Protein 7MMS (pdb70)

Radius of gyration: 39.46 Å; Cα contacts (8 Å, |Δi|>4): 3073; chains: 8; bounding box: 98×103×105 Å

CATH classification: 1.10.620.20

Secondary structure (DSSP, 8-state):
-GGGG-B-HHHHHHT-TTS-B----SSS-S-HHHHHHHHHHHHT---GGGS-GGGGHHHHHTS-HHHHHHHHHHHHHHHHHHHHIIIIIHHHHGGG-SSHHHHHHHHHHHHHHHHHHHHHHHHHHHH--HHHHHHHHHHHHH-HHHHHHHHHHHHHHHSS-HHHHHHHHHHIIIIITHHHHHHHHHHHTTTSSHHHHHHHHHHHHHHHHHHHHHHHHHHHHHTTS-HHHHHHHHHHHHHHHHHHHHHHHHHHHHHTTTTT-HHHHHHHHHHHHHHHHHHTT------TTTT---HHHHHHH-GGG---TT---/-GGGG-B-HHHHHHT-SSSPB----SSS-S-HHHHHHHHHHHHT---GGGS-GGGGHHHHHHS-HHHHHHHHHHHHHHHHHHHHIIIIIHHHTGGG-SSHHHHHHHHHHHHHHHHHHHHHHHHHHHH--HHHHHHHHHHHHH-HHHHHHHHHHHHHHHSS-HHHHHHHHHHIIIIITHHHHHHHHHHHTTTSSHHHHHHHHHHHHHHHHHHHHHHHHHHHHHTTS-HHHHHHHHHHHHHHHHHHHHHHHHHHHHHTTTTT-HHHHHHHHHHHHHHHHHHTT------HHHH---HHHHHHH-GGG---TT---/-TGGG-B-HHHHHHT--SS-B----SSS-S-HHHHHHHHHHHHT---GGGS-GGGGHHHHHHS-HHHHHHHHHHHHHHHHHHHHIIIIIHHHTGGG-SSHHHHHHHHHHHHHHHHHHHHHHHHHHHH--HHHHHHHHHHHHH-HHHHHHHHHHHHHHHSS-HHHHHHHHHHIIIIITHHHHHHHHHHHHTT--HHHHHHHHHHHHHHHHHHHHHHHHHHHHHTTS-HHHHHHHHHHHHHHHHHHHHHHHHHHHHHTTTTT-HHHHHHHHHHHHHHHHHHTT------TTTT---HHHHHHH-TT-----/-GGGG-B-HHHHHHT-TTS-B----SSS-S-HHHHHHHHHHHHT---GGGS-GGGGHHHHHHS-HHHHHHHHHHHHHHHHHHHHIIIIIHHHHGGG-SSHHHHHHHHHHHHHHHHHHHHHHHHHHHH--HHHHHHHHHHHHH-HHHHHHHHHHHHHHHSS-HHHHHHHHHHIIIIITHHHHHHHHHHHTTTSSHHHHHHHHHHHHHHHHHHHHHHHHHHHHHTTS-HHHHHHHHHHHHHHHHHHHHHHHHHHHHHTTTTT-HHHHHHHHHHHHHHHHHHTTPPP---TGGG---HHHHHHH-TTTT--HHHHHTSSSS--/--EEEE---TT-HHHHHHHTSSSEEEEPPSSTT------S-EEEEEE--S-S----TTSS-HHHHHHHHSHHHHTTEEEEEEEE-GGGGGGTTTHHHHHHHHHT--EEEEEETT--HHHHHHHHHHHHHHHH-/--EEEE---TT-HHHHHHHTSSSEEEEPPSSTT------S-EEEEEE----S-----TTSS-HHHHHHHHSHHHHTTEEEEEEEE-GGGGGGTTTHHHHHHHHHT--EEEEEETT--HHHHHHHHHHHHHHH-/-EEEE---TT-HHHHHHHTSSSEEEEPPSSTT------S-EEEEEE----S---TTS-HHHHHHHTSHHHHTTEEEEEEEE-GGGGGGTTTHHHHHHHHHT--EEEEEETT--HHHHHHHHHHHHHHT-/-EEEE---TT-HHHHHHHHSSSEEEEPPSSTT------S-EEEEEE--------HHHHHHHTSHHHHTTEEEEEEEE-GGGGGGTTTHHHHHTTTS---EEEEEETT--HHHHHHHHHHHS--

Structure (mmCIF, N/CA/C/O backbone):
data_7MMS
#
_entry.id   7MMS
#
_cell.length_a   77.354
_cell.length_b   104.787
_cell.length_c   137.412
_cell.angle_alpha   90.000
_cell.angle_beta   100.290
_cell.angle_gamma   90.000
#
_symmetry.space_group_name_H-M   'P 1 21 1'
#
loop_
_entity.id
_entity.type
_entity.pdbx_description
1 polymer 'Ribonucleoside-diphosphate reductase'
2 polymer 'Protein NrdI'
3 non-polymer 'COPPER (I) ION'
4 non-polymer GLYCEROL
5 non-polymer 'CALCIUM ION'
6 non-polymer 1-DEOXY-1-(7,8-DIMETHYL-2,4-DIOXO-3,4-DIHYDRO-2H-BENZO[G]PTERIDIN-1-ID-10(5H)-YL)-5-O-PHOSPHONATO-D-RIBITOL
7 water water
#
loop_
_atom_site.group_PDB
_atom_site.id
_atom_site.type_symbol
_atom_site.label_atom_id
_atom_site.label_alt_id
_atom_site.label_comp_id
_atom_site.label_asym_id
_atom_site.label_entity_id
_atom_site.label_seq_id
_atom_site.pdbx_PDB_ins_code
_atom_site.Cartn_x
_atom_site.Cartn_y
_atom_site.Cartn_z
_atom_site.occupancy
_atom_site.B_iso_or_equiv
_atom_site.auth_seq_id
_atom_site.auth_comp_id
_atom_site.auth_asym_id
_atom_site.auth_atom_id
_atom_site.pdbx_PDB_model_num
ATOM 1 N N . ASN A 1 9 ? 4.199 -6.808 13.753 1.00 30.36 4 ASN A N 1
ATOM 2 C CA . ASN A 1 9 ? 5.062 -5.600 13.544 1.00 30.06 4 ASN A CA 1
ATOM 3 C C . ASN A 1 9 ? 6.469 -5.903 14.079 1.00 27.81 4 ASN A C 1
ATOM 4 O O . ASN A 1 9 ? 6.587 -6.206 15.282 1.00 26.82 4 ASN A O 1
ATOM 9 N N . TYR A 1 10 ? 7.486 -5.820 13.213 1.00 25.59 5 TYR A N 1
ATOM 10 C CA . TYR A 1 10 ? 8.913 -6.106 13.526 1.00 24.41 5 TYR A CA 1
ATOM 11 C C . TYR A 1 10 ? 9.342 -5.329 14.782 1.00 23.60 5 TYR A C 1
ATOM 12 O O . TYR A 1 10 ? 10.105 -5.878 15.602 1.00 22.50 5 TYR A O 1
ATOM 21 N N . TYR A 1 11 ? 8.869 -4.084 14.919 1.00 23.04 6 TYR A N 1
ATOM 22 C CA . TYR A 1 11 ? 9.296 -3.111 15.960 1.00 23.16 6 TYR A CA 1
ATOM 23 C C . TYR A 1 11 ? 8.953 -3.648 17.355 1.00 23.37 6 TYR A C 1
ATOM 24 O O . TYR A 1 11 ? 9.785 -3.515 18.273 1.00 21.91 6 TYR A O 1
ATOM 33 N N . ASP A 1 12 ? 7.773 -4.258 17.502 1.00 23.88 7 ASP A N 1
ATOM 34 C CA . ASP A 1 12 ? 7.228 -4.702 18.812 1.00 24.83 7 ASP A CA 1
ATOM 35 C C . ASP A 1 12 ? 7.858 -6.035 19.237 1.00 23.99 7 ASP A C 1
ATOM 36 O O . ASP A 1 12 ? 7.660 -6.405 20.406 1.00 25.25 7 ASP A O 1
ATOM 41 N N . ARG A 1 13 ? 8.582 -6.723 18.344 1.00 23.06 8 ARG A N 1
ATOM 42 C CA . ARG A 1 13 ? 9.218 -8.041 18.628 1.00 22.43 8 ARG A CA 1
ATOM 43 C C . ARG A 1 13 ? 10.732 -7.950 18.395 1.00 21.36 8 ARG A C 1
ATOM 44 O O . ARG A 1 13 ? 11.363 -8.993 18.136 1.00 21.05 8 ARG A O 1
ATOM 52 N N . SER A 1 14 ? 11.297 -6.747 18.516 1.00 19.75 9 SER A N 1
ATOM 53 C CA . SER A 1 14 ? 12.754 -6.485 18.401 1.00 18.61 9 SER A CA 1
ATOM 54 C C . SER A 1 14 ? 13.141 -5.339 19.339 1.00 17.56 9 SER A C 1
ATOM 55 O O . SER A 1 14 ? 12.246 -4.607 19.786 1.00 17.10 9 SER A O 1
ATOM 58 N N . VAL A 1 15 ? 14.436 -5.202 19.616 1.00 16.83 10 VAL A N 1
ATOM 59 C CA . VAL A 1 15 ? 15.001 -4.143 20.501 1.00 16.07 10 VAL A CA 1
ATOM 60 C C . VAL A 1 15 ? 16.037 -3.351 19.695 1.00 15.28 10 VAL A C 1
ATOM 61 O O . VAL A 1 15 ? 16.599 -3.914 18.740 1.00 14.88 10 VAL A O 1
ATOM 65 N N . SER A 1 16 ? 16.280 -2.092 20.066 1.00 14.73 11 SER A N 1
ATOM 66 C CA . SER A 1 16 ? 17.415 -1.288 19.543 1.00 14.23 11 SER A CA 1
ATOM 67 C C . SER A 1 16 ? 18.713 -1.919 20.040 1.00 13.64 11 SER A C 1
ATOM 68 O O . SER A 1 16 ? 18.736 -2.524 21.110 1.00 13.58 11 SER A O 1
ATOM 71 N N . PRO A 1 17 ? 19.823 -1.830 19.275 1.00 13.00 12 PRO A N 1
ATOM 72 C CA . PRO A 1 17 ? 21.111 -2.357 19.727 1.00 12.90 12 PRO A CA 1
ATOM 73 C C . PRO A 1 17 ? 21.492 -1.993 21.171 1.00 13.03 12 PRO A C 1
ATOM 74 O O . PRO A 1 17 ? 21.997 -2.862 21.861 1.00 12.85 12 PRO A O 1
ATOM 78 N N . VAL A 1 18 ? 21.257 -0.747 21.599 1.00 13.00 13 VAL A N 1
ATOM 79 C CA . VAL A 1 18 ? 21.699 -0.249 22.938 1.00 13.21 13 VAL A CA 1
ATOM 80 C C . VAL A 1 18 ? 20.849 -0.921 24.026 1.00 13.82 13 VAL A C 1
ATOM 81 O O . VAL A 1 18 ? 21.396 -1.187 25.117 1.00 13.31 13 VAL A O 1
ATOM 85 N N . GLU A 1 19 ? 19.575 -1.207 23.734 1.00 14.75 14 GLU A N 1
ATOM 86 C CA . GLU A 1 19 ? 18.678 -1.997 24.620 1.00 15.72 14 GLU A CA 1
ATOM 87 C C . GLU A 1 19 ? 19.234 -3.423 24.718 1.00 15.31 14 GLU A C 1
ATOM 88 O O . GLU A 1 19 ? 19.371 -3.924 25.851 1.00 15.38 14 GLU A O 1
ATOM 94 N N . TYR A 1 20 ? 19.558 -4.037 23.576 1.00 15.21 15 TYR A N 1
ATOM 95 C CA . TYR A 1 20 ? 20.171 -5.388 23.486 1.00 15.15 15 TYR A CA 1
ATOM 96 C C . TYR A 1 20 ? 21.446 -5.428 24.339 1.00 15.08 15 TYR A C 1
ATOM 97 O O . TYR A 1 20 ? 21.560 -6.316 25.208 1.00 14.52 15 TYR A O 1
ATOM 106 N N . ALA A 1 21 ? 22.359 -4.477 24.108 1.00 14.90 16 ALA A N 1
ATOM 107 C CA . ALA A 1 21 ? 23.698 -4.401 24.739 1.00 15.05 16 ALA A CA 1
ATOM 108 C C . ALA A 1 21 ? 23.592 -4.449 26.269 1.00 15.05 16 ALA A C 1
ATOM 109 O O . ALA A 1 21 ? 24.332 -5.243 26.878 1.00 14.99 16 ALA A O 1
ATOM 111 N N . TYR A 1 22 ? 22.719 -3.635 26.870 1.00 14.99 17 TYR A N 1
ATOM 112 C CA . TYR A 1 22 ? 22.751 -3.322 28.324 1.00 15.21 17 TYR A CA 1
ATOM 113 C C . TYR A 1 22 ? 21.567 -3.929 29.088 1.00 15.59 17 TYR A C 1
ATOM 114 O O . TYR A 1 22 ? 21.718 -4.082 30.312 1.00 15.50 17 TYR A O 1
ATOM 123 N N . PHE A 1 23 ? 20.443 -4.253 28.440 1.00 15.91 18 PHE A N 1
ATOM 124 C CA . PHE A 1 23 ? 19.170 -4.531 29.161 1.00 16.25 18 PHE A CA 1
ATOM 125 C C . PHE A 1 23 ? 18.508 -5.854 28.746 1.00 16.40 18 PHE A C 1
ATOM 126 O O . PHE A 1 23 ? 17.918 -6.480 29.643 1.00 16.63 18 PHE A O 1
ATOM 134 N N . ASP A 1 24 ? 18.546 -6.262 27.474 1.00 16.49 19 ASP A N 1
ATOM 135 C CA . ASP A 1 24 ? 17.708 -7.394 26.987 1.00 16.93 19 ASP A CA 1
ATOM 136 C C . ASP A 1 24 ? 18.341 -8.062 25.760 1.00 17.46 19 ASP A C 1
ATOM 137 O O . ASP A 1 24 ? 18.090 -7.585 24.636 1.00 16.93 19 ASP A O 1
ATOM 142 N N . GLN A 1 25 ? 19.064 -9.172 25.969 1.00 18.02 20 GLN A N 1
ATOM 143 C CA . GLN A 1 25 ? 19.696 -9.980 24.888 1.00 19.05 20 GLN A CA 1
ATOM 144 C C . GLN A 1 25 ? 18.751 -11.100 24.422 1.00 19.14 20 GLN A C 1
ATOM 145 O O . GLN A 1 25 ? 19.218 -11.965 23.658 1.00 19.40 20 GLN A O 1
ATOM 151 N N . SER A 1 26 ? 17.477 -11.087 24.836 1.00 19.66 21 SER A N 1
ATOM 152 C CA . SER A 1 26 ? 16.493 -12.169 24.554 1.00 20.18 21 SER A CA 1
ATOM 153 C C . SER A 1 26 ? 15.797 -11.956 23.201 1.00 21.03 21 SER A C 1
ATOM 154 O O . SER A 1 26 ? 15.061 -12.870 22.779 1.00 21.79 21 SER A O 1
ATOM 157 N N . GLN A 1 27 ? 16.032 -10.816 22.536 1.00 21.06 22 GLN A N 1
ATOM 158 C CA . GLN A 1 27 ? 15.368 -10.438 21.258 1.00 20.90 22 GLN A CA 1
ATOM 159 C C . GLN A 1 27 ? 16.428 -10.034 20.226 1.00 20.56 22 GLN A C 1
ATOM 160 O O . GLN A 1 27 ? 17.538 -9.636 20.636 1.00 20.55 22 GLN A O 1
ATOM 166 N N . ASN A 1 28 ? 16.096 -10.137 18.936 1.00 19.62 23 ASN A N 1
ATOM 167 C CA . ASN A 1 28 ? 16.983 -9.709 17.821 1.00 18.95 23 ASN A CA 1
ATOM 168 C C . ASN A 1 28 ? 16.920 -8.180 17.714 1.00 18.00 23 ASN A C 1
ATOM 169 O O . ASN A 1 28 ? 15.954 -7.576 18.227 1.00 17.51 23 ASN A O 1
ATOM 174 N N . MET A 1 29 ? 17.931 -7.580 17.086 1.00 16.99 24 MET A N 1
ATOM 175 C CA . MET A 1 29 ? 18.097 -6.104 17.016 1.00 16.64 24 MET A CA 1
ATOM 176 C C . MET A 1 29 ? 17.420 -5.566 15.756 1.00 16.17 24 MET A C 1
ATOM 177 O O . MET A 1 29 ? 17.457 -6.255 14.722 1.00 16.66 24 MET A O 1
ATOM 182 N N . ARG A 1 30 ? 16.823 -4.377 15.863 1.00 15.98 25 ARG A N 1
ATOM 183 C CA . ARG A 1 30 ? 16.268 -3.613 14.718 1.00 15.53 25 ARG A CA 1
ATOM 184 C C . ARG A 1 30 ? 17.182 -2.419 14.439 1.00 15.00 25 ARG A C 1
ATOM 185 O O . ARG A 1 30 ? 17.649 -1.782 15.408 1.00 14.49 25 ARG A O 1
ATOM 193 N N . ALA A 1 31 ? 17.448 -2.165 13.157 1.00 14.47 26 ALA A N 1
ATOM 194 C CA . ALA A 1 31 ? 18.070 -0.923 12.646 1.00 14.36 26 ALA A CA 1
ATOM 195 C C . ALA A 1 31 ? 17.159 0.255 12.998 1.00 14.11 26 ALA A C 1
ATOM 196 O O . ALA A 1 31 ? 15.932 0.047 13.063 1.00 13.82 26 ALA A O 1
ATOM 198 N N . ILE A 1 32 ? 17.732 1.440 13.225 1.00 14.02 27 ILE A N 1
ATOM 199 C CA . ILE A 1 32 ? 16.953 2.699 13.411 1.00 13.91 27 ILE A CA 1
ATOM 200 C C . ILE A 1 32 ? 16.079 2.904 12.169 1.00 14.32 27 ILE A C 1
ATOM 201 O O . ILE A 1 32 ? 16.569 2.662 11.046 1.00 14.04 27 ILE A O 1
ATOM 206 N N . ASN A 1 33 ? 14.828 3.314 12.382 1.00 14.86 28 ASN A N 1
ATOM 207 C CA . ASN A 1 33 ? 13.849 3.639 11.312 1.00 15.44 28 ASN A CA 1
ATOM 208 C C . ASN A 1 33 ? 13.574 5.147 11.357 1.00 15.61 28 ASN A C 1
ATOM 209 O O . ASN A 1 33 ? 12.825 5.582 12.257 1.00 15.71 28 ASN A O 1
ATOM 214 N N . TRP A 1 34 ? 14.174 5.902 10.428 1.00 15.86 29 TRP A N 1
ATOM 215 C CA . TRP A 1 34 ? 13.979 7.367 10.244 1.00 16.27 29 TRP A CA 1
ATOM 216 C C . TRP A 1 34 ? 12.805 7.640 9.294 1.00 17.31 29 TRP A C 1
ATOM 217 O O . TRP A 1 34 ? 12.527 8.825 9.046 1.00 17.20 29 TRP A O 1
ATOM 228 N N . ASN A 1 35 ? 12.163 6.591 8.769 1.00 18.88 30 ASN A N 1
ATOM 229 C CA . ASN A 1 35 ? 11.054 6.683 7.779 1.00 20.34 30 ASN A CA 1
ATOM 230 C C . ASN A 1 35 ? 9.705 6.586 8.499 1.00 21.95 30 ASN A C 1
ATOM 231 O O . ASN A 1 35 ? 8.758 7.259 8.056 1.00 23.01 30 ASN A O 1
ATOM 236 N N . LYS A 1 36 ? 9.631 5.776 9.560 1.00 23.77 31 LYS A N 1
ATOM 237 C CA . LYS A 1 36 ? 8.453 5.650 10.459 1.00 25.61 31 LYS A CA 1
ATOM 238 C C . LYS A 1 36 ? 8.884 6.079 11.867 1.00 25.04 31 LYS A C 1
ATOM 239 O O . LYS A 1 36 ? 9.523 5.268 12.570 1.00 24.73 31 LYS A O 1
ATOM 245 N N . ILE A 1 37 ? 8.559 7.319 12.242 1.00 23.94 32 ILE A N 1
ATOM 246 C CA . ILE A 1 37 ? 9.097 8.026 13.442 1.00 23.88 32 ILE A CA 1
ATOM 247 C C . ILE A 1 37 ? 8.031 8.007 14.543 1.00 22.46 32 ILE A C 1
ATOM 248 O O . ILE A 1 37 ? 6.907 8.465 14.276 1.00 22.52 32 ILE A O 1
ATOM 253 N N . VAL A 1 38 ? 8.385 7.504 15.731 1.00 20.78 33 VAL A N 1
ATOM 254 C CA . VAL A 1 38 ? 7.471 7.377 16.907 1.00 20.03 33 VAL A CA 1
ATOM 255 C C . VAL A 1 38 ? 7.088 8.778 17.400 1.00 19.13 33 VAL A C 1
ATOM 256 O O . VAL A 1 38 ? 5.901 8.988 17.697 1.00 18.01 33 VAL A O 1
ATOM 260 N N . ASP A 1 39 ? 8.058 9.694 17.497 1.00 18.44 34 ASP A N 1
ATOM 261 C CA . ASP A 1 39 ? 7.862 11.046 18.082 1.00 18.41 34 ASP A CA 1
ATOM 262 C C . ASP A 1 39 ? 8.437 12.106 17.134 1.00 18.54 34 ASP A C 1
ATOM 263 O O . ASP A 1 39 ? 9.677 12.202 17.028 1.00 17.55 34 ASP A O 1
ATOM 268 N N . GLU A 1 40 ? 7.559 12.885 16.494 1.00 18.85 35 GLU A N 1
ATOM 269 C CA . GLU A 1 40 ? 7.936 13.976 15.553 1.00 19.55 35 GLU A CA 1
ATOM 270 C C . GLU A 1 40 ? 8.807 15.019 16.271 1.00 17.96 35 GLU A C 1
ATOM 271 O O . GLU A 1 40 ? 9.626 15.656 15.585 1.00 17.27 35 GLU A O 1
ATOM 277 N N . LYS A 1 41 ? 8.653 15.182 17.590 1.00 16.95 36 LYS A N 1
ATOM 278 C CA . LYS A 1 41 ? 9.469 16.127 18.402 1.00 16.39 36 LYS A CA 1
ATOM 279 C C . LYS A 1 41 ? 10.960 15.787 18.244 1.00 15.72 36 LYS A C 1
ATOM 280 O O . LYS A 1 41 ? 11.762 16.735 18.176 1.00 15.12 36 LYS A O 1
ATOM 286 N N . ASP A 1 42 ? 11.309 14.497 18.146 1.00 15.09 37 ASP A N 1
ATOM 287 C CA . ASP A 1 42 ? 12.699 14.011 17.917 1.00 14.93 37 ASP A CA 1
ATOM 288 C C . ASP A 1 42 ? 13.233 14.560 16.587 1.00 14.99 37 ASP A C 1
ATOM 289 O O . ASP A 1 42 ? 14.390 15.022 16.563 1.00 14.48 37 ASP A O 1
ATOM 294 N N . LEU A 1 43 ? 12.437 14.505 15.513 1.00 15.01 38 LEU A N 1
ATOM 295 C CA . LEU A 1 43 ? 12.854 15.007 14.175 1.00 15.59 38 LEU A CA 1
ATOM 296 C C . LEU A 1 43 ? 13.059 16.528 14.254 1.00 15.75 38 LEU A C 1
ATOM 297 O O . LEU A 1 43 ? 14.093 17.010 13.760 1.00 15.52 38 LEU A O 1
ATOM 302 N N . GLU A 1 44 ? 12.107 17.237 14.867 1.00 16.33 39 GLU A N 1
ATOM 303 C CA . GLU A 1 44 ? 12.165 18.690 15.200 1.00 17.12 39 GLU A CA 1
ATOM 304 C C . GLU A 1 44 ? 13.543 19.025 15.793 1.00 16.02 39 GLU A C 1
ATOM 305 O O . GLU A 1 44 ? 14.254 19.892 15.236 1.00 15.59 39 GLU A O 1
ATOM 311 N N . VAL A 1 45 ? 13.916 18.338 16.874 1.00 14.53 40 VAL A N 1
ATOM 312 C CA . VAL A 1 45 ? 15.145 18.635 17.669 1.00 13.85 40 VAL A CA 1
ATOM 313 C C . VAL A 1 45 ? 16.380 18.252 16.845 1.00 13.08 40 VAL A C 1
ATOM 314 O O . VAL A 1 45 ? 17.307 19.077 16.778 1.00 12.64 40 VAL A O 1
ATOM 318 N N . TRP A 1 46 ? 16.381 17.069 16.224 1.00 12.60 41 TRP A N 1
ATOM 319 C CA . TRP A 1 46 ? 17.500 16.576 15.377 1.00 12.38 41 TRP A CA 1
ATOM 320 C C . TRP A 1 46 ? 17.808 17.605 14.280 1.00 12.56 41 TRP A C 1
ATOM 321 O O . TRP A 1 46 ? 18.985 17.975 14.130 1.00 11.89 41 TRP A O 1
ATOM 332 N N . ASN A 1 47 ? 16.784 18.033 13.538 1.00 12.79 42 ASN A N 1
ATOM 333 C CA . ASN A 1 47 ? 16.936 18.983 12.403 1.00 13.39 42 ASN A CA 1
ATOM 334 C C . ASN A 1 47 ? 17.570 20.287 12.909 1.00 13.62 42 ASN A C 1
ATOM 335 O O . ASN A 1 47 ? 18.499 20.769 12.247 1.00 13.66 42 ASN A O 1
ATOM 340 N N . ARG A 1 48 ? 17.129 20.812 14.054 1.00 14.03 43 ARG A N 1
ATOM 341 C CA . ARG A 1 48 ? 17.603 22.124 14.570 1.00 14.76 43 ARG A CA 1
ATOM 342 C C . ARG A 1 48 ? 19.064 22.018 15.033 1.00 14.16 43 ARG A C 1
ATOM 343 O O . ARG A 1 48 ? 19.875 22.871 14.613 1.00 13.32 43 ARG A O 1
ATOM 351 N N . VAL A 1 49 ? 19.406 21.019 15.853 1.00 13.54 44 VAL A N 1
ATOM 352 C CA . VAL A 1 49 ? 20.774 20.926 16.451 1.00 13.35 44 VAL A CA 1
ATOM 353 C C . VAL A 1 49 ? 21.797 20.637 15.344 1.00 13.04 44 VAL A C 1
ATOM 354 O O . VAL A 1 49 ? 22.887 21.225 15.414 1.00 13.06 44 VAL A O 1
ATOM 358 N N . THR A 1 50 ? 21.456 19.813 14.345 1.00 12.91 45 THR A N 1
ATOM 359 C CA . THR A 1 50 ? 22.352 19.484 13.204 1.00 12.99 45 THR A CA 1
ATOM 360 C C . THR A 1 50 ? 22.474 20.701 12.273 1.00 13.26 45 THR A C 1
ATOM 361 O O . THR A 1 50 ? 23.599 20.979 11.823 1.00 12.87 45 THR A O 1
ATOM 365 N N . GLN A 1 51 ? 21.369 21.406 12.007 1.00 13.94 46 GLN A N 1
ATOM 366 C CA . GLN A 1 51 ? 21.365 22.649 11.184 1.00 14.73 46 GLN A CA 1
ATOM 367 C C . GLN A 1 51 ? 22.133 23.756 11.920 1.00 14.16 46 GLN A C 1
ATOM 368 O O . GLN A 1 51 ? 22.673 24.634 11.235 1.00 14.00 46 GLN A O 1
ATOM 374 N N . ASN A 1 52 ? 22.208 23.701 13.256 1.00 13.55 47 ASN A N 1
ATOM 375 C CA . ASN A 1 52 ? 22.877 24.733 14.094 1.00 13.46 47 ASN A CA 1
ATOM 376 C C . ASN A 1 52 ? 24.342 24.366 14.360 1.00 13.28 47 ASN A C 1
ATOM 377 O O . ASN A 1 52 ? 24.960 25.046 15.197 1.00 13.27 47 ASN A O 1
ATOM 382 N N . PHE A 1 53 ? 24.889 23.359 13.673 1.00 13.11 48 PHE A N 1
ATOM 383 C CA . PHE A 1 53 ? 26.313 22.956 13.801 1.00 13.03 48 PHE A CA 1
ATOM 384 C C . PHE A 1 53 ? 27.200 24.194 13.618 1.00 12.86 48 PHE A C 1
ATOM 385 O O . PHE A 1 53 ? 26.955 24.988 12.686 1.00 12.32 48 PHE A O 1
ATOM 393 N N . TRP A 1 54 ? 28.205 24.349 14.484 1.00 12.60 49 TRP A N 1
ATOM 394 C CA . TRP A 1 54 ? 29.196 25.457 14.423 1.00 12.73 49 TRP A CA 1
ATOM 395 C C . TRP A 1 54 ? 30.517 24.998 15.046 1.00 13.12 49 TRP A C 1
ATOM 396 O O . TRP A 1 54 ? 30.507 24.011 15.810 1.00 12.44 49 TRP A O 1
ATOM 407 N N . LEU A 1 55 ? 31.608 25.692 14.712 1.00 13.94 50 LEU A N 1
ATOM 408 C CA . LEU A 1 55 ? 32.952 25.490 15.306 1.00 14.71 50 LEU A CA 1
ATOM 409 C C . LEU A 1 55 ? 33.507 26.848 15.719 1.00 15.99 50 LEU A C 1
ATOM 410 O O . LEU A 1 55 ? 33.265 27.848 15.043 1.00 15.70 50 LEU A O 1
ATOM 415 N N . PRO A 1 56 ? 34.257 26.923 16.842 1.00 17.53 51 PRO A N 1
ATOM 416 C CA . PRO A 1 56 ? 34.744 28.200 17.364 1.00 19.20 51 PRO A CA 1
ATOM 417 C C . PRO A 1 56 ? 35.664 28.955 16.388 1.00 21.70 51 PRO A C 1
ATOM 418 O O . PRO A 1 56 ? 35.760 30.162 16.518 1.00 22.51 51 PRO A O 1
ATOM 422 N N . GLU A 1 57 ? 36.276 28.251 15.427 1.00 24.72 52 GLU A N 1
ATOM 423 C CA . GLU A 1 57 ? 37.113 28.846 14.344 1.00 27.86 52 GLU A CA 1
ATOM 424 C C . GLU A 1 57 ? 36.269 29.775 13.458 1.00 29.64 52 GLU A C 1
ATOM 425 O O . GLU A 1 57 ? 36.865 30.663 12.815 1.00 31.95 52 GLU A O 1
ATOM 431 N N . ASN A 1 58 ? 34.944 29.581 13.421 1.00 30.92 53 ASN A N 1
ATOM 432 C CA . ASN A 1 58 ? 33.980 30.404 12.636 1.00 31.66 53 ASN A CA 1
ATOM 433 C C . ASN A 1 58 ? 33.941 31.851 13.151 1.00 32.40 53 ASN A C 1
ATOM 434 O O . ASN A 1 58 ? 33.446 32.718 12.400 1.00 33.11 53 ASN A O 1
ATOM 439 N N . ILE A 1 59 ? 34.396 32.099 14.386 1.00 32.55 54 ILE A N 1
ATOM 440 C CA . ILE A 1 59 ? 34.280 33.417 15.079 1.00 32.70 54 ILE A CA 1
ATOM 441 C C . ILE A 1 59 ? 35.666 34.055 15.156 1.00 32.50 54 ILE A C 1
ATOM 442 O O . ILE A 1 59 ? 36.613 33.427 15.621 1.00 31.99 54 ILE A O 1
ATOM 447 N N . PRO A 1 60 ? 35.829 35.321 14.702 1.00 32.52 55 PRO A N 1
ATOM 448 C CA . PRO A 1 60 ? 37.120 36.006 14.768 1.00 32.31 55 PRO A CA 1
ATOM 449 C C . PRO A 1 60 ? 37.360 36.626 16.156 1.00 31.46 55 PRO A C 1
ATOM 450 O O . PRO A 1 60 ? 37.103 37.805 16.329 1.00 31.39 55 PRO A O 1
ATOM 454 N N . VAL A 1 61 ? 37.860 35.824 17.101 1.00 30.44 56 VAL A N 1
ATOM 455 C CA . VAL A 1 61 ? 38.082 36.226 18.524 1.00 30.18 56 VAL A CA 1
ATOM 456 C C . VAL A 1 61 ? 39.277 37.188 18.606 1.00 29.70 56 VAL A C 1
ATOM 457 O O . VAL A 1 61 ? 39.339 37.960 19.581 1.00 28.77 56 VAL A O 1
ATOM 461 N N . SER A 1 62 ? 40.178 37.162 17.618 1.00 29.87 57 SER A N 1
ATOM 462 C CA . SER A 1 62 ? 41.357 38.067 17.519 1.00 30.30 57 SER A CA 1
ATOM 463 C C . SER A 1 62 ? 40.918 39.536 17.597 1.00 30.32 57 SER A C 1
ATOM 464 O O . SER A 1 62 ? 41.722 40.360 18.066 1.00 30.57 57 SER A O 1
ATOM 467 N N . ASN A 1 63 ? 39.684 39.849 17.183 1.00 30.36 58 ASN A N 1
ATOM 468 C CA . ASN A 1 63 ? 39.121 41.227 17.210 1.00 30.98 58 ASN A CA 1
ATOM 469 C C . ASN A 1 63 ? 38.766 41.641 18.648 1.00 30.26 58 ASN A C 1
ATOM 470 O O . ASN A 1 63 ? 38.414 42.820 18.828 1.00 30.33 58 ASN A O 1
ATOM 475 N N . ASP A 1 64 ? 38.860 40.732 19.630 1.00 29.89 59 ASP A N 1
ATOM 476 C CA . ASP A 1 64 ? 38.641 41.034 21.075 1.00 29.75 59 ASP A CA 1
ATOM 477 C C . ASP A 1 64 ? 39.936 41.534 21.732 1.00 29.65 59 ASP A C 1
ATOM 478 O O . ASP A 1 64 ? 39.843 42.061 22.855 1.00 29.28 59 ASP A O 1
ATOM 483 N N . LEU A 1 65 ? 41.092 41.359 21.081 1.00 30.48 60 LEU A N 1
ATOM 484 C CA . LEU A 1 65 ? 42.429 41.680 21.658 1.00 30.69 60 LEU A CA 1
ATOM 485 C C . LEU A 1 65 ? 42.454 43.114 22.190 1.00 30.53 60 LEU A C 1
ATOM 486 O O . LEU A 1 65 ? 42.898 43.327 23.314 1.00 30.88 60 LEU A O 1
ATOM 491 N N . PRO A 1 66 ? 41.992 44.138 21.430 1.00 30.78 61 PRO A N 1
ATOM 492 C CA . PRO A 1 66 ? 41.978 45.517 21.929 1.00 30.98 61 PRO A CA 1
ATOM 493 C C . PRO A 1 66 ? 41.273 45.703 23.285 1.00 31.13 61 PRO A C 1
ATOM 494 O O . PRO A 1 66 ? 41.867 46.289 24.172 1.00 31.50 61 PRO A O 1
ATOM 498 N N . SER A 1 67 ? 40.040 45.204 23.425 1.00 30.78 62 SER A N 1
ATOM 499 C CA . SER A 1 67 ? 39.221 45.334 24.660 1.00 30.22 62 SER A CA 1
ATOM 500 C C . SER A 1 67 ? 39.806 44.459 25.778 1.00 29.81 62 SER A C 1
ATOM 501 O O . SER A 1 67 ? 39.720 44.871 26.948 1.00 29.96 62 SER A O 1
ATOM 504 N N . TRP A 1 68 ? 40.390 43.307 25.427 1.00 29.77 63 TRP A N 1
ATOM 505 C CA . TRP A 1 68 ? 41.060 42.371 26.371 1.00 29.88 63 TRP A CA 1
ATOM 506 C C . TRP A 1 68 ? 42.266 43.054 27.029 1.00 31.00 63 TRP A C 1
ATOM 507 O O . TRP A 1 68 ? 42.431 42.907 28.253 1.00 30.55 63 TRP A O 1
ATOM 518 N N . ASN A 1 69 ? 43.087 43.751 26.237 1.00 32.75 64 ASN A N 1
ATOM 519 C CA . ASN A 1 69 ? 44.363 44.373 26.688 1.00 33.93 64 ASN A CA 1
ATOM 520 C C . ASN A 1 69 ? 44.076 45.550 27.631 1.00 35.02 64 ASN A C 1
ATOM 521 O O . ASN A 1 69 ? 44.983 45.902 28.409 1.00 36.05 64 ASN A O 1
ATOM 526 N N . GLU A 1 70 ? 42.869 46.126 27.574 1.00 36.54 65 GLU A N 1
ATOM 527 C CA . GLU A 1 70 ? 42.423 47.235 28.462 1.00 37.77 65 GLU A CA 1
ATOM 528 C C . GLU A 1 70 ? 42.074 46.696 29.858 1.00 37.62 65 GLU A C 1
ATOM 529 O O . GLU A 1 70 ? 42.057 47.510 30.805 1.00 37.09 65 GLU A O 1
ATOM 535 N N . LEU A 1 71 ? 41.801 45.391 29.987 1.00 36.41 66 LEU A N 1
ATOM 536 C CA . LEU A 1 71 ? 41.498 44.732 31.289 1.00 35.34 66 LEU A CA 1
ATOM 537 C C . LEU A 1 71 ? 42.803 44.514 32.063 1.00 34.58 66 LEU A C 1
ATOM 538 O O . LEU A 1 71 ? 43.807 44.147 31.429 1.00 35.12 66 LEU A O 1
ATOM 543 N N . ASP A 1 72 ? 42.778 44.712 33.384 1.00 34.37 67 ASP A N 1
ATOM 544 C CA . ASP A 1 72 ? 43.945 44.482 34.281 1.00 34.15 67 ASP A CA 1
ATOM 545 C C . ASP A 1 72 ? 44.108 42.973 34.513 1.00 33.77 67 ASP A C 1
ATOM 546 O O . ASP A 1 72 ? 43.218 42.201 34.090 1.00 32.99 67 ASP A O 1
ATOM 551 N N . ASP A 1 73 ? 45.207 42.582 35.164 1.00 32.56 68 ASP A N 1
ATOM 552 C CA . ASP A 1 73 ? 45.601 41.168 35.414 1.00 32.83 68 ASP A CA 1
ATOM 553 C C . ASP A 1 73 ? 44.520 40.448 36.230 1.00 32.37 68 ASP A C 1
ATOM 554 O O . ASP A 1 73 ? 44.358 39.228 36.032 1.00 31.94 68 ASP A O 1
ATOM 559 N N . ASP A 1 74 ? 43.826 41.163 37.120 1.00 31.71 69 ASP A N 1
ATOM 560 C CA . ASP A 1 74 ? 42.775 40.592 38.006 1.00 31.70 69 ASP A CA 1
ATOM 561 C C . ASP A 1 74 ? 41.575 40.152 37.159 1.00 29.73 69 ASP A C 1
ATOM 562 O O . ASP A 1 74 ? 41.107 39.013 37.357 1.00 28.48 69 ASP A O 1
ATOM 567 N N . TRP A 1 75 ? 41.104 41.019 36.256 1.00 28.11 70 TRP A N 1
ATOM 568 C CA . TRP A 1 75 ? 39.923 40.770 35.384 1.00 27.58 70 TRP A CA 1
ATOM 569 C C . TRP A 1 75 ? 40.250 39.691 34.344 1.00 26.36 70 TRP A C 1
ATOM 570 O O . TRP A 1 75 ? 39.372 38.848 34.080 1.00 26.09 70 TRP A O 1
ATOM 581 N N . GLN A 1 76 ? 41.462 39.711 33.782 1.00 25.03 71 GLN A N 1
ATOM 582 C CA . GLN A 1 76 ? 41.948 38.680 32.824 1.00 24.16 71 GLN A CA 1
ATOM 583 C C . GLN A 1 76 ? 41.980 37.311 33.521 1.00 23.46 71 GLN A C 1
ATOM 584 O O . GLN A 1 76 ? 41.559 36.320 32.889 1.00 22.83 71 GLN A O 1
ATOM 590 N N . GLN A 1 77 ? 42.452 37.267 34.772 1.00 22.92 72 GLN A N 1
ATOM 591 C CA . GLN A 1 77 ? 42.521 36.038 35.610 1.00 22.57 72 GLN A CA 1
ATOM 592 C C . GLN A 1 77 ? 41.103 35.528 35.896 1.00 22.00 72 GLN A C 1
ATOM 593 O O . GLN A 1 77 ? 40.887 34.308 35.762 1.00 21.60 72 GLN A O 1
ATOM 599 N N . LEU A 1 78 ? 40.195 36.426 36.299 1.00 21.01 73 LEU A N 1
ATOM 600 C CA . LEU A 1 78 ? 38.766 36.113 36.577 1.00 21.10 73 LEU A CA 1
ATOM 601 C C . LEU A 1 78 ? 38.155 35.400 35.365 1.00 20.56 73 LEU A C 1
ATOM 602 O O . LEU A 1 78 ? 37.494 34.363 35.563 1.00 20.79 73 LEU A O 1
ATOM 607 N N . ILE A 1 79 ? 38.361 35.947 34.164 1.00 19.62 74 ILE A N 1
ATOM 608 C CA . ILE A 1 79 ? 37.778 35.423 32.892 1.00 19.15 74 ILE A CA 1
ATOM 609 C C . ILE A 1 79 ? 38.355 34.027 32.623 1.00 18.56 74 ILE A C 1
ATOM 610 O O . ILE A 1 79 ? 37.559 33.115 32.330 1.00 17.81 74 ILE A O 1
ATOM 615 N N . THR A 1 80 ? 39.679 33.868 32.725 1.00 18.19 75 THR A N 1
ATOM 616 C CA . THR A 1 80 ? 40.391 32.591 32.444 1.00 18.56 75 THR A CA 1
ATOM 617 C C . THR A 1 80 ? 39.903 31.516 33.425 1.00 18.20 75 THR A C 1
ATOM 618 O O . THR A 1 80 ? 39.638 30.382 32.973 1.00 17.78 75 THR A O 1
ATOM 622 N N . ARG A 1 81 ? 39.788 31.864 34.710 1.00 17.74 76 ARG A N 1
ATOM 623 C CA . ARG A 1 81 ? 39.304 30.954 35.782 1.00 18.00 76 ARG A CA 1
ATOM 624 C C . ARG A 1 81 ? 37.843 30.575 35.517 1.00 17.51 76 ARG A C 1
ATOM 625 O O . ARG A 1 81 ? 37.532 29.367 35.565 1.00 17.15 76 ARG A O 1
ATOM 633 N N . THR A 1 82 ? 36.984 31.567 35.262 1.00 16.81 77 THR A N 1
ATOM 634 C CA . THR A 1 82 ? 35.530 31.363 35.030 1.00 16.89 77 THR A CA 1
ATOM 635 C C . THR A 1 82 ? 35.353 30.374 33.874 1.00 16.62 77 THR A C 1
ATOM 636 O O . THR A 1 82 ? 34.620 29.388 34.054 1.00 16.38 77 THR A O 1
ATOM 640 N N . PHE A 1 83 ? 36.022 30.628 32.746 1.00 16.24 78 PHE A N 1
ATOM 641 C CA . PHE A 1 83 ? 35.880 29.848 31.489 1.00 16.16 78 PHE A CA 1
ATOM 642 C C . PHE A 1 83 ? 36.502 28.453 31.648 1.00 15.58 78 PHE A C 1
ATOM 643 O O . PHE A 1 83 ? 35.964 27.518 31.031 1.00 14.85 78 PHE A O 1
ATOM 651 N N . THR A 1 84 ? 37.580 28.302 32.427 1.00 15.12 79 THR A N 1
ATOM 652 C CA . THR A 1 84 ? 38.193 26.974 32.711 1.00 14.95 79 THR A CA 1
ATOM 653 C C . THR A 1 84 ? 37.221 26.168 33.585 1.00 14.63 79 THR A C 1
ATOM 654 O O . THR A 1 84 ? 37.098 24.947 33.361 1.00 14.31 79 THR A O 1
ATOM 658 N N . GLY A 1 85 ? 36.546 26.829 34.531 1.00 14.33 80 GLY A N 1
ATOM 659 C CA . GLY A 1 85 ? 35.464 26.235 35.339 1.00 14.09 80 GLY A CA 1
ATOM 660 C C . GLY A 1 85 ? 34.328 25.721 34.469 1.00 13.94 80 GLY A C 1
ATOM 661 O O . GLY A 1 85 ? 33.843 24.608 34.730 1.00 13.71 80 GLY A O 1
ATOM 662 N N . LEU A 1 86 ? 33.911 26.500 33.468 1.00 13.79 81 LEU A N 1
ATOM 663 C CA . LEU A 1 86 ? 32.824 26.114 32.525 1.00 13.69 81 LEU A CA 1
ATOM 664 C C . LEU A 1 86 ? 33.315 24.966 31.635 1.00 13.24 81 LEU A C 1
ATOM 665 O O . LEU A 1 86 ? 32.517 24.053 31.368 1.00 13.24 81 LEU A O 1
ATOM 670 N N . THR A 1 87 ? 34.584 25.003 31.214 1.00 12.77 82 THR A N 1
ATOM 671 C CA . THR A 1 87 ? 35.251 23.924 30.440 1.00 12.62 82 THR A CA 1
ATOM 672 C C . THR A 1 87 ? 35.119 22.601 31.206 1.00 12.59 82 THR A C 1
ATOM 673 O O . THR A 1 87 ? 34.781 21.588 30.567 1.00 12.96 82 THR A O 1
ATOM 677 N N . LEU A 1 88 ? 35.366 22.605 32.521 1.00 12.43 83 LEU A N 1
ATOM 678 C CA . LEU A 1 88 ? 35.241 21.386 33.365 1.00 12.46 83 LEU A CA 1
ATOM 679 C C . LEU A 1 88 ? 33.818 20.826 33.242 1.00 12.22 83 LEU A C 1
ATOM 680 O O . LEU A 1 88 ? 33.690 19.616 32.974 1.00 12.14 83 LEU A O 1
ATOM 685 N N . LEU A 1 89 ? 32.799 21.667 33.438 1.00 12.06 84 LEU A N 1
ATOM 686 C CA . LEU A 1 89 ? 31.374 21.239 33.448 1.00 12.17 84 LEU A CA 1
ATOM 687 C C . LEU A 1 89 ? 31.005 20.673 32.072 1.00 12.01 84 LEU A C 1
ATOM 688 O O . LEU A 1 89 ? 30.338 19.634 32.034 1.00 11.61 84 LEU A O 1
ATOM 693 N N . ASP A 1 90 ? 31.462 21.306 30.987 1.00 12.00 85 ASP A N 1
ATOM 694 C CA . ASP A 1 90 ? 31.244 20.806 29.601 1.00 12.06 85 ASP A CA 1
ATOM 695 C C . ASP A 1 90 ? 31.974 19.469 29.406 1.00 11.76 85 ASP A C 1
ATOM 696 O O . ASP A 1 90 ? 31.405 18.583 28.737 1.00 11.46 85 ASP A O 1
ATOM 701 N N . THR A 1 91 ? 33.181 19.312 29.958 1.00 11.50 86 THR A N 1
ATOM 702 C CA . THR A 1 91 ? 33.958 18.045 29.873 1.00 11.59 86 THR A CA 1
ATOM 703 C C . THR A 1 91 ? 33.163 16.930 30.567 1.00 11.54 86 THR A C 1
ATOM 704 O O . THR A 1 91 ? 33.076 15.824 29.998 1.00 11.37 86 THR A O 1
ATOM 708 N N . VAL A 1 92 ? 32.597 17.219 31.741 1.00 11.67 87 VAL A N 1
ATOM 709 C CA . VAL A 1 92 ? 31.736 16.269 32.509 1.00 11.92 87 VAL A CA 1
ATOM 710 C C . VAL A 1 92 ? 30.571 15.839 31.608 1.00 12.00 87 VAL A C 1
ATOM 711 O O . VAL A 1 92 ? 30.366 14.625 31.447 1.00 12.00 87 VAL A O 1
ATOM 715 N N . GLN A 1 93 ? 29.861 16.803 31.016 1.00 12.22 88 GLN A N 1
ATOM 716 C CA . GLN A 1 93 ? 28.587 16.564 30.286 1.00 12.46 88 GLN A CA 1
ATOM 717 C C . GLN A 1 93 ? 28.857 15.839 28.962 1.00 12.27 88 GLN A C 1
ATOM 718 O O . GLN A 1 93 ? 28.037 14.974 28.592 1.00 11.95 88 GLN A O 1
ATOM 724 N N . SER A 1 94 ? 29.952 16.176 28.273 1.00 12.20 89 SER A N 1
ATOM 725 C CA . SER A 1 94 ? 30.363 15.546 26.989 1.00 12.09 89 SER A CA 1
ATOM 726 C C . SER A 1 94 ? 30.805 14.094 27.218 1.00 12.14 89 SER A C 1
ATOM 727 O O . SER A 1 94 ? 30.334 13.211 26.474 1.00 12.25 89 SER A O 1
ATOM 730 N N . SER A 1 95 ? 31.673 13.856 28.206 1.00 12.01 90 SER A N 1
ATOM 731 C CA . SER A 1 95 ? 32.382 12.564 28.403 1.00 11.92 90 SER A CA 1
ATOM 732 C C . SER A 1 95 ? 31.547 11.574 29.229 1.00 11.87 90 SER A C 1
ATOM 733 O O . SER A 1 95 ? 31.824 10.366 29.108 1.00 11.93 90 SER A O 1
ATOM 736 N N . ILE A 1 96 ? 30.581 12.048 30.027 1.00 11.87 91 ILE A N 1
ATOM 737 C CA . ILE A 1 96 ? 29.781 11.201 30.968 1.00 11.87 91 ILE A CA 1
ATOM 738 C C . ILE A 1 96 ? 28.283 11.422 30.736 1.00 11.90 91 ILE A C 1
ATOM 739 O O . ILE A 1 96 ? 27.594 10.440 30.442 1.00 11.86 91 ILE A O 1
ATOM 744 N N . GLY A 1 97 ? 27.807 12.654 30.931 1.00 12.06 92 GLY A N 1
ATOM 745 C CA . GLY A 1 97 ? 26.383 12.980 31.143 1.00 12.08 92 GLY A CA 1
ATOM 746 C C . GLY A 1 97 ? 25.517 12.643 29.943 1.00 12.20 92 GLY A C 1
ATOM 747 O O . GLY A 1 97 ? 24.548 11.872 30.103 1.00 12.07 92 GLY A O 1
ATOM 748 N N . ASP A 1 98 ? 25.829 13.214 28.778 1.00 12.20 93 ASP A N 1
ATOM 749 C CA . ASP A 1 98 ? 24.994 13.064 27.559 1.00 12.47 93 ASP A CA 1
ATOM 750 C C . ASP A 1 98 ? 25.105 11.630 27.025 1.00 12.04 93 ASP A C 1
ATOM 751 O O . ASP A 1 98 ? 24.068 11.082 26.630 1.00 11.78 93 ASP A O 1
ATOM 756 N N . VAL A 1 99 ? 26.293 11.022 27.030 1.00 11.94 94 VAL A N 1
ATOM 757 C CA . VAL A 1 99 ? 26.468 9.638 26.494 1.00 12.03 94 VAL A CA 1
ATOM 758 C C . VAL A 1 99 ? 25.722 8.645 27.403 1.00 11.73 94 VAL A C 1
ATOM 759 O O . VAL A 1 99 ? 25.160 7.680 26.860 1.00 11.51 94 VAL A O 1
ATOM 763 N N . ALA A 1 100 ? 25.668 8.895 28.718 1.00 11.65 95 ALA A N 1
ATOM 764 C CA . ALA A 1 100 ? 24.923 8.062 29.696 1.00 11.66 95 ALA A CA 1
ATOM 765 C C . ALA A 1 100 ? 23.427 8.032 29.344 1.00 11.62 95 ALA A C 1
ATOM 766 O O . ALA A 1 100 ? 22.777 7.019 29.645 1.00 11.61 95 ALA A O 1
ATOM 768 N N . GLN A 1 101 ? 22.896 9.088 28.718 1.00 11.49 96 GLN A N 1
ATOM 769 C CA . GLN A 1 101 ? 21.446 9.207 28.393 1.00 11.63 96 GLN A CA 1
ATOM 770 C C . GLN A 1 101 ? 21.059 8.249 27.258 1.00 11.67 96 GLN A C 1
ATOM 771 O O . GLN A 1 101 ? 19.873 7.874 27.195 1.00 11.61 96 GLN A O 1
ATOM 777 N N . ILE A 1 102 ? 22.006 7.862 26.398 1.00 11.76 97 ILE A N 1
ATOM 778 C CA . ILE A 1 102 ? 21.716 7.120 25.132 1.00 12.01 97 ILE A CA 1
ATOM 779 C C . ILE A 1 102 ? 20.961 5.823 25.467 1.00 12.44 97 ILE A C 1
ATOM 780 O O . ILE A 1 102 ? 19.913 5.573 24.839 1.00 12.34 97 ILE A O 1
ATOM 785 N N . LYS A 1 103 ? 21.447 5.038 26.431 1.00 12.76 98 LYS A N 1
ATOM 786 C CA . LYS A 1 103 ? 20.894 3.688 26.729 1.00 13.42 98 LYS A CA 1
ATOM 787 C C . LYS A 1 103 ? 19.530 3.806 27.427 1.00 13.71 98 LYS A C 1
ATOM 788 O O . LYS A 1 103 ? 18.813 2.790 27.455 1.00 14.17 98 LYS A O 1
ATOM 794 N N . ASN A 1 104 ? 19.184 4.983 27.961 1.00 13.97 99 ASN A N 1
ATOM 795 C CA . ASN A 1 104 ? 17.921 5.231 28.712 1.00 14.48 99 ASN A CA 1
ATOM 796 C C . ASN A 1 104 ? 16.862 5.879 27.806 1.00 14.43 99 ASN A C 1
ATOM 797 O O . ASN A 1 104 ? 15.847 6.359 28.349 1.00 14.66 99 ASN A O 1
ATOM 802 N N . SER A 1 105 ? 17.067 5.865 26.484 1.00 14.42 100 SER A N 1
ATOM 803 C CA . SER A 1 105 ? 16.233 6.574 25.477 1.00 14.41 100 SER A CA 1
ATOM 804 C C . SER A 1 105 ? 14.859 5.906 25.336 1.00 14.87 100 SER A C 1
ATOM 805 O O . SER A 1 105 ? 14.790 4.656 25.396 1.00 15.04 100 SER A O 1
ATOM 808 N N . LEU A 1 106 ? 13.813 6.719 25.151 1.00 14.90 101 LEU A N 1
ATOM 809 C CA . LEU A 1 106 ? 12.419 6.269 24.879 1.00 15.08 101 LEU A CA 1
ATOM 810 C C . LEU A 1 106 ? 12.275 5.903 23.398 1.00 14.65 101 LEU A C 1
ATOM 811 O O . LEU A 1 106 ? 11.447 5.029 23.096 1.00 14.73 101 LEU A O 1
ATOM 816 N N . THR A 1 107 ? 13.035 6.556 22.510 1.00 13.97 102 THR A N 1
ATOM 817 C CA . THR A 1 107 ? 12.937 6.385 21.036 1.00 13.72 102 THR A CA 1
ATOM 818 C C . THR A 1 107 ? 14.318 6.135 20.430 1.00 13.41 102 THR A C 1
ATOM 819 O O . THR A 1 107 ? 15.330 6.443 21.090 1.00 13.41 102 THR A O 1
ATOM 823 N N . GLU A 1 108 ? 14.339 5.610 19.204 1.00 13.14 103 GLU A N 1
ATOM 824 C CA . GLU A 1 108 ? 15.576 5.337 18.426 1.00 12.96 103 GLU A CA 1
ATOM 825 C C . GLU A 1 108 ? 16.306 6.661 18.152 1.00 12.49 103 GLU A C 1
ATOM 826 O O . GLU A 1 108 ? 17.534 6.714 18.374 1.00 11.85 103 GLU A O 1
ATOM 832 N N . GLN A 1 109 ? 15.577 7.691 17.704 1.00 11.83 104 GLN A N 1
ATOM 833 C CA . GLN A 1 109 ? 16.156 8.996 17.275 1.00 11.52 104 GLN A CA 1
ATOM 834 C C . GLN A 1 109 ? 16.817 9.679 18.479 1.00 11.14 104 GLN A C 1
ATOM 835 O O . GLN A 1 109 ? 17.874 10.316 18.297 1.00 10.97 104 GLN A O 1
ATOM 841 N N . GLU A 1 110 ? 16.219 9.536 19.665 1.00 10.84 105 GLU A N 1
ATOM 842 C CA . GLU A 1 110 ? 16.728 10.098 20.944 1.00 10.64 105 GLU A CA 1
ATOM 843 C C . GLU A 1 110 ? 18.173 9.639 21.179 1.00 10.56 105 GLU A C 1
ATOM 844 O O . GLU A 1 110 ? 18.980 10.469 21.646 1.00 10.30 105 GLU A O 1
ATOM 850 N N . GLN A 1 111 ? 18.481 8.377 20.860 1.00 10.54 106 GLN A N 1
ATOM 851 C CA . GLN A 1 111 ? 19.840 7.780 21.000 1.00 10.64 106 GLN A CA 1
ATOM 852 C C . GLN A 1 111 ? 20.855 8.604 20.196 1.00 10.46 106 GLN A C 1
ATOM 853 O O . GLN A 1 111 ? 21.958 8.861 20.715 1.00 10.53 106 GLN A O 1
ATOM 859 N N . VAL A 1 112 ? 20.493 8.996 18.973 1.00 10.35 107 VAL A N 1
ATOM 860 C CA . VAL A 1 112 ? 21.397 9.711 18.022 1.00 10.22 107 VAL A CA 1
ATOM 861 C C . VAL A 1 112 ? 21.487 11.179 18.453 1.00 9.76 107 VAL A C 1
ATOM 862 O O . VAL A 1 112 ? 22.587 11.756 18.385 1.00 9.75 107 VAL A O 1
ATOM 866 N N . ILE A 1 113 ? 20.374 11.757 18.903 1.00 9.39 108 ILE A N 1
ATOM 867 C CA . ILE A 1 113 ? 20.315 13.167 19.386 1.00 9.19 108 ILE A CA 1
ATOM 868 C C . ILE A 1 113 ? 21.276 13.332 20.574 1.00 9.00 108 ILE A C 1
ATOM 869 O O . ILE A 1 113 ? 22.009 14.342 20.601 1.00 8.98 108 ILE A O 1
ATOM 874 N N . TYR A 1 114 ? 21.324 12.376 21.505 1.00 8.74 109 TYR A N 1
ATOM 875 C CA . TYR A 1 114 ? 22.224 12.477 22.685 1.00 8.61 109 TYR A CA 1
ATOM 876 C C . TYR A 1 114 ? 23.686 12.320 22.246 1.00 8.38 109 TYR A C 1
ATOM 877 O O . TYR A 1 114 ? 24.543 12.951 22.889 1.00 8.30 109 TYR A O 1
ATOM 886 N N . ALA A 1 115 ? 23.967 11.569 21.174 1.00 8.24 110 ALA A N 1
ATOM 887 C CA . ALA A 1 115 ? 25.324 11.480 20.579 1.00 8.25 110 ALA A CA 1
ATOM 888 C C . ALA A 1 115 ? 25.714 12.854 20.018 1.00 8.23 110 ALA A C 1
ATOM 889 O O . ALA A 1 115 ? 26.877 13.267 20.203 1.00 8.20 110 ALA A O 1
ATOM 891 N N . ASN A 1 116 ? 24.775 13.556 19.378 1.00 8.26 111 ASN A N 1
ATOM 892 C CA . ASN A 1 116 ? 24.996 14.944 18.888 1.00 8.17 111 ASN A CA 1
ATOM 893 C C . ASN A 1 116 ? 25.265 15.867 20.082 1.00 8.22 111 ASN A C 1
ATOM 894 O O . ASN A 1 116 ? 26.216 16.669 19.996 1.00 8.43 111 ASN A O 1
ATOM 899 N N . PHE A 1 117 ? 24.463 15.769 21.148 1.00 8.22 112 PHE A N 1
ATOM 900 C CA . PHE A 1 117 ? 24.602 16.599 22.376 1.00 8.25 112 PHE A CA 1
ATOM 901 C C . PHE A 1 117 ? 26.020 16.443 22.941 1.00 8.26 112 PHE A C 1
ATOM 902 O O . PHE A 1 117 ? 26.667 17.470 23.206 1.00 8.23 112 PHE A O 1
ATOM 910 N N . ALA A 1 118 ? 26.481 15.201 23.123 1.00 8.25 113 ALA A N 1
ATOM 911 C CA . ALA A 1 118 ? 27.814 14.872 23.680 1.00 8.34 113 ALA A CA 1
ATOM 912 C C . ALA A 1 118 ? 28.906 15.527 22.822 1.00 8.42 113 ALA A C 1
ATOM 913 O O . ALA A 1 118 ? 29.810 16.160 23.400 1.00 8.44 113 ALA A O 1
ATOM 915 N N . PHE A 1 119 ? 28.811 15.401 21.495 1.00 8.52 114 PHE A N 1
ATOM 916 C CA . PHE A 1 119 ? 29.754 16.025 20.532 1.00 8.61 114 PHE A CA 1
ATOM 917 C C . PHE A 1 119 ? 29.724 17.553 20.679 1.00 8.84 114 PHE A C 1
ATOM 918 O O . PHE A 1 119 ? 30.808 18.152 20.824 1.00 8.67 114 PHE A O 1
ATOM 926 N N . MET A 1 120 ? 28.539 18.173 20.647 1.00 8.94 115 MET A N 1
ATOM 927 C CA . MET A 1 120 ? 28.416 19.655 20.615 1.00 9.29 115 MET A CA 1
ATOM 928 C C . MET A 1 120 ? 28.843 20.264 21.960 1.00 9.39 115 MET A C 1
ATOM 929 O O . MET A 1 120 ? 29.422 21.362 21.931 1.00 9.32 115 MET A O 1
ATOM 934 N N . VAL A 1 121 ? 28.600 19.593 23.091 1.00 9.48 116 VAL A N 1
ATOM 935 C CA . VAL A 1 121 ? 29.093 20.077 24.418 1.00 9.61 116 VAL A CA 1
ATOM 936 C C . VAL A 1 121 ? 30.626 19.976 24.425 1.00 9.58 116 VAL A C 1
ATOM 937 O O . VAL A 1 121 ? 31.268 20.846 25.043 1.00 9.56 116 VAL A O 1
ATOM 941 N N . GLY A 1 122 ? 31.185 18.976 23.737 1.00 9.70 117 GLY A N 1
ATOM 942 C CA . GLY A 1 122 ? 32.628 18.870 23.440 1.00 9.82 117 GLY A CA 1
ATOM 943 C C . GLY A 1 122 ? 33.144 20.090 22.690 1.00 9.98 117 GLY A C 1
ATOM 944 O O . GLY A 1 122 ? 34.247 20.579 23.033 1.00 9.99 117 GLY A O 1
ATOM 945 N N . VAL A 1 123 ? 32.378 20.570 21.705 1.00 10.09 118 VAL A N 1
ATOM 946 C CA . VAL A 1 123 ? 32.691 21.798 20.913 1.00 10.23 118 VAL A CA 1
ATOM 947 C C . VAL A 1 123 ? 32.624 23.018 21.845 1.00 10.31 118 VAL A C 1
ATOM 948 O O . VAL A 1 123 ? 33.484 23.903 21.710 1.00 10.31 118 VAL A O 1
ATOM 952 N N . HIS A 1 124 ? 31.662 23.062 22.772 1.00 10.37 119 HIS A N 1
ATOM 953 C CA . HIS A 1 124 ? 31.542 24.153 23.779 1.00 10.70 119 HIS A CA 1
ATOM 954 C C . HIS A 1 124 ? 32.839 24.234 24.593 1.00 11.08 119 HIS A C 1
ATOM 955 O O . HIS A 1 124 ? 33.424 25.332 24.665 1.00 11.26 119 HIS A O 1
ATOM 962 N N . ALA A 1 125 ? 33.264 23.112 25.180 1.00 11.45 120 ALA A N 1
ATOM 963 C CA . ALA A 1 125 ? 34.504 23.003 25.985 1.00 11.70 120 ALA A CA 1
ATOM 964 C C . ALA A 1 125 ? 35.692 23.477 25.139 1.00 12.03 120 ALA A C 1
ATOM 965 O O . ALA A 1 125 ? 36.497 24.280 25.644 1.00 12.16 120 ALA A O 1
ATOM 967 N N . ARG A 1 126 ? 35.757 23.038 23.879 1.00 12.10 121 ARG A N 1
ATOM 968 C CA . ARG A 1 126 ? 36.859 23.359 22.933 1.00 12.44 121 ARG A CA 1
ATOM 969 C C . ARG A 1 126 ? 36.904 24.867 22.644 1.00 12.64 121 ARG A C 1
ATOM 970 O O . ARG A 1 126 ? 38.020 25.406 22.488 1.00 12.44 121 ARG A O 1
ATOM 978 N N A SER A 1 127 ? 35.739 25.522 22.585 0.53 12.80 122 SER A N 1
ATOM 979 N N B SER A 1 127 ? 35.736 25.515 22.574 0.47 12.85 122 SER A N 1
ATOM 980 C CA A SER A 1 127 ? 35.585 26.957 22.217 0.53 12.98 122 SER A CA 1
ATOM 981 C CA B SER A 1 127 ? 35.567 26.952 22.228 0.47 13.06 122 SER A CA 1
ATOM 982 C C A SER A 1 127 ? 36.331 27.853 23.215 0.53 13.30 122 SER A C 1
ATOM 983 C C B SER A 1 127 ? 36.338 27.842 23.213 0.47 13.34 122 SER A C 1
ATOM 984 O O A SER A 1 127 ? 36.884 28.881 22.777 0.53 13.03 122 SER A O 1
ATOM 985 O O B SER A 1 127 ? 36.910 28.855 22.763 0.47 13.09 122 SER A O 1
ATOM 990 N N . TYR A 1 128 ? 36.354 27.480 24.500 1.00 13.54 123 TYR A N 1
ATOM 991 C CA . TYR A 1 128 ? 37.086 28.226 25.560 1.00 14.04 123 TYR A CA 1
ATOM 992 C C . TYR A 1 128 ? 38.590 28.157 25.277 1.00 14.31 123 TYR A C 1
ATOM 993 O O . TYR A 1 128 ? 39.265 29.195 25.417 1.00 14.42 123 TYR A O 1
ATOM 1002 N N . GLY A 1 129 ? 39.078 26.982 24.865 1.00 14.62 124 GLY A N 1
ATOM 1003 C CA . GLY A 1 129 ? 40.459 26.764 24.394 1.00 15.08 124 GLY A CA 1
ATOM 1004 C C . GLY A 1 129 ? 40.825 27.711 23.261 1.00 15.76 124 GLY A C 1
ATOM 1005 O O . GLY A 1 129 ? 41.953 28.246 23.281 1.00 15.73 124 GLY A O 1
ATOM 1006 N N . THR A 1 130 ? 39.910 27.916 22.306 1.00 16.16 125 THR A N 1
ATOM 1007 C CA . THR A 1 130 ? 40.099 28.820 21.139 1.00 16.71 125 THR A CA 1
ATOM 1008 C C . THR A 1 130 ? 40.268 30.261 21.635 1.00 17.34 125 THR A C 1
ATOM 1009 O O . THR A 1 130 ? 41.157 30.959 21.110 1.00 17.81 125 THR A O 1
ATOM 1013 N N . ILE A 1 131 ? 39.454 30.683 22.606 1.00 17.80 126 ILE A N 1
ATOM 1014 C CA . ILE A 1 131 ? 39.517 32.048 23.212 1.00 18.38 126 ILE A CA 1
ATOM 1015 C C . ILE A 1 131 ? 40.878 32.213 23.904 1.00 19.13 126 ILE A C 1
ATOM 1016 O O . ILE A 1 131 ? 41.534 33.254 23.671 1.00 19.33 126 ILE A O 1
ATOM 1021 N N . PHE A 1 132 ? 41.282 31.225 24.711 1.00 19.65 127 PHE A N 1
ATOM 1022 C CA . PHE A 1 132 ? 42.534 31.231 25.516 1.00 20.15 127 PHE A CA 1
ATOM 1023 C C . PHE A 1 132 ? 43.752 31.310 24.590 1.00 20.69 127 PHE A C 1
ATOM 1024 O O . PHE A 1 132 ? 44.715 32.024 24.929 1.00 20.46 127 PHE A O 1
ATOM 1032 N N . SER A 1 133 ? 43.708 30.582 23.471 1.00 21.37 128 SER A N 1
ATOM 1033 C CA . SER A 1 133 ? 44.766 30.550 22.428 1.00 22.41 128 SER A CA 1
ATOM 1034 C C . SER A 1 133 ? 45.011 31.965 21.890 1.00 22.96 128 SER A C 1
ATOM 1035 O O . SER A 1 133 ? 46.179 32.306 21.642 1.00 23.12 128 SER A O 1
ATOM 1038 N N . THR A 1 134 ? 43.944 32.756 21.742 1.00 23.90 129 THR A N 1
ATOM 1039 C CA . THR A 1 134 ? 43.952 34.118 21.145 1.00 24.48 129 THR A CA 1
ATOM 1040 C C . THR A 1 134 ? 44.367 35.164 22.188 1.00 24.80 129 THR A C 1
ATOM 1041 O O . THR A 1 134 ? 45.172 36.049 21.831 1.00 24.88 129 THR A O 1
ATOM 1045 N N . LEU A 1 135 ? 43.838 35.082 23.415 1.00 24.24 130 LEU A N 1
ATOM 1046 C CA . LEU A 1 135 ? 43.876 36.202 24.399 1.00 24.63 130 LEU A CA 1
ATOM 1047 C C . LEU A 1 135 ? 44.902 35.953 25.515 1.00 24.84 130 LEU A C 1
ATOM 1048 O O . LEU A 1 135 ? 45.552 36.936 25.923 1.00 24.85 130 LEU A O 1
ATOM 1053 N N . CYS A 1 136 ? 45.029 34.718 26.013 1.00 24.79 131 CYS A N 1
ATOM 1054 C CA . CYS A 1 136 ? 45.725 34.396 27.292 1.00 24.97 131 CYS A CA 1
ATOM 1055 C C . CYS A 1 136 ? 47.177 33.977 27.044 1.00 25.12 131 CYS A C 1
ATOM 1056 O O . CYS A 1 136 ? 47.465 33.436 25.964 1.00 25.22 131 CYS A O 1
ATOM 1059 N N . THR A 1 137 ? 48.042 34.211 28.036 1.00 25.57 132 THR A N 1
ATOM 1060 C CA . THR A 1 137 ? 49.431 33.685 28.107 1.00 25.95 132 THR A CA 1
ATOM 1061 C C . THR A 1 137 ? 49.367 32.232 28.589 1.00 26.73 132 THR A C 1
ATOM 1062 O O . THR A 1 137 ? 48.337 31.861 29.191 1.00 26.50 132 THR A O 1
ATOM 1066 N N . SER A 1 138 ? 50.427 31.453 28.348 1.00 27.50 133 SER A N 1
ATOM 1067 C CA . SER A 1 138 ? 50.590 30.055 28.831 1.00 28.59 133 SER A CA 1
ATOM 1068 C C . SER A 1 138 ? 50.480 30.012 30.361 1.00 29.12 133 SER A C 1
ATOM 1069 O O . SER A 1 138 ? 49.941 29.016 30.893 1.00 28.80 133 SER A O 1
ATOM 1072 N N . GLU A 1 139 ? 50.974 31.057 31.035 1.00 28.91 134 GLU A N 1
ATOM 1073 C CA . GLU A 1 139 ? 50.960 31.204 32.516 1.00 28.72 134 GLU A CA 1
ATOM 1074 C C . GLU A 1 139 ? 49.511 31.369 32.994 1.00 26.86 134 GLU A C 1
ATOM 1075 O O . GLU A 1 139 ? 49.127 30.679 33.956 1.00 26.44 134 GLU A O 1
ATOM 1081 N N . GLN A 1 140 ? 48.741 32.252 32.350 1.00 25.02 135 GLN A N 1
ATOM 1082 C CA . GLN A 1 140 ? 47.311 32.502 32.680 1.00 24.72 135 GLN A CA 1
ATOM 1083 C C . GLN A 1 140 ? 46.520 31.196 32.513 1.00 24.15 135 GLN A C 1
ATOM 1084 O O . GLN A 1 140 ? 45.703 30.889 33.401 1.00 23.79 135 GLN A O 1
ATOM 1090 N N . ILE A 1 141 ? 46.771 30.453 31.431 1.00 24.01 136 ILE A N 1
ATOM 1091 C CA . ILE A 1 141 ? 46.078 29.170 31.104 1.00 24.09 136 ILE A CA 1
ATOM 1092 C C . ILE A 1 141 ? 46.402 28.136 32.190 1.00 24.27 136 ILE A C 1
ATOM 1093 O O . ILE A 1 141 ? 45.453 27.556 32.751 1.00 23.48 136 ILE A O 1
ATOM 1098 N N . GLU A 1 142 ? 47.689 27.929 32.485 1.00 24.99 137 GLU A N 1
ATOM 1099 C CA . GLU A 1 142 ? 48.172 26.923 33.473 1.00 26.23 137 GLU A CA 1
ATOM 1100 C C . GLU A 1 142 ? 47.626 27.258 34.870 1.00 25.58 137 GLU A C 1
ATOM 1101 O O . GLU A 1 142 ? 47.182 26.322 35.562 1.00 24.89 137 GLU A O 1
ATOM 1107 N N . GLU A 1 143 ? 47.657 28.540 35.258 1.00 25.02 138 GLU A N 1
ATOM 1108 C CA . GLU A 1 143 ? 47.182 29.039 36.579 1.00 25.11 138 GLU A CA 1
ATOM 1109 C C . GLU A 1 143 ? 45.696 28.696 36.748 1.00 23.48 138 GLU A C 1
ATOM 1110 O O . GLU A 1 143 ? 45.321 28.220 37.836 1.00 22.53 138 GLU A O 1
ATOM 1116 N N . ALA A 1 144 ? 44.884 28.938 35.714 1.00 21.90 139 ALA A N 1
ATOM 1117 C CA . ALA A 1 144 ? 43.423 28.684 35.711 1.00 21.27 139 ALA A CA 1
ATOM 1118 C C . ALA A 1 144 ? 43.155 27.188 35.926 1.00 20.71 139 ALA A C 1
ATOM 1119 O O . ALA A 1 144 ? 42.249 26.867 36.712 1.00 20.18 139 ALA A O 1
ATOM 1121 N N . HIS A 1 145 ? 43.931 26.313 35.278 1.00 20.36 140 HIS A N 1
ATOM 1122 C CA . HIS A 1 145 ? 43.816 24.835 35.410 1.00 20.81 140 HIS A CA 1
ATOM 1123 C C . HIS A 1 145 ? 44.135 24.412 36.850 1.00 21.50 140 HIS A C 1
ATOM 1124 O O . HIS A 1 145 ? 43.345 23.625 37.418 1.00 20.88 140 HIS A O 1
ATOM 1131 N N . GLU A 1 146 ? 45.244 24.912 37.410 1.00 22.47 141 GLU A N 1
ATOM 1132 C CA . GLU A 1 146 ? 45.654 24.687 38.825 1.00 23.33 141 GLU A CA 1
ATOM 1133 C C . GLU A 1 146 ? 44.512 25.104 39.758 1.00 22.32 141 GLU A C 1
ATOM 1134 O O . GLU A 1 146 ? 44.155 24.311 40.652 1.00 22.00 141 GLU A O 1
ATOM 1140 N N . TRP A 1 147 ? 43.972 26.309 39.550 1.00 21.61 142 TRP A N 1
ATOM 1141 C CA . TRP A 1 147 ? 42.897 26.923 40.373 1.00 21.21 142 TRP A CA 1
ATOM 1142 C C . TRP A 1 147 ? 41.645 26.036 40.359 1.00 20.62 142 TRP A C 1
ATOM 1143 O O . TRP A 1 147 ? 41.045 25.849 41.433 1.00 19.80 142 TRP A O 1
ATOM 1154 N N . VAL A 1 148 ? 41.265 25.514 39.190 1.00 19.64 143 VAL A N 1
ATOM 1155 C CA . VAL A 1 148 ? 40.052 24.660 39.018 1.00 19.49 143 VAL A CA 1
ATOM 1156 C C . VAL A 1 148 ? 40.246 23.352 39.796 1.00 19.21 143 VAL A C 1
ATOM 1157 O O . VAL A 1 148 ? 39.319 22.960 40.525 1.00 18.98 143 VAL A O 1
ATOM 1161 N N . VAL A 1 149 ? 41.404 22.708 39.641 1.00 19.26 144 VAL A N 1
ATOM 1162 C CA . VAL A 1 149 ? 41.738 21.414 40.311 1.00 20.08 144 VAL A CA 1
ATOM 1163 C C . VAL A 1 149 ? 41.663 21.595 41.836 1.00 20.55 144 VAL A C 1
ATOM 1164 O O . VAL A 1 149 ? 41.131 20.688 42.503 1.00 20.18 144 VAL A O 1
ATOM 1168 N N . ASP A 1 150 ? 42.144 22.728 42.361 1.00 22.06 145 ASP A N 1
ATOM 1169 C CA . ASP A 1 150 ? 42.352 22.957 43.819 1.00 22.86 145 ASP A CA 1
ATOM 1170 C C . ASP A 1 150 ? 41.145 23.649 44.468 1.00 23.32 145 ASP A C 1
ATOM 1171 O O . ASP A 1 150 ? 41.126 23.716 45.711 1.00 23.51 145 ASP A O 1
ATOM 1176 N N . ASN A 1 151 ? 40.177 24.138 43.686 1.00 23.57 146 ASN A N 1
ATOM 1177 C CA . ASN A 1 151 ? 38.978 24.848 44.210 1.00 23.93 146 ASN A CA 1
ATOM 1178 C C . ASN A 1 151 ? 37.908 23.815 44.591 1.00 23.71 146 ASN A C 1
ATOM 1179 O O . ASN A 1 151 ? 37.221 23.315 43.682 1.00 22.37 146 ASN A O 1
ATOM 1184 N N . GLU A 1 152 ? 37.755 23.526 45.890 1.00 23.31 147 GLU A N 1
ATOM 1185 C CA . GLU A 1 152 ? 36.841 22.463 46.395 1.00 23.79 147 GLU A CA 1
ATOM 1186 C C . GLU A 1 152 ? 35.381 22.863 46.136 1.00 21.75 147 GLU A C 1
ATOM 1187 O O . GLU A 1 152 ? 34.587 21.970 45.791 1.00 20.85 147 GLU A O 1
ATOM 1193 N N . ALA A 1 153 ? 35.041 24.149 46.282 1.00 20.57 148 ALA A N 1
ATOM 1194 C CA . ALA A 1 153 ? 33.681 24.690 46.036 1.00 19.98 148 ALA A CA 1
ATOM 1195 C C . ALA A 1 153 ? 33.285 24.477 44.566 1.00 19.07 148 ALA A C 1
ATOM 1196 O O . ALA A 1 153 ? 32.111 24.132 44.314 1.00 18.77 148 ALA A O 1
ATOM 1198 N N . LEU A 1 154 ? 34.223 24.677 43.634 1.00 18.20 149 LEU A N 1
ATOM 1199 C CA . LEU A 1 154 ? 34.023 24.422 42.179 1.00 17.75 149 LEU A CA 1
ATOM 1200 C C . LEU A 1 154 ? 33.767 22.924 41.978 1.00 17.26 149 LEU A C 1
ATOM 1201 O O . LEU A 1 154 ? 32.715 22.582 41.405 1.00 17.54 149 LEU A O 1
ATOM 1206 N N . GLN A 1 155 ? 34.680 22.083 42.478 1.00 16.91 150 GLN A N 1
ATOM 1207 C CA . GLN A 1 155 ? 34.692 20.601 42.312 1.00 16.78 150 GLN A CA 1
ATOM 1208 C C . GLN A 1 155 ? 33.403 19.979 42.862 1.00 16.60 150 GLN A C 1
ATOM 1209 O O . GLN A 1 155 ? 32.937 18.982 42.272 1.00 16.32 150 GLN A O 1
ATOM 1215 N N . ALA A 1 156 ? 32.866 20.525 43.959 1.00 16.57 151 ALA A N 1
ATOM 1216 C CA . ALA A 1 156 ? 31.690 19.987 44.686 1.00 16.29 151 ALA A CA 1
ATOM 1217 C C . ALA A 1 156 ? 30.504 19.817 43.728 1.00 16.23 151 ALA A C 1
ATOM 1218 O O . ALA A 1 156 ? 29.748 18.843 43.892 1.00 15.91 151 ALA A O 1
ATOM 1220 N N . ARG A 1 157 ? 30.349 20.736 42.771 1.00 16.22 152 ARG A N 1
ATOM 1221 C CA . ARG A 1 157 ? 29.167 20.828 41.871 1.00 16.44 152 ARG A CA 1
ATOM 1222 C C . ARG A 1 157 ? 29.115 19.617 40.938 1.00 16.23 152 ARG A C 1
ATOM 1223 O O . ARG A 1 157 ? 28.134 18.877 40.968 1.00 16.48 152 ARG A O 1
ATOM 1231 N N . PRO A 1 158 ? 30.136 19.355 40.088 1.00 16.37 153 PRO A N 1
ATOM 1232 C CA . PRO A 1 158 ? 30.135 18.147 39.261 1.00 16.52 153 PRO A CA 1
ATOM 1233 C C . PRO A 1 158 ? 30.174 16.855 40.094 1.00 16.74 153 PRO A C 1
ATOM 1234 O O . PRO A 1 158 ? 29.569 15.879 39.689 1.00 16.43 153 PRO A O 1
ATOM 1238 N N . LYS A 1 159 ? 30.854 16.875 41.244 1.00 17.15 154 LYS A N 1
ATOM 1239 C CA . LYS A 1 159 ? 30.936 15.704 42.163 1.00 17.31 154 LYS A CA 1
ATOM 1240 C C . LYS A 1 159 ? 29.525 15.321 42.638 1.00 16.87 154 LYS A C 1
ATOM 1241 O O . LYS A 1 159 ? 29.288 14.117 42.836 1.00 16.68 154 LYS A O 1
ATOM 1247 N N . ALA A 1 160 ? 28.610 16.290 42.756 1.00 16.75 155 ALA A N 1
ATOM 1248 C CA . ALA A 1 160 ? 27.208 16.083 43.197 1.00 16.94 155 ALA A CA 1
ATOM 1249 C C . ALA A 1 160 ? 26.355 15.439 42.090 1.00 16.94 155 ALA A C 1
ATOM 1250 O O . ALA A 1 160 ? 25.389 14.737 42.445 1.00 17.39 155 ALA A O 1
ATOM 1252 N N . LEU A 1 161 ? 26.674 15.661 40.806 1.00 16.73 156 LEU A N 1
ATOM 1253 C CA . LEU A 1 161 ? 25.836 15.216 39.652 1.00 16.30 156 LEU A CA 1
ATOM 1254 C C . LEU A 1 161 ? 26.325 13.876 39.084 1.00 15.70 156 LEU A C 1
ATOM 1255 O O . LEU A 1 161 ? 25.467 13.076 38.666 1.00 15.41 156 LEU A O 1
ATOM 1260 N N . ILE A 1 162 ? 27.642 13.657 39.023 1.00 15.27 157 ILE A N 1
ATOM 1261 C CA . ILE A 1 162 ? 28.265 12.491 38.321 1.00 15.22 157 ILE A CA 1
ATOM 1262 C C . ILE A 1 162 ? 27.668 11.178 38.839 1.00 15.50 157 ILE A C 1
ATOM 1263 O O . ILE A 1 162 ? 27.344 10.298 38.041 1.00 15.28 157 ILE A O 1
ATOM 1268 N N . PRO A 1 163 ? 27.486 10.986 40.168 1.00 15.54 158 PRO A N 1
ATOM 1269 C CA . PRO A 1 163 ? 26.902 9.745 40.689 1.00 15.76 158 PRO A CA 1
ATOM 1270 C C . PRO A 1 163 ? 25.553 9.347 40.064 1.00 15.71 158 PRO A C 1
ATOM 1271 O O . PRO A 1 163 ? 25.320 8.165 39.894 1.00 15.37 158 PRO A O 1
ATOM 1275 N N . PHE A 1 164 ? 24.708 10.323 39.714 1.00 15.91 159 PHE A N 1
ATOM 1276 C CA . PHE A 1 164 ? 23.390 10.078 39.069 1.00 16.03 159 PHE A CA 1
ATOM 1277 C C . PHE A 1 164 ? 23.607 9.490 37.668 1.00 15.93 159 PHE A C 1
ATOM 1278 O O . PHE A 1 164 ? 22.826 8.609 37.267 1.00 15.53 159 PHE A O 1
ATOM 1286 N N . TYR A 1 165 ? 24.652 9.930 36.961 1.00 15.74 160 TYR A N 1
ATOM 1287 C CA . TYR A 1 165 ? 24.992 9.450 35.596 1.00 16.02 160 TYR A CA 1
ATOM 1288 C C . TYR A 1 165 ? 25.468 7.993 35.646 1.00 16.14 160 TYR A C 1
ATOM 1289 O O . TYR A 1 165 ? 25.140 7.243 34.717 1.00 15.39 160 TYR A O 1
ATOM 1298 N N . THR A 1 166 ? 26.224 7.612 36.680 1.00 16.91 161 THR A N 1
ATOM 1299 C CA . THR A 1 166 ? 26.872 6.275 36.797 1.00 17.90 161 THR A CA 1
ATOM 1300 C C . THR A 1 166 ? 25.960 5.292 37.545 1.00 18.99 161 THR A C 1
ATOM 1301 O O . THR A 1 166 ? 26.213 4.084 37.425 1.00 19.38 161 THR A O 1
ATOM 1305 N N . ALA A 1 167 ? 24.945 5.782 38.266 1.00 19.95 162 ALA A N 1
ATOM 1306 C CA . ALA A 1 167 ? 23.946 4.961 38.996 1.00 20.74 162 ALA A CA 1
ATOM 1307 C C . ALA A 1 167 ? 22.903 4.431 38.004 1.00 21.42 162 ALA A C 1
ATOM 1308 O O . ALA A 1 167 ? 22.936 4.836 36.824 1.00 21.37 162 ALA A O 1
ATOM 1310 N N A ASP A 1 168 ? 22.001 3.563 38.472 0.46 21.81 163 ASP A N 1
ATOM 1311 N N B ASP A 1 168 ? 21.997 3.566 38.474 0.54 21.69 163 ASP A N 1
ATOM 1312 C CA A ASP A 1 168 ? 21.070 2.784 37.611 0.46 22.35 163 ASP A CA 1
ATOM 1313 C CA B ASP A 1 168 ? 21.070 2.779 37.614 0.54 22.18 163 ASP A CA 1
ATOM 1314 C C A ASP A 1 168 ? 19.633 3.310 37.740 0.46 22.26 163 ASP A C 1
ATOM 1315 C C B ASP A 1 168 ? 19.636 3.325 37.702 0.54 22.15 163 ASP A C 1
ATOM 1316 O O A ASP A 1 168 ? 18.711 2.543 37.408 0.46 22.52 163 ASP A O 1
ATOM 1317 O O B ASP A 1 168 ? 18.717 2.594 37.290 0.54 22.39 163 ASP A O 1
ATOM 1326 N N . ASP A 1 169 ? 19.444 4.561 38.184 1.00 22.07 164 ASP A N 1
ATOM 1327 C CA . ASP A 1 169 ? 18.112 5.236 38.189 1.00 21.91 164 ASP A CA 1
ATOM 1328 C C . ASP A 1 169 ? 18.053 6.209 37.012 1.00 21.06 164 ASP A C 1
ATOM 1329 O O . ASP A 1 169 ? 18.566 7.323 37.109 1.00 20.15 164 ASP A O 1
ATOM 1334 N N . PRO A 1 170 ? 17.414 5.834 35.878 1.00 20.62 165 PRO A N 1
ATOM 1335 C CA . PRO A 1 170 ? 17.453 6.657 34.667 1.00 20.29 165 PRO A CA 1
ATOM 1336 C C . PRO A 1 170 ? 16.785 8.033 34.825 1.00 19.78 165 PRO A C 1
ATOM 1337 O O . PRO A 1 170 ? 17.225 8.958 34.164 1.00 19.61 165 PRO A O 1
ATOM 1341 N N . LEU A 1 171 ? 15.767 8.153 35.687 1.00 19.13 166 LEU A N 1
ATOM 1342 C CA . LEU A 1 171 ? 15.040 9.433 35.907 1.00 18.98 166 LEU A CA 1
ATOM 1343 C C . LEU A 1 171 ? 15.964 10.439 36.598 1.00 18.07 166 LEU A C 1
ATOM 1344 O O . LEU A 1 171 ? 15.971 11.607 36.167 1.00 17.56 166 LEU A O 1
ATOM 1349 N N . LYS A 1 172 ? 16.710 10.001 37.616 1.00 17.13 167 LYS A N 1
ATOM 1350 C CA . LYS A 1 172 ? 17.674 10.855 38.364 1.00 16.77 167 LYS A CA 1
ATOM 1351 C C . LYS A 1 172 ? 18.814 11.263 37.422 1.00 15.85 167 LYS A C 1
ATOM 1352 O O . LYS A 1 172 ? 19.196 12.449 37.445 1.00 15.82 167 LYS A O 1
ATOM 1358 N N . SER A 1 173 ? 19.299 10.329 36.600 1.00 15.10 168 SER A N 1
ATOM 1359 C CA . SER A 1 173 ? 20.291 10.586 35.521 1.00 14.67 168 SER A CA 1
ATOM 1360 C C . SER A 1 173 ? 19.768 11.684 34.585 1.00 14.45 168 SER A C 1
ATOM 1361 O O . SER A 1 173 ? 20.544 12.599 34.253 1.00 14.24 168 SER A O 1
ATOM 1364 N N . LYS A 1 174 ? 18.493 11.597 34.199 1.00 14.36 169 LYS A N 1
ATOM 1365 C CA . LYS A 1 174 ? 17.827 12.542 33.265 1.00 14.53 169 LYS A CA 1
ATOM 1366 C C . LYS A 1 174 ? 17.752 13.934 33.904 1.00 14.70 169 LYS A C 1
ATOM 1367 O O . LYS A 1 174 ? 18.050 14.916 33.200 1.00 14.72 169 LYS A O 1
ATOM 1373 N N . ILE A 1 175 ? 17.369 14.019 35.182 1.00 14.80 170 ILE A N 1
ATOM 1374 C CA . ILE A 1 175 ? 17.260 15.309 35.927 1.00 14.96 170 ILE A CA 1
ATOM 1375 C C . ILE A 1 175 ? 18.641 15.977 35.948 1.00 15.17 170 ILE A C 1
ATOM 1376 O O . ILE A 1 175 ? 18.713 17.185 35.650 1.00 15.38 170 ILE A O 1
ATOM 1381 N N . ALA A 1 176 ? 19.692 15.220 36.274 1.00 15.41 171 ALA A N 1
ATOM 1382 C CA . ALA A 1 176 ? 21.099 15.689 36.279 1.00 15.83 171 ALA A CA 1
ATOM 1383 C C . ALA A 1 176 ? 21.475 16.214 34.885 1.00 16.24 171 ALA A C 1
ATOM 1384 O O . ALA A 1 176 ? 22.068 17.310 34.805 1.00 16.33 171 ALA A O 1
ATOM 1386 N N . ALA A 1 177 ? 21.115 15.477 33.828 1.00 16.75 172 ALA A N 1
ATOM 1387 C CA . ALA A 1 177 ? 21.425 15.814 32.417 1.00 17.25 172 ALA A CA 1
ATOM 1388 C C . ALA A 1 177 ? 20.724 17.119 32.019 1.00 17.68 172 ALA A C 1
ATOM 1389 O O . ALA A 1 177 ? 21.272 17.834 31.164 1.00 18.19 172 ALA A O 1
ATOM 1391 N N . ALA A 1 178 ? 19.549 17.399 32.591 1.00 17.59 173 ALA A N 1
ATOM 1392 C CA . ALA A 1 178 ? 18.767 18.637 32.359 1.00 17.43 173 ALA A CA 1
ATOM 1393 C C . ALA A 1 178 ? 19.352 19.794 33.180 1.00 17.38 173 ALA A C 1
ATOM 1394 O O . ALA A 1 178 ? 19.381 20.928 32.665 1.00 16.71 173 ALA A O 1
ATOM 1396 N N . LEU A 1 179 ? 19.787 19.520 34.413 1.00 17.58 174 LEU A N 1
ATOM 1397 C CA . LEU A 1 179 ? 20.262 20.550 35.375 1.00 18.06 174 LEU A CA 1
ATOM 1398 C C . LEU A 1 179 ? 21.564 21.187 34.869 1.00 17.87 174 LEU A C 1
ATOM 1399 O O . LEU A 1 179 ? 21.762 22.395 35.116 1.00 17.55 174 LEU A O 1
ATOM 1404 N N . MET A 1 180 ? 22.421 20.419 34.192 1.00 17.58 175 MET A N 1
ATOM 1405 C CA . MET A 1 180 ? 23.746 20.905 33.721 1.00 17.40 175 MET A CA 1
ATOM 1406 C C . MET A 1 180 ? 23.549 22.025 32.695 1.00 16.78 175 MET A C 1
ATOM 1407 O O . MET A 1 180 ? 23.954 23.153 32.960 1.00 16.46 175 MET A O 1
ATOM 1412 N N . PRO A 1 181 ? 22.925 21.786 31.512 1.00 16.23 176 PRO A N 1
ATOM 1413 C CA . PRO A 1 181 ? 22.645 22.865 30.558 1.00 16.16 176 PRO A CA 1
ATOM 1414 C C . PRO A 1 181 ? 21.572 23.871 31.010 1.00 16.15 176 PRO A C 1
ATOM 1415 O O . PRO A 1 181 ? 21.551 24.965 30.485 1.00 15.57 176 PRO A O 1
ATOM 1419 N N . GLY A 1 182 ? 20.710 23.479 31.956 1.00 16.40 177 GLY A N 1
ATOM 1420 C CA . GLY A 1 182 ? 19.556 24.278 32.412 1.00 16.44 177 GLY A CA 1
ATOM 1421 C C . GLY A 1 182 ? 19.910 25.318 33.465 1.00 16.87 177 GLY A C 1
ATOM 1422 O O . GLY A 1 182 ? 19.155 26.300 33.569 1.00 17.87 177 GLY A O 1
ATOM 1423 N N . PHE A 1 183 ? 20.996 25.134 34.227 1.00 17.18 178 PHE A N 1
ATOM 1424 C CA . PHE A 1 183 ? 21.267 25.920 35.463 1.00 17.35 178 PHE A CA 1
ATOM 1425 C C . PHE A 1 183 ? 22.762 26.175 35.697 1.00 17.50 178 PHE A C 1
ATOM 1426 O O . PHE A 1 183 ? 23.137 27.347 35.912 1.00 17.93 178 PHE A O 1
ATOM 1434 N N . LEU A 1 184 ? 23.586 25.124 35.710 1.00 17.40 179 LEU A N 1
ATOM 1435 C CA . LEU A 1 184 ? 24.849 25.097 36.496 1.00 17.60 179 LEU A CA 1
ATOM 1436 C C . LEU A 1 184 ? 25.914 26.046 35.921 1.00 17.75 179 LEU A C 1
ATOM 1437 O O . LEU A 1 184 ? 26.796 26.440 36.704 1.00 18.23 179 LEU A O 1
ATOM 1442 N N . LEU A 1 185 ? 25.832 26.430 34.639 1.00 17.24 180 LEU A N 1
ATOM 1443 C CA . LEU A 1 185 ? 26.870 27.252 33.953 1.00 17.13 180 LEU A CA 1
ATOM 1444 C C . LEU A 1 185 ? 26.472 28.736 33.890 1.00 16.96 180 LEU A C 1
ATOM 1445 O O . LEU A 1 185 ? 27.338 29.543 33.512 1.00 16.68 180 LEU A O 1
ATOM 1450 N N . TYR A 1 186 ? 25.234 29.100 34.239 1.00 16.90 181 TYR A N 1
ATOM 1451 C CA . TYR A 1 186 ? 24.686 30.461 33.980 1.00 16.98 181 TYR A CA 1
ATOM 1452 C C . TYR A 1 186 ? 25.350 31.495 34.904 1.00 17.18 181 TYR A C 1
ATOM 1453 O O . TYR A 1 186 ? 25.545 32.639 34.451 1.00 16.74 181 TYR A O 1
ATOM 1462 N N . GLY A 1 187 ? 25.717 31.105 36.130 1.00 17.25 182 GLY A N 1
ATOM 1463 C CA . GLY A 1 187 ? 26.521 31.938 37.049 1.00 17.65 182 GLY A CA 1
ATOM 1464 C C . GLY A 1 187 ? 27.816 32.401 36.399 1.00 17.69 182 GLY A C 1
ATOM 1465 O O . GLY A 1 187 ? 28.236 33.544 36.664 1.00 18.37 182 GLY A O 1
ATOM 1466 N N . GLY A 1 188 ? 28.424 31.538 35.577 1.00 17.51 183 GLY A N 1
ATOM 1467 C CA . GLY A 1 188 ? 29.643 31.824 34.795 1.00 17.34 183 GLY A CA 1
ATOM 1468 C C . GLY A 1 188 ? 29.339 32.612 33.531 1.00 17.20 183 GLY A C 1
ATOM 1469 O O . GLY A 1 188 ? 30.121 33.531 33.212 1.00 16.81 183 GLY A O 1
ATOM 1470 N N . PHE A 1 189 ? 28.249 32.273 32.830 1.00 16.78 184 PHE A N 1
ATOM 1471 C CA . PHE A 1 189 ? 27.817 32.948 31.574 1.00 16.84 184 PHE A CA 1
ATOM 1472 C C . PHE A 1 189 ? 27.458 34.414 31.847 1.00 17.00 184 PHE A C 1
ATOM 1473 O O . PHE A 1 189 ? 27.461 35.203 30.883 1.00 16.93 184 PHE A O 1
ATOM 1481 N N . TYR A 1 190 ? 27.152 34.769 33.100 1.00 17.43 185 TYR A N 1
ATOM 1482 C CA . TYR A 1 190 ? 26.874 36.170 33.511 1.00 17.75 185 TYR A CA 1
ATOM 1483 C C . TYR A 1 190 ? 28.051 37.075 33.116 1.00 17.47 185 TYR A C 1
ATOM 1484 O O . TYR A 1 190 ? 27.796 38.177 32.599 1.00 17.28 185 TYR A O 1
ATOM 1493 N N . LEU A 1 191 ? 29.288 36.615 33.342 1.00 17.23 186 LEU A N 1
ATOM 1494 C CA . LEU A 1 191 ? 30.533 37.421 33.191 1.00 17.61 186 LEU A CA 1
ATOM 1495 C C . LEU A 1 191 ? 30.684 37.950 31.761 1.00 18.39 186 LEU A C 1
ATOM 1496 O O . LEU A 1 191 ? 30.825 39.158 31.579 1.00 18.50 186 LEU A O 1
ATOM 1501 N N . PRO A 1 192 ? 30.705 37.102 30.702 1.00 18.84 187 PRO A N 1
ATOM 1502 C CA . PRO A 1 192 ? 30.848 37.604 29.334 1.00 19.19 187 PRO A CA 1
ATOM 1503 C C . PRO A 1 192 ? 29.776 38.630 28.930 1.00 19.71 187 PRO A C 1
ATOM 1504 O O . PRO A 1 192 ? 30.123 39.564 28.238 1.00 20.68 187 PRO A O 1
ATOM 1508 N N . PHE A 1 193 ? 28.526 38.457 29.372 1.00 20.31 188 PHE A N 1
ATOM 1509 C CA . PHE A 1 193 ? 27.398 39.379 29.064 1.00 21.03 188 PHE A CA 1
ATOM 1510 C C . PHE A 1 193 ? 27.580 40.698 29.829 1.00 21.20 188 PHE A C 1
ATOM 1511 O O . PHE A 1 193 ? 27.306 41.767 29.249 1.00 20.67 188 PHE A O 1
ATOM 1519 N N . TYR A 1 194 ? 28.030 40.627 31.084 1.00 21.64 189 TYR A N 1
ATOM 1520 C CA . TYR A 1 194 ? 28.411 41.809 31.901 1.00 22.24 189 TYR A CA 1
ATOM 1521 C C . TYR A 1 194 ? 29.461 42.632 31.137 1.00 22.68 189 TYR A C 1
ATOM 1522 O O . TYR A 1 194 ? 29.309 43.865 31.046 1.00 22.30 189 TYR A O 1
ATOM 1531 N N . LEU A 1 195 ? 30.481 41.964 30.590 1.00 23.33 190 LEU A N 1
ATOM 1532 C CA . LEU A 1 195 ? 31.622 42.609 29.881 1.00 24.27 190 LEU A CA 1
ATOM 1533 C C . LEU A 1 195 ? 31.164 43.179 28.531 1.00 25.03 190 LEU A C 1
ATOM 1534 O O . LEU A 1 195 ? 31.540 44.328 28.231 1.00 25.54 190 LEU A O 1
ATOM 1539 N N . SER A 1 196 ? 30.386 42.426 27.746 1.00 25.83 191 SER A N 1
ATOM 1540 C CA . SER A 1 196 ? 29.939 42.845 26.388 1.00 26.56 191 SER A CA 1
ATOM 1541 C C . SER A 1 196 ? 28.904 43.974 26.492 1.00 26.94 191 SER A C 1
ATOM 1542 O O . SER A 1 196 ? 28.747 44.710 25.500 1.00 27.08 191 SER A O 1
ATOM 1545 N N . ALA A 1 197 ? 28.242 44.123 27.646 1.00 27.09 192 ALA A N 1
ATOM 1546 C CA . ALA A 1 197 ? 27.361 45.270 27.971 1.00 27.98 192 ALA A CA 1
ATOM 1547 C C . ALA A 1 197 ? 28.196 46.554 28.104 1.00 28.73 192 ALA A C 1
ATOM 1548 O O . ALA A 1 197 ? 27.609 47.646 27.990 1.00 28.33 192 ALA A O 1
ATOM 1550 N N . ARG A 1 198 ? 29.506 46.419 28.349 1.00 29.02 193 ARG A N 1
ATOM 1551 C CA . ARG A 1 198 ? 30.483 47.538 28.463 1.00 29.34 193 ARG A CA 1
ATOM 1552 C C . ARG A 1 198 ? 31.392 47.573 27.227 1.00 28.68 193 ARG A C 1
ATOM 1553 O O . ARG A 1 198 ? 32.433 48.253 27.288 1.00 28.40 193 ARG A O 1
ATOM 1561 N N . GLY A 1 199 ? 31.010 46.866 26.157 1.00 28.66 194 GLY A N 1
ATOM 1562 C CA . GLY A 1 199 ? 31.725 46.825 24.867 1.00 28.95 194 GLY A CA 1
ATOM 1563 C C . GLY A 1 199 ? 33.027 46.043 24.935 1.00 29.47 194 GLY A C 1
ATOM 1564 O O . GLY A 1 199 ? 33.862 46.237 24.033 1.00 30.62 194 GLY A O 1
ATOM 1565 N N . LYS A 1 200 ? 33.196 45.179 25.944 1.00 29.45 195 LYS A N 1
ATOM 1566 C CA . LYS A 1 200 ? 34.432 44.374 26.158 1.00 29.09 195 LYS A CA 1
ATOM 1567 C C . LYS A 1 200 ? 34.188 42.928 25.705 1.00 28.37 195 LYS A C 1
ATOM 1568 O O . LYS A 1 200 ? 33.108 42.382 26.010 1.00 27.97 195 LYS A O 1
ATOM 1574 N N . LEU A 1 201 ? 35.163 42.346 24.999 1.00 27.70 196 LEU A N 1
ATOM 1575 C CA . LEU A 1 201 ? 35.144 40.960 24.454 1.00 27.35 196 LEU A CA 1
ATOM 1576 C C . LEU A 1 201 ? 33.829 40.691 23.721 1.00 26.96 196 LEU A C 1
ATOM 1577 O O . LEU A 1 201 ? 33.148 39.713 24.022 1.00 27.33 196 LEU A O 1
ATOM 1582 N N . PRO A 1 202 ? 33.431 41.526 22.729 1.00 26.10 197 PRO A N 1
ATOM 1583 C CA . PRO A 1 202 ? 32.179 41.313 21.995 1.00 25.45 197 PRO A CA 1
ATOM 1584 C C . PRO A 1 202 ? 32.122 40.003 21.190 1.00 24.58 197 PRO A C 1
ATOM 1585 O O . PRO A 1 202 ? 31.050 39.428 21.105 1.00 24.70 197 PRO A O 1
ATOM 1589 N N . ASN A 1 203 ? 33.252 39.567 20.624 1.00 23.24 198 ASN A N 1
ATOM 1590 C CA . ASN A 1 203 ? 33.354 38.340 19.785 1.00 22.56 198 ASN A CA 1
ATOM 1591 C C . ASN A 1 203 ? 33.254 37.092 20.671 1.00 21.47 198 ASN A C 1
ATOM 1592 O O . ASN A 1 203 ? 32.649 36.101 20.222 1.00 20.97 198 ASN A O 1
ATOM 1597 N N . THR A 1 204 ? 33.842 37.135 21.871 1.00 20.38 199 THR A N 1
ATOM 1598 C CA . THR A 1 204 ? 33.716 36.081 22.911 1.00 19.65 199 THR A CA 1
ATOM 1599 C C . THR A 1 204 ? 32.227 35.875 23.218 1.00 19.39 199 THR A C 1
ATOM 1600 O O . THR A 1 204 ? 31.808 34.709 23.324 1.00 18.84 199 THR A O 1
ATOM 1604 N N . SER A 1 205 ? 31.459 36.964 23.324 1.00 19.04 200 SER A N 1
ATOM 1605 C CA . SER A 1 205 ? 30.001 36.939 23.625 1.00 19.27 200 SER A CA 1
ATOM 1606 C C . SER A 1 205 ? 29.226 36.253 22.491 1.00 18.69 200 SER A C 1
ATOM 1607 O O . SER A 1 205 ? 28.177 35.648 22.791 1.00 18.33 200 SER A O 1
ATOM 1610 N N . ASP A 1 206 ? 29.712 36.335 21.247 1.00 18.12 201 ASP A N 1
ATOM 1611 C CA . ASP A 1 206 ? 29.104 35.632 20.083 1.00 17.85 201 ASP A CA 1
ATOM 1612 C C . ASP A 1 206 ? 29.266 34.117 20.266 1.00 16.72 201 ASP A C 1
ATOM 1613 O O . ASP A 1 206 ? 28.305 33.386 19.965 1.00 16.51 201 ASP A O 1
ATOM 1618 N N . ILE A 1 207 ? 30.426 33.661 20.747 1.00 15.63 202 ILE A N 1
ATOM 1619 C CA . ILE A 1 207 ? 30.676 32.218 21.042 1.00 15.11 202 ILE A CA 1
ATOM 1620 C C . ILE A 1 207 ? 29.706 31.771 22.144 1.00 14.59 202 ILE A C 1
ATOM 1621 O O . ILE A 1 207 ? 29.082 30.710 21.975 1.00 13.71 202 ILE A O 1
ATOM 1626 N N . ILE A 1 208 ? 29.565 32.561 23.213 1.00 14.30 203 ILE A N 1
ATOM 1627 C CA . ILE A 1 208 ? 28.648 32.247 24.351 1.00 14.35 203 ILE A CA 1
ATOM 1628 C C . ILE A 1 208 ? 27.217 32.110 23.813 1.00 14.51 203 ILE A C 1
ATOM 1629 O O . ILE A 1 208 ? 26.523 31.170 24.249 1.00 13.60 203 ILE A O 1
ATOM 1634 N N . ARG A 1 209 ? 26.792 32.994 22.899 1.00 14.67 204 ARG A N 1
ATOM 1635 C CA . ARG A 1 209 ? 25.409 32.986 22.342 1.00 15.32 204 ARG A CA 1
ATOM 1636 C C . ARG A 1 209 ? 25.192 31.711 21.511 1.00 14.63 204 ARG A C 1
ATOM 1637 O O . ARG A 1 209 ? 24.092 31.143 21.608 1.00 14.14 204 ARG A O 1
ATOM 1645 N N . LEU A 1 210 ? 26.195 31.262 20.748 1.00 14.11 205 LEU A N 1
ATOM 1646 C CA . LEU A 1 210 ? 26.132 29.986 19.982 1.00 14.16 205 LEU A CA 1
ATOM 1647 C C . LEU A 1 210 ? 26.038 28.807 20.958 1.00 13.87 205 LEU A C 1
ATOM 1648 O O . LEU A 1 210 ? 25.254 27.877 20.682 1.00 14.05 205 LEU A O 1
ATOM 1653 N N . ILE A 1 211 ? 26.797 28.849 22.054 1.00 13.51 206 ILE A N 1
ATOM 1654 C CA . ILE A 1 211 ? 26.756 27.810 23.127 1.00 13.43 206 ILE A CA 1
ATOM 1655 C C . ILE A 1 211 ? 25.337 27.760 23.710 1.00 13.38 206 ILE A C 1
ATOM 1656 O O . ILE A 1 211 ? 24.792 26.647 23.796 1.00 13.30 206 ILE A O 1
ATOM 1661 N N . LEU A 1 212 ? 24.752 28.908 24.072 1.00 13.62 207 LEU A N 1
ATOM 1662 C CA . LEU A 1 212 ? 23.403 28.972 24.707 1.00 13.85 207 LEU A CA 1
ATOM 1663 C C . LEU A 1 212 ? 22.334 28.457 23.731 1.00 13.64 207 LEU A C 1
ATOM 1664 O O . LEU A 1 212 ? 21.386 27.806 24.197 1.00 13.51 207 LEU A O 1
ATOM 1669 N N . ARG A 1 213 ? 22.474 28.738 22.432 1.00 13.44 208 ARG A N 1
ATOM 1670 C CA . ARG A 1 213 ? 21.524 28.273 21.385 1.00 13.21 208 ARG A CA 1
ATOM 1671 C C . ARG A 1 213 ? 21.460 26.735 21.398 1.00 12.95 208 ARG A C 1
ATOM 1672 O O . ARG A 1 213 ? 20.381 26.190 21.092 1.00 12.81 208 ARG A O 1
ATOM 1680 N N . ASP A 1 214 ? 22.558 26.059 21.759 1.00 12.52 209 ASP A N 1
ATOM 1681 C CA . ASP A 1 214 ? 22.603 24.581 21.925 1.00 12.39 209 ASP A CA 1
ATOM 1682 C C . ASP A 1 214 ? 22.033 24.187 23.293 1.00 12.40 209 ASP A C 1
ATOM 1683 O O . ASP A 1 214 ? 21.138 23.322 23.326 1.00 12.30 209 ASP A O 1
ATOM 1688 N N . LYS A 1 215 ? 22.523 24.796 24.378 1.00 12.37 210 LYS A N 1
ATOM 1689 C CA . LYS A 1 215 ? 22.191 24.379 25.770 1.00 12.55 210 LYS A CA 1
ATOM 1690 C C . LYS A 1 215 ? 20.688 24.548 26.040 1.00 12.44 210 LYS A C 1
ATOM 1691 O O . LYS A 1 215 ? 20.132 23.695 26.755 1.00 12.04 210 LYS A O 1
ATOM 1697 N N . VAL A 1 216 ? 20.044 25.575 25.476 1.00 12.23 211 VAL A N 1
ATOM 1698 C CA . VAL A 1 216 ? 18.573 25.794 25.630 1.00 12.34 211 VAL A CA 1
ATOM 1699 C C . VAL A 1 216 ? 17.824 24.564 25.091 1.00 12.24 211 VAL A C 1
ATOM 1700 O O . VAL A 1 216 ? 16.864 24.135 25.752 1.00 12.29 211 VAL A O 1
ATOM 1704 N N . ILE A 1 217 ? 18.249 24.012 23.951 1.00 12.19 212 ILE A N 1
ATOM 1705 C CA . ILE A 1 217 ? 17.602 22.818 23.325 1.00 12.38 212 ILE A CA 1
ATOM 1706 C C . ILE A 1 217 ? 17.932 21.573 24.158 1.00 12.33 212 ILE A C 1
ATOM 1707 O O . ILE A 1 217 ? 17.017 20.753 24.360 1.00 12.17 212 ILE A O 1
ATOM 1712 N N . HIS A 1 218 ? 19.174 21.444 24.633 1.00 12.13 213 HIS A N 1
ATOM 1713 C CA . HIS A 1 218 ? 19.617 20.307 25.486 1.00 12.32 213 HIS A CA 1
ATOM 1714 C C . HIS A 1 218 ? 18.727 20.228 26.731 1.00 12.56 213 HIS A C 1
ATOM 1715 O O . HIS A 1 218 ? 18.230 19.125 27.023 1.00 12.60 213 HIS A O 1
ATOM 1722 N N . ASN A 1 219 ? 18.530 21.353 27.427 1.00 13.30 214 ASN A N 1
ATOM 1723 C CA . ASN A 1 219 ? 17.696 21.431 28.658 1.00 14.07 214 ASN A CA 1
ATOM 1724 C C . ASN A 1 219 ? 16.244 21.084 28.308 1.00 13.71 214 ASN A C 1
ATOM 1725 O O . ASN A 1 219 ? 15.634 20.282 29.048 1.00 13.58 214 ASN A O 1
ATOM 1730 N N . PHE A 1 220 ? 15.704 21.685 27.243 1.00 13.24 215 PHE A N 1
ATOM 1731 C CA . PHE A 1 220 ? 14.320 21.435 26.768 1.00 13.26 215 PHE A CA 1
ATOM 1732 C C . PHE A 1 220 ? 14.112 19.931 26.553 1.00 12.94 215 PHE A C 1
ATOM 1733 O O . PHE A 1 220 ? 13.134 19.375 27.078 1.00 13.06 215 PHE A O 1
ATOM 1741 N N . TYR A 1 221 ? 15.005 19.303 25.787 1.00 12.65 216 TYR A N 1
ATOM 1742 C CA . TYR A 1 221 ? 14.875 17.905 25.305 1.00 12.28 216 TYR A CA 1
ATOM 1743 C C . TYR A 1 221 ? 14.912 16.937 26.493 1.00 12.22 216 TYR A C 1
ATOM 1744 O O . TYR A 1 221 ? 14.023 16.073 26.589 1.00 12.21 216 TYR A O 1
ATOM 1753 N N . SER A 1 222 ? 15.909 17.077 27.369 1.00 12.18 217 SER A N 1
ATOM 1754 C CA . SER A 1 222 ? 16.065 16.262 28.602 1.00 12.28 217 SER A CA 1
ATOM 1755 C C . SER A 1 222 ? 14.825 16.422 29.492 1.00 12.57 217 SER A C 1
ATOM 1756 O O . SER A 1 222 ? 14.332 15.399 30.003 1.00 12.49 217 SER A O 1
ATOM 1759 N N . GLY A 1 223 ? 14.332 17.654 29.646 1.00 12.7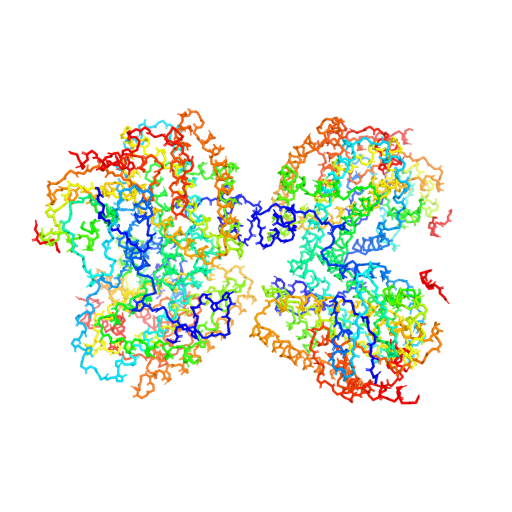2 218 GLY A N 1
ATOM 1760 C CA . GLY A 1 223 ? 13.119 17.966 30.428 1.00 12.95 218 GLY A CA 1
ATOM 1761 C C . GLY A 1 223 ? 11.864 17.372 29.804 1.00 13.01 218 GLY A C 1
ATOM 1762 O O . GLY A 1 223 ? 10.995 16.909 30.565 1.00 13.20 218 GLY A O 1
ATOM 1763 N N . TYR A 1 224 ? 11.767 17.388 28.471 1.00 13.05 219 TYR A N 1
ATOM 1764 C CA . TYR A 1 224 ? 10.643 16.815 27.681 1.00 13.21 219 TYR A CA 1
ATOM 1765 C C . TYR A 1 224 ? 10.585 15.293 27.890 1.00 13.53 219 TYR A C 1
ATOM 1766 O O . TYR A 1 224 ? 9.481 14.761 28.135 1.00 13.17 219 TYR A O 1
ATOM 1775 N N . LYS A 1 225 ? 11.735 14.616 27.800 1.00 13.54 220 LYS A N 1
ATOM 1776 C CA . LYS A 1 225 ? 11.847 13.137 27.939 1.00 13.93 220 LYS A CA 1
ATOM 1777 C C . LYS A 1 225 ? 11.617 12.737 29.400 1.00 14.27 220 LYS A C 1
ATOM 1778 O O . LYS A 1 225 ? 11.005 11.674 29.627 1.00 13.82 220 LYS A O 1
ATOM 1784 N N . TYR A 1 226 ? 12.084 13.553 30.351 1.00 14.69 221 TYR A N 1
ATOM 1785 C CA . TYR A 1 226 ? 11.827 13.365 31.802 1.00 15.26 221 TYR A CA 1
ATOM 1786 C C . TYR A 1 226 ? 10.315 13.295 32.046 1.00 15.56 221 TYR A C 1
ATOM 1787 O O . TYR A 1 226 ? 9.856 12.345 32.713 1.00 15.44 221 TYR A O 1
ATOM 1796 N N . GLN A 1 227 ? 9.570 14.263 31.502 1.00 15.71 222 GLN A N 1
ATOM 1797 C CA . GLN A 1 227 ? 8.109 14.431 31.726 1.00 16.13 222 GLN A CA 1
ATOM 1798 C C . GLN A 1 227 ? 7.344 13.231 31.152 1.00 16.54 222 GLN A C 1
ATOM 1799 O O . GLN A 1 227 ? 6.383 12.792 31.807 1.00 16.37 222 GLN A O 1
ATOM 1805 N N . LEU A 1 228 ? 7.746 12.728 29.980 1.00 17.17 223 LEU A N 1
ATOM 1806 C CA . LEU A 1 228 ? 7.086 11.577 29.306 1.00 18.00 223 LEU A CA 1
ATOM 1807 C C . LEU A 1 228 ? 7.202 10.327 30.188 1.00 18.78 223 LEU A C 1
ATOM 1808 O O . LEU A 1 228 ? 6.210 9.581 30.266 1.00 18.90 223 LEU A O 1
ATOM 1813 N N . LYS A 1 229 ? 8.355 10.113 30.833 1.00 19.09 224 LYS A N 1
ATOM 1814 C CA . LYS A 1 229 ? 8.597 8.932 31.705 1.00 20.25 224 LYS A CA 1
ATOM 1815 C C . LYS A 1 229 ? 7.805 9.065 33.014 1.00 21.15 224 LYS A C 1
ATOM 1816 O O . LYS A 1 229 ? 7.100 8.099 33.360 1.00 21.30 224 LYS A O 1
ATOM 1822 N N . VAL A 1 230 ? 7.903 10.203 33.712 1.00 21.78 225 VAL A N 1
ATOM 1823 C CA . VAL A 1 230 ? 7.286 10.386 35.064 1.00 23.40 225 VAL A CA 1
ATOM 1824 C C . VAL A 1 230 ? 5.756 10.357 34.945 1.00 24.13 225 VAL A C 1
ATOM 1825 O O . VAL A 1 230 ? 5.108 9.922 35.914 1.00 24.35 225 VAL A O 1
ATOM 1829 N N . ALA A 1 231 ? 5.202 10.782 33.804 1.00 25.37 226 ALA A N 1
ATOM 1830 C CA . ALA A 1 231 ? 3.745 10.804 33.524 1.00 26.55 226 ALA A CA 1
ATOM 1831 C C . ALA A 1 231 ? 3.147 9.394 33.644 1.00 27.60 226 ALA A C 1
ATOM 1832 O O . ALA A 1 231 ? 1.937 9.297 33.912 1.00 28.30 226 ALA A O 1
ATOM 1834 N N . LYS A 1 232 ? 3.958 8.350 33.441 1.00 28.83 227 LYS A N 1
ATOM 1835 C CA . LYS A 1 232 ? 3.531 6.923 33.453 1.00 30.23 227 LYS A CA 1
ATOM 1836 C C . LYS A 1 232 ? 3.564 6.358 34.878 1.00 30.60 227 LYS A C 1
ATOM 1837 O O . LYS A 1 232 ? 2.982 5.277 35.084 1.00 31.11 227 LYS A O 1
ATOM 1843 N N . LEU A 1 233 ? 4.232 7.041 35.815 1.00 30.45 228 LEU A N 1
ATOM 1844 C CA . LEU A 1 233 ? 4.369 6.595 37.228 1.00 30.42 228 LEU A CA 1
ATOM 1845 C C . LEU A 1 233 ? 3.090 6.940 38.000 1.00 30.02 228 LEU A C 1
ATOM 1846 O O . LEU A 1 233 ? 2.335 7.817 37.539 1.00 29.00 228 LEU A O 1
ATOM 1851 N N . SER A 1 234 ? 2.872 6.276 39.139 1.00 30.27 229 SER A N 1
ATOM 1852 C CA . SER A 1 234 ? 1.732 6.515 40.063 1.00 30.31 229 SER A CA 1
ATOM 1853 C C . SER A 1 234 ? 1.811 7.934 40.621 1.00 31.63 229 SER A C 1
ATOM 1854 O O . SER A 1 234 ? 2.897 8.507 40.705 1.00 30.94 229 SER A O 1
ATOM 1857 N N . PRO A 1 235 ? 0.669 8.549 41.013 1.00 32.48 230 PRO A N 1
ATOM 1858 C CA . PRO A 1 235 ? 0.681 9.862 41.662 1.00 32.60 230 PRO A CA 1
ATOM 1859 C C . PRO A 1 235 ? 1.664 9.958 42.840 1.00 32.96 230 PRO A C 1
ATOM 1860 O O . PRO A 1 235 ? 2.281 10.997 42.992 1.00 32.39 230 PRO A O 1
ATOM 1864 N N . GLU A 1 236 ? 1.790 8.883 43.628 1.00 33.21 231 GLU A N 1
ATOM 1865 C CA . GLU A 1 236 ? 2.721 8.791 44.787 1.00 33.57 231 GLU A CA 1
ATOM 1866 C C . GLU A 1 236 ? 4.168 8.936 44.297 1.00 31.87 231 GLU A C 1
ATOM 1867 O O . GLU A 1 236 ? 4.908 9.746 44.887 1.00 30.13 231 GLU A O 1
ATOM 1873 N N . LYS A 1 237 ? 4.551 8.180 43.263 1.00 31.20 232 LYS A N 1
ATOM 1874 C CA . LYS A 1 237 ? 5.941 8.146 42.724 1.00 30.96 232 LYS A CA 1
ATOM 1875 C C . LYS A 1 237 ? 6.260 9.468 42.009 1.00 29.35 232 LYS A C 1
ATOM 1876 O O . LYS A 1 237 ? 7.435 9.883 42.059 1.00 28.30 232 LYS A O 1
ATOM 1882 N N . GLN A 1 238 ? 5.261 10.109 41.392 1.00 28.18 233 GLN A N 1
ATOM 1883 C CA . GLN A 1 238 ? 5.397 11.442 40.738 1.00 27.97 233 GLN A CA 1
ATOM 1884 C C . GLN A 1 238 ? 5.726 12.499 41.800 1.00 27.53 233 GLN A C 1
ATOM 1885 O O . GLN A 1 238 ? 6.622 13.328 41.546 1.00 26.96 233 GLN A O 1
ATOM 1891 N N . ALA A 1 239 ? 5.035 12.463 42.945 1.00 27.26 234 ALA A N 1
ATOM 1892 C CA . ALA A 1 239 ? 5.269 13.353 44.108 1.00 27.40 234 ALA A CA 1
ATOM 1893 C C . ALA A 1 239 ? 6.670 13.095 44.679 1.00 27.34 234 ALA A C 1
ATOM 1894 O O . ALA A 1 239 ? 7.344 14.068 45.065 1.00 26.69 234 ALA A O 1
ATOM 1896 N N . GLU A 1 240 ? 7.083 11.823 44.715 1.00 27.99 235 GLU A N 1
ATOM 1897 C CA . GLU A 1 240 ? 8.430 11.363 45.153 1.00 28.93 235 GLU A CA 1
ATOM 1898 C C . GLU A 1 240 ? 9.505 12.011 44.271 1.00 27.78 235 GLU A C 1
ATOM 1899 O O . GLU A 1 240 ? 10.506 12.508 44.824 1.00 26.02 235 GLU A O 1
ATOM 1905 N N . MET A 1 241 ? 9.307 11.988 42.948 1.00 27.06 236 MET A N 1
ATOM 1906 C CA . MET A 1 241 ? 10.287 12.511 41.957 1.00 27.23 236 MET A CA 1
ATOM 1907 C C . MET A 1 241 ? 10.332 14.041 42.045 1.00 26.04 236 MET A C 1
ATOM 1908 O O . MET A 1 241 ? 11.446 14.591 42.020 1.00 25.15 236 MET A O 1
ATOM 1913 N N . LYS A 1 242 ? 9.173 14.696 42.161 1.00 25.08 237 LYS A N 1
ATOM 1914 C CA . LYS A 1 242 ? 9.073 16.171 42.333 1.00 25.08 237 LYS A CA 1
ATOM 1915 C C . LYS A 1 242 ? 9.873 16.580 43.573 1.00 25.41 237 LYS A C 1
ATOM 1916 O O . LYS A 1 242 ? 10.658 17.541 43.474 1.00 25.34 237 LYS A O 1
ATOM 1922 N N . GLN A 1 243 ? 9.681 15.865 44.688 1.00 25.33 238 GLN A N 1
ATOM 1923 C CA . GLN A 1 243 ? 10.405 16.082 45.968 1.00 25.68 238 GLN A CA 1
ATOM 1924 C C . GLN A 1 243 ? 11.915 16.011 45.705 1.00 24.11 238 GLN A C 1
ATOM 1925 O O . GLN A 1 243 ? 12.626 16.923 46.153 1.00 24.09 238 GLN A O 1
ATOM 1931 N N . PHE A 1 244 ? 12.374 14.984 44.983 1.00 22.44 239 PHE A N 1
ATOM 1932 C CA . PHE A 1 244 ? 13.808 14.754 44.663 1.00 21.22 239 PHE A CA 1
ATOM 1933 C C . PHE A 1 244 ? 14.367 15.930 43.848 1.00 20.37 239 PHE A C 1
ATOM 1934 O O . PHE A 1 244 ? 15.512 16.339 44.115 1.00 19.59 239 PHE A O 1
ATOM 1942 N N . VAL A 1 245 ? 13.596 16.441 42.881 1.00 19.90 240 VAL A N 1
ATOM 1943 C CA . VAL A 1 245 ? 14.020 17.546 41.967 1.00 19.93 240 VAL A CA 1
ATOM 1944 C C . VAL A 1 245 ? 14.294 18.805 42.800 1.00 19.90 240 VAL A C 1
ATOM 1945 O O . VAL A 1 245 ? 15.380 19.388 42.646 1.00 19.23 240 VAL A O 1
ATOM 1949 N N . PHE A 1 246 ? 13.352 19.202 43.659 1.00 20.50 241 PHE A N 1
ATOM 1950 C CA . PHE A 1 246 ? 13.464 20.417 44.511 1.00 20.62 241 PHE A CA 1
ATOM 1951 C C . PHE A 1 246 ? 14.599 20.247 45.529 1.00 20.88 241 PHE A C 1
ATOM 1952 O O . PHE A 1 246 ? 15.339 21.220 45.758 1.00 21.39 241 PHE A O 1
ATOM 1960 N N A ASP A 1 247 ? 14.737 19.051 46.111 0.49 21.01 242 ASP A N 1
ATOM 1961 N N B ASP A 1 247 ? 14.737 19.045 46.102 0.51 21.12 242 ASP A N 1
ATOM 1962 C CA A ASP A 1 247 ? 15.803 18.716 47.095 0.49 21.14 242 ASP A CA 1
ATOM 1963 C CA B ASP A 1 247 ? 15.795 18.687 47.089 0.51 21.31 242 ASP A CA 1
ATOM 1964 C C A ASP A 1 247 ? 17.176 18.828 46.416 0.49 21.13 242 ASP A C 1
ATOM 1965 C C B ASP A 1 247 ? 17.170 18.820 46.419 0.51 21.23 242 ASP A C 1
ATOM 1966 O O A ASP A 1 247 ? 18.082 19.432 47.023 0.49 20.89 242 ASP A O 1
ATOM 1967 O O B ASP A 1 247 ? 18.068 19.432 47.030 0.51 20.99 242 ASP A O 1
ATOM 1976 N N . LEU A 1 248 ? 17.321 18.275 45.206 1.00 21.08 243 LEU A N 1
ATOM 1977 C CA . LEU A 1 248 ? 18.595 18.323 44.433 1.00 21.20 243 LEU A CA 1
ATOM 1978 C C . LEU A 1 248 ? 18.883 19.768 44.007 1.00 20.77 243 LEU A C 1
ATOM 1979 O O . LEU A 1 248 ? 20.042 20.199 44.149 1.00 20.47 243 LEU A O 1
ATOM 1984 N N . LEU A 1 249 ? 17.875 20.488 43.506 1.00 20.39 244 LEU A N 1
ATOM 1985 C CA . LEU A 1 249 ? 18.039 21.895 43.049 1.00 20.37 244 LEU A CA 1
ATOM 1986 C C . LEU A 1 249 ? 18.451 22.769 44.241 1.00 20.61 244 LEU A C 1
ATOM 1987 O O . LEU A 1 249 ? 19.338 23.620 44.058 1.00 20.32 244 LEU A O 1
ATOM 1992 N N . ASP A 1 250 ? 17.854 22.545 45.419 1.00 21.27 245 ASP A N 1
ATOM 1993 C CA . ASP A 1 250 ? 18.228 23.234 46.686 1.00 21.33 245 ASP A CA 1
ATOM 1994 C C . ASP A 1 250 ? 19.723 23.022 46.947 1.00 20.37 245 ASP A C 1
ATOM 1995 O O . ASP A 1 250 ? 20.423 24.021 47.194 1.00 19.84 245 ASP A O 1
ATOM 2000 N N . LYS A 1 251 ? 20.187 21.769 46.887 1.00 19.59 246 LYS A N 1
ATOM 2001 C CA . LYS A 1 251 ? 21.608 21.395 47.121 1.00 19.24 246 LYS A CA 1
ATOM 2002 C C . LYS A 1 251 ? 22.499 22.118 46.102 1.00 18.60 246 LYS A C 1
ATOM 2003 O O . LYS A 1 251 ? 23.508 22.716 46.521 1.00 17.87 246 LYS A O 1
ATOM 2009 N N . MET A 1 252 ? 22.142 22.052 44.815 1.00 17.71 247 MET A N 1
ATOM 2010 C CA . MET A 1 252 ? 22.967 22.595 43.702 1.00 17.63 247 MET A CA 1
ATOM 2011 C C . MET A 1 252 ? 23.002 24.128 43.786 1.00 17.44 247 MET A C 1
ATOM 2012 O O . MET A 1 252 ? 24.094 24.695 43.585 1.00 17.77 247 MET A O 1
ATOM 2017 N N . ILE A 1 253 ? 21.875 24.775 44.104 1.00 17.34 248 ILE A N 1
ATOM 2018 C CA . ILE A 1 253 ? 21.808 26.256 44.303 1.00 17.58 248 ILE A CA 1
ATOM 2019 C C . ILE A 1 253 ? 22.766 26.647 45.436 1.00 17.63 248 ILE A C 1
ATOM 2020 O O . ILE A 1 253 ? 23.494 27.647 45.269 1.00 17.69 248 ILE A O 1
ATOM 2025 N N . GLY A 1 254 ? 22.772 25.878 46.533 1.00 17.34 249 GLY A N 1
ATOM 2026 C CA . GLY A 1 254 ? 23.677 26.083 47.681 1.00 17.14 249 GLY A CA 1
ATOM 2027 C C . GLY A 1 254 ? 25.137 25.985 47.272 1.00 17.04 249 GLY A C 1
ATOM 2028 O O . GLY A 1 254 ? 25.917 26.868 47.664 1.00 17.09 249 GLY A O 1
ATOM 2029 N N . LEU A 1 255 ? 25.499 24.950 46.507 1.00 16.99 250 LEU A N 1
ATOM 2030 C CA . LEU A 1 255 ? 26.894 24.714 46.042 1.00 16.95 250 LEU A CA 1
ATOM 2031 C C . LEU A 1 255 ? 27.309 25.819 45.059 1.00 17.16 250 LEU A C 1
ATOM 2032 O O . LEU A 1 255 ? 28.475 26.267 45.140 1.00 17.00 250 LEU A O 1
ATOM 2037 N N . GLU A 1 256 ? 26.399 26.238 44.172 1.00 17.59 251 GLU A N 1
ATOM 2038 C CA . GLU A 1 256 ? 26.648 27.282 43.137 1.00 18.19 251 GLU A CA 1
ATOM 2039 C C . GLU A 1 256 ? 26.898 28.635 43.817 1.00 18.46 251 GLU A C 1
ATOM 2040 O O . GLU A 1 256 ? 27.877 29.299 43.442 1.00 18.74 251 GLU A O 1
ATOM 2046 N N . LYS A 1 257 ? 26.058 29.022 44.784 1.00 19.05 252 LYS A N 1
ATOM 2047 C CA . LYS A 1 257 ? 26.188 30.301 45.540 1.00 19.55 252 LYS A CA 1
ATOM 2048 C C . LYS A 1 257 ? 27.561 30.354 46.221 1.00 19.06 252 LYS A C 1
ATOM 2049 O O . LYS A 1 257 ? 28.264 31.367 46.051 1.00 19.19 252 LYS A O 1
ATOM 2055 N N . THR A 1 258 ? 27.927 29.300 46.956 1.00 18.66 253 THR A N 1
ATOM 2056 C CA . THR A 1 258 ? 29.238 29.174 47.649 1.00 18.18 253 THR A CA 1
ATOM 2057 C C . THR A 1 258 ? 30.368 29.409 46.639 1.00 18.06 253 THR A C 1
ATOM 2058 O O . THR A 1 258 ? 31.273 30.213 46.944 1.00 17.66 253 THR A O 1
ATOM 2062 N N . TYR A 1 259 ? 30.311 28.739 45.482 1.00 17.27 254 TYR A N 1
ATOM 2063 C CA . TYR A 1 259 ? 31.345 28.822 44.419 1.00 17.02 254 TYR A CA 1
ATOM 2064 C C . TYR A 1 259 ? 31.412 30.251 43.868 1.00 16.80 254 TYR A C 1
ATOM 2065 O O . TYR A 1 259 ? 32.531 30.790 43.758 1.00 16.75 254 TYR A O 1
ATOM 2074 N N . LEU A 1 260 ? 30.262 30.843 43.529 1.00 16.85 255 LEU A N 1
ATOM 2075 C CA . LEU A 1 260 ? 30.189 32.166 42.849 1.00 17.16 255 LEU A CA 1
ATOM 2076 C C . LEU A 1 260 ? 30.715 33.270 43.778 1.00 17.91 255 LEU A C 1
ATOM 2077 O O . LEU A 1 260 ? 31.360 34.197 43.263 1.00 18.00 255 LEU A O 1
ATOM 2082 N N . HIS A 1 261 ? 30.465 33.177 45.088 1.00 18.57 256 HIS A N 1
ATOM 2083 C CA . HIS A 1 261 ? 30.981 34.148 46.092 1.00 19.30 256 HIS A CA 1
ATOM 2084 C C . HIS A 1 261 ? 32.513 34.065 46.156 1.00 20.28 256 HIS A C 1
ATOM 2085 O O . HIS A 1 261 ? 33.136 35.112 46.415 1.00 21.07 256 HIS A O 1
ATOM 2092 N N . GLN A 1 262 ? 33.097 32.886 45.908 1.00 20.81 257 GLN A N 1
ATOM 2093 C CA . GLN A 1 262 ? 34.573 32.690 45.839 1.00 21.64 257 GLN A CA 1
ATOM 2094 C C . GLN A 1 262 ? 35.101 33.175 44.481 1.00 21.84 257 GLN A C 1
ATOM 2095 O O . GLN A 1 262 ? 36.117 33.900 44.470 1.00 22.12 257 GLN A O 1
ATOM 2101 N N . LEU A 1 263 ? 34.452 32.784 43.380 1.00 21.60 258 LEU A N 1
ATOM 2102 C CA . LEU A 1 263 ? 34.872 33.148 41.998 1.00 21.46 258 LEU A CA 1
ATOM 2103 C C . LEU A 1 263 ? 34.938 34.675 41.858 1.00 21.25 258 LEU A C 1
ATOM 2104 O O . LEU A 1 263 ? 35.974 35.183 41.382 1.00 21.28 258 LEU A O 1
ATOM 2109 N N . TYR A 1 264 ? 33.875 35.376 42.260 1.00 21.19 259 TYR A N 1
ATOM 2110 C CA . TYR A 1 264 ? 33.684 36.832 42.022 1.00 21.24 259 TYR A CA 1
ATOM 2111 C C . TYR A 1 264 ? 34.148 37.655 43.232 1.00 21.72 259 TYR A C 1
ATOM 2112 O O . TYR A 1 264 ? 33.843 38.858 43.263 1.00 22.07 259 TYR A O 1
ATOM 2121 N N . ASP A 1 265 ? 34.877 37.046 44.175 1.00 22.70 260 ASP A N 1
ATOM 2122 C CA . ASP A 1 265 ? 35.367 37.719 45.410 1.00 23.44 260 ASP A CA 1
ATOM 2123 C C . ASP A 1 265 ? 36.223 38.930 45.014 1.00 23.91 260 ASP A C 1
ATOM 2124 O O . ASP A 1 265 ? 37.244 38.737 44.321 1.00 23.47 260 ASP A O 1
ATOM 2129 N N . GLY A 1 266 ? 35.808 40.128 45.439 1.00 24.34 261 GLY A N 1
ATOM 2130 C CA . GLY A 1 266 ? 36.529 41.398 45.218 1.00 24.67 261 GLY A CA 1
ATOM 2131 C C . GL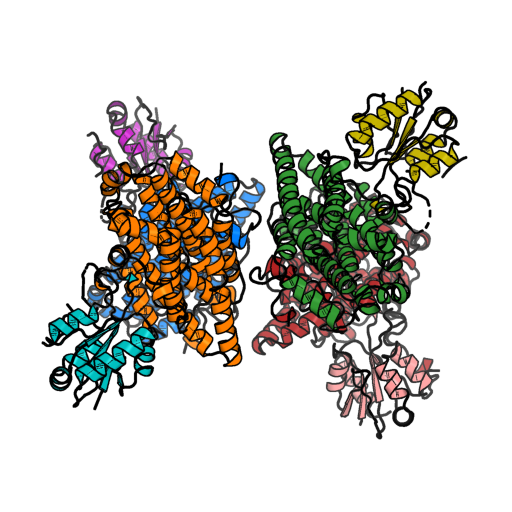Y A 1 266 ? 36.102 42.120 43.947 1.00 24.56 261 GLY A C 1
ATOM 2132 O O . GLY A 1 266 ? 36.621 43.227 43.720 1.00 24.98 261 GLY A O 1
ATOM 2133 N N . PHE A 1 267 ? 35.203 41.531 43.147 1.00 23.93 262 PHE A N 1
ATOM 2134 C CA . PHE A 1 267 ? 34.713 42.088 41.856 1.00 23.11 262 PHE A CA 1
ATOM 2135 C C . PHE A 1 267 ? 33.281 42.622 41.996 1.00 23.18 262 PHE A C 1
ATOM 2136 O O . PHE A 1 267 ? 32.875 43.438 41.154 1.00 22.87 262 PHE A O 1
ATOM 2144 N N . GLY A 1 268 ? 32.537 42.163 43.006 1.00 23.99 263 GLY A N 1
ATOM 2145 C CA . GLY A 1 268 ? 31.171 42.628 43.322 1.00 24.79 263 GLY A CA 1
ATOM 2146 C C . GLY A 1 268 ? 30.129 42.145 42.321 1.00 25.52 263 GLY A C 1
ATOM 2147 O O . GLY A 1 268 ? 29.084 42.817 42.207 1.00 25.94 263 GLY A O 1
ATOM 2148 N N . LEU A 1 269 ? 30.375 41.021 41.634 1.00 25.51 264 LEU A N 1
ATOM 2149 C CA . LEU A 1 269 ? 29.463 40.473 40.589 1.00 25.80 264 LEU A CA 1
ATOM 2150 C C . LEU A 1 269 ? 28.652 39.284 41.125 1.00 25.97 264 LEU A C 1
ATOM 2151 O O . LEU A 1 269 ? 27.742 38.845 40.399 1.00 26.61 264 LEU A O 1
ATOM 2156 N N . ALA A 1 270 ? 28.961 38.774 42.324 1.00 25.73 265 ALA A N 1
ATOM 2157 C CA . ALA A 1 270 ? 28.374 37.528 42.876 1.00 26.51 265 ALA A CA 1
ATOM 2158 C C . ALA A 1 270 ? 26.847 37.648 42.949 1.00 26.81 265 ALA A C 1
ATOM 2159 O O . ALA A 1 270 ? 26.158 36.697 42.534 1.00 26.50 265 ALA A O 1
ATOM 2161 N N . ASP A 1 271 ? 26.344 38.781 43.442 1.00 27.61 266 ASP A N 1
ATOM 2162 C CA . ASP A 1 271 ? 24.899 39.006 43.710 1.00 28.50 266 ASP A CA 1
ATOM 2163 C C . ASP A 1 271 ? 24.101 38.915 42.401 1.00 27.48 266 ASP A C 1
ATOM 2164 O O . ASP A 1 271 ? 23.114 38.151 42.372 1.00 26.64 266 ASP A O 1
ATOM 2169 N N . GLU A 1 272 ? 24.506 39.664 41.370 1.00 26.74 267 GLU A N 1
ATOM 2170 C CA . GLU A 1 272 ? 23.845 39.685 40.033 1.00 26.61 267 GLU A CA 1
ATOM 2171 C C . GLU A 1 272 ? 23.990 38.315 39.352 1.00 24.32 267 GLU A C 1
ATOM 2172 O O . GLU A 1 272 ? 23.009 37.862 38.729 1.00 23.56 267 GLU A O 1
ATOM 2178 N N . ALA A 1 273 ? 25.172 37.693 39.451 1.00 22.61 268 ALA A N 1
ATOM 2179 C CA . ALA A 1 273 ? 25.485 36.359 38.881 1.00 21.47 268 ALA A CA 1
ATOM 2180 C C . ALA A 1 273 ? 24.542 35.305 39.478 1.00 20.88 268 ALA A C 1
ATOM 2181 O O . ALA A 1 273 ? 24.076 34.438 38.719 1.00 19.78 268 ALA A O 1
ATOM 2183 N N . ILE A 1 274 ? 24.280 35.386 40.787 1.00 20.23 269 ILE A N 1
ATOM 2184 C CA . ILE A 1 274 ? 23.388 34.448 41.535 1.00 20.47 269 ILE A CA 1
ATOM 2185 C C . ILE A 1 274 ? 21.934 34.674 41.095 1.00 20.82 269 ILE A C 1
ATOM 2186 O O . ILE A 1 274 ? 21.204 33.676 40.940 1.00 19.89 269 ILE A O 1
ATOM 2191 N N . ARG A 1 275 ? 21.525 35.927 40.883 1.00 21.70 270 ARG A N 1
ATOM 2192 C CA . ARG A 1 275 ? 20.149 36.267 40.421 1.00 22.20 270 ARG A CA 1
ATOM 2193 C C . ARG A 1 275 ? 19.927 35.708 39.008 1.00 21.03 270 ARG A C 1
ATOM 2194 O O . ARG A 1 275 ? 18.844 35.139 38.765 1.00 20.42 270 ARG A O 1
ATOM 2202 N N . PHE A 1 276 ? 20.912 35.854 38.118 1.00 20.32 271 PHE A N 1
ATOM 2203 C CA . PHE A 1 276 ? 20.895 35.275 36.748 1.00 19.95 271 PHE A CA 1
ATOM 2204 C C . PHE A 1 276 ? 20.814 33.745 36.845 1.00 19.71 271 PHE A C 1
ATOM 2205 O O . PHE A 1 276 ? 20.077 33.121 36.055 1.00 19.30 271 PHE A O 1
ATOM 2213 N N . SER A 1 277 ? 21.564 33.163 37.784 1.00 19.57 272 SER A N 1
ATOM 2214 C CA . SER A 1 277 ? 21.567 31.709 38.090 1.00 19.43 272 SER A CA 1
ATOM 2215 C C . SER A 1 277 ? 20.147 31.257 38.460 1.00 18.98 272 SER A C 1
ATOM 2216 O O . SER A 1 277 ? 19.676 30.251 37.890 1.00 18.67 272 SER A O 1
ATOM 2219 N N . LEU A 1 278 ? 19.484 31.986 39.362 1.00 18.79 273 LEU A N 1
ATOM 2220 C CA . LEU A 1 278 ? 18.141 31.626 39.896 1.00 19.04 273 LEU A CA 1
ATOM 2221 C C . LEU A 1 278 ? 17.078 31.809 38.805 1.00 18.57 273 LEU A C 1
ATOM 2222 O O . LEU A 1 278 ? 16.121 31.013 38.789 1.00 19.11 273 LEU A O 1
ATOM 2227 N N . TYR A 1 279 ? 17.231 32.811 37.935 1.00 18.06 274 TYR A N 1
ATOM 2228 C CA . TYR A 1 279 ? 16.378 33.018 36.733 1.00 17.50 274 TYR A CA 1
ATOM 2229 C C . TYR A 1 279 ? 16.366 31.724 35.911 1.00 17.11 274 TYR A C 1
ATOM 2230 O O . TYR A 1 279 ? 15.286 31.255 35.507 1.00 16.53 274 TYR A O 1
ATOM 2239 N N . ASN A 1 280 ? 17.551 31.149 35.701 1.00 17.09 275 ASN A N 1
ATOM 2240 C CA . ASN A 1 280 ? 17.752 29.932 34.875 1.00 16.92 275 ASN A CA 1
ATOM 2241 C C . ASN A 1 280 ? 17.313 28.697 35.670 1.00 16.71 275 ASN A C 1
ATOM 2242 O O . ASN A 1 280 ? 16.774 27.770 35.039 1.00 16.66 275 ASN A O 1
ATOM 2247 N N . ALA A 1 281 ? 17.484 28.698 36.997 1.00 16.53 276 ALA A N 1
ATOM 2248 C CA . ALA A 1 281 ? 16.940 27.650 37.896 1.00 16.69 276 ALA A CA 1
ATOM 2249 C C . ALA A 1 281 ? 15.419 27.573 37.706 1.00 16.65 276 ALA A C 1
ATOM 2250 O O . ALA A 1 281 ? 14.887 26.449 37.653 1.00 16.43 276 ALA A O 1
ATOM 2252 N N . GLY A 1 282 ? 14.755 28.730 37.589 1.00 16.60 277 GLY A N 1
ATOM 2253 C CA . GLY A 1 282 ? 13.304 28.837 37.340 1.00 16.79 277 GLY A CA 1
ATOM 2254 C C . GLY A 1 282 ? 12.908 28.192 36.022 1.00 17.04 277 GLY A C 1
ATOM 2255 O O . GLY A 1 282 ? 11.884 27.485 35.989 1.00 17.03 277 GLY A O 1
ATOM 2256 N N . LYS A 1 283 ? 13.698 28.416 34.970 1.00 17.24 278 LYS A N 1
ATOM 2257 C CA . LYS A 1 283 ? 13.443 27.883 33.605 1.00 17.47 278 LYS A CA 1
ATOM 2258 C C . LYS A 1 283 ? 13.705 26.371 33.586 1.00 17.26 278 LYS A C 1
ATOM 2259 O O . LYS A 1 283 ? 12.956 25.657 32.892 1.00 17.01 278 LYS A O 1
ATOM 2265 N N . PHE A 1 284 ? 14.717 25.902 34.323 1.00 16.91 279 PHE A N 1
ATOM 2266 C CA . PHE A 1 284 ? 15.020 24.458 34.506 1.00 16.88 279 PHE A CA 1
ATOM 2267 C C . PHE A 1 284 ? 13.780 23.745 35.063 1.00 16.78 279 PHE A C 1
ATOM 2268 O O . PHE A 1 284 ? 13.389 22.701 34.506 1.00 16.58 279 PHE A O 1
ATOM 2276 N N . LEU A 1 285 ? 13.180 24.290 36.127 1.00 16.80 280 LEU A N 1
ATOM 2277 C CA . LEU A 1 285 ? 11.967 23.713 36.769 1.00 17.26 280 LEU A CA 1
ATOM 2278 C C . LEU A 1 285 ? 10.830 23.652 35.742 1.00 17.52 280 LEU A C 1
ATOM 2279 O O . LEU A 1 285 ? 10.174 22.598 35.655 1.00 17.48 280 LEU A O 1
ATOM 2284 N N . GLN A 1 286 ? 10.625 24.731 34.983 1.00 17.96 281 GLN A N 1
ATOM 2285 C CA . GLN A 1 286 ? 9.546 24.840 33.965 1.00 18.44 281 GLN A CA 1
ATOM 2286 C C . GLN A 1 286 ? 9.758 23.782 32.874 1.00 18.26 281 GLN A C 1
ATOM 2287 O O . GLN A 1 286 ? 8.758 23.171 32.464 1.00 17.67 281 GLN A O 1
ATOM 2293 N N . ASN A 1 287 ? 11.008 23.551 32.454 1.00 18.32 282 ASN A N 1
ATOM 2294 C CA . ASN A 1 287 ? 11.377 22.548 31.415 1.00 18.80 282 ASN A CA 1
ATOM 2295 C C . ASN A 1 287 ? 11.125 21.121 31.935 1.00 18.33 282 ASN A C 1
ATOM 2296 O O . ASN A 1 287 ? 11.084 20.199 31.102 1.00 17.57 282 ASN A O 1
ATOM 2301 N N . LEU A 1 288 ? 10.980 20.943 33.253 1.00 18.81 283 LEU A N 1
ATOM 2302 C CA . LEU A 1 288 ? 10.625 19.648 33.905 1.00 19.60 283 LEU A CA 1
ATOM 2303 C C . LEU A 1 288 ? 9.118 19.593 34.198 1.00 19.51 283 LEU A C 1
ATOM 2304 O O . LEU A 1 288 ? 8.656 18.546 34.701 1.00 19.32 283 LEU A O 1
ATOM 2309 N N . GLY A 1 289 ? 8.387 20.673 33.895 1.00 19.65 284 GLY A N 1
ATOM 2310 C CA . GLY A 1 289 ? 6.922 20.770 34.043 1.00 20.16 284 GLY A CA 1
ATOM 2311 C C . GLY A 1 289 ? 6.502 21.244 35.426 1.00 20.65 284 GLY A C 1
ATOM 2312 O O . GLY A 1 289 ? 5.309 21.109 35.743 1.00 20.66 284 GLY A O 1
ATOM 2313 N N . TYR A 1 290 ? 7.429 21.787 36.224 1.00 21.29 285 TYR A N 1
ATOM 2314 C CA . TYR A 1 290 ? 7.151 22.327 37.584 1.00 22.18 285 TYR A CA 1
ATOM 2315 C C . TYR A 1 290 ? 7.142 23.858 37.536 1.00 22.98 285 TYR A C 1
ATOM 2316 O O . TYR A 1 290 ? 7.951 24.451 36.802 1.00 23.11 285 TYR A O 1
ATOM 2325 N N . GLU A 1 291 ? 6.249 24.473 38.313 1.00 23.90 286 GLU A N 1
ATOM 2326 C CA . GLU A 1 291 ? 6.125 25.950 38.424 1.00 24.55 286 GLU A CA 1
ATOM 2327 C C . GLU A 1 291 ? 7.407 26.491 39.064 1.00 24.34 286 GLU A C 1
ATOM 2328 O O . GLU A 1 291 ? 7.949 25.818 39.966 1.00 24.26 286 GLU A O 1
ATOM 2334 N N . SER A 1 292 ? 7.889 27.642 38.593 1.00 23.92 287 SER A N 1
ATOM 2335 C CA . SER A 1 292 ? 9.015 28.384 39.214 1.00 24.04 287 SER A CA 1
ATOM 2336 C C . SER A 1 292 ? 8.499 29.091 40.462 1.00 24.36 287 SER A C 1
ATOM 2337 O O . SER A 1 292 ? 7.536 29.849 40.383 1.00 23.79 287 SER A O 1
ATOM 2340 N N . PRO A 1 293 ? 9.109 28.858 41.646 1.00 25.01 288 PRO A N 1
ATOM 2341 C CA . PRO A 1 293 ? 8.728 29.565 42.869 1.00 25.84 288 PRO A CA 1
ATOM 2342 C C . PRO A 1 293 ? 9.470 30.897 43.068 1.00 27.19 288 PRO A C 1
ATOM 2343 O O . PRO A 1 293 ? 9.190 31.575 44.036 1.00 27.39 288 PRO A O 1
ATOM 2347 N N . PHE A 1 294 ? 10.412 31.218 42.174 1.00 27.98 289 PHE A N 1
ATOM 2348 C CA . PHE A 1 294 ? 11.314 32.393 42.286 1.00 29.13 289 PHE A CA 1
ATOM 2349 C C . PHE A 1 294 ? 10.553 33.655 41.872 1.00 31.19 289 PHE A C 1
ATOM 2350 O O . PHE A 1 294 ? 9.812 33.622 40.871 1.00 30.44 289 PHE A O 1
ATOM 2358 N N . THR A 1 295 ? 10.741 34.733 42.637 1.00 35.01 290 THR A N 1
ATOM 2359 C CA . THR A 1 295 ? 10.115 36.062 42.412 1.00 38.01 290 THR A CA 1
ATOM 2360 C C . THR A 1 295 ? 10.870 36.769 41.280 1.00 40.28 290 THR A C 1
ATOM 2361 O O . THR A 1 295 ? 12.108 36.630 41.229 1.00 39.38 290 THR A O 1
ATOM 2365 N N . LYS A 1 296 ? 10.150 37.484 40.407 1.00 44.19 291 LYS A N 1
ATOM 2366 C CA . LYS A 1 296 ? 10.733 38.328 39.325 1.00 46.90 291 LYS A CA 1
ATOM 2367 C C . LYS A 1 296 ? 11.818 39.238 39.919 1.00 47.59 291 LYS A C 1
ATOM 2368 O O . LYS A 1 296 ? 12.758 39.587 39.181 1.00 49.29 291 LYS A O 1
ATOM 2374 N N . GLU A 1 297 ? 11.691 39.585 41.204 1.00 48.16 292 GLU A N 1
ATOM 2375 C CA . GLU A 1 297 ? 12.659 40.412 41.975 1.00 48.72 292 GLU A CA 1
ATOM 2376 C C . GLU A 1 297 ? 13.912 39.586 42.306 1.00 47.84 292 GLU A C 1
ATOM 2377 O O . GLU A 1 297 ? 15.026 40.124 42.135 1.00 49.24 292 GLU A O 1
ATOM 2383 N N . GLU A 1 298 ? 13.739 38.338 42.766 1.00 45.38 293 GLU A N 1
ATOM 2384 C CA . GLU A 1 298 ? 14.840 37.390 43.117 1.00 43.03 293 GLU A CA 1
ATOM 2385 C C . GLU A 1 298 ? 15.729 37.101 41.899 1.00 39.41 293 GLU A C 1
ATOM 2386 O O . GLU A 1 298 ? 16.899 36.726 42.107 1.00 39.15 293 GLU A O 1
ATOM 2392 N N . THR A 1 299 ? 15.179 37.219 40.686 1.00 36.24 294 THR A N 1
ATOM 2393 C CA . THR A 1 299 ? 15.791 36.745 39.415 1.00 34.68 294 THR A CA 1
ATOM 2394 C C . THR A 1 299 ? 16.151 37.926 38.500 1.00 34.72 294 THR A C 1
ATOM 2395 O O . THR A 1 299 ? 16.705 37.668 37.415 1.00 34.36 294 THR A O 1
ATOM 2399 N N . ARG A 1 300 ? 15.856 39.162 38.917 1.00 35.72 295 ARG A N 1
ATOM 2400 C CA . ARG A 1 300 ? 16.111 40.406 38.139 1.00 36.44 295 ARG A CA 1
ATOM 2401 C C . ARG A 1 300 ? 17.622 40.627 38.007 1.00 34.18 295 ARG A C 1
ATOM 2402 O O . ARG A 1 300 ? 18.317 40.557 39.036 1.00 34.65 295 ARG A O 1
ATOM 2410 N N . ILE A 1 301 ? 18.106 40.883 36.787 1.00 31.89 296 ILE A N 1
ATOM 2411 C CA . ILE A 1 301 ? 19.464 41.451 36.535 1.00 30.97 296 ILE A CA 1
ATOM 2412 C C . ILE A 1 301 ? 19.305 42.779 35.788 1.00 29.52 296 ILE A C 1
ATOM 2413 O O . ILE A 1 301 ? 18.198 43.054 35.285 1.00 28.18 296 ILE A O 1
ATOM 2418 N N . ALA A 1 302 ? 20.378 43.571 35.734 1.00 29.16 297 ALA A N 1
ATOM 2419 C CA . ALA A 1 302 ? 20.420 44.901 35.086 1.00 28.36 297 ALA A CA 1
ATOM 2420 C C . ALA A 1 302 ? 19.981 44.755 33.630 1.00 28.07 297 ALA A C 1
ATOM 2421 O O . ALA A 1 302 ? 20.417 43.829 32.947 1.00 27.84 297 ALA A O 1
ATOM 2423 N N . PRO A 1 303 ? 19.079 45.631 33.125 1.00 27.84 298 PRO A N 1
ATOM 2424 C CA . PRO A 1 303 ? 18.604 45.549 31.741 1.00 27.63 298 PRO A CA 1
ATOM 2425 C C . PRO A 1 303 ? 19.707 45.529 30.669 1.00 27.17 298 PRO A C 1
ATOM 2426 O O . PRO A 1 303 ? 19.537 44.830 29.687 1.00 26.59 298 PRO A O 1
ATOM 2430 N N . GLU A 1 304 ? 20.788 46.292 30.872 1.00 26.76 299 GLU A N 1
ATOM 2431 C CA . GLU A 1 304 ? 21.912 46.416 29.901 1.00 26.58 299 GLU A CA 1
ATOM 2432 C C . GLU A 1 304 ? 22.617 45.060 29.754 1.00 25.99 299 GLU A C 1
ATOM 2433 O O . GLU A 1 304 ? 23.093 44.766 28.640 1.00 25.35 299 GLU A O 1
ATOM 2439 N N . VAL A 1 305 ? 22.670 44.260 30.824 1.00 25.33 300 VAL A N 1
ATOM 2440 C CA . VAL A 1 305 ? 23.305 42.909 30.811 1.00 25.22 300 VAL A CA 1
ATOM 2441 C C . VAL A 1 305 ? 22.332 41.916 30.161 1.00 25.24 300 VAL A C 1
ATOM 2442 O O . VAL A 1 305 ? 22.791 41.109 29.336 1.00 24.53 300 VAL A O 1
ATOM 2446 N N . PHE A 1 306 ? 21.040 41.983 30.505 1.00 26.19 301 PHE A N 1
ATOM 2447 C CA . PHE A 1 306 ? 19.981 41.088 29.961 1.00 27.03 301 PHE A CA 1
ATOM 2448 C C . PHE A 1 306 ? 19.847 41.299 28.448 1.00 26.84 301 PHE A C 1
ATOM 2449 O O . PHE A 1 306 ? 19.584 40.318 27.730 1.00 26.43 301 PHE A O 1
ATOM 2457 N N . ALA A 1 307 ? 20.031 42.540 27.984 1.00 26.90 302 ALA A N 1
ATOM 2458 C CA . ALA A 1 307 ? 19.976 42.939 26.557 1.00 26.13 302 ALA A CA 1
ATOM 2459 C C . ALA A 1 307 ? 21.042 42.183 25.750 1.00 25.87 302 ALA A C 1
ATOM 2460 O O . ALA A 1 307 ? 20.804 41.937 24.553 1.00 25.04 302 ALA A O 1
ATOM 2462 N N . GLN A 1 308 ? 22.172 41.833 26.375 1.00 25.40 303 GLN A N 1
ATOM 2463 C CA . GLN A 1 308 ? 23.270 41.055 25.736 1.00 25.25 303 GLN A CA 1
ATOM 2464 C C . GLN A 1 308 ? 22.822 39.602 25.525 1.00 24.81 303 GLN A C 1
ATOM 2465 O O . GLN A 1 308 ? 23.283 38.994 24.548 1.00 24.87 303 GLN A O 1
ATOM 2471 N N . LEU A 1 309 ? 21.969 39.070 26.407 1.00 25.05 304 LEU A N 1
ATOM 2472 C CA . LEU A 1 309 ? 21.356 37.721 26.258 1.00 25.56 304 LEU A CA 1
ATOM 2473 C C . LEU A 1 309 ? 20.292 37.773 25.155 1.00 26.11 304 LEU A C 1
ATOM 2474 O O . LEU A 1 309 ? 20.390 36.959 24.221 1.00 27.07 304 LEU A O 1
ATOM 2479 N N . SER A 1 310 ? 19.323 38.691 25.262 1.00 26.02 305 SER A N 1
ATOM 2480 C CA . SER A 1 310 ? 18.239 38.898 24.264 1.00 26.84 305 SER A CA 1
ATOM 2481 C C . SER A 1 310 ? 17.823 40.372 24.200 1.00 27.67 305 SER A C 1
ATOM 2482 O O . SER A 1 310 ? 17.301 40.875 25.210 1.00 27.19 305 SER A O 1
ATOM 2485 N N . ALA A 1 311 ? 17.999 41.002 23.031 1.00 29.69 306 ALA A N 1
ATOM 2486 C CA . ALA A 1 311 ? 17.522 42.367 22.696 1.00 31.66 306 ALA A CA 1
ATOM 2487 C C . ALA A 1 311 ? 15.993 42.379 22.545 1.00 33.60 306 ALA A C 1
ATOM 2488 O O . ALA A 1 311 ? 15.405 43.473 22.649 1.00 33.67 306 ALA A O 1
ATOM 2490 N N . ARG A 1 312 ? 15.381 41.213 22.299 1.00 35.51 307 ARG A N 1
ATOM 2491 C CA . ARG A 1 312 ? 13.911 41.038 22.122 1.00 37.00 307 ARG A CA 1
ATOM 2492 C C . ARG A 1 312 ? 13.194 41.039 23.482 1.00 37.30 307 ARG A C 1
ATOM 2493 O O . ARG A 1 312 ? 11.952 41.142 23.483 1.00 36.21 307 ARG A O 1
ATOM 2501 N N . ALA A 1 313 ? 13.934 40.909 24.589 1.00 38.27 308 ALA A N 1
ATOM 2502 C CA . ALA A 1 313 ? 13.400 40.884 25.973 1.00 39.64 308 ALA A CA 1
ATOM 2503 C C . ALA A 1 313 ? 12.646 42.185 26.275 1.00 41.30 308 ALA A C 1
ATOM 2504 O O . ALA A 1 313 ? 11.636 42.123 27.001 1.00 39.81 308 ALA A O 1
ATOM 2506 N N . ASP A 1 314 ? 13.132 43.312 25.742 1.00 43.95 309 ASP A N 1
ATOM 2507 C CA . ASP A 1 314 ? 12.555 44.672 25.933 1.00 46.07 309 ASP A CA 1
ATOM 2508 C C . ASP A 1 314 ? 11.099 44.676 25.447 1.00 46.62 309 ASP A C 1
ATOM 2509 O O . ASP A 1 314 ? 10.898 44.442 24.239 1.00 46.40 309 ASP A O 1
ATOM 2514 N N . LEU A 1 336 ? 10.758 34.513 4.604 1.00 60.10 331 LEU A N 1
ATOM 2515 C CA . LEU A 1 336 ? 9.662 33.746 5.259 1.00 60.09 331 LEU A CA 1
ATOM 2516 C C . LEU A 1 336 ? 9.215 32.596 4.349 1.00 60.25 331 LEU A C 1
ATOM 2517 O O . LEU A 1 336 ? 9.451 32.679 3.127 1.00 60.49 331 LEU A O 1
ATOM 2522 N N . ASP A 1 337 ? 8.586 31.572 4.937 1.00 60.51 332 ASP A N 1
ATOM 2523 C CA . ASP A 1 337 ? 8.076 30.367 4.229 1.00 60.73 332 ASP A CA 1
ATOM 2524 C C . ASP A 1 337 ? 7.034 30.803 3.192 1.00 60.33 332 ASP A C 1
ATOM 2525 O O . ASP A 1 337 ? 6.259 31.734 3.487 1.00 58.45 332 ASP A O 1
ATOM 2530 N N . GLU A 1 338 ? 7.012 30.140 2.032 1.00 60.08 333 GLU A N 1
ATOM 2531 C CA . GLU A 1 338 ? 6.156 30.507 0.870 1.00 60.30 333 GLU A CA 1
ATOM 2532 C C . GLU A 1 338 ? 4.709 30.042 1.101 1.00 58.65 333 GLU A C 1
ATOM 2533 O O . GLU A 1 338 ? 3.865 30.321 0.223 1.00 58.93 333 GLU A O 1
ATOM 2539 N N . ASP A 1 339 ? 4.427 29.379 2.231 1.00 56.08 334 ASP A N 1
ATOM 2540 C CA . ASP A 1 339 ? 3.076 28.867 2.595 1.00 53.99 334 ASP A CA 1
ATOM 2541 C C . ASP A 1 339 ? 2.183 30.014 3.092 1.00 50.86 334 ASP A C 1
ATOM 2542 O O . ASP A 1 339 ? 0.959 29.799 3.153 1.00 50.10 334 ASP A O 1
ATOM 2547 N N . TRP A 1 340 ? 2.753 31.174 3.446 1.00 48.70 335 TRP A N 1
ATOM 2548 C CA . TRP A 1 340 ? 1.982 32.420 3.720 1.00 48.06 335 TRP A CA 1
ATOM 2549 C C . TRP A 1 340 ? 1.153 32.762 2.471 1.00 49.15 335 TRP A C 1
ATOM 2550 O O . TRP A 1 340 ? 1.763 32.904 1.392 1.00 49.63 335 TRP A O 1
ATOM 2561 N N . ASP A 1 341 ? -0.175 32.875 2.611 1.00 51.44 336 ASP A N 1
ATOM 2562 C CA . ASP A 1 341 ? -1.141 33.052 1.488 1.00 52.52 336 ASP A CA 1
ATOM 2563 C C . ASP A 1 341 ? -1.495 34.534 1.294 1.00 51.71 336 ASP A C 1
ATOM 2564 O O . ASP A 1 341 ? -2.221 34.833 0.324 1.00 52.10 336 ASP A O 1
ATOM 2569 N N . PHE A 1 342 ? -1.020 35.421 2.175 1.00 51.14 337 PHE A N 1
ATOM 2570 C CA . PHE A 1 342 ? -1.284 36.884 2.127 1.00 50.97 337 PHE A CA 1
ATOM 2571 C C . PHE A 1 342 ? -0.022 37.651 2.540 1.00 52.17 337 PHE A C 1
ATOM 2572 O O . PHE A 1 342 ? -0.053 38.872 2.695 1.00 53.99 337 PHE A O 1
ATOM 2581 N N . ASN B 1 9 ? 52.930 19.606 38.612 1.00 30.48 4 ASN B N 1
ATOM 2582 C CA . ASN B 1 9 ? 51.989 20.112 37.565 1.00 29.97 4 ASN B CA 1
ATOM 2583 C C . ASN B 1 9 ? 50.569 19.639 37.901 1.00 27.36 4 ASN B C 1
ATOM 2584 O O . ASN B 1 9 ? 50.421 18.470 38.308 1.00 26.74 4 ASN B O 1
ATOM 2589 N N . TYR B 1 10 ? 49.572 20.516 37.729 1.00 25.41 5 TYR B N 1
ATOM 2590 C CA . TYR B 1 10 ? 48.131 20.248 37.990 1.00 24.27 5 TYR B CA 1
ATOM 2591 C C . TYR B 1 10 ? 47.718 18.925 37.328 1.00 23.74 5 TYR B C 1
ATOM 2592 O O . TYR B 1 10 ? 46.968 18.155 37.953 1.00 23.38 5 TYR B O 1
ATOM 2601 N N . TYR B 1 11 ? 48.199 18.683 36.102 1.00 23.81 6 TYR B N 1
ATOM 2602 C CA . TYR B 1 11 ? 47.793 17.556 35.220 1.00 24.39 6 TYR B CA 1
ATOM 2603 C C . TYR B 1 11 ? 48.113 16.211 35.883 1.00 25.56 6 TYR B C 1
ATOM 2604 O O . TYR B 1 11 ? 47.306 15.269 35.747 1.00 26.10 6 TYR B O 1
ATOM 2613 N N . ASP B 1 12 ? 49.254 16.125 36.576 1.00 26.29 7 ASP B N 1
ATOM 2614 C CA . ASP B 1 12 ? 49.809 14.855 37.117 1.00 26.85 7 ASP B CA 1
ATOM 2615 C C . ASP B 1 12 ? 49.191 14.536 38.486 1.00 25.81 7 ASP B C 1
ATOM 2616 O O . ASP B 1 12 ? 49.398 13.404 38.957 1.00 27.10 7 ASP B O 1
ATOM 2621 N N . ARG B 1 13 ? 48.459 15.477 39.093 1.00 24.47 8 ARG B N 1
ATOM 2622 C CA . ARG B 1 13 ? 47.769 15.285 40.401 1.00 23.75 8 ARG B CA 1
ATOM 2623 C C . ARG B 1 13 ? 46.266 15.561 40.243 1.00 22.41 8 ARG B C 1
ATOM 2624 O O . ARG B 1 13 ? 45.627 15.975 41.229 1.00 21.81 8 ARG B O 1
ATOM 2632 N N . SER B 1 14 ? 45.719 15.312 39.050 1.00 20.62 9 SER B N 1
ATOM 2633 C CA . SER B 1 14 ? 44.265 15.381 38.748 1.00 19.47 9 SER B CA 1
ATOM 2634 C C . SER B 1 14 ? 43.923 14.345 37.673 1.00 18.66 9 SER B C 1
ATOM 2635 O O . SER B 1 14 ? 44.856 13.831 37.028 1.00 18.50 9 SER B O 1
ATOM 2638 N N . VAL B 1 15 ? 42.631 14.061 37.489 1.00 17.57 10 VAL B N 1
ATOM 2639 C CA . VAL B 1 15 ? 42.120 13.096 36.473 1.00 17.08 10 VAL B CA 1
ATOM 2640 C C . VAL B 1 15 ? 41.031 13.788 35.648 1.00 16.36 10 VAL B C 1
ATOM 2641 O O . VAL B 1 15 ? 40.396 14.730 36.163 1.00 15.84 10 VAL B O 1
ATOM 2645 N N . SER B 1 16 ? 40.816 13.331 34.414 1.00 15.93 11 SER B N 1
ATOM 2646 C CA . SER B 1 16 ? 39.657 13.739 33.581 1.00 15.73 11 SER B CA 1
ATOM 2647 C C . SER B 1 16 ? 38.381 13.306 34.300 1.00 15.29 11 SER B C 1
ATOM 2648 O O . SER B 1 16 ? 38.397 12.329 35.048 1.00 15.27 11 SER B O 1
ATOM 2651 N N . PRO B 1 17 ? 37.258 14.041 34.150 1.00 14.92 12 PRO B N 1
ATOM 2652 C CA . PRO B 1 17 ? 35.980 13.624 34.729 1.00 14.90 12 PRO B CA 1
ATOM 2653 C C . PRO B 1 17 ? 35.585 12.161 34.475 1.00 15.22 12 PRO B C 1
ATOM 2654 O O . PRO B 1 17 ? 35.080 11.538 35.388 1.00 14.91 12 PRO B O 1
ATOM 2658 N N . VAL B 1 18 ? 35.806 11.642 33.265 1.00 15.63 13 VAL B N 1
ATOM 2659 C CA . VAL B 1 18 ? 35.387 10.254 32.909 1.00 16.42 13 VAL B CA 1
ATOM 2660 C C . VAL B 1 18 ? 36.232 9.253 33.714 1.00 17.23 13 VAL B C 1
ATOM 2661 O O . VAL B 1 18 ? 35.695 8.187 34.067 1.00 17.09 13 VAL B O 1
ATOM 2665 N N . GLU B 1 19 ? 37.491 9.586 34.021 1.00 18.40 14 GLU B N 1
ATOM 2666 C CA . GLU B 1 19 ? 38.367 8.758 34.894 1.00 19.13 14 GLU B CA 1
ATOM 2667 C C . GLU B 1 19 ? 37.846 8.822 36.339 1.00 19.02 14 GLU B C 1
ATOM 2668 O O . GLU B 1 19 ? 37.807 7.763 36.999 1.00 18.28 14 GLU B O 1
ATOM 2674 N N . TYR B 1 20 ? 37.445 10.008 36.809 1.00 18.79 15 TYR B N 1
ATOM 2675 C CA . TYR B 1 20 ? 36.821 10.207 38.145 1.00 19.36 15 TYR B CA 1
ATOM 2676 C C . TYR B 1 20 ? 35.544 9.360 38.237 1.00 19.63 15 TYR B C 1
ATOM 2677 O O . TYR B 1 20 ? 35.366 8.650 39.248 1.00 20.11 15 TYR B O 1
ATOM 2686 N N . ALA B 1 21 ? 34.704 9.414 37.200 1.00 19.43 16 ALA B N 1
ATOM 2687 C CA . ALA B 1 21 ? 33.350 8.813 37.162 1.00 19.44 16 ALA B CA 1
ATOM 2688 C C . ALA B 1 21 ? 33.416 7.287 37.298 1.00 20.11 16 ALA B C 1
ATOM 2689 O O . ALA B 1 21 ? 32.567 6.734 38.025 1.00 19.78 16 ALA B O 1
ATOM 2691 N N . TYR B 1 22 ? 34.359 6.625 36.619 1.00 20.65 17 TYR B N 1
ATOM 2692 C CA . TYR B 1 22 ? 34.320 5.153 36.403 1.00 21.61 17 TYR B CA 1
ATOM 2693 C C . TYR B 1 22 ? 35.482 4.415 37.081 1.00 22.85 17 TYR B C 1
ATOM 2694 O O . TYR B 1 22 ? 35.353 3.184 37.222 1.00 23.01 17 TYR B O 1
ATOM 2703 N N . PHE B 1 23 ? 36.557 5.094 37.492 1.00 24.18 18 PHE B N 1
ATOM 2704 C CA . PHE B 1 23 ? 37.821 4.418 37.896 1.00 26.07 18 PHE B CA 1
ATOM 2705 C C . PHE B 1 23 ? 38.311 4.882 39.275 1.00 28.10 18 PHE B C 1
ATOM 2706 O O . PHE B 1 23 ? 38.624 3.996 40.089 1.00 27.95 18 PHE B O 1
ATOM 2714 N N . ASP B 1 24 ? 38.393 6.192 39.534 1.00 30.62 19 ASP B N 1
ATOM 2715 C CA . ASP B 1 24 ? 39.047 6.732 40.759 1.00 32.80 19 ASP B CA 1
ATOM 2716 C C . ASP B 1 24 ? 38.364 8.031 41.206 1.00 34.22 19 ASP B C 1
ATOM 2717 O O . ASP B 1 24 ? 38.697 9.093 40.650 1.00 34.42 19 ASP B O 1
ATOM 2722 N N . GLN B 1 25 ? 37.484 7.943 42.213 1.00 36.29 20 GLN B N 1
ATOM 2723 C CA . GLN B 1 25 ? 36.721 9.086 42.790 1.00 37.36 20 GLN B CA 1
ATOM 2724 C C . GLN B 1 25 ? 37.512 9.744 43.932 1.00 38.37 20 GLN B C 1
ATOM 2725 O O . GLN B 1 25 ? 36.885 10.496 44.706 1.00 38.84 20 GLN B O 1
ATOM 2731 N N . SER B 1 26 ? 38.829 9.507 44.026 1.00 39.08 21 SER B N 1
ATOM 2732 C CA . SER B 1 26 ? 39.694 9.954 45.154 1.00 39.34 21 SER B CA 1
ATOM 2733 C C . SER B 1 26 ? 40.363 11.299 44.834 1.00 38.37 21 SER B C 1
ATOM 2734 O O . SER B 1 26 ? 40.453 12.135 45.756 1.00 40.02 21 SER B O 1
ATOM 2737 N N . GLN B 1 27 ? 40.827 11.499 43.593 1.00 36.41 22 GLN B N 1
ATOM 2738 C CA . GLN B 1 27 ? 41.521 12.743 43.150 1.00 33.21 22 GLN B CA 1
ATOM 2739 C C . GLN B 1 27 ? 40.488 13.745 42.614 1.00 29.29 22 GLN B C 1
ATOM 2740 O O . GLN B 1 27 ? 39.323 13.349 42.419 1.00 30.46 22 GLN B O 1
ATOM 2746 N N . ASN B 1 28 ? 40.902 15.001 42.417 1.00 24.31 23 ASN B N 1
ATOM 2747 C CA . ASN B 1 28 ? 40.057 16.093 41.864 1.00 21.90 23 ASN B CA 1
ATOM 2748 C C . ASN B 1 28 ? 40.159 16.077 40.335 1.00 20.06 23 ASN B C 1
ATOM 2749 O O . ASN B 1 28 ? 41.099 15.456 39.801 1.00 20.01 23 ASN B O 1
ATOM 2754 N N . MET B 1 29 ? 39.216 16.741 39.668 1.00 18.14 24 MET B N 1
ATOM 2755 C CA . MET B 1 29 ? 39.024 16.666 38.197 1.00 17.13 24 MET B CA 1
ATOM 2756 C C . MET B 1 29 ? 39.660 17.883 37.522 1.00 16.17 24 MET B C 1
ATOM 2757 O O . MET B 1 29 ? 39.527 18.991 38.060 1.00 16.38 24 MET B O 1
ATOM 2762 N N . ARG B 1 30 ? 40.292 17.671 36.366 1.00 15.75 25 ARG B N 1
ATOM 2763 C CA . ARG B 1 30 ? 40.837 18.755 35.506 1.00 15.58 25 ARG B CA 1
ATOM 2764 C C . ARG B 1 30 ? 39.913 18.941 34.298 1.00 15.15 25 ARG B C 1
ATOM 2765 O O . ARG B 1 30 ? 39.446 17.926 33.737 1.00 15.05 25 ARG B O 1
ATOM 2773 N N . ALA B 1 31 ? 39.648 20.202 33.943 1.00 14.57 26 ALA B N 1
ATOM 2774 C CA . ALA B 1 31 ? 39.043 20.622 32.660 1.00 14.09 26 ALA B CA 1
ATOM 2775 C C . ALA B 1 31 ? 39.962 20.174 31.523 1.00 13.88 26 ALA B C 1
ATOM 2776 O O . ALA B 1 31 ? 41.195 20.171 31.726 1.00 13.82 26 ALA B O 1
ATOM 2778 N N . ILE B 1 32 ? 39.392 19.808 30.373 1.00 13.36 27 ILE B N 1
ATOM 2779 C CA . ILE B 1 32 ? 40.188 19.513 29.147 1.00 13.16 27 ILE B CA 1
ATOM 2780 C C . ILE B 1 32 ? 41.073 20.728 28.859 1.00 13.34 27 ILE B C 1
ATOM 2781 O O . ILE B 1 32 ? 40.594 21.870 29.007 1.00 13.40 27 ILE B O 1
ATOM 2786 N N . ASN B 1 33 ? 42.326 20.478 28.486 1.00 13.83 28 ASN B N 1
ATOM 2787 C CA . ASN B 1 33 ? 43.305 21.526 28.101 1.00 14.12 28 ASN B CA 1
ATOM 2788 C C . ASN B 1 33 ? 43.581 21.375 26.603 1.00 14.04 28 ASN B C 1
ATOM 2789 O O . ASN B 1 33 ? 44.311 20.436 26.226 1.00 13.96 28 ASN B O 1
ATOM 2794 N N . TRP B 1 34 ? 42.990 22.256 25.789 1.00 14.60 29 TRP B N 1
ATOM 2795 C CA . TRP B 1 34 ? 43.182 22.315 24.314 1.00 15.05 29 TRP B CA 1
ATOM 2796 C C . TRP B 1 34 ? 44.394 23.191 23.963 1.00 16.03 29 TRP B C 1
ATOM 2797 O O . TRP B 1 34 ? 44.723 23.282 22.765 1.00 15.59 29 TRP B O 1
ATOM 2808 N N . ASN B 1 35 ? 45.032 23.812 24.960 1.00 17.13 30 ASN B N 1
ATOM 2809 C CA . ASN B 1 35 ? 46.152 24.773 24.760 1.00 18.51 30 ASN B CA 1
ATOM 2810 C C . ASN B 1 35 ? 47.498 24.063 24.959 1.00 19.88 30 ASN B C 1
ATOM 2811 O O . ASN B 1 35 ? 48.496 24.538 24.390 1.00 21.14 30 ASN B O 1
ATOM 2816 N N . LYS B 1 36 ? 47.522 22.965 25.719 1.00 21.79 31 LYS B N 1
ATOM 2817 C CA . LYS B 1 36 ? 48.717 22.100 25.909 1.00 23.24 31 LYS B CA 1
ATOM 2818 C C . LYS B 1 36 ? 48.338 20.663 25.531 1.00 22.73 31 LYS B C 1
ATOM 2819 O O . LYS B 1 36 ? 47.915 19.905 26.420 1.00 23.28 31 LYS B O 1
ATOM 2825 N N . ILE B 1 37 ? 48.485 20.320 24.249 1.00 22.16 32 ILE B N 1
ATOM 2826 C CA . ILE B 1 37 ? 48.037 19.031 23.642 1.00 21.99 32 ILE B CA 1
ATOM 2827 C C . ILE B 1 37 ? 49.118 17.973 23.883 1.00 20.97 32 ILE B C 1
ATOM 2828 O O . ILE B 1 37 ? 50.278 18.214 23.491 1.00 20.90 32 ILE B O 1
ATOM 2833 N N . VAL B 1 38 ? 48.746 16.845 24.492 1.00 19.74 33 VAL B N 1
ATOM 2834 C CA . VAL B 1 38 ? 49.662 15.696 24.757 1.00 19.06 33 VAL B CA 1
ATOM 2835 C C . VAL B 1 38 ? 50.050 15.051 23.421 1.00 18.40 33 VAL B C 1
ATOM 2836 O O . VAL B 1 38 ? 51.245 14.746 23.250 1.00 17.38 33 VAL B O 1
ATOM 2840 N N . ASP B 1 39 ? 49.088 14.857 22.510 1.00 17.61 34 ASP B N 1
ATOM 2841 C CA . ASP B 1 39 ? 49.323 14.167 21.212 1.00 17.46 34 ASP B CA 1
ATOM 2842 C C . ASP B 1 39 ? 48.769 15.022 20.063 1.00 17.75 34 ASP B C 1
ATOM 2843 O O . ASP B 1 39 ? 47.533 15.125 19.942 1.00 16.73 34 ASP B O 1
ATOM 2848 N N . GLU B 1 40 ? 49.662 15.578 19.234 1.00 18.21 35 GLU B N 1
ATOM 2849 C CA . GLU B 1 40 ? 49.322 16.423 18.055 1.00 19.27 35 GLU B CA 1
ATOM 2850 C C . GLU B 1 40 ? 48.430 15.647 17.080 1.00 17.80 35 GLU B C 1
ATOM 2851 O O . GLU B 1 40 ? 47.637 16.300 16.381 1.00 17.36 35 GLU B O 1
ATOM 2857 N N . LYS B 1 41 ? 48.551 14.315 17.033 1.00 16.62 36 LYS B N 1
ATOM 2858 C CA . LYS B 1 41 ? 47.716 13.447 16.156 1.00 16.11 36 LYS B CA 1
ATOM 2859 C C . LYS B 1 41 ? 46.226 13.635 16.489 1.00 15.09 36 LYS B C 1
ATOM 2860 O O . LYS B 1 41 ? 45.402 13.537 15.562 1.00 14.67 36 LYS B O 1
ATOM 2866 N N . ASP B 1 42 ? 45.885 13.878 17.758 1.00 14.39 37 ASP B N 1
ATOM 2867 C CA . ASP B 1 42 ? 44.483 14.105 18.202 1.00 13.92 37 ASP B CA 1
ATOM 2868 C C . ASP B 1 42 ? 43.942 15.377 17.536 1.00 13.70 37 ASP B C 1
ATOM 2869 O O . ASP B 1 42 ? 42.799 15.349 17.045 1.00 13.20 37 ASP B O 1
ATOM 2874 N N . LEU B 1 43 ? 44.732 16.454 17.534 1.00 13.78 38 LEU B N 1
ATOM 2875 C CA . LEU B 1 43 ? 44.335 17.768 16.960 1.00 14.18 38 LEU B CA 1
ATOM 2876 C C . LEU B 1 43 ? 44.151 17.618 15.446 1.00 14.27 38 LEU B C 1
ATOM 2877 O O . LEU B 1 43 ? 43.156 18.151 14.927 1.00 14.15 38 LEU B O 1
ATOM 2882 N N . GLU B 1 44 ? 45.071 16.912 14.781 1.00 14.70 39 GLU B N 1
ATOM 2883 C CA . GLU B 1 44 ? 45.018 16.572 13.330 1.00 15.32 39 GLU B CA 1
ATOM 2884 C C . GLU B 1 44 ? 43.686 15.868 13.018 1.00 14.35 39 GLU B C 1
ATOM 2885 O O . GLU B 1 44 ? 43.006 16.277 12.053 1.00 13.94 39 GLU B O 1
ATOM 2891 N N . VAL B 1 45 ? 43.313 14.866 13.818 1.00 13.39 40 VAL B N 1
ATOM 2892 C CA . VAL B 1 45 ? 42.095 14.030 13.588 1.00 12.72 40 VAL B CA 1
ATOM 2893 C C . VAL B 1 45 ? 40.847 14.875 13.872 1.00 12.34 40 VAL B C 1
ATOM 2894 O O . VAL B 1 45 ? 39.934 14.870 13.026 1.00 12.38 40 VAL B O 1
ATOM 2898 N N . TRP B 1 46 ? 40.811 15.562 15.017 1.00 12.18 41 TRP B N 1
ATOM 2899 C CA . TRP B 1 46 ? 39.699 16.461 15.429 1.00 12.06 41 TRP B CA 1
ATOM 2900 C C . TRP B 1 46 ? 39.404 17.481 14.323 1.00 12.32 41 TRP B C 1
ATOM 2901 O O . TRP B 1 46 ? 38.220 17.661 13.974 1.00 11.83 41 TRP B O 1
ATOM 2912 N N . ASN B 1 47 ? 40.444 18.154 13.824 1.00 12.53 42 ASN B N 1
ATOM 2913 C CA . ASN B 1 47 ? 40.309 19.217 12.794 1.00 12.99 42 ASN B CA 1
ATOM 2914 C C . ASN B 1 47 ? 39.676 18.606 11.540 1.00 13.00 42 ASN B C 1
ATOM 2915 O O . ASN B 1 47 ? 38.742 19.215 11.017 1.00 12.84 42 ASN B O 1
ATOM 2920 N N . ARG B 1 48 ? 40.134 17.428 11.112 1.00 13.31 43 ARG B N 1
ATOM 2921 C CA . ARG B 1 48 ? 39.666 16.787 9.854 1.00 13.95 43 ARG B CA 1
ATOM 2922 C C . ARG B 1 48 ? 38.203 16.343 10.003 1.00 13.35 43 ARG B C 1
ATOM 2923 O O . ARG B 1 48 ? 37.398 16.693 9.124 1.00 13.00 43 ARG B O 1
ATOM 2931 N N . VAL B 1 49 ? 37.849 15.609 11.062 1.00 12.71 44 VAL B N 1
ATOM 2932 C CA . VAL B 1 49 ? 36.472 15.038 11.180 1.00 12.44 44 VAL B CA 1
ATOM 2933 C C . VAL B 1 49 ? 35.459 16.184 11.322 1.00 12.41 44 VAL B C 1
ATOM 2934 O O . VAL B 1 49 ? 34.393 16.089 10.689 1.00 12.62 44 VAL B O 1
ATOM 2938 N N . THR B 1 50 ? 35.784 17.244 12.070 1.00 12.24 45 THR B N 1
ATOM 2939 C CA . THR B 1 50 ? 34.874 18.402 12.290 1.00 12.34 45 THR B CA 1
ATOM 2940 C C . THR B 1 50 ? 34.760 19.222 10.999 1.00 12.62 45 THR B C 1
ATOM 2941 O O . THR B 1 50 ? 33.636 19.635 10.680 1.00 12.31 45 THR B O 1
ATOM 2945 N N . GLN B 1 51 ? 35.867 19.431 10.281 1.00 13.22 46 GLN B N 1
ATOM 2946 C CA . GLN B 1 51 ? 35.874 20.174 8.990 1.00 14.12 46 GLN B CA 1
ATOM 2947 C C . GLN B 1 51 ? 35.121 19.360 7.927 1.00 14.07 46 GLN B C 1
ATOM 2948 O O . GLN B 1 51 ? 34.575 19.982 7.001 1.00 14.17 46 GLN B O 1
ATOM 2954 N N . ASN B 1 52 ? 35.055 18.031 8.073 1.00 13.65 47 ASN B N 1
ATOM 2955 C CA . ASN B 1 52 ? 34.377 17.117 7.113 1.00 13.76 47 ASN B CA 1
ATOM 2956 C C . ASN B 1 52 ? 32.904 16.905 7.495 1.00 13.55 47 ASN B C 1
ATOM 2957 O O . ASN B 1 52 ? 32.266 16.044 6.871 1.00 13.75 47 ASN B O 1
ATOM 2962 N N . PHE B 1 53 ? 32.364 17.668 8.449 1.00 13.49 48 PHE B N 1
ATOM 2963 C CA . PHE B 1 53 ? 30.933 17.600 8.843 1.00 13.69 48 PHE B CA 1
ATOM 2964 C C . PHE B 1 53 ? 30.062 17.694 7.584 1.00 13.70 48 PHE B C 1
ATOM 2965 O O . PHE B 1 53 ? 30.314 18.572 6.732 1.00 13.16 48 PHE B O 1
ATOM 2973 N N . TRP B 1 54 ? 29.069 16.808 7.475 1.00 13.43 49 TRP B N 1
ATOM 2974 C CA . TRP B 1 54 ? 28.097 16.763 6.352 1.00 13.68 49 TRP B CA 1
ATOM 2975 C C . TRP B 1 54 ? 26.769 16.182 6.848 1.00 13.96 49 TRP B C 1
ATOM 2976 O O . TRP B 1 54 ? 26.775 15.493 7.883 1.00 13.37 49 TRP B O 1
ATOM 2987 N N . LEU B 1 55 ? 25.682 16.466 6.127 1.00 14.77 50 LEU B N 1
ATOM 2988 C CA . LEU B 1 55 ? 24.338 15.877 6.359 1.00 15.41 50 LEU B CA 1
ATOM 2989 C C . LEU B 1 55 ? 23.799 15.339 5.037 1.00 16.48 50 LEU B C 1
ATOM 2990 O O . LEU B 1 55 ? 24.059 15.913 3.980 1.00 15.58 50 LEU B O 1
ATOM 2995 N N . PRO B 1 56 ? 23.046 14.216 5.059 1.00 18.32 51 PRO B N 1
ATOM 2996 C CA . PRO B 1 56 ? 22.530 13.604 3.832 1.00 19.86 51 PRO B CA 1
ATOM 2997 C C . PRO B 1 56 ? 21.545 14.486 3.044 1.00 22.30 51 PRO B C 1
ATOM 2998 O O . PRO B 1 56 ? 21.424 14.271 1.854 1.00 22.78 51 PRO B O 1
ATOM 3002 N N . GLU B 1 57 ? 20.889 15.448 3.707 1.00 25.75 52 GLU B N 1
ATOM 3003 C CA . GLU B 1 57 ? 19.933 16.415 3.089 1.00 28.92 52 GLU B CA 1
ATOM 3004 C C . GLU B 1 57 ? 20.605 17.186 1.949 1.00 31.68 52 GLU B C 1
ATOM 3005 O O . GLU B 1 57 ? 19.887 17.602 1.022 1.00 34.09 52 GLU B O 1
ATOM 3011 N N . ASN B 1 58 ? 21.923 17.382 2.027 1.00 33.26 53 ASN B N 1
ATOM 3012 C CA . ASN B 1 58 ? 22.687 18.284 1.126 1.00 34.48 53 ASN B CA 1
ATOM 3013 C C . ASN B 1 58 ? 23.129 17.527 -0.135 1.00 34.52 53 ASN B C 1
ATOM 3014 O O . ASN B 1 58 ? 23.758 18.166 -1.002 1.00 35.41 53 ASN B O 1
ATOM 3019 N N . ILE B 1 59 ? 22.817 16.228 -0.242 1.00 34.19 54 ILE B N 1
ATOM 3020 C CA . ILE B 1 59 ? 23.037 15.415 -1.478 1.00 33.68 54 ILE B CA 1
ATOM 3021 C C . ILE B 1 59 ? 21.690 15.244 -2.179 1.00 33.52 54 ILE B C 1
ATOM 3022 O O . ILE B 1 59 ? 20.722 14.811 -1.558 1.00 32.72 54 ILE B O 1
ATOM 3027 N N . PRO B 1 60 ? 21.580 15.586 -3.485 1.00 33.64 55 PRO B N 1
ATOM 3028 C CA . PRO B 1 60 ? 20.314 15.472 -4.212 1.00 33.47 55 PRO B CA 1
ATOM 3029 C C . PRO B 1 60 ? 20.051 14.032 -4.685 1.00 33.17 55 PRO B C 1
ATOM 3030 O O . PRO B 1 60 ? 20.352 13.717 -5.828 1.00 33.59 55 PRO B O 1
ATOM 3034 N N . VAL B 1 61 ? 19.481 13.205 -3.804 1.00 31.67 56 VAL B N 1
ATOM 3035 C CA . VAL B 1 61 ? 19.230 11.750 -4.041 1.00 32.03 56 VAL B CA 1
ATOM 3036 C C . VAL B 1 61 ? 18.131 11.575 -5.103 1.00 31.21 56 VAL B C 1
ATOM 3037 O O . VAL B 1 61 ? 18.168 10.554 -5.810 1.00 30.47 56 VAL B O 1
ATOM 3041 N N . SER B 1 62 ? 17.204 12.533 -5.228 1.00 31.09 57 SER B N 1
ATOM 3042 C CA . SER B 1 62 ? 16.038 12.469 -6.153 1.00 31.62 57 SER B CA 1
ATOM 3043 C C . SER B 1 62 ? 16.494 12.306 -7.612 1.00 31.46 57 SER B C 1
ATOM 3044 O O . SER B 1 62 ? 15.695 11.787 -8.413 1.00 31.68 57 SER B O 1
ATOM 3047 N N . ASN B 1 63 ? 17.734 12.689 -7.941 1.00 31.24 58 ASN B N 1
ATOM 3048 C CA . ASN B 1 63 ? 18.329 12.525 -9.296 1.00 30.80 58 ASN B CA 1
ATOM 3049 C C . ASN B 1 63 ? 18.661 11.049 -9.570 1.00 30.08 58 ASN B C 1
ATOM 3050 O O . ASN B 1 63 ? 19.049 10.752 -10.713 1.00 29.31 58 ASN B O 1
ATOM 3055 N N . ASP B 1 64 ? 18.524 10.161 -8.576 1.00 29.69 59 ASP B N 1
ATOM 3056 C CA . ASP B 1 64 ? 18.718 8.692 -8.739 1.00 29.55 59 ASP B CA 1
ATOM 3057 C C . ASP B 1 64 ? 17.411 8.013 -9.176 1.00 29.16 59 ASP B C 1
ATOM 3058 O O . ASP B 1 64 ? 17.491 6.846 -9.610 1.00 29.22 59 ASP B O 1
ATOM 3063 N N . LEU B 1 65 ? 16.264 8.697 -9.071 1.00 29.22 60 LEU B N 1
ATOM 3064 C CA . LEU B 1 65 ? 14.917 8.114 -9.344 1.00 30.13 60 LEU B CA 1
ATOM 3065 C C . LEU B 1 65 ? 14.878 7.481 -10.736 1.00 30.56 60 LEU B C 1
ATOM 3066 O O . LEU B 1 65 ? 14.438 6.341 -10.866 1.00 30.65 60 LEU B O 1
ATOM 3071 N N . PRO B 1 66 ? 15.317 8.172 -11.818 1.00 31.27 61 PRO B N 1
ATOM 3072 C CA . PRO B 1 66 ? 15.344 7.567 -13.152 1.00 31.42 61 PRO B CA 1
ATOM 3073 C C . PRO B 1 66 ? 16.017 6.185 -13.204 1.00 32.36 61 PRO B C 1
ATOM 3074 O O . PRO B 1 66 ? 15.398 5.261 -13.702 1.00 33.11 61 PRO B O 1
ATOM 3078 N N . SER B 1 67 ? 17.246 6.067 -12.688 1.00 32.39 62 SER B N 1
ATOM 3079 C CA . SER B 1 67 ? 18.047 4.811 -12.699 1.00 32.62 62 SER B CA 1
ATOM 3080 C C . SER B 1 67 ? 17.444 3.788 -11.725 1.00 32.58 62 SER B C 1
ATOM 3081 O O . SER B 1 67 ? 17.498 2.578 -12.033 1.00 32.40 62 SER B O 1
ATOM 3084 N N . TRP B 1 68 ? 16.901 4.253 -10.594 1.00 32.12 63 TRP B N 1
ATOM 3085 C CA . TRP B 1 68 ? 16.222 3.410 -9.571 1.00 31.97 63 TRP B CA 1
ATOM 3086 C C . TRP B 1 68 ? 14.992 2.733 -10.193 1.00 33.33 63 TRP B C 1
ATOM 3087 O O . TRP B 1 68 ? 14.818 1.517 -9.984 1.00 32.35 63 TRP B O 1
ATOM 3098 N N . ASN B 1 69 ? 14.181 3.498 -10.929 1.00 35.63 64 ASN B N 1
ATOM 3099 C CA . ASN B 1 69 ? 12.918 3.033 -11.568 1.00 36.94 64 ASN B CA 1
ATOM 3100 C C . ASN B 1 69 ? 13.220 2.003 -12.669 1.00 38.47 64 ASN B C 1
ATOM 3101 O O . ASN B 1 69 ? 12.305 1.219 -12.995 1.00 39.63 64 ASN B O 1
ATOM 3106 N N . GLU B 1 70 ? 14.442 1.995 -13.215 1.00 39.74 65 GLU B N 1
ATOM 3107 C CA . GLU B 1 70 ? 14.887 1.015 -14.245 1.00 40.87 65 GLU B CA 1
ATOM 3108 C C . GLU B 1 70 ? 15.154 -0.353 -13.602 1.00 39.89 65 GLU B C 1
ATOM 3109 O O . GLU B 1 70 ? 14.999 -1.368 -14.311 1.00 39.03 65 GLU B O 1
ATOM 3115 N N . LEU B 1 71 ? 15.561 -0.384 -12.328 1.00 38.42 66 LEU B N 1
ATOM 3116 C CA . LEU B 1 71 ? 15.878 -1.637 -11.588 1.00 38.14 66 LEU B CA 1
ATOM 3117 C C . LEU B 1 71 ? 14.579 -2.404 -11.315 1.00 37.19 66 LEU B C 1
ATOM 3118 O O . LEU B 1 71 ? 13.566 -1.752 -11.001 1.00 35.79 66 LEU B O 1
ATOM 3123 N N . ASP B 1 72 ? 14.612 -3.736 -11.421 1.00 37.70 67 ASP B N 1
ATOM 3124 C CA . ASP B 1 72 ? 13.446 -4.612 -11.123 1.00 39.11 67 ASP B CA 1
ATOM 3125 C C . ASP B 1 72 ? 13.279 -4.696 -9.599 1.00 39.08 67 ASP B C 1
ATOM 3126 O O . ASP B 1 72 ? 14.173 -4.208 -8.872 1.00 39.43 67 ASP B O 1
ATOM 3131 N N . ASP B 1 73 ? 12.172 -5.287 -9.140 1.00 38.17 68 ASP B N 1
ATOM 3132 C CA . ASP B 1 73 ? 11.785 -5.370 -7.705 1.00 38.10 68 ASP B CA 1
ATOM 3133 C C . ASP B 1 73 ? 12.836 -6.172 -6.925 1.00 37.01 68 ASP B C 1
ATOM 3134 O O . ASP B 1 73 ? 13.079 -5.819 -5.759 1.00 36.79 68 ASP B O 1
ATOM 3139 N N . ASP B 1 74 ? 13.428 -7.200 -7.544 1.00 36.57 69 ASP B N 1
ATOM 3140 C CA . ASP B 1 74 ? 14.509 -8.039 -6.951 1.00 36.75 69 ASP B CA 1
ATOM 3141 C C . ASP B 1 74 ? 15.671 -7.146 -6.500 1.00 34.70 69 ASP B C 1
ATOM 3142 O O . ASP B 1 74 ? 16.099 -7.278 -5.336 1.00 32.93 69 ASP B O 1
ATOM 3147 N N . TRP B 1 75 ? 16.166 -6.288 -7.396 1.00 33.04 70 TRP B N 1
ATOM 3148 C CA . TRP B 1 75 ? 17.342 -5.408 -7.160 1.00 32.76 70 TRP B CA 1
ATOM 3149 C C . TRP B 1 75 ? 16.986 -4.308 -6.152 1.00 31.28 70 TRP B C 1
ATOM 3150 O O . TRP B 1 75 ? 17.809 -4.057 -5.253 1.00 30.77 70 TRP B O 1
ATOM 3161 N N . GLN B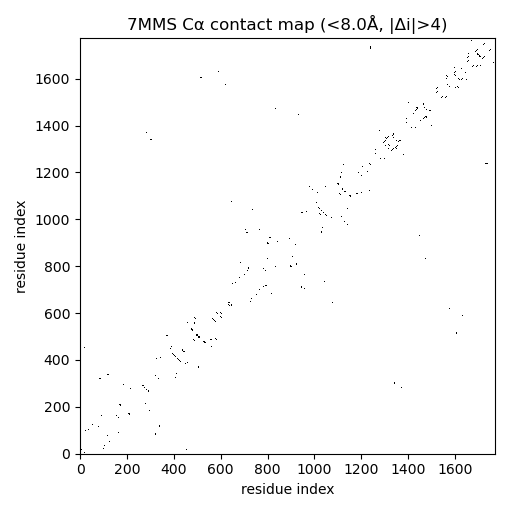 1 76 ? 15.808 -3.692 -6.285 1.00 29.84 71 GLN B N 1
ATOM 3162 C CA . GLN B 1 76 ? 15.308 -2.647 -5.350 1.00 29.26 71 GLN B CA 1
ATOM 3163 C C . GLN B 1 76 ? 15.227 -3.229 -3.934 1.00 28.66 71 GLN B C 1
ATOM 3164 O O . GLN B 1 76 ? 15.609 -2.518 -2.979 1.00 28.48 71 GLN B O 1
ATOM 3170 N N . GLN B 1 77 ? 14.758 -4.474 -3.810 1.00 27.33 72 GLN B N 1
ATOM 3171 C CA . GLN B 1 77 ? 14.655 -5.199 -2.515 1.00 26.22 72 GLN B CA 1
ATOM 3172 C C . GLN B 1 77 ? 16.061 -5.456 -1.958 1.00 24.98 72 GLN B C 1
ATOM 3173 O O . GLN B 1 77 ? 16.246 -5.266 -0.739 1.00 24.15 72 GLN B O 1
ATOM 3179 N N . LEU B 1 78 ? 17.005 -5.884 -2.805 1.00 23.82 73 LEU B N 1
ATOM 3180 C CA . LEU B 1 78 ? 18.404 -6.175 -2.387 1.00 23.35 73 LEU B CA 1
ATOM 3181 C C . LEU B 1 78 ? 19.023 -4.909 -1.784 1.00 22.55 73 LEU B C 1
ATOM 3182 O O . LEU B 1 78 ? 19.671 -5.022 -0.727 1.00 21.54 73 LEU B O 1
ATOM 3187 N N . ILE B 1 79 ? 18.831 -3.763 -2.447 1.00 21.95 74 ILE B N 1
ATOM 3188 C CA . ILE B 1 79 ? 19.407 -2.445 -2.042 1.00 21.40 74 ILE B CA 1
ATOM 3189 C C . ILE B 1 79 ? 18.827 -2.052 -0.679 1.00 20.93 74 ILE B C 1
ATOM 3190 O O . ILE B 1 79 ? 19.622 -1.752 0.232 1.00 20.58 74 ILE B O 1
ATOM 3195 N N . THR B 1 80 ? 17.498 -2.052 -0.549 1.00 20.64 75 THR B N 1
ATOM 3196 C CA . THR B 1 80 ? 16.783 -1.670 0.699 1.00 20.65 75 THR B CA 1
ATOM 3197 C C . THR B 1 80 ? 17.249 -2.584 1.839 1.00 20.58 75 THR B C 1
ATOM 3198 O O . THR B 1 80 ? 17.499 -2.062 2.944 1.00 20.51 75 THR B O 1
ATOM 3202 N N . ARG B 1 81 ? 17.374 -3.889 1.573 1.00 20.39 76 ARG B N 1
ATOM 3203 C CA . ARG B 1 81 ? 17.831 -4.909 2.559 1.00 20.59 76 ARG B CA 1
ATOM 3204 C C . ARG B 1 81 ? 19.287 -4.637 2.962 1.00 19.98 76 ARG B C 1
ATOM 3205 O O . ARG B 1 81 ? 19.551 -4.545 4.180 1.00 20.00 76 ARG B O 1
ATOM 3213 N N . THR B 1 82 ? 20.188 -4.533 1.980 1.00 19.35 77 THR B N 1
ATOM 3214 C CA . THR B 1 82 ? 21.643 -4.299 2.184 1.00 19.02 77 THR B CA 1
ATOM 3215 C C . THR B 1 82 ? 21.826 -3.053 3.059 1.00 18.38 77 THR B C 1
ATOM 3216 O O . THR B 1 82 ? 22.558 -3.148 4.062 1.00 18.29 77 THR B O 1
ATOM 3220 N N . PHE B 1 83 ? 21.158 -1.952 2.700 1.00 17.63 78 PHE B N 1
ATOM 3221 C CA . PHE B 1 83 ? 21.294 -0.614 3.336 1.00 17.43 78 PHE B CA 1
ATOM 3222 C C . PHE B 1 83 ? 20.679 -0.620 4.742 1.00 17.13 78 PHE B C 1
ATOM 3223 O O . PHE B 1 83 ? 21.220 0.082 5.621 1.00 16.87 78 PHE B O 1
ATOM 3231 N N . THR B 1 84 ? 19.592 -1.369 4.963 1.00 16.72 79 THR B N 1
ATOM 3232 C CA . THR B 1 84 ? 18.970 -1.524 6.305 1.00 16.50 79 THR B CA 1
ATOM 3233 C C . THR B 1 84 ? 19.928 -2.325 7.195 1.00 15.94 79 THR B C 1
ATOM 3234 O O . THR B 1 84 ? 20.056 -1.968 8.380 1.00 15.56 79 THR B O 1
ATOM 3238 N N . GLY B 1 85 ? 20.597 -3.336 6.633 1.00 15.35 80 GLY B N 1
ATOM 3239 C CA . GLY B 1 85 ? 21.669 -4.094 7.307 1.00 15.27 80 GLY B CA 1
ATOM 3240 C C . GLY B 1 85 ? 22.814 -3.191 7.741 1.00 15.19 80 GLY B C 1
ATOM 3241 O O . GLY B 1 85 ? 23.290 -3.345 8.882 1.00 14.71 80 GLY B O 1
ATOM 3242 N N . LEU B 1 86 ? 23.240 -2.268 6.871 1.00 15.02 81 LEU B N 1
ATOM 3243 C CA . LEU B 1 86 ? 24.334 -1.302 7.169 1.00 15.16 81 LEU B CA 1
ATOM 3244 C C . LEU B 1 86 ? 23.860 -0.314 8.241 1.00 14.78 81 LEU B C 1
ATOM 3245 O O . LEU B 1 86 ? 24.667 0.002 9.135 1.00 14.70 81 LEU B O 1
ATOM 3250 N N . THR B 1 87 ? 22.596 0.124 8.172 1.00 14.27 82 THR B N 1
ATOM 3251 C CA . THR B 1 87 ? 21.941 1.004 9.177 1.00 13.98 82 THR B CA 1
ATOM 3252 C C . THR B 1 87 ? 22.047 0.356 10.563 1.00 13.80 82 THR B C 1
ATOM 3253 O O . THR B 1 87 ? 22.361 1.088 11.525 1.00 13.61 82 THR B O 1
ATOM 3257 N N . LEU B 1 88 ? 21.789 -0.955 10.668 1.00 13.48 83 LEU B N 1
ATOM 3258 C CA . LEU B 1 88 ? 21.894 -1.702 11.950 1.00 13.40 83 LEU B CA 1
ATOM 3259 C C . LEU B 1 88 ? 23.321 -1.569 12.494 1.00 12.99 83 LEU B C 1
ATOM 3260 O O . LEU B 1 88 ? 23.461 -1.212 13.672 1.00 12.79 83 LEU B O 1
ATOM 3265 N N . LEU B 1 89 ? 24.334 -1.841 11.669 1.00 12.63 84 LEU B N 1
ATOM 3266 C CA . LEU B 1 89 ? 25.755 -1.824 12.110 1.00 12.63 84 LEU B CA 1
ATOM 3267 C C . LEU B 1 89 ? 26.148 -0.405 12.546 1.00 12.33 84 LEU B C 1
ATOM 3268 O O . LEU B 1 89 ? 26.895 -0.285 13.532 1.00 12.01 84 LEU B O 1
ATOM 3273 N N . ASP B 1 90 ? 25.650 0.630 11.861 1.00 12.32 85 ASP B N 1
ATOM 3274 C CA . ASP B 1 90 ? 25.938 2.048 12.213 1.00 12.31 85 ASP B CA 1
ATOM 3275 C C . ASP B 1 90 ? 25.231 2.388 13.533 1.00 11.93 85 ASP B C 1
ATOM 3276 O O . ASP B 1 90 ? 25.850 3.069 14.362 1.00 11.65 85 ASP B O 1
ATOM 3281 N N . THR B 1 91 ? 23.995 1.919 13.735 1.00 11.74 86 THR B N 1
ATOM 3282 C CA . THR B 1 91 ? 23.226 2.114 14.994 1.00 11.94 86 THR B CA 1
ATOM 3283 C C . THR B 1 91 ? 24.003 1.488 16.160 1.00 11.72 86 THR B C 1
ATOM 3284 O O . THR B 1 91 ? 24.101 2.141 17.215 1.00 11.83 86 THR B O 1
ATOM 3288 N N . VAL B 1 92 ? 24.550 0.284 15.968 1.00 11.72 87 VAL B N 1
ATOM 3289 C CA . VAL B 1 92 ? 25.404 -0.414 16.977 1.00 11.74 87 VAL B CA 1
ATOM 3290 C C . VAL B 1 92 ? 26.574 0.508 17.351 1.00 11.96 87 VAL B C 1
ATOM 3291 O O . VAL B 1 92 ? 26.784 0.753 18.558 1.00 11.82 87 VAL B O 1
ATOM 3295 N N . GLN B 1 93 ? 27.296 1.017 16.353 1.00 12.24 88 GLN B N 1
ATOM 3296 C CA . GLN B 1 93 ? 28.548 1.789 16.559 1.00 12.71 88 GLN B CA 1
ATOM 3297 C C . GLN B 1 93 ? 28.220 3.153 17.182 1.00 12.36 88 GLN B C 1
ATOM 3298 O O . GLN B 1 93 ? 28.945 3.554 18.111 1.00 12.71 88 GLN B O 1
ATOM 3304 N N . SER B 1 94 ? 27.162 3.827 16.718 1.00 11.91 89 SER B N 1
ATOM 3305 C CA . SER B 1 94 ? 26.733 5.165 17.212 1.00 11.84 89 SER B CA 1
ATOM 3306 C C . SER B 1 94 ? 26.263 5.087 18.672 1.00 11.71 89 SER B C 1
ATOM 3307 O O . SER B 1 94 ? 26.654 5.967 19.463 1.00 11.96 89 SER B O 1
ATOM 3310 N N . SER B 1 95 ? 25.455 4.082 19.021 1.00 11.59 90 SER B N 1
ATOM 3311 C CA . SER B 1 95 ? 24.732 4.003 20.318 1.00 11.57 90 SER B CA 1
ATOM 3312 C C . SER B 1 95 ? 25.542 3.248 21.382 1.00 11.68 90 SER B C 1
ATOM 3313 O O . SER B 1 95 ? 25.272 3.494 22.571 1.00 11.95 90 SER B O 1
ATOM 3316 N N . ILE B 1 96 ? 26.487 2.380 20.988 1.00 11.75 91 ILE B N 1
ATOM 3317 C CA . ILE B 1 96 ? 27.283 1.518 21.918 1.00 11.86 91 ILE B CA 1
ATOM 3318 C C . ILE B 1 96 ? 28.786 1.735 21.704 1.00 12.02 91 ILE B C 1
ATOM 3319 O O . ILE B 1 96 ? 29.461 2.124 22.667 1.00 11.83 91 ILE B O 1
ATOM 3324 N N . GLY B 1 97 ? 29.285 1.415 20.506 1.00 12.35 92 GLY B N 1
ATOM 3325 C CA . GLY B 1 97 ? 30.712 1.157 20.225 1.00 12.39 92 GLY B CA 1
ATOM 3326 C C . GLY B 1 97 ? 31.606 2.353 20.499 1.00 12.56 92 GLY B C 1
ATOM 3327 O O . GLY B 1 97 ? 32.563 2.207 21.283 1.00 12.56 92 GLY B O 1
ATOM 3328 N N . ASP B 1 98 ? 31.338 3.492 19.859 1.00 12.80 93 ASP B N 1
ATOM 3329 C CA . ASP B 1 98 ? 32.230 4.681 19.906 1.00 13.10 93 ASP B CA 1
ATOM 3330 C C . ASP B 1 98 ? 32.157 5.341 21.289 1.00 12.75 93 ASP B C 1
ATOM 3331 O O . ASP B 1 98 ? 33.223 5.733 21.798 1.00 12.28 93 ASP B O 1
ATOM 3336 N N . VAL B 1 99 ? 30.970 5.456 21.894 1.00 12.73 94 VAL B N 1
ATOM 3337 C CA . VAL B 1 99 ? 30.825 6.117 23.227 1.00 12.73 94 VAL B CA 1
ATOM 3338 C C . VAL B 1 99 ? 31.497 5.245 24.299 1.00 12.41 94 VAL B C 1
ATOM 3339 O O . VAL B 1 99 ? 32.021 5.827 25.265 1.00 12.31 94 VAL B O 1
ATOM 3343 N N . ALA B 1 100 ? 31.519 3.916 24.122 1.00 12.38 95 ALA B N 1
ATOM 3344 C CA . ALA B 1 100 ? 32.205 2.958 25.026 1.00 12.28 95 ALA B CA 1
ATOM 3345 C C . ALA B 1 100 ? 33.716 3.239 25.061 1.00 12.34 95 ALA B C 1
ATOM 3346 O O . ALA B 1 100 ? 34.346 2.911 26.079 1.00 12.37 95 ALA B O 1
ATOM 3348 N N . GLN B 1 101 ? 34.277 3.834 24.001 1.00 12.26 96 GLN B N 1
ATOM 3349 C CA . GLN B 1 101 ? 35.733 4.128 23.886 1.00 12.22 96 GLN B CA 1
ATOM 3350 C C . GLN B 1 101 ? 36.113 5.334 24.758 1.00 12.36 96 GLN B C 1
ATOM 3351 O O . GLN B 1 101 ? 37.299 5.434 25.125 1.00 12.19 96 GLN B O 1
ATOM 3357 N N . ILE B 1 102 ? 35.161 6.221 25.068 1.00 12.38 97 ILE B N 1
ATOM 3358 C CA . ILE B 1 102 ? 35.444 7.535 25.725 1.00 12.67 97 ILE B CA 1
ATOM 3359 C C . ILE B 1 102 ? 36.191 7.293 27.046 1.00 13.08 97 ILE B C 1
ATOM 3360 O O . ILE B 1 102 ? 37.272 7.897 27.229 1.00 13.00 97 ILE B O 1
ATOM 3365 N N . LYS B 1 103 ? 35.666 6.431 27.923 1.00 13.54 98 LYS B N 1
ATOM 3366 C CA . LYS B 1 103 ? 36.244 6.208 29.280 1.00 14.19 98 LYS B CA 1
ATOM 3367 C C . LYS B 1 103 ? 37.624 5.535 29.190 1.00 14.32 98 LYS B C 1
ATOM 3368 O O . LYS B 1 103 ? 38.375 5.642 30.173 1.00 14.81 98 LYS B O 1
ATOM 3374 N N . ASN B 1 104 ? 37.969 4.893 28.068 1.00 14.42 99 ASN B N 1
ATOM 3375 C CA . ASN B 1 104 ? 39.246 4.138 27.912 1.00 14.53 99 ASN B CA 1
ATOM 3376 C C . ASN B 1 104 ? 40.297 4.975 27.167 1.00 14.30 99 ASN B C 1
ATOM 3377 O O . ASN B 1 104 ? 41.303 4.388 26.730 1.00 14.31 99 ASN B O 1
ATOM 3382 N N . SER B 1 105 ? 40.096 6.291 27.049 1.00 14.11 100 SER B N 1
ATOM 3383 C CA . SER B 1 105 ? 40.946 7.209 26.244 1.00 13.95 100 SER B CA 1
ATOM 3384 C C . SER B 1 105 ? 42.333 7.366 26.880 1.00 13.95 100 SER B C 1
ATOM 3385 O O . SER B 1 105 ? 42.421 7.385 28.121 1.00 13.94 100 SER B O 1
ATOM 3388 N N . LEU B 1 106 ? 43.370 7.489 26.048 1.00 14.09 101 LEU B N 1
ATOM 3389 C CA . LEU B 1 106 ? 44.762 7.803 26.468 1.00 14.51 101 LEU B CA 1
ATOM 3390 C C . LEU B 1 106 ? 44.902 9.305 26.734 1.00 14.10 101 LEU B C 1
ATOM 3391 O O . LEU B 1 106 ? 45.730 9.666 27.585 1.00 14.35 101 LEU B O 1
ATOM 3396 N N . THR B 1 107 ? 44.148 10.146 26.018 1.00 13.61 102 THR B N 1
ATOM 3397 C CA . THR B 1 107 ? 44.235 11.629 26.107 1.00 13.27 102 THR B CA 1
ATOM 3398 C C . THR B 1 107 ? 42.844 12.237 26.285 1.00 13.04 102 THR B C 1
ATOM 3399 O O . THR B 1 107 ? 41.841 11.543 26.003 1.00 12.69 102 THR B O 1
ATOM 3403 N N . GLU B 1 108 ? 42.805 13.500 26.717 1.00 12.78 103 GLU B N 1
ATOM 3404 C CA . GLU B 1 108 ? 41.561 14.286 26.924 1.00 12.79 103 GLU B CA 1
ATOM 3405 C C . GLU B 1 108 ? 40.851 14.475 25.578 1.00 12.46 103 GLU B C 1
ATOM 3406 O O . GLU B 1 108 ? 39.623 14.277 25.533 1.00 12.26 103 GLU B O 1
ATOM 3412 N N . GLN B 1 109 ? 41.596 14.840 24.528 1.00 12.00 104 GLN B N 1
ATOM 3413 C CA . GLN B 1 109 ? 41.026 15.172 23.189 1.00 11.75 104 GLN B CA 1
ATOM 3414 C C . GLN B 1 109 ? 40.362 13.926 22.587 1.00 11.33 104 GLN B C 1
ATOM 3415 O O . GLN B 1 109 ? 39.313 14.074 21.934 1.00 11.19 104 GLN B O 1
ATOM 3421 N N . GLU B 1 110 ? 40.944 12.744 22.807 1.00 11.22 105 GLU B N 1
ATOM 3422 C CA . GLU B 1 110 ? 40.411 11.432 22.345 1.00 11.06 105 GLU B CA 1
ATOM 3423 C C . GLU B 1 110 ? 38.964 11.237 22.827 1.00 10.93 105 GLU B C 1
ATOM 3424 O O . GLU B 1 110 ? 38.163 10.664 22.062 1.00 10.58 105 GLU B O 1
ATOM 3430 N N . GLN B 1 111 ? 38.651 11.669 24.053 1.00 10.95 106 GLN B N 1
ATOM 3431 C CA . GLN B 1 111 ? 37.292 11.576 24.656 1.00 10.99 106 GLN B CA 1
ATOM 3432 C C . GLN B 1 111 ? 36.297 12.338 23.773 1.00 10.85 106 GLN B C 1
ATOM 3433 O O . GLN B 1 111 ? 35.178 11.835 23.553 1.00 11.05 106 GLN B O 1
ATOM 3439 N N . VAL B 1 112 ? 36.699 13.503 23.268 1.00 10.65 107 VAL B N 1
ATOM 3440 C CA . VAL B 1 112 ? 35.812 14.408 22.480 1.00 10.49 107 VAL B CA 1
ATOM 3441 C C . VAL B 1 112 ? 35.717 13.866 21.050 1.00 10.06 107 VAL B C 1
ATOM 3442 O O . VAL B 1 112 ? 34.633 13.969 20.447 1.00 10.27 107 VAL B O 1
ATOM 3446 N N . ILE B 1 113 ? 36.809 13.312 20.524 1.00 9.66 108 ILE B N 1
ATOM 3447 C CA . ILE B 1 113 ? 36.859 12.751 19.141 1.00 9.26 108 ILE B CA 1
ATOM 3448 C C . ILE B 1 113 ? 35.888 11.564 19.049 1.00 8.91 108 ILE B C 1
ATOM 3449 O O . ILE B 1 113 ? 35.179 11.463 18.036 1.00 8.71 108 ILE B O 1
ATOM 3454 N N . TYR B 1 114 ? 35.823 10.710 20.073 1.00 8.62 109 TYR B N 1
ATOM 3455 C CA . TYR B 1 114 ? 34.921 9.527 20.071 1.00 8.48 109 TYR B CA 1
ATOM 3456 C C . TYR B 1 114 ? 33.457 9.980 20.186 1.00 8.36 109 TYR B C 1
ATOM 3457 O O . TYR B 1 114 ? 32.593 9.275 19.646 1.00 8.25 109 TYR B O 1
ATOM 3466 N N . ALA B 1 115 ? 33.185 11.124 20.820 1.00 8.35 110 ALA B N 1
ATOM 3467 C CA . ALA B 1 115 ? 31.839 11.746 20.862 1.00 8.36 110 ALA B CA 1
ATOM 3468 C C . ALA B 1 115 ? 31.450 12.198 19.448 1.00 8.39 110 ALA B C 1
ATOM 3469 O O . ALA B 1 115 ? 30.287 11.973 19.038 1.00 8.42 110 ALA B O 1
ATOM 3471 N N . ASN B 1 116 ? 32.395 12.798 18.720 1.00 8.38 111 ASN B N 1
ATOM 3472 C CA . ASN B 1 116 ? 32.217 13.158 17.289 1.00 8.32 111 ASN B CA 1
ATOM 3473 C C . ASN B 1 116 ? 31.936 11.888 16.478 1.00 8.32 111 ASN B C 1
ATOM 3474 O O . ASN B 1 116 ? 30.984 11.904 15.680 1.00 8.25 111 ASN B O 1
ATOM 3479 N N . PHE B 1 117 ? 32.749 10.840 16.647 1.00 8.38 112 PHE B N 1
ATOM 3480 C CA . PHE B 1 117 ? 32.606 9.561 15.900 1.00 8.52 112 PHE B CA 1
ATOM 3481 C C . PHE B 1 117 ? 31.184 9.024 16.096 1.00 8.57 112 PHE B C 1
ATOM 3482 O O . PHE B 1 117 ? 30.544 8.653 15.101 1.00 8.75 112 PHE B O 1
ATOM 3490 N N . ALA B 1 118 ? 30.716 8.974 17.344 1.00 8.70 113 ALA B N 1
ATOM 3491 C CA . ALA B 1 118 ? 29.388 8.438 17.721 1.00 8.81 113 ALA B CA 1
ATOM 3492 C C . ALA B 1 118 ? 28.305 9.218 16.969 1.00 8.90 113 ALA B C 1
ATOM 3493 O O . ALA B 1 118 ? 27.431 8.585 16.350 1.00 8.95 113 ALA B O 1
ATOM 3495 N N . PHE B 1 119 ? 28.373 10.550 17.021 1.00 8.99 114 PHE B N 1
ATOM 3496 C CA . PHE B 1 119 ? 27.426 11.456 16.327 1.00 9.17 114 PHE B CA 1
ATOM 3497 C C . PHE B 1 119 ? 27.480 11.194 14.815 1.00 9.23 114 PHE B C 1
ATOM 3498 O O . PHE B 1 119 ? 26.408 11.016 14.207 1.00 9.29 114 PHE B O 1
ATOM 3506 N N . MET B 1 120 ? 28.675 11.171 14.219 1.00 9.34 115 MET B N 1
ATOM 3507 C CA . MET B 1 120 ? 28.820 11.093 12.739 1.00 9.51 115 MET B CA 1
ATOM 3508 C C . MET B 1 120 ? 28.401 9.706 12.230 1.00 9.77 115 MET B C 1
ATOM 3509 O O . MET B 1 120 ? 27.825 9.655 11.128 1.00 9.70 115 MET B O 1
ATOM 3514 N N . VAL B 1 121 ? 28.627 8.624 12.987 1.00 9.87 116 VAL B N 1
ATOM 3515 C CA . VAL B 1 121 ? 28.137 7.273 12.580 1.00 10.03 116 VAL B CA 1
ATOM 3516 C C . VAL B 1 121 ? 26.605 7.273 12.677 1.00 10.04 116 VAL B C 1
ATOM 3517 O O . VAL B 1 121 ? 25.969 6.579 11.868 1.00 10.12 116 VAL B O 1
ATOM 3521 N N . GLY B 1 122 ? 26.041 8.044 13.610 1.00 10.16 117 GLY B N 1
ATOM 3522 C CA . GLY B 1 122 ? 24.598 8.343 13.677 1.00 10.19 117 GLY B CA 1
ATOM 3523 C C . GLY B 1 122 ? 24.100 9.003 12.399 1.00 10.42 117 GLY B C 1
ATOM 3524 O O . GLY B 1 122 ? 23.001 8.637 11.926 1.00 10.43 117 GLY B O 1
ATOM 3525 N N . VAL B 1 123 ? 24.873 9.948 11.858 1.00 10.47 118 VAL B N 1
ATOM 3526 C CA . VAL B 1 123 ? 24.582 10.630 10.562 1.00 10.49 118 VAL B CA 1
ATOM 3527 C C . VAL B 1 123 ? 24.639 9.593 9.432 1.00 10.53 118 VAL B C 1
ATOM 3528 O O . VAL B 1 123 ? 23.773 9.663 8.541 1.00 10.52 118 VAL B O 1
ATOM 3532 N N . HIS B 1 124 ? 25.598 8.660 9.468 1.00 10.77 119 HIS B N 1
ATOM 3533 C CA . HIS B 1 124 ? 25.732 7.570 8.461 1.00 11.01 119 HIS B CA 1
ATOM 3534 C C . HIS B 1 124 ? 24.430 6.760 8.408 1.00 11.36 119 HIS B C 1
ATOM 3535 O O . HIS B 1 124 ? 23.893 6.576 7.297 1.00 11.66 119 HIS B O 1
ATOM 3542 N N . ALA B 1 125 ? 23.934 6.312 9.565 1.00 11.81 120 ALA B N 1
ATOM 3543 C CA . ALA B 1 125 ? 22.686 5.522 9.696 1.00 12.17 120 ALA B CA 1
ATOM 3544 C C . ALA B 1 125 ? 21.497 6.342 9.178 1.00 12.50 120 ALA B C 1
ATOM 3545 O O . ALA B 1 125 ? 20.656 5.774 8.461 1.00 12.83 120 ALA B O 1
ATOM 3547 N N . ARG B 1 126 ? 21.445 7.631 9.515 1.00 12.91 121 ARG B N 1
ATOM 3548 C CA . ARG B 1 126 ? 20.345 8.557 9.130 1.00 13.55 121 ARG B CA 1
ATOM 3549 C C . ARG B 1 126 ? 20.292 8.688 7.601 1.00 14.00 121 ARG B C 1
ATOM 3550 O O . ARG B 1 126 ? 19.171 8.798 7.060 1.00 14.03 121 ARG B O 1
ATOM 3558 N N . SER B 1 127 ? 21.454 8.678 6.941 1.00 14.63 122 SER B N 1
ATOM 3559 C CA . SER B 1 127 ? 21.613 8.902 5.478 1.00 15.66 122 SER B CA 1
ATOM 3560 C C . SER B 1 127 ? 20.867 7.823 4.678 1.00 16.02 122 SER B C 1
ATOM 3561 O O . SER B 1 127 ? 20.296 8.167 3.631 1.00 15.72 122 SER B O 1
ATOM 3564 N N . TYR B 1 128 ? 20.855 6.571 5.147 1.00 16.48 123 TYR B N 1
ATOM 3565 C CA . TYR B 1 128 ? 20.114 5.459 4.491 1.00 17.08 123 TYR B CA 1
ATOM 3566 C C . TYR B 1 128 ? 18.618 5.793 4.495 1.00 17.45 123 TYR B C 1
ATOM 3567 O O . TYR B 1 128 ? 17.962 5.591 3.452 1.00 17.44 123 TYR B O 1
ATOM 3576 N N . GLY B 1 129 ? 18.119 6.318 5.619 1.00 17.91 124 GLY B N 1
ATOM 3577 C CA . GLY B 1 129 ? 16.748 6.841 5.770 1.00 18.40 124 GLY B CA 1
ATOM 3578 C C . GLY B 1 129 ? 16.415 7.880 4.711 1.00 18.85 124 GLY B C 1
ATOM 3579 O O . GLY B 1 129 ? 15.302 7.818 4.153 1.00 19.07 124 GLY B O 1
ATOM 3580 N N . THR B 1 130 ? 17.336 8.808 4.437 1.00 19.16 125 THR B N 1
ATOM 3581 C CA . THR B 1 130 ? 17.163 9.875 3.415 1.00 19.64 125 THR B CA 1
ATOM 3582 C C . THR B 1 130 ? 17.028 9.227 2.032 1.00 19.99 125 THR B C 1
ATOM 3583 O O . THR B 1 130 ? 16.153 9.666 1.265 1.00 20.35 125 THR B O 1
ATOM 3587 N N . ILE B 1 131 ? 17.854 8.218 1.735 1.00 20.18 126 ILE B N 1
ATOM 3588 C CA . ILE B 1 131 ? 17.827 7.473 0.440 1.00 20.20 126 ILE B CA 1
ATOM 3589 C C . ILE B 1 131 ? 16.468 6.771 0.304 1.00 20.52 126 ILE B C 1
ATOM 3590 O O . ILE B 1 131 ? 15.830 6.936 -0.751 1.00 20.69 126 ILE B O 1
ATOM 3595 N N . PHE B 1 132 ? 16.040 6.034 1.334 1.00 20.68 127 PHE B N 1
ATOM 3596 C CA . PHE B 1 132 ? 14.765 5.266 1.350 1.00 21.38 127 PHE B CA 1
ATOM 3597 C C . PHE B 1 132 ? 13.576 6.219 1.180 1.00 22.13 127 PHE B C 1
ATOM 3598 O O . PHE B 1 132 ? 12.647 5.877 0.426 1.00 21.97 127 PHE B O 1
ATOM 3606 N N . SER B 1 133 ? 13.613 7.367 1.866 1.00 22.84 128 SER B N 1
ATOM 3607 C CA . SER B 1 133 ? 12.563 8.422 1.850 1.00 23.75 128 SER B CA 1
ATOM 3608 C C . SER B 1 133 ? 12.319 8.915 0.418 1.00 24.36 128 SER B C 1
ATOM 3609 O O . SER B 1 133 ? 11.163 9.252 0.099 1.00 24.71 128 SER B O 1
ATOM 3612 N N . THR B 1 134 ? 13.369 8.954 -0.406 1.00 24.77 129 THR B N 1
ATOM 3613 C CA . THR B 1 134 ? 13.338 9.452 -1.806 1.00 25.69 129 THR B CA 1
ATOM 3614 C C . THR B 1 134 ? 12.894 8.335 -2.761 1.00 25.83 129 THR B C 1
ATOM 3615 O O . THR B 1 134 ? 12.060 8.625 -3.636 1.00 25.95 129 THR B O 1
ATOM 3619 N N . LEU B 1 135 ? 13.434 7.121 -2.608 1.00 25.73 130 LEU B N 1
ATOM 3620 C CA . LEU B 1 135 ? 13.404 6.064 -3.659 1.00 26.11 130 LEU B CA 1
ATOM 3621 C C . LEU B 1 135 ? 12.388 4.958 -3.339 1.00 26.61 130 LEU B C 1
ATOM 3622 O O . LEU B 1 135 ? 11.795 4.434 -4.301 1.00 26.68 130 LEU B O 1
ATOM 3627 N N . CYS B 1 136 ? 12.214 4.590 -2.065 1.00 26.67 131 CYS B N 1
ATOM 3628 C CA . CYS B 1 136 ? 11.508 3.350 -1.632 1.00 26.65 131 CYS B CA 1
ATOM 3629 C C . CYS B 1 136 ? 10.053 3.640 -1.243 1.00 26.48 131 CYS B C 1
ATOM 3630 O O . CYS B 1 136 ? 9.754 4.782 -0.852 1.00 26.53 131 CYS B O 1
ATOM 3633 N N . THR B 1 137 ? 9.197 2.619 -1.341 1.00 26.69 132 THR B N 1
ATOM 3634 C CA . THR B 1 137 ? 7.802 2.611 -0.824 1.00 26.74 132 THR B CA 1
ATOM 3635 C C . THR B 1 137 ? 7.832 2.255 0.667 1.00 27.35 132 THR B C 1
ATOM 3636 O O . THR B 1 137 ? 8.820 1.628 1.103 1.00 26.43 132 THR B O 1
ATOM 3640 N N . SER B 1 138 ? 6.785 2.624 1.409 1.00 27.86 133 SER B N 1
ATOM 3641 C CA . SER B 1 138 ? 6.586 2.257 2.836 1.00 29.27 133 SER B CA 1
ATOM 3642 C C . SER B 1 138 ? 6.682 0.734 2.991 1.00 29.88 133 SER B C 1
ATOM 3643 O O . SER B 1 138 ? 7.212 0.275 4.027 1.00 29.42 133 SER B O 1
ATOM 3646 N N . GLU B 1 139 ? 6.203 -0.005 1.980 1.00 29.94 134 GLU B N 1
ATOM 3647 C CA . GLU B 1 139 ? 6.196 -1.492 1.923 1.00 29.90 134 GLU B CA 1
ATOM 3648 C C . GLU B 1 139 ? 7.638 -2.008 1.888 1.00 27.93 134 GLU B C 1
ATOM 3649 O O . GLU B 1 139 ? 7.977 -2.866 2.723 1.00 27.42 134 GLU B O 1
ATOM 3655 N N . GLN B 1 140 ? 8.444 -1.513 0.944 1.00 26.76 135 GLN B N 1
ATOM 3656 C CA . GLN B 1 140 ? 9.862 -1.925 0.753 1.00 26.15 135 GLN B CA 1
ATOM 3657 C C . GLN B 1 140 ? 10.653 -1.649 2.038 1.00 25.20 135 GLN B C 1
ATOM 3658 O O . GLN B 1 140 ? 11.464 -2.511 2.422 1.00 25.44 135 GLN B O 1
ATOM 3664 N N . ILE B 1 141 ? 10.403 -0.502 2.678 1.00 24.64 136 ILE B N 1
ATOM 3665 C CA . ILE B 1 141 ? 11.092 -0.051 3.925 1.00 24.29 136 ILE B CA 1
ATOM 3666 C C . ILE B 1 141 ? 10.767 -1.032 5.060 1.00 24.32 136 ILE B C 1
ATOM 3667 O O . ILE B 1 141 ? 11.719 -1.526 5.690 1.00 23.34 136 ILE B O 1
ATOM 3672 N N . GLU B 1 142 ? 9.483 -1.315 5.304 1.00 24.72 137 GLU B N 1
ATOM 3673 C CA . GLU B 1 142 ? 9.036 -2.178 6.432 1.00 25.61 137 GLU B CA 1
ATOM 3674 C C . GLU B 1 142 ? 9.524 -3.617 6.221 1.00 25.09 137 GLU B C 1
ATOM 3675 O O . GLU B 1 142 ? 9.956 -4.237 7.213 1.00 24.54 137 GLU B O 1
ATOM 3681 N N . GLU B 1 143 ? 9.450 -4.130 4.988 1.00 24.93 138 GLU B N 1
ATOM 3682 C CA . GLU B 1 143 ? 9.909 -5.500 4.625 1.00 24.92 138 GLU B CA 1
ATOM 3683 C C . GLU B 1 143 ? 11.396 -5.650 4.974 1.00 23.20 138 GLU B C 1
ATOM 3684 O O . GLU B 1 143 ? 11.761 -6.691 5.552 1.00 22.35 138 GLU B O 1
ATOM 3690 N N . ALA B 1 144 ? 12.219 -4.657 4.622 1.00 22.12 139 ALA B N 1
ATOM 3691 C CA . ALA B 1 144 ? 13.683 -4.653 4.861 1.00 21.40 139 ALA B CA 1
ATOM 3692 C C . ALA B 1 144 ? 13.951 -4.723 6.368 1.00 20.70 139 ALA B C 1
ATOM 3693 O O . ALA B 1 144 ? 14.829 -5.507 6.773 1.00 20.09 139 ALA B O 1
ATOM 3695 N N . HIS B 1 145 ? 13.195 -3.963 7.167 1.00 20.32 140 HIS B N 1
ATOM 3696 C CA . HIS B 1 145 ? 13.284 -3.958 8.653 1.00 20.69 140 HIS B CA 1
ATOM 3697 C C . HIS B 1 145 ? 12.942 -5.351 9.198 1.00 21.49 140 HIS B C 1
ATOM 3698 O O . HIS B 1 145 ? 13.749 -5.880 9.984 1.00 21.23 140 HIS B O 1
ATOM 3705 N N . GLU B 1 146 ? 11.802 -5.919 8.786 1.00 22.69 141 GLU B N 1
ATOM 3706 C CA . GLU B 1 146 ? 11.387 -7.309 9.127 1.00 23.84 141 GLU B CA 1
ATOM 3707 C C . GLU B 1 146 ? 12.520 -8.277 8.769 1.00 22.80 141 GLU B C 1
ATOM 3708 O O . GLU B 1 146 ? 12.891 -9.103 9.623 1.00 22.96 141 GLU B O 1
ATOM 3714 N N . TRP B 1 147 ? 13.053 -8.160 7.552 1.00 22.79 142 TRP B N 1
ATOM 3715 C CA . TRP B 1 147 ? 14.115 -9.044 7.003 1.00 22.75 142 TRP B CA 1
ATOM 3716 C C . TRP B 1 147 ? 15.368 -8.989 7.892 1.00 22.03 142 TRP B C 1
ATOM 3717 O O . TRP B 1 147 ? 15.950 -10.058 8.147 1.00 21.50 142 TRP B O 1
ATOM 3728 N N . VAL B 1 148 ? 15.759 -7.800 8.362 1.00 21.13 143 VAL B N 1
ATOM 3729 C CA . VAL B 1 148 ? 16.984 -7.601 9.196 1.00 20.45 143 VAL B CA 1
ATOM 3730 C C . VAL B 1 148 ? 16.786 -8.285 10.555 1.00 20.11 143 VAL B C 1
ATOM 3731 O O . VAL B 1 148 ? 17.727 -8.961 11.007 1.00 20.22 143 VAL B O 1
ATOM 3735 N N . VAL B 1 149 ? 15.616 -8.111 11.176 1.00 20.12 144 VAL B N 1
ATOM 3736 C CA . VAL B 1 149 ? 15.281 -8.663 12.525 1.00 21.07 144 VAL B CA 1
ATOM 3737 C C . VAL B 1 149 ? 15.302 -10.199 12.481 1.00 21.44 144 VAL B C 1
ATOM 3738 O O . VAL B 1 149 ? 15.747 -10.800 13.477 1.00 21.54 144 VAL B O 1
ATOM 3742 N N . ASP B 1 150 ? 14.854 -10.810 11.377 1.00 22.04 145 ASP B N 1
ATOM 3743 C CA . ASP B 1 150 ? 14.665 -12.283 11.260 1.00 22.69 145 ASP B CA 1
ATOM 3744 C C . ASP B 1 150 ? 15.868 -12.950 10.576 1.00 23.16 145 ASP B C 1
ATOM 3745 O O . ASP B 1 150 ? 15.844 -14.187 10.455 1.00 22.86 145 ASP B O 1
ATOM 3750 N N . ASN B 1 151 ? 16.881 -12.183 10.154 1.00 23.26 146 ASN B N 1
ATOM 3751 C CA . ASN B 1 151 ? 18.082 -12.709 9.447 1.00 23.53 146 ASN B CA 1
ATOM 3752 C C . ASN B 1 151 ? 19.171 -13.025 10.481 1.00 23.91 146 ASN B C 1
ATOM 3753 O O . ASN B 1 151 ? 19.899 -12.093 10.869 1.00 23.70 146 ASN B O 1
ATOM 3758 N N . GLU B 1 152 ? 19.288 -14.298 10.883 1.00 23.67 147 GLU B N 1
ATOM 3759 C CA . GLU B 1 152 ? 20.197 -14.762 11.967 1.00 24.11 147 GLU B CA 1
ATOM 3760 C C . GLU B 1 152 ? 21.658 -14.542 11.553 1.00 22.53 147 GLU B C 1
ATOM 3761 O O . GLU B 1 152 ? 22.449 -14.129 12.419 1.00 22.54 147 GLU B O 1
ATOM 3767 N N . ALA B 1 153 ? 22.001 -14.819 10.290 1.00 21.61 148 ALA B N 1
ATOM 3768 C CA . ALA B 1 153 ? 23.362 -14.647 9.724 1.00 21.11 148 ALA B CA 1
ATOM 3769 C C . ALA B 1 153 ? 23.786 -13.177 9.845 1.00 20.58 148 ALA B C 1
ATOM 3770 O O . ALA B 1 153 ? 24.935 -12.923 10.266 1.00 20.08 148 ALA B O 1
ATOM 3772 N N . LEU B 1 154 ? 22.888 -12.250 9.496 1.00 19.97 149 LEU B N 1
ATOM 3773 C CA . LEU B 1 154 ? 23.097 -10.784 9.658 1.00 19.58 149 LEU B CA 1
ATOM 3774 C C . LEU B 1 154 ? 23.330 -10.479 11.143 1.00 18.82 149 LEU B C 1
ATOM 3775 O O . LEU B 1 154 ? 24.385 -9.902 11.468 1.00 18.58 149 LEU B O 1
ATOM 3780 N N . GLN B 1 155 ? 22.389 -10.883 12.002 1.00 18.51 150 GLN B N 1
ATOM 3781 C CA . GLN B 1 155 ? 22.368 -10.584 13.461 1.00 18.23 150 GLN B CA 1
ATOM 3782 C C . GLN B 1 155 ? 23.645 -11.103 14.137 1.00 17.94 150 GLN B C 1
ATOM 3783 O O . GLN B 1 155 ? 24.114 -10.437 15.076 1.00 17.95 150 GLN B O 1
ATOM 3789 N N . ALA B 1 156 ? 24.180 -12.245 13.691 1.00 17.71 151 ALA B N 1
ATOM 3790 C CA . ALA B 1 156 ? 25.356 -12.918 14.297 1.00 17.78 151 ALA B CA 1
ATOM 3791 C C . ALA B 1 156 ? 26.552 -11.956 14.366 1.00 17.41 151 ALA B C 1
ATOM 3792 O O . ALA B 1 156 ? 27.349 -12.057 15.324 1.00 17.46 151 ALA B O 1
ATOM 3794 N N . ARG B 1 157 ? 26.680 -11.057 13.388 1.00 17.44 152 ARG B N 1
ATOM 3795 C CA . ARG B 1 157 ? 27.861 -10.164 13.231 1.00 17.45 152 ARG B CA 1
ATOM 3796 C C . ARG B 1 157 ? 27.899 -9.130 14.357 1.00 17.20 152 ARG B C 1
ATOM 3797 O O . ARG B 1 157 ? 28.857 -9.119 15.129 1.00 17.27 152 ARG B O 1
ATOM 3805 N N . PRO B 1 158 ? 26.891 -8.238 14.521 1.00 16.68 153 PRO B N 1
ATOM 3806 C CA . PRO B 1 158 ? 26.885 -7.317 15.657 1.00 16.63 153 PRO B CA 1
ATOM 3807 C C . PRO B 1 158 ? 26.828 -8.052 17.008 1.00 16.61 153 PRO B C 1
ATOM 3808 O O . PRO B 1 158 ? 27.388 -7.549 17.961 1.00 16.47 153 PRO B O 1
ATOM 3812 N N . LYS B 1 159 ? 26.178 -9.220 17.061 1.00 16.62 154 LYS B N 1
ATOM 3813 C CA . LYS B 1 159 ? 26.047 -10.034 18.304 1.00 16.91 154 LYS B CA 1
ATOM 3814 C C . LYS B 1 159 ? 27.432 -10.515 18.759 1.00 16.47 154 LYS B C 1
ATOM 3815 O O . LYS B 1 159 ? 27.614 -10.681 19.973 1.00 17.43 154 LYS B O 1
ATOM 3821 N N . ALA B 1 160 ? 28.377 -10.700 17.832 1.00 16.20 155 ALA B N 1
ATOM 3822 C CA . ALA B 1 160 ? 29.765 -11.133 18.127 1.00 15.80 155 ALA B CA 1
ATOM 3823 C C . ALA B 1 160 ? 30.584 -9.963 18.695 1.00 15.56 155 ALA B C 1
ATOM 3824 O O . ALA B 1 160 ? 31.442 -10.226 19.556 1.00 15.30 155 ALA B O 1
ATOM 3826 N N . LEU B 1 161 ? 30.324 -8.725 18.250 1.00 15.06 156 LEU B N 1
ATOM 3827 C CA . LEU B 1 161 ? 31.157 -7.529 18.570 1.00 14.87 156 LEU B CA 1
ATOM 3828 C C . LEU B 1 161 ? 30.668 -6.835 19.847 1.00 13.98 156 LEU B C 1
ATOM 3829 O O . LEU B 1 161 ? 31.522 -6.345 20.607 1.00 13.16 156 LEU B O 1
ATOM 3834 N N . ILE B 1 162 ? 29.352 -6.766 20.069 1.00 13.24 157 ILE B N 1
ATOM 3835 C CA . ILE B 1 162 ? 28.757 -5.950 21.170 1.00 12.98 157 ILE B CA 1
ATOM 3836 C C . ILE B 1 162 ? 29.346 -6.370 22.519 1.00 12.77 157 ILE B C 1
ATOM 3837 O O . ILE B 1 162 ? 29.662 -5.506 23.332 1.00 11.96 157 ILE B O 1
ATOM 3842 N N . PRO B 1 163 ? 29.515 -7.683 22.812 1.00 12.71 158 PRO B N 1
ATOM 3843 C CA . PRO B 1 163 ? 30.091 -8.119 24.089 1.00 12.80 158 PRO B CA 1
ATOM 3844 C C . PRO B 1 163 ? 31.458 -7.506 24.435 1.00 12.94 158 PRO B C 1
ATOM 3845 O O . PRO B 1 163 ? 31.721 -7.310 25.606 1.00 12.75 158 PRO B O 1
ATOM 3849 N N . PHE B 1 164 ? 32.290 -7.206 23.431 1.00 13.16 159 PHE B N 1
ATOM 3850 C CA . PHE B 1 164 ? 33.622 -6.572 23.621 1.00 13.27 159 PHE B CA 1
ATOM 3851 C C . PHE B 1 164 ? 33.440 -5.133 24.124 1.00 13.54 159 PHE B C 1
ATOM 3852 O O . PHE B 1 164 ? 34.277 -4.668 24.917 1.00 14.09 159 PHE B O 1
ATOM 3860 N N . TYR B 1 165 ? 32.366 -4.458 23.701 1.00 13.68 160 TYR B N 1
ATOM 3861 C CA . TYR B 1 165 ? 32.037 -3.069 24.116 1.00 13.91 160 TYR B CA 1
ATOM 3862 C C . TYR B 1 165 ? 31.567 -3.040 25.574 1.00 14.13 160 TYR B C 1
ATOM 3863 O O . TYR B 1 165 ? 31.933 -2.094 26.284 1.00 13.99 160 TYR B O 1
ATOM 3872 N N . THR B 1 166 ? 30.773 -4.026 26.004 1.00 14.43 161 THR B N 1
ATOM 3873 C CA . THR B 1 166 ? 30.122 -4.029 27.343 1.00 14.91 161 THR B CA 1
ATOM 3874 C C . THR B 1 166 ? 31.020 -4.712 28.385 1.00 15.48 161 THR B C 1
ATOM 3875 O O . THR B 1 166 ? 30.749 -4.514 29.575 1.00 15.75 161 THR B O 1
ATOM 3879 N N . ALA B 1 167 ? 32.053 -5.456 27.972 1.00 16.35 162 ALA B N 1
ATOM 3880 C CA . ALA B 1 167 ? 33.032 -6.107 28.881 1.00 17.10 162 ALA B CA 1
ATOM 3881 C C . ALA B 1 167 ? 34.083 -5.083 29.333 1.00 17.99 162 ALA B C 1
ATOM 3882 O O . ALA B 1 167 ? 34.055 -3.937 28.834 1.00 18.01 162 ALA B O 1
ATOM 3884 N N . ASP B 1 168 ? 34.979 -5.484 30.244 1.00 19.00 163 ASP B N 1
ATOM 3885 C CA . ASP B 1 168 ? 35.917 -4.577 30.961 1.00 20.36 163 ASP B CA 1
ATOM 3886 C C . ASP B 1 168 ? 37.351 -4.734 30.433 1.00 20.13 163 ASP B C 1
ATOM 3887 O O . ASP B 1 168 ? 38.283 -4.284 31.132 1.00 20.63 163 ASP B O 1
ATOM 3892 N N . ASP B 1 169 ? 37.536 -5.324 29.249 1.00 19.20 164 ASP B N 1
ATOM 3893 C CA . ASP B 1 169 ? 38.859 -5.395 28.572 1.00 18.70 164 ASP B CA 1
ATOM 3894 C C . ASP B 1 169 ? 38.939 -4.267 27.542 1.00 18.33 164 ASP B C 1
ATOM 3895 O O . ASP B 1 169 ? 38.393 -4.389 26.446 1.00 17.62 164 ASP B O 1
ATOM 3900 N N . PRO B 1 170 ? 39.615 -3.137 27.860 1.00 18.11 165 PRO B N 1
ATOM 3901 C CA . PRO B 1 170 ? 39.639 -1.974 26.970 1.00 18.10 165 PRO B CA 1
ATOM 3902 C C . PRO B 1 170 ? 40.327 -2.213 25.615 1.00 17.96 165 PRO B C 1
ATOM 3903 O O . PRO B 1 170 ? 39.905 -1.602 24.653 1.00 17.97 165 PRO B O 1
ATOM 3907 N N . LEU B 1 171 ? 41.355 -3.069 25.560 1.00 17.36 166 LEU B N 1
ATOM 3908 C CA . LEU B 1 171 ? 42.082 -3.389 24.301 1.00 17.38 166 LEU B CA 1
ATOM 3909 C C . LEU B 1 171 ? 41.151 -4.129 23.335 1.00 16.60 166 LEU B C 1
ATOM 3910 O O . LEU B 1 171 ? 41.163 -3.790 22.139 1.00 16.17 166 LEU B O 1
ATOM 3915 N N . LYS B 1 172 ? 40.383 -5.100 23.835 1.00 15.64 167 LYS B N 1
ATOM 3916 C CA . LYS B 1 172 ? 39.444 -5.910 23.015 1.00 15.21 167 LYS B CA 1
ATOM 3917 C C . LYS B 1 172 ? 38.297 -5.021 22.513 1.00 14.43 167 LYS B C 1
ATOM 3918 O O . LYS B 1 172 ? 37.887 -5.197 21.356 1.00 13.95 167 LYS B O 1
ATOM 3924 N N . SER B 1 173 ? 37.810 -4.101 23.349 1.00 14.26 168 SER B N 1
ATOM 3925 C CA . SER B 1 173 ? 36.776 -3.095 22.986 1.00 14.24 168 SER B CA 1
ATOM 3926 C C . SER B 1 173 ? 37.300 -2.223 21.838 1.00 14.25 168 SER B C 1
ATOM 3927 O O . SER B 1 173 ? 36.539 -1.970 20.886 1.00 13.82 168 SER B O 1
ATOM 3930 N N . LYS B 1 174 ? 38.568 -1.809 21.926 1.00 14.46 169 LYS B N 1
ATOM 3931 C CA . LYS B 1 174 ? 39.245 -0.944 20.923 1.00 14.77 169 LYS B CA 1
ATOM 3932 C C . LYS B 1 174 ? 39.376 -1.699 19.596 1.00 14.72 169 LYS B C 1
ATOM 3933 O O . LYS B 1 174 ? 39.106 -1.084 18.540 1.00 14.65 169 LYS B O 1
ATOM 3939 N N . ILE B 1 175 ? 39.774 -2.976 19.645 1.00 14.35 170 ILE B N 1
ATOM 3940 C CA . ILE B 1 175 ? 39.901 -3.862 18.450 1.00 14.36 170 ILE B CA 1
ATOM 3941 C C . ILE B 1 175 ? 38.538 -3.938 17.758 1.00 14.20 170 ILE B C 1
ATOM 3942 O O . ILE B 1 175 ? 38.497 -3.768 16.525 1.00 14.01 170 ILE B O 1
ATOM 3947 N N . ALA B 1 176 ? 37.472 -4.194 18.524 1.00 14.10 171 ALA B N 1
ATOM 3948 C CA . ALA B 1 176 ? 36.074 -4.221 18.032 1.00 14.19 171 ALA B CA 1
ATOM 3949 C C . ALA B 1 176 ? 35.725 -2.873 17.387 1.00 14.18 171 ALA B C 1
ATOM 3950 O O . ALA B 1 176 ? 35.139 -2.882 16.289 1.00 14.49 171 ALA B O 1
ATOM 3952 N N . ALA B 1 177 ? 36.093 -1.759 18.029 1.00 14.25 172 ALA B N 1
ATOM 3953 C CA . ALA B 1 177 ? 35.785 -0.382 17.569 1.00 14.38 172 ALA B CA 1
ATOM 3954 C C . ALA B 1 177 ? 36.460 -0.107 16.218 1.00 14.78 172 ALA B C 1
ATOM 3955 O O . ALA B 1 177 ? 35.887 0.667 15.432 1.00 15.02 172 ALA B O 1
ATOM 3957 N N . ALA B 1 178 ? 37.634 -0.699 15.972 1.00 14.89 173 ALA B N 1
ATOM 3958 C CA . ALA B 1 178 ? 38.401 -0.576 14.709 1.00 15.38 173 ALA B CA 1
ATOM 3959 C C . ALA B 1 178 ? 37.815 -1.508 13.641 1.00 15.78 173 ALA B C 1
ATOM 3960 O O . ALA B 1 178 ? 37.793 -1.109 12.462 1.00 16.12 173 ALA B O 1
ATOM 3962 N N . LEU B 1 179 ? 37.354 -2.698 14.035 1.00 16.24 174 LEU B N 1
ATOM 3963 C CA . LEU B 1 179 ? 36.861 -3.752 13.106 1.00 16.98 174 LEU B CA 1
ATOM 3964 C C . LEU B 1 179 ? 35.569 -3.295 12.414 1.00 17.12 174 LEU B C 1
ATOM 3965 O O . LEU B 1 179 ? 35.405 -3.614 11.224 1.00 17.10 174 LEU B O 1
ATOM 3970 N N . MET B 1 180 ? 34.687 -2.580 13.121 1.00 17.22 175 MET B N 1
ATOM 3971 C CA . MET B 1 180 ? 33.369 -2.147 12.583 1.00 17.43 175 MET B CA 1
ATOM 3972 C C . MET B 1 180 ? 33.577 -1.218 11.382 1.00 17.17 175 MET B C 1
ATOM 3973 O O . MET B 1 180 ? 33.144 -1.553 10.284 1.00 17.30 175 MET B O 1
ATOM 3978 N N . PRO B 1 181 ? 34.238 -0.040 11.515 1.00 16.77 176 PRO B N 1
ATOM 3979 C CA . PRO B 1 181 ? 34.499 0.820 10.356 1.00 16.84 176 PRO B CA 1
ATOM 3980 C C . PRO B 1 181 ? 35.550 0.269 9.379 1.00 17.14 176 PRO B C 1
ATOM 3981 O O . PRO B 1 181 ? 35.553 0.686 8.235 1.00 17.37 176 PRO B O 1
ATOM 3985 N N . GLY B 1 182 ? 36.417 -0.633 9.849 1.00 17.40 177 GLY B N 1
ATOM 3986 C CA . GLY B 1 182 ? 37.572 -1.151 9.089 1.00 17.76 177 GLY B CA 1
ATOM 3987 C C . GLY B 1 182 ? 37.221 -2.309 8.164 1.00 18.06 177 GLY B C 1
ATOM 3988 O O . GLY B 1 182 ? 37.966 -2.512 7.186 1.00 18.53 177 GLY B O 1
ATOM 3989 N N . PHE B 1 183 ? 36.144 -3.055 8.437 1.00 18.14 178 PHE B N 1
ATOM 3990 C CA . PHE B 1 183 ? 35.876 -4.356 7.765 1.00 18.25 178 PHE B CA 1
ATOM 3991 C C . PHE B 1 183 ? 34.384 -4.600 7.497 1.00 18.24 178 PHE B C 1
ATOM 3992 O O . PHE B 1 183 ? 34.046 -4.945 6.347 1.00 17.49 178 PHE B O 1
ATOM 4000 N N . LEU B 1 184 ? 33.529 -4.467 8.516 1.00 18.31 179 LEU B N 1
ATOM 4001 C CA . LEU B 1 184 ? 32.244 -5.216 8.604 1.00 18.61 179 LEU B CA 1
ATOM 4002 C C . LEU B 1 184 ? 31.184 -4.693 7.619 1.00 18.69 179 LEU B C 1
ATOM 4003 O O . LEU B 1 184 ? 30.237 -5.460 7.350 1.00 18.56 179 LEU B O 1
ATOM 4008 N N . LEU B 1 185 ? 31.319 -3.475 7.076 1.00 18.47 180 LEU B N 1
ATOM 4009 C CA . LEU B 1 185 ? 30.281 -2.865 6.193 1.00 18.39 180 LEU B CA 1
ATOM 4010 C C . LEU B 1 185 ? 30.675 -2.953 4.710 1.00 18.27 180 LEU B C 1
ATOM 4011 O O . LEU B 1 185 ? 29.815 -2.641 3.868 1.00 18.32 180 LEU B O 1
ATOM 4016 N N . TYR B 1 186 ? 31.902 -3.373 4.387 1.00 18.36 181 TYR B N 1
ATOM 4017 C CA . TYR B 1 186 ? 32.473 -3.268 3.016 1.00 18.59 181 TYR B CA 1
ATOM 4018 C C . TYR B 1 186 ? 31.786 -4.260 2.069 1.00 18.96 181 TYR B C 1
ATOM 4019 O O . TYR B 1 186 ? 31.584 -3.899 0.891 1.00 18.72 181 TYR B O 1
ATOM 4028 N N . GLY B 1 187 ? 31.399 -5.439 2.566 1.00 19.38 182 GLY B N 1
ATOM 4029 C CA . GLY B 1 187 ? 30.569 -6.404 1.817 1.00 19.66 182 GLY B CA 1
ATOM 4030 C C . GLY B 1 187 ? 29.300 -5.756 1.287 1.00 19.81 182 GLY B C 1
ATOM 4031 O O . GLY B 1 187 ? 28.885 -6.099 0.162 1.00 19.84 182 GLY B O 1
ATOM 4032 N N . GLY B 1 188 ? 28.706 -4.845 2.067 1.00 19.76 183 GLY B N 1
ATOM 4033 C CA . GLY B 1 188 ? 27.489 -4.094 1.701 1.00 20.04 183 GLY B CA 1
ATOM 4034 C C . GLY B 1 188 ? 27.797 -2.904 0.807 1.00 20.16 183 GLY B C 1
ATOM 4035 O O . GLY B 1 188 ? 26.990 -2.630 -0.106 1.00 20.20 183 GLY B O 1
ATOM 4036 N N . PHE B 1 189 ? 28.914 -2.211 1.057 1.00 19.89 184 PHE B N 1
ATOM 4037 C CA . PHE B 1 189 ? 29.366 -1.029 0.274 1.00 19.96 184 PHE B CA 1
ATOM 4038 C C . PHE B 1 189 ? 29.718 -1.445 -1.160 1.00 20.39 184 PHE B C 1
ATOM 4039 O O . PHE B 1 189 ? 29.688 -0.572 -2.042 1.00 20.55 184 PHE B O 1
ATOM 4047 N N . TYR B 1 190 ? 30.043 -2.723 -1.392 1.00 20.99 185 TYR B N 1
ATOM 4048 C CA . TYR B 1 190 ? 30.323 -3.269 -2.746 1.00 21.61 185 TYR B CA 1
ATOM 4049 C C . TYR B 1 190 ? 29.143 -2.971 -3.681 1.00 21.09 185 TYR B C 1
ATOM 4050 O O . TYR B 1 190 ? 29.383 -2.600 -4.847 1.00 20.81 185 TYR B O 1
ATOM 4059 N N . LEU B 1 191 ? 27.912 -3.133 -3.185 1.00 21.08 186 LEU B N 1
ATOM 4060 C CA . LEU B 1 191 ? 26.668 -3.064 -4.002 1.00 20.97 186 LEU B CA 1
ATOM 4061 C C . LEU B 1 191 ? 26.543 -1.697 -4.678 1.00 21.16 186 LEU B C 1
ATOM 4062 O O . LEU B 1 191 ? 26.474 -1.639 -5.903 1.00 21.08 186 LEU B O 1
ATOM 4067 N N . PRO B 1 192 ? 26.494 -0.556 -3.944 1.00 21.31 187 PRO B N 1
ATOM 4068 C CA . PRO B 1 192 ? 26.353 0.753 -4.586 1.00 21.62 187 PRO B CA 1
ATOM 4069 C C . PRO B 1 192 ? 27.451 1.058 -5.620 1.00 21.97 187 PRO B C 1
ATOM 4070 O O . PRO B 1 192 ? 27.130 1.661 -6.622 1.00 22.49 187 PRO B O 1
ATOM 4074 N N . PHE B 1 193 ? 28.695 0.632 -5.374 1.00 22.53 188 PHE B N 1
ATOM 4075 C CA . PHE B 1 193 ? 29.847 0.859 -6.288 1.00 23.16 188 PHE B CA 1
ATOM 4076 C C . PHE B 1 193 ? 29.716 -0.045 -7.521 1.00 24.03 188 PHE B C 1
ATOM 4077 O O . PHE B 1 193 ? 30.098 0.394 -8.620 1.00 24.03 188 PHE B O 1
ATOM 4085 N N . TYR B 1 194 ? 29.189 -1.261 -7.352 1.00 25.39 189 TYR B N 1
ATOM 4086 C CA . TYR B 1 194 ? 28.838 -2.177 -8.471 1.00 26.22 189 TYR B CA 1
ATOM 4087 C C . TYR B 1 194 ? 27.818 -1.478 -9.380 1.00 26.26 189 TYR B C 1
ATOM 4088 O O . TYR B 1 194 ? 28.011 -1.483 -10.613 1.00 26.12 189 TYR B O 1
ATOM 4097 N N . LEU B 1 195 ? 26.784 -0.876 -8.782 1.00 25.71 190 LEU B N 1
ATOM 4098 C CA . LEU B 1 195 ? 25.659 -0.218 -9.504 1.00 26.57 190 LEU B CA 1
ATOM 4099 C C . LEU B 1 195 ? 26.133 1.081 -10.172 1.00 27.19 190 LEU B C 1
ATOM 4100 O O . LEU B 1 195 ? 25.811 1.273 -11.364 1.00 27.16 190 LEU B O 1
ATOM 4105 N N . SER B 1 196 ? 26.859 1.945 -9.450 1.00 26.98 191 SER B N 1
ATOM 4106 C CA . SER B 1 196 ? 27.339 3.257 -9.967 1.00 27.35 191 SER B CA 1
ATOM 4107 C C . SER B 1 196 ? 28.356 3.045 -11.099 1.00 27.41 191 SER B C 1
ATOM 4108 O O . SER B 1 196 ? 28.432 3.922 -11.977 1.00 27.55 191 SER B O 1
ATOM 4111 N N . ALA B 1 197 ? 29.076 1.916 -11.105 1.00 28.26 192 ALA B N 1
ATOM 4112 C CA . ALA B 1 197 ? 29.997 1.506 -12.195 1.00 29.47 192 ALA B CA 1
ATOM 4113 C C . ALA B 1 197 ? 29.209 1.278 -13.494 1.00 30.19 192 ALA B C 1
ATOM 4114 O O . ALA B 1 197 ? 29.835 1.323 -14.569 1.00 30.72 192 ALA B O 1
ATOM 4116 N N . ARG B 1 198 ? 27.895 1.037 -13.393 1.00 31.29 193 ARG B N 1
ATOM 4117 C CA . ARG B 1 198 ? 26.954 0.902 -14.541 1.00 32.34 193 ARG B CA 1
ATOM 4118 C C . ARG B 1 198 ? 26.043 2.136 -14.621 1.00 31.75 193 ARG B C 1
ATOM 4119 O O . ARG B 1 198 ? 24.966 2.028 -15.235 1.00 32.97 193 ARG B O 1
ATOM 4127 N N . GLY B 1 199 ? 26.465 3.261 -14.031 1.00 31.08 194 GLY B N 1
ATOM 4128 C CA . GLY B 1 199 ? 25.747 4.552 -14.055 1.00 30.44 194 GLY B CA 1
ATOM 4129 C C . GLY B 1 199 ? 24.409 4.510 -13.331 1.00 30.12 194 GLY B C 1
ATOM 4130 O O . GLY B 1 199 ? 23.565 5.376 -13.622 1.00 29.26 194 GLY B O 1
ATOM 4131 N N . LYS B 1 200 ? 24.216 3.561 -12.408 1.00 30.21 195 LYS B N 1
ATOM 4132 C CA . LYS B 1 200 ? 22.961 3.404 -11.621 1.00 30.12 195 LYS B CA 1
ATOM 4133 C C . LYS B 1 200 ? 23.176 3.952 -10.205 1.00 29.65 195 LYS B C 1
ATOM 4134 O O . LYS B 1 200 ? 24.205 3.608 -9.591 1.00 29.73 195 LYS B O 1
ATOM 4140 N N . LEU B 1 201 ? 22.238 4.769 -9.713 1.00 28.97 196 LEU B N 1
ATOM 4141 C CA . LEU B 1 201 ? 22.242 5.355 -8.342 1.00 28.84 196 LEU B CA 1
ATOM 4142 C C . LEU B 1 201 ? 23.549 6.112 -8.093 1.00 27.87 196 LEU B C 1
ATOM 4143 O O . LEU B 1 201 ? 24.233 5.860 -7.102 1.00 26.94 196 LEU B O 1
ATOM 4148 N N . PRO B 1 202 ? 23.940 7.074 -8.964 1.00 27.35 197 PRO B N 1
ATOM 4149 C CA . PRO B 1 202 ? 25.201 7.802 -8.791 1.00 26.52 197 PRO B CA 1
ATOM 4150 C C . PRO B 1 202 ? 25.240 8.703 -7.545 1.00 25.73 197 PRO B C 1
ATOM 4151 O O . PRO B 1 202 ? 26.292 8.812 -6.940 1.00 25.24 197 PRO B O 1
ATOM 4155 N N . ASN B 1 203 ? 24.110 9.319 -7.185 1.00 24.85 198 ASN B N 1
ATOM 4156 C CA . ASN B 1 203 ? 24.013 10.270 -6.044 1.00 24.67 198 ASN B CA 1
ATOM 4157 C C . ASN B 1 203 ? 24.092 9.486 -4.727 1.00 24.02 198 ASN B C 1
ATOM 4158 O O . ASN B 1 203 ? 24.766 9.963 -3.796 1.00 23.66 198 ASN B O 1
ATOM 4163 N N . THR B 1 204 ? 23.444 8.319 -4.665 1.00 23.35 199 THR B N 1
ATOM 4164 C CA . THR B 1 204 ? 23.549 7.344 -3.546 1.00 22.74 199 THR B CA 1
ATOM 4165 C C . THR B 1 204 ? 25.026 7.004 -3.303 1.00 22.29 199 THR B C 1
ATOM 4166 O O . THR B 1 204 ? 25.419 6.915 -2.125 1.00 21.95 199 THR B O 1
ATOM 4170 N N . SER B 1 205 ? 25.808 6.822 -4.372 1.00 21.40 200 SER B N 1
ATOM 4171 C CA . SER B 1 205 ? 27.263 6.517 -4.310 1.00 21.31 200 SER B CA 1
ATOM 4172 C C . SER B 1 205 ? 28.050 7.706 -3.736 1.00 20.38 200 SER B C 1
ATOM 4173 O O . SER B 1 205 ? 29.093 7.454 -3.107 1.00 20.05 200 SER B O 1
ATOM 4176 N N . ASP B 1 206 ? 27.582 8.944 -3.939 1.00 19.68 201 ASP B N 1
ATOM 4177 C CA . ASP B 1 206 ? 28.202 10.162 -3.346 1.00 19.53 201 ASP B CA 1
ATOM 4178 C C . ASP B 1 206 ? 28.038 10.130 -1.820 1.00 18.87 201 ASP B C 1
ATOM 4179 O O . ASP B 1 206 ? 28.974 10.563 -1.121 1.00 18.41 201 ASP B O 1
ATOM 4184 N N . ILE B 1 207 ? 26.900 9.639 -1.321 1.00 18.14 202 ILE B N 1
ATOM 4185 C CA . ILE B 1 207 ? 26.646 9.496 0.145 1.00 17.62 202 ILE B CA 1
ATOM 4186 C C . ILE B 1 207 ? 27.603 8.438 0.703 1.00 17.12 202 ILE B C 1
ATOM 4187 O O . ILE B 1 207 ? 28.189 8.690 1.770 1.00 16.68 202 ILE B O 1
ATOM 4192 N N . ILE B 1 208 ? 27.766 7.311 0.004 1.00 16.60 203 ILE B N 1
ATOM 4193 C CA . ILE B 1 208 ? 28.672 6.205 0.440 1.00 16.41 203 ILE B CA 1
ATOM 4194 C C . ILE B 1 208 ? 30.104 6.755 0.554 1.00 16.35 203 ILE B C 1
ATOM 4195 O O . ILE B 1 208 ? 30.796 6.389 1.522 1.00 15.93 203 ILE B O 1
ATOM 4200 N N . ARG B 1 209 ? 30.532 7.605 -0.386 1.00 16.30 204 ARG B N 1
ATOM 4201 C CA . ARG B 1 209 ? 31.904 8.184 -0.405 1.00 16.50 204 ARG B CA 1
ATOM 4202 C C . ARG B 1 209 ? 32.100 9.094 0.816 1.00 15.40 204 ARG B C 1
ATOM 4203 O O . ARG B 1 209 ? 33.200 9.057 1.397 1.00 15.23 204 ARG B O 1
ATOM 4211 N N . LEU B 1 210 ? 31.081 9.865 1.200 1.00 14.86 205 LEU B N 1
ATOM 4212 C CA . LEU B 1 210 ? 31.142 10.771 2.382 1.00 14.69 205 LEU B CA 1
ATOM 4213 C C . LEU B 1 210 ? 31.216 9.930 3.662 1.00 14.23 205 LEU B C 1
ATOM 4214 O O . LEU B 1 210 ? 31.966 10.317 4.581 1.00 13.99 205 LEU B O 1
ATOM 4219 N N . ILE B 1 211 ? 30.496 8.805 3.699 1.00 13.65 206 ILE B N 1
ATOM 4220 C CA . ILE B 1 211 ? 30.529 7.824 4.824 1.00 13.25 206 ILE B CA 1
ATOM 4221 C C . ILE B 1 211 ? 31.940 7.230 4.923 1.00 13.28 206 ILE B C 1
ATOM 4222 O O . ILE B 1 211 ? 32.489 7.218 6.039 1.00 13.20 206 ILE B O 1
ATOM 4227 N N . LEU B 1 212 ? 32.510 6.775 3.804 1.00 13.44 207 LEU B N 1
ATOM 4228 C CA . LEU B 1 212 ? 33.853 6.130 3.772 1.00 13.68 207 LEU B CA 1
ATOM 4229 C C . LEU B 1 212 ? 34.937 7.140 4.171 1.00 13.14 207 LEU B C 1
ATOM 4230 O O . LEU B 1 212 ? 35.913 6.715 4.804 1.00 13.00 207 LEU B O 1
ATOM 4235 N N . ARG B 1 213 ? 34.771 8.417 3.811 1.00 12.86 208 ARG B N 1
ATOM 4236 C CA . ARG B 1 213 ? 35.717 9.511 4.165 1.00 12.72 208 ARG B CA 1
ATOM 4237 C C . ARG B 1 213 ? 35.804 9.645 5.692 1.00 12.47 208 ARG B C 1
ATOM 4238 O O . ARG B 1 213 ? 36.886 10.001 6.187 1.00 12.26 208 ARG B O 1
ATOM 4246 N N . ASP B 1 214 ? 34.706 9.374 6.404 1.00 12.38 209 ASP B N 1
ATOM 4247 C CA . ASP B 1 214 ? 34.658 9.361 7.890 1.00 12.52 209 ASP B CA 1
ATOM 4248 C C . ASP B 1 214 ? 35.225 8.037 8.413 1.00 12.65 209 ASP B C 1
ATOM 4249 O O . ASP B 1 214 ? 36.129 8.089 9.274 1.00 12.76 209 ASP B O 1
ATOM 4254 N N . LYS B 1 215 ? 34.715 6.903 7.917 1.00 12.72 210 LYS B N 1
ATOM 4255 C CA . LYS B 1 215 ? 35.023 5.549 8.460 1.00 12.83 210 LYS B CA 1
ATOM 4256 C C . LYS B 1 215 ? 36.528 5.273 8.350 1.00 12.61 210 LYS B C 1
ATOM 4257 O O . LYS B 1 215 ? 37.084 4.688 9.297 1.00 12.31 210 LYS B O 1
ATOM 4263 N N . VAL B 1 216 ? 37.176 5.707 7.266 1.00 12.49 211 VAL B N 1
ATOM 4264 C CA . VAL B 1 216 ? 38.647 5.520 7.077 1.00 12.43 211 VAL B CA 1
ATOM 4265 C C . VAL B 1 216 ? 39.393 6.168 8.256 1.00 12.25 211 VAL B C 1
ATOM 4266 O O . VAL B 1 216 ? 40.367 5.565 8.736 1.00 12.28 211 VAL B O 1
ATOM 4270 N N . ILE B 1 217 ? 38.950 7.337 8.725 1.00 12.27 212 ILE B N 1
ATOM 4271 C CA . ILE B 1 217 ? 39.601 8.062 9.858 1.00 12.60 212 ILE B CA 1
ATOM 4272 C C . ILE B 1 217 ? 39.258 7.350 11.174 1.00 12.49 212 ILE B C 1
ATOM 4273 O O . ILE B 1 217 ? 40.165 7.222 12.017 1.00 12.30 212 ILE B O 1
ATOM 4278 N N . HIS B 1 218 ? 38.015 6.883 11.334 1.00 12.44 213 HIS B N 1
ATOM 4279 C CA . HIS B 1 218 ? 37.559 6.113 12.525 1.00 12.70 213 HIS B CA 1
ATOM 4280 C C . HIS B 1 218 ? 38.476 4.902 12.718 1.00 13.08 213 HIS B C 1
ATOM 4281 O O . HIS B 1 218 ? 38.994 4.737 13.834 1.00 12.80 213 HIS B O 1
ATOM 4288 N N . ASN B 1 219 ? 38.677 4.117 11.655 1.00 13.95 214 ASN B N 1
ATOM 4289 C CA . ASN B 1 219 ? 39.515 2.888 11.649 1.00 14.72 214 ASN B CA 1
ATOM 4290 C C . ASN B 1 219 ? 40.967 3.269 11.965 1.00 14.20 214 ASN B C 1
ATOM 4291 O O . ASN B 1 219 ? 41.561 2.623 12.853 1.00 13.79 214 ASN B O 1
ATOM 4296 N N . PHE B 1 220 ? 41.519 4.272 11.274 1.00 13.39 215 PHE B N 1
ATOM 4297 C CA . PHE B 1 220 ? 42.907 4.752 11.508 1.00 13.29 215 PHE B CA 1
ATOM 4298 C C . PHE B 1 220 ? 43.104 5.061 12.997 1.00 12.85 215 PHE B C 1
ATOM 4299 O O . PHE B 1 220 ? 44.089 4.584 13.590 1.00 12.67 215 PHE B O 1
ATOM 4307 N N . TYR B 1 221 ? 42.188 5.847 13.573 1.00 12.30 216 TYR B N 1
ATOM 4308 C CA . TYR B 1 221 ? 42.313 6.451 14.923 1.00 11.97 216 TYR B CA 1
ATOM 4309 C C . TYR B 1 221 ? 42.261 5.350 15.990 1.00 11.93 216 TYR B C 1
ATOM 4310 O O . TYR B 1 221 ? 43.156 5.309 16.847 1.00 11.60 216 TYR B O 1
ATOM 4319 N N . SER B 1 222 ? 41.249 4.480 15.935 1.00 12.11 217 SER B N 1
ATOM 4320 C CA . SER B 1 222 ? 41.101 3.325 16.862 1.00 12.18 217 SER B CA 1
ATOM 4321 C C . SER B 1 222 ? 42.313 2.389 16.728 1.00 12.09 217 SER B C 1
ATOM 4322 O O . SER B 1 222 ? 42.798 1.902 17.764 1.00 11.96 217 SER B O 1
ATOM 4325 N N . GLY B 1 223 ? 42.802 2.167 15.504 1.00 11.96 218 GLY B N 1
ATOM 4326 C CA . GLY B 1 223 ? 44.010 1.359 15.240 1.00 11.85 218 GLY B CA 1
ATOM 4327 C C . GLY B 1 223 ? 45.257 2.005 15.821 1.00 11.91 218 GLY B C 1
ATOM 4328 O O . GLY B 1 223 ? 46.100 1.273 16.380 1.00 11.78 218 GLY B O 1
ATOM 4329 N N . TYR B 1 224 ? 45.363 3.333 15.707 1.00 12.02 219 TYR B N 1
ATOM 4330 C CA . TYR B 1 224 ? 46.481 4.159 16.234 1.00 12.23 219 TYR B CA 1
ATOM 4331 C C . TYR B 1 224 ? 46.530 4.045 17.764 1.00 12.59 219 TYR B C 1
ATOM 4332 O O . TYR B 1 224 ? 47.620 3.775 18.310 1.00 12.45 219 TYR B O 1
ATOM 4341 N N . LYS B 1 225 ? 45.386 4.224 18.431 1.00 12.68 220 LYS B N 1
ATOM 4342 C CA . LYS B 1 225 ? 45.278 4.182 19.915 1.00 13.06 220 LYS B CA 1
ATOM 4343 C C . LYS B 1 225 ? 45.517 2.751 20.419 1.00 13.49 220 LYS B C 1
ATOM 4344 O O . LYS B 1 225 ? 46.143 2.617 21.487 1.00 13.76 220 LYS B O 1
ATOM 4350 N N . TYR B 1 226 ? 45.063 1.729 19.683 1.00 14.02 221 TYR B N 1
ATOM 4351 C CA . TYR B 1 226 ? 45.342 0.299 19.983 1.00 14.54 221 TYR B CA 1
ATOM 4352 C C . TYR B 1 226 ? 46.862 0.089 20.059 1.00 14.96 221 TYR B C 1
ATOM 4353 O O . TYR B 1 226 ? 47.353 -0.458 21.066 1.00 14.63 221 TYR B O 1
ATOM 4362 N N . GLN B 1 227 ? 47.588 0.537 19.031 1.00 15.13 222 GLN B N 1
ATOM 4363 C CA . GLN B 1 227 ? 49.054 0.330 18.893 1.00 15.54 222 GLN B CA 1
ATOM 4364 C C . GLN B 1 227 ? 49.803 1.018 20.039 1.00 15.92 222 GLN B C 1
ATOM 4365 O O . GLN B 1 227 ? 50.772 0.415 20.536 1.00 16.04 222 GLN B O 1
ATOM 4371 N N . LEU B 1 228 ? 49.384 2.224 20.441 1.00 16.24 223 LEU B N 1
ATOM 4372 C CA . LEU B 1 228 ? 50.024 2.977 21.552 1.00 17.11 223 LEU B CA 1
ATOM 4373 C C . LEU B 1 228 ? 49.917 2.167 22.853 1.00 18.50 223 LEU B C 1
ATOM 4374 O O . LEU B 1 228 ? 50.925 2.118 23.581 1.00 18.25 223 LEU B O 1
ATOM 4379 N N . LYS B 1 229 ? 48.764 1.541 23.119 1.00 20.05 224 LYS B N 1
ATOM 4380 C CA . LYS B 1 229 ? 48.508 0.777 24.374 1.00 21.80 224 LYS B CA 1
ATOM 4381 C C . LYS B 1 229 ? 49.287 -0.546 24.363 1.00 22.76 224 LYS B C 1
ATOM 4382 O O . LYS B 1 229 ? 49.968 -0.823 25.370 1.00 23.29 224 LYS B O 1
ATOM 4388 N N . VAL B 1 230 ? 49.205 -1.331 23.283 1.00 23.80 225 VAL B N 1
ATOM 4389 C CA . VAL B 1 230 ? 49.840 -2.685 23.206 1.00 25.10 225 VAL B CA 1
ATOM 4390 C C . VAL B 1 230 ? 51.367 -2.547 23.258 1.00 25.99 225 VAL B C 1
ATOM 4391 O O . VAL B 1 230 ? 52.008 -3.469 23.796 1.00 26.50 225 VAL B O 1
ATOM 4395 N N . ALA B 1 231 ? 51.922 -1.444 22.743 1.00 26.72 226 ALA B N 1
ATOM 4396 C CA . ALA B 1 231 ? 53.380 -1.166 22.712 1.00 28.08 226 ALA B CA 1
ATOM 4397 C C . ALA B 1 231 ? 53.959 -1.150 24.135 1.00 29.52 226 ALA B C 1
ATOM 4398 O O . ALA B 1 231 ? 55.162 -1.442 24.277 1.00 29.86 226 ALA B O 1
ATOM 4400 N N . LYS B 1 232 ? 53.143 -0.819 25.143 1.00 31.36 227 LYS B N 1
ATOM 4401 C CA . LYS B 1 232 ? 53.565 -0.680 26.565 1.00 32.68 227 LYS B CA 1
ATOM 4402 C C . LYS B 1 232 ? 53.499 -2.031 27.293 1.00 32.72 227 LYS B C 1
ATOM 4403 O O . LYS B 1 232 ? 53.974 -2.090 28.443 1.00 33.33 227 LYS B O 1
ATOM 4409 N N . LEU B 1 233 ? 52.935 -3.069 26.664 1.00 32.69 228 LEU B N 1
ATOM 4410 C CA . LEU B 1 233 ? 52.750 -4.416 27.271 1.00 32.28 228 LEU B CA 1
ATOM 4411 C C . LEU B 1 233 ? 53.988 -5.282 27.013 1.00 32.16 228 LEU B C 1
ATOM 4412 O O . LEU B 1 233 ? 54.801 -4.921 26.137 1.00 31.57 228 LEU B O 1
ATOM 4417 N N . SER B 1 234 ? 54.104 -6.391 27.751 1.00 31.76 229 SER B N 1
ATOM 4418 C CA . SER B 1 234 ? 55.208 -7.381 27.648 1.00 31.94 229 SER B CA 1
ATOM 4419 C C . SER B 1 234 ? 55.163 -8.054 26.279 1.00 32.36 229 SER B C 1
ATOM 4420 O O . SER B 1 234 ? 54.094 -8.162 25.681 1.00 32.73 229 SER B O 1
ATOM 4423 N N . PRO B 1 235 ? 56.316 -8.520 25.744 1.00 32.70 230 PRO B N 1
ATOM 4424 C CA . PRO B 1 235 ? 56.342 -9.273 24.487 1.00 32.88 230 PRO B CA 1
ATOM 4425 C C . PRO B 1 235 ? 55.356 -10.452 24.440 1.00 33.26 230 PRO B C 1
ATOM 4426 O O . PRO B 1 235 ? 54.807 -10.706 23.380 1.00 32.90 230 PRO B O 1
ATOM 4430 N N . GLU B 1 236 ? 55.165 -11.139 25.572 1.00 33.67 231 GLU B N 1
ATOM 4431 C CA . GLU B 1 236 ? 54.226 -12.285 25.720 1.00 34.34 231 GLU B CA 1
ATOM 4432 C C . GLU B 1 236 ? 52.789 -11.805 25.477 1.00 32.92 231 GLU B C 1
ATOM 4433 O O . GLU B 1 236 ? 52.077 -12.456 24.688 1.00 31.82 231 GLU B O 1
ATOM 4439 N N . LYS B 1 237 ? 52.382 -10.714 26.132 1.00 31.99 232 LYS B N 1
ATOM 4440 C CA . LYS B 1 237 ? 51.007 -10.148 26.036 1.00 31.56 232 LYS B CA 1
ATOM 4441 C C . LYS B 1 237 ? 50.801 -9.525 24.649 1.00 29.34 232 LYS B C 1
ATOM 4442 O O . LYS B 1 237 ? 49.672 -9.609 24.138 1.00 28.64 232 LYS B O 1
ATOM 4448 N N . GLN B 1 238 ? 51.846 -8.937 24.055 1.00 27.65 233 GLN B N 1
ATOM 4449 C CA . GLN B 1 238 ? 51.794 -8.383 22.673 1.00 26.59 233 GLN B CA 1
ATOM 4450 C C . GLN B 1 238 ? 51.504 -9.524 21.691 1.00 25.73 233 GLN B C 1
ATOM 4451 O O . GLN B 1 238 ? 50.613 -9.347 20.837 1.00 24.82 233 GLN B O 1
ATOM 4457 N N . ALA B 1 239 ? 52.205 -10.655 21.829 1.00 24.97 234 ALA B N 1
ATOM 4458 C CA . ALA B 1 239 ? 52.002 -11.882 21.019 1.00 25.42 234 ALA B CA 1
ATOM 4459 C C . ALA B 1 239 ? 50.582 -12.421 21.239 1.00 25.11 234 ALA B C 1
ATOM 4460 O O . ALA B 1 239 ? 49.961 -12.870 20.258 1.00 24.41 234 ALA B O 1
ATOM 4462 N N . GLU B 1 240 ? 50.093 -12.379 22.481 1.00 25.91 235 GLU B N 1
ATOM 4463 C CA . GLU B 1 240 ? 48.731 -12.839 22.869 1.00 26.77 235 GLU B CA 1
ATOM 4464 C C . GLU B 1 240 ? 47.681 -11.976 22.154 1.00 25.36 235 GLU B C 1
ATOM 4465 O O . GLU B 1 240 ? 46.733 -12.547 21.582 1.00 24.39 235 GLU B O 1
ATOM 4471 N N . MET B 1 241 ? 47.848 -10.651 22.179 1.00 24.80 236 MET B N 1
ATOM 4472 C CA . MET B 1 241 ? 46.876 -9.692 21.588 1.00 24.72 236 MET B CA 1
ATOM 4473 C C . MET B 1 241 ? 46.881 -9.830 20.059 1.00 23.89 236 MET B C 1
ATOM 4474 O O . MET B 1 241 ? 45.784 -9.802 19.470 1.00 23.34 236 MET B O 1
ATOM 4479 N N . LYS B 1 242 ? 48.056 -10.005 19.445 1.00 23.17 237 LYS B N 1
ATOM 4480 C CA . LYS B 1 242 ? 48.187 -10.250 17.982 1.00 23.19 237 LYS B CA 1
ATOM 4481 C C . LYS B 1 242 ? 47.356 -11.485 17.609 1.00 22.56 237 LYS B C 1
ATOM 4482 O O . LYS B 1 242 ? 46.592 -11.405 16.633 1.00 21.60 237 LYS B O 1
ATOM 4488 N N . GLN B 1 243 ? 47.494 -12.579 18.368 1.00 22.35 238 GLN B N 1
ATOM 4489 C CA . GLN B 1 243 ? 46.783 -13.859 18.108 1.00 22.43 238 GLN B CA 1
ATOM 4490 C C . GLN B 1 243 ? 45.270 -13.637 18.229 1.00 21.31 238 GLN B C 1
ATOM 4491 O O . GLN B 1 243 ? 44.530 -14.143 17.361 1.00 21.00 238 GLN B O 1
ATOM 4497 N N . PHE B 1 244 ? 44.830 -12.908 19.258 1.00 20.74 239 PHE B N 1
ATOM 4498 C CA . PHE B 1 244 ? 43.400 -12.575 19.494 1.00 20.75 239 PHE B CA 1
ATOM 4499 C C . PHE B 1 244 ? 42.830 -11.828 18.278 1.00 20.40 239 PHE B C 1
ATOM 4500 O O . PHE B 1 244 ? 41.716 -12.170 17.835 1.00 20.32 239 PHE B O 1
ATOM 4508 N N . VAL B 1 245 ? 43.559 -10.831 17.766 1.00 20.42 240 VAL B N 1
ATOM 4509 C CA . VAL B 1 245 ? 43.123 -9.973 16.620 1.00 20.00 240 VAL B CA 1
ATOM 4510 C C . VAL B 1 245 ? 42.889 -10.863 15.394 1.00 19.90 240 VAL B C 1
ATOM 4511 O O . VAL B 1 245 ? 41.824 -10.731 14.761 1.00 19.32 240 VAL B O 1
ATOM 4515 N N . PHE B 1 246 ? 43.852 -11.730 15.072 1.00 20.35 241 PHE B N 1
ATOM 4516 C CA . PHE B 1 246 ? 43.792 -12.650 13.905 1.00 20.92 241 PHE B CA 1
ATOM 4517 C C . PHE B 1 246 ? 42.647 -13.652 14.101 1.00 21.03 241 PHE B C 1
ATOM 4518 O O . PHE B 1 246 ? 41.937 -13.927 13.119 1.00 20.90 241 PHE B O 1
ATOM 4526 N N . ASP B 1 247 ? 42.457 -14.154 15.326 1.00 21.51 242 ASP B N 1
ATOM 4527 C CA . ASP B 1 247 ? 41.383 -15.127 15.665 1.00 22.04 242 ASP B CA 1
ATOM 4528 C C . ASP B 1 247 ? 40.016 -14.444 15.543 1.00 21.15 242 ASP B C 1
ATOM 4529 O O . ASP B 1 247 ? 39.127 -15.033 14.901 1.00 21.15 242 ASP B O 1
ATOM 4534 N N . LEU B 1 248 ? 39.854 -13.249 16.120 1.00 20.49 243 LEU B N 1
ATOM 4535 C CA . LEU B 1 248 ? 38.582 -12.479 16.038 1.00 19.99 243 LEU B CA 1
ATOM 4536 C C . LEU B 1 248 ? 38.272 -12.169 14.569 1.00 19.64 243 LEU B C 1
ATOM 4537 O O . LEU B 1 248 ? 37.116 -12.374 14.162 1.00 19.44 243 LEU B O 1
ATOM 4542 N N . LEU B 1 249 ? 39.264 -11.714 13.796 1.00 19.51 244 LEU B N 1
ATOM 4543 C CA . LEU B 1 249 ? 39.085 -11.379 12.356 1.00 19.57 244 LEU B CA 1
ATOM 4544 C C . LEU B 1 249 ? 38.656 -12.633 11.580 1.00 19.66 244 LEU B C 1
ATOM 4545 O O . LEU B 1 249 ? 37.730 -12.533 10.762 1.00 19.38 244 LEU B O 1
ATOM 4550 N N A ASP B 1 250 ? 39.311 -13.773 11.823 0.52 20.18 245 ASP B N 1
ATOM 4551 N N B ASP B 1 250 ? 39.325 -13.763 11.833 0.48 20.22 245 ASP B N 1
ATOM 4552 C CA A ASP B 1 250 ? 38.982 -15.069 11.166 0.52 20.47 245 ASP B CA 1
ATOM 4553 C CA B ASP B 1 250 ? 39.019 -15.090 11.232 0.48 20.55 245 ASP B CA 1
ATOM 4554 C C A ASP B 1 250 ? 37.515 -15.419 11.452 0.52 20.43 245 ASP B C 1
ATOM 4555 C C B ASP B 1 250 ? 37.536 -15.414 11.460 0.48 20.49 245 ASP B C 1
ATOM 4556 O O A ASP B 1 250 ? 36.813 -15.811 10.502 0.52 20.58 245 ASP B O 1
ATOM 4557 O O B ASP B 1 250 ? 36.853 -15.777 10.486 0.48 20.62 245 ASP B O 1
ATOM 4566 N N . LYS B 1 251 ? 37.068 -15.267 12.704 1.00 20.65 246 LYS B N 1
ATOM 4567 C CA . LYS B 1 251 ? 35.662 -15.537 13.112 1.00 21.04 246 LYS B CA 1
ATOM 4568 C C . LYS B 1 251 ? 34.716 -14.586 12.367 1.00 20.82 246 LYS B C 1
ATOM 4569 O O . LYS B 1 251 ? 33.708 -15.071 11.823 1.00 20.32 246 LYS B O 1
ATOM 4575 N N . MET B 1 252 ? 35.032 -13.286 12.344 1.00 20.53 247 MET B N 1
ATOM 4576 C CA . MET B 1 252 ? 34.174 -12.237 11.729 1.00 20.43 247 MET B CA 1
ATOM 4577 C C . MET B 1 252 ? 34.133 -12.426 10.206 1.00 19.91 247 MET B C 1
ATOM 4578 O O . MET B 1 252 ? 33.056 -12.192 9.625 1.00 19.60 247 MET B O 1
ATOM 4583 N N . ILE B 1 253 ? 35.243 -12.845 9.582 1.00 19.48 248 ILE B N 1
ATOM 4584 C CA . ILE B 1 253 ? 35.295 -13.185 8.125 1.00 19.23 248 ILE B CA 1
ATOM 4585 C C . ILE B 1 253 ? 34.334 -14.356 7.866 1.00 19.74 248 ILE B C 1
ATOM 4586 O O . ILE B 1 253 ? 33.597 -14.299 6.860 1.00 19.33 248 ILE B O 1
ATOM 4591 N N . GLY B 1 254 ? 34.341 -15.365 8.745 1.00 20.30 249 GLY B N 1
ATOM 4592 C CA . GLY B 1 254 ? 33.427 -16.524 8.692 1.00 20.46 249 GLY B CA 1
ATOM 4593 C C . GLY B 1 254 ? 31.972 -16.092 8.704 1.00 20.35 249 GLY B C 1
ATOM 4594 O O . GLY B 1 254 ? 31.222 -16.529 7.813 1.00 20.52 249 GLY B O 1
ATOM 4595 N N . LEU B 1 255 ? 31.595 -15.236 9.660 1.00 20.54 250 LEU B N 1
ATOM 4596 C CA . LEU B 1 255 ? 30.204 -14.735 9.844 1.00 20.88 250 LEU B CA 1
ATOM 4597 C C . LEU B 1 255 ? 29.809 -13.849 8.655 1.00 21.19 250 LEU B C 1
ATOM 4598 O O . LEU B 1 255 ? 28.670 -13.992 8.171 1.00 21.51 250 LEU B O 1
ATOM 4603 N N . GLU B 1 256 ? 30.711 -12.973 8.201 1.00 21.59 251 GLU B N 1
ATOM 4604 C CA . GLU B 1 256 ? 30.468 -12.038 7.068 1.00 21.64 251 GLU B CA 1
ATOM 4605 C C . GLU B 1 256 ? 30.231 -12.848 5.788 1.00 21.66 251 GLU B C 1
ATOM 4606 O O . GLU B 1 256 ? 29.278 -12.520 5.066 1.00 21.66 251 GLU B O 1
ATOM 4612 N N . LYS B 1 257 ? 31.061 -13.863 5.524 1.00 22.24 252 LYS B N 1
ATOM 4613 C CA . LYS B 1 257 ? 30.962 -14.733 4.316 1.00 22.95 252 LYS B CA 1
ATOM 4614 C C . LYS B 1 257 ? 29.576 -15.388 4.262 1.00 22.44 252 LYS B C 1
ATOM 4615 O O . LYS B 1 257 ? 28.931 -15.311 3.199 1.00 22.36 252 LYS B O 1
ATOM 4621 N N . THR B 1 258 ? 29.137 -15.992 5.370 1.00 22.51 253 THR B N 1
ATOM 4622 C CA . THR B 1 258 ? 27.815 -16.663 5.507 1.00 22.62 253 THR B CA 1
ATOM 4623 C C . THR B 1 258 ? 26.699 -15.662 5.177 1.00 22.37 253 THR B C 1
ATOM 4624 O O . THR B 1 258 ? 25.797 -16.029 4.405 1.00 23.05 253 THR B O 1
ATOM 4628 N N . TYR B 1 259 ? 26.773 -14.438 5.713 1.00 21.38 254 TYR B N 1
ATOM 4629 C CA . TYR B 1 259 ? 25.767 -13.363 5.498 1.00 21.19 254 TYR B CA 1
ATOM 4630 C C . TYR B 1 259 ? 25.731 -12.952 4.020 1.00 20.89 254 TYR B C 1
ATOM 4631 O O . TYR B 1 259 ? 24.624 -12.886 3.453 1.00 20.96 254 TYR B O 1
ATOM 4640 N N . LEU B 1 260 ? 26.893 -12.662 3.426 1.00 20.93 255 LEU B N 1
ATOM 4641 C CA . LEU B 1 260 ? 27.002 -12.117 2.045 1.00 21.72 255 LEU B CA 1
ATOM 4642 C C . LEU B 1 260 ? 26.499 -13.151 1.027 1.00 22.31 255 LEU B C 1
ATOM 4643 O O . LEU B 1 260 ? 25.871 -12.733 0.035 1.00 22.15 255 LEU B O 1
ATOM 4648 N N . HIS B 1 261 ? 26.748 -14.443 1.262 1.00 23.17 256 HIS B N 1
ATOM 4649 C CA . HIS B 1 261 ? 26.259 -15.557 0.401 1.00 24.41 256 HIS B CA 1
ATOM 4650 C C . HIS B 1 261 ? 24.723 -15.584 0.401 1.00 24.86 256 HIS B C 1
ATOM 4651 O O . HIS B 1 261 ? 24.148 -15.789 -0.682 1.00 26.41 256 HIS B O 1
ATOM 4658 N N . GLN B 1 262 ? 24.085 -15.357 1.554 1.00 26.02 257 GLN B N 1
ATOM 4659 C CA . GLN B 1 262 ? 22.601 -15.301 1.687 1.00 26.35 257 GLN B CA 1
ATOM 4660 C C . GLN B 1 262 ? 22.075 -13.997 1.079 1.00 26.37 257 GLN B C 1
ATOM 4661 O O . GLN B 1 262 ? 21.085 -14.062 0.325 1.00 26.63 257 GLN B O 1
ATOM 4667 N N . LEU B 1 263 ? 22.714 -12.864 1.395 1.00 25.81 258 LEU B N 1
ATOM 4668 C CA . LEU B 1 263 ? 22.310 -11.510 0.923 1.00 25.42 258 LEU B CA 1
ATOM 4669 C C . LEU B 1 263 ? 22.284 -11.469 -0.611 1.00 25.39 258 LEU B C 1
ATOM 4670 O O . LEU B 1 263 ? 21.276 -10.987 -1.163 1.00 25.12 258 LEU B O 1
ATOM 4675 N N . TYR B 1 264 ? 23.348 -11.946 -1.267 1.00 25.30 259 TYR B N 1
ATOM 4676 C CA . TYR B 1 264 ? 23.577 -11.802 -2.731 1.00 25.81 259 TYR B CA 1
ATOM 4677 C C . TYR B 1 264 ? 23.146 -13.066 -3.495 1.00 26.73 259 TYR B C 1
ATOM 4678 O O . TYR B 1 264 ? 23.397 -13.130 -4.717 1.00 27.02 259 TYR B O 1
ATOM 4687 N N . ASP B 1 265 ? 22.501 -14.025 -2.823 1.00 28.06 260 ASP B N 1
ATOM 4688 C CA . ASP B 1 265 ? 21.996 -15.281 -3.446 1.00 28.84 260 ASP B CA 1
ATOM 4689 C C . ASP B 1 265 ? 21.049 -14.929 -4.601 1.00 29.01 260 ASP B C 1
ATOM 4690 O O . ASP B 1 265 ? 20.016 -14.278 -4.337 1.00 28.86 260 ASP B O 1
ATOM 4695 N N . GLY B 1 266 ? 21.402 -15.333 -5.827 1.00 29.82 261 GLY B N 1
ATOM 4696 C CA . GLY B 1 266 ? 20.594 -15.135 -7.047 1.00 29.80 261 GLY B CA 1
ATOM 4697 C C . GLY B 1 266 ? 21.022 -13.913 -7.844 1.00 30.70 261 GLY B C 1
ATOM 4698 O O . GLY B 1 266 ? 20.408 -13.662 -8.900 1.00 31.17 261 GLY B O 1
ATOM 4699 N N . PHE B 1 267 ? 22.023 -13.167 -7.359 1.00 30.40 262 PHE B N 1
ATOM 4700 C CA . PHE B 1 267 ? 22.571 -11.945 -8.008 1.00 29.70 262 PHE B CA 1
ATOM 4701 C C . PHE B 1 267 ? 24.024 -12.172 -8.445 1.00 29.66 262 PHE B C 1
ATOM 4702 O O . PHE B 1 267 ? 24.512 -11.375 -9.264 1.00 30.26 262 PHE B O 1
ATOM 4710 N N . GLY B 1 268 ? 24.692 -13.195 -7.898 1.00 29.90 263 GLY B N 1
ATOM 4711 C CA . GLY B 1 268 ? 26.066 -13.600 -8.260 1.00 30.61 263 GLY B CA 1
ATOM 4712 C C . GLY B 1 268 ? 27.112 -12.546 -7.922 1.00 31.11 263 GLY B C 1
ATOM 4713 O O . GLY B 1 268 ? 28.115 -12.471 -8.657 1.00 31.65 263 GLY B O 1
ATOM 4714 N N . LEU B 1 269 ? 26.909 -11.768 -6.852 1.00 31.13 264 LEU B N 1
ATOM 4715 C CA . LEU B 1 269 ? 27.837 -10.686 -6.414 1.00 30.75 264 LEU B CA 1
ATOM 4716 C C . LEU B 1 269 ? 28.691 -11.149 -5.225 1.00 30.34 264 LEU B C 1
ATOM 4717 O O . LEU B 1 269 ? 29.685 -10.458 -4.927 1.00 29.92 264 LEU B O 1
ATOM 4722 N N . ALA B 1 270 ? 28.325 -12.262 -4.579 1.00 30.31 265 ALA B N 1
ATOM 4723 C CA . ALA B 1 270 ? 28.918 -12.753 -3.311 1.00 31.00 265 ALA B CA 1
ATOM 4724 C C . ALA B 1 270 ? 30.444 -12.872 -3.436 1.00 31.61 265 ALA B C 1
ATOM 4725 O O . ALA B 1 270 ? 31.145 -12.390 -2.524 1.00 30.56 265 ALA B O 1
ATOM 4727 N N . ASP B 1 271 ? 30.934 -13.481 -4.521 1.00 32.36 266 ASP B N 1
ATOM 4728 C CA . ASP B 1 271 ? 32.377 -13.777 -4.738 1.00 33.22 266 ASP B CA 1
ATOM 4729 C C . ASP B 1 271 ? 33.175 -12.466 -4.795 1.00 32.31 266 ASP B C 1
ATOM 4730 O O . ASP B 1 271 ? 34.214 -12.382 -4.111 1.00 32.22 266 ASP B O 1
ATOM 4735 N N . GLU B 1 272 ? 32.706 -11.485 -5.572 1.00 31.19 267 GLU B N 1
ATOM 4736 C CA . GLU B 1 272 ? 33.361 -10.156 -5.726 1.00 30.75 267 GLU B CA 1
ATOM 4737 C C . GLU B 1 272 ? 33.243 -9.359 -4.417 1.00 28.91 267 GLU B C 1
ATOM 4738 O O . GLU B 1 272 ? 34.241 -8.719 -4.028 1.00 27.99 267 GLU B O 1
ATOM 4744 N N . ALA B 1 273 ? 32.070 -9.390 -3.774 1.00 27.10 268 ALA B N 1
ATOM 4745 C CA . ALA B 1 273 ? 31.772 -8.695 -2.497 1.00 26.43 268 ALA B CA 1
ATOM 4746 C C . ALA B 1 273 ? 32.715 -9.196 -1.396 1.00 25.62 268 ALA B C 1
ATOM 4747 O O . ALA B 1 273 ? 33.234 -8.356 -0.636 1.00 25.03 268 ALA B O 1
ATOM 4749 N N . ILE B 1 274 ? 32.931 -10.513 -1.321 1.00 24.95 269 ILE B N 1
ATOM 4750 C CA . ILE B 1 274 ? 33.804 -11.169 -0.302 1.00 24.97 269 ILE B CA 1
ATOM 4751 C C . ILE B 1 274 ? 35.262 -10.756 -0.547 1.00 24.85 269 ILE B C 1
ATOM 4752 O O . ILE B 1 274 ? 35.968 -10.491 0.442 1.00 23.74 269 ILE B O 1
ATOM 4757 N N . ARG B 1 275 ? 35.698 -10.696 -1.810 1.00 25.19 270 ARG B N 1
ATOM 4758 C CA . ARG B 1 275 ? 37.072 -10.255 -2.180 1.00 25.78 270 ARG B CA 1
ATOM 4759 C C . ARG B 1 275 ? 37.280 -8.801 -1.731 1.00 24.69 270 ARG B C 1
ATOM 4760 O O . ARG B 1 275 ? 38.365 -8.507 -1.192 1.00 24.90 270 ARG B O 1
ATOM 4768 N N . PHE B 1 276 ? 36.282 -7.934 -1.935 1.00 23.52 271 PHE B N 1
ATOM 4769 C CA . PHE B 1 276 ? 36.300 -6.504 -1.523 1.00 23.02 271 PHE B CA 1
ATOM 4770 C C . PHE B 1 276 ? 36.360 -6.418 0.007 1.00 22.44 271 PHE B C 1
ATOM 4771 O O . PHE B 1 276 ? 37.082 -5.551 0.535 1.00 22.10 271 PHE B O 1
ATOM 4779 N N . SER B 1 277 ? 35.624 -7.300 0.691 1.00 22.01 272 SER B N 1
ATOM 4780 C CA . SER B 1 277 ? 35.622 -7.450 2.170 1.00 21.73 272 SER B CA 1
ATOM 4781 C C . SER B 1 277 ? 37.034 -7.811 2.656 1.00 21.07 272 SER B C 1
ATOM 4782 O O . SER B 1 277 ? 37.518 -7.165 3.610 1.00 20.62 272 SER B O 1
ATOM 4785 N N . LEU B 1 278 ? 37.682 -8.779 2.001 1.00 20.66 273 LEU B N 1
ATOM 4786 C CA . LEU B 1 278 ? 39.031 -9.283 2.382 1.00 20.43 273 LEU B CA 1
ATOM 4787 C C . LEU B 1 278 ? 40.096 -8.217 2.091 1.00 19.65 273 LEU B C 1
ATOM 4788 O O . LEU B 1 278 ? 41.058 -8.126 2.876 1.00 19.24 273 LEU B O 1
ATOM 4793 N N . TYR B 1 279 ? 39.941 -7.440 1.014 1.00 18.82 274 TYR B N 1
ATOM 4794 C CA . TYR B 1 279 ? 40.823 -6.282 0.707 1.00 18.46 274 TYR B CA 1
ATOM 4795 C C . TYR B 1 279 ? 40.841 -5.352 1.928 1.00 17.87 274 TYR B C 1
ATOM 4796 O O . TYR B 1 279 ? 41.930 -4.948 2.376 1.00 17.23 274 TYR B O 1
ATOM 4805 N N . ASN B 1 280 ? 39.661 -5.069 2.481 1.00 17.58 275 ASN B N 1
ATOM 4806 C CA . ASN B 1 280 ? 39.479 -4.146 3.633 1.00 17.61 275 ASN B CA 1
ATOM 4807 C C . ASN B 1 280 ? 39.931 -4.828 4.931 1.00 17.49 275 ASN B C 1
ATOM 4808 O O . ASN B 1 280 ? 40.468 -4.115 5.801 1.00 17.42 275 ASN B O 1
ATOM 4813 N N . ALA B 1 281 ? 39.755 -6.149 5.057 1.00 17.19 276 ALA B N 1
ATOM 4814 C CA . ALA B 1 281 ? 40.276 -6.943 6.197 1.00 17.17 276 ALA B CA 1
ATOM 4815 C C . ALA B 1 281 ? 41.795 -6.745 6.301 1.00 16.96 276 ALA B C 1
ATOM 4816 O O . ALA B 1 281 ? 42.297 -6.577 7.428 1.00 16.60 276 ALA B O 1
ATOM 4818 N N . GLY B 1 282 ? 42.494 -6.746 5.162 1.00 17.07 277 GLY B N 1
ATOM 4819 C CA . GLY B 1 282 ? 43.947 -6.498 5.083 1.00 16.99 277 GLY B CA 1
ATOM 4820 C C . GLY B 1 282 ? 44.297 -5.102 5.571 1.00 16.91 277 GLY B C 1
ATOM 4821 O O . GLY B 1 282 ? 45.289 -4.967 6.307 1.00 16.70 277 GLY B O 1
ATOM 4822 N N . LYS B 1 283 ? 43.502 -4.101 5.181 1.00 16.92 278 LYS B N 1
ATOM 4823 C CA . LYS B 1 283 ? 43.686 -2.680 5.583 1.00 17.12 278 LYS B CA 1
ATOM 4824 C C . LYS B 1 283 ? 43.418 -2.544 7.085 1.00 16.73 278 LYS B C 1
ATOM 4825 O O . LYS B 1 283 ? 44.181 -1.819 7.749 1.00 16.63 278 LYS B O 1
ATOM 4831 N N . PHE B 1 284 ? 42.387 -3.220 7.602 1.00 16.43 279 PHE B N 1
ATOM 4832 C CA . PHE B 1 284 ? 42.090 -3.289 9.058 1.00 16.34 279 PHE B CA 1
ATOM 4833 C C . PHE B 1 284 ? 43.350 -3.733 9.817 1.00 16.45 279 PHE B C 1
ATOM 4834 O O . PHE B 1 284 ? 43.736 -3.047 10.777 1.00 16.79 279 PHE B O 1
ATOM 4842 N N . LEU B 1 285 ? 43.972 -4.840 9.397 1.00 16.58 280 LEU B N 1
ATOM 4843 C CA . LEU B 1 285 ? 45.183 -5.411 10.052 1.00 16.83 280 LEU B CA 1
ATOM 4844 C C . LEU B 1 285 ? 46.322 -4.384 10.023 1.00 16.90 280 LEU B C 1
ATOM 4845 O O . LEU B 1 285 ? 46.972 -4.197 11.070 1.00 16.75 280 LEU B O 1
ATOM 4850 N N . GLN B 1 286 ? 46.538 -3.732 8.876 1.00 16.96 281 GLN B N 1
ATOM 4851 C CA . GLN B 1 286 ? 47.604 -2.711 8.688 1.00 17.20 281 GLN B CA 1
ATOM 4852 C C . GLN B 1 286 ? 47.368 -1.528 9.638 1.00 17.10 281 GLN B C 1
ATOM 4853 O O . GLN B 1 286 ? 48.366 -1.009 10.174 1.00 16.74 281 GLN B O 1
ATOM 4859 N N . ASN B 1 287 ? 46.105 -1.142 9.864 1.00 17.29 282 ASN B N 1
ATOM 4860 C CA . ASN B 1 287 ? 45.714 -0.028 10.772 1.00 17.61 282 ASN B CA 1
ATOM 4861 C C . ASN B 1 287 ? 46.047 -0.379 12.232 1.00 17.37 282 ASN B C 1
ATOM 4862 O O . ASN B 1 287 ? 46.189 0.563 13.032 1.00 16.88 282 ASN B O 1
ATOM 4867 N N . LEU B 1 288 ? 46.158 -1.671 12.568 1.00 17.57 283 LEU B N 1
ATOM 4868 C CA . LEU B 1 288 ? 46.558 -2.165 13.918 1.00 18.10 283 LEU B CA 1
ATOM 4869 C C . LEU B 1 288 ? 48.057 -2.505 13.929 1.00 18.21 283 LEU B C 1
ATOM 4870 O O . LEU B 1 288 ? 48.557 -2.938 14.988 1.00 17.81 283 LEU B O 1
ATOM 4875 N N . GLY B 1 289 ? 48.745 -2.306 12.800 1.00 18.28 284 GLY B N 1
ATOM 4876 C CA . GLY B 1 289 ? 50.207 -2.455 12.672 1.00 18.85 284 GLY B CA 1
ATOM 4877 C C . GLY B 1 289 ? 50.624 -3.874 12.325 1.00 19.34 284 GLY B C 1
ATOM 4878 O O . GLY B 1 289 ? 51.810 -4.188 12.513 1.00 19.24 284 GLY B O 1
ATOM 4879 N N . TYR B 1 290 ? 49.697 -4.702 11.834 1.00 20.16 285 TYR B N 1
ATOM 4880 C CA . TYR B 1 290 ? 49.953 -6.115 11.448 1.00 21.19 285 TYR B CA 1
ATOM 4881 C C . TYR B 1 290 ? 49.945 -6.243 9.923 1.00 22.67 285 TYR B C 1
ATOM 4882 O O . TYR B 1 290 ? 49.197 -5.507 9.241 1.00 22.12 285 TYR B O 1
ATOM 4891 N N . GLU B 1 291 ? 50.755 -7.171 9.411 1.00 24.54 286 GLU B N 1
ATOM 4892 C CA . GLU B 1 291 ? 50.842 -7.494 7.965 1.00 26.09 286 GLU B CA 1
ATOM 4893 C C . GLU B 1 291 ? 49.559 -8.218 7.548 1.00 26.53 286 GLU B C 1
ATOM 4894 O O . GLU B 1 291 ? 49.056 -9.042 8.337 1.00 26.31 286 GLU B O 1
ATOM 4900 N N . SER B 1 292 ? 49.039 -7.885 6.366 1.00 27.81 287 SER B N 1
ATOM 4901 C CA . SER B 1 292 ? 47.915 -8.594 5.705 1.00 29.13 287 SER B CA 1
ATOM 4902 C C . SER B 1 292 ? 48.423 -9.941 5.203 1.00 30.88 287 SER B C 1
ATOM 4903 O O . SER B 1 292 ? 49.425 -9.990 4.494 1.00 31.80 287 SER B O 1
ATOM 4906 N N . PRO B 1 293 ? 47.775 -11.071 5.571 1.00 32.88 288 PRO B N 1
ATOM 4907 C CA . PRO B 1 293 ? 48.140 -12.382 5.035 1.00 34.58 288 PRO B CA 1
ATOM 4908 C C . PRO B 1 293 ? 47.470 -12.694 3.687 1.00 36.20 288 PRO B C 1
ATOM 4909 O O . PRO B 1 293 ? 47.780 -13.722 3.112 1.00 37.84 288 PRO B O 1
ATOM 4913 N N . PHE B 1 294 ? 46.576 -11.815 3.223 1.00 37.19 289 PHE B N 1
ATOM 4914 C CA . PHE B 1 294 ? 45.736 -12.017 2.013 1.00 38.31 289 PHE B CA 1
ATOM 4915 C C . PHE B 1 294 ? 46.549 -11.664 0.763 1.00 39.92 289 PHE B C 1
ATOM 4916 O O . PHE B 1 294 ? 47.241 -10.630 0.768 1.00 40.47 289 PHE B O 1
ATOM 4924 N N . THR B 1 295 ? 46.465 -12.511 -0.268 1.00 42.62 290 THR B N 1
ATOM 4925 C CA . THR B 1 295 ? 47.170 -12.356 -1.570 1.00 44.55 290 THR B CA 1
ATOM 4926 C C . THR B 1 295 ? 46.427 -11.337 -2.442 1.00 46.11 290 THR B C 1
ATOM 4927 O O . THR B 1 295 ? 45.238 -11.075 -2.163 1.00 44.08 290 THR B O 1
ATOM 4931 N N . LYS B 1 296 ? 47.111 -10.796 -3.456 1.00 49.29 291 LYS B N 1
ATOM 4932 C CA . LYS B 1 296 ? 46.541 -9.879 -4.484 1.00 52.10 291 LYS B CA 1
ATOM 4933 C C . LYS B 1 296 ? 45.320 -10.532 -5.145 1.00 53.80 291 LYS B C 1
ATOM 4934 O O . LYS B 1 296 ? 44.341 -9.808 -5.413 1.00 55.64 291 LYS B O 1
ATOM 4940 N N . GLU B 1 297 ? 45.391 -11.844 -5.398 1.00 54.27 292 GLU B N 1
ATOM 4941 C CA . GLU B 1 297 ? 44.351 -12.639 -6.109 1.00 54.46 292 GLU B CA 1
ATOM 4942 C C . GLU B 1 297 ? 43.084 -12.711 -5.244 1.00 52.74 292 GLU B C 1
ATOM 4943 O O . GLU B 1 297 ? 41.986 -12.479 -5.789 1.00 52.86 292 GLU B O 1
ATOM 4949 N N . GLU B 1 298 ? 43.245 -13.013 -3.950 1.00 50.26 293 GLU B N 1
ATOM 4950 C CA . GLU B 1 298 ? 42.150 -13.134 -2.946 1.00 48.13 293 GLU B CA 1
ATOM 4951 C C . GLU B 1 298 ? 41.351 -11.829 -2.831 1.00 45.38 293 GLU B C 1
ATOM 4952 O O . GLU B 1 298 ? 40.166 -11.909 -2.458 1.00 43.68 293 GLU B O 1
ATOM 4958 N N . THR B 1 299 ? 41.983 -10.678 -3.090 1.00 42.21 294 THR B N 1
ATOM 4959 C CA . THR B 1 299 ? 41.455 -9.327 -2.753 1.00 40.93 294 THR B CA 1
ATOM 4960 C C . THR B 1 299 ? 41.180 -8.490 -4.011 1.00 40.27 294 THR B C 1
ATOM 4961 O O . THR B 1 299 ? 40.605 -7.397 -3.854 1.00 39.36 294 THR B O 1
ATOM 4965 N N . ARG B 1 300 ? 41.559 -8.961 -5.205 1.00 40.31 295 ARG B N 1
ATOM 4966 C CA . ARG B 1 300 ? 41.334 -8.229 -6.484 1.00 40.25 295 ARG B CA 1
ATOM 4967 C C . ARG B 1 300 ? 39.831 -8.189 -6.780 1.00 38.30 295 ARG B C 1
ATOM 4968 O O . ARG B 1 300 ? 39.180 -9.236 -6.639 1.00 39.08 295 ARG B O 1
ATOM 4976 N N . ILE B 1 301 ? 39.307 -7.022 -7.166 1.00 36.72 296 ILE B N 1
ATOM 4977 C CA . ILE B 1 301 ? 37.928 -6.869 -7.720 1.00 36.30 296 ILE B CA 1
ATOM 4978 C C . ILE B 1 301 ? 38.019 -6.167 -9.079 1.00 35.11 296 ILE B C 1
ATOM 4979 O O . ILE B 1 301 ? 39.111 -5.665 -9.416 1.00 34.07 296 ILE B O 1
ATOM 4984 N N . ALA B 1 302 ? 36.904 -6.139 -9.814 1.00 34.18 297 ALA B N 1
ATOM 4985 C CA . ALA B 1 302 ? 36.775 -5.540 -11.163 1.00 33.87 297 ALA B CA 1
ATOM 4986 C C . ALA B 1 302 ? 37.219 -4.077 -11.118 1.00 33.24 297 ALA B C 1
ATOM 4987 O O . ALA B 1 302 ? 36.697 -3.301 -10.321 1.00 32.92 297 ALA B O 1
ATOM 4989 N N . PRO B 1 303 ? 38.206 -3.662 -11.950 1.00 33.05 298 PRO B N 1
ATOM 4990 C CA . PRO B 1 303 ? 38.695 -2.279 -11.952 1.00 32.67 298 PRO B CA 1
ATOM 4991 C C . PRO B 1 303 ? 37.613 -1.191 -12.049 1.00 32.10 298 PRO B C 1
ATOM 4992 O O . PRO B 1 303 ? 37.784 -0.162 -11.423 1.00 31.52 298 PRO B O 1
ATOM 4996 N N . GLU B 1 304 ? 36.543 -1.428 -12.816 1.00 31.94 299 GLU B N 1
ATOM 4997 C CA . GLU B 1 304 ? 35.439 -0.445 -13.011 1.00 32.02 299 GLU B CA 1
ATOM 4998 C C . GLU B 1 304 ? 34.714 -0.216 -11.675 1.00 30.97 299 GLU B C 1
ATOM 4999 O O . GLU B 1 304 ? 34.240 0.917 -11.452 1.00 30.22 299 GLU B O 1
ATOM 5005 N N . VAL B 1 305 ? 34.654 -1.237 -10.811 1.00 29.81 300 VAL B N 1
ATOM 5006 C CA . VAL B 1 305 ? 33.994 -1.158 -9.473 1.00 29.60 300 VAL B CA 1
ATOM 5007 C C . VAL B 1 305 ? 34.936 -0.425 -8.510 1.00 28.91 300 VAL B C 1
ATOM 5008 O O . VAL B 1 305 ? 34.464 0.491 -7.818 1.00 27.99 300 VAL B O 1
ATOM 5012 N N . PHE B 1 306 ? 36.216 -0.811 -8.481 1.00 28.49 301 PHE B N 1
ATOM 5013 C CA . PHE B 1 306 ? 37.268 -0.188 -7.633 1.00 29.14 301 PHE B CA 1
ATOM 5014 C C . PHE B 1 306 ? 37.399 1.302 -7.979 1.00 28.76 301 PHE B C 1
ATOM 5015 O O . PHE B 1 306 ? 37.633 2.112 -7.061 1.00 28.51 301 PHE B O 1
ATOM 5023 N N . ALA B 1 307 ? 37.238 1.651 -9.262 1.00 28.07 302 ALA B N 1
ATOM 5024 C CA . ALA B 1 307 ? 37.317 3.033 -9.795 1.00 27.43 302 ALA B CA 1
ATOM 5025 C C . ALA B 1 307 ? 36.272 3.932 -9.119 1.00 27.09 302 ALA B C 1
ATOM 5026 O O . ALA B 1 307 ? 36.538 5.146 -8.986 1.00 26.64 302 ALA B O 1
ATOM 5028 N N . GLN B 1 308 ? 35.131 3.364 -8.711 1.00 26.67 303 GLN B N 1
ATOM 5029 C CA . GLN B 1 308 ? 34.039 4.086 -8.003 1.00 26.74 303 GLN B CA 1
ATOM 5030 C C . GLN B 1 308 ? 34.477 4.437 -6.573 1.00 26.38 303 GLN B C 1
ATOM 5031 O O . GLN B 1 308 ? 34.024 5.482 -6.068 1.00 26.65 303 GLN B O 1
ATOM 5037 N N . LEU B 1 309 ? 35.311 3.602 -5.944 1.00 26.35 304 LEU B N 1
ATOM 5038 C CA . LEU B 1 309 ? 35.929 3.899 -4.622 1.00 26.59 304 LEU B CA 1
ATOM 5039 C C . LEU B 1 309 ? 36.948 5.032 -4.804 1.00 27.18 304 LEU B C 1
ATOM 5040 O O . LEU B 1 309 ? 36.782 6.081 -4.152 1.00 27.18 304 LEU B O 1
ATOM 5045 N N . SER B 1 310 ? 37.943 4.831 -5.676 1.00 27.87 305 SER B N 1
ATOM 5046 C CA . SER B 1 310 ? 38.997 5.823 -6.017 1.00 28.34 305 SER B CA 1
ATOM 5047 C C . SER B 1 310 ? 39.385 5.713 -7.496 1.00 29.38 305 SER B C 1
ATOM 5048 O O . SER B 1 310 ? 39.885 4.645 -7.896 1.00 29.59 305 SER B O 1
ATOM 5051 N N . ALA B 1 311 ? 39.198 6.799 -8.254 1.00 31.05 306 ALA B N 1
ATOM 5052 C CA . ALA B 1 311 ? 39.626 6.948 -9.666 1.00 32.17 306 ALA B CA 1
ATOM 5053 C C . ALA B 1 311 ? 41.154 7.097 -9.747 1.00 33.44 306 ALA B C 1
ATOM 5054 O O . ALA B 1 311 ? 41.706 6.834 -10.832 1.00 33.61 306 ALA B O 1
ATOM 5056 N N . ARG B 1 312 ? 41.809 7.488 -8.643 1.00 33.95 307 ARG B N 1
ATOM 5057 C CA . ARG B 1 312 ? 43.284 7.694 -8.556 1.00 34.77 307 ARG B CA 1
ATOM 5058 C C . ARG B 1 312 ? 44.010 6.356 -8.346 1.00 35.16 307 ARG B C 1
ATOM 5059 O O . ARG B 1 312 ? 45.256 6.370 -8.332 1.00 34.53 307 ARG B O 1
ATOM 5067 N N . ALA B 1 313 ? 43.270 5.253 -8.180 1.00 36.94 308 ALA B N 1
ATOM 5068 C CA . ALA B 1 313 ? 43.810 3.896 -7.921 1.00 38.91 308 ALA B CA 1
ATOM 5069 C C . ALA B 1 313 ? 44.130 3.177 -9.239 1.00 41.19 308 ALA B C 1
ATOM 5070 O O . ALA B 1 313 ? 44.710 2.078 -9.174 1.00 42.80 308 ALA B O 1
ATOM 5072 N N . ASP B 1 314 ? 43.762 3.765 -10.384 1.00 43.05 309 ASP B N 1
ATOM 5073 C CA . ASP B 1 314 ? 44.041 3.224 -11.743 1.00 45.13 309 ASP B CA 1
ATOM 5074 C C . ASP B 1 314 ? 45.557 3.237 -11.982 1.00 45.85 309 ASP B C 1
ATOM 5075 O O . ASP B 1 314 ? 46.177 2.174 -11.766 1.00 45.88 309 ASP B O 1
ATOM 5080 N N . LEU B 1 336 ? 46.400 25.072 -3.899 1.00 55.01 331 LEU B N 1
ATOM 5081 C CA . LEU B 1 336 ? 47.599 24.523 -3.204 1.00 55.19 331 LEU B CA 1
ATOM 5082 C C . LEU B 1 336 ? 47.954 25.408 -2.004 1.00 55.62 331 LEU B C 1
ATOM 5083 O O . LEU B 1 336 ? 47.324 26.472 -1.843 1.00 57.37 331 LEU B O 1
ATOM 5088 N N . ASP B 1 337 ? 48.931 24.972 -1.202 1.00 55.96 332 ASP B N 1
ATOM 5089 C CA . ASP B 1 337 ? 49.417 25.670 0.019 1.00 55.81 332 ASP B CA 1
ATOM 5090 C C . ASP B 1 337 ? 50.123 26.970 -0.391 1.00 54.59 332 ASP B C 1
ATOM 5091 O O . ASP B 1 337 ? 50.703 27.014 -1.494 1.00 54.93 332 ASP B O 1
ATOM 5096 N N . GLU B 1 338 ? 50.080 27.983 0.478 1.00 53.33 333 GLU B N 1
ATOM 5097 C CA . GLU B 1 338 ? 50.763 29.292 0.287 1.00 52.04 333 GLU B CA 1
ATOM 5098 C C . GLU B 1 338 ? 52.249 29.165 0.655 1.00 47.82 333 GLU B C 1
ATOM 5099 O O . GLU B 1 338 ? 53.002 30.105 0.345 1.00 47.61 333 GLU B O 1
ATOM 5105 N N . ASP B 1 339 ? 52.656 28.047 1.271 1.00 43.90 334 ASP B N 1
ATOM 5106 C CA . ASP B 1 339 ? 54.005 27.848 1.870 1.00 40.62 334 ASP B CA 1
ATOM 5107 C C . ASP B 1 339 ? 54.996 27.290 0.837 1.00 36.45 334 ASP B C 1
ATOM 5108 O O . ASP B 1 339 ? 56.192 27.245 1.166 1.00 34.83 334 ASP B O 1
ATOM 5113 N N . TRP B 1 340 ? 54.542 26.878 -0.353 1.00 33.61 335 TRP B N 1
ATOM 5114 C CA . TRP B 1 340 ? 55.437 26.568 -1.505 1.00 32.77 335 TRP B CA 1
ATOM 5115 C C . TRP B 1 340 ? 56.231 27.837 -1.849 1.00 33.25 335 TRP B C 1
ATOM 5116 O O . TRP B 1 340 ? 55.601 28.894 -1.930 1.00 33.57 335 TRP B O 1
ATOM 5127 N N . ASP B 1 341 ? 57.556 27.744 -2.020 1.00 34.04 336 ASP B N 1
ATOM 5128 C CA . ASP B 1 341 ? 58.446 28.908 -2.301 1.00 35.27 336 ASP B CA 1
ATOM 5129 C C . ASP B 1 341 ? 58.877 28.901 -3.773 1.00 34.68 336 ASP B C 1
ATOM 5130 O O . ASP B 1 341 ? 59.759 29.703 -4.125 1.00 35.46 336 ASP B O 1
ATOM 5135 N N . PHE B 1 342 ? 58.280 28.036 -4.598 1.00 34.56 337 PHE B N 1
ATOM 5136 C CA . PHE B 1 342 ? 58.631 27.849 -6.030 1.00 34.44 337 PHE B CA 1
ATOM 5137 C C . PHE B 1 342 ? 57.411 27.304 -6.782 1.00 35.23 337 PHE B C 1
ATOM 5138 O O . PHE B 1 342 ? 56.374 27.022 -6.179 1.00 35.91 337 PHE B O 1
ATOM 5147 N N . ASN C 1 9 ? -2.560 -6.233 58.916 1.00 33.09 4 ASN C N 1
ATOM 5148 C CA . ASN C 1 9 ? -2.567 -4.795 58.515 1.00 32.07 4 ASN C CA 1
ATOM 5149 C C . ASN C 1 9 ? -1.126 -4.271 58.402 1.00 29.88 4 ASN C C 1
ATOM 5150 O O . ASN C 1 9 ? -0.856 -3.523 57.441 1.00 29.71 4 ASN C O 1
ATOM 5155 N N . TYR C 1 10 ? -0.238 -4.635 59.337 1.00 27.37 5 TYR C N 1
ATOM 5156 C CA . TYR C 1 10 ? 1.220 -4.335 59.262 1.00 25.98 5 TYR C CA 1
ATOM 5157 C C . TYR C 1 10 ? 1.743 -4.767 57.886 1.00 25.63 5 TYR C C 1
ATOM 5158 O O . TYR C 1 10 ? 2.534 -4.024 57.273 1.00 24.87 5 TYR C O 1
ATOM 5167 N N . TYR C 1 11 ? 1.295 -5.940 57.422 1.00 26.02 6 TYR C N 1
ATOM 5168 C CA . TYR C 1 11 ? 1.709 -6.589 56.150 1.00 26.93 6 TYR C CA 1
ATOM 5169 C C . TYR C 1 11 ? 1.409 -5.661 54.966 1.00 27.14 6 TYR C C 1
ATOM 5170 O O . TYR C 1 11 ? 2.267 -5.536 54.075 1.00 25.97 6 TYR C O 1
ATOM 5179 N N . ASP C 1 12 ? 0.237 -5.015 54.979 1.00 28.30 7 ASP C N 1
ATOM 5180 C CA . ASP C 1 12 ? -0.321 -4.252 53.828 1.00 28.98 7 ASP C CA 1
ATOM 5181 C C . ASP C 1 12 ? 0.267 -2.834 53.767 1.00 28.37 7 ASP C C 1
ATOM 5182 O O . ASP C 1 12 ? 0.029 -2.164 52.745 1.00 29.23 7 ASP C O 1
ATOM 5187 N N . ARG C 1 13 ? 1.011 -2.393 54.790 1.00 26.55 8 ARG C N 1
ATOM 5188 C CA . ARG C 1 13 ? 1.657 -1.049 54.819 1.00 25.59 8 ARG C CA 1
ATOM 5189 C C . ARG C 1 13 ? 3.173 -1.200 55.004 1.00 23.73 8 ARG C C 1
ATOM 5190 O O . ARG C 1 13 ? 3.812 -0.245 55.483 1.00 23.31 8 ARG C O 1
ATOM 5198 N N . SER C 1 14 ? 3.731 -2.346 54.603 1.00 22.05 9 SER C N 1
ATOM 5199 C CA . SER C 1 14 ? 5.187 -2.645 54.645 1.00 20.96 9 SER C CA 1
ATOM 5200 C C . SER C 1 14 ? 5.561 -3.548 53.465 1.00 19.61 9 SER C C 1
ATOM 5201 O O . SER C 1 14 ? 4.649 -4.104 52.820 1.00 19.24 9 SER C O 1
ATOM 5204 N N . VAL C 1 15 ? 6.860 -3.695 53.206 1.00 18.69 10 VAL C N 1
ATOM 5205 C CA . VAL C 1 15 ? 7.403 -4.501 52.075 1.00 18.45 10 VAL C CA 1
ATOM 5206 C C . VAL C 1 15 ? 8.471 -5.455 52.618 1.00 17.70 10 VAL C C 1
ATOM 5207 O O . VAL C 1 15 ? 9.082 -5.134 53.652 1.00 16.82 10 VAL C O 1
ATOM 5211 N N . SER C 1 16 ? 8.688 -6.581 51.937 1.00 17.41 11 SER C N 1
ATOM 5212 C CA . SER C 1 16 ? 9.828 -7.494 52.210 1.00 17.28 11 SER C CA 1
ATOM 5213 C C . SER C 1 16 ? 11.115 -6.743 51.884 1.00 17.19 11 SER C C 1
ATOM 5214 O O . SER C 1 16 ? 11.114 -5.867 51.014 1.00 17.34 11 SER C O 1
ATOM 5217 N N . PRO C 1 17 ? 12.230 -7.013 52.601 1.00 16.59 12 PRO C N 1
ATOM 5218 C CA . PRO C 1 17 ? 13.515 -6.386 52.297 1.00 16.70 12 PRO C CA 1
ATOM 5219 C C . PRO C 1 17 ? 13.893 -6.374 50.807 1.00 16.95 12 PRO C C 1
ATOM 5220 O O . PRO C 1 17 ? 14.399 -5.365 50.348 1.00 16.83 12 PRO C O 1
ATOM 5224 N N . VAL C 1 18 ? 13.667 -7.478 50.091 1.00 17.13 13 VAL C N 1
ATOM 5225 C CA . VAL C 1 18 ? 14.103 -7.614 48.669 1.00 17.57 13 VAL C CA 1
ATOM 5226 C C . VAL C 1 18 ? 13.292 -6.631 47.810 1.00 18.10 13 VAL C C 1
ATOM 5227 O O . VAL C 1 18 ? 13.874 -6.064 46.873 1.00 17.63 13 VAL C O 1
ATOM 5231 N N . GLU C 1 19 ? 12.020 -6.393 48.149 1.00 19.41 14 GLU C N 1
ATOM 5232 C CA . GLU C 1 19 ? 11.162 -5.377 47.476 1.00 20.64 14 GLU C CA 1
ATOM 5233 C C . GLU C 1 19 ? 11.700 -3.971 47.784 1.00 20.56 14 GLU C C 1
ATOM 5234 O O . GLU C 1 19 ? 11.755 -3.141 46.848 1.00 20.29 14 GLU C O 1
ATOM 5240 N N . TYR C 1 20 ? 12.095 -3.710 49.035 1.00 20.28 15 TYR C N 1
ATOM 5241 C CA . TYR C 1 20 ? 12.684 -2.415 49.468 1.00 20.52 15 TYR C CA 1
ATOM 5242 C C . TYR C 1 20 ? 13.984 -2.168 48.693 1.00 20.48 15 TYR C C 1
ATOM 5243 O O . TYR C 1 20 ? 14.189 -1.036 48.209 1.00 20.94 15 TYR C O 1
ATOM 5252 N N . ALA C 1 21 ? 14.827 -3.196 48.573 1.00 19.50 16 ALA C N 1
ATOM 5253 C CA . ALA C 1 21 ? 16.176 -3.108 47.968 1.00 19.45 16 ALA C CA 1
ATOM 5254 C C . ALA C 1 21 ? 16.076 -2.744 46.482 1.00 19.62 16 ALA C C 1
ATOM 5255 O O . ALA C 1 21 ? 16.863 -1.898 46.046 1.00 19.11 16 ALA C O 1
ATOM 5257 N N . TYR C 1 22 ? 15.155 -3.358 45.733 1.00 20.23 17 TYR C N 1
ATOM 5258 C CA . TYR C 1 22 ? 15.184 -3.364 44.245 1.00 21.26 17 TYR C CA 1
ATOM 5259 C C . TYR C 1 22 ? 14.044 -2.546 43.623 1.00 22.41 17 TYR C C 1
ATOM 5260 O O . TYR C 1 22 ? 14.218 -2.142 42.461 1.00 22.69 17 TYR C O 1
ATOM 5269 N N . PHE C 1 23 ? 12.938 -2.297 44.330 1.00 24.07 18 PHE C N 1
ATOM 5270 C CA . PHE C 1 23 ? 11.693 -1.766 43.712 1.00 26.19 18 PHE C CA 1
ATOM 5271 C C . PHE C 1 23 ? 11.211 -0.478 44.392 1.00 27.93 18 PHE C C 1
ATOM 5272 O O . PHE C 1 23 ? 10.919 0.477 43.648 1.00 28.38 18 PHE C O 1
ATOM 5280 N N . ASP C 1 24 ? 11.112 -0.440 45.725 1.00 29.48 19 ASP C N 1
ATOM 5281 C CA . ASP C 1 24 ? 10.424 0.663 46.452 1.00 31.17 19 ASP C CA 1
ATOM 5282 C C . ASP C 1 24 ? 11.075 0.894 47.822 1.00 32.48 19 ASP C C 1
ATOM 5283 O O . ASP C 1 24 ? 10.789 0.115 48.749 1.00 31.55 19 ASP C O 1
ATOM 5288 N N . GLN C 1 25 ? 11.882 1.956 47.941 1.00 35.39 20 GLN C N 1
ATOM 5289 C CA . GLN C 1 25 ? 12.568 2.375 49.195 1.00 36.50 20 GLN C CA 1
ATOM 5290 C C . GLN C 1 25 ? 11.689 3.360 49.982 1.00 37.80 20 GLN C C 1
ATOM 5291 O O . GLN C 1 25 ? 12.203 3.942 50.956 1.00 39.28 20 GLN C O 1
ATOM 5297 N N . SER C 1 26 ? 10.413 3.520 49.606 1.00 37.98 21 SER C N 1
ATOM 5298 C CA . SER C 1 26 ? 9.489 4.545 50.165 1.00 38.69 21 SER C CA 1
ATOM 5299 C C . SER C 1 26 ? 8.543 3.929 51.205 1.00 38.38 21 SER C C 1
ATOM 5300 O O . SER C 1 26 ? 7.460 4.505 51.425 1.00 40.28 21 SER C O 1
ATOM 5303 N N . GLN C 1 27 ? 8.924 2.805 51.820 1.00 36.96 22 GLN C N 1
ATOM 5304 C CA . GLN C 1 27 ? 8.133 2.151 52.898 1.00 34.80 22 GLN C CA 1
ATOM 5305 C C . GLN C 1 27 ? 9.082 1.359 53.806 1.00 31.40 22 GLN C C 1
ATOM 5306 O O . GLN C 1 27 ? 10.247 1.152 53.412 1.00 30.63 22 GLN C O 1
ATOM 5312 N N . ASN C 1 28 ? 8.610 0.969 54.992 1.00 28.05 23 ASN C N 1
ATOM 5313 C CA . ASN C 1 28 ? 9.413 0.221 55.995 1.00 25.84 23 ASN C CA 1
ATOM 5314 C C . ASN C 1 28 ? 9.325 -1.277 55.688 1.00 23.33 23 ASN C C 1
ATOM 5315 O O . ASN C 1 28 ? 8.354 -1.696 55.028 1.00 22.65 23 ASN C O 1
ATOM 5320 N N . MET C 1 29 ? 10.319 -2.040 56.147 1.00 21.26 24 MET C N 1
ATOM 5321 C CA . MET C 1 29 ? 10.468 -3.489 55.851 1.00 19.91 24 MET C CA 1
ATOM 5322 C C . MET C 1 29 ? 9.823 -4.322 56.962 1.00 18.93 24 MET C C 1
ATOM 5323 O O . MET C 1 29 ? 9.910 -3.923 58.144 1.00 18.69 24 MET C O 1
ATOM 5328 N N . ARG C 1 30 ? 9.204 -5.440 56.579 1.00 18.00 25 ARG C N 1
ATOM 5329 C CA . ARG C 1 30 ? 8.650 -6.456 57.510 1.00 17.50 25 ARG C CA 1
ATOM 5330 C C . ARG C 1 30 ? 9.568 -7.683 57.495 1.00 16.91 25 ARG C C 1
ATOM 5331 O O . ARG C 1 30 ? 10.069 -8.047 56.411 1.00 16.14 25 ARG C O 1
ATOM 5339 N N . ALA C 1 31 ? 9.804 -8.261 58.674 1.00 16.40 26 ALA C N 1
ATOM 5340 C CA . ALA C 1 31 ? 10.416 -9.594 58.860 1.00 15.70 26 ALA C CA 1
ATOM 5341 C C . ALA C 1 31 ? 9.502 -10.634 58.208 1.00 15.28 26 ALA C C 1
ATOM 5342 O O . ALA C 1 31 ? 8.271 -10.418 58.200 1.00 15.03 26 ALA C O 1
ATOM 5344 N N . ILE C 1 32 ? 10.076 -11.710 57.668 1.00 14.83 27 ILE C N 1
ATOM 5345 C CA . ILE C 1 32 ? 9.287 -12.873 57.169 1.00 14.65 27 ILE C CA 1
ATOM 5346 C C . ILE C 1 32 ? 8.398 -13.361 58.317 1.00 14.71 27 ILE C C 1
ATOM 5347 O O . ILE C 1 32 ? 8.885 -13.401 59.463 1.00 14.82 27 ILE C O 1
ATOM 5352 N N . ASN C 1 33 ? 7.140 -13.686 58.010 1.00 14.89 28 ASN C N 1
ATOM 5353 C CA . ASN C 1 33 ? 6.147 -14.236 58.968 1.00 15.13 28 ASN C CA 1
ATOM 5354 C C . ASN C 1 33 ? 5.851 -15.686 58.570 1.00 15.08 28 ASN C C 1
ATOM 5355 O O . ASN C 1 33 ? 5.107 -15.897 57.587 1.00 14.92 28 ASN C O 1
ATOM 5360 N N . TRP C 1 34 ? 6.442 -16.641 59.298 1.00 15.20 29 TRP C N 1
ATOM 5361 C CA . TRP C 1 34 ? 6.249 -18.105 59.108 1.00 15.53 29 TRP C CA 1
ATOM 5362 C C . TRP C 1 34 ? 5.039 -18.589 59.916 1.00 16.61 29 TRP C C 1
ATOM 5363 O O . TRP C 1 34 ? 4.665 -19.764 59.766 1.00 16.96 29 TRP C O 1
ATOM 5374 N N . ASN C 1 35 ? 4.458 -17.721 60.746 1.00 18.42 30 ASN C N 1
ATOM 5375 C CA . ASN C 1 35 ? 3.326 -18.063 61.651 1.00 19.74 30 ASN C CA 1
ATOM 5376 C C . ASN C 1 35 ? 1.998 -17.791 60.932 1.00 21.43 30 ASN C C 1
ATOM 5377 O O . ASN C 1 35 ? 1.041 -18.559 61.157 1.00 21.99 30 ASN C O 1
ATOM 5382 N N . LYS C 1 36 ? 1.953 -16.758 60.083 1.00 23.18 31 LYS C N 1
ATOM 5383 C CA . LYS C 1 36 ? 0.789 -16.405 59.228 1.00 25.05 31 LYS C CA 1
ATOM 5384 C C . LYS C 1 36 ? 1.197 -16.561 57.756 1.00 25.01 31 LYS C C 1
ATOM 5385 O O . LYS C 1 36 ? 1.753 -15.603 57.194 1.00 25.61 31 LYS C O 1
ATOM 5391 N N . ILE C 1 37 ? 0.925 -17.732 57.173 1.00 25.02 32 ILE C N 1
ATOM 5392 C CA . ILE C 1 37 ? 1.379 -18.157 55.812 1.00 25.21 32 ILE C CA 1
ATOM 5393 C C . ILE C 1 37 ? 0.318 -17.743 54.785 1.00 24.45 32 ILE C C 1
ATOM 5394 O O . ILE C 1 37 ? -0.852 -18.130 54.963 1.00 24.61 32 ILE C O 1
ATOM 5399 N N . VAL C 1 38 ? 0.716 -16.998 53.747 1.00 23.53 33 VAL C N 1
ATOM 5400 C CA . VAL C 1 38 ? -0.182 -16.556 52.638 1.00 22.69 33 VAL C CA 1
ATOM 5401 C C . VAL C 1 38 ? -0.590 -17.782 51.814 1.00 22.01 33 VAL C C 1
ATOM 5402 O O . VAL C 1 38 ? -1.790 -17.904 51.505 1.00 21.37 33 VAL C O 1
ATOM 5406 N N . ASP C 1 39 ? 0.370 -18.648 51.466 1.00 21.14 34 ASP C N 1
ATOM 5407 C CA . ASP C 1 39 ? 0.151 -19.805 50.557 1.00 21.01 34 ASP C CA 1
ATOM 5408 C C . ASP C 1 39 ? 0.711 -21.084 51.193 1.00 20.98 34 ASP C C 1
ATOM 5409 O O . ASP C 1 39 ? 1.950 -21.241 51.223 1.00 19.77 34 ASP C O 1
ATOM 5414 N N . GLU C 1 40 ? -0.178 -21.982 51.635 1.00 20.85 35 GLU C N 1
ATOM 5415 C CA . GLU C 1 40 ? 0.172 -23.265 52.306 1.00 21.13 35 GLU C CA 1
ATOM 5416 C C . GLU C 1 40 ? 1.063 -24.113 51.387 1.00 19.76 35 GLU C C 1
ATOM 5417 O O . GLU C 1 40 ? 1.862 -24.901 51.918 1.00 18.94 35 GLU C O 1
ATOM 5423 N N . LYS C 1 41 ? 0.929 -23.963 50.064 1.00 18.51 36 LYS C N 1
ATOM 5424 C CA . LYS C 1 41 ? 1.752 -24.695 49.063 1.00 17.81 36 LYS C CA 1
ATOM 5425 C C . LYS C 1 41 ? 3.239 -24.396 49.305 1.00 16.85 36 LYS C C 1
ATOM 5426 O O . LYS C 1 41 ? 4.054 -25.321 49.125 1.00 16.32 36 LYS C O 1
ATOM 5432 N N . ASP C 1 42 ? 3.578 -23.165 49.707 1.00 16.00 37 ASP C N 1
ATOM 5433 C CA . ASP C 1 42 ? 4.975 -22.754 50.027 1.00 15.76 37 ASP C CA 1
ATOM 5434 C C . ASP C 1 42 ? 5.501 -23.615 51.182 1.00 15.91 37 ASP C C 1
ATOM 5435 O O . ASP C 1 42 ? 6.634 -24.123 51.076 1.00 15.34 37 ASP C O 1
ATOM 5440 N N . LEU C 1 43 ? 4.713 -23.769 52.249 1.00 15.92 38 LEU C N 1
ATOM 5441 C CA . LEU C 1 43 ? 5.119 -24.558 53.441 1.00 16.34 38 LEU C CA 1
ATOM 5442 C C . LEU C 1 43 ? 5.349 -26.013 53.017 1.00 16.50 38 LEU C C 1
ATOM 5443 O O . LEU C 1 43 ? 6.371 -26.584 53.426 1.00 16.35 38 LEU C O 1
ATOM 5448 N N . GLU C 1 44 ? 4.443 -26.569 52.207 1.00 16.83 39 GLU C N 1
ATOM 5449 C CA . GLU C 1 44 ? 4.513 -27.960 51.687 1.00 17.47 39 GLU C CA 1
ATOM 5450 C C . GLU C 1 44 ? 5.830 -28.152 50.920 1.00 16.41 39 GLU C C 1
ATOM 5451 O O . GLU C 1 44 ? 6.531 -29.148 51.184 1.00 15.32 39 GLU C O 1
ATOM 5457 N N . VAL C 1 45 ? 6.164 -27.227 50.015 1.00 15.00 40 VAL C N 1
ATOM 5458 C CA . VAL C 1 45 ? 7.383 -27.329 49.158 1.00 14.55 40 VAL C CA 1
ATOM 5459 C C . VAL C 1 45 ? 8.622 -27.151 50.044 1.00 14.23 40 VAL C C 1
ATOM 5460 O O . VAL C 1 45 ? 9.533 -27.990 49.940 1.00 14.25 40 VAL C O 1
ATOM 5464 N N . TRP C 1 46 ? 8.646 -26.119 50.895 1.00 14.02 41 TRP C N 1
ATOM 5465 C CA . TRP C 1 46 ? 9.764 -25.843 51.837 1.00 14.13 41 TRP C CA 1
ATOM 5466 C C . TRP C 1 46 ? 10.063 -27.097 52.667 1.00 14.30 41 TRP C C 1
ATOM 5467 O O . TRP C 1 46 ? 11.246 -27.478 52.768 1.00 13.35 41 TRP C O 1
ATOM 5478 N N . ASN C 1 47 ? 9.026 -27.707 53.242 1.00 14.73 42 ASN C N 1
ATOM 5479 C CA . ASN C 1 47 ? 9.158 -28.911 54.105 1.00 15.20 42 ASN C CA 1
ATOM 5480 C C . ASN C 1 47 ? 9.791 -30.049 53.299 1.00 15.11 42 ASN C C 1
ATOM 5481 O O . ASN C 1 47 ? 10.734 -30.667 53.815 1.00 15.23 42 ASN C O 1
ATOM 5486 N N . ARG C 1 48 ? 9.323 -30.299 52.074 1.00 15.33 43 ARG C N 1
ATOM 5487 C CA . ARG C 1 48 ? 9.792 -31.455 51.267 1.00 15.65 43 ARG C CA 1
ATOM 5488 C C . ARG C 1 48 ? 11.256 -31.248 50.849 1.00 15.10 43 ARG C C 1
ATOM 5489 O O . ARG C 1 48 ? 12.049 -32.183 51.053 1.00 14.59 43 ARG C O 1
ATOM 5497 N N . VAL C 1 49 ? 11.617 -30.078 50.307 1.00 14.04 44 VAL C N 1
ATOM 5498 C CA . VAL C 1 49 ? 12.990 -29.837 49.766 1.00 13.57 44 VAL C CA 1
ATOM 5499 C C . VAL C 1 49 ? 14.014 -29.871 50.910 1.00 13.39 44 VAL C C 1
ATOM 5500 O O . VAL C 1 49 ? 15.102 -30.428 50.687 1.00 13.24 44 VAL C O 1
ATOM 5504 N N . THR C 1 50 ? 13.688 -29.322 52.086 1.00 13.42 45 THR C N 1
ATOM 5505 C CA . THR C 1 50 ? 14.594 -29.304 53.268 1.00 13.55 45 THR C CA 1
ATOM 5506 C C . THR C 1 50 ? 14.705 -30.721 53.851 1.00 14.12 45 THR C C 1
ATOM 5507 O O . THR C 1 50 ? 15.831 -31.114 54.225 1.00 14.15 45 THR C O 1
ATOM 5511 N N . GLN C 1 51 ? 13.596 -31.466 53.908 1.00 14.70 46 GLN C N 1
ATOM 5512 C CA . GLN C 1 51 ? 13.572 -32.872 54.401 1.00 15.28 46 GLN C CA 1
ATOM 5513 C C . GLN C 1 51 ? 14.305 -33.776 53.402 1.00 15.17 46 GLN C C 1
ATOM 5514 O O . GLN C 1 51 ? 14.828 -34.808 53.840 1.00 15.23 46 GLN C O 1
ATOM 5520 N N . ASN C 1 52 ? 14.370 -33.391 52.121 1.00 14.59 47 ASN C N 1
ATOM 5521 C CA . ASN C 1 52 ? 15.040 -34.180 51.051 1.00 14.53 47 ASN C CA 1
ATOM 5522 C C . ASN C 1 52 ? 16.515 -33.779 50.901 1.00 14.25 47 ASN C C 1
ATOM 5523 O O . ASN C 1 52 ? 17.142 -34.252 49.931 1.00 14.42 47 ASN C O 1
ATOM 5528 N N . PHE C 1 53 ? 17.065 -32.972 51.813 1.00 13.98 48 PHE C N 1
ATOM 5529 C CA . PHE C 1 53 ? 18.498 -32.575 51.802 1.00 14.14 48 PHE C CA 1
ATOM 5530 C C . PHE C 1 53 ? 19.366 -33.836 51.706 1.00 14.24 48 PHE C C 1
ATOM 5531 O O . PHE C 1 53 ? 19.114 -34.806 52.448 1.00 13.55 48 PHE C O 1
ATOM 5539 N N . TRP C 1 54 ? 20.348 -33.820 50.803 1.00 13.96 49 TRP C N 1
ATOM 5540 C CA . TRP C 1 54 ? 21.316 -34.927 50.586 1.00 14.11 49 TRP C CA 1
ATOM 5541 C C . TRP C 1 54 ? 22.649 -34.337 50.125 1.00 14.75 49 TRP C C 1
ATOM 5542 O O . TRP C 1 54 ? 22.647 -33.193 49.632 1.00 14.29 49 TRP C O 1
ATOM 5553 N N . LEU C 1 55 ? 23.735 -35.096 50.281 1.00 15.59 50 LEU C N 1
ATOM 5554 C CA . LEU C 1 55 ? 25.075 -34.758 49.735 1.00 16.43 50 LEU C CA 1
ATOM 5555 C C . LEU C 1 55 ? 25.599 -35.960 48.961 1.00 17.77 50 LEU C C 1
ATOM 5556 O O . LEU C 1 55 ? 25.324 -37.102 49.332 1.00 17.43 50 LEU C O 1
ATOM 5561 N N . PRO C 1 56 ? 26.360 -35.741 47.864 1.00 19.16 51 PRO C N 1
ATOM 5562 C CA . PRO C 1 56 ? 26.833 -36.842 47.025 1.00 20.40 51 PRO C CA 1
ATOM 5563 C C . PRO C 1 56 ? 27.719 -37.858 47.769 1.00 22.18 51 PRO C C 1
ATOM 5564 O O . PRO C 1 56 ? 27.780 -38.986 47.332 1.00 22.75 51 PRO C O 1
ATOM 5568 N N . GLU C 1 57 ? 28.336 -37.458 48.885 1.00 24.83 52 GLU C N 1
ATOM 5569 C CA . GLU C 1 57 ? 29.158 -38.347 49.754 1.00 26.70 52 GLU C CA 1
ATOM 5570 C C . GLU C 1 57 ? 28.271 -39.407 50.430 1.00 27.86 52 GLU C C 1
ATOM 5571 O O . GLU C 1 57 ? 28.835 -40.358 51.001 1.00 29.29 52 GLU C O 1
ATOM 5577 N N . ASN C 1 58 ? 26.942 -39.262 50.366 1.00 28.30 53 ASN C N 1
ATOM 5578 C CA . ASN C 1 58 ? 25.956 -40.247 50.890 1.00 28.27 53 ASN C CA 1
ATOM 5579 C C . ASN C 1 58 ? 25.977 -41.524 50.037 1.00 28.51 53 ASN C C 1
ATOM 5580 O O . ASN C 1 58 ? 25.641 -42.590 50.585 1.00 28.75 53 ASN C O 1
ATOM 5585 N N . ILE C 1 59 ? 26.336 -41.422 48.750 1.00 28.34 54 ILE C N 1
ATOM 5586 C CA . ILE C 1 59 ? 26.264 -42.541 47.761 1.00 28.08 54 ILE C CA 1
ATOM 5587 C C . ILE C 1 59 ? 27.651 -43.164 47.604 1.00 27.71 54 ILE C C 1
ATOM 5588 O O . ILE C 1 59 ? 28.629 -42.453 47.385 1.00 27.41 54 ILE C O 1
ATOM 5593 N N . PRO C 1 60 ? 27.774 -44.510 47.703 1.00 27.60 55 PRO C N 1
ATOM 5594 C CA . PRO C 1 60 ? 29.056 -45.191 47.503 1.00 26.89 55 PRO C CA 1
ATOM 5595 C C . PRO C 1 60 ? 29.393 -45.384 46.015 1.00 26.24 55 PRO C C 1
ATOM 5596 O O . PRO C 1 60 ? 29.254 -46.488 45.511 1.00 26.05 55 PRO C O 1
ATOM 5600 N N . VAL C 1 61 ? 29.859 -44.317 45.358 1.00 25.55 56 VAL C N 1
ATOM 5601 C CA . VAL C 1 61 ? 30.156 -44.284 43.893 1.00 25.23 56 VAL C CA 1
ATOM 5602 C C . VAL C 1 61 ? 31.321 -45.236 43.573 1.00 24.50 56 VAL C C 1
ATOM 5603 O O . VAL C 1 61 ? 31.396 -45.692 42.414 1.00 23.44 56 VAL C O 1
ATOM 5607 N N . SER C 1 62 ? 32.189 -45.540 44.546 1.00 24.05 57 SER C N 1
ATOM 5608 C CA . SER C 1 62 ? 33.361 -46.447 44.378 1.00 23.99 57 SER C CA 1
ATOM 5609 C C . SER C 1 62 ? 32.906 -47.840 43.917 1.00 23.81 57 SER C C 1
ATOM 5610 O O . SER C 1 62 ? 33.676 -48.499 43.198 1.00 24.07 57 SER C O 1
ATOM 5613 N N . ASN C 1 63 ? 31.684 -48.255 44.268 1.00 23.91 58 ASN C N 1
ATOM 5614 C CA . ASN C 1 63 ? 31.088 -49.554 43.853 1.00 23.80 58 ASN C CA 1
ATOM 5615 C C . ASN C 1 63 ? 30.822 -49.579 42.339 1.00 23.46 58 ASN C C 1
ATOM 5616 O O . ASN C 1 63 ? 30.576 -50.681 41.822 1.00 23.87 58 ASN C O 1
ATOM 5621 N N . ASP C 1 64 ? 30.862 -48.429 41.651 1.00 22.81 59 ASP C N 1
ATOM 5622 C CA . ASP C 1 64 ? 30.669 -48.332 40.176 1.00 22.61 59 ASP C CA 1
ATOM 5623 C C . ASP C 1 64 ? 31.974 -48.647 39.429 1.00 22.09 59 ASP C C 1
ATOM 5624 O O . ASP C 1 64 ? 31.899 -48.835 38.201 1.00 21.50 59 ASP C O 1
ATOM 5629 N N . LEU C 1 65 ? 33.118 -48.692 40.121 1.00 22.49 60 LEU C N 1
ATOM 5630 C CA . LEU C 1 65 ? 34.464 -48.851 39.496 1.00 23.22 60 LEU C CA 1
ATOM 5631 C C . LEU C 1 65 ? 34.505 -50.089 38.599 1.00 23.00 60 LEU C C 1
ATOM 5632 O O . LEU C 1 65 ? 34.926 -49.987 37.450 1.00 22.96 60 LEU C O 1
ATOM 5637 N N . PRO C 1 66 ? 34.079 -51.289 39.062 1.00 22.84 61 PRO C N 1
ATOM 5638 C CA . PRO C 1 66 ? 34.077 -52.474 38.201 1.00 22.79 61 PRO C CA 1
ATOM 5639 C C . PRO C 1 66 ? 33.369 -52.253 36.853 1.00 22.53 61 PRO C C 1
ATOM 5640 O O . PRO C 1 66 ? 33.975 -52.543 35.840 1.00 22.34 61 PRO C O 1
ATOM 5644 N N . SER C 1 67 ? 32.137 -51.725 36.855 1.00 22.59 62 SER C N 1
ATOM 5645 C CA . SER C 1 67 ? 31.328 -51.502 35.624 1.00 22.49 62 SER C CA 1
ATOM 5646 C C . SER C 1 67 ? 31.935 -50.363 34.790 1.00 22.17 62 SER C C 1
ATOM 5647 O O . SER C 1 67 ? 31.921 -50.470 33.546 1.00 22.03 62 SER C O 1
ATOM 5650 N N . TRP C 1 68 ? 32.457 -49.318 35.440 1.00 21.65 63 TRP C N 1
ATOM 5651 C CA . TRP C 1 68 ? 33.181 -48.201 34.770 1.00 21.21 63 TRP C CA 1
ATOM 5652 C C . TRP C 1 68 ? 34.377 -48.760 33.985 1.00 21.82 63 TRP C C 1
ATOM 5653 O O . TRP C 1 68 ? 34.521 -48.418 32.799 1.00 20.70 63 TRP C O 1
ATOM 5664 N N . ASN C 1 69 ? 35.185 -49.614 34.623 1.00 23.24 64 ASN C N 1
ATOM 5665 C CA . ASN C 1 69 ? 36.424 -50.199 34.038 1.00 24.46 64 ASN C CA 1
ATOM 5666 C C . ASN C 1 69 ? 36.075 -51.139 32.872 1.00 25.55 64 ASN C C 1
ATOM 5667 O O . ASN C 1 69 ? 36.974 -51.383 32.042 1.00 25.90 64 ASN C O 1
ATOM 5672 N N . GLU C 1 70 ? 34.831 -51.630 32.792 1.00 26.66 65 GLU C N 1
ATOM 5673 C CA . GLU C 1 70 ? 34.338 -52.487 31.674 1.00 28.20 65 GLU C CA 1
ATOM 5674 C C . GLU C 1 70 ? 34.053 -51.645 30.423 1.00 28.35 65 GLU C C 1
ATOM 5675 O O . GLU C 1 70 ? 34.068 -52.224 29.323 1.00 28.46 65 GLU C O 1
ATOM 5681 N N . LEU C 1 71 ? 33.774 -50.345 30.576 1.00 28.21 66 LEU C N 1
ATOM 5682 C CA . LEU C 1 71 ? 33.500 -49.418 29.442 1.00 28.18 66 LEU C CA 1
ATOM 5683 C C . LEU C 1 71 ? 34.818 -49.063 28.746 1.00 28.53 66 LEU C C 1
ATOM 5684 O O . LEU C 1 71 ? 35.814 -48.846 29.459 1.00 27.94 66 LEU C O 1
ATOM 5689 N N . ASP C 1 72 ? 34.816 -48.987 27.410 1.00 29.37 67 ASP C N 1
ATOM 5690 C CA . ASP C 1 72 ? 35.994 -48.555 26.607 1.00 30.33 67 ASP C CA 1
ATOM 5691 C C . ASP C 1 72 ? 36.162 -47.037 26.765 1.00 30.12 67 ASP C C 1
ATOM 5692 O O . ASP C 1 72 ? 35.266 -46.399 27.360 1.00 30.61 67 ASP C O 1
ATOM 5697 N N . ASP C 1 73 ? 37.264 -46.490 26.245 1.00 29.47 68 ASP C N 1
ATOM 5698 C CA . ASP C 1 73 ? 37.653 -45.059 26.385 1.00 29.46 68 ASP C CA 1
ATOM 5699 C C . ASP C 1 73 ? 36.577 -44.153 25.772 1.00 28.29 68 ASP C C 1
ATOM 5700 O O . ASP C 1 73 ? 36.349 -43.066 26.335 1.00 27.37 68 ASP C O 1
ATOM 5705 N N . ASP C 1 74 ? 35.952 -44.577 24.667 1.00 27.36 69 ASP C N 1
ATOM 5706 C CA . ASP C 1 74 ? 34.945 -43.775 23.917 1.00 27.02 69 ASP C CA 1
ATOM 5707 C C . ASP C 1 74 ? 33.727 -43.524 24.814 1.00 25.48 69 ASP C C 1
ATOM 5708 O O . ASP C 1 74 ? 33.285 -42.359 24.893 1.00 24.21 69 ASP C O 1
ATOM 5713 N N . TRP C 1 75 ? 33.217 -44.574 25.465 1.00 24.46 70 TRP C N 1
ATOM 5714 C CA . TRP C 1 75 ? 32.024 -44.508 26.353 1.00 24.00 70 TRP C CA 1
ATOM 5715 C C . TRP C 1 75 ? 32.363 -43.711 27.618 1.00 22.87 70 TRP C C 1
ATOM 5716 O O . TRP C 1 75 ? 31.509 -42.922 28.052 1.00 21.99 70 TRP C O 1
ATOM 5727 N N . GLN C 1 76 ? 33.566 -43.900 28.172 1.00 21.86 71 GLN C N 1
ATOM 5728 C CA . GLN C 1 76 ? 34.051 -43.174 29.378 1.00 21.25 71 GLN C CA 1
ATOM 5729 C C . GLN C 1 76 ? 34.121 -41.671 29.078 1.00 20.90 71 GLN C C 1
ATOM 5730 O O . GLN C 1 76 ? 33.692 -40.876 29.941 1.00 20.88 71 GLN C O 1
ATOM 5736 N N . GLN C 1 77 ? 34.634 -41.302 27.900 1.00 20.37 72 GLN C N 1
ATOM 5737 C CA . GLN C 1 77 ? 34.730 -39.891 27.438 1.00 20.28 72 GLN C CA 1
ATOM 5738 C C . GLN C 1 77 ? 33.321 -39.306 27.277 1.00 19.54 72 GLN C C 1
ATOM 5739 O O . GLN C 1 77 ? 33.118 -38.152 27.700 1.00 19.57 72 GLN C O 1
ATOM 5745 N N . LEU C 1 78 ? 32.396 -40.066 26.681 1.00 18.87 73 LEU C N 1
ATOM 5746 C CA . LEU C 1 78 ? 30.987 -39.642 26.452 1.00 18.60 73 LEU C CA 1
ATOM 5747 C C . LEU C 1 78 ? 30.336 -39.286 27.794 1.00 18.14 73 LEU C C 1
ATOM 5748 O O . LEU C 1 78 ? 29.637 -38.257 27.857 1.00 17.86 73 LEU C O 1
ATOM 5753 N N . ILE C 1 79 ? 30.549 -40.116 28.818 1.00 17.74 74 ILE C N 1
ATOM 5754 C CA . ILE C 1 79 ? 29.940 -39.941 30.169 1.00 17.34 74 ILE C CA 1
ATOM 5755 C C . ILE C 1 79 ? 30.521 -38.675 30.808 1.00 17.18 74 ILE C C 1
ATOM 5756 O O . ILE C 1 79 ? 29.726 -37.858 31.311 1.00 16.87 74 ILE C O 1
ATOM 5761 N N . THR C 1 80 ? 31.848 -38.520 30.786 1.00 16.82 75 THR C N 1
ATOM 5762 C CA . THR C 1 80 ? 32.552 -37.352 31.377 1.00 16.97 75 THR C CA 1
ATOM 5763 C C . THR C 1 80 ? 32.073 -36.073 30.678 1.00 16.72 75 THR C C 1
ATOM 5764 O O . THR C 1 80 ? 31.798 -35.093 31.389 1.00 16.52 75 THR C O 1
ATOM 5768 N N . ARG C 1 81 ? 31.972 -36.089 29.344 1.00 16.35 76 ARG C N 1
ATOM 5769 C CA . ARG C 1 81 ? 31.525 -34.926 28.532 1.00 16.33 76 ARG C CA 1
ATOM 5770 C C . ARG C 1 81 ? 30.065 -34.596 28.863 1.00 15.54 76 ARG C C 1
ATOM 5771 O O . ARG C 1 81 ? 29.791 -33.430 29.198 1.00 14.89 76 ARG C O 1
ATOM 5779 N N . THR C 1 82 ? 29.169 -35.583 28.778 1.00 15.10 77 THR C N 1
ATOM 5780 C CA . THR C 1 82 ? 27.719 -35.418 29.070 1.00 14.86 77 THR C CA 1
ATOM 5781 C C . THR C 1 82 ? 27.558 -34.781 30.458 1.00 14.31 77 THR C C 1
ATOM 5782 O O . THR C 1 82 ? 26.820 -33.790 30.558 1.00 13.76 77 THR C O 1
ATOM 5786 N N . PHE C 1 83 ? 28.250 -35.311 31.472 1.00 13.89 78 PHE C N 1
ATOM 5787 C CA . PHE C 1 83 ? 28.106 -34.917 32.900 1.00 13.83 78 PHE C CA 1
ATOM 5788 C C . PHE C 1 83 ? 28.730 -33.536 33.148 1.00 13.35 78 PHE C C 1
ATOM 5789 O O . PHE C 1 83 ? 28.186 -32.792 33.983 1.00 13.13 78 PHE C O 1
ATOM 5797 N N . THR C 1 84 ? 29.825 -33.190 32.463 1.00 12.84 79 THR C N 1
ATOM 5798 C CA . THR C 1 84 ? 30.429 -31.833 32.547 1.00 12.57 79 THR C CA 1
ATOM 5799 C C . THR C 1 84 ? 29.457 -30.831 31.907 1.00 12.07 79 THR C C 1
ATOM 5800 O O . THR C 1 84 ? 29.325 -29.722 32.443 1.00 11.77 79 THR C O 1
ATOM 5804 N N . GLY C 1 85 ? 28.785 -31.224 30.822 1.00 11.99 80 GLY C N 1
ATOM 5805 C CA . GLY C 1 85 ? 27.711 -30.437 30.183 1.00 11.97 80 GLY C CA 1
ATOM 5806 C C . GLY C 1 85 ? 26.560 -30.179 31.142 1.00 11.99 80 GLY C C 1
ATOM 5807 O O . GLY C 1 85 ? 26.055 -29.039 31.172 1.00 12.10 80 GLY C O 1
ATOM 5808 N N . LEU C 1 86 ? 26.160 -31.194 31.912 1.00 11.77 81 LEU C N 1
ATOM 5809 C CA . LEU C 1 86 ? 25.085 -31.073 32.932 1.00 11.59 81 LEU C CA 1
ATOM 5810 C C . LEU C 1 86 ? 25.588 -30.187 34.080 1.00 11.36 81 LEU C C 1
ATOM 5811 O O . LEU C 1 86 ? 24.798 -29.353 34.559 1.00 11.29 81 LEU C O 1
ATOM 5816 N N . THR C 1 87 ? 26.862 -30.325 34.469 1.00 10.80 82 THR C N 1
ATOM 5817 C CA . THR C 1 87 ? 27.520 -29.483 35.505 1.00 10.66 82 THR C CA 1
ATOM 5818 C C . THR C 1 87 ? 27.382 -28.003 35.119 1.00 10.52 82 THR C C 1
ATOM 5819 O O . THR C 1 87 ? 27.013 -27.204 36.000 1.00 10.20 82 THR C O 1
ATOM 5823 N N . LEU C 1 88 ? 27.634 -27.657 33.850 1.00 10.38 83 LEU C N 1
ATOM 5824 C CA . LEU C 1 88 ? 27.532 -26.260 33.349 1.00 10.62 83 LEU C CA 1
ATOM 5825 C C . LEU C 1 88 ? 26.119 -25.726 33.601 1.00 10.60 83 LEU C C 1
ATOM 5826 O O . LEU C 1 88 ? 26.005 -24.629 34.159 1.00 10.60 83 LEU C O 1
ATOM 5831 N N . LEU C 1 89 ? 25.090 -26.480 33.207 1.00 10.89 84 LEU C N 1
ATOM 5832 C CA . LEU C 1 89 ? 23.665 -26.060 33.311 1.00 11.08 84 LEU C CA 1
ATOM 5833 C C . LEU C 1 89 ? 23.275 -25.882 34.784 1.00 11.03 84 LEU C C 1
ATOM 5834 O O . LEU C 1 89 ? 22.566 -24.906 35.094 1.00 10.95 84 LEU C O 1
ATOM 5839 N N . ASP C 1 90 ? 23.731 -26.776 35.668 1.00 10.99 85 ASP C N 1
ATOM 5840 C CA . ASP C 1 90 ? 23.508 -26.653 37.133 1.00 11.07 85 ASP C CA 1
ATOM 5841 C C . ASP C 1 90 ? 24.229 -25.405 37.658 1.00 10.81 85 ASP C C 1
ATOM 5842 O O . ASP C 1 90 ? 23.629 -24.691 38.479 1.00 10.79 85 ASP C O 1
ATOM 5847 N N . THR C 1 91 ? 25.448 -25.124 37.193 1.00 10.54 86 THR C N 1
ATOM 5848 C CA . THR C 1 91 ? 26.218 -23.922 37.611 1.00 10.47 86 THR C CA 1
ATOM 5849 C C . THR C 1 91 ? 25.443 -22.662 37.201 1.00 10.39 86 THR C C 1
ATOM 5850 O O . THR C 1 91 ? 25.380 -21.727 38.017 1.00 10.58 86 THR C O 1
ATOM 5854 N N . VAL C 1 92 ? 24.875 -22.642 35.991 1.00 10.35 87 VAL C N 1
ATOM 5855 C CA . VAL C 1 92 ? 24.036 -21.520 35.472 1.00 10.48 87 VAL C CA 1
ATOM 5856 C C . VAL C 1 92 ? 22.860 -21.307 36.433 1.00 10.64 87 VAL C C 1
ATOM 5857 O O . VAL C 1 92 ? 22.640 -20.164 36.865 1.00 10.61 87 VAL C O 1
ATOM 5861 N N . GLN C 1 93 ? 22.139 -22.378 36.766 1.00 10.97 88 GLN C N 1
ATOM 5862 C CA . GLN C 1 93 ? 20.884 -22.297 37.558 1.00 11.27 88 GLN C CA 1
ATOM 5863 C C . GLN C 1 93 ? 21.203 -21.914 39.008 1.00 10.96 88 GLN C C 1
ATOM 5864 O O . GLN C 1 93 ? 20.449 -21.106 39.571 1.00 11.11 88 GLN C O 1
ATOM 5870 N N . SER C 1 94 ? 22.278 -22.460 39.585 1.00 10.80 89 SER C N 1
ATOM 5871 C CA . SER C 1 94 ? 22.689 -22.219 40.996 1.00 10.60 89 SER C CA 1
ATOM 5872 C C . SER C 1 94 ? 23.167 -20.772 41.188 1.00 10.63 89 SER C C 1
ATOM 5873 O O . SER C 1 94 ? 22.796 -20.151 42.207 1.00 10.77 89 SER C O 1
ATOM 5876 N N . SER C 1 95 ? 23.950 -20.244 40.245 1.00 10.44 90 SER C N 1
ATOM 5877 C CA . SER C 1 95 ? 24.684 -18.961 40.397 1.00 10.41 90 SER C CA 1
ATOM 5878 C C . SER C 1 95 ? 23.889 -17.778 39.822 1.00 10.40 90 SER C C 1
ATOM 5879 O O . SER C 1 95 ? 24.192 -16.645 40.233 1.00 10.33 90 SER C O 1
ATOM 5882 N N . ILE C 1 96 ? 22.940 -18.019 38.906 1.00 10.54 91 ILE C N 1
ATOM 5883 C CA . ILE C 1 96 ? 22.151 -16.949 38.218 1.00 10.74 91 ILE C CA 1
ATOM 5884 C C . ILE C 1 96 ? 20.644 -17.191 38.382 1.00 11.09 91 ILE C C 1
ATOM 5885 O O . ILE C 1 96 ? 19.961 -16.288 38.894 1.00 11.44 91 ILE C O 1
ATOM 5890 N N . GLY C 1 97 ? 20.147 -18.329 37.888 1.00 11.13 92 GLY C N 1
ATOM 5891 C CA . GLY C 1 97 ? 18.721 -18.556 37.577 1.00 11.30 92 GLY C CA 1
ATOM 5892 C C . GLY C 1 97 ? 17.829 -18.508 38.804 1.00 11.40 92 GLY C C 1
ATOM 5893 O O . GLY C 1 97 ? 16.870 -17.718 38.807 1.00 11.25 92 GLY C O 1
ATOM 5894 N N . ASP C 1 98 ? 18.110 -19.338 39.812 1.00 11.85 93 ASP C N 1
ATOM 5895 C CA . ASP C 1 98 ? 17.228 -19.492 41.001 1.00 12.03 93 ASP C CA 1
ATOM 5896 C C . ASP C 1 98 ? 17.301 -18.232 41.873 1.00 11.66 93 ASP C C 1
ATOM 5897 O O . ASP C 1 98 ? 16.246 -17.807 42.360 1.00 11.23 93 ASP C O 1
ATOM 5902 N N . VAL C 1 99 ? 18.484 -17.649 42.070 1.00 11.80 94 VAL C N 1
ATOM 5903 C CA . VAL C 1 99 ? 18.636 -16.448 42.948 1.00 12.10 94 VAL C CA 1
ATOM 5904 C C . VAL C 1 99 ? 17.966 -15.234 42.285 1.00 11.74 94 VAL C C 1
ATOM 5905 O O . VAL C 1 99 ? 17.464 -14.383 43.027 1.00 11.71 94 VAL C O 1
ATOM 5909 N N . ALA C 1 100 ? 17.922 -15.172 40.949 1.00 11.70 95 ALA C N 1
ATOM 5910 C CA . ALA C 1 100 ? 17.238 -14.096 40.188 1.00 11.76 95 ALA C CA 1
ATOM 5911 C C . ALA C 1 100 ? 15.724 -14.148 40.442 1.00 11.76 95 ALA C C 1
ATOM 5912 O O . ALA C 1 100 ? 15.075 -13.098 40.303 1.00 11.94 95 ALA C O 1
ATOM 5914 N N . GLN C 1 101 ? 15.181 -15.315 40.816 1.00 11.78 96 GLN C N 1
ATOM 5915 C CA . GLN C 1 101 ? 13.729 -15.503 41.088 1.00 11.86 96 GLN C CA 1
ATOM 5916 C C . GLN C 1 101 ? 13.335 -14.834 42.414 1.00 12.27 96 GLN C C 1
ATOM 5917 O O . GLN C 1 101 ? 12.146 -14.488 42.562 1.00 12.34 96 GLN C O 1
ATOM 5923 N N . ILE C 1 102 ? 14.280 -14.663 43.343 1.00 12.78 97 ILE C N 1
ATOM 5924 C CA . ILE C 1 102 ? 13.989 -14.253 44.752 1.00 13.33 97 ILE C CA 1
ATOM 5925 C C . ILE C 1 102 ? 13.233 -12.915 44.744 1.00 13.89 97 ILE C C 1
ATOM 5926 O O . ILE C 1 102 ? 12.160 -12.848 45.366 1.00 13.66 97 ILE C O 1
ATOM 5931 N N . LYS C 1 103 ? 13.746 -11.907 44.031 1.00 14.30 98 LYS C N 1
ATOM 5932 C CA . LYS C 1 103 ? 13.209 -10.519 44.062 1.00 14.86 98 LYS C CA 1
ATOM 5933 C C . LYS C 1 103 ? 11.831 -10.440 43.383 1.00 14.79 98 LYS C C 1
ATOM 5934 O O . LYS C 1 103 ? 11.138 -9.439 43.621 1.00 15.22 98 LYS C O 1
ATOM 5940 N N . ASN C 1 104 ? 11.429 -11.447 42.600 1.00 14.64 99 ASN C N 1
ATOM 5941 C CA . ASN C 1 104 ? 10.145 -11.454 41.844 1.00 14.72 99 ASN C CA 1
ATOM 5942 C C . ASN C 1 104 ? 9.112 -12.358 42.531 1.00 14.45 99 ASN C C 1
ATOM 5943 O O . ASN C 1 104 ? 8.068 -12.638 41.909 1.00 14.14 99 ASN C O 1
ATOM 5948 N N . SER C 1 105 ? 9.370 -12.768 43.775 1.00 14.15 100 SER C N 1
ATOM 5949 C CA . SER C 1 105 ? 8.521 -13.708 44.551 1.00 14.05 100 SER C CA 1
ATOM 5950 C C . SER C 1 105 ? 7.144 -13.088 44.821 1.00 14.34 100 SER C C 1
ATOM 5951 O O . SER C 1 105 ? 7.085 -11.873 45.086 1.00 14.37 100 SER C O 1
ATOM 5954 N N . LEU C 1 106 ? 6.085 -13.901 44.759 1.00 14.54 101 LEU C N 1
ATOM 5955 C CA . LEU C 1 106 ? 4.702 -13.519 45.155 1.00 15.10 101 LEU C CA 1
ATOM 5956 C C . LEU C 1 106 ? 4.569 -13.515 46.685 1.00 15.19 101 LEU C C 1
ATOM 5957 O O . LEU C 1 106 ? 3.753 -12.725 47.193 1.00 15.24 101 LEU C O 1
ATOM 5962 N N . THR C 1 107 ? 5.321 -14.367 47.395 1.00 14.88 102 THR C N 1
ATOM 5963 C CA . THR C 1 107 ? 5.224 -14.530 48.872 1.00 14.55 102 THR C CA 1
ATOM 5964 C C . THR C 1 107 ? 6.611 -14.444 49.518 1.00 14.27 102 THR C C 1
ATOM 5965 O O . THR C 1 107 ? 7.619 -14.582 48.805 1.00 14.14 102 THR C O 1
ATOM 5969 N N . GLU C 1 108 ? 6.646 -14.237 50.835 1.00 14.14 103 GLU C N 1
ATOM 5970 C CA . GLU C 1 108 ? 7.893 -14.167 51.641 1.00 14.06 103 GLU C CA 1
ATOM 5971 C C . GLU C 1 108 ? 8.611 -15.524 51.607 1.00 13.75 103 GLU C C 1
ATOM 5972 O O . GLU C 1 108 ? 9.848 -15.531 51.436 1.00 13.25 103 GLU C O 1
ATOM 5978 N N . GLN C 1 109 ? 7.866 -16.625 51.764 1.00 13.25 104 GLN C N 1
ATOM 5979 C CA . GLN C 1 109 ? 8.435 -17.998 51.877 1.00 13.25 104 GLN C CA 1
ATOM 5980 C C . GLN C 1 109 ? 9.081 -18.390 50.541 1.00 13.10 104 GLN C C 1
ATOM 5981 O O . GLN C 1 109 ? 10.107 -19.085 50.562 1.00 12.91 104 GLN C O 1
ATOM 5987 N N . GLU C 1 110 ? 8.502 -17.942 49.424 1.00 12.89 105 GLU C N 1
ATOM 5988 C CA . GLU C 1 110 ? 9.024 -18.185 48.052 1.00 12.67 105 GLU C CA 1
ATOM 5989 C C . GLU C 1 110 ? 10.467 -17.672 47.941 1.00 12.49 105 GLU C C 1
ATOM 5990 O O . GLU C 1 110 ? 11.269 -18.322 47.245 1.00 12.03 105 GLU C O 1
ATOM 5996 N N . GLN C 1 111 ? 10.790 -16.558 48.606 1.00 12.54 106 GLN C N 1
ATOM 5997 C CA . GLN C 1 111 ? 12.150 -15.950 48.595 1.00 12.57 106 GLN C CA 1
ATOM 5998 C C . GLN C 1 111 ? 13.149 -16.949 49.190 1.00 12.36 106 GLN C C 1
ATOM 5999 O O . GLN C 1 111 ? 14.249 -17.112 48.622 1.00 12.46 106 GLN C O 1
ATOM 6005 N N . VAL C 1 112 ? 12.762 -17.618 50.277 1.00 12.10 107 VAL C N 1
ATOM 6006 C CA . VAL C 1 112 ? 13.642 -18.560 51.032 1.00 11.86 107 VAL C CA 1
ATOM 6007 C C . VAL C 1 112 ? 13.728 -19.872 50.245 1.00 11.43 107 VAL C C 1
ATOM 6008 O O . VAL C 1 112 ? 14.821 -20.477 50.208 1.00 11.26 107 VAL C O 1
ATOM 6012 N N . ILE C 1 113 ? 12.615 -20.298 49.641 1.00 10.95 108 ILE C N 1
ATOM 6013 C CA . ILE C 1 113 ? 12.546 -21.558 48.845 1.00 10.65 108 ILE C CA 1
ATOM 6014 C C . ILE C 1 113 ? 13.511 -21.455 47.654 1.00 10.36 108 ILE C C 1
ATOM 6015 O O . ILE C 1 113 ? 14.202 -22.447 47.382 1.00 10.07 108 ILE C O 1
ATOM 6020 N N . TYR C 1 114 ? 13.595 -20.304 46.977 1.00 10.12 109 TYR C N 1
ATOM 6021 C CA . TYR C 1 114 ? 14.504 -20.141 45.807 1.00 9.86 109 TYR C CA 1
ATOM 6022 C C . TYR C 1 114 ? 15.967 -20.120 46.277 1.00 9.80 109 TYR C C 1
ATOM 6023 O O . TYR C 1 114 ? 16.830 -20.590 45.510 1.00 9.83 109 TYR C O 1
ATOM 6032 N N . ALA C 1 115 ? 16.251 -19.654 47.499 1.00 9.82 110 ALA C N 1
ATOM 6033 C CA . ALA C 1 115 ? 17.605 -19.730 48.101 1.00 9.84 110 ALA C CA 1
ATOM 6034 C C . ALA C 1 115 ? 17.978 -21.207 48.297 1.00 9.80 110 ALA C C 1
ATOM 6035 O O . ALA C 1 115 ? 19.116 -21.587 47.933 1.00 9.55 110 ALA C O 1
ATOM 6037 N N . ASN C 1 116 ? 17.045 -22.020 48.809 1.00 9.83 111 ASN C N 1
ATOM 6038 C CA . ASN C 1 116 ? 17.208 -23.497 48.912 1.00 9.78 111 ASN C CA 1
ATOM 6039 C C . ASN C 1 116 ? 17.522 -24.077 47.528 1.00 9.79 111 ASN C C 1
ATOM 6040 O O . ASN C 1 116 ? 18.510 -24.827 47.420 1.00 9.75 111 ASN C O 1
ATOM 6045 N N . PHE C 1 117 ? 16.702 -23.764 46.518 1.00 9.68 112 PHE C N 1
ATOM 6046 C CA . PHE C 1 117 ? 16.845 -24.294 45.134 1.00 9.56 112 PHE C CA 1
ATOM 6047 C C . PHE C 1 117 ? 18.269 -24.008 44.637 1.00 9.40 112 PHE C C 1
ATOM 6048 O O . PHE C 1 117 ? 18.933 -24.945 44.161 1.00 9.17 112 PHE C O 1
ATOM 6056 N N . ALA C 1 118 ? 18.721 -22.754 44.753 1.00 9.31 113 ALA C N 1
ATOM 6057 C CA . ALA C 1 118 ? 20.062 -22.303 44.310 1.00 9.35 113 ALA C CA 1
ATOM 6058 C C . ALA C 1 118 ? 21.124 -23.186 44.966 1.00 9.45 113 ALA C C 1
ATOM 6059 O O . ALA C 1 118 ? 21.992 -23.714 44.247 1.00 9.43 113 ALA C O 1
ATOM 6061 N N . PHE C 1 119 ? 21.046 -23.357 46.287 1.00 9.53 114 PHE C N 1
ATOM 6062 C CA . PHE C 1 119 ? 22.002 -24.192 47.057 1.00 9.68 114 PHE C CA 1
ATOM 6063 C C . PHE C 1 119 ? 21.960 -25.634 46.533 1.00 9.74 114 PHE C C 1
ATOM 6064 O O . PHE C 1 119 ? 23.031 -26.191 46.245 1.00 9.73 114 PHE C O 1
ATOM 6072 N N . MET C 1 120 ? 20.765 -26.220 46.411 1.00 9.92 115 MET C N 1
ATOM 6073 C CA . MET C 1 120 ? 20.611 -27.664 46.089 1.00 10.12 115 MET C CA 1
ATOM 6074 C C . MET C 1 120 ? 21.038 -27.936 44.637 1.00 10.14 115 MET C C 1
ATOM 6075 O O . MET C 1 120 ? 21.643 -28.995 44.403 1.00 10.18 115 MET C O 1
ATOM 6080 N N . VAL C 1 121 ? 20.793 -27.019 43.698 1.00 10.21 116 VAL C N 1
ATOM 6081 C CA . VAL C 1 121 ? 21.286 -27.181 42.295 1.00 10.47 116 VAL C CA 1
ATOM 6082 C C . VAL C 1 121 ? 22.820 -27.081 42.308 1.00 10.43 116 VAL C C 1
ATOM 6083 O O . VAL C 1 121 ? 23.457 -27.744 41.469 1.00 10.42 116 VAL C O 1
ATOM 6087 N N . GLY C 1 122 ? 23.390 -26.309 43.239 1.00 10.51 117 GLY C N 1
ATOM 6088 C CA . GLY C 1 122 ? 24.839 -26.298 43.521 1.00 10.62 117 GLY C CA 1
ATOM 6089 C C . GLY C 1 122 ? 25.334 -27.673 43.946 1.00 10.65 117 GLY C C 1
ATOM 6090 O O . GLY C 1 122 ? 26.432 -28.074 43.514 1.00 10.58 117 GLY C O 1
ATOM 6091 N N . VAL C 1 123 ? 24.547 -28.375 44.765 1.00 10.70 118 VAL C N 1
ATOM 6092 C CA . VAL C 1 123 ? 24.843 -29.759 45.244 1.00 10.70 118 VAL C CA 1
ATOM 6093 C C . VAL C 1 123 ? 24.798 -30.710 44.039 1.00 10.73 118 VAL C C 1
ATOM 6094 O O . VAL C 1 123 ? 25.674 -31.582 43.955 1.00 10.71 118 VAL C O 1
ATOM 6098 N N . HIS C 1 124 ? 23.838 -30.531 43.126 1.00 10.70 119 HIS C N 1
ATOM 6099 C CA . HIS C 1 124 ? 23.718 -31.339 41.881 1.00 10.85 119 HIS C CA 1
ATOM 6100 C C . HIS C 1 124 ? 25.025 -31.224 41.086 1.00 11.23 119 HIS C C 1
ATOM 6101 O O . HIS C 1 124 ? 25.596 -32.272 40.727 1.00 11.32 119 HIS C O 1
ATOM 6108 N N . ALA C 1 125 ? 25.488 -29.993 40.843 1.00 11.66 120 ALA C N 1
ATOM 6109 C CA . ALA C 1 125 ? 26.731 -29.694 40.090 1.00 11.96 120 ALA C CA 1
ATOM 6110 C C . ALA C 1 125 ? 27.916 -30.373 40.786 1.00 12.28 120 ALA C C 1
ATOM 6111 O O . ALA C 1 125 ? 28.710 -31.037 40.094 1.00 12.59 120 ALA C O 1
ATOM 6113 N N . ARG C 1 126 ? 27.990 -30.250 42.114 1.00 12.52 121 ARG C N 1
ATOM 6114 C CA . ARG C 1 126 ? 29.074 -30.817 42.960 1.00 12.87 121 ARG C CA 1
ATOM 6115 C C . ARG C 1 126 ? 29.098 -32.351 42.864 1.00 12.86 121 ARG C C 1
ATOM 6116 O O . ARG C 1 126 ? 30.196 -32.924 42.941 1.00 12.79 121 ARG C O 1
ATOM 6124 N N A SER C 1 127 ? 27.929 -32.983 42.698 0.46 12.93 122 SER C N 1
ATOM 6125 N N B SER C 1 127 ? 27.927 -32.982 42.713 0.54 12.94 122 SER C N 1
ATOM 6126 C CA A SER C 1 127 ? 27.748 -34.460 42.671 0.46 13.07 122 SER C CA 1
ATOM 6127 C CA B SER C 1 127 ? 27.748 -34.459 42.662 0.54 13.11 122 SER C CA 1
ATOM 6128 C C A SER C 1 127 ? 28.488 -35.080 41.477 0.46 13.38 122 SER C C 1
ATOM 6129 C C B SER C 1 127 ? 28.531 -35.058 41.488 0.54 13.40 122 SER C C 1
ATOM 6130 O O A SER C 1 127 ? 29.009 -36.200 41.635 0.46 13.44 122 SER C O 1
ATOM 6131 O O B SER C 1 127 ? 29.127 -36.136 41.674 0.54 13.44 122 SER C O 1
ATOM 6136 N N . TYR C 1 128 ? 28.529 -34.393 40.329 1.00 13.60 123 TYR C N 1
ATOM 6137 C CA . TYR C 1 128 ? 29.278 -34.843 39.122 1.00 14.22 123 TYR C CA 1
ATOM 6138 C C . TYR C 1 128 ? 30.778 -34.890 39.444 1.00 14.22 123 TYR C C 1
ATOM 6139 O O . TYR C 1 128 ? 31.437 -35.878 39.070 1.00 13.96 123 TYR C O 1
ATOM 6148 N N . GLY C 1 129 ? 31.288 -33.870 40.141 1.00 14.55 124 GLY C N 1
ATOM 6149 C CA . GLY C 1 129 ? 32.679 -33.817 40.632 1.00 14.88 124 GLY C CA 1
ATOM 6150 C C . GLY C 1 129 ? 33.010 -35.007 41.520 1.00 15.18 124 GLY C C 1
ATOM 6151 O O . GLY C 1 129 ? 34.115 -35.562 41.373 1.00 15.13 124 GLY C O 1
ATOM 6152 N N . THR C 1 130 ? 32.097 -35.386 42.420 1.00 15.64 125 THR C N 1
ATOM 6153 C CA . THR C 1 130 ? 32.232 -36.581 43.301 1.00 16.28 125 THR C CA 1
ATOM 6154 C C . THR C 1 130 ? 32.354 -37.839 42.429 1.00 16.37 125 THR C C 1
ATOM 6155 O O . THR C 1 130 ? 33.210 -38.688 42.733 1.00 16.33 125 THR C O 1
ATOM 6159 N N . ILE C 1 131 ? 31.543 -37.946 41.375 1.00 16.61 126 ILE C N 1
ATOM 6160 C CA . ILE C 1 131 ? 31.578 -39.103 40.432 1.00 16.92 126 ILE C CA 1
ATOM 6161 C C . ILE C 1 131 ? 32.938 -39.107 39.721 1.00 17.48 126 ILE C C 1
ATOM 6162 O O . ILE C 1 131 ? 33.587 -40.174 39.703 1.00 17.27 126 ILE C O 1
ATOM 6167 N N . PHE C 1 132 ? 33.370 -37.960 39.189 1.00 17.95 127 PHE C N 1
ATOM 6168 C CA . PHE C 1 132 ? 34.641 -37.823 38.426 1.00 18.87 127 PHE C CA 1
ATOM 6169 C C . PHE C 1 132 ? 35.830 -38.164 39.331 1.00 18.91 127 PHE C C 1
ATOM 6170 O O . PHE C 1 132 ? 36.759 -38.857 38.872 1.00 18.31 127 PHE C O 1
ATOM 6178 N N . SER C 1 133 ? 35.800 -37.679 40.575 1.00 19.60 128 SER C N 1
ATOM 6179 C CA . SER C 1 133 ? 36.853 -37.891 41.604 1.00 20.58 128 SER C CA 1
ATOM 6180 C C . SER C 1 133 ? 37.106 -39.393 41.794 1.00 20.87 128 SER C C 1
ATOM 6181 O O . SER C 1 133 ? 38.275 -39.783 41.944 1.00 20.47 128 SER C O 1
ATOM 6184 N N . THR C 1 134 ? 36.044 -40.203 41.754 1.00 21.12 129 THR C N 1
ATOM 6185 C CA . THR C 1 134 ? 36.072 -41.667 42.007 1.00 21.72 129 THR C CA 1
ATOM 6186 C C . THR C 1 134 ? 36.464 -42.432 40.735 1.00 21.64 129 THR C C 1
ATOM 6187 O O . THR C 1 134 ? 37.258 -43.380 40.856 1.00 22.09 129 THR C O 1
ATOM 6191 N N . LEU C 1 135 ? 35.923 -42.051 39.572 1.00 21.20 130 LEU C N 1
ATOM 6192 C CA . LEU C 1 135 ? 35.969 -42.869 38.328 1.00 21.37 130 LEU C CA 1
ATOM 6193 C C . LEU C 1 135 ? 37.038 -42.363 37.351 1.00 21.47 130 LEU C C 1
ATOM 6194 O O . LEU C 1 135 ? 37.749 -43.216 36.786 1.00 21.52 130 LEU C O 1
ATOM 6199 N N . CYS C 1 136 ? 37.116 -41.046 37.125 1.00 21.19 131 CYS C N 1
ATOM 6200 C CA . CYS C 1 136 ? 37.818 -40.433 35.963 1.00 21.58 131 CYS C CA 1
ATOM 6201 C C . CYS C 1 136 ? 39.292 -40.161 36.280 1.00 21.60 131 CYS C C 1
ATOM 6202 O O . CYS C 1 136 ? 39.625 -39.963 37.460 1.00 21.19 131 CYS C O 1
ATOM 6205 N N . THR C 1 137 ? 40.130 -40.135 35.241 1.00 21.88 132 THR C N 1
ATOM 6206 C CA . THR C 1 137 ? 41.536 -39.656 35.302 1.00 22.57 132 THR C CA 1
ATOM 6207 C C . THR C 1 137 ? 41.530 -38.126 35.252 1.00 23.04 132 THR C C 1
ATOM 6208 O O . THR C 1 137 ? 40.521 -37.548 34.797 1.00 22.20 132 THR C O 1
ATOM 6212 N N . SER C 1 138 ? 42.622 -37.505 35.694 1.00 23.42 133 SER C N 1
ATOM 6213 C CA . SER C 1 138 ? 42.857 -36.043 35.597 1.00 24.37 133 SER C CA 1
ATOM 6214 C C . SER C 1 138 ? 42.707 -35.591 34.140 1.00 24.30 133 SER C C 1
ATOM 6215 O O . SER C 1 138 ? 42.088 -34.539 33.922 1.00 24.42 133 SER C O 1
ATOM 6218 N N . GLU C 1 139 ? 43.228 -36.376 33.190 1.00 24.86 134 GLU C N 1
ATOM 6219 C CA . GLU C 1 139 ? 43.199 -36.076 31.731 1.00 25.55 134 GLU C CA 1
ATOM 6220 C C . GLU C 1 139 ? 41.750 -36.087 31.225 1.00 24.01 134 GLU C C 1
ATOM 6221 O O . GLU C 1 139 ? 41.379 -35.157 30.486 1.00 23.36 134 GLU C O 1
ATOM 6227 N N . GLN C 1 140 ? 40.969 -37.105 31.598 1.00 22.45 135 GLN C N 1
ATOM 6228 C CA . GLN C 1 140 ? 39.540 -37.244 31.208 1.00 21.78 135 GLN C CA 1
ATOM 6229 C C . GLN C 1 140 ? 38.750 -36.029 31.715 1.00 20.81 135 GLN C C 1
ATOM 6230 O O . GLN C 1 140 ? 37.923 -35.499 30.947 1.00 20.58 135 GLN C O 1
ATOM 6236 N N . ILE C 1 141 ? 39.002 -35.608 32.958 1.00 20.09 136 ILE C N 1
ATOM 6237 C CA . ILE C 1 141 ? 38.313 -34.453 33.607 1.00 20.13 136 ILE C CA 1
ATOM 6238 C C . ILE C 1 141 ? 38.644 -33.173 32.826 1.00 20.32 136 ILE C C 1
ATOM 6239 O O . ILE C 1 141 ? 37.695 -32.462 32.448 1.00 19.18 136 ILE C O 1
ATOM 6244 N N . GLU C 1 142 ? 39.929 -32.908 32.566 1.00 21.30 137 GLU C N 1
ATOM 6245 C CA . GLU C 1 142 ? 40.393 -31.651 31.917 1.00 22.45 137 GLU C CA 1
ATOM 6246 C C . GLU C 1 142 ? 39.893 -31.595 30.465 1.00 21.80 137 GLU C C 1
ATOM 6247 O O . GLU C 1 142 ? 39.430 -30.516 30.053 1.00 21.23 137 GLU C O 1
ATOM 6253 N N . GLU C 1 143 ? 39.977 -32.710 29.729 1.00 21.73 138 GLU C N 1
ATOM 6254 C CA . GLU C 1 143 ? 39.503 -32.830 28.320 1.00 21.53 138 GLU C CA 1
ATOM 6255 C C . GLU C 1 143 ? 38.009 -32.480 28.239 1.00 19.99 138 GLU C C 1
ATOM 6256 O O . GLU C 1 143 ? 37.613 -31.786 27.277 1.00 18.60 138 GLU C O 1
ATOM 6262 N N . ALA C 1 144 ? 37.208 -32.965 29.192 1.00 18.58 139 ALA C N 1
ATOM 6263 C CA . ALA C 1 144 ? 35.744 -32.734 29.243 1.00 18.12 139 ALA C CA 1
ATOM 6264 C C . ALA C 1 144 ? 35.468 -31.232 29.398 1.00 17.36 139 ALA C C 1
ATOM 6265 O O . ALA C 1 144 ? 34.592 -30.723 28.681 1.00 17.26 139 ALA C O 1
ATOM 6267 N N . HIS C 1 145 ? 36.209 -30.547 30.276 1.00 16.91 140 HIS C N 1
ATOM 6268 C CA . HIS C 1 145 ? 36.082 -29.083 30.528 1.00 16.98 140 HIS C CA 1
ATOM 6269 C C . HIS C 1 145 ? 36.453 -28.298 29.263 1.00 17.50 140 HIS C C 1
ATOM 6270 O O . HIS C 1 145 ? 35.692 -27.379 28.900 1.00 16.57 140 HIS C O 1
ATOM 6277 N N . GLU C 1 146 ? 37.579 -28.644 28.626 1.00 18.30 141 GLU C N 1
ATOM 6278 C CA . GLU C 1 146 ? 38.014 -28.070 27.322 1.00 19.19 141 GLU C CA 1
ATOM 6279 C C . GLU C 1 146 ? 36.889 -28.241 26.297 1.00 18.33 141 GLU C C 1
ATOM 6280 O O . GLU C 1 146 ? 36.531 -27.251 25.633 1.00 17.79 141 GLU C O 1
ATOM 6286 N N . TRP C 1 147 ? 36.356 -29.460 26.190 1.00 17.91 142 TRP C N 1
ATOM 6287 C CA . TRP C 1 147 ? 35.298 -29.843 25.219 1.00 17.84 142 TRP C CA 1
ATOM 6288 C C . TRP C 1 147 ? 34.037 -28.995 25.439 1.00 17.05 142 TRP C C 1
ATOM 6289 O O . TRP C 1 147 ? 33.456 -28.551 24.435 1.00 16.67 142 TRP C O 1
ATOM 6300 N N . VAL C 1 148 ? 33.630 -28.767 26.693 1.00 16.26 143 VAL C N 1
ATOM 6301 C CA . VAL C 1 148 ? 32.409 -27.972 27.032 1.00 16.09 143 VAL C CA 1
ATOM 6302 C C . VAL C 1 148 ? 32.615 -26.512 26.602 1.00 15.89 143 VAL C C 1
ATOM 6303 O O . VAL C 1 148 ? 31.691 -25.952 25.983 1.00 15.58 143 VAL C O 1
ATOM 6307 N N . VAL C 1 149 ? 33.774 -25.926 26.920 1.00 15.83 144 VAL C N 1
ATOM 6308 C CA . VAL C 1 149 ? 34.124 -24.509 26.596 1.00 16.39 144 VAL C CA 1
ATOM 6309 C C . VAL C 1 149 ? 34.068 -24.296 25.075 1.00 16.71 144 VAL C C 1
ATOM 6310 O O . VAL C 1 149 ? 33.610 -23.217 24.658 1.00 16.64 144 VAL C O 1
ATOM 6314 N N . ASP C 1 150 ? 34.486 -25.287 24.279 1.00 17.57 145 ASP C N 1
ATOM 6315 C CA . ASP C 1 150 ? 34.692 -25.145 22.810 1.00 18.08 145 ASP C CA 1
ATOM 6316 C C . ASP C 1 150 ? 33.493 -25.692 22.022 1.00 17.87 145 ASP C C 1
ATOM 6317 O O . ASP C 1 150 ? 33.527 -25.596 20.787 1.00 17.62 145 ASP C O 1
ATOM 6322 N N . ASN C 1 151 ? 32.462 -26.216 22.693 1.00 17.77 146 ASN C N 1
ATOM 6323 C CA . ASN C 1 151 ? 31.261 -26.801 22.040 1.00 17.94 146 ASN C CA 1
ATOM 6324 C C . ASN C 1 151 ? 30.193 -25.709 21.883 1.00 17.91 146 ASN C C 1
ATOM 6325 O O . ASN C 1 151 ? 29.448 -25.461 22.848 1.00 17.07 146 ASN C O 1
ATOM 6330 N N . GLU C 1 152 ? 30.111 -25.092 20.701 1.00 17.99 147 GLU C N 1
ATOM 6331 C CA . GLU C 1 152 ? 29.180 -23.965 20.418 1.00 18.50 147 GLU C CA 1
ATOM 6332 C C . GLU C 1 152 ? 27.727 -24.443 20.552 1.00 17.60 147 GLU C C 1
ATOM 6333 O O . GLU C 1 152 ? 26.907 -23.668 21.075 1.00 17.76 147 GLU C O 1
ATOM 6339 N N . ALA C 1 153 ? 27.421 -25.669 20.113 1.00 16.67 148 ALA C N 1
ATOM 6340 C CA . ALA C 1 153 ? 26.068 -26.275 20.185 1.00 16.04 148 ALA C CA 1
ATOM 6341 C C . ALA C 1 153 ? 25.642 -26.410 21.654 1.00 15.42 148 ALA C C 1
ATOM 6342 O O . ALA C 1 153 ? 24.480 -26.086 21.969 1.00 15.09 148 ALA C O 1
ATOM 6344 N N . LEU C 1 154 ? 26.558 -26.854 22.519 1.00 14.88 149 LEU C N 1
ATOM 6345 C CA . LEU C 1 154 ? 26.332 -26.969 23.986 1.00 14.37 149 LEU C CA 1
ATOM 6346 C C . LEU C 1 154 ? 26.067 -25.573 24.560 1.00 14.05 149 LEU C C 1
ATOM 6347 O O . LEU C 1 154 ? 25.022 -25.395 25.212 1.00 13.63 149 LEU C O 1
ATOM 6352 N N . GLN C 1 155 ? 26.979 -24.630 24.301 1.00 13.97 150 GLN C N 1
ATOM 6353 C CA . GLN C 1 155 ? 26.984 -23.248 24.861 1.00 13.98 150 GLN C CA 1
ATOM 6354 C C . GLN C 1 155 ? 25.696 -22.511 24.471 1.00 14.08 150 GLN C C 1
ATOM 6355 O O . GLN C 1 155 ? 25.212 -21.703 25.284 1.00 13.86 150 GLN C O 1
ATOM 6361 N N . ALA C 1 156 ? 25.177 -22.765 23.266 1.00 14.10 151 ALA C N 1
ATOM 6362 C CA . ALA C 1 156 ? 24.007 -22.066 22.682 1.00 14.42 151 ALA C CA 1
ATOM 6363 C C . ALA C 1 156 ? 22.811 -22.135 23.642 1.00 14.18 151 ALA C C 1
ATOM 6364 O O . ALA C 1 156 ? 22.057 -21.151 23.718 1.00 13.86 151 ALA C O 1
ATOM 6366 N N . ARG C 1 157 ? 22.644 -23.259 24.341 1.00 14.36 152 ARG C N 1
ATOM 6367 C CA . ARG C 1 157 ? 21.465 -23.537 25.201 1.00 14.43 152 ARG C CA 1
ATOM 6368 C C . ARG C 1 157 ? 21.460 -22.597 26.407 1.00 14.44 152 ARG C C 1
ATOM 6369 O O . ARG C 1 157 ? 20.523 -21.817 26.555 1.00 14.14 152 ARG C O 1
ATOM 6377 N N . PRO C 1 158 ? 22.473 -22.623 27.309 1.00 14.40 153 PRO C N 1
ATOM 6378 C CA . PRO C 1 158 ? 22.528 -21.664 28.415 1.00 14.62 153 PRO C CA 1
ATOM 6379 C C . PRO C 1 158 ? 22.570 -20.195 27.956 1.00 14.79 153 PRO C C 1
ATOM 6380 O O . PRO C 1 158 ? 21.963 -19.371 28.608 1.00 14.90 153 PRO C O 1
ATOM 6384 N N . LYS C 1 159 ? 23.257 -19.899 26.847 1.00 15.13 154 LYS C N 1
ATOM 6385 C CA . LYS C 1 159 ? 23.346 -18.527 26.271 1.00 15.37 154 LYS C CA 1
ATOM 6386 C C . LYS C 1 159 ? 21.949 -18.020 25.882 1.00 14.82 154 LYS C C 1
ATOM 6387 O O . LYS C 1 159 ? 21.751 -16.796 25.908 1.00 14.72 154 LYS C O 1
ATOM 6393 N N . ALA C 1 160 ? 21.024 -18.919 25.532 1.00 14.58 155 ALA C N 1
ATOM 6394 C CA . ALA C 1 160 ? 19.633 -18.584 25.139 1.00 14.58 155 ALA C CA 1
ATOM 6395 C C . ALA C 1 160 ? 18.767 -18.301 26.377 1.00 14.36 155 ALA C C 1
ATOM 6396 O O . ALA C 1 160 ? 17.847 -17.468 26.258 1.00 14.85 155 ALA C O 1
ATOM 6398 N N . LEU C 1 161 ? 19.035 -18.955 27.513 1.00 14.08 156 LEU C N 1
ATOM 6399 C CA . LEU C 1 161 ? 18.203 -18.842 28.748 1.00 13.73 156 LEU C CA 1
ATOM 6400 C C . LEU C 1 161 ? 18.672 -17.673 29.625 1.00 12.77 156 LEU C C 1
ATOM 6401 O O . LEU C 1 161 ? 17.797 -16.965 30.151 1.00 12.06 156 LEU C O 1
ATOM 6406 N N . ILE C 1 162 ? 19.987 -17.475 29.773 1.00 12.10 157 ILE C N 1
ATOM 6407 C CA . ILE C 1 162 ? 20.594 -16.491 30.725 1.00 11.93 157 ILE C CA 1
ATOM 6408 C C . ILE C 1 162 ? 20.016 -15.089 30.511 1.00 11.91 157 ILE C C 1
ATOM 6409 O O . ILE C 1 162 ? 19.743 -14.392 31.489 1.00 11.48 157 ILE C O 1
ATOM 6414 N N . PRO C 1 163 ? 19.835 -14.609 29.256 1.00 11.87 158 PRO C N 1
ATOM 6415 C CA . PRO C 1 163 ? 19.241 -13.290 29.009 1.00 12.04 158 PRO C CA 1
ATOM 6416 C C . PRO C 1 163 ? 17.908 -13.024 29.730 1.00 12.12 158 PRO C C 1
ATOM 6417 O O . PRO C 1 163 ? 17.688 -11.900 30.138 1.00 12.10 158 PRO C O 1
ATOM 6421 N N . PHE C 1 164 ? 17.062 -14.048 29.885 1.00 12.24 159 PHE C N 1
ATOM 6422 C CA . PHE C 1 164 ? 15.757 -13.949 30.593 1.00 12.33 159 PHE C CA 1
ATOM 6423 C C . PHE C 1 164 ? 16.002 -13.673 32.083 1.00 12.40 159 PHE C C 1
ATOM 6424 O O . PHE C 1 164 ? 15.224 -12.913 32.695 1.00 12.31 159 PHE C O 1
ATOM 6432 N N . TYR C 1 165 ? 17.070 -14.241 32.648 1.00 12.42 160 TYR C N 1
ATOM 6433 C CA . TYR C 1 165 ? 17.434 -14.072 34.079 1.00 12.68 160 TYR C CA 1
ATOM 6434 C C . TYR C 1 165 ? 17.922 -12.640 34.340 1.00 12.93 160 TYR C C 1
ATOM 6435 O O . TYR C 1 165 ? 17.600 -12.104 35.410 1.00 12.60 160 TYR C O 1
ATOM 6444 N N . THR C 1 166 ? 18.675 -12.043 33.410 1.00 13.61 161 THR C N 1
ATOM 6445 C CA . THR C 1 166 ? 19.345 -10.725 33.606 1.00 14.31 161 THR C CA 1
ATOM 6446 C C . THR C 1 166 ? 18.451 -9.579 33.106 1.00 15.21 161 THR C C 1
ATOM 6447 O O . THR C 1 166 ? 18.698 -8.440 33.527 1.00 15.83 161 THR C O 1
ATOM 6451 N N . ALA C 1 167 ? 17.449 -9.855 32.264 1.00 15.91 162 ALA C N 1
ATOM 6452 C CA . ALA C 1 167 ? 16.454 -8.856 31.796 1.00 16.66 162 ALA C CA 1
ATOM 6453 C C . ALA C 1 167 ? 15.451 -8.580 32.924 1.00 17.52 162 ALA C C 1
ATOM 6454 O O . ALA C 1 167 ? 15.520 -9.262 33.970 1.00 17.81 162 ALA C O 1
ATOM 6456 N N A ASP C 1 168 ? 14.552 -7.607 32.730 0.49 18.05 163 ASP C N 1
ATOM 6457 N N B ASP C 1 168 ? 14.534 -7.629 32.708 0.51 18.06 163 ASP C N 1
ATOM 6458 C CA A ASP C 1 168 ? 13.620 -7.122 33.786 0.49 18.58 163 ASP C CA 1
ATOM 6459 C CA B ASP C 1 168 ? 13.619 -7.094 33.754 0.51 18.63 163 ASP C CA 1
ATOM 6460 C C A ASP C 1 168 ? 12.174 -7.511 33.449 0.49 18.59 163 ASP C C 1
ATOM 6461 C C B ASP C 1 168 ? 12.173 -7.537 33.490 0.51 18.59 163 ASP C C 1
ATOM 6462 O O A ASP C 1 168 ? 11.263 -6.763 33.851 0.49 19.27 163 ASP C O 1
ATOM 6463 O O B ASP C 1 168 ? 11.258 -6.866 34.003 0.51 19.16 163 ASP C O 1
ATOM 6472 N N . ASP C 1 169 ? 11.970 -8.638 32.758 1.00 18.31 164 ASP C N 1
ATOM 6473 C CA . ASP C 1 169 ? 10.626 -9.241 32.541 1.00 18.08 164 ASP C CA 1
ATOM 6474 C C . ASP C 1 169 ? 10.505 -10.447 33.472 1.00 17.65 164 ASP C C 1
ATOM 6475 O O . ASP C 1 169 ? 11.004 -11.524 33.156 1.00 17.09 164 ASP C O 1
ATOM 6480 N N . PRO C 1 170 ? 9.854 -10.302 34.651 1.00 17.70 165 PRO C N 1
ATOM 6481 C CA . PRO C 1 170 ? 9.852 -11.362 35.662 1.00 17.52 165 PRO C CA 1
ATOM 6482 C C . PRO C 1 170 ? 9.150 -12.657 35.219 1.00 17.32 165 PRO C C 1
ATOM 6483 O O . PRO C 1 170 ? 9.552 -13.707 35.681 1.00 17.22 165 PRO C O 1
ATOM 6487 N N . LEU C 1 171 ? 8.145 -12.571 34.338 1.00 17.08 166 LEU C N 1
ATOM 6488 C CA . LEU C 1 171 ? 7.388 -13.760 33.855 1.00 16.78 166 LEU C CA 1
ATOM 6489 C C . LEU C 1 171 ? 8.273 -14.601 32.931 1.00 15.73 166 LEU C C 1
ATOM 6490 O O . LEU C 1 171 ? 8.232 -15.836 33.058 1.00 15.39 166 LEU C O 1
ATOM 6495 N N . LYS C 1 172 ? 9.020 -13.960 32.026 1.00 14.83 167 LYS C N 1
ATOM 6496 C CA . LYS C 1 172 ? 9.941 -14.644 31.081 1.00 14.28 167 LYS C CA 1
ATOM 6497 C C . LYS C 1 172 ? 11.082 -15.287 31.881 1.00 13.57 167 LYS C C 1
ATOM 6498 O O . LYS C 1 172 ? 11.467 -16.416 31.544 1.00 12.89 167 LYS C O 1
ATOM 6504 N N . SER C 1 173 ? 11.589 -14.595 32.905 1.00 13.08 168 SER C N 1
ATOM 6505 C CA . SER C 1 173 ? 12.611 -15.117 33.851 1.00 12.96 168 SER C CA 1
ATOM 6506 C C . SER C 1 173 ? 12.085 -16.397 34.514 1.00 12.83 168 SER C C 1
ATOM 6507 O O . SER C 1 173 ? 12.857 -17.368 34.620 1.00 12.61 168 SER C O 1
ATOM 6510 N N . LYS C 1 174 ? 10.812 -16.390 34.930 1.00 13.00 169 LYS C N 1
ATOM 6511 C CA . LYS C 1 174 ? 10.136 -17.525 35.614 1.00 12.95 169 LYS C CA 1
ATOM 6512 C C . LYS C 1 174 ? 10.011 -18.712 34.650 1.00 12.74 169 LYS C C 1
ATOM 6513 O O . LYS C 1 174 ? 10.292 -19.852 35.084 1.00 12.20 169 LYS C O 1
ATOM 6519 N N . ILE C 1 175 ? 9.599 -18.462 33.400 1.00 12.43 170 ILE C N 1
ATOM 6520 C CA . ILE C 1 175 ? 9.482 -19.516 32.347 1.00 12.33 170 ILE C CA 1
ATOM 6521 C C . ILE C 1 175 ? 10.859 -20.165 32.167 1.00 12.39 170 ILE C C 1
ATOM 6522 O O . ILE C 1 175 ? 10.925 -21.412 32.151 1.00 12.04 170 ILE C O 1
ATOM 6527 N N . ALA C 1 176 ? 11.916 -19.354 32.045 1.00 12.43 171 ALA C N 1
ATOM 6528 C CA . ALA C 1 176 ? 13.314 -19.828 31.906 1.00 12.74 171 ALA C CA 1
ATOM 6529 C C . ALA C 1 176 ? 13.678 -20.707 33.109 1.00 12.98 171 ALA C C 1
ATOM 6530 O O . ALA C 1 176 ? 14.217 -21.807 32.890 1.00 13.29 171 ALA C O 1
ATOM 6532 N N . ALA C 1 177 ? 13.357 -20.252 34.325 1.00 13.21 172 ALA C N 1
ATOM 6533 C CA . ALA C 1 177 ? 13.641 -20.950 35.602 1.00 13.42 172 ALA C CA 1
ATOM 6534 C C . ALA C 1 177 ? 12.919 -22.304 35.648 1.00 13.69 172 ALA C C 1
ATOM 6535 O O . ALA C 1 177 ? 13.449 -23.215 36.306 1.00 13.93 172 ALA C O 1
ATOM 6537 N N . ALA C 1 178 ? 11.757 -22.432 34.995 1.00 13.70 173 ALA C N 1
ATOM 6538 C CA . ALA C 1 178 ? 10.984 -23.694 34.896 1.00 14.02 173 ALA C CA 1
ATOM 6539 C C . ALA C 1 178 ? 11.586 -24.591 33.807 1.00 14.53 173 ALA C C 1
ATOM 6540 O O . ALA C 1 178 ? 11.638 -25.817 34.016 1.00 14.69 173 ALA C O 1
ATOM 6542 N N . LEU C 1 179 ? 12.044 -24.006 32.697 1.00 14.90 174 LEU C N 1
ATOM 6543 C CA . LEU C 1 179 ? 12.541 -24.761 31.514 1.00 15.30 174 LEU C CA 1
ATOM 6544 C C . LEU C 1 179 ? 13.842 -25.501 31.869 1.00 15.30 174 LEU C C 1
ATOM 6545 O O . LEU C 1 179 ? 14.011 -26.637 31.395 1.00 15.41 174 LEU C O 1
ATOM 6550 N N . MET C 1 180 ? 14.718 -24.912 32.691 1.00 15.34 175 MET C N 1
ATOM 6551 C CA . MET C 1 180 ? 16.038 -25.515 33.021 1.00 15.53 175 MET C CA 1
ATOM 6552 C C . MET C 1 180 ? 15.839 -26.872 33.704 1.00 15.25 175 MET C C 1
ATOM 6553 O O . MET C 1 180 ? 16.276 -27.884 33.164 1.00 14.90 175 MET C O 1
ATOM 6558 N N . PRO C 1 181 ? 15.177 -26.965 34.886 1.00 15.02 176 PRO C N 1
ATOM 6559 C CA . PRO C 1 181 ? 14.926 -28.261 35.522 1.00 15.03 176 PRO C CA 1
ATOM 6560 C C . PRO C 1 181 ? 13.863 -29.121 34.818 1.00 15.22 176 PRO C C 1
ATOM 6561 O O . PRO C 1 181 ? 13.842 -30.314 35.050 1.00 15.25 176 PRO C O 1
ATOM 6565 N N . GLY C 1 182 ? 13.020 -28.507 33.982 1.00 15.15 177 GLY C N 1
ATOM 6566 C CA . GLY C 1 182 ? 11.868 -29.164 33.335 1.00 15.42 177 GLY C CA 1
ATOM 6567 C C . GLY C 1 182 ? 12.213 -29.832 32.013 1.00 15.53 177 GLY C C 1
ATOM 6568 O O . GLY C 1 182 ? 11.455 -30.741 31.621 1.00 16.09 177 GLY C O 1
ATOM 6569 N N . PHE C 1 183 ? 13.296 -29.422 31.339 1.00 15.70 178 PHE C N 1
ATOM 6570 C CA . PHE C 1 183 ? 13.583 -29.823 29.933 1.00 15.72 178 PHE C CA 1
ATOM 6571 C C . PHE C 1 183 ? 15.078 -30.053 29.652 1.00 15.83 178 PHE C C 1
ATOM 6572 O O . PHE C 1 183 ? 15.410 -31.142 29.134 1.00 15.60 178 PHE C O 1
ATOM 6580 N N . LEU C 1 184 ? 15.938 -29.068 29.932 1.00 16.11 179 LEU C N 1
ATOM 6581 C CA . LEU C 1 184 ? 17.262 -28.904 29.258 1.00 16.30 179 LEU C CA 1
ATOM 6582 C C . LEU C 1 184 ? 18.255 -30.025 29.606 1.00 16.03 179 LEU C C 1
ATOM 6583 O O . LEU C 1 184 ? 19.184 -30.222 28.802 1.00 15.94 179 LEU C O 1
ATOM 6588 N N . LEU C 1 185 ? 18.116 -30.712 30.746 1.00 15.76 180 LEU C N 1
ATOM 6589 C CA . LEU C 1 185 ? 19.140 -31.690 31.218 1.00 15.79 180 LEU C CA 1
ATOM 6590 C C . LEU C 1 185 ? 18.752 -33.127 30.845 1.00 15.64 180 LEU C C 1
ATOM 6591 O O . LEU C 1 185 ? 19.634 -34.002 30.922 1.00 15.19 180 LEU C O 1
ATOM 6596 N N . TYR C 1 186 ? 17.505 -33.366 30.431 1.00 15.60 181 TYR C N 1
ATOM 6597 C CA . TYR C 1 186 ? 16.937 -34.732 30.276 1.00 15.92 181 TYR C CA 1
ATOM 6598 C C . TYR C 1 186 ? 17.631 -35.483 29.133 1.00 15.73 181 TYR C C 1
ATOM 6599 O O . TYR C 1 186 ? 17.848 -36.706 29.282 1.00 15.86 181 TYR C O 1
ATOM 6608 N N . GLY C 1 187 ? 17.999 -34.785 28.055 1.00 15.67 182 GLY C N 1
ATOM 6609 C CA . GLY C 1 187 ? 18.799 -35.356 26.952 1.00 15.76 182 GLY C CA 1
ATOM 6610 C C . GLY C 1 187 ? 20.054 -36.037 27.476 1.00 15.61 182 GLY C C 1
ATOM 6611 O O . GLY C 1 187 ? 20.421 -37.103 26.941 1.00 15.53 182 GLY C O 1
ATOM 6612 N N . GLY C 1 188 ? 20.679 -35.440 28.495 1.00 15.52 183 GLY C N 1
ATOM 6613 C CA . GLY C 1 188 ? 21.886 -35.954 29.171 1.00 15.70 183 GLY C CA 1
ATOM 6614 C C . GLY C 1 188 ? 21.559 -37.043 30.180 1.00 15.79 183 GLY C C 1
ATOM 6615 O O . GLY C 1 188 ? 22.339 -38.002 30.276 1.00 15.65 183 GLY C O 1
ATOM 6616 N N . PHE C 1 189 ? 20.455 -36.904 30.920 1.00 16.10 184 PHE C N 1
ATOM 6617 C CA . PHE C 1 189 ? 20.024 -37.880 31.955 1.00 16.30 184 PHE C CA 1
ATOM 6618 C C . PHE C 1 189 ? 19.675 -39.221 31.305 1.00 16.67 184 PHE C C 1
ATOM 6619 O O . PHE C 1 189 ? 19.751 -40.243 32.009 1.00 16.61 184 PHE C O 1
ATOM 6627 N N . TYR C 1 190 ? 19.296 -39.217 30.022 1.00 17.03 185 TYR C N 1
ATOM 6628 C CA . TYR C 1 190 ? 19.032 -40.448 29.234 1.00 17.65 185 TYR C CA 1
ATOM 6629 C C . TYR C 1 190 ? 20.215 -41.418 29.361 1.00 17.44 185 TYR C C 1
ATOM 6630 O O . TYR C 1 190 ? 19.972 -42.623 29.546 1.00 17.05 185 TYR C O 1
ATOM 6639 N N . LEU C 1 191 ? 21.448 -40.905 29.261 1.00 17.19 186 LEU C N 1
ATOM 6640 C CA . LEU C 1 191 ? 22.687 -41.724 29.178 1.00 17.29 186 LEU C CA 1
ATOM 6641 C C . LEU C 1 191 ? 22.844 -42.602 30.421 1.00 17.46 186 LEU C C 1
ATOM 6642 O O . LEU C 1 191 ? 22.921 -43.821 30.284 1.00 17.28 186 LEU C O 1
ATOM 6647 N N . PRO C 1 192 ? 22.921 -42.058 31.661 1.00 17.46 187 PRO C N 1
ATOM 6648 C CA . PRO C 1 192 ? 23.062 -42.908 32.844 1.00 17.92 187 PRO C CA 1
ATOM 6649 C C . PRO C 1 192 ? 21.935 -43.946 32.987 1.00 18.48 187 PRO C C 1
ATOM 6650 O O . PRO C 1 192 ? 22.231 -45.046 33.409 1.00 18.91 187 PRO C O 1
ATOM 6654 N N . PHE C 1 193 ? 20.694 -43.598 32.630 1.00 19.02 188 PHE C N 1
ATOM 6655 C CA . PHE C 1 193 ? 19.527 -44.517 32.709 1.00 19.91 188 PHE C CA 1
ATOM 6656 C C . PHE C 1 193 ? 19.665 -45.622 31.652 1.00 20.34 188 PHE C C 1
ATOM 6657 O O . PHE C 1 193 ? 19.306 -46.778 31.951 1.00 20.34 188 PHE C O 1
ATOM 6665 N N . TYR C 1 194 ? 20.176 -45.286 30.464 1.00 20.82 189 TYR C N 1
ATOM 6666 C CA . TYR C 1 194 ? 20.500 -46.258 29.387 1.00 21.38 189 TYR C CA 1
ATOM 6667 C C . TYR C 1 194 ? 21.547 -47.249 29.911 1.00 21.33 189 TYR C C 1
ATOM 6668 O O . TYR C 1 194 ? 21.353 -48.466 29.749 1.00 21.48 189 TYR C O 1
ATOM 6677 N N . LEU C 1 195 ? 22.609 -46.736 30.539 1.00 21.40 190 LEU C N 1
ATOM 6678 C CA . LEU C 1 195 ? 23.743 -47.541 31.070 1.00 21.79 190 LEU C CA 1
ATOM 6679 C C . LEU C 1 195 ? 23.267 -48.454 32.209 1.00 22.42 190 LEU C C 1
ATOM 6680 O O . LEU C 1 195 ? 23.621 -49.648 32.181 1.00 21.62 190 LEU C O 1
ATOM 6685 N N . SER C 1 196 ? 22.491 -47.930 33.166 1.00 23.21 191 SER C N 1
ATOM 6686 C CA . SER C 1 196 ? 22.036 -48.676 34.371 1.00 23.95 191 SER C CA 1
ATOM 6687 C C . SER C 1 196 ? 21.007 -49.746 33.980 1.00 24.40 191 SER C C 1
ATOM 6688 O O . SER C 1 196 ? 20.944 -50.775 34.682 1.00 24.61 191 SER C O 1
ATOM 6691 N N . ALA C 1 197 ? 20.252 -49.531 32.896 1.00 24.25 192 ALA C N 1
ATOM 6692 C CA . ALA C 1 197 ? 19.321 -50.528 32.312 1.00 24.93 192 ALA C CA 1
ATOM 6693 C C . ALA C 1 197 ? 20.115 -51.750 31.824 1.00 25.57 192 ALA C C 1
ATOM 6694 O O . ALA C 1 197 ? 19.536 -52.852 31.788 1.00 25.29 192 ALA C O 1
ATOM 6696 N N . ARG C 1 198 ? 21.391 -51.556 31.469 1.00 26.51 193 ARG C N 1
ATOM 6697 C CA . ARG C 1 198 ? 22.323 -52.624 31.011 1.00 27.54 193 ARG C CA 1
ATOM 6698 C C . ARG C 1 198 ? 23.283 -53.011 32.146 1.00 27.21 193 ARG C C 1
ATOM 6699 O O . ARG C 1 198 ? 24.316 -53.631 31.846 1.00 27.44 193 ARG C O 1
ATOM 6707 N N . GLY C 1 199 ? 22.945 -52.664 33.393 1.00 26.78 194 GLY C N 1
ATOM 6708 C CA . GLY C 1 199 ? 23.657 -53.090 34.615 1.00 27.14 194 GLY C CA 1
ATOM 6709 C C . GLY C 1 199 ? 24.933 -52.304 34.890 1.00 27.04 194 GLY C C 1
ATOM 6710 O O . GLY C 1 199 ? 25.708 -52.753 35.755 1.00 26.88 194 GLY C O 1
ATOM 6711 N N . LYS C 1 200 ? 25.145 -51.167 34.216 1.00 27.02 195 LYS C N 1
ATOM 6712 C CA . LYS C 1 200 ? 26.400 -50.370 34.305 1.00 26.81 195 LYS C CA 1
ATOM 6713 C C . LYS C 1 200 ? 26.160 -49.083 35.108 1.00 25.84 195 LYS C C 1
ATOM 6714 O O . LYS C 1 200 ? 25.106 -48.444 34.912 1.00 24.81 195 LYS C O 1
ATOM 6720 N N . LEU C 1 201 ? 27.113 -48.741 35.985 1.00 24.48 196 LEU C N 1
ATOM 6721 C CA . LEU C 1 201 ? 27.122 -47.530 36.853 1.00 23.95 196 LEU C CA 1
ATOM 6722 C C . LEU C 1 201 ? 25.801 -47.401 37.612 1.00 23.52 196 LEU C C 1
ATOM 6723 O O . LEU C 1 201 ? 25.126 -46.379 37.511 1.00 23.11 196 LEU C O 1
ATOM 6728 N N . PRO C 1 202 ? 25.395 -48.413 38.413 1.00 23.55 197 PRO C N 1
ATOM 6729 C CA . PRO C 1 202 ? 24.138 -48.337 39.163 1.00 23.08 197 PRO C CA 1
ATOM 6730 C C . PRO C 1 202 ? 24.127 -47.236 40.237 1.00 22.41 197 PRO C C 1
ATOM 6731 O O . PRO C 1 202 ? 23.099 -46.609 40.418 1.00 21.78 197 PRO C O 1
ATOM 6735 N N . ASN C 1 203 ? 25.258 -47.025 40.918 1.00 21.42 198 ASN C N 1
ATOM 6736 C CA . ASN C 1 203 ? 25.381 -46.056 42.040 1.00 21.01 198 ASN C CA 1
ATOM 6737 C C . ASN C 1 203 ? 25.319 -44.627 41.490 1.00 20.63 198 ASN C C 1
ATOM 6738 O O . ASN C 1 203 ? 24.788 -43.751 42.198 1.00 21.10 198 ASN C O 1
ATOM 6743 N N . THR C 1 204 ? 25.836 -44.405 40.278 1.00 19.88 199 THR C N 1
ATOM 6744 C CA . THR C 1 204 ? 25.764 -43.103 39.562 1.00 19.70 199 THR C CA 1
ATOM 6745 C C . THR C 1 204 ? 24.290 -42.761 39.313 1.00 19.50 199 THR C C 1
ATOM 6746 O O . THR C 1 204 ? 23.911 -41.603 39.555 1.00 19.03 199 THR C O 1
ATOM 6750 N N . SER C 1 205 ? 23.492 -43.738 38.868 1.00 19.13 200 SER C N 1
ATOM 6751 C CA . SER C 1 205 ? 22.038 -43.572 38.592 1.00 19.55 200 SER C CA 1
ATOM 6752 C C . SER C 1 205 ? 21.276 -43.217 39.876 1.00 18.67 200 SER C C 1
ATOM 6753 O O . SER C 1 205 ? 20.239 -42.539 39.764 1.00 18.31 200 SER C O 1
ATOM 6756 N N . ASP C 1 206 ? 21.761 -43.654 41.044 1.00 18.46 201 ASP C N 1
ATOM 6757 C CA . ASP C 1 206 ? 21.170 -43.306 42.366 1.00 18.18 201 ASP C CA 1
ATOM 6758 C C . ASP C 1 206 ? 21.357 -41.804 42.619 1.00 17.12 201 ASP C C 1
ATOM 6759 O O . ASP C 1 206 ? 20.416 -41.170 43.142 1.00 16.47 201 ASP C O 1
ATOM 6764 N N . ILE C 1 207 ? 22.521 -41.250 42.267 1.00 16.13 202 ILE C N 1
ATOM 6765 C CA . ILE C 1 207 ? 22.779 -39.782 42.366 1.00 15.64 202 ILE C CA 1
ATOM 6766 C C . ILE C 1 207 ? 21.817 -39.066 41.410 1.00 15.14 202 ILE C C 1
ATOM 6767 O O . ILE C 1 207 ? 21.192 -38.082 41.840 1.00 14.47 202 ILE C O 1
ATOM 6772 N N . ILE C 1 208 ? 21.674 -39.566 40.179 1.00 14.76 203 ILE C N 1
ATOM 6773 C CA . ILE C 1 208 ? 20.780 -38.958 39.147 1.00 15.22 203 ILE C CA 1
ATOM 6774 C C . ILE C 1 208 ? 19.351 -38.925 39.702 1.00 15.29 203 ILE C C 1
ATOM 6775 O O . ILE C 1 208 ? 18.674 -37.900 39.514 1.00 15.27 203 ILE C O 1
ATOM 6780 N N . ARG C 1 209 ? 18.924 -39.986 40.394 1.00 15.67 204 ARG C N 1
ATOM 6781 C CA . ARG C 1 209 ? 17.540 -40.102 40.931 1.00 15.89 204 ARG C CA 1
ATOM 6782 C C . ARG C 1 209 ? 17.352 -39.102 42.081 1.00 14.99 204 ARG C C 1
ATOM 6783 O O . ARG C 1 209 ? 16.256 -38.516 42.156 1.00 14.21 204 ARG C O 1
ATOM 6791 N N . LEU C 1 210 ? 18.375 -38.876 42.914 1.00 14.09 205 LEU C N 1
ATOM 6792 C CA . LEU C 1 210 ? 18.338 -37.845 43.993 1.00 13.81 205 LEU C CA 1
ATOM 6793 C C . LEU C 1 210 ? 18.248 -36.443 43.376 1.00 13.52 205 LEU C C 1
ATOM 6794 O O . LEU C 1 210 ? 17.517 -35.592 43.937 1.00 13.29 205 LEU C O 1
ATOM 6799 N N . ILE C 1 211 ? 18.974 -36.202 42.282 1.00 13.24 206 ILE C N 1
ATOM 6800 C CA . ILE C 1 211 ? 18.935 -34.911 41.531 1.00 13.11 206 ILE C CA 1
ATOM 6801 C C . ILE C 1 211 ? 17.512 -34.705 40.993 1.00 13.40 206 ILE C C 1
ATOM 6802 O O . ILE C 1 211 ? 16.949 -33.616 41.220 1.00 13.14 206 ILE C O 1
ATOM 6807 N N . LEU C 1 212 ? 16.950 -35.719 40.327 1.00 13.85 207 LEU C N 1
ATOM 6808 C CA . LEU C 1 212 ? 15.609 -35.645 39.687 1.00 14.32 207 LEU C CA 1
ATOM 6809 C C . LEU C 1 212 ? 14.520 -35.438 40.745 1.00 14.25 207 LEU C C 1
ATOM 6810 O O . LEU C 1 212 ? 13.513 -34.794 40.412 1.00 14.54 207 LEU C O 1
ATOM 6815 N N . ARG C 1 213 ? 14.711 -35.959 41.960 1.00 14.20 208 ARG C N 1
ATOM 6816 C CA . ARG C 1 213 ? 13.749 -35.805 43.084 1.00 14.21 208 ARG C CA 1
ATOM 6817 C C . ARG C 1 213 ? 13.668 -34.323 43.480 1.00 13.98 208 ARG C C 1
ATOM 6818 O O . ARG C 1 213 ? 12.591 -33.896 43.938 1.00 13.63 208 ARG C O 1
ATOM 6826 N N . ASP C 1 214 ? 14.757 -33.569 43.303 1.00 13.73 209 ASP C N 1
ATOM 6827 C CA . ASP C 1 214 ? 14.803 -32.098 43.533 1.00 13.90 209 ASP C CA 1
ATOM 6828 C C . ASP C 1 214 ? 14.237 -31.363 42.311 1.00 13.75 209 ASP C C 1
ATOM 6829 O O . ASP C 1 214 ? 13.330 -30.527 42.501 1.00 13.89 209 ASP C O 1
ATOM 6834 N N . LYS C 1 215 ? 14.731 -31.675 41.110 1.00 13.69 210 LYS C N 1
ATOM 6835 C CA . LYS C 1 215 ? 14.403 -30.933 39.860 1.00 13.90 210 LYS C CA 1
ATOM 6836 C C . LYS C 1 215 ? 12.894 -31.002 39.584 1.00 13.81 210 LYS C C 1
ATOM 6837 O O . LYS C 1 215 ? 12.342 -29.980 39.140 1.00 13.82 210 LYS C O 1
ATOM 6843 N N . VAL C 1 216 ? 12.239 -32.134 39.862 1.00 13.36 211 VAL C N 1
ATOM 6844 C CA . VAL C 1 216 ? 10.766 -32.287 39.655 1.00 13.25 211 VAL C CA 1
ATOM 6845 C C . VAL C 1 216 ? 10.026 -31.228 40.483 1.00 13.18 211 VAL C C 1
ATOM 6846 O O . VAL C 1 216 ? 9.066 -30.643 39.950 1.00 13.22 211 VAL C O 1
ATOM 6850 N N . ILE C 1 217 ? 10.452 -30.983 41.726 1.00 13.33 212 ILE C N 1
ATOM 6851 C CA . ILE C 1 217 ? 9.809 -29.981 42.628 1.00 13.58 212 ILE C CA 1
ATOM 6852 C C . ILE C 1 217 ? 10.160 -28.568 42.140 1.00 13.23 212 ILE C C 1
ATOM 6853 O O . ILE C 1 217 ? 9.260 -27.708 42.165 1.00 12.78 212 ILE C O 1
ATOM 6858 N N . HIS C 1 218 ? 11.400 -28.335 41.693 1.00 13.01 213 HIS C N 1
ATOM 6859 C CA . HIS C 1 218 ? 11.833 -27.032 41.115 1.00 13.22 213 HIS C CA 1
ATOM 6860 C C . HIS C 1 218 ? 10.916 -26.658 39.944 1.00 13.22 213 HIS C C 1
ATOM 6861 O O . HIS C 1 218 ? 10.407 -25.523 39.943 1.00 12.90 213 HIS C O 1
ATOM 6868 N N . ASN C 1 219 ? 10.695 -27.585 39.005 1.00 13.57 214 ASN C N 1
ATOM 6869 C CA . ASN C 1 219 ? 9.851 -27.363 37.798 1.00 14.13 214 ASN C CA 1
ATOM 6870 C C . ASN C 1 219 ? 8.405 -27.108 38.240 1.00 13.82 214 ASN C C 1
ATOM 6871 O O . ASN C 1 219 ? 7.780 -26.172 37.702 1.00 13.24 214 ASN C O 1
ATOM 6876 N N . PHE C 1 220 ? 7.895 -27.918 39.172 1.00 13.35 215 PHE C N 1
ATOM 6877 C CA . PHE C 1 220 ? 6.520 -27.777 39.716 1.00 13.25 215 PHE C CA 1
ATOM 6878 C C . PHE C 1 220 ? 6.334 -26.362 40.267 1.00 12.77 215 PHE C C 1
ATOM 6879 O O . PHE C 1 220 ? 5.337 -25.702 39.910 1.00 12.79 215 PHE C O 1
ATOM 6887 N N . TYR C 1 221 ? 7.265 -25.926 41.120 1.00 12.13 216 TYR C N 1
ATOM 6888 C CA . TYR C 1 221 ? 7.150 -24.686 41.929 1.00 12.00 216 TYR C CA 1
ATOM 6889 C C . TYR C 1 221 ? 7.188 -23.459 41.010 1.00 12.04 216 TYR C C 1
ATOM 6890 O O . TYR C 1 221 ? 6.317 -22.579 41.142 1.00 11.62 216 TYR C O 1
ATOM 6899 N N . SER C 1 222 ? 8.154 -23.401 40.092 1.00 12.19 217 SER C N 1
ATOM 6900 C CA . SER C 1 222 ? 8.291 -22.280 39.124 1.00 12.46 217 SER C CA 1
ATOM 6901 C C . SER C 1 222 ? 7.060 -22.234 38.208 1.00 12.56 217 SER C C 1
ATOM 6902 O O . SER C 1 222 ? 6.545 -21.121 37.968 1.00 12.80 217 SER C O 1
ATOM 6905 N N . GLY C 1 223 ? 6.583 -23.398 37.758 1.00 12.50 218 GLY C N 1
ATOM 6906 C CA . GLY C 1 223 ? 5.357 -23.529 36.945 1.00 12.54 218 GLY C CA 1
ATOM 6907 C C . GLY C 1 223 ? 4.125 -23.051 37.698 1.00 12.52 218 GLY C C 1
ATOM 6908 O O . GLY C 1 223 ? 3.274 -22.381 37.085 1.00 12.02 218 GLY C O 1
ATOM 6909 N N . TYR C 1 224 ? 4.030 -23.395 38.984 1.00 12.77 219 TYR C N 1
ATOM 6910 C CA . TYR C 1 224 ? 2.924 -23.013 39.901 1.00 13.09 219 TYR C CA 1
ATOM 6911 C C . TYR C 1 224 ? 2.879 -21.486 40.047 1.00 13.26 219 TYR C C 1
ATOM 6912 O O . TYR C 1 224 ? 1.785 -20.904 39.923 1.00 13.01 219 TYR C O 1
ATOM 6921 N N . LYS C 1 225 ? 4.032 -20.861 40.300 1.00 13.48 220 LYS C N 1
ATOM 6922 C CA . LYS C 1 225 ? 4.154 -19.393 40.514 1.00 13.95 220 LYS C CA 1
ATOM 6923 C C . LYS C 1 225 ? 3.886 -18.655 39.197 1.00 14.45 220 LYS C C 1
ATOM 6924 O O . LYS C 1 225 ? 3.208 -17.607 39.239 1.00 14.16 220 LYS C O 1
ATOM 6930 N N . TYR C 1 226 ? 4.382 -19.185 38.074 1.00 14.88 221 TYR C N 1
ATOM 6931 C CA . TYR C 1 226 ? 4.073 -18.678 36.712 1.00 15.62 221 TYR C CA 1
ATOM 6932 C C . TYR C 1 226 ? 2.550 -18.593 36.542 1.00 15.97 221 TYR C C 1
ATOM 6933 O O . TYR C 1 226 ? 2.045 -17.504 36.206 1.00 15.83 221 TYR C O 1
ATOM 6942 N N . GLN C 1 227 ? 1.843 -19.700 36.791 1.00 16.40 222 GLN C N 1
ATOM 6943 C CA . GLN C 1 227 ? 0.372 -19.812 36.575 1.00 16.91 222 GLN C CA 1
ATOM 6944 C C . GLN C 1 227 ? -0.374 -18.782 37.433 1.00 17.42 222 GLN C C 1
ATOM 6945 O O . GLN C 1 227 ? -1.315 -18.165 36.901 1.00 17.47 222 GLN C O 1
ATOM 6951 N N . LEU C 1 228 ? 0.029 -18.589 38.693 1.00 18.10 223 LEU C N 1
ATOM 6952 C CA . LEU C 1 228 ? -0.630 -17.630 39.623 1.00 19.05 223 LEU C CA 1
ATOM 6953 C C . LEU C 1 228 ? -0.538 -16.208 39.054 1.00 20.23 223 LEU C C 1
ATOM 6954 O O . LEU C 1 228 ? -1.549 -15.486 39.133 1.00 20.57 223 LEU C O 1
ATOM 6959 N N . LYS C 1 229 ? 0.612 -15.827 38.485 1.00 21.41 224 LYS C N 1
ATOM 6960 C CA . LYS C 1 229 ? 0.853 -14.458 37.951 1.00 22.93 224 LYS C CA 1
ATOM 6961 C C . LYS C 1 229 ? 0.093 -14.251 36.630 1.00 23.51 224 LYS C C 1
ATOM 6962 O O . LYS C 1 229 ? -0.572 -13.207 36.510 1.00 23.53 224 LYS C O 1
ATOM 6968 N N . VAL C 1 230 ? 0.175 -15.187 35.676 1.00 24.66 225 VAL C N 1
ATOM 6969 C CA . VAL C 1 230 ? -0.444 -15.020 34.322 1.00 25.71 225 VAL C CA 1
ATOM 6970 C C . VAL C 1 230 ? -1.974 -15.001 34.447 1.00 26.54 225 VAL C C 1
ATOM 6971 O O . VAL C 1 230 ? -2.614 -14.366 33.591 1.00 26.10 225 VAL C O 1
ATOM 6975 N N . ALA C 1 231 ? -2.531 -15.662 35.468 1.00 27.15 226 ALA C N 1
ATOM 6976 C CA . ALA C 1 231 ? -3.987 -15.734 35.744 1.00 28.16 226 ALA C CA 1
ATOM 6977 C C . ALA C 1 231 ? -4.557 -14.334 36.012 1.00 29.24 226 ALA C C 1
ATOM 6978 O O . ALA C 1 231 ? -5.770 -14.152 35.801 1.00 29.60 226 ALA C O 1
ATOM 6980 N N . LYS C 1 232 ? -3.722 -13.393 36.470 1.00 30.38 227 LYS C N 1
ATOM 6981 C CA . LYS C 1 232 ? -4.123 -12.001 36.825 1.00 31.75 227 LYS C CA 1
ATOM 6982 C C . LYS C 1 232 ? -4.141 -11.104 35.578 1.00 31.64 227 LYS C C 1
ATOM 6983 O O . LYS C 1 232 ? -4.760 -10.026 35.652 1.00 32.52 227 LYS C O 1
ATOM 6989 N N . LEU C 1 233 ? -3.485 -11.515 34.486 1.00 31.33 228 LEU C N 1
ATOM 6990 C CA . LEU C 1 233 ? -3.340 -10.704 33.245 1.00 30.99 228 LEU C CA 1
ATOM 6991 C C . LEU C 1 233 ? -4.593 -10.848 32.372 1.00 31.04 228 LEU C C 1
ATOM 6992 O O . LEU C 1 233 ? -5.338 -11.833 32.550 1.00 30.50 228 LEU C O 1
ATOM 6997 N N . SER C 1 234 ? -4.789 -9.901 31.448 1.00 31.02 229 SER C N 1
ATOM 6998 C CA . SER C 1 234 ? -5.918 -9.852 30.482 1.00 30.98 229 SER C CA 1
ATOM 6999 C C . SER C 1 234 ? -5.900 -11.098 29.601 1.00 31.29 229 SER C C 1
ATOM 7000 O O . SER C 1 234 ? -4.849 -11.706 29.415 1.00 30.55 229 SER C O 1
ATOM 7003 N N . PRO C 1 235 ? -7.057 -11.519 29.036 1.00 32.35 230 PRO C N 1
ATOM 7004 C CA . PRO C 1 235 ? -7.099 -12.661 28.119 1.00 32.88 230 PRO C CA 1
ATOM 7005 C C . PRO C 1 235 ? -6.134 -12.538 26.927 1.00 33.48 230 PRO C C 1
ATOM 7006 O O . PRO C 1 235 ? -5.617 -13.557 26.501 1.00 33.52 230 PRO C O 1
ATOM 7010 N N . GLU C 1 236 ? -5.916 -11.317 26.423 1.00 34.47 231 GLU C N 1
ATOM 7011 C CA . GLU C 1 236 ? -4.985 -11.032 25.295 1.00 35.20 231 GLU C CA 1
ATOM 7012 C C . GLU C 1 236 ? -3.545 -11.305 25.745 1.00 33.48 231 GLU C C 1
ATOM 7013 O O . GLU C 1 236 ? -2.829 -12.009 25.013 1.00 32.79 231 GLU C O 1
ATOM 7019 N N . LYS C 1 237 ? -3.141 -10.764 26.899 1.00 32.34 232 LYS C N 1
ATOM 7020 C CA . LYS C 1 237 ? -1.756 -10.891 27.431 1.00 31.86 232 LYS C CA 1
ATOM 7021 C C . LYS C 1 237 ? -1.491 -12.347 27.840 1.00 29.93 232 LYS C C 1
ATOM 7022 O O . LYS C 1 237 ? -0.331 -12.775 27.733 1.00 29.70 232 LYS C O 1
ATOM 7028 N N . GLN C 1 238 ? -2.522 -13.081 28.271 1.00 28.14 233 GLN C N 1
ATOM 7029 C CA . GLN C 1 238 ? -2.427 -14.533 28.591 1.00 27.10 233 GLN C CA 1
ATOM 7030 C C . GLN C 1 238 ? -2.103 -15.314 27.310 1.00 26.33 233 GLN C C 1
ATOM 7031 O O . GLN C 1 238 ? -1.216 -16.187 27.362 1.00 25.05 233 GLN C O 1
ATOM 7037 N N . ALA C 1 239 ? -2.786 -15.002 26.203 1.00 25.96 234 ALA C N 1
ATOM 7038 C CA . ALA C 1 239 ? -2.569 -15.620 24.872 1.00 25.42 234 ALA C CA 1
ATOM 7039 C C . ALA C 1 239 ? -1.144 -15.329 24.379 1.00 25.29 234 ALA C C 1
ATOM 7040 O O . ALA C 1 239 ? -0.503 -16.247 23.825 1.00 24.84 234 ALA C O 1
ATOM 7042 N N A GLU C 1 240 ? -0.667 -14.093 24.567 0.50 25.01 235 GLU C N 1
ATOM 7043 N N B GLU C 1 240 ? -0.669 -14.095 24.575 0.50 25.14 235 GLU C N 1
ATOM 7044 C CA A GLU C 1 240 ? 0.699 -13.654 24.166 0.50 25.19 235 GLU C CA 1
ATOM 7045 C CA B GLU C 1 240 ? 0.690 -13.641 24.174 0.50 25.41 235 GLU C CA 1
ATOM 7046 C C A GLU C 1 240 ? 1.749 -14.434 24.969 0.50 24.94 235 GLU C C 1
ATOM 7047 C C B GLU C 1 240 ? 1.752 -14.412 24.973 0.50 25.07 235 GLU C C 1
ATOM 7048 O O A GLU C 1 240 ? 2.766 -14.827 24.372 0.50 24.55 235 GLU C O 1
ATOM 7049 O O B GLU C 1 240 ? 2.780 -14.777 24.377 0.50 24.67 235 GLU C O 1
ATOM 7060 N N . MET C 1 241 ? 1.512 -14.650 26.268 1.00 24.85 236 MET C N 1
ATOM 7061 C CA . MET C 1 241 ? 2.455 -15.389 27.153 1.00 24.78 236 MET C CA 1
ATOM 7062 C C . MET C 1 241 ? 2.481 -16.871 26.758 1.00 23.93 236 MET C C 1
ATOM 7063 O O . MET C 1 241 ? 3.591 -17.435 26.686 1.00 22.90 236 MET C O 1
ATOM 7068 N N . LYS C 1 242 ? 1.315 -17.476 26.509 1.00 23.45 237 LYS C N 1
ATOM 7069 C CA . LYS C 1 242 ? 1.210 -18.878 26.022 1.00 23.45 237 LYS C CA 1
ATOM 7070 C C . LYS C 1 242 ? 2.038 -19.025 24.737 1.00 22.93 237 LYS C C 1
ATOM 7071 O O . LYS C 1 242 ? 2.854 -19.970 24.660 1.00 21.96 237 LYS C O 1
ATOM 7077 N N . GLN C 1 243 ? 1.853 -18.119 23.771 1.00 22.26 238 GLN C N 1
ATOM 7078 C CA . GLN C 1 243 ? 2.560 -18.176 22.464 1.00 22.49 238 GLN C CA 1
ATOM 7079 C C . GLN C 1 243 ? 4.070 -18.061 22.704 1.00 20.88 238 GLN C C 1
ATOM 7080 O O . GLN C 1 243 ? 4.823 -18.799 22.048 1.00 20.71 238 GLN C O 1
ATOM 7086 N N . PHE C 1 244 ? 4.492 -17.183 23.616 1.00 19.82 239 PHE C N 1
ATOM 7087 C CA . PHE C 1 244 ? 5.921 -16.987 23.974 1.00 19.31 239 PHE C CA 1
ATOM 7088 C C . PHE C 1 244 ? 6.501 -18.301 24.517 1.00 18.60 239 PHE C C 1
ATOM 7089 O O . PHE C 1 244 ? 7.610 -18.679 24.096 1.00 18.03 239 PHE C O 1
ATOM 7097 N N . VAL C 1 245 ? 5.782 -18.969 25.426 1.00 17.94 240 VAL C N 1
ATOM 7098 C CA . VAL C 1 245 ? 6.210 -20.261 26.044 1.00 17.72 240 VAL C CA 1
ATOM 7099 C C . VAL C 1 245 ? 6.466 -21.275 24.921 1.00 17.68 240 VAL C C 1
ATOM 7100 O O . VAL C 1 245 ? 7.566 -21.859 24.888 1.00 17.42 240 VAL C O 1
ATOM 7104 N N . PHE C 1 246 ? 5.491 -21.466 24.030 1.00 17.63 241 PHE C N 1
ATOM 7105 C CA . PHE C 1 246 ? 5.558 -22.448 22.915 1.00 18.24 241 PHE C CA 1
ATOM 7106 C C . PHE C 1 246 ? 6.693 -22.065 21.957 1.00 18.02 241 PHE C C 1
ATOM 7107 O O . PHE C 1 246 ? 7.431 -22.974 21.538 1.00 17.95 241 PHE C O 1
ATOM 7115 N N . ASP C 1 247 ? 6.851 -20.773 21.654 1.00 18.18 242 ASP C N 1
ATOM 7116 C CA . ASP C 1 247 ? 7.925 -20.255 20.761 1.00 18.39 242 ASP C CA 1
ATOM 7117 C C . ASP C 1 247 ? 9.292 -20.531 21.397 1.00 17.75 242 ASP C C 1
ATOM 7118 O O . ASP C 1 247 ? 10.183 -21.022 20.676 1.00 17.39 242 ASP C O 1
ATOM 7123 N N . LEU C 1 248 ? 9.455 -20.238 22.692 1.00 17.16 243 LEU C N 1
ATOM 7124 C CA . LEU C 1 248 ? 10.744 -20.436 23.410 1.00 17.29 243 LEU C CA 1
ATOM 7125 C C . LEU C 1 248 ? 11.069 -21.932 23.474 1.00 17.24 243 LEU C C 1
ATOM 7126 O O . LEU C 1 248 ? 12.234 -22.288 23.216 1.00 17.12 243 LEU C O 1
ATOM 7131 N N . LEU C 1 249 ? 10.083 -22.776 23.799 1.00 17.51 244 LEU C N 1
ATOM 7132 C CA . LEU C 1 249 ? 10.276 -24.248 23.890 1.00 17.73 244 LEU C CA 1
ATOM 7133 C C . LEU C 1 249 ? 10.723 -24.782 22.523 1.00 18.48 244 LEU C C 1
ATOM 7134 O O . LEU C 1 249 ? 11.680 -25.577 22.493 1.00 17.99 244 LEU C O 1
ATOM 7139 N N . ASP C 1 250 ? 10.067 -24.350 21.438 1.00 19.41 245 ASP C N 1
ATOM 7140 C CA . ASP C 1 250 ? 10.425 -24.730 20.042 1.00 19.86 245 ASP C CA 1
ATOM 7141 C C . ASP C 1 250 ? 11.897 -24.387 19.782 1.00 18.85 245 ASP C C 1
ATOM 7142 O O . ASP C 1 250 ? 12.619 -25.266 19.266 1.00 18.70 245 ASP C O 1
ATOM 7147 N N . LYS C 1 251 ? 12.326 -23.172 20.141 1.00 17.94 246 LYS C N 1
ATOM 7148 C CA . LYS C 1 251 ? 13.726 -22.693 19.967 1.00 17.74 246 LYS C CA 1
ATOM 7149 C C . LYS C 1 251 ? 14.680 -23.597 20.759 1.00 17.13 246 LYS C C 1
ATOM 7150 O O . LYS C 1 251 ? 15.695 -24.039 20.180 1.00 16.51 246 LYS C O 1
ATOM 7156 N N . MET C 1 252 ? 14.363 -23.869 22.029 1.00 16.86 247 MET C N 1
ATOM 7157 C CA . MET C 1 252 ? 15.225 -24.668 22.942 1.00 16.72 247 MET C CA 1
ATOM 7158 C C . MET C 1 252 ? 15.283 -26.123 22.460 1.00 16.72 247 MET C C 1
ATOM 7159 O O . MET C 1 252 ? 16.368 -26.727 22.572 1.00 16.65 247 MET C O 1
ATOM 7164 N N . ILE C 1 253 ? 14.181 -26.658 21.919 1.00 16.71 248 ILE C N 1
ATOM 7165 C CA . ILE C 1 253 ? 14.130 -28.043 21.353 1.00 16.88 248 ILE C CA 1
ATOM 7166 C C . ILE C 1 253 ? 15.105 -28.129 20.171 1.00 16.56 248 ILE C C 1
ATOM 7167 O O . ILE C 1 253 ? 15.871 -29.110 20.118 1.00 16.74 248 ILE C O 1
ATOM 7172 N N . GLY C 1 254 ? 15.077 -27.141 19.270 1.00 16.48 249 GLY C N 1
ATOM 7173 C CA . GLY C 1 254 ? 16.003 -27.031 18.125 1.00 16.23 249 GLY C CA 1
ATOM 7174 C C . GLY C 1 254 ? 17.457 -27.042 18.571 1.00 15.93 249 GLY C C 1
ATOM 7175 O O . GLY C 1 254 ? 18.252 -27.802 17.983 1.00 15.59 249 GLY C O 1
ATOM 7176 N N . LEU C 1 255 ? 17.798 -26.242 19.585 1.00 15.81 250 LEU C N 1
ATOM 7177 C CA . LEU C 1 255 ? 19.182 -26.141 20.123 1.00 15.93 250 LEU C CA 1
ATOM 7178 C C . LEU C 1 255 ? 19.579 -27.471 20.773 1.00 15.91 250 LEU C C 1
ATOM 7179 O O . LEU C 1 255 ? 20.740 -27.878 20.604 1.00 15.87 250 LEU C O 1
ATOM 7184 N N . GLU C 1 256 ? 18.645 -28.123 21.470 1.00 16.20 251 GLU C N 1
ATOM 7185 C CA . GLU C 1 256 ? 18.888 -29.400 22.193 1.00 16.67 251 GLU C CA 1
ATOM 7186 C C . GLU C 1 256 ? 19.118 -30.522 21.171 1.00 16.77 251 GLU C C 1
ATOM 7187 O O . GLU C 1 256 ? 20.067 -31.298 21.371 1.00 16.75 251 GLU C O 1
ATOM 7193 N N . LYS C 1 257 ? 18.304 -30.594 20.112 1.00 17.23 252 LYS C N 1
ATOM 7194 C CA . LYS C 1 257 ? 18.463 -31.587 19.012 1.00 17.56 252 LYS C CA 1
ATOM 7195 C C . LYS C 1 257 ? 19.880 -31.480 18.432 1.00 16.88 252 LYS C C 1
ATOM 7196 O O . LYS C 1 257 ? 20.548 -32.522 18.320 1.00 16.68 252 LYS C O 1
ATOM 7202 N N . THR C 1 258 ? 20.316 -30.265 18.083 1.00 16.48 253 THR C N 1
ATOM 7203 C CA . THR C 1 258 ? 21.662 -29.991 17.511 1.00 16.20 253 THR C CA 1
ATOM 7204 C C . THR C 1 258 ? 22.720 -30.538 18.476 1.00 15.95 253 THR C C 1
ATOM 7205 O O . THR C 1 258 ? 23.594 -31.308 18.028 1.00 15.57 253 THR C O 1
ATOM 7209 N N . TYR C 1 259 ? 22.621 -30.191 19.760 1.00 15.57 254 TYR C N 1
ATOM 7210 C CA . TYR C 1 259 ? 23.606 -30.596 20.796 1.00 15.51 254 TYR C CA 1
ATOM 7211 C C . TYR C 1 259 ? 23.624 -32.123 20.949 1.00 15.53 254 TYR C C 1
ATOM 7212 O O . TYR C 1 259 ? 24.724 -32.712 20.918 1.00 15.49 254 TYR C O 1
ATOM 7221 N N . LEU C 1 260 ? 22.454 -32.740 21.130 1.00 15.81 255 LEU C N 1
ATOM 7222 C CA . LEU C 1 260 ? 22.322 -34.197 21.400 1.00 16.48 255 LEU C CA 1
ATOM 7223 C C . LEU C 1 260 ? 22.796 -34.996 20.178 1.00 17.42 255 LEU C C 1
ATOM 7224 O O . LEU C 1 260 ? 23.440 -36.042 20.384 1.00 16.71 255 LEU C O 1
ATOM 7229 N N . HIS C 1 261 ? 22.510 -34.523 18.959 1.00 18.81 256 HIS C N 1
ATOM 7230 C CA . HIS C 1 261 ? 22.981 -35.176 17.707 1.00 20.19 256 HIS C CA 1
ATOM 7231 C C . HIS C 1 261 ? 24.512 -35.239 17.721 1.00 20.46 256 HIS C C 1
ATOM 7232 O O . HIS C 1 261 ? 25.058 -36.308 17.395 1.00 21.03 256 HIS C O 1
ATOM 7239 N N . GLN C 1 262 ? 25.171 -34.136 18.091 1.00 20.95 257 GLN C N 1
ATOM 7240 C CA . GLN C 1 262 ? 26.652 -34.025 18.162 1.00 21.40 257 GLN C CA 1
ATOM 7241 C C . GLN C 1 262 ? 27.176 -34.864 19.335 1.00 20.89 257 GLN C C 1
ATOM 7242 O O . GLN C 1 262 ? 28.148 -35.619 19.135 1.00 20.10 257 GLN C O 1
ATOM 7248 N N . LEU C 1 263 ? 26.572 -34.724 20.518 1.00 20.07 258 LEU C N 1
ATOM 7249 C CA . LEU C 1 263 ? 27.037 -35.398 21.760 1.00 19.62 258 LEU C CA 1
ATOM 7250 C C . LEU C 1 263 ? 27.089 -36.916 21.543 1.00 19.37 258 LEU C C 1
ATOM 7251 O O . LEU C 1 263 ? 28.096 -37.526 21.939 1.00 18.61 258 LEU C O 1
ATOM 7256 N N . TYR C 1 264 ? 26.041 -37.490 20.945 1.00 19.48 259 TYR C N 1
ATOM 7257 C CA . TYR C 1 264 ? 25.826 -38.957 20.832 1.00 20.38 259 TYR C CA 1
ATOM 7258 C C . TYR C 1 264 ? 26.252 -39.474 19.448 1.00 21.73 259 TYR C C 1
ATOM 7259 O O . TYR C 1 264 ? 25.920 -40.633 19.123 1.00 21.83 259 TYR C O 1
ATOM 7268 N N . ASP C 1 265 ? 26.975 -38.661 18.668 1.00 23.53 260 ASP C N 1
ATOM 7269 C CA . ASP C 1 265 ? 27.446 -39.012 17.299 1.00 25.13 260 ASP C CA 1
ATOM 7270 C C . ASP C 1 265 ? 28.396 -40.213 17.391 1.00 25.08 260 ASP C C 1
ATOM 7271 O O . ASP C 1 265 ? 29.457 -40.072 18.027 1.00 24.96 260 ASP C O 1
ATOM 7276 N N . GLY C 1 266 ? 28.015 -41.342 16.782 1.00 26.01 261 GLY C N 1
ATOM 7277 C CA . GLY C 1 266 ? 28.804 -42.592 16.756 1.00 26.12 261 GLY C CA 1
ATOM 7278 C C . GLY C 1 266 ? 28.314 -43.615 17.770 1.00 25.86 261 GLY C C 1
ATOM 7279 O O . GLY C 1 266 ? 28.841 -44.742 17.759 1.00 27.08 261 GLY C O 1
ATOM 7280 N N . PHE C 1 267 ? 27.357 -43.242 18.628 1.00 24.68 262 PHE C N 1
ATOM 7281 C CA . PHE C 1 267 ? 26.781 -44.109 19.691 1.00 23.85 262 PHE C CA 1
ATOM 7282 C C . PHE C 1 267 ? 25.350 -44.528 19.327 1.00 24.37 262 PHE C C 1
ATOM 7283 O O . PHE C 1 267 ? 24.861 -45.512 19.916 1.00 24.83 262 PHE C O 1
ATOM 7291 N N . GLY C 1 268 ? 24.708 -43.802 18.404 1.00 24.73 263 GLY C N 1
ATOM 7292 C CA . GLY C 1 268 ? 23.359 -44.098 17.884 1.00 25.54 263 GLY C CA 1
ATOM 7293 C C . GLY C 1 268 ? 22.259 -43.852 18.907 1.00 25.87 263 GLY C C 1
ATOM 7294 O O . GLY C 1 268 ? 21.164 -44.419 18.718 1.00 26.91 263 GLY C O 1
ATOM 7295 N N . LEU C 1 269 ? 22.512 -43.026 19.932 1.00 25.59 264 LEU C N 1
ATOM 7296 C CA . LEU C 1 269 ? 21.567 -42.767 21.058 1.00 25.01 264 LEU C CA 1
ATOM 7297 C C . LEU C 1 269 ? 20.788 -41.459 20.850 1.00 24.29 264 LEU C C 1
ATOM 7298 O O . LEU C 1 269 ? 19.848 -41.223 21.633 1.00 23.65 264 LEU C O 1
ATOM 7303 N N . ALA C 1 270 ? 21.146 -40.646 19.850 1.00 23.98 265 ALA C N 1
ATOM 7304 C CA . ALA C 1 270 ? 20.617 -39.273 19.653 1.00 23.77 265 ALA C CA 1
ATOM 7305 C C . ALA C 1 270 ? 19.086 -39.297 19.542 1.00 23.99 265 ALA C C 1
ATOM 7306 O O . ALA C 1 270 ? 18.436 -38.499 20.247 1.00 22.54 265 ALA C O 1
ATOM 7308 N N . ASP C 1 271 ? 18.527 -40.178 18.705 1.00 24.34 266 ASP C N 1
ATOM 7309 C CA . ASP C 1 271 ? 17.064 -40.212 18.422 1.00 25.17 266 ASP C CA 1
ATOM 7310 C C . ASP C 1 271 ? 16.299 -40.631 19.688 1.00 24.11 266 ASP C C 1
ATOM 7311 O O . ASP C 1 271 ? 15.233 -40.041 19.932 1.00 23.92 266 ASP C O 1
ATOM 7316 N N . GLU C 1 272 ? 16.822 -41.582 20.471 1.00 22.98 267 GLU C N 1
ATOM 7317 C CA . GLU C 1 272 ? 16.188 -42.045 21.738 1.00 23.03 267 GLU C CA 1
ATOM 7318 C C . GLU C 1 272 ? 16.261 -40.929 22.790 1.00 21.84 267 GLU C C 1
ATOM 7319 O O . GLU C 1 272 ? 15.243 -40.687 23.463 1.00 21.48 267 GLU C O 1
ATOM 7325 N N . ALA C 1 273 ? 17.426 -40.286 22.931 1.00 20.70 268 ALA C N 1
ATOM 7326 C CA . ALA C 1 273 ? 17.672 -39.178 23.886 1.00 20.14 268 ALA C CA 1
ATOM 7327 C C . ALA C 1 273 ? 16.746 -37.997 23.564 1.00 19.60 268 ALA C C 1
ATOM 7328 O O . ALA C 1 273 ? 16.224 -37.382 24.518 1.00 19.51 268 ALA C O 1
ATOM 7330 N N . ILE C 1 274 ? 16.537 -37.705 22.275 1.00 19.06 269 ILE C N 1
ATOM 7331 C CA . ILE C 1 274 ? 15.652 -36.598 21.799 1.00 18.87 269 ILE C CA 1
ATOM 7332 C C . ILE C 1 274 ? 14.200 -36.921 22.175 1.00 18.90 269 ILE C C 1
ATOM 7333 O O . ILE C 1 274 ? 13.501 -36.002 22.636 1.00 17.77 269 ILE C O 1
ATOM 7338 N N . ARG C 1 275 ? 13.758 -38.170 21.995 1.00 19.32 270 ARG C N 1
ATOM 7339 C CA . ARG C 1 275 ? 12.370 -38.593 22.332 1.00 20.25 270 ARG C CA 1
ATOM 7340 C C . ARG C 1 275 ? 12.148 -38.438 23.845 1.00 19.38 270 ARG C C 1
ATOM 7341 O O . ARG C 1 275 ? 11.069 -37.949 24.232 1.00 18.92 270 ARG C O 1
ATOM 7349 N N . PHE C 1 276 ? 13.140 -38.807 24.662 1.00 18.66 271 PHE C N 1
ATOM 7350 C CA . PHE C 1 276 ? 13.119 -38.667 26.143 1.00 18.41 271 PHE C CA 1
ATOM 7351 C C . PHE C 1 276 ? 13.070 -37.180 26.528 1.00 18.15 271 PHE C C 1
ATOM 7352 O O . PHE C 1 276 ? 12.399 -36.829 27.518 1.00 17.81 271 PHE C O 1
ATOM 7360 N N A SER C 1 277 ? 13.771 -36.338 25.762 0.53 18.07 272 SER C N 1
ATOM 7361 N N B SER C 1 277 ? 13.760 -36.323 25.768 0.47 18.03 272 SER C N 1
ATOM 7362 C CA A SER C 1 277 ? 13.764 -34.856 25.884 0.53 18.01 272 SER C CA 1
ATOM 7363 C CA B SER C 1 277 ? 13.737 -34.845 25.938 0.47 17.95 272 SER C CA 1
ATOM 7364 C C A SER C 1 277 ? 12.339 -34.325 25.666 0.53 17.96 272 SER C C 1
ATOM 7365 C C B SER C 1 277 ? 12.321 -34.315 25.673 0.47 17.92 272 SER C C 1
ATOM 7366 O O A SER C 1 277 ? 11.874 -33.518 26.497 0.53 17.88 272 SER C O 1
ATOM 7367 O O B SER C 1 277 ? 11.844 -33.489 26.478 0.47 17.84 272 SER C O 1
ATOM 7372 N N . LEU C 1 278 ? 11.669 -34.785 24.603 1.00 17.71 273 LEU C N 1
ATOM 7373 C CA . LEU C 1 278 ? 10.308 -34.322 24.210 1.00 18.00 273 LEU C CA 1
ATOM 7374 C C . LEU C 1 278 ? 9.257 -34.798 25.222 1.00 17.54 273 LEU C C 1
ATOM 7375 O O . LEU C 1 278 ? 8.306 -34.039 25.464 1.00 17.54 273 LEU C O 1
ATOM 7380 N N . TYR C 1 279 ? 9.420 -35.992 25.803 1.00 17.63 274 TYR C N 1
ATOM 7381 C CA . TYR C 1 279 ? 8.556 -36.503 26.903 1.00 17.53 274 TYR C CA 1
ATOM 7382 C C . TYR C 1 279 ? 8.565 -35.483 28.050 1.00 17.12 274 TYR C C 1
ATOM 7383 O O . TYR C 1 279 ? 7.497 -35.201 28.629 1.00 16.68 274 TYR C O 1
ATOM 7392 N N . ASN C 1 280 ? 9.743 -34.928 28.345 1.00 16.66 275 ASN C N 1
ATOM 7393 C CA . ASN C 1 280 ? 9.966 -33.964 29.456 1.00 16.48 275 ASN C CA 1
ATOM 7394 C C . ASN C 1 280 ? 9.516 -32.559 29.037 1.00 16.01 275 ASN C C 1
ATOM 7395 O O . ASN C 1 280 ? 9.038 -31.827 29.918 1.00 16.37 275 ASN C O 1
ATOM 7400 N N . ALA C 1 281 ? 9.638 -32.204 27.754 1.00 16.03 276 ALA C N 1
ATOM 7401 C CA . ALA C 1 281 ? 9.096 -30.948 27.176 1.00 16.03 276 ALA C CA 1
ATOM 7402 C C . ALA C 1 281 ? 7.579 -30.899 27.410 1.00 16.28 276 ALA C C 1
ATOM 7403 O O . ALA C 1 281 ? 7.066 -29.826 27.803 1.00 15.83 276 ALA C O 1
ATOM 7405 N N . GLY C 1 282 ? 6.897 -32.029 27.189 1.00 16.60 277 GLY C N 1
ATOM 7406 C CA . GLY C 1 282 ? 5.453 -32.201 27.434 1.00 16.80 277 GLY C CA 1
ATOM 7407 C C . GLY C 1 282 ? 5.096 -31.974 28.894 1.00 17.07 277 GLY C C 1
ATOM 7408 O O . GLY C 1 282 ? 4.086 -31.295 29.156 1.00 17.85 277 GLY C O 1
ATOM 7409 N N . LYS C 1 283 ? 5.898 -32.511 29.818 1.00 16.99 278 LYS C N 1
ATOM 7410 C CA . LYS C 1 283 ? 5.694 -32.349 31.282 1.00 16.95 278 LYS C CA 1
ATOM 7411 C C . LYS C 1 283 ? 5.968 -30.892 31.679 1.00 16.65 278 LYS C C 1
ATOM 7412 O O . LYS C 1 283 ? 5.204 -30.359 32.509 1.00 16.39 278 LYS C O 1
ATOM 7418 N N . PHE C 1 284 ? 7.009 -30.270 31.112 1.00 16.43 279 PHE C N 1
ATOM 7419 C CA . PHE C 1 284 ? 7.322 -28.829 31.308 1.00 16.52 279 PHE C CA 1
ATOM 7420 C C . PHE C 1 284 ? 6.075 -27.987 30.996 1.00 16.45 279 PHE C C 1
ATOM 7421 O O . PHE C 1 284 ? 5.706 -27.140 31.825 1.00 16.45 279 PHE C O 1
ATOM 7429 N N . LEU C 1 285 ? 5.443 -28.220 29.841 1.00 16.53 280 LEU C N 1
ATOM 7430 C CA . LEU C 1 285 ? 4.222 -27.487 29.400 1.00 16.78 280 LEU C CA 1
ATOM 7431 C C . LEU C 1 285 ? 3.089 -27.692 30.416 1.00 16.78 280 LEU C C 1
ATOM 7432 O O . LEU C 1 285 ? 2.423 -26.695 30.766 1.00 16.95 280 LEU C O 1
ATOM 7437 N N . GLN C 1 286 ? 2.879 -28.932 30.867 1.00 16.78 281 GLN C N 1
ATOM 7438 C CA . GLN C 1 286 ? 1.808 -29.294 31.835 1.00 16.93 281 GLN C CA 1
ATOM 7439 C C . GLN C 1 286 ? 2.054 -28.576 33.168 1.00 16.64 281 GLN C C 1
ATOM 7440 O O . GLN C 1 286 ? 1.062 -28.182 33.806 1.00 16.20 281 GLN C O 1
ATOM 7446 N N . ASN C 1 287 ? 3.322 -28.379 33.550 1.00 16.39 282 ASN C N 1
ATOM 7447 C CA . ASN C 1 287 ? 3.709 -27.702 34.818 1.00 16.58 282 ASN C CA 1
ATOM 7448 C C . ASN C 1 287 ? 3.370 -26.207 34.739 1.00 16.39 282 ASN C C 1
ATOM 7449 O O . ASN C 1 287 ? 3.241 -25.594 35.808 1.00 16.32 282 ASN C O 1
ATOM 7454 N N . LEU C 1 288 ? 3.234 -25.644 33.531 1.00 16.54 283 LEU C N 1
ATOM 7455 C CA . LEU C 1 288 ? 2.820 -24.228 33.316 1.00 16.86 283 LEU C CA 1
ATOM 7456 C C . LEU C 1 288 ? 1.331 -24.163 32.940 1.00 17.08 283 LEU C C 1
ATOM 7457 O O . LEU C 1 288 ? 0.843 -23.047 32.669 1.00 16.85 283 LEU C O 1
ATOM 7462 N N . GLY C 1 289 ? 0.641 -25.309 32.933 1.00 17.73 284 GLY C N 1
ATOM 7463 C CA . GLY C 1 289 ? -0.826 -25.403 32.784 1.00 18.78 284 GLY C CA 1
ATOM 7464 C C . GLY C 1 289 ? -1.261 -25.522 31.334 1.00 19.50 284 GLY C C 1
ATOM 7465 O O . GLY C 1 289 ? -2.461 -25.311 31.066 1.00 19.87 284 GLY C O 1
ATOM 7466 N N . TYR C 1 290 ? -0.337 -25.859 30.429 1.00 20.19 285 TYR C N 1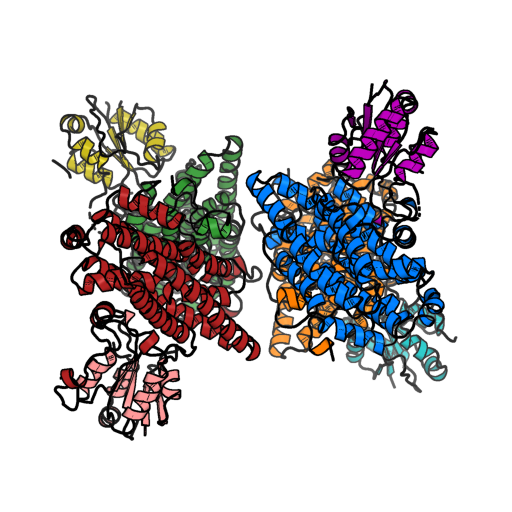
ATOM 7467 C CA . TYR C 1 290 ? -0.593 -26.002 28.971 1.00 20.88 285 TYR C CA 1
ATOM 7468 C C . TYR C 1 290 ? -0.581 -27.485 28.589 1.00 22.25 285 TYR C C 1
ATOM 7469 O O . TYR C 1 290 ? 0.169 -28.271 29.202 1.00 21.75 285 TYR C O 1
ATOM 7478 N N . GLU C 1 291 ? -1.386 -27.844 27.586 1.00 23.89 286 GLU C N 1
ATOM 7479 C CA . GLU C 1 291 ? -1.502 -29.230 27.067 1.00 25.41 286 GLU C CA 1
ATOM 7480 C C . GLU C 1 291 ? -0.240 -29.556 26.259 1.00 25.68 286 GLU C C 1
ATOM 7481 O O . GLU C 1 291 ? 0.240 -28.675 25.519 1.00 25.05 286 GLU C O 1
ATOM 7487 N N . SER C 1 292 ? 0.283 -30.775 26.405 1.00 26.44 287 SER C N 1
ATOM 7488 C CA . SER C 1 292 ? 1.398 -31.312 25.584 1.00 27.27 287 SER C CA 1
ATOM 7489 C C . SER C 1 292 ? 0.889 -31.566 24.168 1.00 28.25 287 SER C C 1
ATOM 7490 O O . SER C 1 292 ? -0.094 -32.280 23.987 1.00 27.96 287 SER C O 1
ATOM 7493 N N . PRO C 1 293 ? 1.518 -30.975 23.126 1.00 29.66 288 PRO C N 1
ATOM 7494 C CA . PRO C 1 293 ? 1.157 -31.271 21.740 1.00 30.68 288 PRO C CA 1
ATOM 7495 C C . PRO C 1 293 ? 1.843 -32.526 21.178 1.00 31.71 288 PRO C C 1
ATOM 7496 O O . PRO C 1 293 ? 1.498 -32.927 20.084 1.00 32.37 288 PRO C O 1
ATOM 7500 N N . PHE C 1 294 ? 2.790 -33.105 21.926 1.00 32.38 289 PHE C N 1
ATOM 7501 C CA . PHE C 1 294 ? 3.666 -34.217 21.471 1.00 33.48 289 PHE C CA 1
ATOM 7502 C C . PHE C 1 294 ? 2.892 -35.538 21.555 1.00 35.23 289 PHE C C 1
ATOM 7503 O O . PHE C 1 294 ? 2.125 -35.728 22.515 1.00 35.80 289 PHE C O 1
ATOM 7511 N N . THR C 1 295 ? 3.097 -36.417 20.568 1.00 38.22 290 THR C N 1
ATOM 7512 C CA . THR C 1 295 ? 2.422 -37.737 20.429 1.00 40.06 290 THR C CA 1
ATOM 7513 C C . THR C 1 295 ? 3.161 -38.797 21.254 1.00 41.24 290 THR C C 1
ATOM 7514 O O . THR C 1 295 ? 4.314 -38.534 21.660 1.00 40.46 290 THR C O 1
ATOM 7518 N N . LYS C 1 296 ? 2.509 -39.943 21.486 1.00 43.15 291 LYS C N 1
ATOM 7519 C CA . LYS C 1 296 ? 3.098 -41.168 22.099 1.00 44.91 291 LYS C CA 1
ATOM 7520 C C . LYS C 1 296 ? 4.375 -41.557 21.344 1.00 44.70 291 LYS C C 1
ATOM 7521 O O . LYS C 1 296 ? 5.389 -41.848 22.007 1.00 43.68 291 LYS C O 1
ATOM 7527 N N . GLU C 1 297 ? 4.308 -41.555 20.008 1.00 45.05 292 GLU C N 1
ATOM 7528 C CA . GLU C 1 297 ? 5.388 -42.003 19.085 1.00 45.65 292 GLU C CA 1
ATOM 7529 C C . GLU C 1 297 ? 6.603 -41.073 19.222 1.00 44.17 292 GLU C C 1
ATOM 7530 O O . GLU C 1 297 ? 7.739 -41.591 19.254 1.00 43.25 292 GLU C O 1
ATOM 7536 N N . GLU C 1 298 ? 6.366 -39.758 19.298 1.00 42.18 293 GLU C N 1
ATOM 7537 C CA . GLU C 1 298 ? 7.412 -38.703 19.429 1.00 40.52 293 GLU C CA 1
ATOM 7538 C C . GLU C 1 298 ? 8.149 -38.830 20.769 1.00 37.69 293 GLU C C 1
ATOM 7539 O O . GLU C 1 298 ? 9.333 -38.449 20.818 1.00 37.40 293 GLU C O 1
ATOM 7545 N N . THR C 1 299 ? 7.466 -39.308 21.815 1.00 34.96 294 THR C N 1
ATOM 7546 C CA . THR C 1 299 ? 7.946 -39.293 23.224 1.00 34.03 294 THR C CA 1
ATOM 7547 C C . THR C 1 299 ? 8.268 -40.716 23.702 1.00 33.55 294 THR C C 1
ATOM 7548 O O . THR C 1 299 ? 8.567 -40.871 24.899 1.00 32.83 294 THR C O 1
ATOM 7552 N N . ARG C 1 300 ? 8.246 -41.698 22.794 1.00 33.87 295 ARG C N 1
ATOM 7553 C CA . ARG C 1 300 ? 8.421 -43.147 23.087 1.00 34.63 295 ARG C CA 1
ATOM 7554 C C . ARG C 1 300 ? 9.814 -43.400 23.679 1.00 32.85 295 ARG C C 1
ATOM 7555 O O . ARG C 1 300 ? 10.808 -42.982 23.055 1.00 31.96 295 ARG C O 1
ATOM 7563 N N . ILE C 1 301 ? 9.872 -44.053 24.844 1.00 31.08 296 ILE C N 1
ATOM 7564 C CA . ILE C 1 301 ? 11.134 -44.505 25.504 1.00 30.60 296 ILE C CA 1
ATOM 7565 C C . ILE C 1 301 ? 11.070 -46.029 25.660 1.00 29.51 296 ILE C C 1
ATOM 7566 O O . ILE C 1 301 ? 9.981 -46.547 25.980 1.00 28.37 296 ILE C O 1
ATOM 7571 N N . ALA C 1 302 ? 12.196 -46.714 25.434 1.00 28.39 297 ALA C N 1
ATOM 7572 C CA . ALA C 1 302 ? 12.376 -48.161 25.697 1.00 27.99 297 ALA C CA 1
ATOM 7573 C C . ALA C 1 302 ? 11.963 -48.457 27.139 1.00 27.06 297 ALA C C 1
ATOM 7574 O O . ALA C 1 302 ? 12.402 -47.765 28.055 1.00 26.85 297 ALA C O 1
ATOM 7576 N N . PRO C 1 303 ? 11.084 -49.459 27.387 1.00 26.68 298 PRO C N 1
ATOM 7577 C CA . PRO C 1 303 ? 10.631 -49.778 28.745 1.00 26.21 298 PRO C CA 1
ATOM 7578 C C . PRO C 1 303 ? 11.744 -49.960 29.793 1.00 25.83 298 PRO C C 1
ATOM 7579 O O . PRO C 1 303 ? 11.561 -49.522 30.918 1.00 25.14 298 PRO C O 1
ATOM 7583 N N . GLU C 1 304 ? 12.856 -50.598 29.417 1.00 25.98 299 GLU C N 1
ATOM 7584 C CA . GLU C 1 304 ? 13.999 -50.878 30.335 1.00 26.66 299 GLU C CA 1
ATOM 7585 C C . GLU C 1 304 ? 14.645 -49.555 30.770 1.00 25.48 299 GLU C C 1
ATOM 7586 O O . GLU C 1 304 ? 15.052 -49.468 31.940 1.00 25.27 299 GLU C O 1
ATOM 7592 N N . VAL C 1 305 ? 14.729 -48.565 29.876 1.00 25.04 300 VAL C N 1
ATOM 7593 C CA . VAL C 1 305 ? 15.301 -47.222 30.196 1.00 25.03 300 VAL C CA 1
ATOM 7594 C C . VAL C 1 305 ? 14.314 -46.485 31.111 1.00 25.08 300 VAL C C 1
ATOM 7595 O O . VAL C 1 305 ? 14.758 -45.931 32.135 1.00 24.83 300 VAL C O 1
ATOM 7599 N N . PHE C 1 306 ? 13.024 -46.501 30.763 1.00 25.14 301 PHE C N 1
ATOM 7600 C CA . PHE C 1 306 ? 11.942 -45.813 31.516 1.00 25.37 301 PHE C CA 1
ATOM 7601 C C . PHE C 1 306 ? 11.820 -46.414 32.924 1.00 25.09 301 PHE C C 1
ATOM 7602 O O . PHE C 1 306 ? 11.494 -45.660 33.861 1.00 24.11 301 PHE C O 1
ATOM 7610 N N . ALA C 1 307 ? 12.087 -47.719 33.067 1.00 24.59 302 ALA C N 1
ATOM 7611 C CA . ALA C 1 307 ? 12.043 -48.464 34.350 1.00 24.52 302 ALA C CA 1
ATOM 7612 C C . ALA C 1 307 ? 13.112 -47.931 35.313 1.00 24.13 302 ALA C C 1
ATOM 7613 O O . ALA C 1 307 ? 12.896 -48.023 36.534 1.00 23.39 302 ALA C O 1
ATOM 7615 N N . GLN C 1 308 ? 14.220 -47.398 34.787 1.00 24.29 303 GLN C N 1
ATOM 7616 C CA . GLN C 1 308 ? 15.321 -46.802 35.592 1.00 24.30 303 GLN C CA 1
ATOM 7617 C C . GLN C 1 308 ? 14.870 -45.450 36.158 1.00 23.88 303 GLN C C 1
ATOM 7618 O O . GLN C 1 308 ? 15.286 -45.123 37.286 1.00 23.61 303 GLN C O 1
ATOM 7624 N N . LEU C 1 309 ? 14.048 -44.703 35.411 1.00 24.12 304 LEU C N 1
ATOM 7625 C CA . LEU C 1 309 ? 13.399 -43.448 35.885 1.00 24.75 304 LEU C CA 1
ATOM 7626 C C . LEU C 1 309 ? 12.375 -43.791 36.975 1.00 25.45 304 LEU C C 1
ATOM 7627 O O . LEU C 1 309 ? 12.432 -43.158 38.048 1.00 25.15 304 LEU C O 1
ATOM 7632 N N . SER C 1 310 ? 11.481 -44.754 36.707 1.00 25.88 305 SER C N 1
ATOM 7633 C CA . SER C 1 310 ? 10.442 -45.241 37.658 1.00 26.62 305 SER C CA 1
ATOM 7634 C C . SER C 1 310 ? 10.047 -46.689 37.340 1.00 27.38 305 SER C C 1
ATOM 7635 O O . SER C 1 310 ? 9.539 -46.931 36.229 1.00 27.40 305 SER C O 1
ATOM 7638 N N . ALA C 1 311 ? 10.232 -47.595 38.306 1.00 29.10 306 ALA C N 1
ATOM 7639 C CA . ALA C 1 311 ? 9.828 -49.022 38.242 1.00 31.02 306 ALA C CA 1
ATOM 7640 C C . ALA C 1 311 ? 8.298 -49.151 38.314 1.00 32.23 306 ALA C C 1
ATOM 7641 O O . ALA C 1 311 ? 7.783 -50.202 37.899 1.00 31.63 306 ALA C O 1
ATOM 7643 N N . ARG C 1 312 ? 7.608 -48.124 38.824 1.00 34.65 307 ARG C N 1
ATOM 7644 C CA . ARG C 1 312 ? 6.129 -48.087 39.005 1.00 37.24 307 ARG C CA 1
ATOM 7645 C C . ARG C 1 312 ? 5.418 -47.808 37.674 1.00 37.14 307 ARG C C 1
ATOM 7646 O O . ARG C 1 312 ? 4.199 -48.056 37.605 1.00 37.63 307 ARG C O 1
ATOM 7654 N N . ALA C 1 313 ? 6.136 -47.288 36.672 1.00 37.62 308 ALA C N 1
ATOM 7655 C CA . ALA C 1 313 ? 5.581 -46.807 35.383 1.00 38.82 308 ALA C CA 1
ATOM 7656 C C . ALA C 1 313 ? 4.782 -47.922 34.696 1.00 39.62 308 ALA C C 1
ATOM 7657 O O . ALA C 1 313 ? 5.390 -48.975 34.421 1.00 41.28 308 ALA C O 1
ATOM 7659 N N . ASP C 1 339 ? -3.020 -42.311 61.203 1.00 61.95 334 ASP C N 1
ATOM 7660 C CA . ASP C 1 339 ? -4.294 -41.579 60.954 1.00 61.45 334 ASP C CA 1
ATOM 7661 C C . ASP C 1 339 ? -5.316 -42.489 60.257 1.00 60.08 334 ASP C C 1
ATOM 7662 O O . ASP C 1 339 ? -6.515 -42.150 60.303 1.00 58.47 334 ASP C O 1
ATOM 7667 N N . TRP C 1 340 ? -4.874 -43.581 59.622 1.00 59.43 335 TRP C N 1
ATOM 7668 C CA . TRP C 1 340 ? -5.764 -44.663 59.115 1.00 59.54 335 TRP C CA 1
ATOM 7669 C C . TRP C 1 340 ? -6.515 -45.283 60.302 1.00 59.89 335 TRP C C 1
ATOM 7670 O O . TRP C 1 340 ? -5.867 -45.533 61.340 1.00 59.22 335 TRP C O 1
ATOM 7681 N N . ASP C 1 341 ? -7.827 -45.507 60.153 1.00 61.09 336 ASP C N 1
ATOM 7682 C CA . ASP C 1 341 ? -8.726 -46.056 61.207 1.00 61.96 336 ASP C CA 1
ATOM 7683 C C . ASP C 1 341 ? -9.212 -47.457 60.809 1.00 62.01 336 ASP C C 1
ATOM 7684 O O . ASP C 1 341 ? -10.149 -47.959 61.461 1.00 62.94 336 ASP C O 1
ATOM 7689 N N . PHE C 1 342 ? -8.599 -48.065 59.788 1.00 61.53 337 PHE C N 1
ATOM 7690 C CA . PHE C 1 342 ? -8.925 -49.431 59.296 1.00 61.33 337 PHE C CA 1
ATOM 7691 C C . PHE C 1 342 ? -7.685 -50.044 58.631 1.00 61.97 337 PHE C C 1
ATOM 7692 O O . PHE C 1 342 ? -7.777 -50.982 57.837 1.00 62.38 337 PHE C O 1
ATOM 7701 N N . ASN D 1 9 ? 45.218 -23.404 28.546 1.00 26.13 4 ASN D N 1
ATOM 7702 C CA . ASN D 1 9 ? 44.359 -24.074 29.569 1.00 25.51 4 ASN D CA 1
ATOM 7703 C C . ASN D 1 9 ? 42.942 -23.490 29.494 1.00 23.35 4 ASN D C 1
ATOM 7704 O O . ASN D 1 9 ? 42.820 -22.251 29.443 1.00 22.36 4 ASN D O 1
ATOM 7709 N N . TYR D 1 10 ? 41.917 -24.351 29.505 1.00 21.16 5 TYR D N 1
ATOM 7710 C CA . TYR D 1 10 ? 40.489 -23.980 29.298 1.00 20.10 5 TYR D CA 1
ATOM 7711 C C . TYR D 1 10 ? 40.096 -22.852 30.264 1.00 19.42 5 TYR D C 1
ATOM 7712 O O . TYR D 1 10 ? 39.387 -21.918 29.841 1.00 19.29 5 TYR D O 1
ATOM 7721 N N . TYR D 1 11 ? 40.542 -22.941 31.520 1.00 19.15 6 TYR D N 1
ATOM 7722 C CA . TYR D 1 11 ? 40.122 -22.062 32.645 1.00 19.54 6 TYR D CA 1
ATOM 7723 C C . TYR D 1 11 ? 40.441 -20.598 32.319 1.00 19.81 6 TYR D C 1
ATOM 7724 O O . TYR D 1 11 ? 39.594 -19.722 32.574 1.00 19.43 6 TYR D O 1
ATOM 7733 N N . ASP D 1 12 ? 41.623 -20.347 31.751 1.00 20.51 7 ASP D N 1
ATOM 7734 C CA . ASP D 1 12 ? 42.153 -18.981 31.500 1.00 21.03 7 ASP D CA 1
ATOM 7735 C C . ASP D 1 12 ? 41.525 -18.379 30.233 1.00 20.20 7 ASP D C 1
ATOM 7736 O O . ASP D 1 12 ? 41.703 -17.162 30.030 1.00 20.82 7 ASP D O 1
ATOM 7741 N N . ARG D 1 13 ? 40.809 -19.170 29.423 1.00 19.03 8 ARG D N 1
ATOM 7742 C CA . ARG D 1 13 ? 40.175 -18.696 28.158 1.00 18.40 8 ARG D CA 1
ATOM 7743 C C . ARG D 1 13 ? 38.653 -18.915 28.209 1.00 17.15 8 ARG D C 1
ATOM 7744 O O . ARG D 1 13 ? 38.022 -19.047 27.139 1.00 17.14 8 ARG D O 1
ATOM 7752 N N . SER D 1 14 ? 38.073 -18.904 29.409 1.00 15.59 9 SER D N 1
ATOM 7753 C CA . SER D 1 14 ? 36.613 -19.047 29.639 1.00 14.64 9 SER D CA 1
ATOM 7754 C C . SER D 1 14 ? 36.233 -18.314 30.926 1.00 13.99 9 SER D C 1
ATOM 7755 O O . SER D 1 14 ? 37.142 -17.948 31.692 1.00 13.66 9 SER D O 1
ATOM 7758 N N . VAL D 1 15 ? 34.933 -18.111 31.143 1.00 13.44 10 VAL D N 1
ATOM 7759 C CA . VAL D 1 15 ? 34.379 -17.435 32.351 1.00 12.89 10 VAL D CA 1
ATOM 7760 C C . VAL D 1 15 ? 33.330 -18.353 32.984 1.00 12.66 10 VAL D C 1
ATOM 7761 O O . VAL D 1 15 ? 32.729 -19.161 32.256 1.00 12.08 10 VAL D O 1
ATOM 7765 N N . SER D 1 16 ? 33.120 -18.221 34.295 1.00 12.48 11 SER D N 1
ATOM 7766 C CA . SER D 1 16 ? 31.983 -18.848 35.016 1.00 12.29 11 SER D CA 1
ATOM 7767 C C . SER D 1 16 ? 30.685 -18.262 34.467 1.00 11.96 11 SER D C 1
ATOM 7768 O O . SER D 1 16 ? 30.662 -17.113 34.022 1.00 11.69 11 SER D O 1
ATOM 7771 N N . PRO D 1 17 ? 29.577 -19.035 34.431 1.00 11.59 12 PRO D N 1
ATOM 7772 C CA . PRO D 1 17 ? 28.283 -18.500 34.008 1.00 11.82 12 PRO D CA 1
ATOM 7773 C C . PRO D 1 17 ? 27.925 -17.129 34.605 1.00 11.92 12 PRO D C 1
ATOM 7774 O O . PRO D 1 17 ? 27.502 -16.271 33.855 1.00 11.68 12 PRO D O 1
ATOM 7778 N N . VAL D 1 18 ? 28.096 -16.944 35.916 1.00 12.19 13 VAL D N 1
ATOM 7779 C CA . VAL D 1 18 ? 27.689 -15.682 36.602 1.00 12.53 13 VAL D CA 1
ATOM 7780 C C . VAL D 1 18 ? 28.556 -14.522 36.085 1.00 12.93 13 VAL D C 1
ATOM 7781 O O . VAL D 1 18 ? 28.020 -13.401 35.959 1.00 12.61 13 VAL D O 1
ATOM 7785 N N . GLU D 1 19 ? 29.827 -14.773 35.762 1.00 13.92 14 GLU D N 1
ATOM 7786 C CA . GLU D 1 19 ? 30.718 -13.752 35.144 1.00 14.77 14 GLU D CA 1
ATOM 7787 C C . GLU D 1 19 ? 30.188 -13.424 33.741 1.00 14.03 14 GLU D C 1
ATOM 7788 O O . GLU D 1 19 ? 30.125 -12.233 33.408 1.00 13.55 14 GLU D O 1
ATOM 7794 N N . TYR D 1 20 ? 29.806 -14.442 32.965 1.00 13.61 15 TYR D N 1
ATOM 7795 C CA . TYR D 1 20 ? 29.190 -14.290 31.621 1.00 13.45 15 TYR D CA 1
ATOM 7796 C C . TYR D 1 20 ? 27.916 -13.438 31.733 1.00 13.58 15 TYR D C 1
ATOM 7797 O O . TYR D 1 20 ? 27.752 -12.477 30.950 1.00 13.14 15 TYR D O 1
ATOM 7806 N N . ALA D 1 21 ? 27.044 -13.777 32.688 1.00 13.45 16 ALA D N 1
ATOM 7807 C CA . ALA D 1 21 ? 25.700 -13.178 32.863 1.00 13.71 16 ALA D CA 1
ATOM 7808 C C . ALA D 1 21 ? 25.807 -11.667 33.103 1.00 13.81 16 ALA D C 1
ATOM 7809 O O . ALA D 1 21 ? 24.996 -10.925 32.514 1.00 13.52 16 ALA D O 1
ATOM 7811 N N . TYR D 1 22 ? 26.746 -11.229 33.945 1.00 14.02 17 TYR D N 1
ATOM 7812 C CA . TYR D 1 22 ? 26.752 -9.851 34.506 1.00 14.69 17 TYR D CA 1
ATOM 7813 C C . TYR D 1 22 ? 27.943 -9.017 34.017 1.00 14.77 17 TYR D C 1
ATOM 7814 O O . TYR D 1 22 ? 27.814 -7.789 34.101 1.00 14.80 17 TYR D O 1
ATOM 7823 N N . PHE D 1 23 ? 29.039 -9.614 33.534 1.00 14.90 18 PHE D N 1
ATOM 7824 C CA . PHE D 1 23 ? 30.322 -8.880 33.345 1.00 15.47 18 PHE D CA 1
ATOM 7825 C C . PHE D 1 23 ? 30.945 -9.090 31.956 1.00 15.34 18 PHE D C 1
ATOM 7826 O O . PHE D 1 23 ? 31.533 -8.113 31.459 1.00 15.03 18 PHE D O 1
ATOM 7834 N N . ASP D 1 24 ? 30.880 -10.289 31.365 1.00 15.11 19 ASP D N 1
ATOM 7835 C CA . ASP D 1 24 ? 31.695 -10.612 30.160 1.00 15.22 19 ASP D CA 1
ATOM 7836 C C . ASP D 1 24 ? 31.020 -11.695 29.313 1.00 15.41 19 ASP D C 1
ATOM 7837 O O . ASP D 1 24 ? 31.243 -12.889 29.591 1.00 14.51 19 ASP D O 1
ATOM 7842 N N . GLN D 1 25 ? 30.287 -11.280 28.272 1.00 15.80 20 GLN D N 1
ATOM 7843 C CA . GLN D 1 25 ? 29.625 -12.181 27.290 1.00 16.28 20 GLN D CA 1
ATOM 7844 C C . GLN D 1 25 ? 30.572 -12.490 26.121 1.00 15.93 20 GLN D C 1
ATOM 7845 O O . GLN D 1 25 ? 30.139 -13.203 25.202 1.00 15.28 20 GLN D O 1
ATOM 7851 N N . SER D 1 26 ? 31.815 -11.996 26.154 1.00 15.86 21 SER D N 1
ATOM 7852 C CA . SER D 1 26 ? 32.785 -12.105 25.029 1.00 15.85 21 SER D CA 1
ATOM 7853 C C . SER D 1 26 ? 33.512 -13.456 25.060 1.00 15.67 21 SER D C 1
ATOM 7854 O O . SER D 1 26 ? 34.194 -13.776 24.073 1.00 15.68 21 SER D O 1
ATOM 7857 N N . GLN D 1 27 ? 33.363 -14.229 26.141 1.00 15.32 22 GLN D N 1
ATOM 7858 C CA . GLN D 1 27 ? 34.031 -15.545 26.319 1.00 15.03 22 GLN D CA 1
ATOM 7859 C C . GLN D 1 27 ? 32.966 -16.628 26.508 1.00 14.47 22 GLN D C 1
ATOM 7860 O O . GLN D 1 27 ? 31.827 -16.286 26.873 1.00 14.29 22 GLN D O 1
ATOM 7866 N N . ASN D 1 28 ? 33.324 -17.885 26.245 1.00 13.89 23 ASN D N 1
ATOM 7867 C CA . ASN D 1 28 ? 32.435 -19.050 26.488 1.00 13.64 23 ASN D CA 1
ATOM 7868 C C . ASN D 1 28 ? 32.487 -19.401 27.979 1.00 12.91 23 ASN D C 1
ATOM 7869 O O . ASN D 1 28 ? 33.411 -18.936 28.672 1.00 12.47 23 ASN D O 1
ATOM 7874 N N . MET D 1 29 ? 31.508 -20.178 28.443 1.00 12.45 24 MET D N 1
ATOM 7875 C CA . MET D 1 29 ? 31.321 -20.526 29.875 1.00 12.30 24 MET D CA 1
ATOM 7876 C C . MET D 1 29 ? 31.974 -21.874 30.189 1.00 12.18 24 MET D C 1
ATOM 7877 O O . MET D 1 29 ? 31.910 -22.789 29.341 1.00 12.37 24 MET D O 1
ATOM 7882 N N . ARG D 1 30 ? 32.571 -21.977 31.378 1.00 12.30 25 ARG D N 1
ATOM 7883 C CA . ARG D 1 30 ? 33.142 -23.235 31.925 1.00 12.36 25 ARG D CA 1
ATOM 7884 C C . ARG D 1 30 ? 32.235 -23.734 33.054 1.00 12.32 25 ARG D C 1
ATOM 7885 O O . ARG D 1 30 ? 31.764 -22.901 33.852 1.00 12.24 25 ARG D O 1
ATOM 7893 N N . ALA D 1 31 ? 31.980 -25.044 33.084 1.00 12.31 26 ALA D N 1
ATOM 7894 C CA . ALA D 1 31 ? 31.346 -25.752 34.218 1.00 12.44 26 ALA D CA 1
ATOM 7895 C C . ALA D 1 31 ? 32.254 -25.602 35.440 1.00 12.49 26 ALA D C 1
ATOM 7896 O O . ALA D 1 31 ? 33.487 -25.546 35.254 1.00 12.60 26 ALA D O 1
ATOM 7898 N N . ILE D 1 32 ? 31.676 -25.519 36.640 1.00 12.52 27 ILE D N 1
ATOM 7899 C CA . ILE D 1 32 ? 32.459 -25.562 37.909 1.00 12.49 27 ILE D CA 1
ATOM 7900 C C . ILE D 1 32 ? 33.331 -26.823 37.880 1.00 12.59 27 ILE D C 1
ATOM 7901 O O . ILE D 1 32 ? 32.834 -27.892 37.452 1.00 12.47 27 ILE D O 1
ATOM 7906 N N . ASN D 1 33 ? 34.590 -26.682 38.297 1.00 12.80 28 ASN D N 1
ATOM 7907 C CA . ASN D 1 33 ? 35.569 -27.791 38.433 1.00 13.19 28 ASN D CA 1
ATOM 7908 C C . ASN D 1 33 ? 35.818 -28.028 39.928 1.00 13.43 28 ASN D C 1
ATOM 7909 O O . ASN D 1 33 ? 36.565 -27.236 40.537 1.00 13.42 28 ASN D O 1
ATOM 7914 N N . TRP D 1 34 ? 35.196 -29.069 40.492 1.00 13.84 29 TRP D N 1
ATOM 7915 C CA . TRP D 1 34 ? 35.383 -29.506 41.903 1.00 14.31 29 TRP D CA 1
ATOM 7916 C C . TRP D 1 34 ? 36.577 -30.465 42.025 1.00 15.00 29 TRP D C 1
ATOM 7917 O O . TRP D 1 34 ? 36.870 -30.873 43.155 1.00 15.31 29 TRP D O 1
ATOM 7928 N N . ASN D 1 35 ? 37.239 -30.815 40.919 1.00 16.25 30 ASN D N 1
ATOM 7929 C CA . ASN D 1 35 ? 38.344 -31.813 40.895 1.00 17.55 30 ASN D CA 1
ATOM 7930 C C . ASN D 1 35 ? 39.701 -31.100 40.968 1.00 19.52 30 ASN D C 1
ATOM 7931 O O . ASN D 1 35 ? 40.595 -31.621 41.660 1.00 20.45 30 ASN D O 1
ATOM 7936 N N . LYS D 1 36 ? 39.846 -29.962 40.283 1.00 21.20 31 LYS D N 1
ATOM 7937 C CA . LYS D 1 36 ? 41.036 -29.071 40.371 1.00 22.67 31 LYS D CA 1
ATOM 7938 C C . LYS D 1 36 ? 40.596 -27.748 41.004 1.00 22.60 31 LYS D C 1
ATOM 7939 O O . LYS D 1 36 ? 40.021 -26.901 40.291 1.00 22.43 31 LYS D O 1
ATOM 7945 N N . ILE D 1 37 ? 40.855 -27.603 42.303 1.00 22.49 32 ILE D N 1
ATOM 7946 C CA . ILE D 1 37 ? 40.304 -26.525 43.175 1.00 23.16 32 ILE D CA 1
ATOM 7947 C C . ILE D 1 37 ? 41.386 -25.450 43.353 1.00 22.44 32 ILE D C 1
ATOM 7948 O O . ILE D 1 37 ? 42.524 -25.811 43.712 1.00 22.01 32 ILE D O 1
ATOM 7953 N N . VAL D 1 38 ? 41.038 -24.188 43.078 1.00 21.44 33 VAL D N 1
ATOM 7954 C CA . VAL D 1 38 ? 41.962 -23.014 43.132 1.00 20.89 33 VAL D CA 1
ATOM 7955 C C . VAL D 1 38 ? 42.350 -22.739 44.590 1.00 20.42 33 VAL D C 1
ATOM 7956 O O . VAL D 1 38 ? 43.534 -22.449 44.834 1.00 20.04 33 VAL D O 1
ATOM 7960 N N . ASP D 1 39 ? 41.392 -22.823 45.519 1.00 19.64 34 ASP D N 1
ATOM 7961 C CA . ASP D 1 39 ? 41.600 -22.475 46.950 1.00 19.48 34 ASP D CA 1
ATOM 7962 C C . ASP D 1 39 ? 41.017 -23.582 47.837 1.00 19.79 34 ASP D C 1
ATOM 7963 O O . ASP D 1 39 ? 39.775 -23.682 47.922 1.00 19.00 34 ASP D O 1
ATOM 7968 N N . GLU D 1 40 ? 41.884 -24.359 48.497 1.00 20.34 35 GLU D N 1
ATOM 7969 C CA . GLU D 1 40 ? 41.487 -25.481 49.395 1.00 21.21 35 GLU D CA 1
ATOM 7970 C C . GLU D 1 40 ? 40.641 -24.954 50.564 1.00 19.70 35 GLU D C 1
ATOM 7971 O O . GLU D 1 40 ? 39.855 -25.745 51.104 1.00 19.60 35 GLU D O 1
ATOM 7977 N N . LYS D 1 41 ? 40.780 -23.677 50.934 1.00 18.11 36 LYS D N 1
ATOM 7978 C CA . LYS D 1 41 ? 39.966 -23.043 52.007 1.00 17.66 36 LYS D CA 1
ATOM 7979 C C . LYS D 1 41 ? 38.474 -23.092 51.633 1.00 16.65 36 LYS D C 1
ATOM 7980 O O . LYS D 1 41 ? 37.650 -23.256 52.551 1.00 16.07 36 LYS D O 1
ATOM 7986 N N . ASP D 1 42 ? 38.140 -22.964 50.343 1.00 15.73 37 ASP D N 1
ATOM 7987 C CA . ASP D 1 42 ? 36.751 -23.089 49.822 1.00 15.36 37 ASP D CA 1
ATOM 7988 C C . ASP D 1 42 ? 36.214 -24.490 50.141 1.00 15.16 37 ASP D C 1
ATOM 7989 O O . ASP D 1 42 ? 35.084 -24.583 50.646 1.00 14.77 37 ASP D O 1
ATOM 7994 N N . LEU D 1 43 ? 36.986 -25.540 49.845 1.00 15.21 38 LEU D N 1
ATOM 7995 C CA . LEU D 1 43 ? 36.573 -26.948 50.091 1.00 15.56 38 LEU D CA 1
ATOM 7996 C C . LEU D 1 43 ? 36.321 -27.146 51.593 1.00 15.38 38 LEU D C 1
ATOM 7997 O O . LEU D 1 43 ? 35.295 -27.757 51.949 1.00 14.94 38 LEU D O 1
ATOM 8002 N N A GLU D 1 44 ? 37.237 -26.641 52.426 0.52 15.38 39 GLU D N 1
ATOM 8003 N N B GLU D 1 44 ? 37.221 -26.632 52.437 0.48 15.36 39 GLU D N 1
ATOM 8004 C CA A GLU D 1 44 ? 37.175 -26.676 53.914 0.52 15.52 39 GLU D CA 1
ATOM 8005 C CA B GLU D 1 44 ? 37.136 -26.722 53.921 0.48 15.47 39 GLU D CA 1
ATOM 8006 C C A GLU D 1 44 ? 35.849 -26.063 54.386 0.52 15.06 39 GLU D C 1
ATOM 8007 C C B GLU D 1 44 ? 35.837 -26.061 54.404 0.48 15.03 39 GLU D C 1
ATOM 8008 O O A GLU D 1 44 ? 35.142 -26.718 55.180 0.52 14.90 39 GLU D O 1
ATOM 8009 O O B GLU D 1 44 ? 35.137 -26.678 55.233 0.48 14.87 39 GLU D O 1
ATOM 8020 N N . VAL D 1 45 ? 35.526 -24.859 53.904 1.00 14.54 40 VAL D N 1
ATOM 8021 C CA . VAL D 1 45 ? 34.305 -24.092 54.302 1.00 13.92 40 VAL D CA 1
ATOM 8022 C C . VAL D 1 45 ? 33.054 -24.815 53.781 1.00 13.40 40 VAL D C 1
ATOM 8023 O O . VAL D 1 45 ? 32.111 -24.988 54.582 1.00 12.98 40 VAL D O 1
ATOM 8027 N N . TRP D 1 46 ? 33.047 -25.231 52.509 1.00 13.00 41 TRP D N 1
ATOM 8028 C CA . TRP D 1 46 ? 31.938 -26.003 51.882 1.00 13.07 41 TRP D CA 1
ATOM 8029 C C . TRP D 1 46 ? 31.617 -27.241 52.729 1.00 13.48 41 TRP D C 1
ATOM 8030 O O . TRP D 1 46 ? 30.432 -27.457 53.045 1.00 13.00 41 TRP D O 1
ATOM 8041 N N . ASN D 1 47 ? 32.640 -28.034 53.052 1.00 14.08 42 ASN D N 1
ATOM 8042 C CA . ASN D 1 47 ? 32.494 -29.300 53.818 1.00 14.87 42 ASN D CA 1
ATOM 8043 C C . ASN D 1 47 ? 31.870 -28.990 55.183 1.00 15.30 42 ASN D C 1
ATOM 8044 O O . ASN D 1 47 ? 30.944 -29.716 55.576 1.00 15.48 42 ASN D O 1
ATOM 8049 N N . ARG D 1 48 ? 32.323 -27.933 55.860 1.00 15.93 43 ARG D N 1
ATOM 8050 C CA . ARG D 1 48 ? 31.865 -27.600 57.236 1.00 16.76 43 ARG D CA 1
ATOM 8051 C C . ARG D 1 48 ? 30.397 -27.145 57.213 1.00 16.11 43 ARG D C 1
ATOM 8052 O O . ARG D 1 48 ? 29.617 -27.672 58.027 1.00 15.52 43 ARG D O 1
ATOM 8060 N N . VAL D 1 49 ? 30.018 -26.218 56.327 1.00 14.96 44 VAL D N 1
ATOM 8061 C CA . VAL D 1 49 ? 28.643 -25.628 56.335 1.00 14.53 44 VAL D CA 1
ATOM 8062 C C . VAL D 1 49 ? 27.622 -26.694 55.910 1.00 14.52 44 VAL D C 1
ATOM 8063 O O . VAL D 1 49 ? 26.531 -26.720 56.504 1.00 14.55 44 VAL D O 1
ATOM 8067 N N . THR D 1 50 ? 27.958 -27.559 54.948 1.00 14.63 45 THR D N 1
ATOM 8068 C CA . THR D 1 50 ? 27.053 -28.633 54.453 1.00 14.78 45 THR D CA 1
ATOM 8069 C C . THR D 1 50 ? 26.928 -29.734 55.518 1.00 15.35 45 THR D C 1
ATOM 8070 O O . THR D 1 50 ? 25.798 -30.222 55.719 1.00 15.27 45 THR D O 1
ATOM 8074 N N . GLN D 1 51 ? 28.025 -30.097 56.193 1.00 15.95 46 GLN D N 1
ATOM 8075 C CA . GLN D 1 51 ? 28.009 -31.097 57.300 1.00 16.45 46 GLN D CA 1
ATOM 8076 C C . GLN D 1 51 ? 27.244 -30.535 58.507 1.00 16.01 46 GLN D C 1
ATOM 8077 O O . GLN D 1 51 ? 26.701 -31.349 59.274 1.00 15.20 46 GLN D O 1
ATOM 8083 N N . ASN D 1 52 ? 27.188 -29.206 58.664 1.00 15.77 47 ASN D N 1
ATOM 8084 C CA . ASN D 1 52 ? 26.493 -28.524 59.792 1.00 15.93 47 ASN D CA 1
ATOM 8085 C C . ASN D 1 52 ? 25.033 -28.211 59.434 1.00 15.76 47 ASN D C 1
ATOM 8086 O O . ASN D 1 52 ? 24.396 -27.476 60.216 1.00 15.91 47 ASN D O 1
ATOM 8091 N N . PHE D 1 53 ? 24.510 -28.746 58.324 1.00 15.58 48 PHE D N 1
ATOM 8092 C CA . PHE D 1 53 ? 23.087 -28.593 57.923 1.00 15.52 48 PHE D CA 1
ATOM 8093 C C . PHE D 1 53 ? 22.197 -28.967 59.114 1.00 15.49 48 PHE D C 1
ATOM 8094 O O . PHE D 1 53 ? 22.418 -30.030 59.710 1.00 15.29 48 PHE D O 1
ATOM 8102 N N . TRP D 1 54 ? 21.227 -28.113 59.445 1.00 15.07 49 TRP D N 1
ATOM 8103 C CA . TRP D 1 54 ? 20.252 -28.341 60.544 1.00 15.09 49 TRP D CA 1
ATOM 8104 C C . TRP D 1 54 ? 18.929 -27.654 60.200 1.00 15.29 49 TRP D C 1
ATOM 8105 O O . TRP D 1 54 ? 18.935 -26.743 59.349 1.00 14.68 49 TRP D O 1
ATOM 8116 N N . LEU D 1 55 ? 17.842 -28.102 60.830 1.00 15.87 50 LEU D N 1
ATOM 8117 C CA . LEU D 1 55 ? 16.495 -27.486 60.730 1.00 16.68 50 LEU D CA 1
ATOM 8118 C C . LEU D 1 55 ? 15.936 -27.311 62.138 1.00 17.96 50 LEU D C 1
ATOM 8119 O O . LEU D 1 55 ? 16.152 -28.161 62.997 1.00 17.30 50 LEU D O 1
ATOM 8124 N N . PRO D 1 56 ? 15.220 -26.199 62.417 1.00 19.74 51 PRO D N 1
ATOM 8125 C CA . PRO D 1 56 ? 14.783 -25.878 63.779 1.00 21.23 51 PRO D CA 1
ATOM 8126 C C . PRO D 1 56 ? 13.874 -26.934 64.433 1.00 23.88 51 PRO D C 1
ATOM 8127 O O . PRO D 1 56 ? 13.857 -26.993 65.650 1.00 24.34 51 PRO D O 1
ATOM 8131 N N . GLU D 1 57 ? 13.176 -27.752 63.635 1.00 26.95 52 GLU D N 1
ATOM 8132 C CA . GLU D 1 57 ? 12.301 -28.849 64.144 1.00 29.58 52 GLU D CA 1
ATOM 8133 C C . GLU D 1 57 ? 13.164 -30.004 64.681 1.00 31.34 52 GLU D C 1
ATOM 8134 O O . GLU D 1 57 ? 12.585 -30.911 65.310 1.00 32.02 52 GLU D O 1
ATOM 8140 N N . ASN D 1 58 ? 14.489 -29.962 64.478 1.00 31.64 53 ASN D N 1
ATOM 8141 C CA . ASN D 1 58 ? 15.472 -30.875 65.130 1.00 32.30 53 ASN D CA 1
ATOM 8142 C C . ASN D 1 58 ? 15.523 -30.615 66.644 1.00 32.10 53 ASN D C 1
ATOM 8143 O O . ASN D 1 58 ? 16.020 -31.503 67.362 1.00 33.03 53 ASN D O 1
ATOM 8148 N N . ILE D 1 59 ? 15.076 -29.440 67.107 1.00 31.07 54 ILE D N 1
ATOM 8149 C CA . ILE D 1 59 ? 15.150 -29.011 68.538 1.00 30.61 54 ILE D CA 1
ATOM 8150 C C . ILE D 1 59 ? 13.743 -29.037 69.133 1.00 30.55 54 ILE D C 1
ATOM 8151 O O . ILE D 1 59 ? 12.808 -28.501 68.544 1.00 28.81 54 ILE D O 1
ATOM 8156 N N . PRO D 1 60 ? 13.551 -29.665 70.319 1.00 31.33 55 PRO D N 1
ATOM 8157 C CA . PRO D 1 60 ? 12.245 -29.697 70.978 1.00 31.08 55 PRO D CA 1
ATOM 8158 C C . PRO D 1 60 ? 12.010 -28.449 71.844 1.00 30.75 55 PRO D C 1
ATOM 8159 O O . PRO D 1 60 ? 12.210 -28.519 73.048 1.00 31.31 55 PRO D O 1
ATOM 8163 N N . VAL D 1 61 ? 11.575 -27.345 71.226 1.00 29.91 56 VAL D N 1
ATOM 8164 C CA . VAL D 1 61 ? 11.394 -26.031 71.918 1.00 29.53 56 VAL D CA 1
ATOM 8165 C C . VAL D 1 61 ? 10.142 -26.100 72.808 1.00 28.72 56 VAL D C 1
ATOM 8166 O O . VAL D 1 61 ? 9.989 -25.211 73.667 1.00 27.49 56 VAL D O 1
ATOM 8170 N N . SER D 1 62 ? 9.287 -27.115 72.629 1.00 28.91 57 SER D N 1
ATOM 8171 C CA . SER D 1 62 ? 8.117 -27.397 73.508 1.00 29.52 57 SER D CA 1
ATOM 8172 C C . SER D 1 62 ? 8.563 -27.511 74.975 1.00 29.44 57 SER D C 1
ATOM 8173 O O . SER D 1 62 ? 7.773 -27.124 75.857 1.00 29.71 57 SER D O 1
ATOM 8176 N N . ASN D 1 63 ? 9.791 -27.982 75.227 1.00 28.52 58 ASN D N 1
ATOM 8177 C CA . ASN D 1 63 ? 10.367 -28.145 76.591 1.00 27.74 58 ASN D CA 1
ATOM 8178 C C . ASN D 1 63 ? 10.689 -26.780 77.215 1.00 26.81 58 ASN D C 1
ATOM 8179 O O . ASN D 1 63 ? 11.013 -26.762 78.418 1.00 26.94 58 ASN D O 1
ATOM 8184 N N . ASP D 1 64 ? 10.598 -25.682 76.453 1.00 26.00 59 ASP D N 1
ATOM 8185 C CA . ASP D 1 64 ? 10.806 -24.298 76.964 1.00 25.40 59 ASP D CA 1
ATOM 8186 C C . ASP D 1 64 ? 9.514 -23.735 77.573 1.00 25.39 59 ASP D C 1
ATOM 8187 O O . ASP D 1 64 ? 9.604 -22.693 78.250 1.00 24.89 59 ASP D O 1
ATOM 8192 N N . LEU D 1 65 ? 8.363 -24.375 77.339 1.00 25.87 60 LEU D N 1
ATOM 8193 C CA . LEU D 1 65 ? 7.030 -23.843 77.739 1.00 26.40 60 LEU D CA 1
ATOM 8194 C C . LEU D 1 65 ? 6.994 -23.551 79.240 1.00 26.32 60 LEU D C 1
ATOM 8195 O O . LEU D 1 65 ? 6.580 -22.461 79.632 1.00 26.18 60 LEU D O 1
ATOM 8200 N N . PRO D 1 66 ? 7.412 -24.486 80.129 1.00 26.72 61 PRO D N 1
ATOM 8201 C CA . PRO D 1 66 ? 7.426 -24.222 81.570 1.00 26.81 61 PRO D CA 1
ATOM 8202 C C . PRO D 1 66 ? 8.163 -22.931 81.961 1.00 27.02 61 PRO D C 1
ATOM 8203 O O . PRO D 1 66 ? 7.581 -22.124 82.665 1.00 26.91 61 PRO D O 1
ATOM 8207 N N . SER D 1 67 ? 9.403 -22.750 81.495 1.00 27.07 62 SER D N 1
ATOM 8208 C CA . SER D 1 67 ? 10.238 -21.555 81.796 1.00 27.33 62 SER D CA 1
ATOM 8209 C C . SER D 1 67 ? 9.631 -20.314 81.130 1.00 27.55 62 SER D C 1
ATOM 8210 O O . SER D 1 67 ? 9.720 -19.226 81.728 1.00 27.95 62 SER D O 1
ATOM 8213 N N . TRP D 1 68 ? 9.031 -20.475 79.945 1.00 27.99 63 TRP D N 1
ATOM 8214 C CA . TRP D 1 68 ? 8.362 -19.385 79.182 1.00 28.15 63 TRP D CA 1
ATOM 8215 C C . TRP D 1 68 ? 7.131 -18.884 79.952 1.00 28.90 63 TRP D C 1
ATOM 8216 O O . TRP D 1 68 ? 6.956 -17.658 80.050 1.00 28.83 63 TRP D O 1
ATOM 8227 N N . ASN D 1 69 ? 6.313 -19.802 80.475 1.00 31.04 64 ASN D N 1
ATOM 8228 C CA . ASN D 1 69 ? 5.042 -19.486 81.185 1.00 32.94 64 ASN D CA 1
ATOM 8229 C C . ASN D 1 69 ? 5.337 -18.788 82.520 1.00 34.80 64 ASN D C 1
ATOM 8230 O O . ASN D 1 69 ? 4.426 -18.107 83.029 1.00 35.43 64 ASN D O 1
ATOM 8235 N N . GLU D 1 70 ? 6.556 -18.935 83.056 1.00 36.86 65 GLU D N 1
ATOM 8236 C CA . GLU D 1 70 ? 7.004 -18.286 84.320 1.00 38.22 65 GLU D CA 1
ATOM 8237 C C . GLU D 1 70 ? 7.382 -16.818 84.063 1.00 37.71 65 GLU D C 1
ATOM 8238 O O . GLU D 1 70 ? 7.345 -16.034 85.031 1.00 38.18 65 GLU D O 1
ATOM 8244 N N . LEU D 1 71 ? 7.737 -16.456 82.824 1.00 35.70 66 LEU D N 1
ATOM 8245 C CA . LEU D 1 71 ? 8.063 -15.055 82.432 1.00 35.05 66 LEU D CA 1
ATOM 8246 C C . LEU D 1 71 ? 6.771 -14.232 82.371 1.00 34.31 66 LEU D C 1
ATOM 8247 O O . LEU D 1 71 ? 5.730 -14.803 82.003 1.00 34.32 66 LEU D O 1
ATOM 8252 N N . ASP D 1 72 ? 6.844 -12.941 82.712 1.00 35.12 67 ASP D N 1
ATOM 8253 C CA . ASP D 1 72 ? 5.684 -12.006 82.694 1.00 36.55 67 ASP D CA 1
ATOM 8254 C C . ASP D 1 72 ? 5.499 -11.472 81.265 1.00 37.18 67 ASP D C 1
ATOM 8255 O O . ASP D 1 72 ? 6.391 -11.707 80.421 1.00 36.46 67 ASP D O 1
ATOM 8260 N N . ASP D 1 73 ? 4.381 -10.781 81.014 1.00 37.30 68 ASP D N 1
ATOM 8261 C CA . ASP D 1 73 ? 3.956 -10.309 79.666 1.00 37.52 68 ASP D CA 1
ATOM 8262 C C . ASP D 1 73 ? 5.049 -9.435 79.040 1.00 36.07 68 ASP D C 1
ATOM 8263 O O . ASP D 1 73 ? 5.304 -9.600 77.831 1.00 35.01 68 ASP D O 1
ATOM 8268 N N . ASP D 1 74 ? 5.659 -8.543 79.830 1.00 34.87 69 ASP D N 1
ATOM 8269 C CA . ASP D 1 74 ? 6.694 -7.576 79.372 1.00 34.78 69 ASP D CA 1
ATOM 8270 C C . ASP D 1 74 ? 7.931 -8.327 78.861 1.00 32.81 69 ASP D C 1
ATOM 8271 O O . ASP D 1 74 ? 8.460 -7.928 77.804 1.00 32.84 69 ASP D O 1
ATOM 8276 N N . TRP D 1 75 ? 8.381 -9.358 79.582 1.00 30.82 70 TRP D N 1
ATOM 8277 C CA . TRP D 1 75 ? 9.556 -10.192 79.203 1.00 29.79 70 TRP D CA 1
ATOM 8278 C C . TRP D 1 75 ? 9.228 -11.006 77.942 1.00 28.80 70 TRP D C 1
ATOM 8279 O O . TRP D 1 75 ? 10.100 -11.090 77.057 1.00 27.60 70 TRP D O 1
ATOM 8290 N N . GLN D 1 76 ? 8.016 -11.567 77.859 1.00 26.97 71 GLN D N 1
ATOM 8291 C CA . GLN D 1 76 ? 7.532 -12.337 76.680 1.00 26.47 71 GLN D CA 1
ATOM 8292 C C . GLN D 1 76 ? 7.485 -11.418 75.452 1.00 25.78 71 GLN D C 1
ATOM 8293 O O . GLN D 1 76 ? 7.904 -11.866 74.367 1.00 24.91 71 GLN D O 1
ATOM 8299 N N . GLN D 1 77 ? 7.005 -10.183 75.625 1.00 25.49 72 GLN D N 1
ATOM 8300 C CA . GLN D 1 77 ? 6.927 -9.154 74.552 1.00 25.18 72 GLN D CA 1
ATOM 8301 C C . GLN D 1 77 ? 8.342 -8.782 74.091 1.00 24.64 72 GLN D C 1
ATOM 8302 O O . GLN D 1 77 ? 8.575 -8.762 72.860 1.00 24.07 72 GLN D O 1
ATOM 8308 N N . LEU D 1 78 ? 9.245 -8.496 75.034 1.00 23.57 73 LEU D N 1
ATOM 8309 C CA . LEU D 1 78 ? 10.667 -8.169 74.743 1.00 23.38 73 LEU D CA 1
ATOM 8310 C C . LEU D 1 78 ? 11.266 -9.258 73.843 1.00 23.05 73 LEU D C 1
ATOM 8311 O O . LEU D 1 78 ? 11.882 -8.897 72.825 1.00 23.29 73 LEU D O 1
ATOM 8316 N N . ILE D 1 79 ? 11.093 -10.533 74.212 1.00 22.48 74 ILE D N 1
ATOM 8317 C CA . ILE D 1 79 ? 11.683 -11.709 73.502 1.00 22.78 74 ILE D CA 1
ATOM 8318 C C . ILE D 1 79 ? 11.119 -11.773 72.076 1.00 22.41 74 ILE D C 1
ATOM 8319 O O . ILE D 1 79 ? 11.925 -11.893 71.129 1.00 21.72 74 ILE D O 1
ATOM 8324 N N . THR D 1 80 ? 9.791 -11.704 71.928 1.00 22.09 75 THR D N 1
ATOM 8325 C CA . THR D 1 80 ? 9.086 -11.793 70.620 1.00 22.09 75 THR D CA 1
ATOM 8326 C C . THR D 1 80 ? 9.559 -10.650 69.712 1.00 22.11 75 THR D C 1
ATOM 8327 O O . THR D 1 80 ? 9.863 -10.924 68.535 1.00 21.06 75 THR D O 1
ATOM 8331 N N . ARG D 1 81 ? 9.637 -9.426 70.245 1.00 22.34 76 ARG D N 1
ATOM 8332 C CA . ARG D 1 81 ? 10.103 -8.218 69.510 1.00 22.69 76 ARG D CA 1
ATOM 8333 C C . ARG D 1 81 ? 11.566 -8.400 69.093 1.00 22.41 76 ARG D C 1
ATOM 8334 O O . ARG D 1 81 ? 11.867 -8.236 67.892 1.00 22.13 76 ARG D O 1
ATOM 8342 N N . THR D 1 82 ? 12.442 -8.718 70.049 1.00 21.29 77 THR D N 1
ATOM 8343 C CA . THR D 1 82 ? 13.894 -8.934 69.812 1.00 20.73 77 THR D CA 1
ATOM 8344 C C . THR D 1 82 ? 14.066 -9.911 68.643 1.00 19.87 77 THR D C 1
ATOM 8345 O O . THR D 1 82 ? 14.750 -9.546 67.673 1.00 19.64 77 THR D O 1
ATOM 8349 N N . PHE D 1 83 ? 13.438 -11.087 68.727 1.00 19.48 78 PHE D N 1
ATOM 8350 C CA . PHE D 1 83 ? 13.595 -12.202 67.755 1.00 18.95 78 PHE D CA 1
ATOM 8351 C C . PHE D 1 83 ? 13.001 -11.816 66.391 1.00 18.71 78 PHE D C 1
ATOM 8352 O O . PHE D 1 83 ? 13.566 -12.248 65.372 1.00 18.46 78 PHE D O 1
ATOM 8360 N N . THR D 1 84 ? 11.907 -11.047 66.356 1.00 18.05 79 THR D N 1
ATOM 8361 C CA . THR D 1 84 ? 11.296 -10.560 65.086 1.00 17.91 79 THR D CA 1
ATOM 8362 C C . THR D 1 84 ? 12.251 -9.556 64.431 1.00 17.49 79 THR D C 1
ATOM 8363 O O . THR D 1 84 ? 12.345 -9.562 63.184 1.00 17.09 79 THR D O 1
ATOM 8367 N N . GLY D 1 85 ? 12.935 -8.741 65.240 1.00 17.08 80 GLY D N 1
ATOM 8368 C CA . GLY D 1 85 ? 14.013 -7.839 64.794 1.00 17.08 80 GLY D CA 1
ATOM 8369 C C . GLY D 1 85 ? 15.165 -8.615 64.172 1.00 17.08 80 GLY D C 1
ATOM 8370 O O . GLY D 1 85 ? 15.670 -8.182 63.114 1.00 16.88 80 GLY D O 1
ATOM 8371 N N . LEU D 1 86 ? 15.565 -9.728 64.794 1.00 16.65 81 LEU D N 1
ATOM 8372 C CA . LEU D 1 86 ? 16.627 -10.631 64.268 1.00 16.49 81 LEU D CA 1
ATOM 8373 C C . LEU D 1 86 ? 16.130 -11.310 62.986 1.00 15.92 81 LEU D C 1
ATOM 8374 O O . LEU D 1 86 ? 16.938 -11.440 62.044 1.00 15.19 81 LEU D O 1
ATOM 8379 N N . THR D 1 87 ? 14.856 -11.720 62.949 1.00 15.74 82 THR D N 1
ATOM 8380 C CA . THR D 1 87 ? 14.205 -12.328 61.756 1.00 15.73 82 THR D CA 1
ATOM 8381 C C . THR D 1 87 ? 14.343 -11.369 60.566 1.00 15.79 82 THR D C 1
ATOM 8382 O O . THR D 1 87 ? 14.632 -11.854 59.455 1.00 15.80 82 THR D O 1
ATOM 8386 N N . LEU D 1 88 ? 14.154 -10.063 60.786 1.00 15.94 83 LEU D N 1
ATOM 8387 C CA . LEU D 1 88 ? 14.245 -9.036 59.711 1.00 16.09 83 LEU D CA 1
ATOM 8388 C C . LEU D 1 88 ? 15.665 -9.031 59.139 1.00 15.83 83 LEU D C 1
ATOM 8389 O O . LEU D 1 88 ? 15.796 -9.106 57.902 1.00 15.41 83 LEU D O 1
ATOM 8394 N N . LEU D 1 89 ? 16.681 -8.950 60.004 1.00 15.85 84 LEU D N 1
ATOM 8395 C CA . LEU D 1 89 ? 18.108 -8.891 59.589 1.00 15.81 84 LEU D CA 1
ATOM 8396 C C . LEU D 1 89 ? 18.471 -10.160 58.808 1.00 15.55 84 LEU D C 1
ATOM 8397 O O . LEU D 1 89 ? 19.188 -10.041 57.793 1.00 15.23 84 LEU D O 1
ATOM 8402 N N . ASP D 1 90 ? 17.992 -11.327 59.248 1.00 15.27 85 ASP D N 1
ATOM 8403 C CA . ASP D 1 90 ? 18.234 -12.616 58.548 1.00 15.24 85 ASP D CA 1
ATOM 8404 C C . ASP D 1 90 ? 17.517 -12.596 57.190 1.00 14.90 85 ASP D C 1
ATOM 8405 O O . ASP D 1 90 ? 18.112 -13.083 56.215 1.00 14.75 85 ASP D O 1
ATOM 8410 N N . THR D 1 91 ? 16.302 -12.043 57.112 1.00 14.72 86 THR D N 1
ATOM 8411 C CA . THR D 1 91 ? 15.540 -11.919 55.837 1.00 14.80 86 THR D CA 1
ATOM 8412 C C . THR D 1 91 ? 16.349 -11.051 54.863 1.00 14.71 86 THR D C 1
ATOM 8413 O O . THR D 1 91 ? 16.455 -11.437 53.680 1.00 14.39 86 THR D O 1
ATOM 8417 N N . VAL D 1 92 ? 16.927 -9.946 55.349 1.00 14.71 87 VAL D N 1
ATOM 8418 C CA . VAL D 1 92 ? 17.773 -9.011 54.545 1.00 15.00 87 VAL D CA 1
ATOM 8419 C C . VAL D 1 92 ? 18.944 -9.802 53.952 1.00 15.18 87 VAL D C 1
ATOM 8420 O O . VAL D 1 92 ? 19.187 -9.682 52.736 1.00 15.03 87 VAL D O 1
ATOM 8424 N N . GLN D 1 93 ? 19.637 -10.588 54.779 1.00 15.17 88 GLN D N 1
ATOM 8425 C CA . GLN D 1 93 ? 20.892 -11.283 54.391 1.00 15.58 88 GLN D CA 1
ATOM 8426 C C . GLN D 1 93 ? 20.582 -12.455 53.450 1.00 15.05 88 GLN D C 1
ATOM 8427 O O . GLN D 1 93 ? 21.339 -12.638 52.481 1.00 15.31 88 GLN D O 1
ATOM 8433 N N . SER D 1 94 ? 19.514 -13.211 53.720 1.00 14.38 89 SER D N 1
ATOM 8434 C CA . SER D 1 94 ? 19.076 -14.385 52.918 1.00 14.28 89 SER D CA 1
ATOM 8435 C C . SER D 1 94 ? 18.642 -13.947 51.511 1.00 14.23 89 SER D C 1
ATOM 8436 O O . SER D 1 94 ? 19.072 -14.591 50.541 1.00 13.98 89 SER D O 1
ATOM 8439 N N . SER D 1 95 ? 17.821 -12.897 51.408 1.00 14.27 90 SER D N 1
ATOM 8440 C CA . SER D 1 95 ? 17.098 -12.505 50.167 1.00 14.41 90 SER D CA 1
ATOM 8441 C C . SER D 1 95 ? 17.885 -11.473 49.346 1.00 14.46 90 SER D C 1
ATOM 8442 O O . SER D 1 95 ? 17.555 -11.335 48.151 1.00 14.83 90 SER D O 1
ATOM 8445 N N . ILE D 1 96 ? 18.853 -10.764 49.945 1.00 14.35 91 ILE D N 1
ATOM 8446 C CA . ILE D 1 96 ? 19.658 -9.698 49.264 1.00 14.38 91 ILE D CA 1
ATOM 8447 C C . ILE D 1 96 ? 21.155 -9.969 49.441 1.00 14.24 91 ILE D C 1
ATOM 8448 O O . ILE D 1 96 ? 21.850 -10.102 48.423 1.00 14.27 91 ILE D O 1
ATOM 8453 N N . GLY D 1 97 ? 21.626 -9.984 50.693 1.00 14.45 92 GLY D N 1
ATOM 8454 C CA . GLY D 1 97 ? 23.044 -9.817 51.071 1.00 14.34 92 GLY D CA 1
ATOM 8455 C C . GLY D 1 97 ? 23.944 -10.913 50.529 1.00 14.34 92 GLY D C 1
ATOM 8456 O O . GLY D 1 97 ? 24.914 -10.581 49.816 1.00 14.32 92 GLY D O 1
ATOM 8457 N N . ASP D 1 98 ? 23.671 -12.173 50.879 1.00 14.16 93 ASP D N 1
ATOM 8458 C CA . ASP D 1 98 ? 24.560 -13.319 50.546 1.00 14.23 93 ASP D CA 1
ATOM 8459 C C . ASP D 1 98 ? 24.446 -13.634 49.048 1.00 13.58 93 ASP D C 1
ATOM 8460 O O . ASP D 1 98 ? 25.486 -13.945 48.438 1.00 13.07 93 ASP D O 1
ATOM 8465 N N . VAL D 1 99 ? 23.248 -13.543 48.466 1.00 13.37 94 VAL D N 1
ATOM 8466 C CA . VAL D 1 99 ? 23.040 -13.827 47.012 1.00 13.45 94 VAL D CA 1
ATOM 8467 C C . VAL D 1 99 ? 23.793 -12.779 46.178 1.00 13.14 94 VAL D C 1
ATOM 8468 O O . VAL D 1 99 ? 24.320 -13.153 45.119 1.00 13.04 94 VAL D O 1
ATOM 8472 N N . ALA D 1 100 ? 23.875 -11.530 46.650 1.00 13.03 95 ALA D N 1
ATOM 8473 C CA . ALA D 1 100 ? 24.588 -10.421 45.968 1.00 13.12 95 ALA D CA 1
ATOM 8474 C C . ALA D 1 100 ? 26.091 -10.725 45.879 1.00 13.01 95 ALA D C 1
ATOM 8475 O O . ALA D 1 100 ? 26.735 -10.208 44.941 1.00 13.16 95 ALA D O 1
ATOM 8477 N N . GLN D 1 101 ? 26.630 -11.537 46.800 1.00 12.59 96 GLN D N 1
ATOM 8478 C CA . GLN D 1 101 ? 28.074 -11.901 46.847 1.00 12.49 96 GLN D CA 1
ATOM 8479 C C . GLN D 1 101 ? 28.426 -12.860 45.704 1.00 12.45 96 GLN D C 1
ATOM 8480 O O . GLN D 1 101 ? 29.596 -12.858 45.289 1.00 12.53 96 GLN D O 1
ATOM 8486 N N . ILE D 1 102 ? 27.461 -13.641 45.208 1.00 12.36 97 ILE D N 1
ATOM 8487 C CA . ILE D 1 102 ? 27.712 -14.763 44.252 1.00 12.58 97 ILE D CA 1
ATOM 8488 C C . ILE D 1 102 ? 28.487 -14.228 43.036 1.00 12.99 97 ILE D C 1
ATOM 8489 O O . ILE D 1 102 ? 29.550 -14.799 42.718 1.00 12.97 97 ILE D O 1
ATOM 8494 N N . LYS D 1 103 ? 28.010 -13.145 42.415 1.00 13.57 98 LYS D N 1
ATOM 8495 C CA . LYS D 1 103 ? 28.586 -12.599 41.154 1.00 14.24 98 LYS D CA 1
ATOM 8496 C C . LYS D 1 103 ? 29.963 -11.965 41.407 1.00 14.51 98 LYS D C 1
ATOM 8497 O O . LYS D 1 103 ? 30.696 -11.780 40.424 1.00 15.04 98 LYS D O 1
ATOM 8503 N N . ASN D 1 104 ? 30.316 -11.653 42.660 1.00 14.73 99 ASN D N 1
ATOM 8504 C CA . ASN D 1 104 ? 31.578 -10.941 43.009 1.00 14.77 99 ASN D CA 1
ATOM 8505 C C . ASN D 1 104 ? 32.641 -11.933 43.506 1.00 14.50 99 ASN D C 1
ATOM 8506 O O . ASN D 1 104 ? 33.663 -11.467 44.044 1.00 14.66 99 ASN D O 1
ATOM 8511 N N . SER D 1 105 ? 32.436 -13.237 43.288 1.00 14.19 100 SER D N 1
ATOM 8512 C CA . SER D 1 105 ? 33.274 -14.344 43.828 1.00 14.03 100 SER D CA 1
ATOM 8513 C C . SER D 1 105 ? 34.642 -14.383 43.136 1.00 14.20 100 SER D C 1
ATOM 8514 O O . SER D 1 105 ? 34.705 -14.127 41.918 1.00 14.27 100 SER D O 1
ATOM 8517 N N . LEU D 1 106 ? 35.691 -14.715 43.894 1.00 14.28 101 LEU D N 1
ATOM 8518 C CA . LEU D 1 106 ? 37.076 -14.916 43.389 1.00 14.54 101 LEU D CA 1
ATOM 8519 C C . LEU D 1 106 ? 37.212 -16.309 42.765 1.00 14.41 101 LEU D C 1
ATOM 8520 O O . LEU D 1 106 ? 38.050 -16.461 41.865 1.00 14.50 101 LEU D O 1
ATOM 8525 N N . THR D 1 107 ? 36.433 -17.289 43.237 1.00 14.20 102 THR D N 1
ATOM 8526 C CA . THR D 1 107 ? 36.514 -18.707 42.795 1.00 13.89 102 THR D CA 1
ATOM 8527 C C . THR D 1 107 ? 35.116 -19.243 42.473 1.00 13.32 102 THR D C 1
ATOM 8528 O O . THR D 1 107 ? 34.119 -18.653 42.934 1.00 12.89 102 THR D O 1
ATOM 8532 N N . GLU D 1 108 ? 35.071 -20.345 41.725 1.00 13.08 103 GLU D N 1
ATOM 8533 C CA . GLU D 1 108 ? 33.828 -21.066 41.344 1.00 12.88 103 GLU D CA 1
ATOM 8534 C C . GLU D 1 108 ? 33.122 -21.585 42.607 1.00 12.44 103 GLU D C 1
ATOM 8535 O O . GLU D 1 108 ? 31.892 -21.405 42.707 1.00 11.96 103 GLU D O 1
ATOM 8541 N N . GLN D 1 109 ? 33.868 -22.205 43.531 1.00 12.00 104 GLN D N 1
ATOM 8542 C CA . GLN D 1 109 ? 33.307 -22.857 44.750 1.00 11.83 104 GLN D CA 1
ATOM 8543 C C . GLN D 1 109 ? 32.666 -21.802 45.659 1.00 11.68 104 GLN D C 1
ATOM 8544 O O . GLN D 1 109 ? 31.647 -22.115 46.297 1.00 11.49 104 GLN D O 1
ATOM 8550 N N . GLU D 1 110 ? 33.238 -20.596 45.702 1.00 11.58 105 GLU D N 1
ATOM 8551 C CA . GLU D 1 110 ? 32.731 -19.439 46.486 1.00 11.33 105 GLU D CA 1
ATOM 8552 C C . GLU D 1 110 ? 31.294 -19.109 46.062 1.00 11.20 105 GLU D C 1
ATOM 8553 O O . GLU D 1 110 ? 30.487 -18.748 46.943 1.00 10.88 105 GLU D O 1
ATOM 8559 N N . GLN D 1 111 ? 30.994 -19.206 44.764 1.00 11.11 106 GLN D N 1
ATOM 8560 C CA . GLN D 1 111 ? 29.642 -18.924 44.207 1.00 11.03 106 GLN D CA 1
ATOM 8561 C C . GLN D 1 111 ? 28.621 -19.862 44.861 1.00 10.90 106 GLN D C 1
ATOM 8562 O O . GLN D 1 111 ? 27.516 -19.401 45.190 1.00 11.05 106 GLN D O 1
ATOM 8568 N N . VAL D 1 112 ? 28.993 -21.129 45.044 1.00 10.94 107 VAL D N 1
ATOM 8569 C CA . VAL D 1 112 ? 28.089 -22.196 45.567 1.00 10.97 107 VAL D CA 1
ATOM 8570 C C . VAL D 1 112 ? 27.976 -22.026 47.085 1.00 10.77 107 VAL D C 1
ATOM 8571 O O . VAL D 1 112 ? 26.871 -22.228 47.627 1.00 10.60 107 VAL D O 1
ATOM 8575 N N . ILE D 1 113 ? 29.076 -21.654 47.744 1.00 10.48 108 ILE D N 1
ATOM 8576 C CA . ILE D 1 113 ? 29.124 -21.441 49.221 1.00 10.30 108 ILE D CA 1
ATOM 8577 C C . ILE D 1 113 ? 28.178 -20.294 49.604 1.00 10.39 108 ILE D C 1
ATOM 8578 O O . ILE D 1 113 ? 27.471 -20.440 50.616 1.00 10.47 108 ILE D O 1
ATOM 8583 N N . TYR D 1 114 ? 28.135 -19.194 48.844 1.00 10.20 109 TYR D N 1
ATOM 8584 C CA . TYR D 1 114 ? 27.241 -18.048 49.162 1.00 10.21 109 TYR D CA 1
ATOM 8585 C C . TYR D 1 114 ? 25.776 -18.449 48.950 1.00 9.91 109 TYR D C 1
ATOM 8586 O O . TYR D 1 114 ? 24.927 -17.932 49.688 1.00 9.99 109 TYR D O 1
ATOM 8595 N N . ALA D 1 115 ? 25.485 -19.343 48.000 1.00 9.77 110 ALA D N 1
ATOM 8596 C CA . ALA D 1 115 ? 24.131 -19.915 47.806 1.00 9.73 110 ALA D CA 1
ATOM 8597 C C . ALA D 1 115 ? 23.738 -20.688 49.069 1.00 9.76 110 ALA D C 1
ATOM 8598 O O . ALA D 1 115 ? 22.575 -20.543 49.516 1.00 9.56 110 ALA D O 1
ATOM 8600 N N . ASN D 1 116 ? 24.673 -21.467 49.629 1.00 9.90 111 ASN D N 1
ATOM 8601 C CA . ASN D 1 116 ? 24.474 -22.199 50.910 1.00 10.12 111 ASN D CA 1
ATOM 8602 C C . ASN D 1 116 ? 24.207 -21.193 52.035 1.00 10.31 111 ASN D C 1
ATOM 8603 O O . ASN D 1 116 ? 23.269 -21.439 52.813 1.00 10.43 111 ASN D O 1
ATOM 8608 N N . PHE D 1 117 ? 25.005 -20.122 52.135 1.00 10.54 112 PHE D N 1
ATOM 8609 C CA . PHE D 1 117 ? 24.851 -19.074 53.181 1.00 10.70 112 PHE D CA 1
ATOM 8610 C C . PHE D 1 117 ? 23.435 -18.487 53.114 1.00 10.91 112 PHE D C 1
ATOM 8611 O O . PHE D 1 117 ? 22.776 -18.376 54.168 1.00 11.00 112 PHE D O 1
ATOM 8619 N N . ALA D 1 118 ? 22.981 -18.112 51.913 1.00 10.90 113 ALA D N 1
ATOM 8620 C CA . ALA D 1 118 ? 21.663 -17.477 51.681 1.00 11.02 113 ALA D CA 1
ATOM 8621 C C . ALA D 1 118 ? 20.559 -18.415 52.181 1.00 11.05 113 ALA D C 1
ATOM 8622 O O . ALA D 1 118 ? 19.641 -17.941 52.877 1.00 11.00 113 ALA D O 1
ATOM 8624 N N . PHE D 1 119 ? 20.651 -19.704 51.844 1.00 11.07 114 PHE D N 1
ATOM 8625 C CA . PHE D 1 119 ? 19.683 -20.743 52.275 1.00 11.09 114 PHE D CA 1
ATOM 8626 C C . PHE D 1 119 ? 19.716 -20.882 53.805 1.00 11.16 114 PHE D C 1
ATOM 8627 O O . PHE D 1 119 ? 18.641 -20.855 54.429 1.00 11.17 114 PHE D O 1
ATOM 8635 N N . MET D 1 120 ? 20.904 -21.028 54.395 1.00 11.23 115 MET D N 1
ATOM 8636 C CA . MET D 1 120 ? 21.047 -21.301 55.850 1.00 11.55 115 MET D CA 1
ATOM 8637 C C . MET D 1 120 ? 20.608 -20.081 56.672 1.00 11.68 115 MET D C 1
ATOM 8638 O O . MET D 1 120 ? 19.980 -20.300 57.726 1.00 11.43 115 MET D O 1
ATOM 8643 N N . VAL D 1 121 ? 20.881 -18.851 56.217 1.00 11.86 116 VAL D N 1
ATOM 8644 C CA . VAL D 1 121 ? 20.409 -17.621 56.923 1.00 12.23 116 VAL D CA 1
ATOM 8645 C C . VAL D 1 121 ? 18.877 -17.570 56.831 1.00 12.25 116 VAL D C 1
ATOM 8646 O O . VAL D 1 121 ? 18.251 -17.073 57.784 1.00 12.57 116 VAL D O 1
ATOM 8650 N N . GLY D 1 122 ? 18.300 -18.085 55.738 1.00 12.08 117 GLY D N 1
ATOM 8651 C CA . GLY D 1 122 ? 16.850 -18.314 55.594 1.00 12.00 117 GLY D CA 1
ATOM 8652 C C . GLY D 1 122 ? 16.327 -19.283 56.646 1.00 11.84 117 GLY D C 1
ATOM 8653 O O . GLY D 1 122 ? 15.242 -19.020 57.210 1.00 11.33 117 GLY D O 1
ATOM 8654 N N . VAL D 1 123 ? 17.072 -20.362 56.911 1.00 11.76 118 VAL D N 1
ATOM 8655 C CA . VAL D 1 123 ? 16.759 -21.352 57.988 1.00 11.81 118 VAL D CA 1
ATOM 8656 C C . VAL D 1 123 ? 16.817 -20.633 59.344 1.00 11.93 118 VAL D C 1
ATOM 8657 O O . VAL D 1 123 ? 15.934 -20.895 60.184 1.00 12.33 118 VAL D O 1
ATOM 8661 N N . HIS D 1 124 ? 17.809 -19.766 59.558 1.00 11.98 119 HIS D N 1
ATOM 8662 C CA . HIS D 1 124 ? 17.946 -18.964 60.804 1.00 12.11 119 HIS D CA 1
ATOM 8663 C C . HIS D 1 124 ? 16.657 -18.162 61.028 1.00 12.62 119 HIS D C 1
ATOM 8664 O O . HIS D 1 124 ? 16.087 -18.246 62.133 1.00 12.57 119 HIS D O 1
ATOM 8671 N N . ALA D 1 125 ? 16.203 -17.419 60.013 1.00 13.17 120 ALA D N 1
ATOM 8672 C CA . ALA D 1 125 ? 14.977 -16.586 60.085 1.00 13.55 120 ALA D CA 1
ATOM 8673 C C . ALA D 1 125 ? 13.774 -17.488 60.380 1.00 13.91 120 ALA D C 1
ATOM 8674 O O . ALA D 1 125 ? 12.922 -17.093 61.204 1.00 14.44 120 ALA D O 1
ATOM 8676 N N . ARG D 1 126 ? 13.729 -18.666 59.752 1.00 14.16 121 ARG D N 1
ATOM 8677 C CA . ARG D 1 126 ? 12.641 -19.665 59.912 1.00 14.54 121 ARG D CA 1
ATOM 8678 C C . ARG D 1 126 ? 12.579 -20.152 61.367 1.00 14.94 121 ARG D C 1
ATOM 8679 O O . ARG D 1 126 ? 11.458 -20.358 61.873 1.00 14.58 121 ARG D O 1
ATOM 8687 N N A SER D 1 127 ? 13.739 -20.326 62.012 0.52 15.08 122 SER D N 1
ATOM 8688 N N B SER D 1 127 ? 13.740 -20.329 62.008 0.48 15.09 122 SER D N 1
ATOM 8689 C CA A SER D 1 127 ? 13.878 -20.911 63.374 0.52 15.41 122 SER D CA 1
ATOM 8690 C CA B SER D 1 127 ? 13.887 -20.905 63.373 0.48 15.41 122 SER D CA 1
ATOM 8691 C C A SER D 1 127 ? 13.111 -20.068 64.403 0.52 15.74 122 SER D C 1
ATOM 8692 C C B SER D 1 127 ? 13.116 -20.068 64.402 0.48 15.75 122 SER D C 1
ATOM 8693 O O A SER D 1 127 ? 12.517 -20.666 65.317 0.52 15.79 122 SER D O 1
ATOM 8694 O O B SER D 1 127 ? 12.525 -20.669 65.317 0.48 15.79 122 SER D O 1
ATOM 8699 N N . TYR D 1 128 ? 13.121 -18.739 64.257 1.00 16.14 123 TYR D N 1
ATOM 8700 C CA . TYR D 1 128 ? 12.393 -17.800 65.155 1.00 16.70 123 TYR D CA 1
ATOM 8701 C C . TYR D 1 128 ? 10.889 -18.069 65.046 1.00 16.80 123 TYR D C 1
ATOM 8702 O O . TYR D 1 128 ? 10.210 -18.089 66.088 1.00 16.88 123 TYR D O 1
ATOM 8711 N N . GLY D 1 129 ? 10.404 -18.303 63.823 1.00 16.92 124 GLY D N 1
ATOM 8712 C CA . GLY D 1 129 ? 9.020 -18.726 63.539 1.00 17.11 124 GLY D CA 1
ATOM 8713 C C . GLY D 1 129 ? 8.655 -20.010 64.266 1.00 17.26 124 GLY D C 1
ATOM 8714 O O . GLY D 1 129 ? 7.529 -20.080 64.793 1.00 17.12 124 GLY D O 1
ATOM 8715 N N . THR D 1 130 ? 9.560 -20.996 64.286 1.00 17.57 125 THR D N 1
ATOM 8716 C CA . THR D 1 130 ? 9.380 -22.301 64.986 1.00 17.98 125 THR D CA 1
ATOM 8717 C C . THR D 1 130 ? 9.199 -22.052 66.489 1.00 18.29 125 THR D C 1
ATOM 8718 O O . THR D 1 130 ? 8.313 -22.691 67.098 1.00 18.29 125 THR D O 1
ATOM 8722 N N . ILE D 1 131 ? 10.017 -21.165 67.060 1.00 18.85 126 ILE D N 1
ATOM 8723 C CA . ILE D 1 131 ? 9.972 -20.788 68.505 1.00 19.45 126 ILE D CA 1
ATOM 8724 C C . ILE D 1 131 ? 8.627 -20.107 68.795 1.00 20.37 126 ILE D C 1
ATOM 8725 O O . ILE D 1 131 ? 7.956 -20.518 69.763 1.00 20.44 126 ILE D O 1
ATOM 8730 N N . PHE D 1 132 ? 8.244 -19.114 67.983 1.00 21.05 127 PHE D N 1
ATOM 8731 C CA . PHE D 1 132 ? 6.981 -18.340 68.136 1.00 21.78 127 PHE D CA 1
ATOM 8732 C C . PHE D 1 132 ? 5.776 -19.283 68.055 1.00 21.89 127 PHE D C 1
ATOM 8733 O O . PHE D 1 132 ? 4.811 -19.095 68.818 1.00 21.43 127 PHE D O 1
ATOM 8741 N N . SER D 1 133 ? 5.839 -20.261 67.148 1.00 22.65 128 SER D N 1
ATOM 8742 C CA . SER D 1 133 ? 4.770 -21.256 66.873 1.00 23.51 128 SER D CA 1
ATOM 8743 C C . SER D 1 133 ? 4.462 -22.069 68.137 1.00 24.18 128 SER D C 1
ATOM 8744 O O . SER D 1 133 ? 3.289 -22.426 68.338 1.00 24.03 128 SER D O 1
ATOM 8747 N N . THR D 1 134 ? 5.478 -22.341 68.960 1.00 24.90 129 THR D N 1
ATOM 8748 C CA . THR D 1 134 ? 5.386 -23.218 70.157 1.00 26.06 129 THR D CA 1
ATOM 8749 C C . THR D 1 134 ? 5.028 -22.393 71.399 1.00 25.98 129 THR D C 1
ATOM 8750 O O . THR D 1 134 ? 4.256 -22.904 72.230 1.00 26.89 129 THR D O 1
ATOM 8754 N N . LEU D 1 135 ? 5.576 -21.180 71.526 1.00 26.02 130 LEU D N 1
ATOM 8755 C CA . LEU D 1 135 ? 5.543 -20.378 72.779 1.00 26.12 130 LEU D CA 1
ATOM 8756 C C . LEU D 1 135 ? 4.489 -19.264 72.705 1.00 26.89 130 LEU D C 1
ATOM 8757 O O . LEU D 1 135 ? 3.784 -19.079 73.713 1.00 26.99 130 LEU D O 1
ATOM 8762 N N . CYS D 1 136 ? 4.390 -18.543 71.581 1.00 27.07 131 CYS D N 1
ATOM 8763 C CA . CYS D 1 136 ? 3.690 -17.229 71.484 1.00 27.65 131 CYS D CA 1
ATOM 8764 C C . CYS D 1 136 ? 2.231 -17.393 71.041 1.00 27.67 131 CYS D C 1
ATOM 8765 O O . CYS D 1 136 ? 1.914 -18.393 70.366 1.00 27.97 131 CYS D O 1
ATOM 8768 N N . THR D 1 137 ? 1.385 -16.426 71.413 1.00 27.68 132 THR D N 1
ATOM 8769 C CA . THR D 1 137 ? -0.004 -16.260 70.907 1.00 27.39 132 THR D CA 1
ATOM 8770 C C . THR D 1 137 ? 0.046 -15.546 69.553 1.00 27.60 132 THR D C 1
ATOM 8771 O O . THR D 1 137 ? 1.068 -14.887 69.271 1.00 26.75 132 THR D O 1
ATOM 8775 N N . SER D 1 138 ? -1.027 -15.656 68.766 1.00 28.42 133 SER D N 1
ATOM 8776 C CA . SER D 1 138 ? -1.216 -14.944 67.475 1.00 29.14 133 SER D CA 1
ATOM 8777 C C . SER D 1 138 ? -1.061 -13.434 67.689 1.00 29.02 133 SER D C 1
ATOM 8778 O O . SER D 1 138 ? -0.457 -12.773 66.825 1.00 28.28 133 SER D O 1
ATOM 8781 N N . GLU D 1 139 ? -1.568 -12.924 68.817 1.00 29.54 134 GLU D N 1
ATOM 8782 C CA . GLU D 1 139 ? -1.563 -11.477 69.163 1.00 29.94 134 GLU D CA 1
ATOM 8783 C C . GLU D 1 139 ? -0.124 -11.027 69.441 1.00 28.09 134 GLU D C 1
ATOM 8784 O O . GLU D 1 139 ? 0.253 -9.948 68.951 1.00 27.78 134 GLU D O 1
ATOM 8790 N N . GLN D 1 140 ? 0.645 -11.816 70.200 1.00 26.27 135 GLN D N 1
ATOM 8791 C CA . GLN D 1 140 ? 2.071 -11.524 70.514 1.00 25.29 135 GLN D CA 1
ATOM 8792 C C . GLN D 1 140 ? 2.871 -11.457 69.207 1.00 24.43 135 GLN D C 1
ATOM 8793 O O . GLN D 1 140 ? 3.687 -10.531 69.063 1.00 24.22 135 GLN D O 1
ATOM 8799 N N . ILE D 1 141 ? 2.631 -12.401 68.293 1.00 24.06 136 ILE D N 1
ATOM 8800 C CA . ILE D 1 141 ? 3.346 -12.505 66.985 1.00 23.98 136 ILE D CA 1
ATOM 8801 C C . ILE D 1 141 ? 3.023 -11.258 66.146 1.00 24.19 136 ILE D C 1
ATOM 8802 O O . ILE D 1 141 ? 3.975 -10.576 65.725 1.00 23.49 136 ILE D O 1
ATOM 8807 N N . GLU D 1 142 ? 1.737 -10.950 65.949 1.00 24.86 137 GLU D N 1
ATOM 8808 C CA . GLU D 1 142 ? 1.275 -9.814 65.103 1.00 26.03 137 GLU D CA 1
ATOM 8809 C C . GLU D 1 142 ? 1.785 -8.483 65.677 1.00 25.28 137 GLU D C 1
ATOM 8810 O O . GLU D 1 142 ? 2.230 -7.638 64.878 1.00 24.35 137 GLU D O 1
ATOM 8816 N N . GLU D 1 143 ? 1.730 -8.303 67.001 1.00 25.33 138 GLU D N 1
ATOM 8817 C CA . GLU D 1 143 ? 2.185 -7.065 67.694 1.00 25.57 138 GLU D CA 1
ATOM 8818 C C . GLU D 1 143 ? 3.673 -6.834 67.402 1.00 23.96 138 GLU D C 1
ATOM 8819 O O . GLU D 1 143 ? 4.047 -5.683 67.124 1.00 23.67 138 GLU D O 1
ATOM 8825 N N . ALA D 1 144 ? 4.493 -7.886 67.475 1.00 23.04 139 ALA D N 1
ATOM 8826 C CA . ALA D 1 144 ? 5.958 -7.818 67.256 1.00 22.44 139 ALA D CA 1
ATOM 8827 C C . ALA D 1 144 ? 6.246 -7.376 65.814 1.00 21.67 139 ALA D C 1
ATOM 8828 O O . ALA D 1 144 ? 7.160 -6.553 65.621 1.00 21.21 139 ALA D O 1
ATOM 8830 N N . HIS D 1 145 ? 5.485 -7.885 64.841 1.00 21.81 140 HIS D N 1
ATOM 8831 C CA . HIS D 1 145 ? 5.624 -7.533 63.400 1.00 22.31 140 HIS D CA 1
ATOM 8832 C C . HIS D 1 145 ? 5.289 -6.049 63.195 1.00 23.18 140 HIS D C 1
ATOM 8833 O O . HIS D 1 145 ? 6.051 -5.370 62.482 1.00 22.85 140 HIS D O 1
ATOM 8840 N N . GLU D 1 146 ? 4.201 -5.568 63.810 1.00 24.24 141 GLU D N 1
ATOM 8841 C CA . GLU D 1 146 ? 3.793 -4.136 63.806 1.00 25.14 141 GLU D CA 1
ATOM 8842 C C . GLU D 1 146 ? 4.924 -3.285 64.391 1.00 24.37 141 GLU D C 1
ATOM 8843 O O . GLU D 1 146 ? 5.248 -2.242 63.792 1.00 24.41 141 GLU D O 1
ATOM 8849 N N . TRP D 1 147 ? 5.488 -3.721 65.521 1.00 23.56 142 TRP D N 1
ATOM 8850 C CA . TRP D 1 147 ? 6.539 -3.000 66.288 1.00 23.01 142 TRP D CA 1
ATOM 8851 C C . TRP D 1 147 ? 7.820 -2.880 65.450 1.00 22.09 142 TRP D C 1
ATOM 8852 O O . TRP D 1 147 ? 8.442 -1.805 65.486 1.00 21.74 142 TRP D O 1
ATOM 8863 N N . VAL D 1 148 ? 8.200 -3.937 64.726 1.00 21.27 143 VAL D N 1
ATOM 8864 C CA . VAL D 1 148 ? 9.414 -3.960 63.854 1.00 20.79 143 VAL D CA 1
ATOM 8865 C C . VAL D 1 148 ? 9.221 -2.967 62.700 1.00 20.51 143 VAL D C 1
ATOM 8866 O O . VAL D 1 148 ? 10.164 -2.207 62.422 1.00 20.03 143 VAL D O 1
ATOM 8870 N N . VAL D 1 149 ? 8.051 -2.984 62.057 1.00 21.21 144 VAL D N 1
ATOM 8871 C CA . VAL D 1 149 ? 7.721 -2.118 60.884 1.00 22.24 144 VAL D CA 1
ATOM 8872 C C . VAL D 1 149 ? 7.814 -0.643 61.301 1.00 23.09 144 VAL D C 1
ATOM 8873 O O . VAL D 1 149 ? 8.364 0.154 60.510 1.00 23.54 144 VAL D O 1
ATOM 8877 N N . ASP D 1 150 ? 7.314 -0.297 62.495 1.00 23.63 145 ASP D N 1
ATOM 8878 C CA . ASP D 1 150 ? 7.143 1.111 62.951 1.00 24.24 145 ASP D CA 1
ATOM 8879 C C . ASP D 1 150 ? 8.345 1.575 63.786 1.00 24.62 145 ASP D C 1
ATOM 8880 O O . ASP D 1 150 ? 8.340 2.752 64.188 1.00 24.58 145 ASP D O 1
ATOM 8885 N N . ASN D 1 151 ? 9.332 0.707 64.035 1.00 24.92 146 ASN D N 1
ATOM 8886 C CA . ASN D 1 151 ? 10.539 1.036 64.842 1.00 25.01 146 ASN D CA 1
ATOM 8887 C C . ASN D 1 151 ? 11.625 1.605 63.921 1.00 25.66 146 ASN D C 1
ATOM 8888 O O . ASN D 1 151 ? 12.349 0.806 63.302 1.00 25.13 146 ASN D O 1
ATOM 8893 N N . GLU D 1 152 ? 11.755 2.934 63.868 1.00 26.43 147 GLU D N 1
ATOM 8894 C CA . GLU D 1 152 ? 12.683 3.643 62.943 1.00 27.04 147 GLU D CA 1
ATOM 8895 C C . GLU D 1 152 ? 14.135 3.313 63.313 1.00 25.76 147 GLU D C 1
ATOM 8896 O O . GLU D 1 152 ? 14.942 3.113 62.386 1.00 24.89 147 GLU D O 1
ATOM 8902 N N . ALA D 1 153 ? 14.451 3.257 64.611 1.00 24.40 148 ALA D N 1
ATOM 8903 C CA . ALA D 1 153 ? 15.791 2.915 65.146 1.00 23.61 148 ALA D CA 1
ATOM 8904 C C . ALA D 1 153 ? 16.195 1.506 64.689 1.00 22.63 148 ALA D C 1
ATOM 8905 O O . ALA D 1 153 ? 17.376 1.318 64.331 1.00 22.59 148 ALA D O 1
ATOM 8907 N N . LEU D 1 154 ? 15.258 0.553 64.711 1.00 21.69 149 LEU D N 1
ATOM 8908 C CA . LEU D 1 154 ? 15.474 -0.831 64.202 1.00 21.60 149 LEU D CA 1
ATOM 8909 C C . LEU D 1 154 ? 15.764 -0.754 62.698 1.00 21.07 149 LEU D C 1
ATOM 8910 O O . LEU D 1 154 ? 16.827 -1.246 62.281 1.00 20.80 149 LEU D O 1
ATOM 8915 N N . GLN D 1 155 ? 14.868 -0.115 61.937 1.00 20.90 150 GLN D N 1
ATOM 8916 C CA . GLN D 1 155 ? 14.877 -0.070 60.448 1.00 20.65 150 GLN D CA 1
ATOM 8917 C C . GLN D 1 155 ? 16.172 0.578 59.942 1.00 20.69 150 GLN D C 1
ATOM 8918 O O . GLN D 1 155 ? 16.679 0.127 58.899 1.00 21.01 150 GLN D O 1
ATOM 8924 N N . ALA D 1 156 ? 16.692 1.584 60.653 1.00 20.40 151 ALA D N 1
ATOM 8925 C CA . ALA D 1 156 ? 17.877 2.383 60.250 1.00 20.35 151 ALA D CA 1
ATOM 8926 C C . ALA D 1 156 ? 19.074 1.471 59.944 1.00 20.13 151 ALA D C 1
ATOM 8927 O O . ALA D 1 156 ? 19.868 1.826 59.052 1.00 19.76 151 ALA D O 1
ATOM 8929 N N . ARG D 1 157 ? 19.206 0.349 60.659 1.00 20.23 152 ARG D N 1
ATOM 8930 C CA . ARG D 1 157 ? 20.393 -0.550 60.593 1.00 20.05 152 ARG D CA 1
ATOM 8931 C C . ARG D 1 157 ? 20.448 -1.255 59.237 1.00 19.71 152 ARG D C 1
ATOM 8932 O O . ARG D 1 157 ? 21.413 -1.064 58.503 1.00 19.32 152 ARG D O 1
ATOM 8940 N N . PRO D 1 158 ? 19.446 -2.076 58.839 1.00 19.45 153 PRO D N 1
ATOM 8941 C CA . PRO D 1 158 ? 19.455 -2.692 57.510 1.00 19.43 153 PRO D CA 1
ATOM 8942 C C . PRO D 1 158 ? 19.430 -1.660 56.368 1.00 19.89 153 PRO D C 1
ATOM 8943 O O . PRO D 1 158 ? 20.039 -1.915 55.346 1.00 19.66 153 PRO D O 1
ATOM 8947 N N . LYS D 1 159 ? 18.760 -0.520 56.572 1.00 20.51 154 LYS D N 1
ATOM 8948 C CA . LYS D 1 159 ? 18.656 0.579 55.569 1.00 20.85 154 LYS D CA 1
ATOM 8949 C C . LYS D 1 159 ? 20.041 1.169 55.270 1.00 20.90 154 LYS D C 1
ATOM 8950 O O . LYS D 1 159 ? 20.214 1.705 54.159 1.00 20.97 154 LYS D O 1
ATOM 8956 N N . ALA D 1 160 ? 20.992 1.063 56.206 1.00 20.93 155 ALA D N 1
ATOM 8957 C CA . ALA D 1 160 ? 22.383 1.558 56.059 1.00 20.89 155 ALA D CA 1
ATOM 8958 C C . ALA D 1 160 ? 23.244 0.560 55.268 1.00 20.62 155 ALA D C 1
ATOM 8959 O O . ALA D 1 160 ? 24.230 1.009 54.649 1.00 21.14 155 ALA D O 1
ATOM 8961 N N . LEU D 1 161 ? 22.920 -0.738 55.294 1.00 20.18 156 LEU D N 1
ATOM 8962 C CA . LEU D 1 161 ? 23.752 -1.802 54.660 1.00 19.70 156 LEU D CA 1
ATOM 8963 C C . LEU D 1 161 ? 23.231 -2.146 53.257 1.00 18.88 156 LEU D C 1
ATOM 8964 O O . LEU D 1 161 ? 24.072 -2.439 52.381 1.00 18.22 156 LEU D O 1
ATOM 8969 N N . ILE D 1 162 ? 21.910 -2.138 53.052 1.00 18.59 157 ILE D N 1
ATOM 8970 C CA . ILE D 1 162 ? 21.254 -2.603 51.791 1.00 18.69 157 ILE D CA 1
ATOM 8971 C C . ILE D 1 162 ? 21.836 -1.861 50.584 1.00 18.71 157 ILE D C 1
ATOM 8972 O O . ILE D 1 162 ? 22.130 -2.494 49.570 1.00 18.89 157 ILE D O 1
ATOM 8977 N N . PRO D 1 163 ? 22.042 -0.521 50.625 1.00 18.92 158 PRO D N 1
ATOM 8978 C CA . PRO D 1 163 ? 22.607 0.198 49.478 1.00 19.14 158 PRO D CA 1
ATOM 8979 C C . PRO D 1 163 ? 23.951 -0.365 48.975 1.00 19.10 158 PRO D C 1
ATOM 8980 O O . PRO D 1 163 ? 24.197 -0.316 47.780 1.00 18.82 158 PRO D O 1
ATOM 8984 N N . PHE D 1 164 ? 24.780 -0.909 49.872 1.00 19.23 159 PHE D N 1
ATOM 8985 C CA . PHE D 1 164 ? 26.100 -1.501 49.526 1.00 19.30 159 PHE D CA 1
ATOM 8986 C C . PHE D 1 164 ? 25.891 -2.793 48.723 1.00 19.19 159 PHE D C 1
ATOM 8987 O O . PHE D 1 164 ? 26.702 -3.071 47.824 1.00 18.52 159 PHE D O 1
ATOM 8995 N N . TYR D 1 165 ? 24.822 -3.543 49.009 1.00 18.94 160 TYR D N 1
ATOM 8996 C CA . TYR D 1 165 ? 24.489 -4.813 48.311 1.00 18.82 160 TYR D CA 1
ATOM 8997 C C . TYR D 1 165 ? 24.030 -4.530 46.874 1.00 19.11 160 TYR D C 1
ATOM 8998 O O . TYR D 1 165 ? 24.388 -5.318 45.977 1.00 18.70 160 TYR D O 1
ATOM 9007 N N . THR D 1 166 ? 23.261 -3.456 46.663 1.00 19.43 161 THR D N 1
ATOM 9008 C CA . THR D 1 166 ? 22.602 -3.133 45.367 1.00 20.34 161 THR D CA 1
ATOM 9009 C C . THR D 1 166 ? 23.512 -2.255 44.492 1.00 21.18 161 THR D C 1
ATOM 9010 O O . THR D 1 166 ? 23.234 -2.177 43.286 1.00 21.65 161 THR D O 1
ATOM 9014 N N . ALA D 1 167 ? 24.552 -1.631 45.060 1.00 22.10 162 ALA D N 1
ATOM 9015 C CA . ALA D 1 167 ? 25.527 -0.781 44.332 1.00 23.17 162 ALA D CA 1
ATOM 9016 C C . ALA D 1 167 ? 26.591 -1.677 43.686 1.00 24.04 162 ALA D C 1
ATOM 9017 O O . ALA D 1 167 ? 26.531 -2.904 43.892 1.00 23.70 162 ALA D O 1
ATOM 9019 N N . ASP D 1 168 ? 27.537 -1.092 42.943 1.00 25.29 163 ASP D N 1
ATOM 9020 C CA . ASP D 1 168 ? 28.481 -1.852 42.075 1.00 26.34 163 ASP D CA 1
ATOM 9021 C C . ASP D 1 168 ? 29.910 -1.815 42.642 1.00 25.28 163 ASP D C 1
ATOM 9022 O O . ASP D 1 168 ? 30.842 -2.104 41.868 1.00 25.58 163 ASP D O 1
ATOM 9027 N N . ASP D 1 169 ? 30.090 -1.503 43.931 1.00 24.03 164 ASP D N 1
ATOM 9028 C CA . ASP D 1 169 ? 31.404 -1.628 44.622 1.00 23.87 164 ASP D CA 1
ATOM 9029 C C . ASP D 1 169 ? 31.444 -2.980 45.332 1.00 22.85 164 ASP D C 1
ATOM 9030 O O . ASP D 1 169 ? 30.822 -3.141 46.382 1.00 21.54 164 ASP D O 1
ATOM 9035 N N . PRO D 1 170 ? 32.172 -3.986 44.789 1.00 22.10 165 PRO D N 1
ATOM 9036 C CA . PRO D 1 170 ? 32.149 -5.342 45.342 1.00 21.68 165 PRO D CA 1
ATOM 9037 C C . PRO D 1 170 ? 32.697 -5.420 46.777 1.00 21.38 165 PRO D C 1
ATOM 9038 O O . PRO D 1 170 ? 32.157 -6.182 47.558 1.00 20.91 165 PRO D O 1
ATOM 9042 N N . LEU D 1 171 ? 33.740 -4.639 47.084 1.00 20.94 166 LEU D N 1
ATOM 9043 C CA . LEU D 1 171 ? 34.432 -4.649 48.404 1.00 21.02 166 LEU D CA 1
ATOM 9044 C C . LEU D 1 171 ? 33.515 -4.080 49.492 1.00 20.41 166 LEU D C 1
ATOM 9045 O O . LEU D 1 171 ? 33.544 -4.614 50.615 1.00 20.35 166 LEU D O 1
ATOM 9050 N N . LYS D 1 172 ? 32.753 -3.028 49.181 1.00 19.71 167 LYS D N 1
ATOM 9051 C CA . LYS D 1 172 ? 31.794 -2.399 50.126 1.00 19.27 167 LYS D CA 1
ATOM 9052 C C . LYS D 1 172 ? 30.619 -3.357 50.365 1.00 18.83 167 LYS D C 1
ATOM 9053 O O . LYS D 1 172 ? 30.195 -3.481 51.528 1.00 18.90 167 LYS D O 1
ATOM 9059 N N . SER D 1 173 ? 30.125 -4.014 49.311 1.00 18.37 168 SER D N 1
ATOM 9060 C CA . SER D 1 173 ? 29.115 -5.103 49.395 1.00 17.89 168 SER D CA 1
ATOM 9061 C C . SER D 1 173 ? 29.628 -6.201 50.338 1.00 17.33 168 SER D C 1
ATOM 9062 O O . SER D 1 173 ? 28.857 -6.631 51.217 1.00 17.17 168 SER D O 1
ATOM 9065 N N . LYS D 1 174 ? 30.888 -6.611 50.160 1.00 17.22 169 LYS D N 1
ATOM 9066 C CA . LYS D 1 174 ? 31.557 -7.700 50.920 1.00 17.57 169 LYS D CA 1
ATOM 9067 C C . LYS D 1 174 ? 31.672 -7.308 52.399 1.00 17.57 169 LYS D C 1
ATOM 9068 O O . LYS D 1 174 ? 31.372 -8.162 53.255 1.00 16.98 169 LYS D O 1
ATOM 9074 N N . ILE D 1 175 ? 32.098 -6.073 52.689 1.00 17.66 170 ILE D N 1
ATOM 9075 C CA . ILE D 1 175 ? 32.244 -5.549 54.081 1.00 17.89 170 ILE D CA 1
ATOM 9076 C C . ILE D 1 175 ? 30.879 -5.620 54.777 1.00 18.03 170 ILE D C 1
ATOM 9077 O O . ILE D 1 175 ? 30.830 -6.122 55.917 1.00 17.87 170 ILE D O 1
ATOM 9082 N N . ALA D 1 176 ? 29.815 -5.153 54.114 1.00 18.24 171 ALA D N 1
ATOM 9083 C CA . ALA D 1 176 ? 28.425 -5.187 54.628 1.00 18.99 171 ALA D CA 1
ATOM 9084 C C . ALA D 1 176 ? 27.991 -6.641 54.862 1.00 19.40 171 ALA D C 1
ATOM 9085 O O . ALA D 1 176 ? 27.289 -6.887 55.861 1.00 19.95 171 ALA D O 1
ATOM 9087 N N . ALA D 1 177 ? 28.406 -7.564 53.987 1.00 19.54 172 ALA D N 1
ATOM 9088 C CA . ALA D 1 177 ? 28.086 -9.012 54.064 1.00 19.99 172 ALA D CA 1
ATOM 9089 C C . ALA D 1 177 ? 28.778 -9.657 55.274 1.00 20.43 172 ALA D C 1
ATOM 9090 O O . ALA D 1 177 ? 28.239 -10.649 55.795 1.00 20.77 172 ALA D O 1
ATOM 9092 N N . ALA D 1 178 ? 29.933 -9.130 55.691 1.00 20.45 173 ALA D N 1
ATOM 9093 C CA . ALA D 1 178 ? 30.691 -9.588 56.881 1.00 20.78 173 ALA D CA 1
ATOM 9094 C C . ALA D 1 178 ? 30.126 -8.933 58.150 1.00 21.15 173 ALA D C 1
ATOM 9095 O O . ALA D 1 178 ? 30.150 -9.581 59.214 1.00 20.69 173 ALA D O 1
ATOM 9097 N N . LEU D 1 179 ? 29.633 -7.697 58.037 1.00 21.43 174 LEU D N 1
ATOM 9098 C CA . LEU D 1 179 ? 29.146 -6.873 59.176 1.00 22.22 174 LEU D CA 1
ATOM 9099 C C . LEU D 1 179 ? 27.854 -7.478 59.744 1.00 22.43 174 LEU D C 1
ATOM 9100 O O . LEU D 1 179 ? 27.683 -7.444 60.976 1.00 22.84 174 LEU D O 1
ATOM 9105 N N . MET D 1 180 ? 26.986 -8.023 58.885 1.00 22.23 175 MET D N 1
ATOM 9106 C CA . MET D 1 180 ? 25.669 -8.583 59.287 1.00 22.39 175 MET D CA 1
ATOM 9107 C C . MET D 1 180 ? 25.871 -9.771 60.233 1.00 22.03 175 MET D C 1
ATOM 9108 O O . MET D 1 180 ? 25.417 -9.716 61.373 1.00 21.85 175 MET D O 1
ATOM 9113 N N . PRO D 1 181 ? 26.553 -10.871 59.828 1.00 21.63 176 PRO D N 1
ATOM 9114 C CA . PRO D 1 181 ? 26.784 -12.001 60.731 1.00 21.50 176 PRO D CA 1
ATOM 9115 C C . PRO D 1 181 ? 27.844 -11.728 61.810 1.00 21.67 176 PRO D C 1
ATOM 9116 O O . PRO D 1 181 ? 27.886 -12.465 62.778 1.00 21.69 176 PRO D O 1
ATOM 9120 N N . GLY D 1 182 ? 28.668 -10.693 61.616 1.00 21.74 177 GLY D N 1
ATOM 9121 C CA . GLY D 1 182 ? 29.824 -10.372 62.474 1.00 22.01 177 GLY D CA 1
ATOM 9122 C C . GLY D 1 182 ? 29.471 -9.465 63.643 1.00 22.16 177 GLY D C 1
ATOM 9123 O O . GLY D 1 182 ? 30.219 -9.500 64.640 1.00 23.00 177 GLY D O 1
ATOM 9124 N N . PHE D 1 183 ? 28.385 -8.687 63.551 1.00 22.03 178 PHE D N 1
ATOM 9125 C CA . PHE D 1 183 ? 28.093 -7.574 64.495 1.00 22.61 178 PHE D CA 1
ATOM 9126 C C . PHE D 1 183 ? 26.596 -7.442 64.818 1.00 22.33 178 PHE D C 1
ATOM 9127 O O . PHE D 1 183 ? 26.254 -7.482 66.014 1.00 22.89 178 PHE D O 1
ATOM 9135 N N . LEU D 1 184 ? 25.741 -7.255 63.806 1.00 22.03 179 LEU D N 1
ATOM 9136 C CA . LEU D 1 184 ? 24.426 -6.565 63.952 1.00 21.86 179 LEU D CA 1
ATOM 9137 C C . LEU D 1 184 ? 23.440 -7.339 64.839 1.00 21.00 179 LEU D C 1
ATOM 9138 O O . LEU D 1 184 ? 22.557 -6.674 65.398 1.00 21.14 179 LEU D O 1
ATOM 9143 N N . LEU D 1 185 ? 23.543 -8.669 64.949 1.00 20.54 180 LEU D N 1
ATOM 9144 C CA . LEU D 1 185 ? 22.522 -9.503 65.648 1.00 20.07 180 LEU D CA 1
ATOM 9145 C C . LEU D 1 185 ? 22.923 -9.772 67.107 1.00 19.42 180 LEU D C 1
ATOM 9146 O O . LEU D 1 185 ? 22.040 -10.197 67.880 1.00 18.95 180 LEU D O 1
ATOM 9151 N N . TYR D 1 186 ? 24.183 -9.533 67.478 1.00 19.03 181 TYR D N 1
ATOM 9152 C CA . TYR D 1 186 ? 24.756 -9.958 68.785 1.00 19.61 181 TYR D CA 1
ATOM 9153 C C . TYR D 1 186 ? 24.094 -9.200 69.943 1.00 19.78 181 TYR D C 1
ATOM 9154 O O . TYR D 1 186 ? 23.940 -9.804 71.025 1.00 20.19 181 TYR D O 1
ATOM 9163 N N . GLY D 1 187 ? 23.696 -7.943 69.728 1.00 19.75 182 GLY D N 1
ATOM 9164 C CA . GLY D 1 187 ? 22.893 -7.163 70.692 1.00 20.23 182 GLY D CA 1
ATOM 9165 C C . GLY D 1 187 ? 21.625 -7.903 71.085 1.00 20.40 182 GLY D C 1
ATOM 9166 O O . GLY D 1 187 ? 21.247 -7.847 72.274 1.00 20.70 182 GLY D O 1
ATOM 9167 N N . GLY D 1 188 ? 20.998 -8.584 70.120 1.00 20.53 183 GLY D N 1
ATOM 9168 C CA . GLY D 1 188 ? 19.777 -9.388 70.314 1.00 20.47 183 GLY D CA 1
ATOM 9169 C C . GLY D 1 188 ? 20.078 -10.765 70.879 1.00 20.68 183 GLY D C 1
ATOM 9170 O O . GLY D 1 188 ? 19.280 -11.237 71.703 1.00 20.37 183 GLY D O 1
ATOM 9171 N N . PHE D 1 189 ? 21.182 -11.395 70.455 1.00 20.99 184 PHE D N 1
ATOM 9172 C CA . PHE D 1 189 ? 21.590 -12.756 70.901 1.00 21.63 184 PHE D CA 1
ATOM 9173 C C . PHE D 1 189 ? 21.915 -1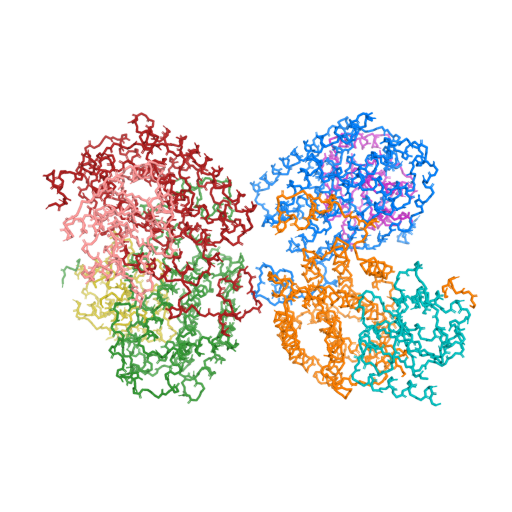2.749 72.401 1.00 22.16 184 PHE D C 1
ATOM 9174 O O . PHE D 1 189 ? 21.829 -13.822 73.034 1.00 22.07 184 PHE D O 1
ATOM 9182 N N . TYR D 1 190 ? 22.271 -11.587 72.956 1.00 22.52 185 TYR D N 1
ATOM 9183 C CA . TYR D 1 190 ? 22.539 -11.404 74.406 1.00 23.46 185 TYR D CA 1
ATOM 9184 C C . TYR D 1 190 ? 21.343 -11.905 75.231 1.00 23.37 185 TYR D C 1
ATOM 9185 O O . TYR D 1 190 ? 21.567 -12.554 76.269 1.00 22.83 185 TYR D O 1
ATOM 9194 N N . LEU D 1 191 ? 20.117 -11.605 74.785 1.00 23.32 186 LEU D N 1
ATOM 9195 C CA . LEU D 1 191 ? 18.865 -11.840 75.556 1.00 23.21 186 LEU D CA 1
ATOM 9196 C C . LEU D 1 191 ? 18.669 -13.331 75.838 1.00 23.03 186 LEU D C 1
ATOM 9197 O O . LEU D 1 191 ? 18.535 -13.711 76.998 1.00 23.18 186 LEU D O 1
ATOM 9202 N N . PRO D 1 192 ? 18.619 -14.232 74.827 1.00 22.84 187 PRO D N 1
ATOM 9203 C CA . PRO D 1 192 ? 18.453 -15.662 75.098 1.00 22.63 187 PRO D CA 1
ATOM 9204 C C . PRO D 1 192 ? 19.565 -16.252 75.982 1.00 22.92 187 PRO D C 1
ATOM 9205 O O . PRO D 1 192 ? 19.271 -17.148 76.748 1.00 23.08 187 PRO D O 1
ATOM 9209 N N . PHE D 1 193 ? 20.796 -15.748 75.866 1.00 22.71 188 PHE D N 1
ATOM 9210 C CA . PHE D 1 193 ? 21.960 -16.215 76.666 1.00 22.97 188 PHE D CA 1
ATOM 9211 C C . PHE D 1 193 ? 21.797 -15.750 78.120 1.00 23.32 188 PHE D C 1
ATOM 9212 O O . PHE D 1 193 ? 22.043 -16.556 79.037 1.00 22.74 188 PHE D O 1
ATOM 9220 N N . TYR D 1 194 ? 21.374 -14.500 78.322 1.00 24.04 189 TYR D N 1
ATOM 9221 C CA . TYR D 1 194 ? 21.040 -13.933 79.656 1.00 24.70 189 TYR D CA 1
ATOM 9222 C C . TYR D 1 194 ? 20.003 -14.834 80.343 1.00 24.53 189 TYR D C 1
ATOM 9223 O O . TYR D 1 194 ? 20.185 -15.175 81.529 1.00 25.23 189 TYR D O 1
ATOM 9232 N N . LEU D 1 195 ? 18.960 -15.235 79.612 1.00 24.13 190 LEU D N 1
ATOM 9233 C CA . LEU D 1 195 ? 17.837 -16.049 80.148 1.00 24.33 190 LEU D CA 1
ATOM 9234 C C . LEU D 1 195 ? 18.308 -17.483 80.425 1.00 24.51 190 LEU D C 1
ATOM 9235 O O . LEU D 1 195 ? 18.064 -17.966 81.549 1.00 24.55 190 LEU D O 1
ATOM 9240 N N . SER D 1 196 ? 18.960 -18.141 79.458 1.00 23.89 191 SER D N 1
ATOM 9241 C CA . SER D 1 196 ? 19.390 -19.562 79.568 1.00 24.22 191 SER D CA 1
ATOM 9242 C C . SER D 1 196 ? 20.418 -19.724 80.698 1.00 23.74 191 SER D C 1
ATOM 9243 O O . SER D 1 196 ? 20.448 -20.812 81.300 1.00 23.26 191 SER D O 1
ATOM 9246 N N . ALA D 1 197 ? 21.193 -18.679 81.007 1.00 23.29 192 ALA D N 1
ATOM 9247 C CA . ALA D 1 197 ? 22.128 -18.636 82.159 1.00 23.33 192 ALA D CA 1
ATOM 9248 C C . ALA D 1 197 ? 21.347 -18.794 83.475 1.00 23.64 192 ALA D C 1
ATOM 9249 O O . ALA D 1 197 ? 21.937 -19.297 84.452 1.00 23.09 192 ALA D O 1
ATOM 9251 N N . ARG D 1 198 ? 20.071 -18.391 83.489 1.00 24.03 193 ARG D N 1
ATOM 9252 C CA . ARG D 1 198 ? 19.138 -18.512 84.645 1.00 24.55 193 ARG D CA 1
ATOM 9253 C C . ARG D 1 198 ? 18.167 -19.681 84.422 1.00 24.49 193 ARG D C 1
ATOM 9254 O O . ARG D 1 198 ? 17.121 -19.717 85.105 1.00 24.35 193 ARG D O 1
ATOM 9262 N N . GLY D 1 199 ? 18.499 -20.598 83.506 1.00 24.15 194 GLY D N 1
ATOM 9263 C CA . GLY D 1 199 ? 17.730 -21.828 83.226 1.00 24.61 194 GLY D CA 1
ATOM 9264 C C . GLY D 1 199 ? 16.415 -21.563 82.504 1.00 25.12 194 GLY D C 1
ATOM 9265 O O . GLY D 1 199 ? 15.559 -22.466 82.509 1.00 25.32 194 GLY D O 1
ATOM 9266 N N . LYS D 1 200 ? 16.254 -20.387 81.886 1.00 25.62 195 LYS D N 1
ATOM 9267 C CA . LYS D 1 200 ? 15.020 -19.995 81.149 1.00 25.97 195 LYS D CA 1
ATOM 9268 C C . LYS D 1 200 ? 15.251 -20.152 79.641 1.00 25.58 195 LYS D C 1
ATOM 9269 O O . LYS D 1 200 ? 16.293 -19.672 79.150 1.00 24.82 195 LYS D O 1
ATOM 9275 N N . LEU D 1 201 ? 14.310 -20.800 78.944 1.00 25.62 196 LEU D N 1
ATOM 9276 C CA . LEU D 1 201 ? 14.323 -21.007 77.469 1.00 25.64 196 LEU D CA 1
ATOM 9277 C C . LEU D 1 201 ? 15.626 -21.690 77.047 1.00 25.36 196 LEU D C 1
ATOM 9278 O O . LEU D 1 201 ? 16.323 -21.205 76.156 1.00 25.46 196 LEU D O 1
ATOM 9283 N N . PRO D 1 202 ? 16.004 -22.836 77.664 1.00 25.19 197 PRO D N 1
ATOM 9284 C CA . PRO D 1 202 ? 17.271 -23.501 77.345 1.00 24.51 197 PRO D CA 1
ATOM 9285 C C . PRO D 1 202 ? 17.336 -24.060 75.913 1.00 23.64 197 PRO D C 1
ATOM 9286 O O . PRO D 1 202 ? 18.374 -23.933 75.292 1.00 23.25 197 PRO D O 1
ATOM 9290 N N . ASN D 1 203 ? 16.238 -24.644 75.424 1.00 22.79 198 ASN D N 1
ATOM 9291 C CA . ASN D 1 203 ? 16.148 -25.237 74.061 1.00 22.53 198 ASN D CA 1
ATOM 9292 C C . ASN D 1 203 ? 16.248 -24.123 73.009 1.00 21.98 198 ASN D C 1
ATOM 9293 O O . ASN D 1 203 ? 16.870 -24.365 71.957 1.00 22.10 198 ASN D O 1
ATOM 9298 N N . THR D 1 204 ? 15.661 -22.953 73.285 1.00 21.03 199 THR D N 1
ATOM 9299 C CA . THR D 1 204 ? 15.768 -21.732 72.440 1.00 20.71 199 THR D CA 1
ATOM 9300 C C . THR D 1 204 ? 17.253 -21.381 72.259 1.00 20.31 199 THR D C 1
ATOM 9301 O O . THR D 1 204 ? 17.649 -21.095 71.116 1.00 20.06 199 THR D O 1
ATOM 9305 N N . SER D 1 205 ? 18.049 -21.426 73.333 1.00 19.88 200 SER D N 1
ATOM 9306 C CA . SER D 1 205 ? 19.500 -21.090 73.318 1.00 19.96 200 SER D CA 1
ATOM 9307 C C . SER D 1 205 ? 20.303 -22.132 72.525 1.00 19.25 200 SER D C 1
ATOM 9308 O O . SER D 1 205 ? 21.365 -21.761 71.985 1.00 18.99 200 SER D O 1
ATOM 9311 N N . ASP D 1 206 ? 19.829 -23.379 72.447 1.00 18.90 201 ASP D N 1
ATOM 9312 C CA . ASP D 1 206 ? 20.412 -24.421 71.559 1.00 18.57 201 ASP D CA 1
ATOM 9313 C C . ASP D 1 206 ? 20.261 -23.963 70.101 1.00 18.04 201 ASP D C 1
ATOM 9314 O O . ASP D 1 206 ? 21.247 -24.063 69.352 1.00 17.35 201 ASP D O 1
ATOM 9319 N N . ILE D 1 207 ? 19.082 -23.463 69.719 1.00 17.54 202 ILE D N 1
ATOM 9320 C CA . ILE D 1 207 ? 18.823 -22.922 68.349 1.00 17.28 202 ILE D CA 1
ATOM 9321 C C . ILE D 1 207 ? 19.794 -21.760 68.094 1.00 17.17 202 ILE D C 1
ATOM 9322 O O . ILE D 1 207 ? 20.435 -21.758 67.021 1.00 17.05 202 ILE D O 1
ATOM 9327 N N . ILE D 1 208 ? 19.932 -20.837 69.052 1.00 16.60 203 ILE D N 1
ATOM 9328 C CA . ILE D 1 208 ? 20.830 -19.647 68.944 1.00 16.84 203 ILE D CA 1
ATOM 9329 C C . ILE D 1 208 ? 22.263 -20.129 68.673 1.00 16.85 203 ILE D C 1
ATOM 9330 O O . ILE D 1 208 ? 22.928 -19.542 67.796 1.00 16.56 203 ILE D O 1
ATOM 9335 N N . ARG D 1 209 ? 22.710 -21.174 69.375 1.00 16.95 204 ARG D N 1
ATOM 9336 C CA . ARG D 1 209 ? 24.092 -21.715 69.257 1.00 17.10 204 ARG D CA 1
ATOM 9337 C C . ARG D 1 209 ? 24.293 -22.334 67.867 1.00 16.41 204 ARG D C 1
ATOM 9338 O O . ARG D 1 209 ? 25.390 -22.151 67.316 1.00 16.43 204 ARG D O 1
ATOM 9346 N N . LEU D 1 210 ? 23.284 -23.020 67.317 1.00 15.82 205 LEU D N 1
ATOM 9347 C CA . LEU D 1 210 ? 23.345 -23.603 65.946 1.00 15.79 205 LEU D CA 1
ATOM 9348 C C . LEU D 1 210 ? 23.434 -22.468 64.917 1.00 15.64 205 LEU D C 1
ATOM 9349 O O . LEU D 1 210 ? 24.180 -22.630 63.931 1.00 15.78 205 LEU D O 1
ATOM 9354 N N . ILE D 1 211 ? 22.719 -21.362 65.150 1.00 15.05 206 ILE D N 1
ATOM 9355 C CA . ILE D 1 211 ? 22.756 -20.141 64.288 1.00 14.98 206 ILE D CA 1
ATOM 9356 C C . ILE D 1 211 ? 24.169 -19.538 64.328 1.00 15.20 206 ILE D C 1
ATOM 9357 O O . ILE D 1 211 ? 24.718 -19.281 63.246 1.00 15.07 206 ILE D O 1
ATOM 9362 N N . LEU D 1 212 ? 24.742 -19.335 65.521 1.00 15.92 207 LEU D N 1
ATOM 9363 C CA . LEU D 1 212 ? 26.090 -18.721 65.704 1.00 16.14 207 LEU D CA 1
ATOM 9364 C C . LEU D 1 212 ? 27.182 -19.638 65.135 1.00 16.22 207 LEU D C 1
ATOM 9365 O O . LEU D 1 212 ? 28.228 -19.100 64.702 1.00 16.15 207 LEU D O 1
ATOM 9370 N N . ARG D 1 213 ? 26.967 -20.956 65.144 1.00 16.13 208 ARG D N 1
ATOM 9371 C CA . ARG D 1 213 ? 27.899 -21.953 64.548 1.00 16.43 208 ARG D CA 1
ATOM 9372 C C . ARG D 1 213 ? 27.982 -21.729 63.030 1.00 16.33 208 ARG D C 1
ATOM 9373 O O . ARG D 1 213 ? 29.035 -22.040 62.445 1.00 16.40 208 ARG D O 1
ATOM 9381 N N . ASP D 1 214 ? 26.914 -21.215 62.414 1.00 15.93 209 ASP D N 1
ATOM 9382 C CA . ASP D 1 214 ? 26.888 -20.853 60.971 1.00 16.05 209 ASP D CA 1
ATOM 9383 C C . ASP D 1 214 ? 27.475 -19.449 60.786 1.00 16.18 209 ASP D C 1
ATOM 9384 O O . ASP D 1 214 ? 28.345 -19.289 59.910 1.00 16.77 209 ASP D O 1
ATOM 9389 N N . LYS D 1 215 ? 27.026 -18.475 61.581 1.00 16.32 210 LYS D N 1
ATOM 9390 C CA . LYS D 1 215 ? 27.359 -17.036 61.391 1.00 16.51 210 LYS D CA 1
ATOM 9391 C C . LYS D 1 215 ? 28.867 -16.821 61.582 1.00 16.36 210 LYS D C 1
ATOM 9392 O O . LYS D 1 215 ? 29.416 -15.924 60.908 1.00 15.94 210 LYS D O 1
ATOM 9398 N N . VAL D 1 216 ? 29.522 -17.620 62.434 1.00 15.82 211 VAL D N 1
ATOM 9399 C CA . VAL D 1 216 ? 30.999 -17.539 62.656 1.00 15.70 211 VAL D CA 1
ATOM 9400 C C . VAL D 1 216 ? 31.718 -17.873 61.339 1.00 15.39 211 VAL D C 1
ATOM 9401 O O . VAL D 1 216 ? 32.697 -17.175 61.009 1.00 14.89 211 VAL D O 1
ATOM 9405 N N . ILE D 1 217 ? 31.241 -18.879 60.604 1.00 15.24 212 ILE D N 1
ATOM 9406 C CA . ILE D 1 217 ? 31.833 -19.294 59.297 1.00 15.39 212 ILE D CA 1
ATOM 9407 C C . ILE D 1 217 ? 31.547 -18.197 58.263 1.00 15.47 212 ILE D C 1
ATOM 9408 O O . ILE D 1 217 ? 32.453 -17.908 57.454 1.00 15.72 212 ILE D O 1
ATOM 9413 N N . HIS D 1 218 ? 30.337 -17.625 58.275 1.00 15.05 213 HIS D N 1
ATOM 9414 C CA . HIS D 1 218 ? 29.914 -16.560 57.324 1.00 15.28 213 HIS D CA 1
ATOM 9415 C C . HIS D 1 218 ? 30.839 -15.349 57.483 1.00 15.66 213 HIS D C 1
ATOM 9416 O O . HIS D 1 218 ? 31.408 -14.912 56.465 1.00 15.43 213 HIS D O 1
ATOM 9423 N N . ASN D 1 219 ? 31.009 -14.854 58.714 1.00 16.21 214 ASN D N 1
ATOM 9424 C CA . ASN D 1 219 ? 31.875 -13.683 59.012 1.00 16.74 214 ASN D CA 1
ATOM 9425 C C . ASN D 1 219 ? 33.308 -14.008 58.582 1.00 16.43 214 ASN D C 1
ATOM 9426 O O . ASN D 1 219 ? 33.920 -13.158 57.906 1.00 16.54 214 ASN D O 1
ATOM 9431 N N . PHE D 1 220 ? 33.824 -15.185 58.957 1.00 15.86 215 PHE D N 1
ATOM 9432 C CA . PHE D 1 220 ? 35.194 -15.641 58.605 1.00 15.60 215 PHE D CA 1
ATOM 9433 C C . PHE D 1 220 ? 35.394 -15.583 57.088 1.00 15.25 215 PHE D C 1
ATOM 9434 O O . PHE D 1 220 ? 36.417 -15.038 56.633 1.00 15.14 215 PHE D O 1
ATOM 9442 N N . TYR D 1 221 ? 34.463 -16.179 56.341 1.00 14.59 216 TYR D N 1
ATOM 9443 C CA . TYR D 1 221 ? 34.594 -16.435 54.884 1.00 14.36 216 TYR D CA 1
ATOM 9444 C C . TYR D 1 221 ? 34.552 -15.109 54.121 1.00 14.22 216 TYR D C 1
ATOM 9445 O O . TYR D 1 221 ? 35.406 -14.895 53.240 1.00 14.35 216 TYR D O 1
ATOM 9454 N N . SER D 1 222 ? 33.591 -14.247 54.453 1.00 14.24 217 SER D N 1
ATOM 9455 C CA . SER D 1 222 ? 33.450 -12.895 53.852 1.00 14.51 217 SER D CA 1
ATOM 9456 C C . SER D 1 222 ? 34.701 -12.062 54.163 1.00 14.53 217 SER D C 1
ATOM 9457 O O . SER D 1 222 ? 35.227 -11.420 53.234 1.00 14.24 217 SER D O 1
ATOM 9460 N N . GLY D 1 223 ? 35.182 -12.115 55.409 1.00 14.73 218 GLY D N 1
ATOM 9461 C CA . GLY D 1 223 ? 36.427 -11.453 55.850 1.00 14.63 218 GLY D CA 1
ATOM 9462 C C . GLY D 1 223 ? 37.652 -11.963 55.104 1.00 14.59 218 GLY D C 1
ATOM 9463 O O . GLY D 1 223 ? 38.513 -11.132 54.737 1.00 14.36 218 GLY D O 1
ATOM 9464 N N . TYR D 1 224 ? 37.739 -13.280 54.891 1.00 14.49 219 TYR D N 1
ATOM 9465 C CA . TYR D 1 224 ? 38.854 -13.960 54.179 1.00 14.60 219 TYR D CA 1
ATOM 9466 C C . TYR D 1 224 ? 38.901 -13.468 52.726 1.00 15.01 219 TYR D C 1
ATOM 9467 O O . TYR D 1 224 ? 39.986 -13.080 52.248 1.00 15.21 219 TYR D O 1
ATOM 9476 N N . LYS D 1 225 ? 37.752 -13.476 52.048 1.00 15.16 220 LYS D N 1
ATOM 9477 C CA . LYS D 1 225 ? 37.629 -13.091 50.617 1.00 15.25 220 LYS D CA 1
ATOM 9478 C C . LYS D 1 225 ? 37.898 -11.589 50.470 1.00 15.84 220 LYS D C 1
ATOM 9479 O O . LYS D 1 225 ? 38.575 -11.208 49.495 1.00 15.61 220 LYS D O 1
ATOM 9485 N N . TYR D 1 226 ? 37.395 -10.775 51.403 1.00 16.57 221 TYR D N 1
ATOM 9486 C CA . TYR D 1 226 ? 37.677 -9.319 51.481 1.00 17.30 221 TYR D CA 1
ATOM 9487 C C . TYR D 1 226 ? 39.194 -9.096 51.475 1.00 17.66 221 TYR D C 1
ATOM 9488 O O . TYR D 1 226 ? 39.681 -8.290 50.657 1.00 17.58 221 TYR D O 1
ATOM 9497 N N . GLN D 1 227 ? 39.913 -9.804 52.351 1.00 17.76 222 GLN D N 1
ATOM 9498 C CA . GLN D 1 227 ? 41.378 -9.642 52.554 1.00 18.37 222 GLN D CA 1
ATOM 9499 C C . GLN D 1 227 ? 42.136 -10.018 51.275 1.00 18.63 222 GLN D C 1
ATOM 9500 O O . GLN D 1 227 ? 43.078 -9.283 50.924 1.00 18.68 222 GLN D O 1
ATOM 9506 N N . LEU D 1 228 ? 41.747 -11.103 50.598 1.00 18.63 223 LEU D N 1
ATOM 9507 C CA . LEU D 1 228 ? 42.416 -11.552 49.346 1.00 19.35 223 LEU D CA 1
ATOM 9508 C C . LEU D 1 228 ? 42.326 -10.443 48.289 1.00 20.03 223 LEU D C 1
ATOM 9509 O O . LEU D 1 228 ? 43.341 -10.214 47.609 1.00 20.29 223 LEU D O 1
ATOM 9514 N N . LYS D 1 229 ? 41.176 -9.769 48.175 1.00 21.17 224 LYS D N 1
ATOM 9515 C CA . LYS D 1 229 ? 4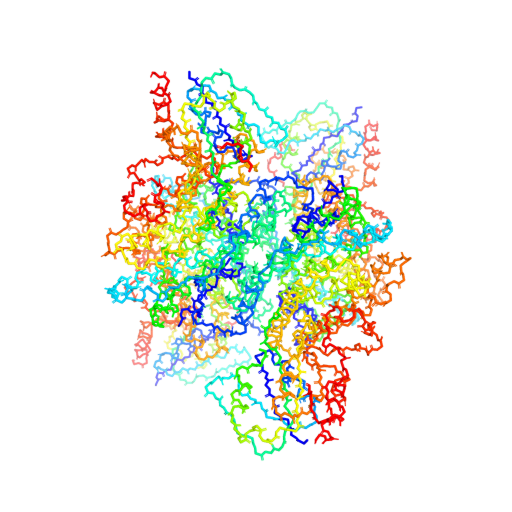0.936 -8.709 47.154 1.00 22.61 224 LYS D CA 1
ATOM 9516 C C . LYS D 1 229 ? 41.711 -7.430 47.505 1.00 23.29 224 LYS D C 1
ATOM 9517 O O . LYS D 1 229 ? 42.384 -6.902 46.602 1.00 23.65 224 LYS D O 1
ATOM 9523 N N . VAL D 1 230 ? 41.608 -6.934 48.744 1.00 24.74 225 VAL D N 1
ATOM 9524 C CA . VAL D 1 230 ? 42.241 -5.644 49.167 1.00 26.25 225 VAL D CA 1
ATOM 9525 C C . VAL D 1 230 ? 43.770 -5.756 49.094 1.00 27.34 225 VAL D C 1
ATOM 9526 O O . VAL D 1 230 ? 44.408 -4.724 48.826 1.00 28.42 225 VAL D O 1
ATOM 9530 N N . ALA D 1 231 ? 44.333 -6.949 49.318 1.00 28.26 226 ALA D N 1
ATOM 9531 C CA . ALA D 1 231 ? 45.792 -7.212 49.291 1.00 29.13 226 ALA D CA 1
ATOM 9532 C C . ALA D 1 231 ? 46.378 -6.876 47.911 1.00 30.22 226 ALA D C 1
ATOM 9533 O O . ALA D 1 231 ? 47.588 -6.599 47.848 1.00 30.12 226 ALA D O 1
ATOM 9535 N N . LYS D 1 232 ? 45.559 -6.909 46.852 1.00 31.53 227 LYS D N 1
ATOM 9536 C CA . LYS D 1 232 ? 46.000 -6.709 45.443 1.00 33.18 227 LYS D CA 1
ATOM 9537 C C . LYS D 1 232 ? 45.928 -5.224 45.056 1.00 33.35 227 LYS D C 1
ATOM 9538 O O . LYS D 1 232 ? 46.450 -4.886 43.976 1.00 33.59 227 LYS D O 1
ATOM 9544 N N . LEU D 1 233 ? 45.317 -4.375 45.892 1.00 33.10 228 LEU D N 1
ATOM 9545 C CA . LEU D 1 233 ? 45.175 -2.914 45.641 1.00 33.64 228 LEU D CA 1
ATOM 9546 C C . LEU D 1 233 ? 46.447 -2.182 46.090 1.00 33.17 228 LEU D C 1
ATOM 9547 O O . LEU D 1 233 ? 47.253 -2.785 46.826 1.00 32.46 228 LEU D O 1
ATOM 9552 N N . SER D 1 234 ? 46.611 -0.928 45.655 1.00 33.41 229 SER D N 1
ATOM 9553 C CA . SER D 1 234 ? 47.744 -0.035 46.016 1.00 33.63 229 SER D CA 1
ATOM 9554 C C . SER D 1 234 ? 47.661 0.320 47.500 1.00 34.53 229 SER D C 1
ATOM 9555 O O . SER D 1 234 ? 46.571 0.318 48.070 1.00 33.59 229 SER D O 1
ATOM 9558 N N . PRO D 1 235 ? 48.797 0.647 48.165 1.00 35.04 230 PRO D N 1
ATOM 9559 C CA . PRO D 1 235 ? 48.783 1.035 49.578 1.00 35.49 230 PRO D CA 1
ATOM 9560 C C . PRO D 1 235 ? 47.809 2.180 49.904 1.00 36.46 230 PRO D C 1
ATOM 9561 O O . PRO D 1 235 ? 47.225 2.155 50.973 1.00 36.81 230 PRO D O 1
ATOM 9565 N N . GLU D 1 236 ? 47.655 3.141 48.985 1.00 37.70 231 GLU D N 1
ATOM 9566 C CA . GLU D 1 236 ? 46.727 4.297 49.122 1.00 37.87 231 GLU D CA 1
ATOM 9567 C C . GLU D 1 236 ? 45.283 3.784 49.200 1.00 36.21 231 GLU D C 1
ATOM 9568 O O . GLU D 1 236 ? 44.548 4.219 50.109 1.00 35.35 231 GLU D O 1
ATOM 9574 N N . LYS D 1 237 ? 44.893 2.895 48.281 1.00 35.40 232 LYS D N 1
ATOM 9575 C CA . LYS D 1 237 ? 43.515 2.336 48.196 1.00 34.92 232 LYS D CA 1
ATOM 9576 C C . LYS D 1 237 ? 43.274 1.364 49.359 1.00 32.43 232 LYS D C 1
ATOM 9577 O O . LYS D 1 237 ? 42.112 1.266 49.791 1.00 30.72 232 LYS D O 1
ATOM 9583 N N . GLN D 1 238 ? 44.319 0.683 49.845 1.00 31.09 233 GLN D N 1
ATOM 9584 C CA . GLN D 1 238 ? 44.244 -0.212 51.035 1.00 30.62 233 GLN D CA 1
ATOM 9585 C C . GLN D 1 238 ? 43.945 0.635 52.280 1.00 30.18 233 GLN D C 1
ATOM 9586 O O . GLN D 1 238 ? 43.089 0.218 53.079 1.00 28.69 233 GLN D O 1
ATOM 9592 N N . ALA D 1 239 ? 44.605 1.791 52.423 1.00 30.56 234 ALA D N 1
ATOM 9593 C CA . ALA D 1 239 ? 44.388 2.758 53.527 1.00 30.90 234 ALA D CA 1
ATOM 9594 C C . ALA D 1 239 ? 42.971 3.338 53.437 1.00 31.22 234 ALA D C 1
ATOM 9595 O O . ALA D 1 239 ? 42.335 3.510 54.494 1.00 31.07 234 ALA D O 1
ATOM 9597 N N . GLU D 1 240 ? 42.503 3.626 52.219 1.00 31.82 235 GLU D N 1
ATOM 9598 C CA . GLU D 1 240 ? 41.147 4.173 51.935 1.00 32.42 235 GLU D CA 1
ATOM 9599 C C . GLU D 1 240 ? 40.076 3.168 52.384 1.00 31.27 235 GLU D C 1
ATOM 9600 O O . GLU D 1 240 ? 39.099 3.595 53.027 1.00 30.20 235 GLU D O 1
ATOM 9606 N N . MET D 1 241 ? 40.247 1.885 52.046 1.00 30.91 236 MET D N 1
ATOM 9607 C CA . MET D 1 241 ? 39.279 0.804 52.377 1.00 30.79 236 MET D CA 1
ATOM 9608 C C . MET D 1 241 ? 39.264 0.576 53.893 1.00 29.54 236 MET D C 1
ATOM 9609 O O . MET D 1 241 ? 38.162 0.427 54.447 1.00 27.65 236 MET D O 1
ATOM 9614 N N . LYS D 1 242 ? 40.439 0.556 54.533 1.00 29.49 237 LYS D N 1
ATOM 9615 C CA . LYS D 1 242 ? 40.583 0.422 56.009 1.00 29.76 237 LYS D CA 1
ATOM 9616 C C . LYS D 1 242 ? 39.768 1.526 56.692 1.00 29.53 237 LYS D C 1
ATOM 9617 O O . LYS D 1 242 ? 38.979 1.200 57.600 1.00 28.96 237 LYS D O 1
ATOM 9623 N N . GLN D 1 243 ? 39.942 2.776 56.250 1.00 29.28 238 GLN D N 1
ATOM 9624 C CA . GLN D 1 243 ? 39.250 3.968 56.810 1.00 29.49 238 GLN D CA 1
ATOM 9625 C C . GLN D 1 243 ? 37.734 3.814 56.637 1.00 28.13 238 GLN D C 1
ATOM 9626 O O . GLN D 1 243 ? 37.002 4.150 57.587 1.00 28.25 238 GLN D O 1
ATOM 9632 N N . PHE D 1 244 ? 37.282 3.341 55.470 1.00 26.34 239 PHE D N 1
ATOM 9633 C CA . PHE D 1 244 ? 35.844 3.130 55.163 1.00 25.39 239 PHE D CA 1
ATOM 9634 C C . PHE D 1 244 ? 35.256 2.120 56.155 1.00 24.51 239 PHE D C 1
ATOM 9635 O O . PHE D 1 244 ? 34.150 2.368 56.670 1.00 23.43 239 PHE D O 1
ATOM 9643 N N . VAL D 1 245 ? 35.973 1.017 56.401 1.00 24.15 240 VAL D N 1
ATOM 9644 C CA . VAL D 1 245 ? 35.537 -0.087 57.311 1.00 24.20 240 VAL D CA 1
ATOM 9645 C C . VAL D 1 245 ? 35.296 0.495 58.710 1.00 23.92 240 VAL D C 1
ATOM 9646 O O . VAL D 1 245 ? 34.211 0.247 59.270 1.00 23.65 240 VAL D O 1
ATOM 9650 N N . PHE D 1 246 ? 36.262 1.251 59.240 1.00 24.50 241 PHE D N 1
ATOM 9651 C CA . PHE D 1 246 ? 36.213 1.848 60.603 1.00 24.91 241 PHE D CA 1
ATOM 9652 C C . PHE D 1 246 ? 35.094 2.895 60.663 1.00 25.06 241 PHE D C 1
ATOM 9653 O O . PHE D 1 246 ? 34.361 2.914 61.670 1.00 25.32 241 PHE D O 1
ATOM 9661 N N . ASP D 1 247 ? 34.944 3.703 59.607 1.00 25.31 242 ASP D N 1
ATOM 9662 C CA . ASP D 1 247 ? 33.882 4.740 59.485 1.00 25.40 242 ASP D CA 1
ATOM 9663 C C . ASP D 1 247 ? 32.503 4.069 59.433 1.00 25.14 242 ASP D C 1
ATOM 9664 O O . ASP D 1 247 ? 31.588 4.557 60.126 1.00 25.09 242 ASP D O 1
ATOM 9669 N N . LEU D 1 248 ? 32.350 2.999 58.645 1.00 24.47 243 LEU D N 1
ATOM 9670 C CA . LEU D 1 248 ? 31.064 2.260 58.518 1.00 24.53 243 LEU D CA 1
ATOM 9671 C C . LEU D 1 248 ? 30.720 1.596 59.858 1.00 24.34 243 LEU D C 1
ATOM 9672 O O . LEU D 1 248 ? 29.545 1.674 60.257 1.00 23.71 243 LEU D O 1
ATOM 9677 N N . LEU D 1 249 ? 31.701 0.969 60.519 1.00 24.55 244 LEU D N 1
ATOM 9678 C CA . LEU D 1 249 ? 31.499 0.272 61.820 1.00 25.08 244 LEU D CA 1
ATOM 9679 C C . LEU D 1 249 ? 31.077 1.291 62.886 1.00 25.67 244 LEU D C 1
ATOM 9680 O O . LEU D 1 249 ? 30.121 0.996 63.626 1.00 25.26 244 LEU D O 1
ATOM 9685 N N . ASP D 1 250 ? 31.759 2.441 62.955 1.00 27.10 245 ASP D N 1
ATOM 9686 C CA . ASP D 1 250 ? 31.421 3.555 63.885 1.00 27.85 245 ASP D CA 1
ATOM 9687 C C . ASP D 1 250 ? 29.952 3.945 63.687 1.00 26.73 245 ASP D C 1
ATOM 9688 O O . ASP D 1 250 ? 29.239 4.073 64.698 1.00 26.36 245 ASP D O 1
ATOM 9693 N N . LYS D 1 251 ? 29.518 4.115 62.433 1.00 26.14 246 LYS D N 1
ATOM 9694 C CA . LYS D 1 251 ? 28.115 4.470 62.081 1.00 26.07 246 LYS D CA 1
ATOM 9695 C C . LYS D 1 251 ? 27.169 3.370 62.580 1.00 25.51 246 LYS D C 1
ATOM 9696 O O . LYS D 1 251 ? 26.157 3.710 63.218 1.00 25.89 246 LYS D O 1
ATOM 9702 N N . MET D 1 252 ? 27.480 2.103 62.292 1.00 24.59 247 MET D N 1
ATOM 9703 C CA . MET D 1 252 ? 26.609 0.948 62.639 1.00 24.30 247 MET D CA 1
ATOM 9704 C C . MET D 1 252 ? 26.551 0.781 64.166 1.00 23.43 247 MET D C 1
ATOM 9705 O O . MET D 1 252 ? 25.462 0.454 64.672 1.00 22.87 247 MET D O 1
ATOM 9710 N N . ILE D 1 253 ? 27.665 1.019 64.868 1.00 23.58 248 ILE D N 1
ATOM 9711 C CA . ILE D 1 253 ? 27.743 0.981 66.362 1.00 23.94 248 ILE D CA 1
ATOM 9712 C C . ILE D 1 253 ? 26.791 2.042 66.933 1.00 24.19 248 ILE D C 1
ATOM 9713 O O . ILE D 1 253 ? 26.048 1.713 67.875 1.00 25.24 248 ILE D O 1
ATOM 9718 N N . GLY D 1 254 ? 26.809 3.256 66.373 1.00 24.49 249 GLY D N 1
ATOM 9719 C CA . GLY D 1 254 ? 25.903 4.361 66.745 1.00 24.27 249 GLY D CA 1
ATOM 9720 C C . GLY D 1 254 ? 24.442 3.966 66.610 1.00 24.21 249 GLY D C 1
ATOM 9721 O O . GLY D 1 254 ? 23.674 4.201 67.562 1.00 24.09 249 GLY D O 1
ATOM 9722 N N . LEU D 1 255 ? 24.068 3.370 65.474 1.00 23.96 250 LEU D N 1
ATOM 9723 C CA . LEU D 1 255 ? 22.669 2.966 65.167 1.00 23.71 250 LEU D CA 1
ATOM 9724 C C . LEU D 1 255 ? 22.260 1.793 66.068 1.00 24.00 250 LEU D C 1
ATOM 9725 O O . LEU D 1 255 ? 21.095 1.778 66.521 1.00 23.58 250 LEU D O 1
ATOM 9730 N N . GLU D 1 256 ? 23.177 0.855 66.330 1.00 24.39 251 GLU D N 1
ATOM 9731 C CA . GLU D 1 256 ? 22.915 -0.337 67.182 1.00 25.20 251 GLU D CA 1
ATOM 9732 C C . GLU D 1 256 ? 22.673 0.128 68.622 1.00 25.09 251 GLU D C 1
ATOM 9733 O O . GLU D 1 256 ? 21.690 -0.338 69.224 1.00 24.78 251 GLU D O 1
ATOM 9739 N N . LYS D 1 257 ? 23.528 1.017 69.140 1.00 25.58 252 LYS D N 1
ATOM 9740 C CA . LYS D 1 257 ? 23.426 1.570 70.520 1.00 25.66 252 LYS D CA 1
ATOM 9741 C C . LYS D 1 257 ? 22.032 2.176 70.719 1.00 25.25 252 LYS D C 1
ATOM 9742 O O . LYS D 1 257 ? 21.340 1.757 71.665 1.00 25.52 252 LYS D O 1
ATOM 9748 N N . THR D 1 258 ? 21.633 3.107 69.846 1.00 25.00 253 THR D N 1
ATOM 9749 C CA . THR D 1 258 ? 20.305 3.779 69.867 1.00 24.60 253 THR D CA 1
ATOM 9750 C C . THR D 1 258 ? 19.200 2.720 69.943 1.00 24.24 253 THR D C 1
ATOM 9751 O O . THR D 1 258 ? 18.307 2.863 70.798 1.00 24.40 253 THR D O 1
ATOM 9755 N N . TYR D 1 259 ? 19.270 1.696 69.086 1.00 23.48 254 TYR D N 1
ATOM 9756 C CA . TYR D 1 259 ? 18.252 0.619 68.982 1.00 23.15 254 TYR D CA 1
ATOM 9757 C C . TYR D 1 259 ? 18.179 -0.177 70.292 1.00 23.38 254 TYR D C 1
ATOM 9758 O O . TYR D 1 259 ? 17.054 -0.390 70.786 1.00 23.07 254 TYR D O 1
ATOM 9767 N N . LEU D 1 260 ? 19.328 -0.622 70.813 1.00 23.87 255 LEU D N 1
ATOM 9768 C CA . LEU D 1 260 ? 19.411 -1.514 72.005 1.00 25.05 255 LEU D CA 1
ATOM 9769 C C . LEU D 1 260 ? 18.919 -0.772 73.257 1.00 26.05 255 LEU D C 1
ATOM 9770 O O . LEU D 1 260 ? 18.248 -1.419 74.089 1.00 26.42 255 LEU D O 1
ATOM 9775 N N . HIS D 1 261 ? 19.233 0.523 73.388 1.00 26.86 256 HIS D N 1
ATOM 9776 C CA . HIS D 1 261 ? 18.727 1.401 74.481 1.00 27.91 256 HIS D CA 1
ATOM 9777 C C . HIS D 1 261 ? 17.193 1.427 74.455 1.00 28.71 256 HIS D C 1
ATOM 9778 O O . HIS D 1 261 ? 16.592 1.342 75.542 1.00 29.00 256 HIS D O 1
ATOM 9785 N N . GLN D 1 262 ? 16.587 1.518 73.265 1.00 29.51 257 GLN D N 1
ATOM 9786 C CA . GLN D 1 262 ? 15.107 1.524 73.080 1.00 30.29 257 GLN D CA 1
ATOM 9787 C C . GLN D 1 262 ? 14.545 0.122 73.350 1.00 29.40 257 GLN D C 1
ATOM 9788 O O . GLN D 1 262 ? 13.535 0.026 74.071 1.00 29.20 257 GLN D O 1
ATOM 9794 N N . LEU D 1 263 ? 15.175 -0.920 72.797 1.00 28.78 258 LEU D N 1
ATOM 9795 C CA . LEU D 1 263 ? 14.702 -2.329 72.900 1.00 28.18 258 LEU D CA 1
ATOM 9796 C C . LEU D 1 263 ? 14.664 -2.771 74.370 1.00 28.21 258 LEU D C 1
ATOM 9797 O O . LEU D 1 263 ? 13.670 -3.411 74.761 1.00 28.05 258 LEU D O 1
ATOM 9802 N N . TYR D 1 264 ? 15.707 -2.455 75.142 1.00 28.46 259 TYR D N 1
ATOM 9803 C CA . TYR D 1 264 ? 15.912 -2.948 76.532 1.00 29.60 259 TYR D CA 1
ATOM 9804 C C . TYR D 1 264 ? 15.506 -1.881 77.559 1.00 30.92 259 TYR D C 1
ATOM 9805 O O . TYR D 1 264 ? 15.871 -2.033 78.744 1.00 31.60 259 TYR D O 1
ATOM 9814 N N . ASP D 1 265 ? 14.756 -0.857 77.134 1.00 32.44 260 ASP D N 1
ATOM 9815 C CA . ASP D 1 265 ? 14.266 0.243 78.008 1.00 33.18 260 ASP D CA 1
ATOM 9816 C C . ASP D 1 265 ? 13.393 -0.351 79.121 1.00 32.92 260 ASP D C 1
ATOM 9817 O O . ASP D 1 265 ? 12.338 -0.934 78.796 1.00 32.17 260 ASP D O 1
ATOM 9822 N N . GLY D 1 266 ? 13.836 -0.225 80.378 1.00 33.29 261 GLY D N 1
ATOM 9823 C CA . GLY D 1 266 ? 13.111 -0.696 81.575 1.00 32.89 261 GLY D CA 1
ATOM 9824 C C . GLY D 1 266 ? 13.499 -2.111 81.984 1.00 33.25 261 GLY D C 1
ATOM 9825 O O . GLY D 1 266 ? 12.881 -2.627 82.937 1.00 34.32 261 GLY D O 1
ATOM 9826 N N . PHE D 1 267 ? 14.473 -2.725 81.300 1.00 31.94 262 PHE D N 1
ATOM 9827 C CA . PHE D 1 267 ? 14.996 -4.087 81.600 1.00 31.19 262 PHE D CA 1
ATOM 9828 C C . PHE D 1 267 ? 16.440 -4.013 82.119 1.00 30.67 262 PHE D C 1
ATOM 9829 O O . PHE D 1 267 ? 16.910 -5.019 82.680 1.00 30.56 262 PHE D O 1
ATOM 9837 N N . GLY D 1 268 ? 17.119 -2.876 81.930 1.00 31.24 263 GLY D N 1
ATOM 9838 C CA . GLY D 1 268 ? 18.496 -2.628 82.407 1.00 31.61 263 GLY D CA 1
ATOM 9839 C C . GLY D 1 268 ? 19.520 -3.555 81.766 1.00 32.21 263 GLY D C 1
ATOM 9840 O O . GLY D 1 268 ? 20.534 -3.850 82.428 1.00 32.69 263 GLY D O 1
ATOM 9841 N N . LEU D 1 269 ? 19.284 -3.993 80.525 1.00 32.34 264 LEU D N 1
ATOM 9842 C CA . LEU D 1 269 ? 20.173 -4.939 79.792 1.00 32.42 264 LEU D CA 1
ATOM 9843 C C . LEU D 1 269 ? 21.021 -4.190 78.754 1.00 32.25 264 LEU D C 1
ATOM 9844 O O . LEU D 1 269 ? 22.060 -4.748 78.348 1.00 31.86 264 LEU D O 1
ATOM 9849 N N . ALA D 1 270 ? 20.609 -2.978 78.359 1.00 32.27 265 ALA D N 1
ATOM 9850 C CA . ALA D 1 270 ? 21.207 -2.180 77.259 1.00 32.22 265 ALA D CA 1
ATOM 9851 C C . ALA D 1 270 ? 22.733 -2.112 77.401 1.00 32.36 265 ALA D C 1
ATOM 9852 O O . ALA D 1 270 ? 23.428 -2.401 76.407 1.00 31.05 265 ALA D O 1
ATOM 9854 N N . ASP D 1 271 ? 23.236 -1.745 78.584 1.00 32.91 266 ASP D N 1
ATOM 9855 C CA . ASP D 1 271 ? 24.688 -1.525 78.837 1.00 34.08 266 ASP D CA 1
ATOM 9856 C C . ASP D 1 271 ? 25.462 -2.827 78.598 1.00 33.06 266 ASP D C 1
ATOM 9857 O O . ASP D 1 271 ? 26.495 -2.775 77.901 1.00 33.27 266 ASP D O 1
ATOM 9862 N N . GLU D 1 272 ? 24.984 -3.943 79.155 1.00 32.30 267 GLU D N 1
ATOM 9863 C CA . GLU D 1 272 ? 25.604 -5.289 79.003 1.00 31.96 267 GLU D CA 1
ATOM 9864 C C . GLU D 1 272 ? 25.520 -5.729 77.534 1.00 29.53 267 GLU D C 1
ATOM 9865 O O . GLU D 1 272 ? 26.548 -6.174 76.996 1.00 27.36 267 GLU D O 1
ATOM 9871 N N . ALA D 1 273 ? 24.338 -5.607 76.918 1.00 28.35 268 ALA D N 1
ATOM 9872 C CA . ALA D 1 273 ? 24.068 -5.997 75.512 1.00 27.79 268 ALA D CA 1
ATOM 9873 C C . ALA D 1 273 ? 25.020 -5.248 74.569 1.00 27.21 268 ALA D C 1
ATOM 9874 O O . ALA D 1 273 ? 25.540 -5.886 73.639 1.00 27.21 268 ALA D O 1
ATOM 9876 N N . ILE D 1 274 ? 25.250 -3.955 74.820 1.00 26.97 269 ILE D N 1
ATOM 9877 C CA . ILE D 1 274 ? 26.150 -3.079 74.008 1.00 27.33 269 ILE D CA 1
ATOM 9878 C C . ILE D 1 274 ? 27.599 -3.567 74.145 1.00 27.42 269 ILE D C 1
ATOM 9879 O O . ILE D 1 274 ? 28.296 -3.604 73.115 1.00 27.16 269 ILE D O 1
ATOM 9884 N N . ARG D 1 275 ? 28.038 -3.931 75.355 1.00 27.67 270 ARG D N 1
ATOM 9885 C CA . ARG D 1 275 ? 29.411 -4.452 75.608 1.00 27.77 270 ARG D CA 1
ATOM 9886 C C . ARG D 1 275 ? 29.622 -5.748 74.813 1.00 26.07 270 ARG D C 1
ATOM 9887 O O . ARG D 1 275 ? 30.705 -5.898 74.219 1.00 25.68 270 ARG D O 1
ATOM 9895 N N . PHE D 1 276 ? 28.629 -6.645 74.804 1.00 24.69 271 PHE D N 1
ATOM 9896 C CA . PHE D 1 276 ? 28.634 -7.915 74.028 1.00 23.94 271 PHE D CA 1
ATOM 9897 C C . PHE D 1 276 ? 28.697 -7.595 72.527 1.00 23.76 271 PHE D C 1
ATOM 9898 O O . PHE D 1 276 ? 29.407 -8.298 71.785 1.00 22.81 271 PHE D O 1
ATOM 9906 N N . SER D 1 277 ? 27.968 -6.560 72.098 1.00 23.46 272 SER D N 1
ATOM 9907 C CA . SER D 1 277 ? 27.963 -6.040 70.706 1.00 23.62 272 SER D CA 1
ATOM 9908 C C . SER D 1 277 ? 29.378 -5.588 70.318 1.00 23.43 272 SER D C 1
ATOM 9909 O O . SER D 1 277 ? 29.826 -5.938 69.204 1.00 23.50 272 SER D O 1
ATOM 9912 N N . LEU D 1 278 ? 30.064 -4.860 71.206 1.00 22.45 273 LEU D N 1
ATOM 9913 C CA . LEU D 1 278 ? 31.423 -4.305 70.949 1.00 22.38 273 LEU D CA 1
ATOM 9914 C C . LEU D 1 278 ? 32.470 -5.427 70.959 1.00 21.39 273 LEU D C 1
ATOM 9915 O O . LEU D 1 278 ? 33.447 -5.317 70.199 1.00 21.33 273 LEU D O 1
ATOM 9920 N N . TYR D 1 279 ? 32.287 -6.459 71.787 1.00 20.82 274 TYR D N 1
ATOM 9921 C CA . TYR D 1 279 ? 33.136 -7.681 71.793 1.00 20.45 274 TYR D CA 1
ATOM 9922 C C . TYR D 1 279 ? 33.149 -8.273 70.378 1.00 19.84 274 TYR D C 1
ATOM 9923 O O . TYR D 1 279 ? 34.232 -8.609 69.865 1.00 19.54 274 TYR D O 1
ATOM 9932 N N . ASN D 1 280 ? 31.968 -8.368 69.766 1.00 19.48 275 ASN D N 1
ATOM 9933 C CA . ASN D 1 280 ? 31.761 -8.966 68.421 1.00 19.41 275 ASN D CA 1
ATOM 9934 C C . ASN D 1 280 ? 32.203 -7.973 67.338 1.00 19.37 275 ASN D C 1
ATOM 9935 O O . ASN D 1 280 ? 32.665 -8.440 66.282 1.00 19.72 275 ASN D O 1
ATOM 9940 N N . ALA D 1 281 ? 32.089 -6.663 67.589 1.00 19.40 276 ALA D N 1
ATOM 9941 C CA . ALA D 1 281 ? 32.631 -5.595 66.712 1.00 19.60 276 ALA D CA 1
ATOM 9942 C C . ALA D 1 281 ? 34.147 -5.780 66.570 1.00 19.61 276 ALA D C 1
ATOM 9943 O O . ALA D 1 281 ? 34.662 -5.629 65.445 1.00 19.65 276 ALA D O 1
ATOM 9945 N N . GLY D 1 282 ? 34.826 -6.113 67.674 1.00 19.77 277 GLY D N 1
ATOM 9946 C CA . GLY D 1 282 ? 36.268 -6.423 67.708 1.00 20.00 277 GLY D CA 1
ATOM 9947 C C . GLY D 1 282 ? 36.599 -7.637 66.858 1.00 20.43 277 GLY D C 1
ATOM 9948 O O . GLY D 1 282 ? 37.585 -7.572 66.094 1.00 20.82 277 GLY D O 1
ATOM 9949 N N . LYS D 1 283 ? 35.799 -8.701 66.973 1.00 20.45 278 LYS D N 1
ATOM 9950 C CA . LYS D 1 283 ? 35.962 -9.963 66.200 1.00 20.78 278 LYS D CA 1
ATOM 9951 C C . LYS D 1 283 ? 35.709 -9.695 64.710 1.00 20.67 278 LYS D C 1
ATOM 9952 O O . LYS D 1 283 ? 36.461 -10.247 63.885 1.00 20.30 278 LYS D O 1
ATOM 9958 N N . PHE D 1 284 ? 34.703 -8.877 64.376 1.00 20.69 279 PHE D N 1
ATOM 9959 C CA . PHE D 1 284 ? 34.404 -8.455 62.981 1.00 20.44 279 PHE D CA 1
ATOM 9960 C C . PHE D 1 284 ? 35.671 -7.876 62.340 1.00 20.46 279 PHE D C 1
ATOM 9961 O O . PHE D 1 284 ? 36.069 -8.354 61.263 1.00 20.08 279 PHE D O 1
ATOM 9969 N N . LEU D 1 285 ? 36.280 -6.878 62.988 1.00 20.26 280 LEU D N 1
ATOM 9970 C CA . LEU D 1 285 ? 37.509 -6.193 62.502 1.00 20.64 280 LEU D CA 1
ATOM 9971 C C . LEU D 1 285 ? 38.625 -7.219 62.277 1.00 20.42 280 LEU D C 1
ATOM 9972 O O . LEU D 1 285 ? 39.305 -7.122 61.241 1.00 20.52 280 LEU D O 1
ATOM 9977 N N . GLN D 1 286 ? 38.809 -8.153 63.215 1.00 20.11 281 GLN D N 1
ATOM 9978 C CA . GLN D 1 286 ? 39.893 -9.173 63.173 1.00 20.26 281 GLN D CA 1
ATOM 9979 C C . GLN D 1 286 ? 39.663 -10.126 61.993 1.00 19.73 281 GLN D C 1
ATOM 9980 O O . GLN D 1 286 ? 40.663 -10.556 61.390 1.00 19.53 281 GLN D O 1
ATOM 9986 N N . ASN D 1 287 ? 38.400 -10.411 61.660 1.00 19.51 282 ASN D N 1
ATOM 9987 C CA . ASN D 1 287 ? 38.006 -11.276 60.515 1.00 19.38 282 ASN D CA 1
ATOM 9988 C C . ASN D 1 287 ? 38.357 -10.585 59.190 1.00 19.45 282 ASN D C 1
ATOM 9989 O O . ASN D 1 287 ? 38.522 -11.306 58.189 1.00 19.03 282 ASN D O 1
ATOM 9994 N N . LEU D 1 288 ? 38.472 -9.252 59.181 1.00 19.79 283 LEU D N 1
ATOM 9995 C CA . LEU D 1 288 ? 38.873 -8.457 57.986 1.00 20.47 283 LEU D CA 1
ATOM 9996 C C . LEU D 1 288 ? 40.363 -8.089 58.062 1.00 21.02 283 LEU D C 1
ATOM 9997 O O . LEU D 1 288 ? 40.832 -7.371 57.155 1.00 21.65 283 LEU D O 1
ATOM 10002 N N . GLY D 1 289 ? 41.077 -8.580 59.082 1.00 21.63 284 GLY D N 1
ATOM 10003 C CA . GLY D 1 289 ? 42.543 -8.456 59.223 1.00 21.89 284 GLY D CA 1
ATOM 10004 C C . GLY D 1 289 ? 42.971 -7.169 59.914 1.00 22.65 284 GLY D C 1
ATOM 10005 O O . GLY D 1 289 ? 44.178 -6.866 59.880 1.00 22.63 284 GLY D O 1
ATOM 10006 N N . TYR D 1 290 ? 42.037 -6.441 60.532 1.00 23.84 285 TYR D N 1
ATOM 10007 C CA . TYR D 1 290 ? 42.300 -5.163 61.247 1.00 24.96 285 TYR D CA 1
ATOM 10008 C C . TYR D 1 290 ? 42.321 -5.407 62.760 1.00 26.30 285 TYR D C 1
ATOM 10009 O O . TYR D 1 290 ? 41.584 -6.286 63.250 1.00 26.62 285 TYR D O 1
ATOM 10018 N N . GLU D 1 291 ? 43.144 -4.632 63.471 1.00 28.26 286 GLU D N 1
ATOM 10019 C CA . GLU D 1 291 ? 43.270 -4.658 64.953 1.00 29.26 286 GLU D CA 1
ATOM 10020 C C . GLU D 1 291 ? 41.993 -4.092 65.580 1.00 29.31 286 GLU D C 1
ATOM 10021 O O . GLU D 1 291 ? 41.505 -3.049 65.096 1.00 29.72 286 GLU D O 1
ATOM 10027 N N . SER D 1 292 ? 41.475 -4.762 66.612 1.00 29.66 287 SER D N 1
ATOM 10028 C CA . SER D 1 292 ? 40.376 -4.259 67.475 1.00 30.46 287 SER D CA 1
ATOM 10029 C C . SER D 1 292 ? 40.915 -3.128 68.347 1.00 31.01 287 SER D C 1
ATOM 10030 O O . SER D 1 292 ? 41.943 -3.294 68.998 1.00 30.41 287 SER D O 1
ATOM 10033 N N . PRO D 1 293 ? 40.255 -1.946 68.373 1.00 32.53 288 PRO D N 1
ATOM 10034 C CA . PRO D 1 293 ? 40.652 -0.853 69.261 1.00 33.63 288 PRO D CA 1
ATOM 10035 C C . PRO D 1 293 ? 40.008 -0.903 70.656 1.00 35.44 288 PRO D C 1
ATOM 10036 O O . PRO D 1 293 ? 40.403 -0.124 71.501 1.00 36.26 288 PRO D O 1
ATOM 10040 N N . PHE D 1 294 ? 39.041 -1.804 70.860 1.00 36.96 289 PHE D N 1
ATOM 10041 C CA . PHE D 1 294 ? 38.170 -1.862 72.063 1.00 38.01 289 PHE D CA 1
ATOM 10042 C C . PHE D 1 294 ? 38.940 -2.494 73.230 1.00 39.35 289 PHE D C 1
ATOM 10043 O O . PHE D 1 294 ? 39.624 -3.512 73.020 1.00 39.28 289 PHE D O 1
ATOM 10051 N N . THR D 1 295 ? 38.824 -1.896 74.421 1.00 42.34 290 THR D N 1
ATOM 10052 C CA . THR D 1 295 ? 39.485 -2.339 75.680 1.00 44.67 290 THR D CA 1
ATOM 10053 C C . THR D 1 295 ? 38.708 -3.511 76.292 1.00 46.88 290 THR D C 1
ATOM 10054 O O . THR D 1 295 ? 37.564 -3.758 75.850 1.00 46.34 290 THR D O 1
ATOM 10058 N N . LYS D 1 296 ? 39.313 -4.193 77.273 1.00 49.23 291 LYS D N 1
ATOM 10059 C CA . LYS D 1 296 ? 38.696 -5.308 78.047 1.00 50.95 291 LYS D CA 1
ATOM 10060 C C . LYS D 1 296 ? 37.390 -4.828 78.693 1.00 50.90 291 LYS D C 1
ATOM 10061 O O . LYS D 1 296 ? 36.379 -5.550 78.575 1.00 50.62 291 LYS D O 1
ATOM 10067 N N . GLU D 1 297 ? 37.422 -3.659 79.343 1.00 51.95 292 GLU D N 1
ATOM 10068 C CA . GLU D 1 297 ? 36.289 -3.069 80.112 1.00 53.20 292 GLU D CA 1
ATOM 10069 C C . GLU D 1 297 ? 35.101 -2.787 79.183 1.00 52.36 292 GLU D C 1
ATOM 10070 O O . GLU D 1 297 ? 33.957 -3.051 79.604 1.00 51.78 292 GLU D O 1
ATOM 10076 N N . GLU D 1 298 ? 35.367 -2.263 77.980 1.00 50.76 293 GLU D N 1
ATOM 10077 C CA . GLU D 1 298 ? 34.337 -1.905 76.965 1.00 49.80 293 GLU D CA 1
ATOM 10078 C C . GLU D 1 298 ? 33.640 -3.169 76.441 1.00 47.02 293 GLU D C 1
ATOM 10079 O O . GLU D 1 298 ? 32.472 -3.056 76.023 1.00 46.25 293 GLU D O 1
ATOM 10085 N N . THR D 1 299 ? 34.331 -4.315 76.452 1.00 44.11 294 THR D N 1
ATOM 10086 C CA . THR D 1 299 ? 33.867 -5.600 75.858 1.00 42.93 294 THR D CA 1
ATOM 10087 C C . THR D 1 299 ? 33.567 -6.635 76.952 1.00 42.88 294 THR D C 1
ATOM 10088 O O . THR D 1 299 ? 33.269 -7.790 76.587 1.00 42.00 294 THR D O 1
ATOM 10092 N N . ARG D 1 300 ? 33.632 -6.245 78.232 1.00 42.82 295 ARG D N 1
ATOM 10093 C CA . ARG D 1 300 ? 33.486 -7.162 79.397 1.00 43.01 295 ARG D CA 1
ATOM 10094 C C . ARG D 1 300 ? 32.039 -7.663 79.478 1.00 41.48 295 ARG D C 1
ATOM 10095 O O . ARG D 1 300 ? 31.117 -6.823 79.488 1.00 42.17 295 ARG D O 1
ATOM 10103 N N . ILE D 1 301 ? 31.865 -8.986 79.537 1.00 40.51 296 ILE D N 1
ATOM 10104 C CA . ILE D 1 301 ? 30.550 -9.689 79.627 1.00 40.67 296 ILE D CA 1
ATOM 10105 C C . ILE D 1 301 ? 30.495 -10.412 80.979 1.00 39.18 296 ILE D C 1
ATOM 10106 O O . ILE D 1 301 ? 31.566 -10.819 81.468 1.00 39.63 296 ILE D O 1
ATOM 10111 N N . ALA D 1 302 ? 29.299 -10.560 81.557 1.00 37.57 297 ALA D N 1
ATOM 10112 C CA . ALA D 1 302 ? 29.042 -11.380 82.765 1.00 36.15 297 ALA D CA 1
ATOM 10113 C C . ALA D 1 302 ? 29.442 -12.825 82.469 1.00 35.45 297 ALA D C 1
ATOM 10114 O O . ALA D 1 302 ? 29.008 -13.386 81.464 1.00 35.37 297 ALA D O 1
ATOM 10116 N N . PRO D 1 303 ? 30.282 -13.470 83.315 1.00 33.73 298 PRO D N 1
ATOM 10117 C CA . PRO D 1 303 ? 30.814 -14.802 83.013 1.00 32.60 298 PRO D CA 1
ATOM 10118 C C . PRO D 1 303 ? 29.755 -15.860 82.662 1.00 31.25 298 PRO D C 1
ATOM 10119 O O . PRO D 1 303 ? 30.028 -16.690 81.819 1.00 30.61 298 PRO D O 1
ATOM 10123 N N . GLU D 1 304 ? 28.593 -15.811 83.322 1.00 30.39 299 GLU D N 1
ATOM 10124 C CA . GLU D 1 304 ? 27.499 -16.813 83.182 1.00 30.09 299 GLU D CA 1
ATOM 10125 C C . GLU D 1 304 ? 26.776 -16.619 81.841 1.00 29.23 299 GLU D C 1
ATOM 10126 O O . GLU D 1 304 ? 26.263 -17.620 81.309 1.00 28.51 299 GLU D O 1
ATOM 10132 N N . VAL D 1 305 ? 26.721 -15.386 81.325 1.00 29.30 300 VAL D N 1
ATOM 10133 C CA . VAL D 1 305 ? 26.170 -15.077 79.970 1.00 29.73 300 VAL D CA 1
ATOM 10134 C C . VAL D 1 305 ? 27.172 -15.583 78.925 1.00 29.48 300 VAL D C 1
ATOM 10135 O O . VAL D 1 305 ? 26.737 -16.246 77.967 1.00 29.53 300 VAL D O 1
ATOM 10139 N N . PHE D 1 306 ? 28.462 -15.289 79.119 1.00 29.51 301 PHE D N 1
ATOM 10140 C CA . PHE D 1 306 ? 29.580 -15.658 78.208 1.00 30.46 301 PHE D CA 1
ATOM 10141 C C . PHE D 1 306 ? 29.742 -17.184 78.166 1.00 29.74 301 PHE D C 1
ATOM 10142 O O . PHE D 1 306 ? 30.179 -17.708 77.125 1.00 29.03 301 PHE D O 1
ATOM 10150 N N . ALA D 1 307 ? 29.397 -17.872 79.261 1.00 28.47 302 ALA D N 1
ATOM 10151 C CA . ALA D 1 307 ? 29.468 -19.346 79.405 1.00 27.86 302 ALA D CA 1
ATOM 10152 C C . ALA D 1 307 ? 28.425 -20.025 78.506 1.00 27.05 302 ALA D C 1
ATOM 10153 O O . ALA D 1 307 ? 28.669 -21.173 78.090 1.00 27.38 302 ALA D O 1
ATOM 10155 N N . GLN D 1 308 ? 27.305 -19.351 78.225 1.00 26.17 303 GLN D N 1
ATOM 10156 C CA . GLN D 1 308 ? 26.239 -19.853 77.315 1.00 25.87 303 GLN D CA 1
ATOM 10157 C C . GLN D 1 308 ? 26.744 -19.819 75.864 1.00 24.92 303 GLN D C 1
ATOM 10158 O O . GLN D 1 308 ? 26.307 -20.675 75.078 1.00 24.46 303 GLN D O 1
ATOM 10164 N N . LEU D 1 309 ? 27.632 -18.877 75.526 1.00 24.47 304 LEU D N 1
ATOM 10165 C CA . LEU D 1 309 ? 28.325 -18.827 74.209 1.00 24.38 304 LEU D CA 1
ATOM 10166 C C . LEU D 1 309 ? 29.366 -19.951 74.157 1.00 24.73 304 LEU D C 1
ATOM 10167 O O . LEU D 1 309 ? 29.239 -20.826 73.281 1.00 23.93 304 LEU D O 1
ATOM 10172 N N . SER D 1 310 ? 30.345 -19.928 75.069 1.00 25.79 305 SER D N 1
ATOM 10173 C CA . SER D 1 310 ? 31.387 -20.978 75.227 1.00 27.05 305 SER D CA 1
ATOM 10174 C C . SER D 1 310 ? 31.673 -21.231 76.710 1.00 28.21 305 SER D C 1
ATOM 10175 O O . SER D 1 310 ? 32.045 -20.274 77.410 1.00 27.77 305 SER D O 1
ATOM 10178 N N . ALA D 1 311 ? 31.558 -22.491 77.138 1.00 30.97 306 ALA D N 1
ATOM 10179 C CA . ALA D 1 311 ? 31.893 -22.971 78.499 1.00 33.46 306 ALA D CA 1
ATOM 10180 C C . ALA D 1 311 ? 33.414 -23.118 78.662 1.00 35.58 306 ALA D C 1
ATOM 10181 O O . ALA D 1 311 ? 33.855 -23.304 79.813 1.00 36.96 306 ALA D O 1
ATOM 10183 N N . ARG D 1 312 ? 34.188 -23.035 77.569 1.00 37.23 307 ARG D N 1
ATOM 10184 C CA . ARG D 1 312 ? 35.672 -23.179 77.582 1.00 39.04 307 ARG D CA 1
ATOM 10185 C C . ARG D 1 312 ? 36.356 -21.803 77.626 1.00 40.01 307 ARG D C 1
ATOM 10186 O O . ARG D 1 312 ? 37.601 -21.777 77.662 1.00 40.92 307 ARG D O 1
ATOM 10194 N N . ALA D 1 313 ? 35.589 -20.707 77.647 1.00 41.15 308 ALA D N 1
ATOM 10195 C CA . ALA D 1 313 ? 36.103 -19.317 77.609 1.00 42.51 308 ALA D CA 1
ATOM 10196 C C . ALA D 1 313 ? 36.519 -18.858 79.014 1.00 44.53 308 ALA D C 1
ATOM 10197 O O . ALA D 1 313 ? 35.828 -19.225 79.986 1.00 43.99 308 ALA D O 1
ATOM 10199 N N . ASP D 1 314 ? 37.609 -18.082 79.099 1.00 47.10 309 ASP D N 1
ATOM 10200 C CA . ASP D 1 314 ? 38.161 -17.459 80.336 1.00 49.28 309 ASP D CA 1
ATOM 10201 C C . ASP D 1 314 ? 38.141 -18.465 81.496 1.00 50.39 309 ASP D C 1
ATOM 10202 O O . ASP D 1 314 ? 37.642 -18.105 82.583 1.00 51.38 309 ASP D O 1
ATOM 10207 N N . GLU D 1 315 ? 38.675 -19.670 81.276 1.00 50.84 310 GLU D N 1
ATOM 10208 C CA . GLU D 1 315 ? 38.731 -20.757 82.292 1.00 51.48 310 GLU D CA 1
ATOM 10209 C C . GLU D 1 315 ? 40.005 -20.606 83.132 1.00 50.97 310 GLU D C 1
ATOM 10210 O O . GLU D 1 315 ? 40.987 -20.022 82.629 1.00 52.04 310 GLU D O 1
ATOM 10216 N N . ASN D 1 316 ? 39.967 -21.106 84.371 1.00 49.78 311 ASN D N 1
ATOM 10217 C CA . ASN D 1 316 ? 41.125 -21.166 85.302 1.00 48.24 311 ASN D CA 1
ATOM 10218 C C . ASN D 1 316 ? 41.974 -22.385 84.923 1.00 47.05 311 ASN D C 1
ATOM 10219 O O . ASN D 1 316 ? 41.574 -23.511 85.276 1.00 47.09 311 ASN D O 1
ATOM 10224 N N . HIS D 1 317 ? 43.091 -22.162 84.219 1.00 45.72 312 HIS D N 1
ATOM 10225 C CA . HIS D 1 317 ? 43.988 -23.219 83.675 1.00 44.84 312 HIS D CA 1
ATOM 10226 C C . HIS D 1 317 ? 44.652 -23.994 84.823 1.00 44.03 312 HIS D C 1
ATOM 10227 O O . HIS D 1 317 ? 44.882 -25.209 84.653 1.00 43.11 312 HIS D O 1
ATOM 10234 N N . ASP D 1 318 ? 44.938 -23.319 85.942 1.00 43.43 313 ASP D N 1
ATOM 10235 C CA . ASP D 1 318 ? 45.581 -23.910 87.149 1.00 43.74 313 ASP D CA 1
ATOM 10236 C C . ASP D 1 318 ? 44.645 -24.947 87.782 1.00 42.74 313 ASP D C 1
ATOM 10237 O O . ASP D 1 318 ? 45.158 -25.970 88.274 1.00 42.65 313 ASP D O 1
ATOM 10242 N N . PHE D 1 319 ? 43.331 -24.700 87.767 1.00 42.22 314 PHE D N 1
ATOM 10243 C CA . PHE D 1 319 ? 42.299 -25.598 88.354 1.00 42.14 314 PHE D CA 1
ATOM 10244 C C . PHE D 1 319 ? 42.289 -26.936 87.601 1.00 42.21 314 PHE D C 1
ATOM 10245 O O . PHE D 1 319 ? 42.417 -27.991 88.253 1.00 41.71 314 PHE D O 1
ATOM 10253 N N . PHE D 1 320 ? 42.146 -26.891 86.272 1.00 42.82 315 PHE D N 1
ATOM 10254 C CA . PHE D 1 320 ? 42.105 -28.083 85.380 1.00 43.11 315 PHE D CA 1
ATOM 10255 C C . PHE D 1 320 ? 43.461 -28.801 85.412 1.00 42.61 315 PHE D C 1
ATOM 10256 O O . PHE D 1 320 ? 43.495 -30.013 85.125 1.00 42.82 315 PHE D O 1
ATOM 10264 N N . SER D 1 321 ? 44.533 -28.077 85.757 1.00 42.87 316 SER D N 1
ATOM 10265 C CA . SER D 1 321 ? 45.913 -28.605 85.927 1.00 43.30 316 SER D CA 1
ATOM 10266 C C . SER D 1 321 ? 46.109 -29.176 87.339 1.00 43.96 316 SER D C 1
ATOM 10267 O O . SER D 1 321 ? 47.021 -30.010 87.511 1.00 44.70 316 SER D O 1
ATOM 10270 N N . GLY D 1 322 ? 45.297 -28.740 88.309 1.00 43.87 317 GLY D N 1
ATOM 10271 C CA . GLY D 1 322 ? 45.432 -29.099 89.735 1.00 44.75 317 GLY D CA 1
ATOM 10272 C C . GLY D 1 322 ? 46.646 -28.436 90.368 1.00 45.42 317 GLY D C 1
ATOM 10273 O O . GLY D 1 322 ? 47.341 -29.110 91.157 1.00 44.59 317 GLY D O 1
ATOM 10274 N N . SER D 1 323 ? 46.879 -27.157 90.042 1.00 46.28 318 SER D N 1
ATOM 10275 C CA . SER D 1 323 ? 48.096 -26.365 90.374 1.00 47.57 318 SER D CA 1
ATOM 10276 C C . SER D 1 323 ? 49.356 -27.111 89.913 1.00 48.89 318 SER D C 1
ATOM 10277 O O . SER D 1 323 ? 50.426 -26.897 90.518 1.00 50.23 318 SER D O 1
ATOM 10280 N N . GLY D 1 324 ? 49.231 -27.932 88.864 1.00 49.57 319 GLY D N 1
ATOM 10281 C CA . GLY D 1 324 ? 50.310 -28.790 88.337 1.00 49.84 319 GLY D CA 1
ATOM 10282 C C . GLY D 1 324 ? 51.002 -28.144 87.152 1.00 49.92 319 GLY D C 1
ATOM 10283 O O . GLY D 1 324 ? 50.874 -26.912 86.990 1.00 49.82 319 GLY D O 1
ATOM 10284 N N . SER D 1 325 ? 51.698 -28.951 86.347 1.00 49.77 320 SER D N 1
ATOM 10285 C CA . SER D 1 325 ? 52.488 -28.513 85.167 1.00 49.63 320 SER D CA 1
ATOM 10286 C C . SER D 1 325 ? 51.672 -28.671 83.876 1.00 49.30 320 SER D C 1
ATOM 10287 O O . SER D 1 325 ? 52.149 -28.193 82.833 1.00 50.50 320 SER D O 1
ATOM 10290 N N . SER D 1 326 ? 50.497 -29.313 83.932 1.00 48.46 321 SER D N 1
ATOM 10291 C CA . SER D 1 326 ? 49.649 -29.611 82.745 1.00 48.17 321 SER D CA 1
ATOM 10292 C C . SER D 1 326 ? 48.207 -29.932 83.159 1.00 48.16 321 SER D C 1
ATOM 10293 O O . SER D 1 326 ? 48.003 -30.368 84.309 1.00 47.37 321 SER D O 1
ATOM 10296 N N . TYR D 1 327 ? 47.255 -29.725 82.239 1.00 48.49 322 TYR D N 1
ATOM 10297 C CA . TYR D 1 327 ? 45.820 -30.102 82.368 1.00 48.83 322 TYR D CA 1
ATOM 10298 C C . TYR D 1 327 ? 45.712 -31.578 82.772 1.00 49.59 322 TYR D C 1
ATOM 10299 O O . TYR D 1 327 ? 46.382 -32.419 82.140 1.00 49.52 322 TYR D O 1
ATOM 10308 N N . ILE D 1 328 ? 44.901 -31.868 83.797 1.00 50.02 323 ILE D N 1
ATOM 10309 C CA . ILE D 1 328 ? 44.621 -33.240 84.322 1.00 50.23 323 ILE D CA 1
ATOM 10310 C C . ILE D 1 328 ? 43.114 -33.497 84.201 1.00 49.81 323 ILE D C 1
ATOM 10311 O O . ILE D 1 328 ? 42.660 -34.639 84.161 1.00 50.12 323 ILE D O 1
ATOM 10316 N N . LYS E 2 7 ? -17.414 37.766 25.873 1.00 51.63 2 LYS E N 1
ATOM 10317 C CA . LYS E 2 7 ? -16.929 36.984 24.695 1.00 51.16 2 LYS E CA 1
ATOM 10318 C C . LYS E 2 7 ? -15.394 36.927 24.690 1.00 48.60 2 LYS E C 1
ATOM 10319 O O . LYS E 2 7 ? -14.811 36.969 23.587 1.00 48.09 2 LYS E O 1
ATOM 10325 N N . GLU E 2 8 ? -14.764 36.821 25.867 1.00 46.65 3 GLU E N 1
ATOM 10326 C CA . GLU E 2 8 ? -13.291 36.644 26.011 1.00 45.94 3 GLU E CA 1
ATOM 10327 C C . GLU E 2 8 ? -12.915 35.253 25.490 1.00 43.74 3 GLU E C 1
ATOM 10328 O O . GLU E 2 8 ? -13.459 34.262 26.018 1.00 44.06 3 GLU E O 1
ATOM 10334 N N . LEU E 2 9 ? -12.019 35.190 24.500 1.00 41.15 4 LEU E N 1
ATOM 10335 C CA . LEU E 2 9 ? -11.617 33.935 23.811 1.00 38.77 4 LEU E CA 1
ATOM 10336 C C . LEU E 2 9 ? -10.122 33.974 23.471 1.00 36.43 4 LEU E C 1
ATOM 10337 O O . LEU E 2 9 ? -9.631 35.043 23.063 1.00 36.53 4 LEU E O 1
ATOM 10342 N N . ILE E 2 10 ? -9.442 32.834 23.632 1.00 33.65 5 ILE E N 1
ATOM 10343 C CA . ILE E 2 10 ? -8.034 32.600 23.197 1.00 30.73 5 ILE E CA 1
ATOM 10344 C C . ILE E 2 10 ? -8.048 31.542 22.089 1.00 28.52 5 ILE E C 1
ATOM 10345 O O . ILE E 2 10 ? -8.757 30.534 22.249 1.00 28.48 5 ILE E O 1
ATOM 10350 N N . VAL E 2 11 ? -7.315 31.785 21.000 1.00 26.52 6 VAL E N 1
ATOM 10351 C CA . VAL E 2 11 ? -6.861 30.736 20.040 1.00 25.38 6 VAL E CA 1
ATOM 10352 C C . VAL E 2 11 ? -5.361 30.552 20.281 1.00 24.07 6 VAL E C 1
ATOM 10353 O O . VAL E 2 11 ? -4.653 31.574 20.358 1.00 23.58 6 VAL E O 1
ATOM 10357 N N . TYR E 2 12 ? -4.900 29.311 20.457 1.00 22.38 7 TYR E N 1
ATOM 10358 C CA . TYR E 2 12 ? -3.479 29.016 20.774 1.00 21.29 7 TYR E CA 1
ATOM 10359 C C . TYR E 2 12 ? -2.996 27.815 19.962 1.00 20.11 7 TYR E C 1
ATOM 10360 O O . TYR E 2 12 ? -3.821 27.010 19.481 1.00 19.67 7 TYR E O 1
ATOM 10369 N N . PHE E 2 13 ? -1.676 27.738 19.793 1.00 18.53 8 PHE E N 1
ATOM 10370 C CA . PHE E 2 13 ? -0.958 26.556 19.264 1.00 17.63 8 PHE E CA 1
ATOM 10371 C C . PHE E 2 13 ? 0.022 26.072 20.333 1.00 17.27 8 PHE E C 1
ATOM 10372 O O . PHE E 2 13 ? 0.579 26.899 21.084 1.00 16.87 8 PHE E O 1
ATOM 10380 N N . SER E 2 14 ? 0.212 24.756 20.390 1.00 16.61 9 SER E N 1
ATOM 10381 C CA . SER E 2 14 ? 1.188 24.076 21.273 1.00 16.24 9 SER E CA 1
ATOM 10382 C C . SER E 2 14 ? 1.614 22.771 20.601 1.00 16.10 9 SER E C 1
ATOM 10383 O O . SER E 2 14 ? 0.724 22.036 20.148 1.00 15.96 9 SER E O 1
ATOM 10386 N N . THR E 2 15 ? 2.919 22.508 20.518 1.00 16.19 10 THR E N 1
ATOM 10387 C CA . THR E 2 15 ? 3.462 21.224 20.000 1.00 16.57 10 THR E CA 1
ATOM 10388 C C . THR E 2 15 ? 3.203 20.136 21.051 1.00 16.91 10 THR E C 1
ATOM 10389 O O . THR E 2 15 ? 2.476 20.412 22.030 1.00 16.16 10 THR E O 1
ATOM 10393 N N . GLN E 2 16 ? 3.799 18.959 20.859 1.00 17.88 11 GLN E N 1
ATOM 10394 C CA . GLN E 2 16 ? 3.671 17.780 21.754 1.00 18.79 11 GLN E CA 1
ATOM 10395 C C . GLN E 2 16 ? 4.235 18.099 23.147 1.00 18.01 11 GLN E C 1
ATOM 10396 O O . GLN E 2 16 ? 3.815 17.423 24.099 1.00 18.21 11 GLN E O 1
ATOM 10402 N N . SER E 2 17 ? 5.142 19.077 23.274 1.00 17.23 12 SER E N 1
ATOM 10403 C CA . SER E 2 17 ? 5.765 19.464 24.570 1.00 17.02 12 SER E CA 1
ATOM 10404 C C . SER E 2 17 ? 4.740 20.172 25.472 1.00 16.67 12 SER E C 1
ATOM 10405 O O . SER E 2 17 ? 4.922 20.140 26.704 1.00 16.05 12 SER E O 1
ATOM 10408 N N . ASN E 2 18 ? 3.703 20.782 24.888 1.00 16.86 13 ASN E N 1
ATOM 10409 C CA . ASN E 2 18 ? 2.489 21.268 25.604 1.00 17.04 13 ASN E CA 1
ATOM 10410 C C . ASN E 2 18 ? 2.837 22.382 26.605 1.00 16.84 13 ASN E C 1
ATOM 10411 O O . ASN E 2 18 ? 2.070 22.552 27.576 1.00 16.60 13 ASN E O 1
ATOM 10416 N N . ASN E 2 19 ? 3.924 23.135 26.383 1.00 16.41 14 ASN E N 1
ATOM 10417 C CA . ASN E 2 19 ? 4.310 24.286 27.248 1.00 16.44 14 ASN E CA 1
ATOM 10418 C C . ASN E 2 19 ? 3.246 25.387 27.128 1.00 16.18 14 ASN E C 1
ATOM 10419 O O . ASN E 2 19 ? 2.785 25.886 28.178 1.00 16.05 14 ASN E O 1
ATOM 10424 N N . THR E 2 20 ? 2.885 25.764 25.898 1.00 16.27 15 THR E N 1
ATOM 10425 C CA . THR E 2 20 ? 1.912 26.852 25.614 1.00 16.73 15 THR E CA 1
ATOM 10426 C C . THR E 2 20 ? 0.521 26.402 26.076 1.00 17.25 15 THR E C 1
ATOM 10427 O O . THR E 2 20 ? -0.197 27.231 26.670 1.00 17.30 15 THR E O 1
ATOM 10431 N N . HIS E 2 21 ? 0.170 25.134 25.838 1.00 18.07 16 HIS E N 1
ATOM 10432 C CA . HIS E 2 21 ? -1.089 24.501 26.317 1.00 18.70 16 HIS E CA 1
ATOM 10433 C C . HIS E 2 21 ? -1.234 24.741 27.823 1.00 19.04 16 HIS E C 1
ATOM 10434 O O . HIS E 2 21 ? -2.279 25.273 28.229 1.00 18.87 16 HIS E O 1
ATOM 10441 N N . ARG E 2 22 ? -0.209 24.399 28.610 1.00 19.55 17 ARG E N 1
ATOM 10442 C CA . ARG E 2 22 ? -0.250 24.484 30.095 1.00 20.15 17 ARG E CA 1
ATOM 10443 C C . ARG E 2 22 ? -0.389 25.945 30.542 1.00 20.66 17 ARG E C 1
ATOM 10444 O O . ARG E 2 22 ? -1.171 26.188 31.473 1.00 20.96 17 ARG E O 1
ATOM 10452 N N . PHE E 2 23 ? 0.323 26.883 29.912 1.00 21.21 18 PHE E N 1
ATOM 10453 C CA . PHE E 2 23 ? 0.201 28.331 30.223 1.00 21.76 18 PHE E CA 1
ATOM 10454 C C . PHE E 2 23 ? -1.255 28.763 30.017 1.00 22.60 18 PHE E C 1
ATOM 10455 O O . PHE E 2 23 ? -1.851 29.331 30.951 1.00 22.98 18 PHE E O 1
ATOM 10463 N N . VAL E 2 24 ? -1.806 28.466 28.837 1.00 23.64 19 VAL E N 1
ATOM 10464 C CA . VAL E 2 24 ? -3.162 28.904 28.389 1.00 25.07 19 VAL E CA 1
ATOM 10465 C C . VAL E 2 24 ? -4.234 28.356 29.344 1.00 26.19 19 VAL E C 1
ATOM 10466 O O . VAL E 2 24 ? -5.213 29.088 29.585 1.00 27.24 19 VAL E O 1
ATOM 10470 N N . GLN E 2 25 ? -4.057 27.141 29.879 1.00 26.84 20 GLN E N 1
ATOM 10471 C CA . GLN E 2 25 ? -5.029 26.494 30.806 1.00 27.77 20 GLN E CA 1
ATOM 10472 C C . GLN E 2 25 ? -4.984 27.171 32.186 1.00 28.66 20 GLN E C 1
ATOM 10473 O O . GLN E 2 25 ? -5.926 26.949 32.971 1.00 28.52 20 GLN E O 1
ATOM 10479 N N . LYS E 2 26 ? -3.939 27.951 32.488 1.00 29.29 21 LYS E N 1
ATOM 10480 C CA . LYS E 2 26 ? -3.834 28.732 33.753 1.00 30.22 21 LYS E CA 1
ATOM 10481 C C . LYS E 2 26 ? -4.574 30.071 33.612 1.00 30.88 21 LYS E C 1
ATOM 10482 O O . LYS E 2 26 ? -4.800 30.715 34.652 1.00 32.04 21 LYS E O 1
ATOM 10488 N N . LEU E 2 27 ? -4.927 30.478 32.388 1.00 31.79 22 LEU E N 1
ATOM 10489 C CA . LEU E 2 27 ? -5.617 31.767 32.102 1.00 32.89 22 LEU E CA 1
ATOM 10490 C C . LEU E 2 27 ? -7.128 31.601 32.314 1.00 34.12 22 LEU E C 1
ATOM 10491 O O . LEU E 2 27 ? -7.631 30.472 32.151 1.00 34.09 22 LEU E O 1
ATOM 10496 N N . ASP E 2 28 ? -7.819 32.693 32.655 1.00 35.43 23 ASP E N 1
ATOM 10497 C CA . ASP E 2 28 ? -9.273 32.710 32.978 1.00 35.79 23 ASP E CA 1
ATOM 10498 C C . ASP E 2 28 ? -10.095 32.461 31.707 1.00 35.10 23 ASP E C 1
ATOM 10499 O O . ASP E 2 28 ? -11.062 31.682 31.781 1.00 36.07 23 ASP E O 1
ATOM 10504 N N . ALA E 2 29 ? -9.723 33.099 30.592 1.00 35.02 24 ALA E N 1
ATOM 10505 C CA . ALA E 2 29 ? -10.482 33.107 29.317 1.00 35.47 24 ALA E CA 1
ATOM 10506 C C . ALA E 2 29 ? -10.589 31.690 28.737 1.00 35.99 24 ALA E C 1
ATOM 10507 O O . ALA E 2 29 ? -9.657 30.882 28.941 1.00 35.59 24 ALA E O 1
ATOM 10509 N N . GLU E 2 30 ? -11.698 31.412 28.043 1.00 35.60 25 GLU E N 1
ATOM 10510 C CA . GLU E 2 30 ? -11.925 30.178 27.242 1.00 35.40 25 GLU E CA 1
ATOM 10511 C C . GLU E 2 30 ? -10.879 30.125 26.122 1.00 33.38 25 GLU E C 1
ATOM 10512 O O . GLU E 2 30 ? -10.527 31.199 25.593 1.00 33.33 25 GLU E O 1
ATOM 10518 N N . SER E 2 31 ? -10.412 28.923 25.772 1.00 31.35 26 SER E N 1
ATOM 10519 C CA . SER E 2 31 ? -9.329 28.695 24.779 1.00 29.86 26 SER E CA 1
ATOM 10520 C C . SER E 2 31 ? -9.747 27.636 23.752 1.00 28.30 26 SER E C 1
ATOM 10521 O O . SER E 2 31 ? -10.488 26.705 24.123 1.00 28.08 26 SER E O 1
ATOM 10524 N N . ILE E 2 32 ? -9.282 27.795 22.508 1.00 26.74 27 ILE E N 1
ATOM 10525 C CA . ILE E 2 32 ? -9.423 26.813 21.392 1.00 26.13 27 ILE E CA 1
ATOM 10526 C C . ILE E 2 32 ? -8.021 26.513 20.848 1.00 24.81 27 ILE E C 1
ATOM 10527 O O . ILE E 2 32 ? -7.278 27.478 20.569 1.00 24.17 27 ILE E O 1
ATOM 10532 N N . ARG E 2 33 ? -7.682 25.230 20.696 1.00 23.23 28 ARG E N 1
ATOM 10533 C CA . ARG E 2 33 ? -6.334 24.770 20.271 1.00 22.28 28 ARG E CA 1
ATOM 10534 C C . ARG E 2 33 ? -6.315 24.576 18.752 1.00 21.80 28 ARG E C 1
ATOM 10535 O O . ARG E 2 33 ? -7.179 23.848 18.244 1.00 22.15 28 ARG E O 1
ATOM 10543 N N . ILE E 2 34 ? -5.357 25.199 18.058 1.00 21.59 29 ILE E N 1
ATOM 10544 C CA . ILE E 2 34 ? -5.042 24.899 16.629 1.00 21.36 29 ILE E CA 1
ATOM 10545 C C . ILE E 2 34 ? -4.419 23.506 16.588 1.00 21.85 29 ILE E C 1
ATOM 10546 O O . ILE E 2 34 ? -3.462 23.243 17.312 1.00 21.37 29 ILE E O 1
ATOM 10551 N N . PRO E 2 35 ? -4.939 22.573 15.755 1.00 22.16 30 PRO E N 1
ATOM 10552 C CA . PRO E 2 35 ? -4.460 21.191 15.762 1.00 22.46 30 PRO E CA 1
ATOM 10553 C C . PRO E 2 35 ? -2.994 21.063 15.322 1.00 22.65 30 PRO E C 1
ATOM 10554 O O . PRO E 2 35 ? -2.575 21.793 14.438 1.00 22.20 30 PRO E O 1
ATOM 10558 N N . ILE E 2 36 ? -2.259 20.145 15.954 1.00 22.97 31 ILE E N 1
ATOM 10559 C CA . ILE E 2 36 ? -0.859 19.786 15.577 1.00 23.62 31 ILE E CA 1
ATOM 10560 C C . ILE E 2 36 ? -0.886 19.148 14.185 1.00 24.54 31 ILE E C 1
ATOM 10561 O O . ILE E 2 36 ? -0.041 19.520 13.355 1.00 24.31 31 ILE E O 1
ATOM 10566 N N . ASP E 2 37 ? -1.824 18.224 13.952 1.00 26.47 32 ASP E N 1
ATOM 10567 C CA . ASP E 2 37 ? -1.968 17.469 12.678 1.00 28.46 32 ASP E CA 1
ATOM 10568 C C . ASP E 2 37 ? -2.184 18.468 11.535 1.00 30.24 32 ASP E C 1
ATOM 10569 O O . ASP E 2 37 ? -3.147 19.264 11.610 1.00 28.73 32 ASP E O 1
ATOM 10574 N N . GLU E 2 38 ? -1.330 18.406 10.508 1.00 32.41 33 GLU E N 1
ATOM 10575 C CA . GLU E 2 38 ? -1.309 19.358 9.364 1.00 35.01 33 GLU E CA 1
ATOM 10576 C C . GLU E 2 38 ? -2.436 19.024 8.373 1.00 35.04 33 GLU E C 1
ATOM 10577 O O . GLU E 2 38 ? -2.644 19.826 7.444 1.00 35.92 33 GLU E O 1
ATOM 10583 N N . GLU E 2 39 ? -3.128 17.895 8.561 1.00 34.91 34 GLU E N 1
ATOM 10584 C CA . GLU E 2 39 ? -4.299 17.470 7.744 1.00 35.50 34 GLU E CA 1
ATOM 10585 C C . GLU E 2 39 ? -5.575 18.123 8.291 1.00 33.32 34 GLU E C 1
ATOM 10586 O O . GLU E 2 39 ? -6.585 18.122 7.565 1.00 33.09 34 GLU E O 1
ATOM 10592 N N . GLU E 2 40 ? -5.525 18.643 9.522 1.00 31.07 35 GLU E N 1
ATOM 10593 C CA . GLU E 2 40 ? -6.692 19.173 10.274 1.00 30.18 35 GLU E CA 1
ATOM 10594 C C . GLU E 2 40 ? -6.613 20.701 10.357 1.00 29.52 35 GLU E C 1
ATOM 10595 O O . GLU E 2 40 ? -5.492 21.242 10.438 1.00 28.65 35 GLU E O 1
ATOM 10601 N N . ARG E 2 41 ? -7.777 21.356 10.332 1.00 28.00 36 ARG E N 1
ATOM 10602 C CA . ARG E 2 41 ? -7.940 22.830 10.413 1.00 27.08 36 ARG E CA 1
ATOM 10603 C C . ARG E 2 41 ? -9.130 23.134 11.324 1.00 26.52 36 ARG E C 1
ATOM 10604 O O . ARG E 2 41 ? -9.967 22.229 11.519 1.00 25.71 36 ARG E O 1
ATOM 10612 N N . ILE E 2 42 ? -9.209 24.359 11.846 1.00 25.94 37 ILE E N 1
ATOM 10613 C CA . ILE E 2 42 ? -10.372 24.837 12.649 1.00 26.33 37 ILE E CA 1
ATOM 10614 C C . ILE E 2 42 ? -10.895 26.143 12.044 1.00 27.72 37 ILE E C 1
ATOM 10615 O O . ILE E 2 42 ? -10.106 26.875 11.413 1.00 26.88 37 ILE E O 1
ATOM 10620 N N . LYS E 2 43 ? -12.194 26.391 12.218 1.00 30.18 38 LYS E N 1
ATOM 10621 C CA . LYS E 2 43 ? -12.889 27.642 11.821 1.00 32.31 38 LYS E CA 1
ATOM 10622 C C . LYS E 2 43 ? -13.330 28.355 13.101 1.00 33.05 38 LYS E C 1
ATOM 10623 O O . LYS E 2 43 ? -14.029 27.720 13.912 1.00 34.03 38 LYS E O 1
ATOM 10629 N N . VAL E 2 44 ? -12.897 29.604 13.289 1.00 34.70 39 VAL E N 1
ATOM 10630 C CA . VAL E 2 44 ? -13.267 30.466 14.452 1.00 36.77 39 VAL E CA 1
ATOM 10631 C C . VAL E 2 44 ? -13.981 31.708 13.901 1.00 38.91 39 VAL E C 1
ATOM 10632 O O . VAL E 2 44 ? -13.412 32.365 13.006 1.00 39.34 39 VAL E O 1
ATOM 10636 N N . ASP E 2 45 ? -15.186 31.999 14.404 1.00 40.70 40 ASP E N 1
ATOM 10637 C CA . ASP E 2 45 ? -16.055 33.111 13.924 1.00 42.35 40 ASP E CA 1
ATOM 10638 C C . ASP E 2 45 ? -16.345 34.084 15.076 1.00 43.36 40 ASP E C 1
ATOM 10639 O O . ASP E 2 45 ? -17.336 34.836 14.975 1.00 44.15 40 ASP E O 1
ATOM 10644 N N . GLU E 2 46 ? -15.505 34.075 16.118 1.00 43.68 41 GLU E N 1
ATOM 10645 C CA . GLU E 2 46 ? -15.535 35.032 17.258 1.00 43.97 41 GLU E CA 1
ATOM 10646 C C . GLU E 2 46 ? -14.154 35.680 17.389 1.00 43.10 41 GLU E C 1
ATOM 10647 O O . GLU E 2 46 ? -13.169 35.062 16.939 1.00 43.69 41 GLU E O 1
ATOM 10653 N N . ASP E 2 47 ? -14.092 36.877 17.979 1.00 41.11 42 ASP E N 1
ATOM 10654 C CA . ASP E 2 47 ? -12.831 37.625 18.233 1.00 39.25 42 ASP E CA 1
ATOM 10655 C C . ASP E 2 47 ? -11.985 36.843 19.245 1.00 36.45 42 ASP E C 1
ATOM 10656 O O . ASP E 2 47 ? -12.573 36.274 20.187 1.00 36.22 42 ASP E O 1
ATOM 10661 N N . TYR E 2 48 ? -10.661 36.815 19.049 1.00 33.11 43 TYR E N 1
ATOM 10662 C CA . TYR E 2 48 ? -9.701 36.036 19.875 1.00 30.78 43 TYR E CA 1
ATOM 10663 C C . TYR E 2 48 ? -8.354 36.760 19.975 1.00 29.41 43 TYR E C 1
ATOM 10664 O O . TYR E 2 48 ? -7.991 37.502 19.042 1.00 28.35 43 TYR E O 1
ATOM 10673 N N . VAL E 2 49 ? -7.647 36.529 21.087 1.00 28.49 44 VAL E N 1
ATOM 10674 C CA . VAL E 2 49 ? -6.190 36.807 21.260 1.00 27.43 44 VAL E CA 1
ATOM 10675 C C . VAL E 2 49 ? -5.438 35.523 20.889 1.00 26.59 44 VAL E C 1
ATOM 10676 O O . VAL E 2 49 ? -5.788 34.463 21.441 1.00 26.30 44 VAL E O 1
ATOM 10680 N N . LEU E 2 50 ? -4.468 35.614 19.975 1.00 25.87 45 LEU E N 1
ATOM 10681 C CA . LEU E 2 50 ? -3.656 34.462 19.498 1.00 25.19 45 LEU E CA 1
ATOM 10682 C C . LEU E 2 50 ? -2.424 34.312 20.400 1.00 24.65 45 LEU E C 1
ATOM 10683 O O . LEU E 2 50 ? -1.740 35.327 20.629 1.00 24.41 45 LEU E O 1
ATOM 10688 N N . ILE E 2 51 ? -2.168 33.097 20.902 1.00 23.47 46 ILE E N 1
ATOM 10689 C CA . ILE E 2 51 ? -1.001 32.759 21.775 1.00 22.95 46 ILE E CA 1
ATOM 10690 C C . ILE E 2 51 ? -0.232 31.601 21.125 1.00 22.23 46 ILE E C 1
ATOM 10691 O O . ILE E 2 51 ? -0.809 30.504 21.011 1.00 21.69 46 ILE E O 1
ATOM 10696 N N . VAL E 2 52 ? 1.015 31.840 20.705 1.00 21.37 47 VAL E N 1
ATOM 10697 C CA . VAL E 2 52 ? 1.821 30.868 19.908 1.00 20.86 47 VAL E CA 1
ATOM 10698 C C . VAL E 2 52 ? 3.270 30.867 20.388 1.00 20.30 47 VAL E C 1
ATOM 10699 O O . VAL E 2 52 ? 3.801 31.904 20.776 1.00 20.02 47 VAL E O 1
ATOM 10703 N N . PRO E 2 53 ? 3.945 29.694 20.366 1.00 19.46 48 PRO E N 1
ATOM 10704 C CA . PRO E 2 53 ? 5.392 29.614 20.567 1.00 19.09 48 PRO E CA 1
ATOM 10705 C C . PRO E 2 53 ? 6.195 29.860 19.280 1.00 18.75 48 PRO E C 1
ATOM 10706 O O . PRO E 2 53 ? 5.621 29.825 18.206 1.00 18.57 48 PRO E O 1
ATOM 10710 N N . THR E 2 54 ? 7.504 30.083 19.426 1.00 18.72 49 THR E N 1
ATOM 10711 C CA . THR E 2 54 ? 8.456 30.377 18.322 1.00 18.83 49 THR E CA 1
ATOM 10712 C C . THR E 2 54 ? 9.329 29.144 18.072 1.00 18.92 49 THR E C 1
ATOM 10713 O O . THR E 2 54 ? 9.766 28.536 19.061 1.00 18.74 49 THR E O 1
ATOM 10717 N N . TYR E 2 55 ? 9.600 28.820 16.803 1.00 19.63 50 TYR E N 1
ATOM 10718 C CA . TYR E 2 55 ? 10.350 27.603 16.394 1.00 20.79 50 TYR E CA 1
ATOM 10719 C C . TYR E 2 55 ? 11.298 27.893 15.219 1.00 22.86 50 TYR E C 1
ATOM 10720 O O . TYR E 2 55 ? 11.520 26.978 14.404 1.00 23.56 50 TYR E O 1
ATOM 10729 N N . SER E 2 56 ? 11.880 29.096 15.152 1.00 25.06 51 SER E N 1
ATOM 10730 C CA . SER E 2 56 ? 12.924 29.461 14.153 1.00 27.07 51 SER E CA 1
ATOM 10731 C C . SER E 2 56 ? 14.232 28.741 14.505 1.00 28.21 51 SER E C 1
ATOM 10732 O O . SER E 2 56 ? 14.883 28.219 13.587 1.00 30.02 51 SER E O 1
ATOM 10735 N N . GLY E 2 57 ? 14.597 28.731 15.791 1.00 29.57 52 GLY E N 1
ATOM 10736 C CA . GLY E 2 57 ? 15.710 27.935 16.345 1.00 29.93 52 GLY E CA 1
ATOM 10737 C C . GLY E 2 57 ? 17.011 28.721 16.415 1.00 30.84 52 GLY E C 1
ATOM 10738 O O . GLY E 2 57 ? 18.083 28.082 16.468 1.00 28.35 52 GLY E O 1
ATOM 10739 N N . GLY E 2 58 ? 16.924 30.058 16.405 1.00 32.86 53 GLY E N 1
ATOM 10740 C CA . GLY E 2 58 ? 18.060 30.976 16.627 1.00 34.56 53 GLY E CA 1
ATOM 10741 C C . GLY E 2 58 ? 19.011 31.045 15.443 1.00 36.39 53 GLY E C 1
ATOM 10742 O O . GLY E 2 58 ? 20.165 31.462 15.655 1.00 36.57 53 GLY E O 1
ATOM 10743 N N . LYS E 2 59 ? 18.558 30.666 14.242 1.00 39.81 54 LYS E N 1
ATOM 10744 C CA . LYS E 2 59 ? 19.380 30.706 12.999 1.00 42.17 54 LYS E CA 1
ATOM 10745 C C . LYS E 2 59 ? 19.422 32.148 12.478 1.00 43.27 54 LYS E C 1
ATOM 10746 O O . LYS E 2 59 ? 18.420 32.868 12.657 1.00 42.13 54 LYS E O 1
ATOM 10752 N N . VAL E 2 60 ? 20.545 32.544 11.866 1.00 45.37 55 VAL E N 1
ATOM 10753 C CA . VAL E 2 60 ? 20.843 33.949 11.445 1.00 46.92 55 VAL E CA 1
ATOM 10754 C C . VAL E 2 60 ? 20.816 34.028 9.913 1.00 47.07 55 VAL E C 1
ATOM 10755 O O . VAL E 2 60 ? 21.388 33.117 9.283 1.00 47.50 55 VAL E O 1
ATOM 10759 N N . ASP E 2 67 ? 17.106 35.209 10.938 1.00 47.18 62 ASP E N 1
ATOM 10760 C CA . ASP E 2 67 ? 16.278 34.407 9.996 1.00 47.78 62 ASP E CA 1
ATOM 10761 C C . ASP E 2 67 ? 14.964 34.030 10.692 1.00 48.30 62 ASP E C 1
ATOM 10762 O O . ASP E 2 67 ? 15.006 33.214 11.638 1.00 48.49 62 ASP E O 1
ATOM 10767 N N . ALA E 2 68 ? 13.847 34.603 10.229 1.00 47.75 63 ALA E N 1
ATOM 10768 C CA . ALA E 2 68 ? 12.493 34.453 10.816 1.00 47.16 63 ALA E CA 1
ATOM 10769 C C . ALA E 2 68 ? 11.743 33.281 10.166 1.00 46.74 63 ALA E C 1
ATOM 10770 O O . ALA E 2 68 ? 10.552 33.099 10.494 1.00 46.89 63 ALA E O 1
ATOM 10772 N N . HIS E 2 69 ? 12.398 32.518 9.282 1.00 45.34 64 HIS E N 1
ATOM 10773 C CA . HIS E 2 69 ? 11.814 31.319 8.620 1.00 44.93 64 HIS E CA 1
ATOM 10774 C C . HIS E 2 69 ? 11.528 30.249 9.679 1.00 42.86 64 HIS E C 1
ATOM 10775 O O . HIS E 2 69 ? 12.456 29.913 10.447 1.00 42.79 64 HIS E O 1
ATOM 10782 N N . GLY E 2 70 ? 10.287 29.752 9.725 1.00 39.05 65 GLY E N 1
ATOM 10783 C CA . GLY E 2 70 ? 9.843 28.710 10.671 1.00 35.81 65 GLY E CA 1
ATOM 10784 C C . GLY E 2 70 ? 9.584 29.264 12.062 1.00 33.66 65 GLY E C 1
ATOM 10785 O O . GLY E 2 70 ? 9.245 28.456 12.955 1.00 34.11 65 GLY E O 1
ATOM 10786 N N . ALA E 2 71 ? 9.731 30.584 12.253 1.00 30.21 66 ALA E N 1
ATOM 10787 C CA . ALA E 2 71 ? 9.435 31.290 13.521 1.00 27.76 66 ALA E CA 1
ATOM 10788 C C . ALA E 2 71 ? 7.991 30.983 13.926 1.00 25.55 66 ALA E C 1
ATOM 10789 O O . ALA E 2 71 ? 7.778 30.498 15.051 1.00 24.83 66 ALA E O 1
ATOM 10791 N N . VAL E 2 72 ? 7.048 31.245 13.021 1.00 23.77 67 VAL E N 1
ATOM 10792 C CA . VAL E 2 72 ? 5.602 30.921 13.191 1.00 23.01 67 VAL E CA 1
ATOM 10793 C C . VAL E 2 72 ? 5.410 29.460 12.801 1.00 22.06 67 VAL E C 1
ATOM 10794 O O . VAL E 2 72 ? 5.738 29.082 11.680 1.00 21.75 67 VAL E O 1
ATOM 10798 N N . PRO E 2 73 ? 4.900 28.593 13.706 1.00 21.89 68 PRO E N 1
ATOM 10799 C CA . PRO E 2 73 ? 4.582 27.209 13.350 1.00 22.24 68 PRO E CA 1
ATOM 10800 C C . PRO E 2 73 ? 3.666 27.129 12.119 1.00 22.44 68 PRO E C 1
ATOM 10801 O O . PRO E 2 73 ? 2.769 27.945 12.007 1.00 22.06 68 PRO E O 1
ATOM 10805 N N . LYS E 2 74 ? 3.912 26.150 11.244 1.00 23.41 69 LYS E N 1
ATOM 10806 C CA . LYS E 2 74 ? 3.212 25.966 9.942 1.00 24.74 69 LYS E CA 1
ATOM 10807 C C . LYS E 2 74 ? 1.696 25.872 10.164 1.00 23.95 69 LYS E C 1
ATOM 10808 O O . LYS E 2 74 ? 0.939 26.405 9.325 1.00 23.70 69 LYS E O 1
ATOM 10814 N N . GLN E 2 75 ? 1.277 25.224 11.255 1.00 22.90 70 GLN E N 1
ATOM 10815 C CA . GLN E 2 75 ? -0.151 25.035 11.629 1.00 22.32 70 GLN E CA 1
ATOM 10816 C C . GLN E 2 75 ? -0.796 26.404 11.894 1.00 22.45 70 GLN E C 1
ATOM 10817 O O . GLN E 2 75 ? -1.977 26.576 11.530 1.00 21.65 70 GLN E O 1
ATOM 10823 N N . VAL E 2 76 ? -0.051 27.338 12.497 1.00 22.18 71 VAL E N 1
ATOM 10824 C CA . VAL E 2 76 ? -0.514 28.727 12.800 1.00 22.39 71 VAL E CA 1
ATOM 10825 C C . VAL E 2 76 ? -0.677 29.499 11.482 1.00 22.90 71 VAL E C 1
ATOM 10826 O O . VAL E 2 76 ? -1.666 30.248 11.363 1.00 23.12 71 VAL E O 1
ATOM 10830 N N . ILE E 2 77 ? 0.256 29.330 10.540 1.00 23.64 72 ILE E N 1
ATOM 10831 C CA . ILE E 2 77 ? 0.196 29.947 9.180 1.00 24.46 72 ILE E CA 1
ATOM 10832 C C . ILE E 2 77 ? -1.077 29.452 8.479 1.00 25.16 72 ILE E C 1
ATOM 10833 O O . ILE E 2 77 ? -1.863 30.305 8.018 1.00 25.53 72 ILE E O 1
ATOM 10838 N N . HIS E 2 78 ? -1.269 28.130 8.417 1.00 25.49 73 HIS E N 1
ATOM 10839 C CA . HIS E 2 78 ? -2.454 27.461 7.811 1.00 25.85 73 HIS E CA 1
ATOM 10840 C C . HIS E 2 78 ? -3.749 28.057 8.379 1.00 25.82 73 HIS E C 1
ATOM 10841 O O . HIS E 2 78 ? -4.673 28.318 7.585 1.00 26.92 73 HIS E O 1
ATOM 10848 N N . PHE E 2 79 ? -3.808 28.257 9.698 1.00 25.85 74 PHE E N 1
ATOM 10849 C CA . PHE E 2 79 ? -4.970 28.835 10.426 1.00 26.32 74 PHE E CA 1
ATOM 10850 C C . PHE E 2 79 ? -5.214 30.278 9.963 1.00 27.74 74 PHE E C 1
ATOM 10851 O O . PHE E 2 79 ? -6.368 30.603 9.614 1.00 27.93 74 PHE E O 1
ATOM 10859 N N . LEU E 2 80 ? -4.165 31.109 9.969 1.00 27.99 75 LEU E N 1
ATOM 10860 C CA . LEU E 2 80 ? -4.236 32.560 9.638 1.00 29.17 75 LEU E CA 1
ATOM 10861 C C . LEU E 2 80 ? -4.451 32.763 8.132 1.00 29.80 75 LEU E C 1
ATOM 10862 O O . LEU E 2 80 ? -4.963 33.837 7.764 1.00 30.84 75 LEU E O 1
ATOM 10867 N N . ASN E 2 81 ? -4.065 31.788 7.300 1.00 30.14 76 ASN E N 1
ATOM 10868 C CA . ASN E 2 81 ? -4.211 31.835 5.819 1.00 30.79 76 ASN E CA 1
ATOM 10869 C C . ASN E 2 81 ? -5.693 31.923 5.435 1.00 32.15 76 ASN E C 1
ATOM 10870 O O . ASN E 2 81 ? -5.988 32.529 4.386 1.00 33.57 76 ASN E O 1
ATOM 10875 N N . ASP E 2 82 ? -6.582 31.337 6.242 1.00 32.87 77 ASP E N 1
ATOM 10876 C CA . ASP E 2 82 ? -8.057 31.434 6.073 1.00 33.54 77 ASP E CA 1
ATOM 10877 C C . ASP E 2 82 ? -8.494 32.841 6.477 1.00 33.49 77 ASP E C 1
ATOM 10878 O O . ASP E 2 82 ? -8.413 33.196 7.651 1.00 32.71 77 ASP E O 1
ATOM 10883 N N . PRO E 2 83 ? -8.976 33.685 5.533 1.00 34.25 78 PRO E N 1
ATOM 10884 C CA . PRO E 2 83 ? -9.291 35.081 5.843 1.00 34.45 78 PRO E CA 1
ATOM 10885 C C . PRO E 2 83 ? -10.410 35.235 6.885 1.00 34.32 78 PRO E C 1
ATOM 10886 O O . PRO E 2 83 ? -10.416 36.230 7.581 1.00 34.16 78 PRO E O 1
ATOM 10890 N N . ASP E 2 84 ? -11.311 34.250 6.976 1.00 35.14 79 ASP E N 1
ATOM 10891 C CA . ASP E 2 84 ? -12.404 34.206 7.984 1.00 35.76 79 ASP E CA 1
ATOM 10892 C C . ASP E 2 84 ? -11.810 34.071 9.392 1.00 35.40 79 ASP E C 1
ATOM 10893 O O . ASP E 2 84 ? -12.356 34.701 10.317 1.00 36.09 79 ASP E O 1
ATOM 10898 N N . ASN E 2 85 ? -10.743 33.281 9.549 1.00 34.22 80 ASN E N 1
ATOM 10899 C CA . ASN E 2 85 ? -10.012 33.113 10.835 1.00 33.98 80 ASN E CA 1
ATOM 10900 C C . ASN E 2 85 ? -9.182 34.373 11.104 1.00 34.46 80 ASN E C 1
ATOM 10901 O O . ASN E 2 85 ? -9.278 34.922 12.218 1.00 33.89 80 ASN E O 1
ATOM 10906 N N . ARG E 2 86 ? -8.403 34.794 10.102 1.00 36.04 81 ARG E N 1
ATOM 10907 C CA . ARG E 2 86 ? -7.467 35.954 10.129 1.00 37.23 81 ARG E CA 1
ATOM 10908 C C . ARG E 2 86 ? -8.156 37.204 10.693 1.00 37.59 81 ARG E C 1
ATOM 10909 O O . ARG E 2 86 ? -7.568 37.846 11.587 1.00 37.10 81 ARG E O 1
ATOM 10917 N N . LYS E 2 87 ? -9.356 37.525 10.193 1.00 37.85 82 LYS E N 1
ATOM 10918 C CA . LYS E 2 87 ? -10.055 38.820 10.435 1.00 38.40 82 LYS E CA 1
ATOM 10919 C C . LYS E 2 87 ? -10.475 38.955 11.906 1.00 37.74 82 LYS E C 1
ATOM 10920 O O . LYS E 2 87 ? -10.756 40.094 12.320 1.00 37.77 82 LYS E O 1
ATOM 10926 N N . HIS E 2 88 ? -10.524 37.851 12.662 1.00 37.14 83 HIS E N 1
ATOM 10927 C CA . HIS E 2 88 ? -11.030 37.807 14.062 1.00 36.55 83 HIS E CA 1
ATOM 10928 C C . HIS E 2 88 ? -9.895 37.992 15.082 1.00 35.97 83 HIS E C 1
ATOM 10929 O O . HIS E 2 88 ? -10.209 38.021 16.289 1.00 35.73 83 HIS E O 1
ATOM 10936 N N . CYS E 2 89 ? -8.638 38.127 14.641 1.00 35.57 84 CYS E N 1
ATOM 10937 C CA . CYS E 2 89 ? -7.456 38.276 15.540 1.00 35.01 84 CYS E CA 1
ATOM 10938 C C . CYS E 2 89 ? -7.347 39.725 16.032 1.00 35.06 84 CYS E C 1
ATOM 10939 O O . CYS E 2 89 ? -7.131 40.618 15.192 1.00 35.70 84 CYS E O 1
ATOM 10942 N N . LEU E 2 90 ? -7.482 39.928 17.346 1.00 34.90 85 LEU E N 1
ATOM 10943 C CA . LEU E 2 90 ? -7.370 41.246 18.032 1.00 35.52 85 LEU E CA 1
ATOM 10944 C C . LEU E 2 90 ? -5.897 41.565 18.313 1.00 35.70 85 LEU E C 1
ATOM 10945 O O . LEU E 2 90 ? -5.541 42.759 18.291 1.00 36.10 85 LEU E O 1
ATOM 10950 N N . GLY E 2 91 ? -5.081 40.541 18.585 1.00 33.74 86 GLY E N 1
ATOM 10951 C CA . GLY E 2 91 ? -3.650 40.698 18.912 1.00 32.85 86 GLY E CA 1
ATOM 10952 C C . GLY E 2 91 ? -2.970 39.362 19.147 1.00 31.77 86 GLY E C 1
ATOM 10953 O O . GLY E 2 91 ? -3.682 38.346 19.291 1.00 31.50 86 GLY E O 1
ATOM 10954 N N . VAL E 2 92 ? -1.636 39.366 19.203 1.00 30.34 87 VAL E N 1
ATOM 10955 C CA . VAL E 2 92 ? -0.799 38.135 19.301 1.00 28.77 87 VAL E CA 1
ATOM 10956 C C . VAL E 2 92 ? 0.062 38.217 20.568 1.00 28.17 87 VAL E C 1
ATOM 10957 O O . VAL E 2 92 ? 0.653 39.289 20.824 1.00 28.11 87 VAL E O 1
ATOM 10961 N N . ILE E 2 93 ? 0.080 37.132 21.348 1.00 25.80 88 ILE E N 1
ATOM 10962 C CA . ILE E 2 93 ? 1.055 36.879 22.448 1.00 24.70 88 ILE E CA 1
ATOM 10963 C C . ILE E 2 93 ? 1.963 35.735 21.982 1.00 23.25 88 ILE E C 1
ATOM 10964 O O . ILE E 2 93 ? 1.433 34.713 21.511 1.00 22.55 88 ILE E O 1
ATOM 10969 N N . SER E 2 94 ? 3.280 35.922 22.059 1.00 21.91 89 SER E N 1
ATOM 10970 C CA . SER E 2 94 ? 4.285 34.923 21.618 1.00 20.78 89 SER E CA 1
ATOM 10971 C C . SER E 2 94 ? 5.073 34.422 22.830 1.00 19.85 89 SER E C 1
ATOM 10972 O O . SER E 2 94 ? 5.182 35.156 23.830 1.00 19.74 89 SER E O 1
ATOM 10975 N N . SER E 2 95 ? 5.578 33.194 22.745 1.00 19.13 90 SER E N 1
ATOM 10976 C CA . SER E 2 95 ? 6.442 32.584 23.782 1.00 18.57 90 SER E CA 1
ATOM 10977 C C . SER E 2 95 ? 7.705 32.026 23.131 1.00 18.11 90 SER E C 1
ATOM 10978 O O . SER E 2 95 ? 7.781 31.979 21.891 1.00 17.98 90 SER E O 1
ATOM 10981 N N . GLY E 2 96 ? 8.643 31.609 23.973 1.00 18.08 91 GLY E N 1
ATOM 10982 C CA . GLY E 2 96 ? 9.913 30.995 23.567 1.00 18.14 91 GLY E CA 1
ATOM 10983 C C . GLY E 2 96 ? 10.857 30.934 24.745 1.00 18.36 91 GLY E C 1
ATOM 10984 O O . GLY E 2 96 ? 10.405 30.565 25.849 1.00 18.62 91 GLY E O 1
ATOM 10985 N N . ASN E 2 97 ? 12.111 31.315 24.521 1.00 18.56 92 ASN E N 1
ATOM 10986 C CA . ASN E 2 97 ? 13.198 31.229 25.525 1.00 18.85 92 ASN E CA 1
ATOM 10987 C C . ASN E 2 97 ? 14.241 32.292 25.173 1.00 18.82 92 ASN E C 1
ATOM 10988 O O . ASN E 2 97 ? 14.681 32.318 24.008 1.00 18.80 92 ASN E O 1
ATOM 10993 N N . THR E 2 98 ? 14.602 33.137 26.141 1.00 19.03 93 THR E N 1
ATOM 10994 C CA . THR E 2 98 ? 15.526 34.291 25.958 1.00 19.53 93 THR E CA 1
ATOM 10995 C C . THR E 2 98 ? 16.913 33.795 25.528 1.00 20.11 93 THR E C 1
ATOM 10996 O O . THR E 2 98 ? 17.660 34.601 24.945 1.00 20.09 93 THR E O 1
ATOM 11000 N N . ASN E 2 99 ? 17.231 32.517 25.761 1.00 20.88 94 ASN E N 1
ATOM 11001 C CA . ASN E 2 99 ? 18.527 31.900 25.361 1.00 21.82 94 ASN E CA 1
ATOM 11002 C C . ASN E 2 99 ? 18.659 31.847 23.831 1.00 21.71 94 ASN E C 1
ATOM 11003 O O . ASN E 2 99 ? 19.793 31.625 23.362 1.00 22.27 94 ASN E O 1
ATOM 11008 N N . PHE E 2 100 ? 17.573 32.059 23.075 1.00 21.24 95 PHE E N 1
ATOM 11009 C CA . PHE E 2 100 ? 17.600 32.166 21.589 1.00 21.20 95 PHE E CA 1
ATOM 11010 C C . PHE E 2 100 ? 17.964 33.598 21.157 1.00 21.72 95 PHE E C 1
ATOM 11011 O O . PHE E 2 100 ? 18.027 33.853 19.939 1.00 21.27 95 PHE E O 1
ATOM 11019 N N . GLY E 2 101 ? 18.181 34.505 22.116 1.00 22.94 96 GLY E N 1
ATOM 11020 C CA . GLY E 2 101 ? 18.724 35.859 21.885 1.00 24.03 96 GLY E CA 1
ATOM 11021 C C . GLY E 2 101 ? 17.856 36.689 20.957 1.00 24.90 96 GLY E C 1
ATOM 11022 O O . GLY E 2 101 ? 16.689 36.945 21.311 1.00 25.70 96 GLY E O 1
ATOM 11023 N N . ASP E 2 102 ? 18.405 37.094 19.806 1.00 26.25 97 ASP E N 1
ATOM 11024 C CA . ASP E 2 102 ? 17.721 37.954 18.801 1.00 27.35 97 ASP E CA 1
ATOM 11025 C C . ASP E 2 102 ? 16.455 37.262 18.282 1.00 26.42 97 ASP E C 1
ATOM 11026 O O . ASP E 2 102 ? 15.566 37.977 17.784 1.00 26.58 97 ASP E O 1
ATOM 11031 N N . SER E 2 103 ? 16.379 35.930 18.386 1.00 25.04 98 SER E N 1
ATOM 11032 C CA . SER E 2 103 ? 15.244 35.109 17.888 1.00 24.09 98 SER E CA 1
ATOM 11033 C C . SER E 2 103 ? 14.208 34.860 18.991 1.00 22.82 98 SER E C 1
ATOM 11034 O O . SER E 2 103 ? 13.240 34.140 18.710 1.00 22.05 98 SER E O 1
ATOM 11037 N N . PHE E 2 104 ? 14.372 35.436 20.188 1.00 21.93 99 PHE E N 1
ATOM 11038 C CA . PHE E 2 104 ? 13.444 35.218 21.329 1.00 21.52 99 PHE E CA 1
ATOM 11039 C C . PHE E 2 104 ? 12.027 35.663 20.942 1.00 21.29 99 PHE E C 1
ATOM 11040 O O . PHE E 2 104 ? 11.829 36.855 20.631 1.00 20.86 99 PHE E O 1
ATOM 11048 N N . ALA E 2 105 ? 11.080 34.717 20.955 1.00 20.90 100 ALA E N 1
ATOM 11049 C CA . ALA E 2 105 ? 9.615 34.937 20.848 1.00 20.86 100 ALA E CA 1
ATOM 11050 C C . ALA E 2 105 ? 9.249 35.687 19.558 1.00 21.09 100 ALA E C 1
ATOM 11051 O O . ALA E 2 105 ? 8.189 36.343 19.552 1.00 21.24 100 ALA E O 1
ATOM 11053 N N . ILE E 2 106 ? 10.054 35.567 18.495 1.00 21.96 101 ILE E N 1
ATOM 11054 C CA . ILE E 2 106 ? 9.930 36.418 17.269 1.00 22.41 101 ILE E CA 1
ATOM 11055 C C . ILE E 2 106 ? 8.699 36.022 16.440 1.00 22.74 101 ILE E C 1
ATOM 11056 O O . ILE E 2 106 ? 8.386 36.774 15.502 1.00 22.22 101 ILE E O 1
ATOM 11061 N N . ALA E 2 107 ? 8.016 34.916 16.765 1.00 22.90 102 ALA E N 1
ATOM 11062 C CA . ALA E 2 107 ? 6.726 34.526 16.139 1.00 23.06 102 ALA E CA 1
ATOM 11063 C C . ALA E 2 107 ? 5.705 35.662 16.295 1.00 23.25 102 ALA E C 1
ATOM 11064 O O . ALA E 2 107 ? 4.921 35.875 15.354 1.00 23.10 102 ALA E O 1
ATOM 11066 N N . GLY E 2 108 ? 5.723 36.359 17.438 1.00 23.44 103 GLY E N 1
ATOM 11067 C CA . GLY E 2 108 ? 4.825 37.487 17.759 1.00 24.39 103 GLY E CA 1
ATOM 11068 C C . GLY E 2 108 ? 5.002 38.659 16.796 1.00 25.32 103 GLY E C 1
ATOM 11069 O O . GLY E 2 108 ? 4.067 39.025 16.089 1.00 25.22 103 GLY E O 1
ATOM 11070 N N . PRO E 2 109 ? 6.193 39.301 16.761 1.00 26.16 104 PRO E N 1
ATOM 11071 C CA . PRO E 2 109 ? 6.492 40.340 15.772 1.00 26.71 104 PRO E CA 1
ATOM 11072 C C . PRO E 2 109 ? 6.134 39.966 14.325 1.00 27.44 104 PRO E C 1
ATOM 11073 O O . PRO E 2 109 ? 5.568 40.798 13.641 1.00 26.85 104 PRO E O 1
ATOM 11077 N N . VAL E 2 110 ? 6.468 38.742 13.898 1.00 28.26 105 VAL E N 1
ATOM 11078 C CA . VAL E 2 110 ? 6.176 38.227 12.525 1.00 29.01 105 VAL E CA 1
ATOM 11079 C C . VAL E 2 110 ? 4.659 38.276 12.299 1.00 29.66 105 VAL E C 1
ATOM 11080 O O . VAL E 2 110 ? 4.239 38.860 11.284 1.00 28.86 105 VAL E O 1
ATOM 11084 N N . ILE E 2 111 ? 3.877 37.699 13.218 1.00 30.31 106 ILE E N 1
ATOM 11085 C CA . ILE E 2 111 ? 2.383 37.660 13.151 1.00 30.93 106 ILE E CA 1
ATOM 11086 C C . ILE E 2 111 ? 1.844 39.093 13.244 1.00 32.09 106 ILE E C 1
ATOM 11087 O O . ILE E 2 111 ? 0.939 39.428 12.455 1.00 31.71 106 ILE E O 1
ATOM 11092 N N . SER E 2 112 ? 2.376 39.894 14.173 1.00 33.47 107 SER E N 1
ATOM 11093 C CA . SER E 2 112 ? 2.007 41.319 14.392 1.00 35.17 107 SER E CA 1
ATOM 11094 C C . SER E 2 112 ? 2.136 42.098 13.077 1.00 36.69 107 SER E C 1
ATOM 11095 O O . SER E 2 112 ? 1.219 42.881 12.762 1.00 37.24 107 SER E O 1
ATOM 11098 N N . TYR E 2 113 ? 3.227 41.874 12.339 1.00 39.43 108 TYR E N 1
ATOM 11099 C CA . TYR E 2 113 ? 3.523 42.529 11.038 1.00 41.57 108 TYR E CA 1
ATOM 11100 C C . TYR E 2 113 ? 2.530 42.044 9.972 1.00 42.50 108 TYR E C 1
ATOM 11101 O O . TYR E 2 113 ? 1.939 42.898 9.282 1.00 42.03 108 TYR E O 1
ATOM 11110 N N . LYS E 2 114 ? 2.359 40.722 9.845 1.00 43.11 109 LYS E N 1
ATOM 11111 C CA . LYS E 2 114 ? 1.534 40.063 8.792 1.00 43.50 109 LYS E CA 1
ATOM 11112 C C . LYS E 2 114 ? 0.060 40.472 8.922 1.00 42.83 109 LYS E C 1
ATOM 11113 O O . LYS E 2 114 ? -0.566 40.734 7.879 1.00 42.99 109 LYS E O 1
ATOM 11119 N N . LEU E 2 115 ? -0.470 40.515 10.148 1.00 41.94 110 LEU E N 1
ATOM 11120 C CA . LEU E 2 115 ? -1.913 40.753 10.436 1.00 42.23 110 LEU E CA 1
ATOM 11121 C C . LEU E 2 115 ? -2.190 42.247 10.659 1.00 41.82 110 LEU E C 1
ATOM 11122 O O . LEU E 2 115 ? -3.371 42.629 10.582 1.00 42.11 110 LEU E O 1
ATOM 11127 N N . LYS E 2 116 ? -1.154 43.047 10.942 1.00 41.67 111 LYS E N 1
ATOM 11128 C CA . LYS E 2 116 ? -1.267 44.475 11.352 1.00 41.17 111 LYS E CA 1
ATOM 11129 C C . LYS E 2 116 ? -2.055 44.546 12.666 1.00 39.80 111 LYS E C 1
ATOM 11130 O O . LYS E 2 116 ? -2.999 45.356 12.750 1.00 40.74 111 LYS E O 1
ATOM 11136 N N . VAL E 2 117 ? -1.678 43.714 13.643 1.00 38.11 112 VAL E N 1
ATOM 11137 C CA . VAL E 2 117 ? -2.325 43.618 14.986 1.00 36.68 112 VAL E CA 1
ATOM 11138 C C . VAL E 2 117 ? -1.255 43.854 16.046 1.00 35.50 112 VAL E C 1
ATOM 11139 O O . VAL E 2 117 ? -0.072 43.643 15.786 1.00 35.80 112 VAL E O 1
ATOM 11143 N N . PRO E 2 118 ? -1.630 44.299 17.267 1.00 34.11 113 PRO E N 1
ATOM 11144 C CA . PRO E 2 118 ? -0.653 44.533 18.330 1.00 33.70 113 PRO E CA 1
ATOM 11145 C C . PRO E 2 118 ? -0.018 43.243 18.877 1.00 33.49 113 PRO E C 1
ATOM 11146 O O . PRO E 2 118 ? -0.722 42.258 19.050 1.00 32.82 113 PRO E O 1
ATOM 11150 N N . LEU E 2 119 ? 1.298 43.288 19.105 1.00 32.43 114 LEU E N 1
ATOM 11151 C CA . LEU E 2 119 ? 2.053 42.330 19.955 1.00 31.51 114 LEU E CA 1
ATOM 11152 C C . LEU E 2 119 ? 1.800 42.709 21.419 1.00 31.01 114 LEU E C 1
ATOM 11153 O O . LEU E 2 119 ? 2.371 43.720 21.871 1.00 32.15 114 LEU E O 1
ATOM 11158 N N . LEU E 2 120 ? 0.972 41.927 22.120 1.00 30.04 115 LEU E N 1
ATOM 11159 C CA . LEU E 2 120 ? 0.370 42.290 23.433 1.00 29.70 115 LEU E CA 1
ATOM 11160 C C . LEU E 2 120 ? 1.278 41.880 24.598 1.00 29.09 115 LEU E C 1
ATOM 11161 O O . LEU E 2 120 ? 1.201 42.537 25.658 1.00 28.29 115 LEU E O 1
ATOM 11166 N N . TYR E 2 121 ? 2.069 40.814 24.436 1.00 28.60 116 TYR E N 1
ATOM 11167 C CA . TYR E 2 121 ? 2.896 40.223 25.521 1.00 27.90 116 TYR E CA 1
ATOM 11168 C C . TYR E 2 121 ? 3.858 39.177 24.946 1.00 26.94 116 TYR E C 1
ATOM 11169 O O . TYR E 2 121 ? 3.579 38.610 23.868 1.00 26.28 116 TYR E O 1
ATOM 11178 N N . GLN E 2 122 ? 4.966 38.948 25.655 1.00 25.77 117 GLN E N 1
ATOM 11179 C CA . GLN E 2 122 ? 5.941 37.858 25.388 1.00 24.92 117 GLN E CA 1
ATOM 11180 C C . GLN E 2 122 ? 6.262 37.173 26.719 1.00 24.11 117 GLN E C 1
ATOM 11181 O O . GLN E 2 122 ? 6.404 37.889 27.727 1.00 24.32 117 GLN E O 1
ATOM 11187 N N . PHE E 2 123 ? 6.341 35.840 26.723 1.00 22.86 118 PHE E N 1
ATOM 11188 C CA . PHE E 2 123 ? 6.605 35.022 27.936 1.00 21.79 118 PHE E CA 1
ATOM 11189 C C . PHE E 2 123 ? 7.466 33.817 27.556 1.00 20.98 118 PHE E C 1
ATOM 11190 O O . PHE E 2 123 ? 7.768 33.636 26.360 1.00 20.10 118 PHE E O 1
ATOM 11198 N N . GLU E 2 124 ? 7.861 33.028 28.557 1.00 20.46 119 GLU E N 1
ATOM 11199 C CA . GLU E 2 124 ? 8.748 31.851 28.376 1.00 20.43 119 GLU E CA 1
ATOM 11200 C C . GLU E 2 124 ? 8.056 30.583 28.881 1.00 19.96 119 GLU E C 1
ATOM 11201 O O . GLU E 2 124 ? 7.459 30.630 29.975 1.00 19.80 119 GLU E O 1
ATOM 11207 N N . LEU E 2 125 ? 8.155 29.501 28.103 1.00 19.76 120 LEU E N 1
ATOM 11208 C CA . LEU E 2 125 ? 7.837 28.113 28.530 1.00 19.76 120 LEU E CA 1
ATOM 11209 C C . LEU E 2 125 ? 6.391 28.066 29.047 1.00 19.69 120 LEU E C 1
ATOM 11210 O O . LEU E 2 125 ? 5.503 28.455 28.275 1.00 19.24 120 LEU E O 1
ATOM 11215 N N . ILE E 2 126 ? 6.159 27.636 30.293 1.00 20.43 121 ILE E N 1
ATOM 11216 C CA . ILE E 2 126 ? 4.787 27.455 30.862 1.00 21.20 121 ILE E CA 1
ATOM 11217 C C . ILE E 2 126 ? 4.348 28.729 31.597 1.00 22.45 121 ILE E C 1
ATOM 11218 O O . ILE E 2 126 ? 3.215 28.733 32.110 1.00 22.38 121 ILE E O 1
ATOM 11223 N N . GLY E 2 127 ? 5.202 29.757 31.654 1.00 23.93 122 GLY E N 1
ATOM 11224 C CA . GLY E 2 127 ? 4.890 31.061 32.272 1.00 25.39 122 GLY E CA 1
ATOM 11225 C C . GLY E 2 127 ? 4.941 31.010 33.791 1.00 27.15 122 GLY E C 1
ATOM 11226 O O . GLY E 2 127 ? 4.823 29.906 34.357 1.00 26.52 122 GLY E O 1
ATOM 11227 N N . THR E 2 128 ? 5.119 32.171 34.428 1.00 29.90 123 THR E N 1
ATOM 11228 C CA . THR E 2 128 ? 5.139 32.355 35.904 1.00 32.19 123 THR E CA 1
ATOM 11229 C C . THR E 2 128 ? 3.771 32.871 36.374 1.00 33.63 123 THR E C 1
ATOM 11230 O O . THR E 2 128 ? 2.904 33.123 35.513 1.00 32.09 123 THR E O 1
ATOM 11234 N N . LYS E 2 129 ? 3.598 33.008 37.694 1.00 36.75 124 LYS E N 1
ATOM 11235 C CA . LYS E 2 129 ? 2.438 33.677 38.350 1.00 39.23 124 LYS E CA 1
ATOM 11236 C C . LYS E 2 129 ? 2.206 35.051 37.711 1.00 39.87 124 LYS E C 1
ATOM 11237 O O . LYS E 2 129 ? 1.047 35.360 37.368 1.00 40.30 124 LYS E O 1
ATOM 11243 N N . GLU E 2 130 ? 3.278 35.838 37.566 1.00 40.93 125 GLU E N 1
ATOM 11244 C CA . GLU E 2 130 ? 3.248 37.239 37.064 1.00 41.99 125 GLU E CA 1
ATOM 11245 C C . GLU E 2 130 ? 2.692 37.259 35.634 1.00 40.70 125 GLU E C 1
ATOM 11246 O O . GLU E 2 130 ? 1.820 38.104 35.358 1.00 40.69 125 GLU E O 1
ATOM 11252 N N . ASP E 2 131 ? 3.174 36.356 34.772 1.00 38.60 126 ASP E N 1
ATOM 11253 C CA . ASP E 2 131 ? 2.737 36.219 33.354 1.00 37.06 126 ASP E CA 1
ATOM 11254 C C . ASP E 2 131 ? 1.226 35.955 33.300 1.00 36.66 126 ASP E C 1
ATOM 11255 O O . ASP E 2 131 ? 0.555 36.574 32.454 1.00 35.18 126 ASP E O 1
ATOM 11260 N N . VAL E 2 132 ? 0.717 35.069 34.162 1.00 37.41 127 VAL E N 1
ATOM 11261 C CA . VAL E 2 132 ? -0.725 34.679 34.216 1.00 38.45 127 VAL E CA 1
ATOM 11262 C C . VAL E 2 132 ? -1.555 35.921 34.569 1.00 39.99 127 VAL E C 1
ATOM 11263 O O . VAL E 2 132 ? -2.499 36.232 33.820 1.00 38.88 127 VAL E O 1
ATOM 11267 N N . GLU E 2 133 ? -1.197 36.602 35.663 1.00 43.06 128 GLU E N 1
ATOM 11268 C CA . GLU E 2 133 ? -1.885 37.819 36.173 1.00 45.32 128 GLU E CA 1
ATOM 11269 C C . GLU E 2 133 ? -1.898 38.901 35.084 1.00 44.73 128 GLU E C 1
ATOM 11270 O O . GLU E 2 133 ? -2.960 39.523 34.896 1.00 44.96 128 GLU E O 1
ATOM 11276 N N . GLU E 2 134 ? -0.774 39.102 34.386 1.00 44.51 129 GLU E N 1
ATOM 11277 C CA . GLU E 2 134 ? -0.602 40.160 33.349 1.00 44.44 129 GLU E CA 1
ATOM 11278 C C . GLU E 2 134 ? -1.440 39.834 32.106 1.00 42.33 129 GLU E C 1
ATOM 11279 O O . GLU E 2 134 ? -2.124 40.749 31.611 1.00 42.65 129 GLU E O 1
ATOM 11285 N N . VAL E 2 135 ? -1.374 38.593 31.611 1.00 39.59 130 VAL E N 1
ATOM 11286 C CA . VAL E 2 135 ? -2.052 38.154 30.351 1.00 38.39 130 VAL E CA 1
ATOM 11287 C C . VAL E 2 135 ? -3.573 38.168 30.561 1.00 37.66 130 VAL E C 1
ATOM 11288 O O . VAL E 2 135 ? -4.287 38.554 29.616 1.00 36.95 130 VAL E O 1
ATOM 11292 N N . ASN E 2 136 ? -4.048 37.753 31.741 1.00 37.94 131 ASN E N 1
ATOM 11293 C CA . ASN E 2 136 ? -5.479 37.849 32.144 1.00 38.69 131 ASN E CA 1
ATOM 11294 C C . ASN E 2 136 ? -5.942 39.305 32.004 1.00 39.81 131 ASN E C 1
ATOM 11295 O O . ASN E 2 136 ? -6.973 39.535 31.344 1.00 39.84 131 ASN E O 1
ATOM 11300 N N . ARG E 2 137 ? -5.187 40.240 32.590 1.00 41.83 132 ARG E N 1
ATOM 11301 C CA . ARG E 2 137 ? -5.475 41.701 32.595 1.00 43.62 132 ARG E CA 1
ATOM 11302 C C . ARG E 2 137 ? -5.443 42.245 31.160 1.00 43.92 132 ARG E C 1
ATOM 11303 O O . ARG E 2 137 ? -6.342 43.034 30.814 1.00 44.22 132 ARG E O 1
ATOM 11311 N N . ILE E 2 138 ? -4.444 41.849 30.363 1.00 43.24 133 ILE E N 1
ATOM 11312 C CA . ILE E 2 138 ? -4.222 42.357 28.974 1.00 43.52 133 ILE E CA 1
ATOM 11313 C C . ILE E 2 138 ? -5.354 41.859 28.065 1.00 43.71 133 ILE E C 1
ATOM 11314 O O . ILE E 2 138 ? -5.818 42.653 27.224 1.00 44.06 133 ILE E O 1
ATOM 11319 N N . ILE E 2 139 ? -5.778 40.601 28.226 1.00 43.84 134 ILE E N 1
ATOM 11320 C CA . ILE E 2 139 ? -6.882 39.976 27.433 1.00 44.57 134 ILE E CA 1
ATOM 11321 C C . ILE E 2 139 ? -8.199 40.697 27.759 1.00 45.03 134 ILE E C 1
ATOM 11322 O O . ILE E 2 139 ? -8.973 40.948 26.818 1.00 45.66 134 ILE E O 1
ATOM 11327 N N . SER E 2 140 ? -8.438 41.027 29.032 1.00 46.17 135 SER E N 1
ATOM 11328 C CA . SER E 2 140 ? -9.633 41.778 29.504 1.00 46.96 135 SER E CA 1
ATOM 11329 C C . SER E 2 140 ? -9.706 43.136 28.796 1.00 47.96 135 SER E C 1
ATOM 11330 O O . SER E 2 140 ? -10.751 43.423 28.183 1.00 48.69 135 SER E O 1
ATOM 11333 N N . GLU E 2 141 ? -8.622 43.916 28.865 1.00 49.38 136 GLU E N 1
ATOM 11334 C CA . GLU E 2 141 ? -8.525 45.299 28.320 1.00 50.28 136 GLU E CA 1
ATOM 11335 C C . GLU E 2 141 ? -8.594 45.277 26.786 1.00 51.05 136 GLU E C 1
ATOM 11336 O O . GLU E 2 141 ? -9.107 46.261 26.213 1.00 50.74 136 GLU E O 1
ATOM 11342 N N . THR E 2 142 ? -8.098 44.209 26.149 1.00 51.30 137 THR E N 1
ATOM 11343 C CA . THR E 2 142 ? -8.072 44.035 24.670 1.00 51.61 137 THR E CA 1
ATOM 11344 C C . THR E 2 142 ? -9.506 43.917 24.133 1.00 52.77 137 THR E C 1
ATOM 11345 O O . THR E 2 142 ? -9.766 44.457 23.038 1.00 52.40 137 THR E O 1
ATOM 11349 N N . PHE E 2 143 ? -10.392 43.236 24.869 1.00 54.71 138 PHE E N 1
ATOM 11350 C CA . PHE E 2 143 ? -11.799 42.959 24.470 1.00 56.66 138 PHE E CA 1
ATOM 11351 C C . PHE E 2 143 ? -12.711 44.136 24.849 1.00 59.03 138 PHE E C 1
ATOM 11352 O O . PHE E 2 143 ? -13.834 44.202 24.309 1.00 59.28 138 PHE E O 1
ATOM 11360 N N . ASN E 2 144 ? -12.249 45.030 25.733 1.00 61.76 139 ASN E N 1
ATOM 11361 C CA . ASN E 2 144 ? -12.980 46.257 26.158 1.00 63.86 139 ASN E CA 1
ATOM 11362 C C . ASN E 2 144 ? -12.666 47.400 25.184 1.00 66.07 139 ASN E C 1
ATOM 11363 O O . ASN E 2 144 ? -13.606 47.881 24.519 1.00 68.38 139 ASN E O 1
ATOM 11368 N N . ALA E 2 145 ? -11.396 47.812 25.109 1.00 67.57 140 ALA E N 1
ATOM 11369 C CA . ALA E 2 145 ? -10.899 48.908 24.242 1.00 68.12 140 ALA E CA 1
ATOM 11370 C C . ALA E 2 145 ? -10.737 48.393 22.807 1.00 67.95 140 ALA E C 1
ATOM 11371 O O . ALA E 2 145 ? -11.705 47.967 22.176 1.00 68.30 140 ALA E O 1
ATOM 11373 N N . GLU F 2 8 ? -22.300 -43.090 36.388 1.00 44.39 3 GLU G N 1
ATOM 11374 C CA . GLU F 2 8 ? -20.830 -42.822 36.494 1.00 44.29 3 GLU G CA 1
ATOM 11375 C C . GLU F 2 8 ? -20.592 -41.608 37.401 1.00 42.68 3 GLU G C 1
ATOM 11376 O O . GLU F 2 8 ? -21.196 -40.549 37.138 1.00 42.94 3 GLU G O 1
ATOM 11382 N N . LEU F 2 9 ? -19.736 -41.764 38.417 1.00 40.59 4 LEU G N 1
ATOM 11383 C CA . LEU F 2 9 ? -19.351 -40.694 39.377 1.00 39.16 4 LEU G CA 1
ATOM 11384 C C . LEU F 2 9 ? -17.858 -40.812 39.711 1.00 37.39 4 LEU G C 1
ATOM 11385 O O . LEU F 2 9 ? -17.359 -41.952 39.836 1.00 36.86 4 LEU G O 1
ATOM 11390 N N . ILE F 2 10 ? -17.186 -39.666 39.852 1.00 35.22 5 ILE G N 1
ATOM 11391 C CA . ILE F 2 10 ? -15.769 -39.549 40.307 1.00 33.17 5 ILE G CA 1
ATOM 11392 C C . ILE F 2 10 ? -15.757 -38.817 41.653 1.00 31.11 5 ILE G C 1
ATOM 11393 O O . ILE F 2 10 ? -16.442 -37.786 41.772 1.00 30.48 5 ILE G O 1
ATOM 11398 N N . VAL F 2 11 ? -15.025 -39.350 42.633 1.00 29.53 6 VAL G N 1
ATOM 11399 C CA . VAL F 2 11 ? -14.567 -38.598 43.837 1.00 28.56 6 VAL G CA 1
ATOM 11400 C C . VAL F 2 11 ? -13.067 -38.359 43.659 1.00 27.73 6 VAL G C 1
ATOM 11401 O O . VAL F 2 11 ? -12.347 -39.334 43.372 1.00 27.71 6 VAL G O 1
ATOM 11405 N N . TYR F 2 12 ? -12.618 -37.111 43.794 1.00 26.75 7 TYR G N 1
ATOM 11406 C CA . TYR F 2 12 ? -11.206 -36.722 43.550 1.00 25.77 7 TYR G CA 1
ATOM 11407 C C . TYR F 2 12 ? -10.730 -35.760 44.638 1.00 24.48 7 TYR G C 1
ATOM 11408 O O . TYR F 2 12 ? -11.558 -35.053 45.244 1.00 24.07 7 TYR G O 1
ATOM 11417 N N . PHE F 2 13 ? -9.419 -35.771 44.883 1.00 22.82 8 PHE G N 1
ATOM 11418 C CA . PHE F 2 13 ? -8.694 -34.760 45.688 1.00 21.59 8 PHE G CA 1
ATOM 11419 C C . PHE F 2 13 ? -7.717 -34.015 44.776 1.00 20.88 8 PHE G C 1
ATOM 11420 O O . PHE F 2 13 ? -7.179 -34.618 43.823 1.00 20.86 8 PHE G O 1
ATOM 11428 N N . SER F 2 14 ? -7.515 -32.732 45.068 1.00 19.74 9 SER G N 1
ATOM 11429 C CA . SER F 2 14 ? -6.567 -31.828 44.372 1.00 19.25 9 SER G CA 1
ATOM 11430 C C . SER F 2 14 ? -6.148 -30.728 45.349 1.00 19.02 9 SER G C 1
ATOM 11431 O O . SER F 2 14 ? -7.041 -30.124 45.968 1.00 18.60 9 SER G O 1
ATOM 11434 N N . THR F 2 15 ? -4.843 -30.499 45.512 1.00 18.65 10 THR G N 1
ATOM 11435 C CA . THR F 2 15 ? -4.309 -29.387 46.342 1.00 18.65 10 THR G CA 1
ATOM 11436 C C . THR F 2 15 ? -4.572 -28.070 45.599 1.00 18.76 10 THR G C 1
ATOM 11437 O O . THR F 2 15 ? -5.275 -28.095 44.567 1.00 18.36 10 THR G O 1
ATOM 11441 N N . GLN F 2 16 ? -3.996 -26.973 46.094 1.00 19.47 11 GLN G N 1
ATOM 11442 C CA . GLN F 2 16 ? -4.162 -25.601 45.548 1.00 20.38 11 GLN G CA 1
ATOM 11443 C C . GLN F 2 16 ? -3.548 -25.503 44.142 1.00 19.55 11 GLN G C 1
ATOM 11444 O O . GLN F 2 16 ? -3.881 -24.534 43.444 1.00 19.57 11 GLN G O 1
ATOM 11450 N N . SER F 2 17 ? -2.690 -26.451 43.738 1.00 18.62 12 SER G N 1
ATOM 11451 C CA . SER F 2 17 ? -2.054 -26.483 42.390 1.00 18.48 12 SER G CA 1
ATOM 11452 C C . SER F 2 17 ? -3.066 -26.924 41.319 1.00 18.20 12 SER G C 1
ATOM 11453 O O . SER F 2 17 ? -2.863 -26.571 40.146 1.00 18.57 12 SER G O 1
ATOM 11456 N N . ASN F 2 18 ? -4.106 -27.674 41.703 1.00 17.85 13 ASN G N 1
ATOM 11457 C CA . ASN F 2 18 ? -5.302 -27.970 40.864 1.00 17.96 13 ASN G CA 1
ATOM 11458 C C . ASN F 2 18 ? -4.937 -28.805 39.625 1.00 17.69 13 ASN G C 1
ATOM 11459 O O . ASN F 2 18 ? -5.716 -28.759 38.651 1.00 17.47 13 ASN G O 1
ATOM 11464 N N . ASN F 2 19 ? -3.835 -29.566 39.654 1.00 17.63 14 ASN G N 1
ATOM 11465 C CA . ASN F 2 19 ? -3.439 -30.463 38.532 1.00 18.05 14 ASN G CA 1
ATOM 11466 C C . ASN F 2 19 ? -4.501 -31.556 38.365 1.00 18.29 14 ASN G C 1
ATOM 11467 O O . ASN F 2 19 ? -5.008 -31.722 37.239 1.00 18.38 14 ASN G O 1
ATOM 11472 N N . THR F 2 20 ? -4.819 -32.272 39.446 1.00 18.93 15 THR G N 1
ATOM 11473 C CA . THR F 2 20 ? -5.794 -33.397 39.456 1.00 19.45 15 THR G CA 1
ATOM 11474 C C . THR F 2 20 ? -7.188 -32.849 39.127 1.00 20.16 15 THR G C 1
ATOM 11475 O O . THR F 2 20 ? -7.901 -33.494 38.333 1.00 20.20 15 THR G O 1
ATOM 11479 N N . HIS F 2 21 ? -7.546 -31.695 39.696 1.00 21.02 16 HIS G N 1
ATOM 11480 C CA . HIS F 2 21 ? -8.815 -30.973 39.409 1.00 21.89 16 HIS G CA 1
ATOM 11481 C C . HIS F 2 21 ? -8.973 -30.827 37.891 1.00 22.12 16 HIS G C 1
ATOM 11482 O O . HIS F 2 21 ? -10.019 -31.248 37.367 1.00 22.71 16 HIS G O 1
ATOM 11489 N N . ARG F 2 22 ? -7.958 -30.283 37.213 1.00 22.42 17 ARG G N 1
ATOM 11490 C CA . ARG F 2 22 ? -8.021 -29.949 35.762 1.00 22.67 17 ARG G CA 1
ATOM 11491 C C . ARG F 2 22 ? -8.155 -31.229 34.932 1.00 23.31 17 ARG G C 1
ATOM 11492 O O . ARG F 2 22 ? -8.923 -31.199 33.952 1.00 23.85 17 ARG G O 1
ATOM 11500 N N . PHE F 2 23 ? -7.457 -32.309 35.302 1.00 23.57 18 PHE G N 1
ATOM 11501 C CA . PHE F 2 23 ? -7.584 -33.628 34.630 1.00 24.36 18 PHE G CA 1
ATOM 11502 C C . PHE F 2 23 ? -9.037 -34.108 34.730 1.00 25.39 18 PHE G C 1
ATOM 11503 O O . PHE F 2 23 ? -9.625 -34.451 33.688 1.00 25.75 18 PHE G O 1
ATOM 11511 N N . VAL F 2 24 ? -9.587 -34.115 35.948 1.00 26.89 19 VAL G N 1
ATOM 11512 C CA . VAL F 2 24 ? -10.946 -34.648 36.267 1.00 28.23 19 VAL G CA 1
ATOM 11513 C C . VAL F 2 24 ? -12.001 -33.857 35.480 1.00 30.06 19 VAL G C 1
ATOM 11514 O O . VAL F 2 24 ? -12.995 -34.477 35.065 1.00 31.13 19 VAL G O 1
ATOM 11518 N N . GLN F 2 25 ? -11.785 -32.553 35.262 1.00 31.13 20 GLN G N 1
ATOM 11519 C CA . GLN F 2 25 ? -12.732 -31.659 34.537 1.00 32.57 20 GLN G CA 1
ATOM 11520 C C . GLN F 2 25 ? -12.695 -31.946 33.028 1.00 33.06 20 GLN G C 1
ATOM 11521 O O . GLN F 2 25 ? -13.654 -31.547 32.346 1.00 33.14 20 GLN G O 1
ATOM 11527 N N . LYS F 2 26 ? -11.649 -32.615 32.526 1.00 33.28 21 LYS G N 1
ATOM 11528 C CA . LYS F 2 26 ? -11.536 -33.027 31.098 1.00 33.76 21 LYS G CA 1
ATOM 11529 C C . LYS F 2 26 ? -12.307 -34.335 30.860 1.00 34.05 21 LYS G C 1
ATOM 11530 O O . LYS F 2 26 ? -12.562 -34.647 29.682 1.00 34.02 21 LYS G O 1
ATOM 11536 N N . LEU F 2 27 ? -12.669 -35.064 31.925 1.00 34.74 22 LEU G N 1
ATOM 11537 C CA . LEU F 2 27 ? -13.378 -36.372 31.850 1.00 35.48 22 LEU G CA 1
ATOM 11538 C C . LEU F 2 27 ? -14.885 -36.139 31.672 1.00 37.13 22 LEU G C 1
ATOM 11539 O O . LEU F 2 27 ? -15.352 -35.020 31.967 1.00 37.50 22 LEU G O 1
ATOM 11544 N N . ASP F 2 28 ? -15.605 -37.169 31.213 1.00 38.62 23 ASP G N 1
ATOM 11545 C CA . ASP F 2 28 ? -17.065 -37.137 30.923 1.00 39.24 23 ASP G CA 1
ATOM 11546 C C . ASP F 2 28 ? -17.857 -37.240 32.230 1.00 39.07 23 ASP G C 1
ATOM 11547 O O . ASP F 2 28 ? -18.778 -36.422 32.426 1.00 40.30 23 ASP G O 1
ATOM 11552 N N . ALA F 2 29 ? -17.513 -38.217 33.075 1.00 39.20 24 ALA G N 1
ATOM 11553 C CA . ALA F 2 29 ? -18.237 -38.574 34.319 1.00 39.29 24 ALA G CA 1
ATOM 11554 C C . ALA F 2 29 ? -18.283 -37.373 35.274 1.00 39.58 24 ALA G C 1
ATOM 11555 O O . ALA F 2 29 ? -17.307 -36.597 35.305 1.00 39.78 24 ALA G O 1
ATOM 11557 N N . GLU F 2 30 ? -19.386 -37.239 36.019 1.00 38.92 25 GLU G N 1
ATOM 11558 C CA . GLU F 2 30 ? -19.598 -36.201 37.064 1.00 38.90 25 GLU G CA 1
ATOM 11559 C C . GLU F 2 30 ? -18.576 -36.414 38.188 1.00 37.49 25 GLU G C 1
ATOM 11560 O O . GLU F 2 30 ? -18.185 -37.579 38.416 1.00 37.39 25 GLU G O 1
ATOM 11566 N N . SER F 2 31 ? -18.167 -35.335 38.864 1.00 35.41 26 SER G N 1
ATOM 11567 C CA . SER F 2 31 ? -17.075 -35.334 39.874 1.00 34.32 26 SER G CA 1
ATOM 11568 C C . SER F 2 31 ? -17.500 -34.586 41.145 1.00 32.67 26 SER G C 1
ATOM 11569 O O . SER F 2 31 ? -18.173 -33.546 41.024 1.00 32.17 26 SER G O 1
ATOM 11572 N N . ILE F 2 32 ? -17.115 -35.116 42.312 1.00 32.09 27 ILE G N 1
ATOM 11573 C CA . ILE F 2 32 ? -17.236 -34.464 43.651 1.00 31.83 27 ILE G CA 1
ATOM 11574 C C . ILE F 2 32 ? -15.822 -34.287 44.220 1.00 30.75 27 ILE G C 1
ATOM 11575 O O . ILE F 2 32 ? -15.054 -35.270 44.204 1.00 30.28 27 ILE G O 1
ATOM 11580 N N . ARG F 2 33 ? -15.502 -33.086 44.713 1.00 29.59 28 ARG G N 1
ATOM 11581 C CA . ARG F 2 33 ? -14.157 -32.723 45.236 1.00 28.65 28 ARG G CA 1
ATOM 11582 C C . ARG F 2 33 ? -14.118 -32.933 46.754 1.00 28.73 28 ARG G C 1
ATOM 11583 O O . ARG F 2 33 ? -14.976 -32.360 47.455 1.00 29.63 28 ARG G O 1
ATOM 11591 N N . ILE F 2 34 ? -13.147 -33.713 47.237 1.00 28.33 29 ILE G N 1
ATOM 11592 C CA . ILE F 2 34 ? -12.801 -33.812 48.687 1.00 28.31 29 ILE G CA 1
ATOM 11593 C C . ILE F 2 34 ? -12.224 -32.460 49.105 1.00 28.69 29 ILE G C 1
ATOM 11594 O O . ILE F 2 34 ? -11.327 -31.945 48.442 1.00 28.96 29 ILE G O 1
ATOM 11599 N N . PRO F 2 35 ? -12.726 -31.822 50.189 1.00 29.20 30 PRO G N 1
ATOM 11600 C CA . PRO F 2 35 ? -12.256 -30.492 50.583 1.00 29.47 30 PRO G CA 1
ATOM 11601 C C . PRO F 2 35 ? -10.763 -30.458 50.942 1.00 29.35 30 PRO G C 1
ATOM 11602 O O . PRO F 2 35 ? -10.287 -31.407 51.537 1.00 28.55 30 PRO G O 1
ATOM 11606 N N . ILE F 2 36 ? -10.075 -29.370 50.580 1.00 29.77 31 ILE G N 1
ATOM 11607 C CA . ILE F 2 36 ? -8.660 -29.095 50.972 1.00 30.53 31 ILE G CA 1
ATOM 11608 C C . ILE F 2 36 ? -8.611 -28.834 52.483 1.00 31.80 31 ILE G C 1
ATOM 11609 O O . ILE F 2 36 ? -7.728 -29.413 53.149 1.00 30.96 31 ILE G O 1
ATOM 11614 N N . ASP F 2 37 ? -9.514 -27.991 52.999 1.00 33.82 32 ASP G N 1
ATOM 11615 C CA . ASP F 2 37 ? -9.581 -27.626 54.440 1.00 36.09 32 ASP G CA 1
ATOM 11616 C C . ASP F 2 37 ? -9.734 -28.912 55.260 1.00 37.50 32 ASP G C 1
ATOM 11617 O O . ASP F 2 37 ? -10.677 -29.683 54.988 1.00 36.14 32 ASP G O 1
ATOM 11622 N N . GLU F 2 38 ? -8.835 -29.110 56.229 1.00 40.23 33 GLU G N 1
ATOM 11623 C CA . GLU F 2 38 ? -8.747 -30.321 57.090 1.00 42.77 33 GLU G CA 1
ATOM 11624 C C . GLU F 2 38 ? -10.004 -30.439 57.965 1.00 41.99 33 GLU G C 1
ATOM 11625 O O . GLU F 2 38 ? -10.324 -31.569 58.372 1.00 41.54 33 GLU G O 1
ATOM 11631 N N . GLU F 2 39 ? -10.685 -29.320 58.237 1.00 41.13 34 GLU G N 1
ATOM 11632 C CA . GLU F 2 39 ? -11.835 -29.238 59.180 1.00 41.34 34 GLU G CA 1
ATOM 11633 C C . GLU F 2 39 ? -13.159 -29.522 58.454 1.00 39.87 34 GLU G C 1
ATOM 11634 O O . GLU F 2 39 ? -14.184 -29.626 59.151 1.00 39.26 34 GLU G O 1
ATOM 11640 N N . GLU F 2 40 ? -13.147 -29.635 57.121 1.00 37.96 35 GLU G N 1
ATOM 11641 C CA . GLU F 2 40 ? -14.347 -29.948 56.298 1.00 37.10 35 GLU G CA 1
ATOM 11642 C C . GLU F 2 40 ? -14.295 -31.416 55.862 1.00 36.58 35 GLU G C 1
ATOM 11643 O O . GLU F 2 40 ? -13.193 -31.895 55.530 1.00 36.26 35 GLU G O 1
ATOM 11649 N N . ARG F 2 41 ? -15.446 -32.095 55.873 1.00 35.19 36 ARG G N 1
ATOM 11650 C CA . ARG F 2 41 ? -15.620 -33.487 55.376 1.00 35.10 36 ARG G CA 1
ATOM 11651 C C . ARG F 2 41 ? -16.823 -33.526 54.429 1.00 34.28 36 ARG G C 1
ATOM 11652 O O . ARG F 2 41 ? -17.642 -32.588 54.478 1.00 33.72 36 ARG G O 1
ATOM 11660 N N . ILE F 2 42 ? -16.927 -34.581 53.617 1.00 34.23 37 ILE G N 1
ATOM 11661 C CA . ILE F 2 42 ? -18.086 -34.829 52.708 1.00 34.83 37 ILE G CA 1
ATOM 11662 C C . ILE F 2 42 ? -18.619 -36.246 52.941 1.00 35.95 37 ILE G C 1
ATOM 11663 O O . ILE F 2 42 ? -17.872 -37.091 53.479 1.00 35.13 37 ILE G O 1
ATOM 11668 N N . LYS F 2 43 ? -19.872 -36.471 52.540 1.00 38.22 38 LYS G N 1
ATOM 11669 C CA . LYS F 2 43 ? -20.562 -37.787 52.544 1.00 40.13 38 LYS G CA 1
ATOM 11670 C C . LYS F 2 43 ? -20.994 -38.108 51.109 1.00 41.11 38 LYS G C 1
ATOM 11671 O O . LYS F 2 43 ? -21.612 -37.232 50.471 1.00 41.30 38 LYS G O 1
ATOM 11677 N N . VAL F 2 44 ? -20.659 -39.307 50.623 1.00 43.15 39 VAL G N 1
ATOM 11678 C CA . VAL F 2 44 ? -21.026 -39.815 49.267 1.00 45.38 39 VAL G CA 1
ATOM 11679 C C . VAL F 2 44 ? -21.800 -41.127 49.450 1.00 46.57 39 VAL G C 1
ATOM 11680 O O . VAL F 2 44 ? -21.250 -42.045 50.087 1.00 47.74 39 VAL G O 1
ATOM 11684 N N . ASP F 2 45 ? -23.027 -41.197 48.920 1.00 48.20 40 ASP G N 1
ATOM 11685 C CA . ASP F 2 45 ? -23.962 -42.347 49.077 1.00 48.94 40 ASP G CA 1
ATOM 11686 C C . ASP F 2 45 ? -24.121 -43.094 47.743 1.00 49.30 40 ASP G C 1
ATOM 11687 O O . ASP F 2 45 ? -24.883 -44.080 47.717 1.00 50.23 40 ASP G O 1
ATOM 11692 N N . GLU F 2 46 ? -23.431 -42.647 46.687 1.00 48.80 41 GLU G N 1
ATOM 11693 C CA . GLU F 2 46 ? -23.433 -43.277 45.338 1.00 48.53 41 GLU G CA 1
ATOM 11694 C C . GLU F 2 46 ? -22.066 -43.931 45.099 1.00 47.51 41 GLU G C 1
ATOM 11695 O O . GLU F 2 46 ? -21.081 -43.475 45.712 1.00 47.03 41 GLU G O 1
ATOM 11701 N N . ASP F 2 47 ? -22.015 -44.965 44.251 1.00 46.12 42 ASP G N 1
ATOM 11702 C CA . ASP F 2 47 ? -20.763 -45.653 43.829 1.00 44.52 42 ASP G CA 1
ATOM 11703 C C . ASP F 2 47 ? -19.880 -44.657 43.065 1.00 42.97 42 ASP G C 1
ATOM 11704 O O . ASP F 2 47 ? -20.440 -43.829 42.318 1.00 42.96 42 ASP G O 1
ATOM 11709 N N . TYR F 2 48 ? -18.557 -44.737 43.244 1.00 41.18 43 TYR G N 1
ATOM 11710 C CA . TYR F 2 48 ? -17.567 -43.791 42.659 1.00 39.22 43 TYR G CA 1
ATOM 11711 C C . TYR F 2 48 ? -16.221 -44.483 42.410 1.00 38.40 43 TYR G C 1
ATOM 11712 O O . TYR F 2 48 ? -15.904 -45.481 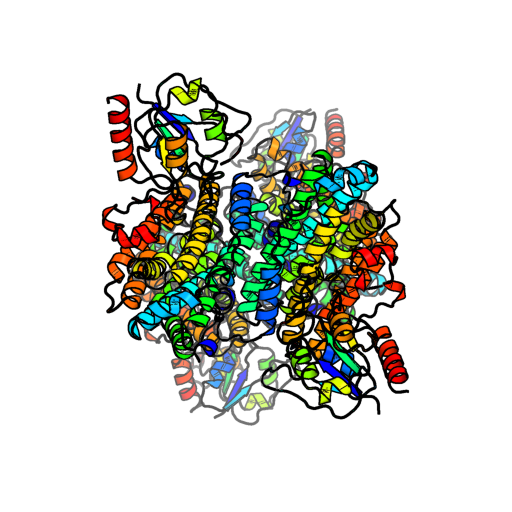43.093 1.00 38.21 43 TYR G O 1
ATOM 11721 N N . VAL F 2 49 ? -15.453 -43.936 41.462 1.00 37.55 44 VAL G N 1
ATOM 11722 C CA . VAL F 2 49 ? -13.998 -44.205 41.263 1.00 36.14 44 VAL G CA 1
ATOM 11723 C C . VAL F 2 49 ? -13.222 -43.032 41.876 1.00 34.39 44 VAL G C 1
ATOM 11724 O O . VAL F 2 49 ? -13.562 -41.873 41.561 1.00 34.11 44 VAL G O 1
ATOM 11728 N N . LEU F 2 50 ? -12.231 -43.328 42.721 1.00 32.42 45 LEU G N 1
ATOM 11729 C CA . LEU F 2 50 ? -11.428 -42.330 43.478 1.00 31.33 45 LEU G CA 1
ATOM 11730 C C . LEU F 2 50 ? -10.187 -41.946 42.660 1.00 30.01 45 LEU G C 1
ATOM 11731 O O . LEU F 2 50 ? -9.441 -42.861 42.272 1.00 29.86 45 LEU G O 1
ATOM 11736 N N . ILE F 2 51 ? -9.984 -40.647 42.403 1.00 28.89 46 ILE G N 1
ATOM 11737 C CA . ILE F 2 51 ? -8.806 -40.099 41.659 1.00 27.86 46 ILE G CA 1
ATOM 11738 C C . ILE F 2 51 ? -8.041 -39.144 42.587 1.00 27.00 46 ILE G C 1
ATOM 11739 O O . ILE F 2 51 ? -8.596 -38.083 42.918 1.00 25.90 46 ILE G O 1
ATOM 11744 N N . VAL F 2 52 ? -6.808 -39.499 42.972 1.00 25.94 47 VAL G N 1
ATOM 11745 C CA . VAL F 2 52 ? -6.001 -38.752 43.985 1.00 25.68 47 VAL G CA 1
ATOM 11746 C C . VAL F 2 52 ? -4.553 -38.616 43.514 1.00 24.93 47 VAL G C 1
ATOM 11747 O O . VAL F 2 52 ? -4.013 -39.518 42.875 1.00 24.04 47 VAL G O 1
ATOM 11751 N N . PRO F 2 53 ? -3.883 -37.482 43.828 1.00 24.09 48 PRO G N 1
ATOM 11752 C CA . PRO F 2 53 ? -2.443 -37.340 43.618 1.00 24.12 48 PRO G CA 1
ATOM 11753 C C . PRO F 2 53 ? -1.639 -37.917 44.791 1.00 23.74 48 PRO G C 1
ATOM 11754 O O . PRO F 2 53 ? -2.231 -38.188 45.819 1.00 23.96 48 PRO G O 1
ATOM 11758 N N . THR F 2 54 ? -0.324 -38.078 44.607 1.00 23.43 49 THR G N 1
ATOM 11759 C CA . THR F 2 54 ? 0.622 -38.668 45.592 1.00 23.09 49 THR G CA 1
ATOM 11760 C C . THR F 2 54 ? 1.508 -37.556 46.165 1.00 23.63 49 THR G C 1
ATOM 11761 O O . THR F 2 54 ? 1.953 -36.708 45.370 1.00 23.44 49 THR G O 1
ATOM 11765 N N . TYR F 2 55 ? 1.767 -37.568 47.480 1.00 24.30 50 TYR G N 1
ATOM 11766 C CA . TYR F 2 55 ? 2.548 -36.515 48.187 1.00 25.54 50 TYR G CA 1
ATOM 11767 C C . TYR F 2 55 ? 3.523 -37.113 49.217 1.00 27.51 50 TYR G C 1
ATOM 11768 O O . TYR F 2 55 ? 3.752 -36.459 50.251 1.00 28.77 50 TYR G O 1
ATOM 11777 N N . SER F 2 56 ? 4.136 -38.271 48.936 1.00 29.85 51 SER G N 1
ATOM 11778 C CA . SER F 2 56 ? 5.151 -38.905 49.825 1.00 32.53 51 SER G CA 1
ATOM 11779 C C . SER F 2 56 ? 6.462 -38.110 49.761 1.00 34.48 51 SER G C 1
ATOM 11780 O O . SER F 2 56 ? 7.030 -37.824 50.830 1.00 36.66 51 SER G O 1
ATOM 11783 N N . GLY F 2 57 ? 6.924 -37.781 48.550 1.00 36.49 52 GLY G N 1
ATOM 11784 C CA . GLY F 2 57 ? 8.073 -36.886 48.302 1.00 37.22 52 GLY G CA 1
ATOM 11785 C C . GLY F 2 57 ? 9.356 -37.642 47.990 1.00 38.32 52 GLY G C 1
ATOM 11786 O O . GLY F 2 57 ? 10.435 -37.019 48.073 1.00 35.38 52 GLY G O 1
ATOM 11787 N N . GLY F 2 58 ? 9.251 -38.933 47.648 1.00 40.40 53 GLY G N 1
ATOM 11788 C CA . GLY F 2 58 ? 10.375 -39.778 47.197 1.00 42.27 53 GLY G CA 1
ATOM 11789 C C . GLY F 2 58 ? 11.370 -40.069 48.309 1.00 44.02 53 GLY G C 1
ATOM 11790 O O . GLY F 2 58 ? 12.548 -40.320 47.987 1.00 42.92 53 GLY G O 1
ATOM 11791 N N . LYS F 2 59 ? 10.917 -40.063 49.567 1.00 47.56 54 LYS G N 1
ATOM 11792 C CA . LYS F 2 59 ? 11.780 -40.216 50.773 1.00 50.31 54 LYS G CA 1
ATOM 11793 C C . LYS F 2 59 ? 12.018 -41.707 51.058 1.00 51.07 54 LYS G C 1
ATOM 11794 O O . LYS F 2 59 ? 11.104 -42.515 50.787 1.00 50.78 54 LYS G O 1
ATOM 11800 N N . VAL F 2 60 ? 13.207 -42.037 51.582 1.00 51.93 55 VAL G N 1
ATOM 11801 C CA . VAL F 2 60 ? 13.677 -43.418 51.922 1.00 52.24 55 VAL G CA 1
ATOM 11802 C C . VAL F 2 60 ? 13.138 -44.406 50.879 1.00 52.20 55 VAL G C 1
ATOM 11803 O O . VAL F 2 60 ? 13.827 -44.578 49.854 1.00 52.02 55 VAL G O 1
ATOM 11807 N N . HIS F 2 69 ? 4.759 -42.949 53.574 1.00 50.65 64 HIS G N 1
ATOM 11808 C CA . HIS F 2 69 ? 4.017 -42.465 54.771 1.00 51.33 64 HIS G CA 1
ATOM 11809 C C . HIS F 2 69 ? 2.943 -41.457 54.343 1.00 49.78 64 HIS G C 1
ATOM 11810 O O . HIS F 2 69 ? 1.750 -41.824 54.359 1.00 51.74 64 HIS G O 1
ATOM 11817 N N . GLY F 2 70 ? 3.355 -40.241 53.967 1.00 46.60 65 GLY G N 1
ATOM 11818 C CA . GLY F 2 70 ? 2.461 -39.155 53.521 1.00 43.10 65 GLY G CA 1
ATOM 11819 C C . GLY F 2 70 ? 2.102 -39.277 52.049 1.00 40.02 65 GLY G C 1
ATOM 11820 O O . GLY F 2 70 ? 1.845 -38.230 51.424 1.00 40.79 65 GLY G O 1
ATOM 11821 N N . ALA F 2 71 ? 2.070 -40.506 51.516 1.00 35.93 66 ALA G N 1
ATOM 11822 C CA . ALA F 2 71 ? 1.756 -40.818 50.101 1.00 33.94 66 ALA G CA 1
ATOM 11823 C C . ALA F 2 71 ? 0.321 -40.377 49.790 1.00 31.40 66 ALA G C 1
ATOM 11824 O O . ALA F 2 71 ? 0.132 -39.590 48.849 1.00 29.89 66 ALA G O 1
ATOM 11826 N N . VAL F 2 72 ? -0.647 -40.864 50.567 1.00 29.99 67 VAL G N 1
ATOM 11827 C CA . VAL F 2 72 ? -2.087 -40.495 50.436 1.00 29.27 67 VAL G CA 1
ATOM 11828 C C . VAL F 2 72 ? -2.307 -39.204 51.217 1.00 28.23 67 VAL G C 1
ATOM 11829 O O . VAL F 2 72 ? -2.008 -39.146 52.408 1.00 28.52 67 VAL G O 1
ATOM 11833 N N . PRO F 2 73 ? -2.806 -38.123 50.574 1.00 27.71 68 PRO G N 1
ATOM 11834 C CA . PRO F 2 73 ? -3.126 -36.886 51.285 1.00 27.79 68 PRO G CA 1
ATOM 11835 C C . PRO F 2 73 ? -4.052 -37.149 52.483 1.00 28.28 68 PRO G C 1
ATOM 11836 O O . PRO F 2 73 ? -4.945 -37.969 52.363 1.00 27.41 68 PRO G O 1
ATOM 11840 N N . LYS F 2 74 ? -3.816 -36.449 53.596 1.00 29.53 69 LYS G N 1
ATOM 11841 C CA . LYS F 2 74 ? -4.539 -36.647 54.882 1.00 30.64 69 LYS G CA 1
ATOM 11842 C C . LYS F 2 74 ? -6.048 -36.470 54.659 1.00 29.79 69 LYS G C 1
ATOM 11843 O O . LYS F 2 74 ? -6.823 -37.176 55.334 1.00 30.26 69 LYS G O 1
ATOM 11849 N N . GLN F 2 75 ? -6.442 -35.586 53.734 1.00 28.75 70 GLN G N 1
ATOM 11850 C CA . GLN F 2 75 ? -7.863 -35.289 53.393 1.00 28.12 70 GLN G CA 1
ATOM 11851 C C . GLN F 2 75 ? -8.529 -36.534 52.793 1.00 28.38 70 GLN G C 1
ATOM 11852 O O . GLN F 2 75 ? -9.727 -36.744 53.065 1.00 28.91 70 GLN G O 1
ATOM 11858 N N . VAL F 2 76 ? -7.788 -37.316 52.002 1.00 28.84 71 VAL G N 1
ATOM 11859 C CA . VAL F 2 76 ? -8.266 -38.584 51.368 1.00 29.46 71 VAL G CA 1
ATOM 11860 C C . VAL F 2 76 ? -8.395 -39.664 52.452 1.00 30.49 71 VAL G C 1
ATOM 11861 O O . VAL F 2 76 ? -9.369 -40.442 52.391 1.00 30.25 71 VAL G O 1
ATOM 11865 N N . ILE F 2 77 ? -7.453 -39.713 53.401 1.00 31.55 72 ILE G N 1
ATOM 11866 C CA . ILE F 2 77 ? -7.477 -40.664 54.554 1.00 32.45 72 ILE G CA 1
ATOM 11867 C C . ILE F 2 77 ? -8.740 -40.389 55.379 1.00 33.49 72 ILE G C 1
ATOM 11868 O O . ILE F 2 77 ? -9.464 -41.355 55.682 1.00 34.18 72 ILE G O 1
ATOM 11873 N N . HIS F 2 78 ? -8.988 -39.120 55.722 1.00 34.22 73 HIS G N 1
ATOM 11874 C CA . HIS F 2 78 ? -10.167 -38.663 56.509 1.00 34.62 73 HIS G CA 1
ATOM 11875 C C . HIS F 2 78 ? -11.467 -39.029 55.783 1.00 34.42 73 HIS G C 1
ATOM 11876 O O . HIS F 2 78 ? -12.451 -39.346 56.476 1.00 35.87 73 HIS G O 1
ATOM 11883 N N . PHE F 2 79 ? -11.473 -38.972 54.448 1.00 33.46 74 PHE G N 1
ATOM 11884 C CA . PHE F 2 79 ? -12.642 -39.306 53.592 1.00 33.18 74 PHE G CA 1
ATOM 11885 C C . PHE F 2 79 ? -12.922 -40.814 53.657 1.00 34.12 74 PHE G C 1
ATOM 11886 O O . PHE F 2 79 ? -14.099 -41.188 53.834 1.00 34.29 74 PHE G O 1
ATOM 11894 N N . LEU F 2 80 ? -11.880 -41.641 53.515 1.00 34.25 75 LEU G N 1
ATOM 11895 C CA . LEU F 2 80 ? -11.980 -43.127 53.448 1.00 34.68 75 LEU G CA 1
ATOM 11896 C C . LEU F 2 80 ? -12.174 -43.724 54.850 1.00 35.67 75 LEU G C 1
ATOM 11897 O O . LEU F 2 80 ? -12.652 -44.871 54.927 1.00 35.47 75 LEU G O 1
ATOM 11902 N N . ASN F 2 81 ? -11.813 -42.991 55.911 1.00 36.93 76 ASN G N 1
ATOM 11903 C CA . ASN F 2 81 ? -11.941 -43.452 57.323 1.00 38.47 76 ASN G CA 1
ATOM 11904 C C . ASN F 2 81 ? -13.422 -43.570 57.709 1.00 40.11 76 ASN G C 1
ATOM 11905 O O . ASN F 2 81 ? -13.715 -44.304 58.672 1.00 40.43 76 ASN G O 1
ATOM 11910 N N . ASP F 2 82 ? -14.314 -42.874 56.996 1.00 42.08 77 ASP G N 1
ATOM 11911 C CA . ASP F 2 82 ? -15.790 -43.010 57.125 1.00 43.24 77 ASP G CA 1
ATOM 11912 C C . ASP F 2 82 ? -16.217 -44.301 56.428 1.00 43.87 77 ASP G C 1
ATOM 11913 O O . ASP F 2 82 ? -16.035 -44.432 55.219 1.00 44.07 77 ASP G O 1
ATOM 11918 N N . PRO F 2 83 ? -16.788 -45.292 57.158 1.00 44.06 78 PRO G N 1
ATOM 11919 C CA . PRO F 2 83 ? -17.252 -46.539 56.544 1.00 44.02 78 PRO G CA 1
ATOM 11920 C C . PRO F 2 83 ? -18.269 -46.344 55.407 1.00 44.03 78 PRO G C 1
ATOM 11921 O O . PRO F 2 83 ? -18.233 -47.112 54.461 1.00 43.52 78 PRO G O 1
ATOM 11925 N N . ASP F 2 84 ? -19.141 -45.337 55.532 1.00 44.47 79 ASP G N 1
ATOM 11926 C CA . ASP F 2 84 ? -20.233 -45.029 54.566 1.00 45.44 79 ASP G CA 1
ATOM 11927 C C . ASP F 2 84 ? -19.634 -44.582 53.225 1.00 44.85 79 ASP G C 1
ATOM 11928 O O . ASP F 2 84 ? -20.187 -44.974 52.181 1.00 45.32 79 ASP G O 1
ATOM 11933 N N . ASN F 2 85 ? -18.559 -43.787 53.255 1.00 43.90 80 ASN G N 1
ATOM 11934 C CA . ASN F 2 85 ? -17.822 -43.319 52.049 1.00 43.33 80 ASN G CA 1
ATOM 11935 C C . ASN F 2 85 ? -17.039 -44.491 51.444 1.00 43.21 80 ASN G C 1
ATOM 11936 O O . ASN F 2 85 ? -17.205 -44.756 50.237 1.00 42.85 80 ASN G O 1
ATOM 11941 N N . ARG F 2 86 ? -16.227 -45.156 52.271 1.00 43.97 81 ARG G N 1
ATOM 11942 C CA . ARG F 2 86 ? -15.287 -46.252 51.900 1.00 44.68 81 ARG G CA 1
ATOM 11943 C C . ARG F 2 86 ? -15.984 -47.309 51.033 1.00 44.70 81 ARG G C 1
ATOM 11944 O O . ARG F 2 86 ? -15.429 -47.654 49.971 1.00 43.62 81 ARG G O 1
ATOM 11952 N N . LYS F 2 87 ? -17.151 -47.796 51.472 1.00 45.28 82 LYS G N 1
ATOM 11953 C CA . LYS F 2 87 ? -17.863 -48.966 50.882 1.00 45.37 82 LYS G CA 1
ATOM 11954 C C . LYS F 2 87 ? -18.233 -48.694 49.417 1.00 45.16 82 LYS G C 1
ATOM 11955 O O . LYS F 2 87 ? -18.366 -49.676 48.662 1.00 45.00 82 LYS G O 1
ATOM 11961 N N . HIS F 2 88 ? -18.401 -47.421 49.035 1.00 45.37 83 HIS G N 1
ATOM 11962 C CA . HIS F 2 88 ? -18.891 -46.987 47.696 1.00 45.33 83 HIS G CA 1
ATOM 11963 C C . HIS F 2 88 ? -17.741 -46.849 46.685 1.00 44.66 83 HIS G C 1
ATOM 11964 O O . HIS F 2 88 ? -18.038 -46.560 45.509 1.00 44.34 83 HIS G O 1
ATOM 11971 N N . CYS F 2 89 ? -16.484 -47.051 47.100 1.00 44.20 84 CYS G N 1
ATOM 11972 C CA . CYS F 2 89 ? -15.297 -46.988 46.200 1.00 43.77 84 CYS G CA 1
ATOM 11973 C C . CYS F 2 89 ? -15.230 -48.256 45.339 1.00 42.85 84 CYS G C 1
ATOM 11974 O O . CYS F 2 89 ? -15.042 -49.346 45.909 1.00 43.22 84 CYS G O 1
ATOM 11977 N N . LEU F 2 90 ? -15.372 -48.103 44.019 1.00 42.69 85 LEU G N 1
ATOM 11978 C CA . LEU F 2 90 ? -15.276 -49.204 43.020 1.00 42.43 85 LEU G CA 1
ATOM 11979 C C . LEU F 2 90 ? -13.802 -49.476 42.700 1.00 42.00 85 LEU G C 1
ATOM 11980 O O . LEU F 2 90 ? -13.410 -50.657 42.692 1.00 42.80 85 LEU G O 1
ATOM 11985 N N . GLY F 2 91 ? -13.027 -48.419 42.436 1.00 40.31 86 GLY G N 1
ATOM 11986 C CA . GLY F 2 91 ? -11.587 -48.501 42.121 1.00 38.44 86 GLY G CA 1
ATOM 11987 C C . GLY F 2 91 ? -10.871 -47.199 42.429 1.00 37.08 86 GLY G C 1
ATOM 11988 O O . GLY F 2 91 ? -11.535 -46.257 42.905 1.00 37.34 86 GLY G O 1
ATOM 11989 N N . VAL F 2 92 ? -9.562 -47.147 42.173 1.00 34.94 87 VAL G N 1
ATOM 11990 C CA . VAL F 2 92 ? -8.701 -45.962 42.458 1.00 33.29 87 VAL G CA 1
ATOM 11991 C C . VAL F 2 92 ? -7.813 -45.688 41.237 1.00 32.47 87 VAL G C 1
ATOM 11992 O O . VAL F 2 92 ? -7.279 -46.656 40.653 1.00 31.97 87 VAL G O 1
ATOM 11996 N N . ILE F 2 93 ? -7.713 -44.412 40.849 1.00 30.75 88 ILE G N 1
ATOM 11997 C CA . ILE F 2 93 ? -6.723 -43.875 39.870 1.00 28.94 88 ILE G CA 1
ATOM 11998 C C . ILE F 2 93 ? -5.814 -42.908 40.635 1.00 27.64 88 ILE G C 1
ATOM 11999 O O . ILE F 2 93 ? -6.349 -42.013 41.312 1.00 26.96 88 ILE G O 1
ATOM 12004 N N . SER F 2 94 ? -4.496 -43.098 40.548 1.00 26.42 89 SER G N 1
ATOM 12005 C CA . SER F 2 94 ? -3.486 -42.267 41.250 1.00 25.39 89 SER G CA 1
ATOM 12006 C C . SER F 2 94 ? -2.689 -41.451 40.231 1.00 24.45 89 SER G C 1
ATOM 12007 O O . SER F 2 94 ? -2.455 -41.950 39.117 1.00 24.04 89 SER G O 1
ATOM 12010 N N . SER F 2 95 ? -2.296 -40.234 40.609 1.00 23.47 90 SER G N 1
ATOM 12011 C CA . SER F 2 95 ? -1.415 -39.359 39.801 1.00 22.38 90 SER G CA 1
ATOM 12012 C C . SER F 2 95 ? -0.145 -39.040 40.587 1.00 21.34 90 SER G C 1
ATOM 12013 O O . SER F 2 95 ? -0.077 -39.341 41.797 1.00 21.02 90 SER G O 1
ATOM 12016 N N . GLY F 2 96 ? 0.818 -38.443 39.894 1.00 20.43 91 GLY G N 1
ATOM 12017 C CA . GLY F 2 96 ? 2.099 -38.003 40.459 1.00 19.87 91 GLY G CA 1
ATOM 12018 C C . GLY F 2 96 ? 3.043 -37.594 39.352 1.00 19.45 91 GLY G C 1
ATOM 12019 O O . GLY F 2 96 ? 2.598 -36.900 38.417 1.00 18.87 91 GLY G O 1
ATOM 12020 N N . ASN F 2 97 ? 4.293 -38.039 39.447 1.00 19.44 92 ASN G N 1
ATOM 12021 C CA . ASN F 2 97 ? 5.385 -37.672 38.515 1.00 18.90 92 ASN G CA 1
ATOM 12022 C C . ASN F 2 97 ? 6.432 -38.787 38.567 1.00 18.79 92 ASN G C 1
ATOM 12023 O O . ASN F 2 97 ? 6.862 -39.141 39.685 1.00 18.63 92 ASN G O 1
ATOM 12028 N N . THR F 2 98 ? 6.796 -39.331 37.403 1.00 19.30 93 THR G N 1
ATOM 12029 C CA . THR F 2 98 ? 7.755 -40.458 37.241 1.00 19.62 93 THR G CA 1
ATOM 12030 C C . THR F 2 98 ? 9.125 -40.085 37.827 1.00 20.52 93 THR G C 1
ATOM 12031 O O . THR F 2 98 ? 9.883 -41.009 38.170 1.00 20.60 93 THR G O 1
ATOM 12035 N N . ASN F 2 99 ? 9.426 -38.790 37.970 1.00 21.56 94 ASN G N 1
ATOM 12036 C CA . ASN F 2 99 ? 10.709 -38.297 38.540 1.00 22.53 94 ASN G CA 1
ATOM 12037 C C . ASN F 2 99 ? 10.842 -38.699 40.018 1.00 22.76 94 ASN G C 1
ATOM 12038 O O . ASN F 2 99 ? 11.963 -38.584 40.540 1.00 23.14 94 ASN G O 1
ATOM 12043 N N . PHE F 2 100 ? 9.762 -39.159 40.666 1.00 22.59 95 PHE G N 1
ATOM 12044 C CA . PHE F 2 100 ? 9.772 -39.656 42.071 1.00 22.80 95 PHE G CA 1
ATOM 12045 C C . PHE F 2 100 ? 10.139 -41.148 42.124 1.00 22.69 95 PHE G C 1
ATOM 12046 O O . PHE F 2 100 ? 10.172 -41.697 43.235 1.00 22.31 95 PHE G O 1
ATOM 12054 N N . GLY F 2 101 ? 10.408 -41.775 40.973 1.00 23.89 96 GLY G N 1
ATOM 12055 C CA . GLY F 2 101 ? 10.962 -43.141 40.869 1.00 24.50 96 GLY G CA 1
ATOM 12056 C C . GLY F 2 101 ? 10.054 -44.185 41.497 1.00 25.11 96 GLY G C 1
ATOM 12057 O O . GLY F 2 101 ? 8.924 -44.354 41.002 1.00 25.12 96 GLY G O 1
ATOM 12058 N N . ASP F 2 102 ? 10.536 -44.859 42.547 1.00 26.51 97 ASP G N 1
ATOM 12059 C CA . ASP F 2 102 ? 9.815 -45.939 43.279 1.00 27.45 97 ASP G CA 1
ATOM 12060 C C . ASP F 2 102 ? 8.550 -45.379 43.940 1.00 27.37 97 ASP G C 1
ATOM 12061 O O . ASP F 2 102 ? 7.646 -46.182 44.245 1.00 27.95 97 ASP G O 1
ATOM 12066 N N . SER F 2 103 ? 8.493 -44.061 44.158 1.00 26.89 98 SER G N 1
ATOM 12067 C CA . SER F 2 103 ? 7.363 -43.356 44.816 1.00 26.20 98 SER G CA 1
ATOM 12068 C C . SER F 2 103 ? 6.349 -42.841 43.785 1.00 25.45 98 SER G C 1
ATOM 12069 O O . SER F 2 103 ? 5.329 -42.280 44.220 1.00 24.81 98 SER G O 1
ATOM 12072 N N . PHE F 2 104 ? 6.583 -43.032 42.480 1.00 24.49 99 PHE G N 1
ATOM 12073 C CA . PHE F 2 104 ? 5.663 -42.551 41.414 1.00 24.06 99 PHE G CA 1
ATOM 12074 C C . PHE F 2 104 ? 4.251 -43.101 41.656 1.00 24.50 99 PHE G C 1
ATOM 12075 O O . PHE F 2 104 ? 4.049 -44.329 41.536 1.00 24.60 99 PHE G O 1
ATOM 12083 N N . ALA F 2 105 ? 3.312 -42.207 41.982 1.00 24.43 100 ALA G N 1
ATOM 12084 C CA . ALA F 2 105 ? 1.851 -42.454 42.023 1.00 25.00 100 ALA G CA 1
ATOM 12085 C C . ALA F 2 105 ? 1.502 -43.563 43.027 1.00 25.18 100 ALA G C 1
ATOM 12086 O O . ALA F 2 105 ? 0.463 -44.212 42.829 1.00 25.05 100 ALA G O 1
ATOM 12088 N N . ILE F 2 106 ? 2.307 -43.747 44.082 1.00 26.32 101 ILE G N 1
ATOM 12089 C CA . ILE F 2 106 ? 2.163 -44.878 45.053 1.00 27.51 101 ILE G CA 1
ATOM 12090 C C . ILE F 2 106 ? 0.893 -44.704 45.898 1.00 28.01 101 ILE G C 1
ATOM 12091 O O . ILE F 2 106 ? 0.494 -45.693 46.540 1.00 27.86 101 ILE G O 1
ATOM 12096 N N . ALA F 2 107 ? 0.285 -43.511 45.912 1.00 28.54 102 ALA G N 1
ATOM 12097 C CA . ALA F 2 107 ? -1.021 -43.246 46.565 1.00 29.08 102 ALA G CA 1
ATOM 12098 C C . ALA F 2 107 ? -2.034 -44.312 46.133 1.00 29.24 102 ALA G C 1
ATOM 12099 O O . ALA F 2 107 ? -2.801 -44.779 46.997 1.00 29.60 102 ALA G O 1
ATOM 12101 N N . GLY F 2 108 ? -2.024 -44.677 44.847 1.00 29.87 103 GLY G N 1
ATOM 12102 C CA . GLY F 2 108 ? -2.908 -45.698 44.252 1.00 30.95 103 GLY G CA 1
ATOM 12103 C C . GLY F 2 108 ? -2.699 -47.066 44.895 1.00 32.15 103 GLY G C 1
ATOM 12104 O O . GLY F 2 108 ? -3.581 -47.558 45.594 1.00 31.74 103 GLY G O 1
ATOM 12105 N N . PRO F 2 109 ? -1.534 -47.718 44.668 1.00 33.60 104 PRO G N 1
ATOM 12106 C CA . PRO F 2 109 ? -1.202 -48.984 45.327 1.00 34.07 104 PRO G CA 1
ATOM 12107 C C . PRO F 2 109 ? -1.562 -49.042 46.820 1.00 34.68 104 PRO G C 1
ATOM 12108 O O . PRO F 2 109 ? -2.130 -50.039 47.231 1.00 34.93 104 PRO G O 1
ATOM 12112 N N . VAL F 2 110 ? -1.232 -47.991 47.582 1.00 34.98 105 VAL G N 1
ATOM 12113 C CA . VAL F 2 110 ? -1.515 -47.888 49.047 1.00 35.62 105 VAL G CA 1
ATOM 12114 C C . VAL F 2 110 ? -3.027 -48.017 49.265 1.00 37.22 105 VAL G C 1
ATOM 12115 O O . VAL F 2 110 ? -3.438 -48.922 50.020 1.00 37.72 105 VAL G O 1
ATOM 12119 N N . ILE F 2 111 ? -3.817 -47.151 48.621 1.00 38.51 106 ILE G N 1
ATOM 12120 C CA . ILE F 2 111 ? -5.310 -47.142 48.706 1.00 39.70 106 ILE G CA 1
ATOM 12121 C C . ILE F 2 111 ? -5.838 -48.506 48.242 1.00 41.78 106 ILE G C 1
ATOM 12122 O O . ILE F 2 111 ? -6.661 -49.094 48.970 1.00 40.97 106 ILE G O 1
ATOM 12127 N N . SER F 2 112 ? -5.370 -48.979 47.082 1.00 43.55 107 SER G N 1
ATOM 12128 C CA . SER F 2 112 ? -5.759 -50.264 46.442 1.00 45.62 107 SER G CA 1
ATOM 12129 C C . SER F 2 112 ? -5.640 -51.420 47.442 1.00 47.77 107 SER G C 1
ATOM 12130 O O . SER F 2 112 ? -6.546 -52.278 47.457 1.00 48.33 107 SER G O 1
ATOM 12133 N N . TYR F 2 113 ? -4.568 -51.441 48.240 1.00 50.29 108 TYR G N 1
ATOM 12134 C CA . TYR F 2 113 ? -4.299 -52.482 49.267 1.00 52.04 108 TYR G CA 1
ATOM 12135 C C . TYR F 2 113 ? -5.210 -52.267 50.481 1.00 52.19 108 TYR G C 1
ATOM 12136 O O . TYR F 2 113 ? -5.759 -53.257 50.999 1.00 53.45 108 TYR G O 1
ATOM 12145 N N . LYS F 2 114 ? -5.358 -51.012 50.918 1.00 50.74 109 LYS G N 1
ATOM 12146 C CA . LYS F 2 114 ? -6.095 -50.631 52.153 1.00 49.75 109 LYS G CA 1
ATOM 12147 C C . LYS F 2 114 ? -7.597 -50.906 51.977 1.00 48.37 109 LYS G C 1
ATOM 12148 O O . LYS F 2 114 ? -8.227 -51.345 52.959 1.00 48.08 109 LYS G O 1
ATOM 12154 N N . LEU F 2 115 ? -8.139 -50.665 50.776 1.00 46.82 110 LEU G N 1
ATOM 12155 C CA . LEU F 2 115 ? -9.591 -50.787 50.454 1.00 46.82 110 LEU G CA 1
ATOM 12156 C C . LEU F 2 115 ? -9.902 -52.148 49.811 1.00 46.96 110 LEU G C 1
ATOM 12157 O O . LEU F 2 115 ? -11.093 -52.509 49.785 1.00 47.29 110 LEU G O 1
ATOM 12162 N N . LYS F 2 116 ? -8.887 -52.855 49.299 1.00 46.95 111 LYS G N 1
ATOM 12163 C CA . LYS F 2 116 ? -9.024 -54.129 48.535 1.00 46.67 111 LYS G CA 1
ATOM 12164 C C . LYS F 2 116 ? -9.835 -53.864 47.260 1.00 45.91 111 LYS G C 1
ATOM 12165 O O . LYS F 2 116 ? -10.790 -54.622 46.997 1.00 45.97 111 LYS G O 1
ATOM 12171 N N . VAL F 2 117 ? -9.461 -52.826 46.504 1.00 44.50 112 VAL G N 1
ATOM 12172 C CA . VAL F 2 117 ? -10.113 -52.425 45.219 1.00 43.66 112 VAL G CA 1
ATOM 12173 C C . VAL F 2 117 ? -9.037 -52.329 44.141 1.00 42.57 112 VAL G C 1
ATOM 12174 O O . VAL F 2 117 ? -7.867 -52.121 44.453 1.00 43.47 112 VAL G O 1
ATOM 12178 N N . PRO F 2 118 ? -9.390 -52.483 42.844 1.00 41.57 113 PRO G N 1
ATOM 12179 C CA . PRO F 2 118 ? -8.399 -52.428 41.769 1.00 41.16 113 PRO G CA 1
ATOM 12180 C C . PRO F 2 118 ? -7.775 -51.035 41.589 1.00 40.45 113 PRO G C 1
ATOM 12181 O O . PRO F 2 118 ? -8.491 -50.051 41.674 1.00 39.81 113 PRO G O 1
ATOM 12185 N N . LEU F 2 119 ? -6.456 -50.997 41.375 1.00 39.40 114 LEU G N 1
ATOM 12186 C CA . LEU F 2 119 ? -5.716 -49.822 40.844 1.00 37.65 114 LEU G CA 1
ATOM 12187 C C . LEU F 2 119 ? -5.973 -49.756 39.335 1.00 36.80 114 LEU G C 1
ATOM 12188 O O . LEU F 2 119 ? -5.359 -50.549 38.597 1.00 37.18 114 LEU G O 1
ATOM 12193 N N . LEU F 2 120 ? -6.865 -48.860 38.904 1.00 35.40 115 LEU G N 1
ATOM 12194 C CA . LEU F 2 120 ? -7.433 -48.837 37.529 1.00 34.61 115 LEU G CA 1
ATOM 12195 C C . LEU F 2 120 ? -6.465 -48.166 36.548 1.00 32.99 115 LEU G C 1
ATOM 12196 O O . LEU F 2 120 ? -6.448 -48.582 35.374 1.00 31.82 115 LEU G O 1
ATOM 12201 N N . TYR F 2 121 ? -5.719 -47.149 36.990 1.00 31.73 116 TYR G N 1
ATOM 12202 C CA . TYR F 2 121 ? -4.867 -46.313 36.102 1.00 30.59 116 TYR G CA 1
ATOM 12203 C C . TYR F 2 121 ? -3.865 -45.492 36.922 1.00 29.46 116 TYR G C 1
ATOM 12204 O O . TYR F 2 121 ? -4.047 -45.331 38.146 1.00 28.80 116 TYR G O 1
ATOM 12213 N N . GLN F 2 122 ? -2.815 -45.018 36.244 1.00 28.37 117 GLN G N 1
ATOM 12214 C CA . GLN F 2 122 ? -1.801 -44.067 36.774 1.00 27.28 117 GLN G CA 1
ATOM 12215 C C . GLN F 2 122 ? -1.475 -43.046 35.681 1.00 25.98 117 GLN G C 1
ATOM 12216 O O . GLN F 2 122 ? -1.287 -43.466 34.523 1.00 25.65 117 GLN G O 1
ATOM 12222 N N . PHE F 2 123 ? -1.436 -41.756 36.029 1.00 25.10 118 PHE G N 1
ATOM 12223 C CA . PHE F 2 123 ? -1.127 -40.644 35.091 1.00 24.26 118 PHE G CA 1
ATOM 12224 C C . PHE F 2 123 ? -0.280 -39.586 35.808 1.00 23.32 118 PHE G C 1
ATOM 12225 O O . PHE F 2 123 ? -0.025 -39.722 37.021 1.00 22.43 118 PHE G O 1
ATOM 12233 N N . GLU F 2 124 ? 0.147 -38.568 35.060 1.00 22.78 119 GLU G N 1
ATOM 12234 C CA . GLU F 2 124 ? 1.029 -37.476 35.546 1.00 22.41 119 GLU G CA 1
ATOM 12235 C C . GLU F 2 124 ? 0.315 -36.129 35.403 1.00 22.24 119 GLU G C 1
ATOM 12236 O O . GLU F 2 124 ? -0.348 -35.921 34.369 1.00 21.96 119 GLU G O 1
ATOM 12242 N N . LEU F 2 125 ? 0.462 -35.258 36.405 1.00 22.21 120 LEU G N 1
ATOM 12243 C CA . LEU F 2 125 ? 0.148 -33.806 36.323 1.00 22.58 120 LEU G CA 1
ATOM 12244 C C . LEU F 2 125 ? -1.308 -33.617 35.866 1.00 22.81 120 LEU G C 1
ATOM 12245 O O . LEU F 2 125 ? -2.197 -34.128 36.573 1.00 22.75 120 LEU G O 1
ATOM 12250 N N . ILE F 2 126 ? -1.556 -32.918 34.751 1.00 23.47 121 ILE G N 1
ATOM 12251 C CA . ILE F 2 126 ? -2.933 -32.583 34.267 1.00 23.86 121 ILE G CA 1
ATOM 12252 C C . ILE F 2 126 ? -3.397 -33.630 33.243 1.00 25.22 121 ILE G C 1
ATOM 12253 O O . ILE F 2 126 ? -4.547 -33.518 32.775 1.00 24.68 121 ILE G O 1
ATOM 12258 N N . GLY F 2 127 ? -2.544 -34.606 32.913 1.00 26.73 122 GLY G N 1
ATOM 12259 C CA . GLY F 2 127 ? -2.867 -35.714 31.994 1.00 28.01 122 GLY G CA 1
ATOM 12260 C C . GLY F 2 127 ? -2.754 -35.295 30.538 1.00 29.59 122 GLY G C 1
ATOM 12261 O O . GLY F 2 127 ? -2.911 -34.093 30.248 1.00 29.82 122 GLY G O 1
ATOM 12262 N N . THR F 2 128 ? -2.483 -36.260 29.655 1.00 31.65 123 THR G N 1
ATOM 12263 C CA . THR F 2 128 ? -2.410 -36.087 28.179 1.00 33.54 123 THR G CA 1
ATOM 12264 C C . THR F 2 128 ? -3.768 -36.443 27.562 1.00 34.95 123 THR G C 1
ATOM 12265 O O . THR F 2 128 ? -4.626 -36.965 28.296 1.00 34.23 123 THR G O 1
ATOM 12269 N N . LYS F 2 129 ? -3.941 -36.174 26.264 1.00 38.46 124 LYS G N 1
ATOM 12270 C CA . LYS F 2 129 ? -5.130 -36.583 25.461 1.00 40.85 124 LYS G CA 1
ATOM 12271 C C . LYS F 2 129 ? -5.376 -38.089 25.627 1.00 41.27 124 LYS G C 1
ATOM 12272 O O . LYS F 2 129 ? -6.551 -38.483 25.787 1.00 41.21 124 LYS G O 1
ATOM 12278 N N . GLU F 2 130 ? -4.305 -38.890 25.588 1.00 41.79 125 GLU G N 1
ATOM 12279 C CA . GLU F 2 130 ? -4.345 -40.374 25.715 1.00 42.35 125 GLU G CA 1
ATOM 12280 C C . GLU F 2 130 ? -4.902 -40.765 27.091 1.00 40.34 125 GLU G C 1
ATOM 12281 O O . GLU F 2 130 ? -5.656 -41.756 27.150 1.00 39.36 125 GLU G O 1
ATOM 12287 N N . ASP F 2 131 ? -4.548 -40.021 28.147 1.00 37.70 126 ASP G N 1
ATOM 12288 C CA . ASP F 2 131 ? -4.992 -40.277 29.547 1.00 36.19 126 ASP G CA 1
ATOM 12289 C C . ASP F 2 131 ? -6.503 -40.031 29.666 1.00 35.89 126 ASP G C 1
ATOM 12290 O O . ASP F 2 131 ? -7.168 -40.823 30.356 1.00 34.83 126 ASP G O 1
ATOM 12295 N N . VAL F 2 132 ? -7.016 -38.973 29.029 1.00 36.84 127 VAL G N 1
ATOM 12296 C CA . VAL F 2 132 ? -8.461 -38.585 29.062 1.00 38.41 127 VAL G CA 1
ATOM 12297 C C . VAL F 2 132 ? -9.282 -39.705 28.412 1.00 40.17 127 VAL G C 1
ATOM 12298 O O . VAL F 2 132 ? -10.268 -40.152 29.032 1.00 40.60 127 VAL G O 1
ATOM 12302 N N . GLU F 2 133 ? -8.876 -40.134 27.213 1.00 41.68 128 GLU G N 1
ATOM 12303 C CA . GLU F 2 133 ? -9.536 -41.198 26.408 1.00 43.41 128 GLU G CA 1
ATOM 12304 C C . GLU F 2 133 ? -9.569 -42.506 27.212 1.00 43.39 128 GLU G C 1
ATOM 12305 O O . GLU F 2 133 ? -10.660 -43.099 27.330 1.00 43.85 128 GLU G O 1
ATOM 12311 N N . GLU F 2 134 ? -8.420 -42.921 27.757 1.00 43.24 129 GLU G N 1
ATOM 12312 C CA . GLU F 2 134 ? -8.233 -44.222 28.460 1.00 43.30 129 GLU G CA 1
ATOM 12313 C C . GLU F 2 134 ? -9.020 -44.240 29.777 1.00 42.59 129 GLU G C 1
ATOM 12314 O O . GLU F 2 134 ? -9.617 -45.289 30.081 1.00 41.73 129 GLU G O 1
ATOM 12320 N N . VAL F 2 135 ? -9.014 -43.136 30.533 1.00 41.59 130 VAL G N 1
ATOM 12321 C CA . VAL F 2 135 ? -9.693 -43.040 31.862 1.00 41.48 130 VAL G CA 1
ATOM 12322 C C . VAL F 2 135 ? -11.213 -43.009 31.649 1.00 41.24 130 VAL G C 1
ATOM 12323 O O . VAL F 2 135 ? -11.921 -43.631 32.459 1.00 42.40 130 VAL G O 1
ATOM 12327 N N . ASN F 2 136 ? -11.693 -42.316 30.610 1.00 41.58 131 ASN G N 1
ATOM 12328 C CA . ASN F 2 136 ? -13.131 -42.288 30.220 1.00 41.74 131 ASN G CA 1
ATOM 12329 C C . ASN F 2 136 ? -13.604 -43.720 29.938 1.00 43.98 131 ASN G C 1
ATOM 12330 O O . ASN F 2 136 ? -14.693 -44.086 30.423 1.00 43.96 131 ASN G O 1
ATOM 12335 N N . ARG F 2 137 ? -12.804 -44.495 29.195 1.00 46.59 132 ARG G N 1
ATOM 12336 C CA . ARG F 2 137 ? -13.089 -45.908 28.824 1.00 48.02 132 ARG G CA 1
ATOM 12337 C C . ARG F 2 137 ? -13.111 -46.779 30.087 1.00 48.34 132 ARG G C 1
ATOM 12338 O O . ARG F 2 137 ? -14.094 -47.522 30.270 1.00 48.49 132 ARG G O 1
ATOM 12346 N N . ILE F 2 138 ? -12.068 -46.685 30.920 1.00 48.20 133 ILE G N 1
ATOM 12347 C CA . ILE F 2 138 ? -11.859 -47.551 32.122 1.00 48.07 133 ILE G CA 1
ATOM 12348 C C . ILE F 2 138 ? -12.960 -47.274 33.157 1.00 48.80 133 ILE G C 1
ATOM 12349 O O . ILE F 2 138 ? -13.389 -48.238 33.822 1.00 49.02 133 ILE G O 1
ATOM 12354 N N . ILE F 2 139 ? -13.398 -46.016 33.291 1.00 49.59 134 ILE G N 1
ATOM 12355 C CA . ILE F 2 139 ? -14.486 -45.601 34.231 1.00 49.98 134 ILE G CA 1
ATOM 12356 C C . ILE F 2 139 ? -15.809 -46.240 33.782 1.00 50.34 134 ILE G C 1
ATOM 12357 O O . ILE F 2 139 ? -16.574 -46.676 34.666 1.00 49.22 134 ILE G O 1
ATOM 12362 N N . SER F 2 140 ? -16.067 -46.292 32.469 1.00 50.50 135 SER G N 1
ATOM 12363 C CA . SER F 2 140 ? -17.270 -46.928 31.864 1.00 51.64 135 SER G CA 1
ATOM 12364 C C . SER F 2 140 ? -17.266 -48.434 32.156 1.00 52.34 135 SER G C 1
ATOM 12365 O O . SER F 2 140 ? -18.307 -48.945 32.613 1.00 51.98 135 SER G O 1
ATOM 12368 N N . GLU F 2 141 ? -16.133 -49.106 31.916 1.00 53.93 136 GLU G N 1
ATOM 12369 C CA . GLU F 2 141 ? -15.939 -50.567 32.138 1.00 54.67 136 GLU G CA 1
ATOM 12370 C C . GLU F 2 141 ? -16.115 -50.905 33.626 1.00 54.27 136 GLU G C 1
ATOM 12371 O O . GLU F 2 141 ? -16.597 -52.014 33.921 1.00 54.65 136 GLU G O 1
ATOM 12377 N N . THR F 2 142 ? -15.727 -49.991 34.522 1.00 52.98 137 THR G N 1
ATOM 12378 C CA . THR F 2 142 ? -15.839 -50.148 35.998 1.00 52.28 137 THR G CA 1
ATOM 12379 C C . THR F 2 142 ? -17.306 -50.000 36.425 1.00 52.86 137 THR G C 1
ATOM 12380 O O . THR F 2 142 ? -17.675 -50.604 37.452 1.00 52.42 137 THR G O 1
ATOM 12384 N N . PHE F 2 143 ? -18.107 -49.238 35.669 1.00 54.39 138 PHE G N 1
ATOM 12385 C CA . PHE F 2 143 ? -19.542 -48.956 35.949 1.00 55.91 138 PHE G CA 1
ATOM 12386 C C . PHE F 2 143 ? -20.439 -49.792 35.021 1.00 58.06 138 PHE G C 1
ATOM 12387 O O . PHE F 2 143 ? -21.476 -49.272 34.563 1.00 59.05 138 PHE G O 1
ATOM 12395 N N . ASN F 2 144 ? -20.065 -51.053 34.771 1.00 60.63 139 ASN G N 1
ATOM 12396 C CA . ASN F 2 144 ? -20.830 -52.021 33.935 1.00 61.57 139 ASN G CA 1
ATOM 12397 C C . ASN F 2 144 ? -20.920 -53.361 34.675 1.00 62.15 139 ASN G C 1
ATOM 12398 O O . ASN F 2 144 ? -19.913 -54.021 34.932 1.00 62.81 139 ASN G O 1
ATOM 12403 N N . LYS G 2 7 ? 74.690 5.662 -5.238 1.00 40.40 2 LYS F N 1
ATOM 12404 C CA . LYS G 2 7 ? 74.084 4.690 -4.276 1.00 40.18 2 LYS F CA 1
ATOM 12405 C C . LYS G 2 7 ? 72.605 5.038 -4.055 1.00 38.14 2 LYS F C 1
ATOM 12406 O O . LYS G 2 7 ? 72.279 6.240 -3.984 1.00 38.16 2 LYS F O 1
ATOM 12412 N N . GLU G 2 8 ? 71.749 4.016 -3.945 1.00 35.91 3 GLU F N 1
ATOM 12413 C CA . GLU G 2 8 ? 70.280 4.159 -3.748 1.00 33.86 3 GLU F CA 1
ATOM 12414 C C . GLU G 2 8 ? 70.020 4.867 -2.413 1.00 31.05 3 GLU F C 1
ATOM 12415 O O . GLU G 2 8 ? 70.699 4.533 -1.425 1.00 29.96 3 GLU F O 1
ATOM 12421 N N . LEU G 2 9 ? 69.079 5.815 -2.397 1.00 28.45 4 LEU F N 1
ATOM 12422 C CA . LEU G 2 9 ? 68.720 6.619 -1.199 1.00 26.47 4 LEU F CA 1
ATOM 12423 C C . LEU G 2 9 ? 67.237 7.001 -1.252 1.00 24.34 4 LEU F C 1
ATOM 12424 O O . LEU G 2 9 ? 66.769 7.459 -2.314 1.00 23.23 4 LEU F O 1
ATOM 12429 N N . ILE G 2 10 ? 66.541 6.822 -0.128 1.00 22.55 5 ILE F N 1
ATOM 12430 C CA . ILE G 2 10 ? 65.138 7.275 0.093 1.00 20.73 5 ILE F CA 1
ATOM 12431 C C . ILE G 2 10 ? 65.176 8.465 1.054 1.00 19.73 5 ILE F C 1
ATOM 12432 O O . ILE G 2 10 ? 65.890 8.386 2.068 1.00 19.91 5 ILE F O 1
ATOM 12437 N N . VAL G 2 11 ? 64.464 9.540 0.717 1.00 18.22 6 VAL F N 1
ATOM 12438 C CA . VAL G 2 11 ? 64.027 10.585 1.685 1.00 17.45 6 VAL F CA 1
ATOM 12439 C C . VAL G 2 11 ? 62.529 10.367 1.895 1.00 16.85 6 VAL F C 1
ATOM 12440 O O . VAL G 2 11 ? 61.808 10.206 0.892 1.00 16.37 6 VAL F O 1
ATOM 12444 N N . TYR G 2 12 ? 62.085 10.320 3.148 1.00 16.24 7 TYR F N 1
ATOM 12445 C CA . TYR G 2 12 ? 60.669 10.036 3.478 1.00 15.75 7 TYR F CA 1
ATOM 12446 C C . TYR G 2 12 ? 60.197 10.974 4.587 1.00 15.09 7 TYR F C 1
ATOM 12447 O O . TYR G 2 12 ? 61.018 11.563 5.318 1.00 14.84 7 TYR F O 1
ATOM 12456 N N . PHE G 2 13 ? 58.877 11.120 4.666 1.00 14.37 8 PHE F N 1
ATOM 12457 C CA . PHE G 2 13 ? 58.166 11.753 5.797 1.00 13.79 8 PHE F CA 1
ATOM 12458 C C . PHE G 2 13 ? 57.162 10.742 6.353 1.00 13.53 8 PHE F C 1
ATOM 12459 O O . PHE G 2 13 ? 56.583 9.951 5.585 1.00 12.92 8 PHE F O 1
ATOM 12467 N N . SER G 2 14 ? 56.978 10.782 7.668 1.00 13.34 9 SER F N 1
ATOM 12468 C CA . SER G 2 14 ? 56.007 9.953 8.418 1.00 13.29 9 SER F CA 1
ATOM 12469 C C . SER G 2 14 ? 55.594 10.743 9.660 1.00 13.34 9 SER F C 1
ATOM 12470 O O . SER G 2 14 ? 56.496 11.276 10.329 1.00 13.34 9 SER F O 1
ATOM 12473 N N . THR G 2 15 ? 54.291 10.868 9.926 1.00 13.44 10 THR F N 1
ATOM 12474 C CA . THR G 2 15 ? 53.776 11.501 11.169 1.00 13.83 10 THR F CA 1
ATOM 12475 C C . THR G 2 15 ? 54.023 10.531 12.331 1.00 14.54 10 THR F C 1
ATOM 12476 O O . THR G 2 15 ? 54.698 9.494 12.114 1.00 13.97 10 THR F O 1
ATOM 12480 N N . GLN G 2 16 ? 53.467 10.852 13.502 1.00 15.61 11 GLN F N 1
ATOM 12481 C CA . GLN G 2 16 ? 53.601 10.074 14.761 1.00 16.69 11 GLN F CA 1
ATOM 12482 C C . GLN G 2 16 ? 53.046 8.657 14.564 1.00 16.07 11 GLN F C 1
ATOM 12483 O O . GLN G 2 16 ? 53.494 7.763 15.296 1.00 16.06 11 GLN F O 1
ATOM 12489 N N . SER G 2 17 ? 52.130 8.449 13.608 1.00 15.42 12 SER F N 1
ATOM 12490 C CA . SER G 2 17 ? 51.489 7.133 13.330 1.00 15.23 12 SER F CA 1
ATOM 12491 C C . SER G 2 17 ? 52.492 6.155 12.697 1.00 14.75 12 SER F C 1
ATOM 12492 O O . SER G 2 17 ? 52.250 4.938 12.785 1.00 14.27 12 SER F O 1
ATOM 12495 N N . ASN G 2 18 ? 53.560 6.665 12.072 1.00 14.50 13 ASN F N 1
ATOM 12496 C CA . ASN G 2 18 ? 54.748 5.885 11.625 1.00 14.47 13 ASN F CA 1
ATOM 12497 C C . ASN G 2 18 ? 54.385 4.811 10.585 1.00 14.38 13 ASN F C 1
ATOM 12498 O O . ASN G 2 18 ? 55.149 3.834 10.485 1.00 14.49 13 ASN F O 1
ATOM 12503 N N . ASN G 2 19 ? 53.304 4.975 9.814 1.00 14.27 14 ASN F N 1
ATOM 12504 C CA . ASN G 2 19 ? 52.917 3.997 8.759 1.00 14.46 14 ASN F CA 1
ATOM 12505 C C . ASN G 2 19 ? 53.980 3.994 7.654 1.00 14.70 14 ASN F C 1
ATOM 12506 O O . ASN G 2 19 ? 54.442 2.895 7.275 1.00 14.42 14 ASN F O 1
ATOM 12511 N N . THR G 2 20 ? 54.322 5.179 7.141 1.00 14.95 15 THR F N 1
ATOM 12512 C CA . THR G 2 20 ? 55.287 5.367 6.025 1.00 15.24 15 THR F CA 1
ATOM 12513 C C . THR G 2 20 ? 56.685 4.957 6.506 1.00 15.68 15 THR F C 1
ATOM 12514 O O . THR G 2 20 ? 57.401 4.287 5.736 1.00 15.69 15 THR F O 1
ATOM 12518 N N . HIS G 2 21 ? 57.040 5.321 7.740 1.00 16.35 16 HIS F N 1
ATOM 12519 C CA . HIS G 2 21 ? 58.295 4.905 8.421 1.00 17.07 16 HIS F CA 1
ATOM 12520 C C . HIS G 2 21 ? 58.440 3.381 8.319 1.00 17.64 16 HIS F C 1
ATOM 12521 O O . HIS G 2 21 ? 59.512 2.920 7.903 1.00 17.19 16 HIS F O 1
ATOM 12528 N N . ARG G 2 22 ? 57.385 2.634 8.655 1.00 18.13 17 ARG F N 1
ATOM 12529 C CA . ARG G 2 22 ? 57.426 1.149 8.728 1.00 18.56 17 ARG F CA 1
ATOM 12530 C C . ARG G 2 22 ? 57.536 0.569 7.316 1.00 19.22 17 ARG F C 1
ATOM 12531 O O . ARG G 2 22 ? 58.309 -0.398 7.144 1.00 19.53 17 ARG F O 1
ATOM 12539 N N . PHE G 2 23 ? 56.828 1.141 6.336 1.00 19.28 18 PHE F N 1
ATOM 12540 C CA . PHE G 2 23 ? 56.954 0.731 4.915 1.00 20.12 18 PHE F CA 1
ATOM 12541 C C . PHE G 2 23 ? 58.407 0.917 4.468 1.00 20.68 18 PHE F C 1
ATOM 12542 O O . PHE G 2 23 ? 58.977 -0.037 3.912 1.00 21.02 18 PHE F O 1
ATOM 12550 N N . VAL G 2 24 ? 58.983 2.096 4.723 1.00 21.32 19 VAL F N 1
ATOM 12551 C CA . VAL G 2 24 ? 60.345 2.483 4.243 1.00 22.09 19 VAL F CA 1
ATOM 12552 C C . VAL G 2 24 ? 61.392 1.547 4.864 1.00 23.38 19 VAL F C 1
ATOM 12553 O O . VAL G 2 24 ? 62.291 1.109 4.124 1.00 23.78 19 VAL F O 1
ATOM 12557 N N . GLN G 2 25 ? 61.274 1.234 6.160 1.00 24.42 20 GLN F N 1
ATOM 12558 C CA . GLN G 2 25 ? 62.250 0.377 6.890 1.00 25.01 20 GLN F CA 1
ATOM 12559 C C . GLN G 2 25 ? 62.224 -1.056 6.334 1.00 25.06 20 GLN F C 1
ATOM 12560 O O . GLN G 2 25 ? 63.195 -1.789 6.591 1.00 25.28 20 GLN F O 1
ATOM 12566 N N . LYS G 2 26 ? 61.174 -1.443 5.600 1.00 25.37 21 LYS F N 1
ATOM 12567 C CA . LYS G 2 26 ? 61.071 -2.773 4.938 1.00 25.98 21 LYS F CA 1
ATOM 12568 C C . LYS G 2 26 ? 61.818 -2.769 3.595 1.00 26.36 21 LYS F C 1
ATOM 12569 O O . LYS G 2 26 ? 62.071 -3.870 3.079 1.00 26.70 21 LYS F O 1
ATOM 12575 N N . LEU G 2 27 ? 62.145 -1.595 3.040 1.00 26.73 22 LEU F N 1
ATOM 12576 C CA . LEU G 2 27 ? 62.817 -1.461 1.715 1.00 27.19 22 LEU F CA 1
ATOM 12577 C C . LEU G 2 27 ? 64.330 -1.659 1.879 1.00 27.81 22 LEU F C 1
ATOM 12578 O O . LEU G 2 27 ? 64.836 -1.479 3.001 1.00 28.08 22 LEU F O 1
ATOM 12583 N N . ASP G 2 28 ? 65.021 -1.997 0.785 1.00 28.67 23 ASP F N 1
ATOM 12584 C CA . ASP G 2 28 ? 66.473 -2.325 0.770 1.00 29.25 23 ASP F CA 1
ATOM 12585 C C . ASP G 2 28 ? 67.310 -1.048 0.909 1.00 28.48 23 ASP F C 1
ATOM 12586 O O . ASP G 2 28 ? 68.260 -1.057 1.712 1.00 28.39 23 ASP F O 1
ATOM 12591 N N . ALA G 2 29 ? 66.976 0.005 0.156 1.00 28.14 24 ALA F N 1
ATOM 12592 C CA . ALA G 2 29 ? 67.765 1.256 0.063 1.00 27.76 24 ALA F CA 1
ATOM 12593 C C . ALA G 2 29 ? 67.822 1.948 1.431 1.00 28.26 24 ALA F C 1
ATOM 12594 O O . ALA G 2 29 ? 66.832 1.850 2.192 1.00 28.14 24 ALA F O 1
ATOM 12596 N N . GLU G 2 30 ? 68.944 2.620 1.716 1.00 27.56 25 GLU F N 1
ATOM 12597 C CA . GLU G 2 30 ? 69.135 3.514 2.890 1.00 27.91 25 GLU F CA 1
ATOM 12598 C C . GLU G 2 30 ? 68.088 4.634 2.839 1.00 26.65 25 GLU F C 1
ATOM 12599 O O . GLU G 2 30 ? 67.738 5.068 1.721 1.00 25.46 25 GLU F O 1
ATOM 12605 N N . SER G 2 31 ? 67.630 5.101 4.005 1.00 25.06 26 SER F N 1
ATOM 12606 C CA . SER G 2 31 ? 66.550 6.114 4.135 1.00 24.29 26 SER F CA 1
ATOM 12607 C C . SER G 2 31 ? 66.969 7.232 5.095 1.00 23.41 26 SER F C 1
ATOM 12608 O O . SER G 2 31 ? 67.703 6.948 6.059 1.00 23.26 26 SER F O 1
ATOM 12611 N N . ILE G 2 32 ? 66.515 8.458 4.818 1.00 22.34 27 ILE F N 1
ATOM 12612 C CA . ILE G 2 32 ? 66.653 9.652 5.704 1.00 21.63 27 ILE F CA 1
ATOM 12613 C C . ILE G 2 32 ? 65.247 10.212 5.958 1.00 20.91 27 ILE F C 1
ATOM 12614 O O . ILE G 2 32 ? 64.463 10.307 4.992 1.00 20.32 27 ILE F O 1
ATOM 12619 N N . ARG G 2 33 ? 64.943 10.563 7.209 1.00 19.96 28 ARG F N 1
ATOM 12620 C CA . ARG G 2 33 ? 63.595 11.022 7.636 1.00 19.60 28 ARG F CA 1
ATOM 12621 C C . ARG G 2 33 ? 63.571 12.552 7.719 1.00 19.19 28 ARG F C 1
ATOM 12622 O O . ARG G 2 33 ? 64.432 13.127 8.413 1.00 19.28 28 ARG F O 1
ATOM 12630 N N . ILE G 2 34 ? 62.611 13.181 7.035 1.00 18.65 29 ILE F N 1
ATOM 12631 C CA . ILE G 2 34 ? 62.271 14.623 7.213 1.00 18.42 29 ILE F CA 1
ATOM 12632 C C . ILE G 2 34 ? 61.687 14.778 8.617 1.00 18.78 29 ILE F C 1
ATOM 12633 O O . ILE G 2 34 ? 60.782 14.034 8.987 1.00 18.50 29 ILE F O 1
ATOM 12638 N N . PRO G 2 35 ? 62.201 15.710 9.455 1.00 19.67 30 PRO F N 1
ATOM 12639 C CA . PRO G 2 35 ? 61.737 15.845 10.837 1.00 20.15 30 PRO F CA 1
ATOM 12640 C C . PRO G 2 35 ? 60.257 16.234 10.949 1.00 20.44 30 PRO F C 1
ATOM 12641 O O . PRO G 2 35 ? 59.803 17.032 10.147 1.00 20.21 30 PRO F O 1
ATOM 12645 N N . ILE G 2 36 ? 59.555 15.679 11.943 1.00 21.32 31 ILE F N 1
ATOM 12646 C CA . ILE G 2 36 ? 58.150 16.057 12.288 1.00 22.53 31 ILE F CA 1
ATOM 12647 C C . ILE G 2 36 ? 58.152 17.494 12.823 1.00 23.78 31 ILE F C 1
ATOM 12648 O O . ILE G 2 36 ? 57.251 18.264 12.450 1.00 23.62 31 ILE F O 1
ATOM 12653 N N . ASP G 2 37 ? 59.124 17.828 13.677 1.00 26.05 32 ASP F N 1
ATOM 12654 C CA . ASP G 2 37 ? 59.277 19.172 14.297 1.00 28.24 32 ASP F CA 1
ATOM 12655 C C . ASP G 2 37 ? 59.489 20.200 13.179 1.00 28.97 32 ASP F C 1
ATOM 12656 O O . ASP G 2 37 ? 60.490 20.079 12.451 1.00 27.73 32 ASP F O 1
ATOM 12661 N N . GLU G 2 38 ? 58.584 21.177 13.061 1.00 30.74 33 GLU F N 1
ATOM 12662 C CA . GLU G 2 38 ? 58.589 22.185 11.966 1.00 33.27 33 GLU F CA 1
ATOM 12663 C C . GLU G 2 38 ? 59.712 23.206 12.203 1.00 33.48 33 GLU F C 1
ATOM 12664 O O . GLU G 2 38 ? 59.998 23.967 11.267 1.00 33.76 33 GLU F O 1
ATOM 12670 N N . GLU G 2 39 ? 60.329 23.206 13.392 1.00 34.08 34 GLU F N 1
ATOM 12671 C CA . GLU G 2 39 ? 61.500 24.059 13.744 1.00 34.97 34 GLU F CA 1
ATOM 12672 C C . GLU G 2 39 ? 62.801 23.404 13.256 1.00 33.10 34 GLU F C 1
ATOM 12673 O O . GLU G 2 39 ? 63.841 24.088 13.286 1.00 33.45 34 GLU F O 1
ATOM 12679 N N . GLU G 2 40 ? 62.753 22.133 12.842 1.00 30.82 35 GLU F N 1
ATOM 12680 C CA . GLU G 2 40 ? 63.934 21.349 12.389 1.00 29.72 35 GLU F CA 1
ATOM 12681 C C . GLU G 2 40 ? 63.861 21.135 10.872 1.00 28.07 35 GLU F C 1
ATOM 12682 O O . GLU G 2 40 ? 62.746 20.944 10.349 1.00 26.94 35 GLU F O 1
ATOM 12688 N N . ARG G 2 41 ? 65.017 21.174 10.205 1.00 26.14 36 ARG F N 1
ATOM 12689 C CA . ARG G 2 41 ? 65.174 20.935 8.745 1.00 25.46 36 ARG F CA 1
ATOM 12690 C C . ARG G 2 41 ? 66.356 19.988 8.522 1.00 24.50 36 ARG F C 1
ATOM 12691 O O . ARG G 2 41 ? 67.181 19.843 9.448 1.00 24.04 36 ARG F O 1
ATOM 12699 N N . ILE G 2 42 ? 66.437 19.379 7.337 1.00 23.90 37 ILE F N 1
ATOM 12700 C CA . ILE G 2 42 ? 67.592 18.529 6.917 1.00 23.93 37 ILE F CA 1
ATOM 12701 C C . ILE G 2 42 ? 68.112 19.024 5.565 1.00 24.59 37 ILE F C 1
ATOM 12702 O O . ILE G 2 42 ? 67.322 19.608 4.790 1.00 24.13 37 ILE F O 1
ATOM 12707 N N . LYS G 2 43 ? 69.407 18.812 5.321 1.00 25.82 38 LYS F N 1
ATOM 12708 C CA . LYS G 2 43 ? 70.101 19.065 4.033 1.00 26.77 38 LYS F CA 1
ATOM 12709 C C . LYS G 2 43 ? 70.506 17.704 3.456 1.00 26.64 38 LYS F C 1
ATOM 12710 O O . LYS G 2 43 ? 71.137 16.922 4.193 1.00 26.27 38 LYS F O 1
ATOM 12716 N N . VAL G 2 44 ? 70.111 17.419 2.211 1.00 27.16 39 VAL F N 1
ATOM 12717 C CA . VAL G 2 44 ? 70.429 16.154 1.482 1.00 28.31 39 VAL F CA 1
ATOM 12718 C C . VAL G 2 44 ? 71.189 16.523 0.201 1.00 29.50 39 VAL F C 1
ATOM 12719 O O . VAL G 2 44 ? 70.603 17.223 -0.650 1.00 30.22 39 VAL F O 1
ATOM 12723 N N . ASP G 2 45 ? 72.439 16.060 0.076 1.00 30.48 40 ASP F N 1
ATOM 12724 C CA . ASP G 2 45 ? 73.391 16.452 -1.003 1.00 31.54 40 ASP F CA 1
ATOM 12725 C C . ASP G 2 45 ? 73.616 15.275 -1.963 1.00 31.32 40 ASP F C 1
ATOM 12726 O O . ASP G 2 45 ? 74.624 15.303 -2.695 1.00 32.27 40 ASP F O 1
ATOM 12731 N N . GLU G 2 46 ? 72.713 14.288 -1.961 1.00 31.01 41 GLU F N 1
ATOM 12732 C CA . GLU G 2 46 ? 72.757 13.075 -2.824 1.00 31.04 41 GLU F CA 1
ATOM 12733 C C . GLU G 2 46 ? 71.375 12.864 -3.450 1.00 28.94 41 GLU F C 1
ATOM 12734 O O . GLU G 2 46 ? 70.381 13.300 -2.843 1.00 28.68 41 GLU F O 1
ATOM 12740 N N . ASP G 2 47 ? 71.323 12.205 -4.609 1.00 26.99 42 ASP F N 1
ATOM 12741 C CA . ASP G 2 47 ? 70.069 11.892 -5.344 1.00 25.96 42 ASP F CA 1
ATOM 12742 C C . ASP G 2 47 ? 69.214 10.936 -4.502 1.00 24.38 42 ASP F C 1
ATOM 12743 O O . ASP G 2 47 ? 69.789 10.014 -3.890 1.00 24.30 42 ASP F O 1
ATOM 12748 N N . TYR G 2 48 ? 67.894 11.146 -4.481 1.00 22.50 43 TYR F N 1
ATOM 12749 C CA . TYR G 2 48 ? 66.935 10.370 -3.650 1.00 20.92 43 TYR F CA 1
ATOM 12750 C C . TYR G 2 48 ? 65.594 10.201 -4.374 1.00 20.36 43 TYR F C 1
ATOM 12751 O O . TYR G 2 48 ? 65.260 11.024 -5.254 1.00 20.19 43 TYR F O 1
ATOM 12760 N N . VAL G 2 49 ? 64.859 9.150 -3.995 1.00 19.39 44 VAL F N 1
ATOM 12761 C CA . VAL G 2 49 ? 63.399 8.978 -4.247 1.00 18.89 44 VAL F CA 1
ATOM 12762 C C . VAL G 2 49 ? 62.664 9.454 -2.989 1.00 18.26 44 VAL F C 1
ATOM 12763 O O . VAL G 2 49 ? 63.053 9.028 -1.881 1.00 18.24 44 VAL F O 1
ATOM 12767 N N . LEU G 2 50 ? 61.660 10.321 -3.159 1.00 17.48 45 LEU F N 1
ATOM 12768 C CA . LEU G 2 50 ? 60.843 10.887 -2.054 1.00 16.76 45 LEU F CA 1
ATOM 12769 C C . LEU G 2 50 ? 59.622 9.987 -1.824 1.00 16.23 45 LEU F C 1
ATOM 12770 O O . LEU G 2 50 ? 58.925 9.686 -2.812 1.00 15.98 45 LEU F O 1
ATOM 12775 N N . ILE G 2 51 ? 59.382 9.568 -0.574 1.00 15.65 46 ILE F N 1
ATOM 12776 C CA . ILE G 2 51 ? 58.202 8.742 -0.173 1.00 15.33 46 ILE F CA 1
ATOM 12777 C C . ILE G 2 51 ? 57.450 9.481 0.940 1.00 15.08 46 ILE F C 1
ATOM 12778 O O . ILE G 2 51 ? 58.052 9.714 2.005 1.00 14.62 46 ILE F O 1
ATOM 12783 N N . VAL G 2 52 ? 56.186 9.843 0.697 1.00 14.90 47 VAL F N 1
ATOM 12784 C CA . VAL G 2 52 ? 55.405 10.757 1.583 1.00 14.71 47 VAL F CA 1
ATOM 12785 C C . VAL G 2 52 ? 53.946 10.317 1.630 1.00 14.34 47 VAL F C 1
ATOM 12786 O O . VAL G 2 52 ? 53.392 9.867 0.631 1.00 14.07 47 VAL F O 1
ATOM 12790 N N . PRO G 2 53 ? 53.287 10.453 2.801 1.00 13.85 48 PRO F N 1
ATOM 12791 C CA . PRO G 2 53 ? 51.848 10.240 2.914 1.00 13.84 48 PRO F CA 1
ATOM 12792 C C . PRO G 2 53 ? 51.054 11.498 2.537 1.00 13.97 48 PRO F C 1
ATOM 12793 O O . PRO G 2 53 ? 51.642 12.563 2.440 1.00 13.52 48 PRO F O 1
ATOM 12797 N N . THR G 2 54 ? 49.744 11.333 2.346 1.00 14.10 49 THR F N 1
ATOM 12798 C CA . THR G 2 54 ? 48.787 12.395 1.945 1.00 14.32 49 THR F CA 1
ATOM 12799 C C . THR G 2 54 ? 47.928 12.771 3.154 1.00 14.83 49 THR F C 1
ATOM 12800 O O . THR G 2 54 ? 47.500 11.846 3.866 1.00 14.19 49 THR F O 1
ATOM 12804 N N . TYR G 2 55 ? 47.670 14.067 3.358 1.00 15.78 50 TYR F N 1
ATOM 12805 C CA . TYR G 2 55 ? 46.879 14.581 4.509 1.00 16.97 50 TYR F CA 1
ATOM 12806 C C . TYR G 2 55 ? 45.947 15.725 4.083 1.00 18.73 50 TYR F C 1
ATOM 12807 O O . TYR G 2 55 ? 45.795 16.678 4.866 1.00 20.20 50 TYR F O 1
ATOM 12816 N N . SER G 2 56 ? 45.296 15.618 2.919 1.00 20.78 51 SER F N 1
ATOM 12817 C CA . SER G 2 56 ? 44.301 16.612 2.427 1.00 22.58 51 SER F CA 1
ATOM 12818 C C . SER G 2 56 ? 42.956 16.378 3.122 1.00 24.12 51 SER F C 1
ATOM 12819 O O . SER G 2 56 ? 42.267 17.369 3.425 1.00 25.70 51 SER F O 1
ATOM 12822 N N . GLY G 2 57 ? 42.586 15.109 3.311 1.00 25.41 52 GLY F N 1
ATOM 12823 C CA . GLY G 2 57 ? 41.429 14.680 4.119 1.00 26.48 52 GLY F CA 1
ATOM 12824 C C . GLY G 2 57 ? 40.159 14.547 3.291 1.00 27.57 52 GLY F C 1
ATOM 12825 O O . GLY G 2 57 ? 39.069 14.503 3.895 1.00 24.97 52 GLY F O 1
ATOM 12826 N N . GLY G 2 58 ? 40.293 14.479 1.961 1.00 29.85 53 GLY F N 1
ATOM 12827 C CA . GLY G 2 58 ? 39.182 14.245 1.016 1.00 31.98 53 GLY F CA 1
ATOM 12828 C C . GLY G 2 58 ? 38.296 15.468 0.854 1.00 34.50 53 GLY F C 1
ATOM 12829 O O . GLY G 2 58 ? 37.089 15.284 0.600 1.00 32.78 53 GLY F O 1
ATOM 12830 N N . LYS G 2 59 ? 38.875 16.667 0.992 1.00 39.21 54 LYS F N 1
ATOM 12831 C CA . LYS G 2 59 ? 38.193 17.974 0.781 1.00 42.62 54 LYS F CA 1
ATOM 12832 C C . LYS G 2 59 ? 37.925 18.161 -0.718 1.00 43.62 54 LYS F C 1
ATOM 12833 O O . LYS G 2 59 ? 38.739 17.670 -1.527 1.00 43.79 54 LYS F O 1
ATOM 12839 N N . VAL G 2 60 ? 36.833 18.853 -1.067 1.00 44.84 55 VAL F N 1
ATOM 12840 C CA . VAL G 2 60 ? 36.422 19.142 -2.477 1.00 45.85 55 VAL F CA 1
ATOM 12841 C C . VAL G 2 60 ? 36.268 20.659 -2.649 1.00 45.26 55 VAL F C 1
ATOM 12842 O O . VAL G 2 60 ? 35.740 21.293 -1.713 1.00 45.54 55 VAL F O 1
ATOM 12846 N N . VAL G 2 66 ? 38.456 18.472 -6.254 1.00 49.33 61 VAL F N 1
ATOM 12847 C CA . VAL G 2 66 ? 39.489 18.005 -5.279 1.00 48.65 61 VAL F CA 1
ATOM 12848 C C . VAL G 2 66 ? 40.261 19.222 -4.757 1.00 48.24 61 VAL F C 1
ATOM 12849 O O . VAL G 2 66 ? 40.994 19.841 -5.556 1.00 48.78 61 VAL F O 1
ATOM 12853 N N . ASP G 2 67 ? 40.095 19.541 -3.469 1.00 46.85 62 ASP F N 1
ATOM 12854 C CA . ASP G 2 67 ? 40.905 20.551 -2.738 1.00 45.68 62 ASP F CA 1
ATOM 12855 C C . ASP G 2 67 ? 42.210 19.875 -2.302 1.00 44.14 62 ASP F C 1
ATOM 12856 O O . ASP G 2 67 ? 42.179 19.102 -1.321 1.00 43.77 62 ASP F O 1
ATOM 12861 N N . ALA G 2 68 ? 43.307 20.154 -3.016 1.00 41.90 63 ALA F N 1
ATOM 12862 C CA . ALA G 2 68 ? 44.642 19.542 -2.816 1.00 40.27 63 ALA F CA 1
ATOM 12863 C C . ALA G 2 68 ? 45.430 20.295 -1.732 1.00 39.35 63 ALA F C 1
ATOM 12864 O O . ALA G 2 68 ? 46.601 19.928 -1.510 1.00 38.49 63 ALA F O 1
ATOM 12866 N N . HIS G 2 69 ? 44.825 21.305 -1.090 1.00 38.93 64 HIS F N 1
ATOM 12867 C CA . HIS G 2 69 ? 45.416 22.056 0.054 1.00 38.38 64 HIS F CA 1
ATOM 12868 C C . HIS G 2 69 ? 45.713 21.081 1.198 1.00 35.80 64 HIS F C 1
ATOM 12869 O O . HIS G 2 69 ? 44.781 20.366 1.628 1.00 35.40 64 HIS F O 1
ATOM 12876 N N . GLY G 2 70 ? 46.968 21.049 1.656 1.00 32.35 65 GLY F N 1
ATOM 12877 C CA . GLY G 2 70 ? 47.416 20.203 2.777 1.00 29.83 65 GLY F CA 1
ATOM 12878 C C . GLY G 2 70 ? 47.541 18.742 2.384 1.00 27.66 65 GLY F C 1
ATOM 12879 O O . GLY G 2 70 ? 47.712 17.908 3.297 1.00 27.87 65 GLY F O 1
ATOM 12880 N N . ALA G 2 71 ? 47.460 18.425 1.085 1.00 24.83 66 ALA F N 1
ATOM 12881 C CA . ALA G 2 71 ? 47.753 17.078 0.547 1.00 22.65 66 ALA F CA 1
ATOM 12882 C C . ALA G 2 71 ? 49.191 16.719 0.926 1.00 20.75 66 ALA F C 1
ATOM 12883 O O . ALA G 2 71 ? 49.404 15.620 1.464 1.00 20.35 66 ALA F O 1
ATOM 12885 N N . VAL G 2 72 ? 50.130 17.637 0.676 1.00 18.68 67 VAL F N 1
ATOM 12886 C CA . VAL G 2 72 ? 51.572 17.478 1.023 1.00 17.87 67 VAL F CA 1
ATOM 12887 C C . VAL G 2 72 ? 51.780 18.019 2.433 1.00 17.25 67 VAL F C 1
ATOM 12888 O O . VAL G 2 72 ? 51.471 19.177 2.703 1.00 16.60 67 VAL F O 1
ATOM 12892 N N . PRO G 2 73 ? 52.304 17.205 3.377 1.00 16.83 68 PRO F N 1
ATOM 12893 C CA . PRO G 2 73 ? 52.626 17.703 4.714 1.00 16.70 68 PRO F CA 1
ATOM 12894 C C . PRO G 2 73 ? 53.565 18.919 4.652 1.00 16.78 68 PRO F C 1
ATOM 12895 O O . PRO G 2 73 ? 54.467 18.919 3.828 1.00 16.04 68 PRO F O 1
ATOM 12899 N N . LYS G 2 74 ? 53.335 19.908 5.522 1.00 17.36 69 LYS F N 1
ATOM 12900 C CA . LYS G 2 74 ? 54.102 21.184 5.594 1.00 18.20 69 LYS F CA 1
ATOM 12901 C C . LYS G 2 74 ? 55.607 20.903 5.671 1.00 17.21 69 LYS F C 1
ATOM 12902 O O . LYS G 2 74 ? 56.376 21.669 5.061 1.00 16.72 69 LYS F O 1
ATOM 12908 N N . GLN G 2 75 ? 56.006 19.854 6.398 1.00 16.20 70 GLN F N 1
ATOM 12909 C CA . GLN G 2 75 ? 57.434 19.496 6.626 1.00 16.01 70 GLN F CA 1
ATOM 12910 C C . GLN G 2 75 ? 58.079 19.103 5.291 1.00 15.64 70 GLN F C 1
ATOM 12911 O O . GLN G 2 75 ? 59.263 19.435 5.089 1.00 15.20 70 GLN F O 1
ATOM 12917 N N . VAL G 2 76 ? 57.324 18.439 4.412 1.00 15.58 71 VAL F N 1
ATOM 12918 C CA . VAL G 2 76 ? 57.793 18.025 3.055 1.00 15.85 71 VAL F CA 1
ATOM 12919 C C . VAL G 2 76 ? 57.931 19.277 2.177 1.00 16.10 71 VAL F C 1
ATOM 12920 O O . VAL G 2 76 ? 58.904 19.343 1.407 1.00 16.32 71 VAL F O 1
ATOM 12924 N N . ILE G 2 77 ? 57.000 20.229 2.287 1.00 16.49 72 ILE F N 1
ATOM 12925 C CA . ILE G 2 77 ? 57.052 21.521 1.538 1.00 16.88 72 ILE F CA 1
ATOM 12926 C C . ILE G 2 77 ? 58.319 22.273 1.969 1.00 17.45 72 ILE F C 1
ATOM 12927 O O . ILE G 2 77 ? 59.064 22.717 1.081 1.00 17.77 72 ILE F O 1
ATOM 12932 N N . HIS G 2 78 ? 58.558 22.395 3.279 1.00 18.14 73 HIS F N 1
ATOM 12933 C CA . HIS G 2 78 ? 59.759 23.060 3.854 1.00 18.71 73 HIS F CA 1
ATOM 12934 C C . HIS G 2 78 ? 61.024 22.402 3.292 1.00 18.23 73 HIS F C 1
ATOM 12935 O O . HIS G 2 78 ? 61.946 23.140 2.895 1.00 18.00 73 HIS F O 1
ATOM 12942 N N . PHE G 2 79 ? 61.058 21.067 3.253 1.00 17.92 74 PHE F N 1
ATOM 12943 C CA . PHE G 2 79 ? 62.202 20.268 2.741 1.00 18.00 74 PHE F CA 1
ATOM 12944 C C . PHE G 2 79 ? 62.471 20.626 1.275 1.00 18.34 74 PHE F C 1
ATOM 12945 O O . PHE G 2 79 ? 63.635 20.920 0.941 1.00 18.52 74 PHE F O 1
ATOM 12953 N N . LEU G 2 80 ? 61.432 20.602 0.433 1.00 18.39 75 LEU F N 1
ATOM 12954 C CA . LEU G 2 80 ? 61.547 20.821 -1.037 1.00 18.61 75 LEU F CA 1
ATOM 12955 C C . LEU G 2 80 ? 61.765 22.309 -1.353 1.00 19.06 75 LEU F C 1
ATOM 12956 O O . LEU G 2 80 ? 62.266 22.592 -2.457 1.00 19.04 75 LEU F O 1
ATOM 12961 N N . ASN G 2 81 ? 61.400 23.219 -0.442 1.00 19.60 76 ASN F N 1
ATOM 12962 C CA . ASN G 2 81 ? 61.552 24.690 -0.624 1.00 20.33 76 ASN F CA 1
ATOM 12963 C C . ASN G 2 81 ? 63.040 25.064 -0.687 1.00 21.56 76 ASN F C 1
ATOM 12964 O O . ASN G 2 81 ? 63.358 26.095 -1.307 1.00 21.92 76 ASN F O 1
ATOM 12969 N N . ASP G 2 82 ? 63.910 24.266 -0.063 1.00 22.57 77 ASP F N 1
ATOM 12970 C CA . ASP G 2 82 ? 65.388 24.400 -0.157 1.00 23.15 77 ASP F CA 1
ATOM 12971 C C . ASP G 2 82 ? 65.826 23.948 -1.548 1.00 23.06 77 ASP F C 1
ATOM 12972 O O . ASP G 2 82 ? 65.742 22.762 -1.861 1.00 22.89 77 ASP F O 1
ATOM 12977 N N . PRO G 2 83 ? 66.317 24.863 -2.421 1.00 23.14 78 PRO F N 1
ATOM 12978 C CA . PRO G 2 83 ? 66.736 24.491 -3.775 1.00 23.51 78 PRO F CA 1
ATOM 12979 C C . PRO G 2 83 ? 67.756 23.342 -3.833 1.00 23.48 78 PRO F C 1
ATOM 12980 O O . PRO G 2 83 ? 67.690 22.561 -4.764 1.00 23.08 78 PRO F O 1
ATOM 12984 N N . ASP G 2 84 ? 68.669 23.274 -2.856 1.00 24.41 79 ASP F N 1
ATOM 12985 C CA . ASP G 2 84 ? 69.751 22.253 -2.788 1.00 25.32 79 ASP F CA 1
ATOM 12986 C C . ASP G 2 84 ? 69.145 20.867 -2.536 1.00 25.02 79 ASP F C 1
ATOM 12987 O O . ASP G 2 84 ? 69.699 19.884 -3.062 1.00 25.66 79 ASP F O 1
ATOM 12992 N N . ASN G 2 85 ? 68.067 20.788 -1.749 1.00 24.44 80 ASN F N 1
ATOM 12993 C CA . ASN G 2 85 ? 67.311 19.528 -1.509 1.00 23.85 80 ASN F CA 1
ATOM 12994 C C . ASN G 2 85 ? 66.529 19.167 -2.776 1.00 23.82 80 ASN F C 1
ATOM 12995 O O . ASN G 2 85 ? 66.618 18.007 -3.214 1.00 22.92 80 ASN F O 1
ATOM 13000 N N . ARG G 2 86 ? 65.809 20.146 -3.334 1.00 24.75 81 ARG F N 1
ATOM 13001 C CA . ARG G 2 86 ? 64.848 19.994 -4.461 1.00 25.27 81 ARG F CA 1
ATOM 13002 C C . ARG G 2 86 ? 65.522 19.324 -5.667 1.00 25.23 81 ARG F C 1
ATOM 13003 O O . ARG G 2 86 ? 64.942 18.359 -6.210 1.00 23.98 81 ARG F O 1
ATOM 13011 N N . LYS G 2 87 ? 66.706 19.809 -6.057 1.00 25.70 82 LYS F N 1
ATOM 13012 C CA . LYS G 2 87 ? 67.421 19.406 -7.301 1.00 25.95 82 LYS F CA 1
ATOM 13013 C C . LYS G 2 87 ? 67.796 17.917 -7.256 1.00 25.42 82 LYS F C 1
ATOM 13014 O O . LYS G 2 87 ? 68.041 17.352 -8.333 1.00 25.55 82 LYS F O 1
ATOM 13020 N N . HIS G 2 88 ? 67.844 17.304 -6.069 1.00 24.81 83 HIS F N 1
ATOM 13021 C CA . HIS G 2 88 ? 68.315 15.906 -5.869 1.00 24.45 83 HIS F CA 1
ATOM 13022 C C . HIS G 2 88 ? 67.156 14.899 -5.955 1.00 23.73 83 HIS F C 1
ATOM 13023 O O . HIS G 2 88 ? 67.446 13.685 -5.930 1.00 22.67 83 HIS F O 1
ATOM 13030 N N . CYS G 2 89 ? 65.900 15.350 -6.082 1.00 22.82 84 CYS F N 1
ATOM 13031 C CA . CYS G 2 89 ? 64.716 14.449 -6.186 1.00 22.73 84 CYS F CA 1
ATOM 13032 C C . CYS G 2 89 ? 64.628 13.846 -7.596 1.00 22.88 84 CYS F C 1
ATOM 13033 O O . CYS G 2 89 ? 64.503 14.617 -8.564 1.00 24.01 84 CYS F O 1
ATOM 13036 N N . LEU G 2 90 ? 64.661 12.514 -7.688 1.00 22.29 85 LEU F N 1
ATOM 13037 C CA . LEU G 2 90 ? 64.599 11.733 -8.955 1.00 22.42 85 LEU F CA 1
ATOM 13038 C C . LEU G 2 90 ? 63.149 11.342 -9.265 1.00 21.62 85 LEU F C 1
ATOM 13039 O O . LEU G 2 90 ? 62.861 11.021 -10.431 1.00 21.45 85 LEU F O 1
ATOM 13044 N N . GLY G 2 91 ? 62.272 11.352 -8.260 1.00 19.82 86 GLY F N 1
ATOM 13045 C CA . GLY G 2 91 ? 60.868 10.929 -8.401 1.00 19.01 86 GLY F CA 1
ATOM 13046 C C . GLY G 2 91 ? 60.186 10.830 -7.051 1.00 18.08 86 GLY F C 1
ATOM 13047 O O . GLY G 2 91 ? 60.879 10.918 -6.023 1.00 17.71 86 GLY F O 1
ATOM 13048 N N . VAL G 2 92 ? 58.866 10.667 -7.049 1.00 17.40 87 VAL F N 1
ATOM 13049 C CA . VAL G 2 92 ? 58.052 10.687 -5.801 1.00 16.59 87 VAL F CA 1
ATOM 13050 C C . VAL G 2 92 ? 57.183 9.428 -5.758 1.00 16.23 87 VAL F C 1
ATOM 13051 O O . VAL G 2 92 ? 56.654 9.019 -6.812 1.00 16.21 87 VAL F O 1
ATOM 13055 N N . ILE G 2 93 ? 57.099 8.821 -4.574 1.00 15.85 88 ILE F N 1
ATOM 13056 C CA . ILE G 2 93 ? 56.133 7.742 -4.227 1.00 15.71 88 ILE F CA 1
ATOM 13057 C C . ILE G 2 93 ? 55.236 8.311 -3.127 1.00 15.30 88 ILE F C 1
ATOM 13058 O O . ILE G 2 93 ? 55.774 8.881 -2.162 1.00 15.02 88 ILE F O 1
ATOM 13063 N N . SER G 2 94 ? 53.919 8.221 -3.295 1.00 15.35 89 SER F N 1
ATOM 13064 C CA . SER G 2 94 ? 52.935 8.768 -2.329 1.00 15.22 89 SER F CA 1
ATOM 13065 C C . SER G 2 94 ? 52.113 7.626 -1.737 1.00 15.17 89 SER F C 1
ATOM 13066 O O . SER G 2 94 ? 51.911 6.610 -2.424 1.00 14.78 89 SER F O 1
ATOM 13069 N N . SER G 2 95 ? 51.677 7.787 -0.490 1.00 15.19 90 SER F N 1
ATOM 13070 C CA . SER G 2 95 ? 50.793 6.817 0.195 1.00 15.40 90 SER F CA 1
ATOM 13071 C C . SER G 2 95 ? 49.515 7.520 0.639 1.00 15.42 90 SER F C 1
ATOM 13072 O O . SER G 2 95 ? 49.427 8.764 0.545 1.00 15.00 90 SER F O 1
ATOM 13075 N N . GLY G 2 96 ? 48.566 6.721 1.107 1.00 15.81 91 GLY F N 1
ATOM 13076 C CA . GLY G 2 96 ? 47.293 7.199 1.659 1.00 16.07 91 GLY F CA 1
ATOM 13077 C C . GLY G 2 96 ? 46.345 6.044 1.859 1.00 16.35 91 GLY F C 1
ATOM 13078 O O . GLY G 2 96 ? 46.790 4.980 2.327 1.00 17.13 91 GLY F O 1
ATOM 13079 N N . ASN G 2 97 ? 45.091 6.240 1.474 1.00 16.73 92 ASN F N 1
ATOM 13080 C CA . ASN G 2 97 ? 44.010 5.241 1.624 1.00 17.01 92 ASN F CA 1
ATOM 13081 C C . ASN G 2 97 ? 42.988 5.520 0.521 1.00 16.98 92 ASN F C 1
ATOM 13082 O O . ASN G 2 97 ? 42.587 6.688 0.379 1.00 16.15 92 ASN F O 1
ATOM 13087 N N . THR G 2 98 ? 42.626 4.487 -0.243 1.00 17.81 93 THR F N 1
ATOM 13088 C CA . THR G 2 98 ? 41.684 4.559 -1.393 1.00 18.40 93 THR F CA 1
ATOM 13089 C C . THR G 2 98 ? 40.306 5.057 -0.933 1.00 19.48 93 THR F C 1
ATOM 13090 O O . THR G 2 98 ? 39.551 5.545 -1.796 1.00 19.75 93 THR F O 1
ATOM 13094 N N . ASN G 2 99 ? 39.990 4.964 0.366 1.00 20.14 94 ASN F N 1
ATOM 13095 C CA . ASN G 2 99 ? 38.689 5.419 0.930 1.00 20.71 94 ASN F CA 1
ATOM 13096 C C . ASN G 2 99 ? 38.573 6.947 0.827 1.00 20.16 94 ASN F C 1
ATOM 13097 O O . ASN G 2 99 ? 37.451 7.453 0.992 1.00 20.01 94 ASN F O 1
ATOM 13102 N N . PHE G 2 100 ? 39.673 7.659 0.549 1.00 19.65 95 PHE F N 1
ATOM 13103 C CA . PHE G 2 100 ? 39.679 9.128 0.318 1.00 19.30 95 PHE F CA 1
ATOM 13104 C C . PHE G 2 100 ? 39.299 9.449 -1.135 1.00 19.95 95 PHE F C 1
ATOM 13105 O O . PHE G 2 100 ? 39.219 10.650 -1.467 1.00 20.06 95 PHE F O 1
ATOM 13113 N N . GLY G 2 101 ? 39.061 8.424 -1.962 1.00 20.61 96 GLY F N 1
ATOM 13114 C CA . GLY G 2 101 ? 38.502 8.551 -3.323 1.00 21.60 96 GLY F CA 1
ATOM 13115 C C . GLY G 2 101 ? 39.398 9.351 -4.253 1.00 22.12 96 GLY F C 1
ATOM 13116 O O . GLY G 2 101 ? 40.530 8.896 -4.512 1.00 22.61 96 GLY F O 1
ATOM 13117 N N . ASP G 2 102 ? 38.910 10.501 -4.737 1.00 22.63 97 ASP F N 1
ATOM 13118 C CA . ASP G 2 102 ? 39.618 11.389 -5.702 1.00 23.08 97 ASP F CA 1
ATOM 13119 C C . ASP G 2 102 ? 40.863 11.999 -5.048 1.00 21.99 97 ASP F C 1
ATOM 13120 O O . ASP G 2 102 ? 41.729 12.494 -5.796 1.00 21.79 97 ASP F O 1
ATOM 13125 N N . SER G 2 103 ? 40.944 11.986 -3.714 1.00 20.33 98 SER F N 1
ATOM 13126 C CA . SER G 2 103 ? 42.082 12.542 -2.939 1.00 19.53 98 SER F CA 1
ATOM 13127 C C . SER G 2 103 ? 43.061 11.436 -2.524 1.00 18.02 98 SER F C 1
ATOM 13128 O O . SER G 2 103 ? 44.032 11.765 -1.821 1.00 17.26 98 SER F O 1
ATOM 13131 N N . PHE G 2 104 ? 42.856 10.190 -2.970 1.00 17.10 99 PHE F N 1
ATOM 13132 C CA . PHE G 2 104 ? 43.768 9.052 -2.671 1.00 16.42 99 PHE F CA 1
ATOM 13133 C C . PHE G 2 104 ? 45.189 9.368 -3.163 1.00 15.94 99 PHE F C 1
ATOM 13134 O O . PHE G 2 104 ? 45.388 9.535 -4.387 1.00 15.71 99 PHE F O 1
ATOM 13142 N N . ALA G 2 105 ? 46.142 9.427 -2.227 1.00 15.34 100 ALA F N 1
ATOM 13143 C CA . ALA G 2 105 ? 47.605 9.484 -2.466 1.00 15.03 100 ALA F CA 1
ATOM 13144 C C . ALA G 2 105 ? 48.000 10.716 -3.297 1.00 14.81 100 ALA F C 1
ATOM 13145 O O . ALA G 2 105 ? 49.064 10.664 -3.944 1.00 14.50 100 ALA F O 1
ATOM 13147 N N . ILE G 2 106 ? 47.218 11.801 -3.249 1.00 15.10 101 ILE F N 1
ATOM 13148 C CA . ILE G 2 106 ? 47.375 12.956 -4.189 1.00 15.36 101 ILE F CA 1
ATOM 13149 C C . ILE G 2 106 ? 48.599 13.812 -3.831 1.00 15.12 101 ILE F C 1
ATOM 13150 O O . ILE G 2 106 ? 48.940 14.681 -4.649 1.00 14.54 101 ILE F O 1
ATOM 13155 N N . ALA G 2 107 ? 49.251 13.587 -2.683 1.00 15.10 102 ALA F N 1
ATOM 13156 C CA . ALA G 2 107 ? 50.552 14.220 -2.350 1.00 15.01 102 ALA F CA 1
ATOM 13157 C C . ALA G 2 107 ? 51.558 13.936 -3.477 1.00 15.16 102 ALA F C 1
ATOM 13158 O O . ALA G 2 107 ? 52.377 14.827 -3.777 1.00 14.84 102 ALA F O 1
ATOM 13160 N N . GLY G 2 108 ? 51.484 12.742 -4.075 1.00 15.49 103 GLY F N 1
ATOM 13161 C CA . GLY G 2 108 ? 52.354 12.289 -5.178 1.00 15.87 103 GLY F CA 1
ATOM 13162 C C . GLY G 2 108 ? 52.205 13.171 -6.414 1.00 15.98 103 GLY F C 1
ATOM 13163 O O . GLY G 2 108 ? 53.151 13.851 -6.803 1.00 16.26 103 GLY F O 1
ATOM 13164 N N . PRO G 2 109 ? 51.022 13.166 -7.070 1.00 16.41 104 PRO F N 1
ATOM 13165 C CA . PRO G 2 109 ? 50.733 14.076 -8.181 1.00 16.31 104 PRO F CA 1
ATOM 13166 C C . PRO G 2 109 ? 51.121 15.545 -7.940 1.00 16.18 104 PRO F C 1
ATOM 13167 O O . PRO G 2 109 ? 51.664 16.152 -8.845 1.00 16.20 104 PRO F O 1
ATOM 13171 N N . VAL G 2 110 ? 50.840 16.083 -6.748 1.00 15.65 105 VAL F N 1
ATOM 13172 C CA . VAL G 2 110 ? 51.140 17.505 -6.400 1.00 15.84 105 VAL F CA 1
ATOM 13173 C C . VAL G 2 110 ? 52.658 17.722 -6.464 1.00 15.65 105 VAL F C 1
ATOM 13174 O O . VAL G 2 110 ? 53.082 18.675 -7.144 1.00 15.71 105 VAL F O 1
ATOM 13178 N N . ILE G 2 111 ? 53.442 16.868 -5.799 1.00 15.45 106 ILE F N 1
ATOM 13179 C CA . ILE G 2 111 ? 54.935 16.953 -5.780 1.00 15.79 106 ILE F CA 1
ATOM 13180 C C . ILE G 2 111 ? 55.469 16.702 -7.198 1.00 16.03 106 ILE F C 1
ATOM 13181 O O . ILE G 2 111 ? 56.394 17.430 -7.609 1.00 15.72 106 ILE F O 1
ATOM 13186 N N . SER G 2 112 ? 54.909 15.720 -7.912 1.00 16.62 107 SER F N 1
ATOM 13187 C CA . SER G 2 112 ? 55.217 15.423 -9.337 1.00 17.78 107 SER F CA 1
ATOM 13188 C C . SER G 2 112 ? 55.080 16.705 -10.170 1.00 18.59 107 SER F C 1
ATOM 13189 O O . SER G 2 112 ? 56.033 17.042 -10.902 1.00 18.85 107 SER F O 1
ATOM 13192 N N . TYR G 2 113 ? 53.946 17.399 -10.029 1.00 19.99 108 TYR F N 1
ATOM 13193 C CA . TYR G 2 113 ? 53.616 18.678 -10.716 1.00 20.83 108 TYR F CA 1
ATOM 13194 C C . TYR G 2 113 ? 54.605 19.782 -10.308 1.00 21.06 108 TYR F C 1
ATOM 13195 O O . TYR G 2 113 ? 55.128 20.471 -11.202 1.00 21.50 108 TYR F O 1
ATOM 13204 N N . LYS G 2 114 ? 54.845 19.965 -9.006 1.00 21.01 109 LYS F N 1
ATOM 13205 C CA . LYS G 2 114 ? 55.705 21.057 -8.470 1.00 21.12 109 LYS F CA 1
ATOM 13206 C C . LYS G 2 114 ? 57.157 20.887 -8.948 1.00 20.75 109 LYS F C 1
ATOM 13207 O O . LYS G 2 114 ? 57.781 21.911 -9.271 1.00 20.11 109 LYS F O 1
ATOM 13213 N N . LEU G 2 115 ? 57.674 19.653 -8.987 1.00 20.51 110 LEU F N 1
ATOM 13214 C CA . LEU G 2 115 ? 59.113 19.348 -9.244 1.00 20.94 110 LEU F CA 1
ATOM 13215 C C . LEU G 2 115 ? 59.357 19.000 -10.720 1.00 21.32 110 LEU F C 1
ATOM 13216 O O . LEU G 2 115 ? 60.528 19.058 -11.141 1.00 21.14 110 LEU F O 1
ATOM 13221 N N . LYS G 2 116 ? 58.312 18.625 -11.464 1.00 21.64 111 LYS F N 1
ATOM 13222 C CA . LYS G 2 116 ? 58.407 18.111 -12.858 1.00 22.29 111 LYS F CA 1
ATOM 13223 C C . LYS G 2 116 ? 59.250 16.829 -12.849 1.00 22.35 111 LYS F C 1
ATOM 13224 O O . LYS G 2 116 ? 60.144 16.701 -13.706 1.00 23.16 111 LYS F O 1
ATOM 13230 N N . VAL G 2 117 ? 58.988 15.936 -11.889 1.00 21.81 112 VAL F N 1
ATOM 13231 C CA . VAL G 2 117 ? 59.630 14.593 -11.767 1.00 21.30 112 VAL F CA 1
ATOM 13232 C C . VAL G 2 117 ? 58.520 13.550 -11.806 1.00 20.42 112 VAL F C 1
ATOM 13233 O O . VAL G 2 117 ? 57.367 13.864 -11.522 1.00 20.29 112 VAL F O 1
ATOM 13237 N N . PRO G 2 118 ? 58.823 12.286 -12.176 1.00 19.98 113 PRO F N 1
ATOM 13238 C CA . PRO G 2 118 ? 57.785 11.266 -12.303 1.00 19.81 113 PRO F CA 1
ATOM 13239 C C . PRO G 2 118 ? 57.176 10.830 -10.961 1.00 19.53 113 PRO F C 1
ATOM 13240 O O . PRO G 2 118 ? 57.880 10.787 -9.964 1.00 19.34 113 PRO F O 1
ATOM 13244 N N . LEU G 2 119 ? 55.872 10.551 -10.974 1.00 19.44 114 LEU F N 1
ATOM 13245 C CA . LEU G 2 119 ? 55.169 9.766 -9.926 1.00 19.36 114 LEU F CA 1
ATOM 13246 C C . LEU G 2 119 ? 55.473 8.285 -10.174 1.00 19.14 114 LEU F C 1
ATOM 13247 O O . LEU G 2 119 ? 54.969 7.740 -11.170 1.00 19.87 114 LEU F O 1
ATOM 13252 N N . LEU G 2 120 ? 56.288 7.676 -9.310 1.00 18.92 115 LEU F N 1
ATOM 13253 C CA . LEU G 2 120 ? 56.877 6.324 -9.508 1.00 18.72 115 LEU F CA 1
ATOM 13254 C C . LEU G 2 120 ? 55.906 5.230 -9.048 1.00 18.55 115 LEU F C 1
ATOM 13255 O O . LEU G 2 120 ? 55.902 4.153 -9.672 1.00 18.45 115 LEU F O 1
ATOM 13260 N N . TYR G 2 121 ? 55.138 5.469 -7.981 1.00 18.22 116 TYR F N 1
ATOM 13261 C CA . TYR G 2 121 ? 54.273 4.442 -7.338 1.00 18.13 116 TYR F CA 1
ATOM 13262 C C . TYR G 2 121 ? 53.320 5.108 -6.339 1.00 17.78 116 TYR F C 1
ATOM 13263 O O . TYR G 2 121 ? 53.616 6.224 -5.878 1.00 17.75 116 TYR F O 1
ATOM 13272 N N . GLN G 2 122 ? 52.208 4.432 -6.035 1.00 17.35 117 GLN F N 1
ATOM 13273 C CA . GLN G 2 122 ? 51.254 4.793 -4.953 1.00 17.20 117 GLN F CA 1
ATOM 13274 C C . GLN G 2 122 ? 50.927 3.532 -4.145 1.00 17.07 117 GLN F C 1
ATOM 13275 O O . GLN G 2 122 ? 50.722 2.472 -4.766 1.00 16.96 117 GLN F O 1
ATOM 13281 N N . PHE G 2 123 ? 50.886 3.635 -2.813 1.00 16.62 118 PHE F N 1
ATOM 13282 C CA . PHE G 2 123 ? 50.556 2.501 -1.909 1.00 16.53 118 PHE F CA 1
ATOM 13283 C C . PHE G 2 123 ? 49.691 3.001 -0.746 1.00 16.53 118 PHE F C 1
ATOM 13284 O O . PHE G 2 123 ? 49.413 4.213 -0.667 1.00 15.97 118 PHE F O 1
ATOM 13292 N N . GLU G 2 124 ? 49.258 2.074 0.112 1.00 16.85 119 GLU F N 1
ATOM 13293 C CA . GLU G 2 124 ? 48.372 2.352 1.272 1.00 17.14 119 GLU F CA 1
ATOM 13294 C C . GLU G 2 124 ? 49.075 1.954 2.570 1.00 17.19 119 GLU F C 1
ATOM 13295 O O . GLU G 2 124 ? 49.707 0.877 2.593 1.00 17.01 119 GLU F O 1
ATOM 13301 N N . LEU G 2 125 ? 48.960 2.806 3.595 1.00 17.20 120 LEU F N 1
ATOM 13302 C CA . LEU G 2 125 ? 49.246 2.474 5.015 1.00 17.64 120 LEU F CA 1
ATOM 13303 C C . LEU G 2 125 ? 50.693 1.975 5.137 1.00 17.84 120 LEU F C 1
ATOM 13304 O O . LEU G 2 125 ? 51.591 2.745 4.744 1.00 17.43 120 LEU F O 1
ATOM 13309 N N . ILE G 2 126 ? 50.927 0.763 5.657 1.00 18.63 121 ILE F N 1
ATOM 13310 C CA . ILE G 2 126 ? 52.301 0.228 5.917 1.00 19.17 121 ILE F CA 1
ATOM 13311 C C . ILE G 2 126 ? 52.780 -0.592 4.708 1.00 19.94 121 ILE F C 1
ATOM 13312 O O . ILE G 2 126 ? 53.940 -1.055 4.739 1.00 19.28 121 ILE F O 1
ATOM 13317 N N . GLY G 2 127 ? 51.928 -0.771 3.693 1.00 21.16 122 GLY F N 1
ATOM 13318 C CA . GLY G 2 127 ? 52.270 -1.462 2.434 1.00 22.45 122 GLY F CA 1
ATOM 13319 C C . GLY G 2 127 ? 52.162 -2.975 2.552 1.00 23.83 122 GLY F C 1
ATOM 13320 O O . GLY G 2 127 ? 52.271 -3.502 3.679 1.00 23.76 122 GLY F O 1
ATOM 13321 N N . THR G 2 128 ? 51.951 -3.647 1.417 1.00 25.53 123 THR F N 1
ATOM 13322 C CA . THR G 2 128 ? 51.884 -5.128 1.278 1.00 27.12 123 THR F CA 1
ATOM 13323 C C . THR G 2 128 ? 53.265 -5.659 0.875 1.00 28.76 123 THR F C 1
ATOM 13324 O O . THR G 2 128 ? 54.150 -4.829 0.586 1.00 27.66 123 THR F O 1
ATOM 13328 N N . LYS G 2 129 ? 53.435 -6.987 0.864 1.00 31.01 124 LYS F N 1
ATOM 13329 C CA . LYS G 2 129 ? 54.644 -7.677 0.330 1.00 32.99 124 LYS F CA 1
ATOM 13330 C C . LYS G 2 129 ? 54.878 -7.235 -1.121 1.00 32.53 124 LYS F C 1
ATOM 13331 O O . LYS G 2 129 ? 56.038 -6.953 -1.471 1.00 32.23 124 LYS F O 1
ATOM 13337 N N . GLU G 2 130 ? 53.809 -7.190 -1.923 1.00 32.83 125 GLU F N 1
ATOM 13338 C CA . GLU G 2 130 ? 53.835 -6.799 -3.360 1.00 33.28 125 GLU F CA 1
ATOM 13339 C C . GLU G 2 130 ? 54.384 -5.372 -3.498 1.00 31.33 125 GLU F C 1
ATOM 13340 O O . GLU G 2 130 ? 55.183 -5.142 -4.425 1.00 30.59 125 GLU F O 1
ATOM 13346 N N . ASP G 2 131 ? 53.973 -4.458 -2.610 1.00 29.48 126 ASP F N 1
ATOM 13347 C CA . ASP G 2 131 ? 54.406 -3.032 -2.603 1.00 28.44 126 ASP F CA 1
ATOM 13348 C C . ASP G 2 131 ? 55.913 -2.945 -2.341 1.00 28.35 126 ASP F C 1
ATOM 13349 O O . ASP G 2 131 ? 56.581 -2.164 -3.044 1.00 27.79 126 ASP F O 1
ATOM 13354 N N . VAL G 2 132 ? 56.414 -3.701 -1.356 1.00 28.77 127 VAL F N 1
ATOM 13355 C CA . VAL G 2 132 ? 57.856 -3.730 -0.961 1.00 29.83 127 VAL F CA 1
ATOM 13356 C C . VAL G 2 132 ? 58.679 -4.172 -2.178 1.00 30.94 127 VAL F C 1
ATOM 13357 O O . VAL G 2 132 ? 59.663 -3.476 -2.507 1.00 30.08 127 VAL F O 1
ATOM 13361 N N . GLU G 2 133 ? 58.278 -5.277 -2.819 1.00 32.97 128 GLU F N 1
ATOM 13362 C CA . GLU G 2 133 ? 58.937 -5.846 -4.028 1.00 34.39 128 GLU F CA 1
ATOM 13363 C C . GLU G 2 133 ? 58.964 -4.798 -5.147 1.00 33.60 128 GLU F C 1
ATOM 13364 O O . GLU G 2 133 ? 60.060 -4.539 -5.676 1.00 33.64 128 GLU F O 1
ATOM 13370 N N . GLU G 2 134 ? 57.801 -4.231 -5.488 1.00 33.29 129 GLU F N 1
ATOM 13371 C CA . GLU G 2 134 ? 57.623 -3.261 -6.606 1.00 33.06 129 GLU F CA 1
ATOM 13372 C C . GLU G 2 134 ? 58.488 -2.016 -6.371 1.00 31.31 129 GLU F C 1
ATOM 13373 O O . GLU G 2 134 ? 59.155 -1.576 -7.327 1.00 30.67 129 GLU F O 1
ATOM 13379 N N . VAL G 2 135 ? 58.474 -1.465 -5.154 1.00 29.31 130 VAL F N 1
ATOM 13380 C CA . VAL G 2 135 ? 59.196 -0.203 -4.808 1.00 28.34 130 VAL F CA 1
ATOM 13381 C C . VAL G 2 135 ? 60.708 -0.459 -4.859 1.00 27.76 130 VAL F C 1
ATOM 13382 O O . VAL G 2 135 ? 61.427 0.418 -5.369 1.00 27.28 130 VAL F O 1
ATOM 13386 N N . ASN G 2 136 ? 61.172 -1.610 -4.360 1.00 28.19 131 ASN F N 1
ATOM 13387 C CA . ASN G 2 136 ? 62.601 -2.025 -4.420 1.00 28.64 131 ASN F CA 1
ATOM 13388 C C . ASN G 2 136 ? 63.067 -2.007 -5.881 1.00 28.82 131 ASN F C 1
ATOM 13389 O O . ASN G 2 136 ? 64.110 -1.389 -6.156 1.00 28.20 131 ASN F O 1
ATOM 13394 N N . ARG G 2 137 ? 62.307 -2.651 -6.772 1.00 30.67 132 ARG F N 1
ATOM 13395 C CA . ARG G 2 137 ? 62.582 -2.724 -8.235 1.00 32.67 132 ARG F CA 1
ATOM 13396 C C . ARG G 2 137 ? 62.611 -1.307 -8.823 1.00 32.37 132 ARG F C 1
ATOM 13397 O O . ARG G 2 137 ? 63.597 -0.970 -9.507 1.00 31.68 132 ARG F O 1
ATOM 13405 N N . ILE G 2 138 ? 61.567 -0.514 -8.559 1.00 31.79 133 ILE F N 1
ATOM 13406 C CA . ILE G 2 138 ? 61.370 0.852 -9.134 1.00 31.56 133 ILE F CA 1
ATOM 13407 C C . ILE G 2 138 ? 62.519 1.772 -8.694 1.00 31.99 133 ILE F C 1
ATOM 13408 O O . ILE G 2 138 ? 62.989 2.560 -9.538 1.00 32.36 133 ILE F O 1
ATOM 13413 N N . ILE G 2 139 ? 62.959 1.681 -7.434 1.00 32.46 134 ILE F N 1
ATOM 13414 C CA . ILE G 2 139 ? 64.092 2.496 -6.896 1.00 33.24 134 ILE F CA 1
ATOM 13415 C C . ILE G 2 139 ? 65.386 2.080 -7.613 1.00 34.20 134 ILE F C 1
ATOM 13416 O O . ILE G 2 139 ? 66.158 2.981 -7.999 1.00 33.00 134 ILE F O 1
ATOM 13421 N N . SER G 2 140 ? 65.602 0.773 -7.797 1.00 36.27 135 SER F N 1
ATOM 13422 C CA . SER G 2 140 ? 66.775 0.194 -8.508 1.00 37.45 135 SER F CA 1
ATOM 13423 C C . SER G 2 140 ? 66.822 0.702 -9.955 1.00 37.67 135 SER F C 1
ATOM 13424 O O . SER G 2 140 ? 67.921 1.065 -10.411 1.00 38.69 135 SER F O 1
ATOM 13427 N N . GLU G 2 141 ? 65.672 0.737 -10.636 1.00 38.32 136 GLU F N 1
ATOM 13428 C CA . GLU G 2 141 ? 65.532 1.231 -12.034 1.00 38.69 136 GLU F CA 1
ATOM 13429 C C . GLU G 2 141 ? 65.799 2.741 -12.093 1.00 37.73 136 GLU F C 1
ATOM 13430 O O . GLU G 2 141 ? 66.425 3.182 -13.077 1.00 37.29 136 GLU F O 1
ATOM 13436 N N . THR G 2 142 ? 65.334 3.500 -11.093 1.00 35.61 137 THR F N 1
ATOM 13437 C CA . THR G 2 142 ? 65.445 4.984 -11.035 1.00 34.97 137 THR F CA 1
ATOM 13438 C C . THR G 2 142 ? 66.919 5.394 -10.908 1.00 35.10 137 THR F C 1
ATOM 13439 O O . THR G 2 142 ? 67.288 6.425 -11.499 1.00 34.59 137 THR F O 1
ATOM 13443 N N . PHE G 2 143 ? 67.726 4.621 -10.174 1.00 36.24 138 PHE F N 1
ATOM 13444 C CA . PHE G 2 143 ? 69.155 4.921 -9.883 1.00 37.34 138 PHE F CA 1
ATOM 13445 C C . PHE G 2 143 ? 70.062 4.320 -10.969 1.00 39.37 138 PHE F C 1
ATOM 13446 O O . PHE G 2 143 ? 71.143 4.896 -11.214 1.00 39.41 138 PHE F O 1
ATOM 13454 N N . ASN G 2 144 ? 69.637 3.216 -11.596 1.00 41.78 139 ASN F N 1
ATOM 13455 C CA . ASN G 2 144 ? 70.313 2.585 -12.763 1.00 43.67 139 ASN F CA 1
ATOM 13456 C C . ASN G 2 144 ? 69.585 2.992 -14.049 1.00 43.63 139 ASN F C 1
ATOM 13457 O O . ASN G 2 144 ? 69.730 4.110 -14.543 1.00 44.24 139 ASN F O 1
ATOM 13462 N N . GLU H 2 8 ? 61.827 -17.698 74.088 1.00 46.38 3 GLU H N 1
ATOM 13463 C CA . GLU H 2 8 ? 63.000 -17.539 73.165 1.00 46.31 3 GLU H CA 1
ATOM 13464 C C . GLU H 2 8 ? 62.673 -18.118 71.778 1.00 45.01 3 GLU H C 1
ATOM 13465 O O . GLU H 2 8 ? 63.169 -17.542 70.790 1.00 44.15 3 GLU H O 1
ATOM 13471 N N . LEU H 2 9 ? 61.878 -19.196 71.698 1.00 43.90 4 LEU H N 1
ATOM 13472 C CA . LEU H 2 9 ? 61.424 -19.806 70.414 1.00 42.74 4 LEU H CA 1
ATOM 13473 C C . LEU H 2 9 ? 59.943 -20.213 70.493 1.00 41.91 4 LEU H C 1
ATOM 13474 O O . LEU H 2 9 ? 59.491 -20.615 71.585 1.00 41.51 4 LEU H O 1
ATOM 13479 N N . ILE H 2 10 ? 59.238 -20.120 69.357 1.00 40.08 5 ILE H N 1
ATOM 13480 C CA . ILE H 2 10 ? 57.837 -20.599 69.139 1.00 38.52 5 ILE H CA 1
ATOM 13481 C C . ILE H 2 10 ? 57.829 -21.566 67.948 1.00 37.15 5 ILE H C 1
ATOM 13482 O O . ILE H 2 10 ? 58.567 -21.317 66.978 1.00 38.20 5 ILE H O 1
ATOM 13487 N N . VAL H 2 11 ? 57.020 -22.627 68.020 1.00 34.91 6 VAL H N 1
ATOM 13488 C CA . VAL H 2 11 ? 56.579 -23.435 66.844 1.00 33.12 6 VAL H CA 1
ATOM 13489 C C . VAL H 2 11 ? 55.065 -23.240 66.711 1.00 32.21 6 VAL H C 1
ATOM 13490 O O . VAL H 2 11 ? 54.375 -23.304 67.745 1.00 31.09 6 VAL H O 1
ATOM 13494 N N . TYR H 2 12 ? 54.569 -22.984 65.497 1.00 30.69 7 TYR H N 1
ATOM 13495 C CA . TYR H 2 12 ? 53.135 -22.689 65.247 1.00 28.93 7 TYR H CA 1
ATOM 13496 C C . TYR H 2 12 ? 52.665 -23.326 63.937 1.00 27.61 7 TYR H C 1
ATOM 13497 O O . TYR H 2 12 ? 53.493 -23.639 63.055 1.00 26.98 7 TYR H O 1
ATOM 13506 N N . PHE H 2 13 ? 51.349 -23.528 63.844 1.00 25.57 8 PHE H N 1
ATOM 13507 C CA . PHE H 2 13 ? 50.621 -23.870 62.599 1.00 24.19 8 PHE H CA 1
ATOM 13508 C C . PHE H 2 13 ? 49.629 -22.747 62.293 1.00 23.64 8 PHE H C 1
ATOM 13509 O O . PHE H 2 13 ? 49.124 -22.099 63.228 1.00 23.61 8 PHE H O 1
ATOM 13517 N N . SER H 2 14 ? 49.372 -22.531 61.005 1.00 22.35 9 SER H N 1
ATOM 13518 C CA . SER H 2 14 ? 48.398 -21.545 60.476 1.00 21.72 9 SER H CA 1
ATOM 13519 C C . SER H 2 14 ? 47.987 -21.988 59.069 1.00 21.31 9 SER H C 1
ATOM 13520 O O . SER H 2 14 ? 48.893 -22.301 58.270 1.00 20.69 9 SER H O 1
ATOM 13523 N N . THR H 2 15 ? 46.683 -22.059 58.786 1.00 20.81 10 THR H N 1
ATOM 13524 C CA . THR H 2 15 ? 46.154 -22.393 57.435 1.00 20.86 10 THR H CA 1
ATOM 13525 C C . THR H 2 15 ? 46.370 -21.178 56.521 1.00 21.03 10 THR H C 1
ATOM 13526 O O . THR H 2 15 ? 47.070 -20.235 56.944 1.00 20.44 10 THR H O 1
ATOM 13530 N N . GLN H 2 16 ? 45.765 -21.198 55.329 1.00 22.05 11 GLN H N 1
ATOM 13531 C CA . GLN H 2 16 ? 45.872 -20.138 54.289 1.00 22.45 11 GLN H CA 1
ATOM 13532 C C . GLN H 2 16 ? 45.313 -18.808 54.817 1.00 21.71 11 GLN H C 1
ATOM 13533 O O . GLN H 2 16 ? 45.732 -17.763 54.297 1.00 21.15 11 GLN H O 1
ATOM 13539 N N . SER H 2 17 ? 44.399 -18.839 55.795 1.00 20.96 12 SER H N 1
ATOM 13540 C CA . SER H 2 17 ? 43.761 -17.632 56.391 1.00 20.53 12 SER H CA 1
ATOM 13541 C C . SER H 2 17 ? 44.777 -16.828 57.220 1.00 20.03 12 SER H C 1
ATOM 13542 O O . SER H 2 17 ? 44.531 -15.630 57.433 1.00 19.70 12 SER H O 1
ATOM 13545 N N . ASN H 2 18 ? 45.861 -17.466 57.680 1.00 20.16 13 ASN H N 1
ATOM 13546 C CA . ASN H 2 18 ? 47.052 -16.818 58.303 1.00 20.39 13 ASN H CA 1
ATOM 13547 C C . ASN H 2 18 ? 46.679 -16.025 59.566 1.00 20.25 13 ASN H C 1
ATOM 13548 O O . ASN H 2 18 ? 47.417 -15.077 59.889 1.00 20.19 13 ASN H O 1
ATOM 13553 N N . ASN H 2 19 ? 45.607 -16.393 60.278 1.00 20.56 14 ASN H N 1
ATOM 13554 C CA . ASN H 2 19 ? 45.186 -15.700 61.530 1.00 20.87 14 ASN H CA 1
ATOM 13555 C C . ASN H 2 19 ? 46.243 -15.926 62.618 1.00 21.78 14 ASN H C 1
ATOM 13556 O O . ASN H 2 19 ? 46.660 -14.936 63.251 1.00 22.37 14 ASN H O 1
ATOM 13561 N N . THR H 2 20 ? 46.635 -17.185 62.832 1.00 22.47 15 THR H N 1
ATOM 13562 C CA . THR H 2 20 ? 47.625 -17.610 63.856 1.00 23.54 15 THR H CA 1
ATOM 13563 C C . THR H 2 20 ? 48.998 -17.036 63.481 1.00 24.70 15 THR H C 1
ATOM 13564 O O . THR H 2 20 ? 49.701 -16.551 64.390 1.00 24.78 15 THR H O 1
ATOM 13568 N N . HIS H 2 21 ? 49.351 -17.081 62.192 1.00 25.26 16 HIS H N 1
ATOM 13569 C CA . HIS H 2 21 ? 50.602 -16.504 61.630 1.00 26.06 16 HIS H CA 1
ATOM 13570 C C . HIS H 2 21 ? 50.747 -15.050 62.092 1.00 26.60 16 HIS H C 1
ATOM 13571 O O . HIS H 2 21 ? 51.799 -14.721 62.662 1.00 26.70 16 HIS H O 1
ATOM 13578 N N . ARG H 2 22 ? 49.719 -14.225 61.872 1.00 27.16 17 ARG H N 1
ATOM 13579 C CA . ARG H 2 22 ? 49.761 -12.762 62.142 1.00 28.29 17 ARG H CA 1
ATOM 13580 C C . ARG H 2 22 ? 49.889 -12.504 63.649 1.00 29.67 17 ARG H C 1
ATOM 13581 O O . ARG H 2 22 ? 50.609 -11.554 64.011 1.00 30.30 17 ARG H O 1
ATOM 13589 N N . PHE H 2 23 ? 49.234 -13.308 64.492 1.00 31.06 18 PHE H N 1
ATOM 13590 C CA . PHE H 2 23 ? 49.361 -13.217 65.972 1.00 32.27 18 PHE H CA 1
ATOM 13591 C C . PHE H 2 23 ? 50.822 -13.460 66.375 1.00 32.76 18 PHE H C 1
ATOM 13592 O O . PHE H 2 23 ? 51.379 -12.620 67.105 1.00 33.06 18 PHE H O 1
ATOM 13600 N N . VAL H 2 24 ? 51.416 -14.561 65.900 1.00 33.72 19 VAL H N 1
ATOM 13601 C CA . VAL H 2 24 ? 52.802 -15.007 66.246 1.00 35.55 19 VAL H CA 1
ATOM 13602 C C . VAL H 2 24 ? 53.816 -13.933 65.826 1.00 37.24 19 VAL H C 1
ATOM 13603 O O . VAL H 2 24 ? 54.806 -13.748 66.560 1.00 38.19 19 VAL H O 1
ATOM 13607 N N . GLN H 2 25 ? 53.581 -13.254 64.697 1.00 38.68 20 GLN H N 1
ATOM 13608 C CA . GLN H 2 25 ? 54.506 -12.235 64.126 1.00 40.05 20 GLN H CA 1
ATOM 13609 C C . GLN H 2 25 ? 54.459 -10.945 64.958 1.00 40.81 20 GLN H C 1
ATOM 13610 O O . GLN H 2 25 ? 55.386 -10.126 64.803 1.00 41.04 20 GLN H O 1
ATOM 13616 N N . LYS H 2 26 ? 53.425 -10.764 65.790 1.00 41.81 21 LYS H N 1
ATOM 13617 C CA . LYS H 2 26 ? 53.286 -9.603 66.715 1.00 42.81 21 LYS H CA 1
ATOM 13618 C C . LYS H 2 26 ? 54.069 -9.863 68.011 1.00 43.92 21 LYS H C 1
ATOM 13619 O O . LYS H 2 26 ? 54.404 -8.877 68.695 1.00 44.79 21 LYS H O 1
ATOM 13625 N N . LEU H 2 27 ? 54.344 -11.131 68.339 1.00 45.11 22 LEU H N 1
ATOM 13626 C CA . LEU H 2 27 ? 55.087 -11.536 69.565 1.00 45.88 22 LEU H CA 1
ATOM 13627 C C . LEU H 2 27 ? 56.586 -11.274 69.358 1.00 47.45 22 LEU H C 1
ATOM 13628 O O . LEU H 2 27 ? 57.006 -11.122 68.191 1.00 47.77 22 LEU H O 1
ATOM 13633 N N . ASP H 2 28 ? 57.354 -11.224 70.453 1.00 48.31 23 ASP H N 1
ATOM 13634 C CA . ASP H 2 28 ? 58.803 -10.882 70.462 1.00 48.60 23 ASP H CA 1
ATOM 13635 C C . ASP H 2 28 ? 59.633 -12.094 70.021 1.00 47.70 23 ASP H C 1
ATOM 13636 O O . ASP H 2 28 ? 60.525 -11.915 69.168 1.00 47.84 23 ASP H O 1
ATOM 13641 N N . ALA H 2 29 ? 59.353 -13.271 70.592 1.00 47.12 24 ALA H N 1
ATOM 13642 C CA . ALA H 2 29 ? 60.132 -14.522 70.422 1.00 47.40 24 ALA H CA 1
ATOM 13643 C C . ALA H 2 29 ? 60.207 -14.917 68.942 1.00 48.35 24 ALA H C 1
ATOM 13644 O O . ALA H 2 29 ? 59.261 -14.607 68.190 1.00 48.20 24 ALA H O 1
ATOM 13646 N N . GLU H 2 30 ? 61.300 -15.585 68.556 1.00 48.45 25 GLU H N 1
ATOM 13647 C CA . GLU H 2 30 ? 61.504 -16.199 67.215 1.00 48.21 25 GLU H CA 1
ATOM 13648 C C . GLU H 2 30 ? 60.485 -17.332 67.042 1.00 46.80 25 GLU H C 1
ATOM 13649 O O . GLU H 2 30 ? 60.051 -17.889 68.071 1.00 46.88 25 GLU H O 1
ATOM 13655 N N . SER H 2 31 ? 60.115 -17.658 65.798 1.00 43.70 26 SER H N 1
ATOM 13656 C CA . SER H 2 31 ? 59.052 -18.647 65.475 1.00 41.49 26 SER H CA 1
ATOM 13657 C C . SER H 2 31 ? 59.415 -19.463 64.228 1.00 39.30 26 SER H C 1
ATOM 13658 O O . SER H 2 31 ? 60.031 -18.894 63.307 1.00 39.04 26 SER H O 1
ATOM 13661 N N . ILE H 2 32 ? 59.041 -20.749 64.222 1.00 36.89 27 ILE H N 1
ATOM 13662 C CA . ILE H 2 32 ? 59.127 -21.681 63.056 1.00 35.64 27 ILE H CA 1
ATOM 13663 C C . ILE H 2 32 ? 57.704 -22.139 62.712 1.00 34.42 27 ILE H C 1
ATOM 13664 O O . ILE H 2 32 ? 56.958 -22.502 63.646 1.00 33.80 27 ILE H O 1
ATOM 13669 N N . ARG H 2 33 ? 57.350 -22.136 61.422 1.00 32.29 28 ARG H N 1
ATOM 13670 C CA . ARG H 2 33 ? 55.993 -22.491 60.928 1.00 30.67 28 ARG H CA 1
ATOM 13671 C C . ARG H 2 33 ? 55.979 -23.957 60.482 1.00 30.52 28 ARG H C 1
ATOM 13672 O O . ARG H 2 33 ? 56.848 -24.342 59.671 1.00 30.14 28 ARG H O 1
ATOM 13680 N N . ILE H 2 34 ? 55.028 -24.740 60.997 1.00 29.68 29 ILE H N 1
ATOM 13681 C CA . ILE H 2 34 ? 54.722 -26.117 60.508 1.00 30.39 29 ILE H CA 1
ATOM 13682 C C . ILE H 2 34 ? 54.107 -25.971 59.117 1.00 31.16 29 ILE H C 1
ATOM 13683 O O . ILE H 2 34 ? 53.194 -25.168 58.935 1.00 30.61 29 ILE H O 1
ATOM 13688 N N . PRO H 2 35 ? 54.605 -26.699 58.088 1.00 32.50 30 PRO H N 1
ATOM 13689 C CA . PRO H 2 35 ? 54.114 -26.530 56.719 1.00 32.92 30 PRO H CA 1
ATOM 13690 C C . PRO H 2 35 ? 52.646 -26.949 56.539 1.00 33.22 30 PRO H C 1
ATOM 13691 O O . PRO H 2 35 ? 52.248 -27.953 57.110 1.00 32.87 30 PRO H O 1
ATOM 13695 N N . ILE H 2 36 ? 51.894 -26.183 55.741 1.00 33.54 31 ILE H N 1
ATOM 13696 C CA . ILE H 2 36 ? 50.484 -26.490 55.353 1.00 34.24 31 ILE H CA 1
ATOM 13697 C C . ILE H 2 36 ? 50.486 -27.765 54.501 1.00 35.51 31 ILE H C 1
ATOM 13698 O O . ILE H 2 36 ? 49.582 -28.602 54.689 1.00 34.73 31 ILE H O 1
ATOM 13703 N N . ASP H 2 37 ? 51.462 -27.895 53.596 1.00 37.61 32 ASP H N 1
ATOM 13704 C CA . ASP H 2 37 ? 51.591 -29.049 52.665 1.00 40.55 32 ASP H CA 1
ATOM 13705 C C . ASP H 2 37 ? 51.779 -30.325 53.493 1.00 41.50 32 ASP H C 1
ATOM 13706 O O . ASP H 2 37 ? 52.735 -30.379 54.292 1.00 39.70 32 ASP H O 1
ATOM 13711 N N . GLU H 2 38 ? 50.893 -31.307 53.298 1.00 44.74 33 GLU H N 1
ATOM 13712 C CA . GLU H 2 38 ? 50.867 -32.598 54.040 1.00 47.79 33 GLU H CA 1
ATOM 13713 C C . GLU H 2 38 ? 52.056 -33.471 53.615 1.00 47.71 33 GLU H C 1
ATOM 13714 O O . GLU H 2 38 ? 52.369 -34.428 54.347 1.00 47.59 33 GLU H O 1
ATOM 13720 N N . GLU H 2 39 ? 52.694 -33.144 52.486 1.00 47.80 34 GLU H N 1
ATOM 13721 C CA . GLU H 2 39 ? 53.854 -33.882 51.916 1.00 47.86 34 GLU H CA 1
ATOM 13722 C C . GLU H 2 39 ? 55.159 -33.392 52.562 1.00 45.64 34 GLU H C 1
ATOM 13723 O O . GLU H 2 39 ? 56.200 -34.024 52.307 1.00 45.35 34 GLU H O 1
ATOM 13729 N N . GLU H 2 40 ? 55.109 -32.314 53.356 1.00 43.11 35 GLU H N 1
ATOM 13730 C CA . GLU H 2 40 ? 56.295 -31.636 53.950 1.00 42.18 35 GLU H CA 1
ATOM 13731 C C . GLU H 2 40 ? 56.250 -31.743 55.479 1.00 41.57 35 GLU H C 1
ATOM 13732 O O . GLU H 2 40 ? 55.150 -31.606 56.050 1.00 41.76 35 GLU H O 1
ATOM 13738 N N . ARG H 2 41 ? 57.410 -31.972 56.103 1.00 40.82 36 ARG H N 1
ATOM 13739 C CA . ARG H 2 41 ? 57.602 -32.043 57.579 1.00 40.47 36 ARG H CA 1
ATOM 13740 C C . ARG H 2 41 ? 58.782 -31.149 57.975 1.00 39.74 36 ARG H C 1
ATOM 13741 O O . ARG H 2 41 ? 59.542 -30.741 57.072 1.00 39.85 36 ARG H O 1
ATOM 13749 N N . ILE H 2 42 ? 58.936 -30.870 59.273 1.00 38.82 37 ILE H N 1
ATOM 13750 C CA . ILE H 2 42 ? 60.088 -30.097 59.828 1.00 39.10 37 ILE H CA 1
ATOM 13751 C C . ILE H 2 42 ? 60.658 -30.828 61.049 1.00 40.27 37 ILE H C 1
ATOM 13752 O O . ILE H 2 42 ? 59.972 -31.719 61.590 1.00 40.38 37 ILE H O 1
ATOM 13757 N N . LYS H 2 43 ? 61.876 -30.449 61.444 1.00 41.82 38 LYS H N 1
ATOM 13758 C CA . LYS H 2 43 ? 62.613 -30.977 62.621 1.00 43.81 38 LYS H CA 1
ATOM 13759 C C . LYS H 2 43 ? 63.096 -29.784 63.454 1.00 44.72 38 LYS H C 1
ATOM 13760 O O . LYS H 2 43 ? 63.774 -28.910 62.880 1.00 44.95 38 LYS H O 1
ATOM 13766 N N . VAL H 2 44 ? 62.743 -29.742 64.743 1.00 46.16 39 VAL H N 1
ATOM 13767 C CA . VAL H 2 44 ? 63.135 -28.655 65.692 1.00 48.12 39 VAL H CA 1
ATOM 13768 C C . VAL H 2 44 ? 63.974 -29.277 66.817 1.00 50.14 39 VAL H C 1
ATOM 13769 O O . VAL H 2 44 ? 63.557 -30.328 67.347 1.00 51.63 39 VAL H O 1
ATOM 13773 N N . ASP H 2 45 ? 65.109 -28.648 67.151 1.00 51.72 40 ASP H N 1
ATOM 13774 C CA . ASP H 2 45 ? 66.128 -29.162 68.110 1.00 53.11 40 ASP H CA 1
ATOM 13775 C C . ASP H 2 45 ? 66.335 -28.175 69.272 1.00 53.98 40 ASP H C 1
ATOM 13776 O O . ASP H 2 45 ? 67.254 -28.419 70.079 1.00 54.97 40 ASP H O 1
ATOM 13781 N N . GLU H 2 46 ? 65.527 -27.109 69.350 1.00 53.95 41 GLU H N 1
ATOM 13782 C CA . GLU H 2 46 ? 65.515 -26.119 70.462 1.00 53.85 41 GLU H CA 1
ATOM 13783 C C . GLU H 2 46 ? 64.155 -26.181 71.165 1.00 53.06 41 GLU H C 1
ATOM 13784 O O . GLU H 2 46 ? 63.169 -26.577 70.511 1.00 52.95 41 GLU H O 1
ATOM 13790 N N . ASP H 2 47 ? 64.108 -25.796 72.444 1.00 51.18 42 ASP H N 1
ATOM 13791 C CA . ASP H 2 47 ? 62.868 -25.772 73.266 1.00 49.43 42 ASP H CA 1
ATOM 13792 C C . ASP H 2 47 ? 61.918 -24.706 72.703 1.00 47.32 42 ASP H C 1
ATOM 13793 O O . ASP H 2 47 ? 62.401 -23.601 72.383 1.00 47.11 42 ASP H O 1
ATOM 13798 N N . TYR H 2 48 ? 60.623 -25.030 72.593 1.00 44.70 43 TYR H N 1
ATOM 13799 C CA . TYR H 2 48 ? 59.590 -24.192 71.926 1.00 42.78 43 TYR H CA 1
ATOM 13800 C C . TYR H 2 48 ? 58.256 -24.247 72.684 1.00 41.67 43 TYR H C 1
ATOM 13801 O O . TYR H 2 48 ? 57.926 -25.293 73.282 1.00 41.40 43 TYR H O 1
ATOM 13810 N N . VAL H 2 49 ? 57.509 -23.140 72.632 1.00 40.25 44 VAL H N 1
ATOM 13811 C CA . VAL H 2 49 ? 56.060 -23.054 72.987 1.00 39.23 44 VAL H CA 1
ATOM 13812 C C . VAL H 2 49 ? 55.256 -23.265 71.698 1.00 38.23 44 VAL H C 1
ATOM 13813 O O . VAL H 2 49 ? 55.542 -22.558 70.714 1.00 37.77 44 VAL H O 1
ATOM 13817 N N . LEU H 2 50 ? 54.303 -24.205 71.704 1.00 37.07 45 LEU H N 1
ATOM 13818 C CA . LEU H 2 50 ? 53.462 -24.568 70.529 1.00 36.13 45 LEU H CA 1
ATOM 13819 C C . LEU H 2 50 ? 52.219 -23.667 70.493 1.00 35.88 45 LEU H C 1
ATOM 13820 O O . LEU H 2 50 ? 51.543 -23.560 71.533 1.00 35.50 45 LEU H O 1
ATOM 13825 N N . ILE H 2 51 ? 51.931 -23.046 69.342 1.00 34.03 46 ILE H N 1
ATOM 13826 C CA . ILE H 2 51 ? 50.739 -22.167 69.132 1.00 32.65 46 ILE H CA 1
ATOM 13827 C C . ILE H 2 51 ? 49.983 -22.657 67.891 1.00 32.84 46 ILE H C 1
ATOM 13828 O O . ILE H 2 51 ? 50.520 -22.509 66.780 1.00 31.67 46 ILE H O 1
ATOM 13833 N N . VAL H 2 52 ? 48.780 -23.213 68.078 1.00 31.91 47 VAL H N 1
ATOM 13834 C CA . VAL H 2 52 ? 47.995 -23.886 66.999 1.00 31.21 47 VAL H CA 1
ATOM 13835 C C . VAL H 2 52 ? 46.538 -23.431 67.059 1.00 31.10 47 VAL H C 1
ATOM 13836 O O . VAL H 2 52 ? 46.011 -23.157 68.135 1.00 31.05 47 VAL H O 1
ATOM 13840 N N . PRO H 2 53 ? 45.853 -23.329 65.896 1.00 30.12 48 PRO H N 1
ATOM 13841 C CA . PRO H 2 53 ? 44.408 -23.114 65.851 1.00 29.59 48 PRO H CA 1
ATOM 13842 C C . PRO H 2 53 ? 43.624 -24.433 65.896 1.00 29.14 48 PRO H C 1
ATOM 13843 O O . PRO H 2 53 ? 44.210 -25.477 65.654 1.00 28.26 48 PRO H O 1
ATOM 13847 N N . THR H 2 54 ? 42.322 -24.347 66.181 1.00 29.17 49 THR H N 1
ATOM 13848 C CA . THR H 2 54 ? 41.400 -25.504 66.335 1.00 28.94 49 THR H CA 1
ATOM 13849 C C . THR H 2 54 ? 40.548 -25.653 65.072 1.00 28.77 49 THR H C 1
ATOM 13850 O O . THR H 2 54 ? 40.042 -24.628 64.587 1.00 28.68 49 THR H O 1
ATOM 13854 N N . TYR H 2 55 ? 40.394 -26.886 64.579 1.00 29.61 50 TYR H N 1
ATOM 13855 C CA . TYR H 2 55 ? 39.532 -27.253 63.424 1.00 30.45 50 TYR H CA 1
ATOM 13856 C C . TYR H 2 55 ? 38.829 -28.586 63.714 1.00 32.63 50 TYR H C 1
ATOM 13857 O O . TYR H 2 55 ? 39.404 -29.653 63.425 1.00 33.66 50 TYR H O 1
ATOM 13866 N N . SER H 2 56 ? 37.630 -28.515 64.302 1.00 35.46 51 SER H N 1
ATOM 13867 C CA . SER H 2 56 ? 36.680 -29.648 64.471 1.00 36.51 51 SER H CA 1
ATOM 13868 C C . SER H 2 56 ? 35.362 -29.328 63.755 1.00 38.57 51 SER H C 1
ATOM 13869 O O . SER H 2 56 ? 34.834 -30.234 63.079 1.00 41.64 51 SER H O 1
ATOM 13872 N N . GLY H 2 57 ? 34.847 -28.101 63.926 1.00 40.04 52 GLY H N 1
ATOM 13873 C CA . GLY H 2 57 ? 33.715 -27.539 63.160 1.00 39.65 52 GLY H CA 1
ATOM 13874 C C . GLY H 2 57 ? 32.466 -27.310 64.004 1.00 40.87 52 GLY H C 1
ATOM 13875 O O . GLY H 2 57 ? 31.495 -26.727 63.466 1.00 38.81 52 GLY H O 1
ATOM 13876 N N . GLY H 2 58 ? 32.476 -27.747 65.271 1.00 41.67 53 GLY H N 1
ATOM 13877 C CA . GLY H 2 58 ? 31.337 -27.636 66.204 1.00 41.97 53 GLY H CA 1
ATOM 13878 C C . GLY H 2 58 ? 30.512 -28.911 66.231 1.00 42.47 53 GLY H C 1
ATOM 13879 O O . GLY H 2 58 ? 29.301 -28.796 66.505 1.00 42.15 53 GLY H O 1
ATOM 13880 N N . ALA H 2 71 ? 39.999 -31.946 65.673 1.00 38.22 66 ALA H N 1
ATOM 13881 C CA . ALA H 2 71 ? 40.249 -30.752 66.519 1.00 38.44 66 ALA H CA 1
ATOM 13882 C C . ALA H 2 71 ? 41.653 -30.199 66.248 1.00 38.14 66 ALA H C 1
ATOM 13883 O O . ALA H 2 71 ? 41.774 -28.983 65.984 1.00 37.74 66 ALA H O 1
ATOM 13885 N N . VAL H 2 72 ? 42.672 -31.061 66.324 1.00 37.56 67 VAL H N 1
ATOM 13886 C CA . VAL H 2 72 ? 44.096 -30.722 66.033 1.00 36.83 67 VAL H CA 1
ATOM 13887 C C . VAL H 2 72 ? 44.322 -30.919 64.536 1.00 35.76 67 VAL H C 1
ATOM 13888 O O . VAL H 2 72 ? 44.047 -31.996 64.010 1.00 35.35 67 VAL H O 1
ATOM 13892 N N . PRO H 2 73 ? 44.796 -29.887 63.796 1.00 35.04 68 PRO H N 1
ATOM 13893 C CA . PRO H 2 73 ? 45.091 -30.036 62.370 1.00 35.22 68 PRO H CA 1
ATOM 13894 C C . PRO H 2 73 ? 46.039 -31.217 62.109 1.00 35.43 68 PRO H C 1
ATOM 13895 O O . PRO H 2 73 ? 46.948 -31.411 62.897 1.00 35.27 68 PRO H O 1
ATOM 13899 N N . LYS H 2 74 ? 45.807 -31.960 61.022 1.00 36.53 69 LYS H N 1
ATOM 13900 C CA . LYS H 2 74 ? 46.562 -33.192 60.658 1.00 38.52 69 LYS H CA 1
ATOM 13901 C C . LYS H 2 74 ? 48.061 -32.878 60.545 1.00 38.67 69 LYS H C 1
ATOM 13902 O O . LYS H 2 74 ? 48.866 -33.798 60.790 1.00 40.12 69 LYS H O 1
ATOM 13908 N N . GLN H 2 75 ? 48.419 -31.634 60.206 1.00 37.45 70 GLN H N 1
ATOM 13909 C CA . GLN H 2 75 ? 49.831 -31.173 60.081 1.00 36.57 70 GLN H CA 1
ATOM 13910 C C . GLN H 2 75 ? 50.480 -31.112 61.470 1.00 36.34 70 GLN H C 1
ATOM 13911 O O . GLN H 2 75 ? 51.667 -31.480 61.577 1.00 35.22 70 GLN H O 1
ATOM 13917 N N . VAL H 2 76 ? 49.734 -30.659 62.485 1.00 36.04 71 VAL H N 1
ATOM 13918 C CA . VAL H 2 76 ? 50.219 -30.513 63.892 1.00 36.70 71 VAL H CA 1
ATOM 13919 C C . VAL H 2 76 ? 50.385 -31.908 64.510 1.00 37.25 71 VAL H C 1
ATOM 13920 O O . VAL H 2 76 ? 51.355 -32.097 65.268 1.00 36.53 71 VAL H O 1
ATOM 13924 N N . ILE H 2 77 ? 49.471 -32.836 64.206 1.00 38.75 72 ILE H N 1
ATOM 13925 C CA . ILE H 2 77 ? 49.536 -34.265 64.641 1.00 39.98 72 ILE H CA 1
ATOM 13926 C C . ILE H 2 77 ? 50.857 -34.856 64.130 1.00 41.41 72 ILE H C 1
ATOM 13927 O O . ILE H 2 77 ? 51.608 -35.421 64.952 1.00 41.47 72 ILE H O 1
ATOM 13932 N N . HIS H 2 78 ? 51.131 -34.698 62.830 1.00 42.10 73 HIS H N 1
ATOM 13933 C CA . HIS H 2 78 ? 52.329 -35.239 62.131 1.00 41.45 73 HIS H CA 1
ATOM 13934 C C . HIS H 2 78 ? 53.613 -34.678 62.758 1.00 41.32 73 HIS H C 1
ATOM 13935 O O . HIS H 2 78 ? 54.561 -35.462 62.940 1.00 42.82 73 HIS H O 1
ATOM 13942 N N . PHE H 2 79 ? 53.642 -33.380 63.076 1.00 40.47 74 PHE H N 1
ATOM 13943 C CA . PHE H 2 79 ? 54.793 -32.699 63.729 1.00 40.65 74 PHE H CA 1
ATOM 13944 C C . PHE H 2 79 ? 55.087 -33.353 65.085 1.00 42.07 74 PHE H C 1
ATOM 13945 O O . PHE H 2 79 ? 56.271 -33.619 65.369 1.00 43.04 74 PHE H O 1
ATOM 13953 N N . LEU H 2 80 ? 54.047 -33.594 65.892 1.00 42.56 75 LEU H N 1
ATOM 13954 C CA . LEU H 2 80 ? 54.160 -34.154 67.268 1.00 42.94 75 LEU H CA 1
ATOM 13955 C C . LEU H 2 80 ? 54.324 -35.680 67.212 1.00 4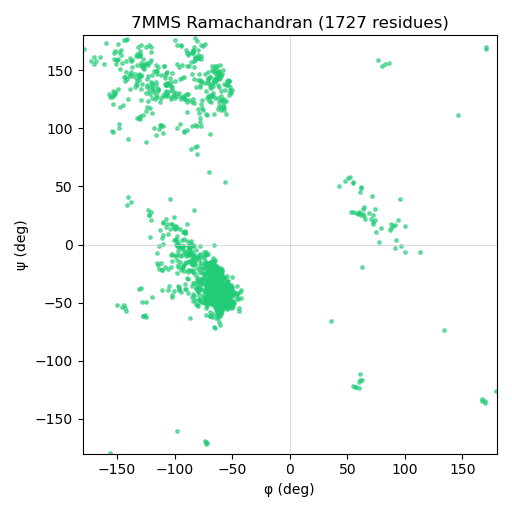2.64 75 LEU H C 1
ATOM 13956 O O . LEU H 2 80 ? 54.817 -36.244 68.205 1.00 42.78 75 LEU H O 1
ATOM 13961 N N . ASN H 2 81 ? 53.935 -36.313 66.099 1.00 43.96 76 ASN H N 1
ATOM 13962 C CA . ASN H 2 81 ? 54.102 -37.773 65.846 1.00 45.18 76 ASN H CA 1
ATOM 13963 C C . ASN H 2 81 ? 55.593 -38.139 65.787 1.00 47.40 76 ASN H C 1
ATOM 13964 O O . ASN H 2 81 ? 55.898 -39.341 65.915 1.00 48.78 76 ASN H O 1
ATOM 13969 N N . ASP H 2 82 ? 56.476 -37.154 65.577 1.00 49.04 77 ASP H N 1
ATOM 13970 C CA . ASP H 2 82 ? 57.956 -37.315 65.597 1.00 49.71 77 ASP H CA 1
ATOM 13971 C C . ASP H 2 82 ? 58.459 -37.103 67.024 1.00 50.43 77 ASP H C 1
ATOM 13972 O O . ASP H 2 82 ? 58.369 -35.994 67.549 1.00 50.37 77 ASP H O 1
ATOM 13977 N N . PRO H 2 83 ? 59.010 -38.149 67.688 1.00 50.87 78 PRO H N 1
ATOM 13978 C CA . PRO H 2 83 ? 59.524 -38.016 69.054 1.00 50.52 78 PRO H CA 1
ATOM 13979 C C . PRO H 2 83 ? 60.509 -36.852 69.243 1.00 51.18 78 PRO H C 1
ATOM 13980 O O . PRO H 2 83 ? 60.395 -36.161 70.234 1.00 50.58 78 PRO H O 1
ATOM 13984 N N . ASP H 2 84 ? 61.427 -36.658 68.289 1.00 51.58 79 ASP H N 1
ATOM 13985 C CA . ASP H 2 84 ? 62.498 -35.623 68.338 1.00 51.72 79 ASP H CA 1
ATOM 13986 C C . ASP H 2 84 ? 61.871 -34.241 68.564 1.00 50.20 79 ASP H C 1
ATOM 13987 O O . ASP H 2 84 ? 62.419 -33.470 69.376 1.00 49.71 79 ASP H O 1
ATOM 13992 N N . ASN H 2 85 ? 60.765 -33.950 67.870 1.00 49.48 80 ASN H N 1
ATOM 13993 C CA . ASN H 2 85 ? 60.015 -32.668 67.964 1.00 49.16 80 ASN H CA 1
ATOM 13994 C C . ASN H 2 85 ? 59.269 -32.608 69.302 1.00 49.19 80 ASN H C 1
ATOM 13995 O O . ASN H 2 85 ? 59.420 -31.600 70.018 1.00 48.59 80 ASN H O 1
ATOM 14000 N N . ARG H 2 86 ? 58.503 -33.659 69.610 1.00 49.86 81 ARG H N 1
ATOM 14001 C CA . ARG H 2 86 ? 57.648 -33.796 70.824 1.00 50.68 81 ARG H CA 1
ATOM 14002 C C . ARG H 2 86 ? 58.409 -33.354 72.082 1.00 51.02 81 ARG H C 1
ATOM 14003 O O . ARG H 2 86 ? 57.828 -32.584 72.872 1.00 51.88 81 ARG H O 1
ATOM 14011 N N . LYS H 2 87 ? 59.662 -33.801 72.243 1.00 50.76 82 LYS H N 1
ATOM 14012 C CA . LYS H 2 87 ? 60.446 -33.700 73.509 1.00 50.87 82 LYS H CA 1
ATOM 14013 C C . LYS H 2 87 ? 60.747 -32.237 73.866 1.00 49.97 82 LYS H C 1
ATOM 14014 O O . LYS H 2 87 ? 61.054 -31.985 75.048 1.00 48.63 82 LYS H O 1
ATOM 14020 N N . HIS H 2 88 ? 60.686 -31.316 72.897 1.00 48.92 83 HIS H N 1
ATOM 14021 C CA . HIS H 2 88 ? 61.165 -29.913 73.036 1.00 49.21 83 HIS H CA 1
ATOM 14022 C C . HIS H 2 88 ? 60.014 -28.945 73.357 1.00 48.08 83 HIS H C 1
ATOM 14023 O O . HIS H 2 88 ? 60.293 -27.735 73.468 1.00 48.43 83 HIS H O 1
ATOM 14030 N N . CYS H 2 89 ? 58.783 -29.440 73.533 1.00 47.32 84 CYS H N 1
ATOM 14031 C CA . CYS H 2 89 ? 57.576 -28.610 73.809 1.00 47.11 84 CYS H CA 1
ATOM 14032 C C . CYS H 2 89 ? 57.540 -28.193 75.288 1.00 45.62 84 CYS H C 1
ATOM 14033 O O . CYS H 2 89 ? 57.368 -29.084 76.140 1.00 44.72 84 CYS H O 1
ATOM 14036 N N . LEU H 2 90 ? 57.690 -26.890 75.569 1.00 45.10 85 LEU H N 1
ATOM 14037 C CA . LEU H 2 90 ? 57.617 -26.291 76.934 1.00 45.14 85 LEU H CA 1
ATOM 14038 C C . LEU H 2 90 ? 56.180 -25.862 77.263 1.00 45.73 85 LEU H C 1
ATOM 14039 O O . LEU H 2 90 ? 55.955 -25.426 78.414 1.00 44.23 85 LEU H O 1
ATOM 14044 N N . GLY H 2 91 ? 55.251 -25.949 76.303 1.00 45.85 86 GLY H N 1
ATOM 14045 C CA . GLY H 2 91 ? 53.840 -25.556 76.496 1.00 46.15 86 GLY H CA 1
ATOM 14046 C C . GLY H 2 91 ? 53.055 -25.527 75.195 1.00 45.76 86 GLY H C 1
ATOM 14047 O O . GLY H 2 91 ? 53.685 -25.605 74.120 1.00 45.69 86 GLY H O 1
ATOM 14048 N N . VAL H 2 92 ? 51.725 -25.423 75.293 1.00 45.18 87 VAL H N 1
ATOM 14049 C CA . VAL H 2 92 ? 50.802 -25.247 74.130 1.00 44.19 87 VAL H CA 1
ATOM 14050 C C . VAL H 2 92 ? 49.875 -24.057 74.411 1.00 43.37 87 VAL H C 1
ATOM 14051 O O . VAL H 2 92 ? 49.354 -23.952 75.544 1.00 44.11 87 VAL H O 1
ATOM 14055 N N . ILE H 2 93 ? 49.721 -23.178 73.416 1.00 40.38 88 ILE H N 1
ATOM 14056 C CA . ILE H 2 93 ? 48.717 -22.074 73.368 1.00 37.85 88 ILE H CA 1
ATOM 14057 C C . ILE H 2 93 ? 47.799 -22.358 72.174 1.00 36.46 88 ILE H C 1
ATOM 14058 O O . ILE H 2 93 ? 48.330 -22.544 71.066 1.00 35.52 88 ILE H O 1
ATOM 14063 N N . SER H 2 94 ? 46.484 -22.426 72.394 1.00 33.87 89 SER H N 1
ATOM 14064 C CA . SER H 2 94 ? 45.484 -22.743 71.342 1.00 32.05 89 SER H CA 1
ATOM 14065 C C . SER H 2 94 ? 44.657 -21.501 71.006 1.00 30.17 89 SER H C 1
ATOM 14066 O O . SER H 2 94 ? 44.524 -20.612 71.868 1.00 30.25 89 SER H O 1
ATOM 14069 N N . SER H 2 95 ? 44.135 -21.456 69.781 1.00 28.29 90 SER H N 1
ATOM 14070 C CA . SER H 2 95 ? 43.249 -20.376 69.284 1.00 26.36 90 SER H CA 1
ATOM 14071 C C . SER H 2 95 ? 42.019 -20.983 68.609 1.00 24.46 90 SER H C 1
ATOM 14072 O O . SER H 2 95 ? 41.989 -22.206 68.376 1.00 23.52 90 SER H O 1
ATOM 14075 N N . GLY H 2 96 ? 41.048 -20.130 68.304 1.00 23.78 91 GLY H N 1
ATOM 14076 C CA . GLY H 2 96 ? 39.808 -20.499 67.606 1.00 23.18 91 GLY H CA 1
ATOM 14077 C C . GLY H 2 96 ? 38.798 -19.380 67.709 1.00 22.27 91 GLY H C 1
ATOM 14078 O O . GLY H 2 96 ? 39.185 -18.216 67.503 1.00 22.59 91 GLY H O 1
ATOM 14079 N N . ASN H 2 97 ? 37.557 -19.717 68.048 1.00 21.81 92 ASN H N 1
ATOM 14080 C CA . ASN H 2 97 ? 36.431 -18.754 68.110 1.00 21.40 92 ASN H CA 1
ATOM 14081 C C . ASN H 2 97 ? 35.406 -19.282 69.116 1.00 21.25 92 ASN H C 1
ATOM 14082 O O . ASN H 2 97 ? 35.070 -20.478 69.047 1.00 21.16 92 ASN H O 1
ATOM 14087 N N . THR H 2 98 ? 34.946 -18.416 70.020 1.00 21.55 93 THR H N 1
ATOM 14088 C CA . THR H 2 98 ? 34.010 -18.757 71.126 1.00 22.04 93 THR H CA 1
ATOM 14089 C C . THR H 2 98 ? 32.659 -19.206 70.553 1.00 22.42 93 THR H C 1
ATOM 14090 O O . THR H 2 98 ? 31.908 -19.873 71.287 1.00 22.93 93 THR H O 1
ATOM 14094 N N . ASN H 2 99 ? 32.367 -18.884 69.287 1.00 22.46 94 ASN H N 1
ATOM 14095 C CA . ASN H 2 99 ? 31.103 -19.282 68.610 1.00 22.71 94 ASN H CA 1
ATOM 14096 C C . ASN H 2 99 ? 31.042 -20.806 68.436 1.00 22.85 94 ASN H C 1
ATOM 14097 O O . ASN H 2 99 ? 29.940 -21.306 68.158 1.00 22.94 94 ASN H O 1
ATOM 14102 N N . PHE H 2 100 ? 32.162 -21.521 68.595 1.00 23.24 95 PHE H N 1
ATOM 14103 C CA . PHE H 2 100 ? 32.220 -23.007 68.515 1.00 23.78 95 PHE H CA 1
ATOM 14104 C C . PHE H 2 100 ? 31.861 -23.631 69.872 1.00 24.97 95 PHE H C 1
ATOM 14105 O O . PHE H 2 100 ? 31.831 -24.876 69.960 1.00 25.28 95 PHE H O 1
ATOM 14113 N N . GLY H 2 101 ? 31.591 -22.797 70.883 1.00 26.40 96 GLY H N 1
ATOM 14114 C CA . GLY H 2 101 ? 31.042 -23.211 72.190 1.00 27.77 96 GLY H CA 1
ATOM 14115 C C . GLY H 2 101 ? 31.962 -24.176 72.915 1.00 28.66 96 GLY H C 1
ATOM 14116 O O . GLY H 2 101 ? 33.054 -23.748 73.331 1.00 29.50 96 GLY H O 1
ATOM 14117 N N . ASP H 2 102 ? 31.535 -25.434 73.059 1.00 30.63 97 ASP H N 1
ATOM 14118 C CA . ASP H 2 102 ? 32.275 -26.502 73.788 1.00 32.35 97 ASP H CA 1
ATOM 14119 C C . ASP H 2 102 ? 33.599 -26.791 73.068 1.00 33.47 97 ASP H C 1
ATOM 14120 O O . ASP H 2 102 ? 34.567 -27.183 73.752 1.00 33.46 97 ASP H O 1
ATOM 14125 N N . SER H 2 103 ? 33.641 -26.578 71.746 1.00 34.40 98 SER H N 1
ATOM 14126 C CA . SER H 2 103 ? 34.808 -26.855 70.866 1.00 34.54 98 SER H CA 1
ATOM 14127 C C . SER H 2 103 ? 35.785 -25.669 70.825 1.00 33.99 98 SER H C 1
ATOM 14128 O O . SER H 2 103 ? 36.816 -25.810 70.142 1.00 34.97 98 SER H O 1
ATOM 14131 N N . PHE H 2 104 ? 35.504 -24.557 71.520 1.00 32.36 99 PHE H N 1
ATOM 14132 C CA . PHE H 2 104 ? 36.344 -23.326 71.485 1.00 31.78 99 PHE H CA 1
ATOM 14133 C C . PHE H 2 104 ? 37.786 -23.641 71.902 1.00 32.14 99 PHE H C 1
ATOM 14134 O O . PHE H 2 104 ? 38.008 -24.009 73.074 1.00 30.84 99 PHE H O 1
ATOM 14142 N N . ALA H 2 105 ? 38.731 -23.464 70.970 1.00 32.19 100 ALA H N 1
ATOM 14143 C CA . ALA H 2 105 ? 40.195 -23.505 71.203 1.00 32.95 100 ALA H CA 1
ATOM 14144 C C . ALA H 2 105 ? 40.598 -24.828 71.867 1.00 33.53 100 ALA H C 1
ATOM 14145 O O . ALA H 2 105 ? 41.628 -24.842 72.570 1.00 34.20 100 ALA H O 1
ATOM 14147 N N . ILE H 2 106 ? 39.837 -25.901 71.628 1.00 35.20 101 ILE H N 1
ATOM 14148 C CA . ILE H 2 106 ? 39.944 -27.189 72.379 1.00 37.11 101 ILE H CA 1
ATOM 14149 C C . ILE H 2 106 ? 41.270 -27.880 72.031 1.00 38.52 101 ILE H C 1
ATOM 14150 O O . ILE H 2 106 ? 41.732 -28.690 72.854 1.00 37.96 101 ILE H O 1
ATOM 14155 N N . ALA H 2 107 ? 41.874 -27.549 70.882 1.00 39.88 102 ALA H N 1
ATOM 14156 C CA . ALA H 2 107 ? 43.211 -28.029 70.452 1.00 40.54 102 ALA H CA 1
ATOM 14157 C C . ALA H 2 107 ? 44.216 -27.914 71.607 1.00 41.13 102 ALA H C 1
ATOM 14158 O O . ALA H 2 107 ? 45.077 -28.801 71.719 1.00 43.20 102 ALA H O 1
ATOM 14160 N N . GLY H 2 108 ? 44.101 -26.866 72.432 1.00 43.05 103 GLY H N 1
ATOM 14161 C CA . GLY H 2 108 ? 44.998 -26.586 73.571 1.00 45.57 103 GLY H CA 1
ATOM 14162 C C . GLY H 2 108 ? 44.888 -27.649 74.660 1.00 47.58 103 GLY H C 1
ATOM 14163 O O . GLY H 2 108 ? 45.817 -28.430 74.855 1.00 47.13 103 GLY H O 1
ATOM 14164 N N . PRO H 2 109 ? 43.760 -27.700 75.408 1.00 48.88 104 PRO H N 1
ATOM 14165 C CA . PRO H 2 109 ? 43.536 -28.749 76.405 1.00 49.49 104 PRO H CA 1
ATOM 14166 C C . PRO H 2 109 ? 43.938 -30.155 75.927 1.00 50.19 104 PRO H C 1
ATOM 14167 O O . PRO H 2 109 ? 44.548 -30.880 76.697 1.00 49.80 104 PRO H O 1
ATOM 14171 N N . VAL H 2 110 ? 43.623 -30.481 74.667 1.00 50.53 105 VAL H N 1
ATOM 14172 C CA . VAL H 2 110 ? 43.814 -31.829 74.049 1.00 51.47 105 VAL H CA 1
ATOM 14173 C C . VAL H 2 110 ? 45.315 -32.099 73.837 1.00 54.00 105 VAL H C 1
ATOM 14174 O O . VAL H 2 110 ? 45.680 -33.286 73.717 1.00 55.37 105 VAL H O 1
ATOM 14178 N N . ILE H 2 111 ? 46.150 -31.053 73.803 1.00 54.06 106 ILE H N 1
ATOM 14179 C CA . ILE H 2 111 ? 47.637 -31.153 73.668 1.00 54.66 106 ILE H CA 1
ATOM 14180 C C . ILE H 2 111 ? 48.289 -30.986 75.048 1.00 56.67 106 ILE H C 1
ATOM 14181 O O . ILE H 2 111 ? 49.262 -31.717 75.325 1.00 56.20 106 ILE H O 1
ATOM 14186 N N . SER H 2 112 ? 47.775 -30.071 75.880 1.00 58.71 107 SER H N 1
ATOM 14187 C CA . SER H 2 112 ? 48.272 -29.793 77.256 1.00 60.30 107 SER H CA 1
ATOM 14188 C C . SER H 2 112 ? 48.030 -31.006 78.164 1.00 62.06 107 SER H C 1
ATOM 14189 O O . SER H 2 112 ? 48.410 -30.931 79.346 1.00 64.34 107 SER H O 1
ATOM 14192 N N . TYR H 2 113 ? 47.432 -32.077 77.628 1.00 62.88 108 TYR H N 1
ATOM 14193 C CA . TYR H 2 113 ? 47.113 -33.335 78.350 1.00 63.58 108 TYR H CA 1
ATOM 14194 C C . TYR H 2 113 ? 47.988 -34.492 77.844 1.00 62.64 108 TYR H C 1
ATOM 14195 O O . TYR H 2 113 ? 48.398 -35.316 78.682 1.00 63.27 108 TYR H O 1
ATOM 14204 N N . LYS H 2 114 ? 48.249 -34.569 76.533 1.00 60.27 109 LYS H N 1
ATOM 14205 C CA . LYS H 2 114 ? 49.053 -35.659 75.908 1.00 59.47 109 LYS H CA 1
ATOM 14206 C C . LYS H 2 114 ? 50.545 -35.430 76.177 1.00 58.22 109 LYS H C 1
ATOM 14207 O O . LYS H 2 114 ? 51.218 -36.379 76.627 1.00 57.35 109 LYS H O 1
ATOM 14213 N N . LEU H 2 115 ? 51.032 -34.215 75.915 1.00 57.23 110 LEU H N 1
ATOM 14214 C CA . LEU H 2 115 ? 52.465 -33.836 76.047 1.00 56.91 110 LEU H CA 1
ATOM 14215 C C . LEU H 2 115 ? 52.806 -33.578 77.522 1.00 55.76 110 LEU H C 1
ATOM 14216 O O . LEU H 2 115 ? 54.007 -33.424 77.819 1.00 55.09 110 LEU H O 1
ATOM 14221 N N . LYS H 2 116 ? 51.799 -33.546 78.406 1.00 54.28 111 LYS H N 1
ATOM 14222 C CA . LYS H 2 116 ? 51.951 -33.248 79.856 1.00 52.77 111 LYS H CA 1
ATOM 14223 C C . LYS H 2 116 ? 52.720 -31.929 79.987 1.00 50.90 111 LYS H C 1
ATOM 14224 O O . LYS H 2 116 ? 53.795 -31.908 80.620 1.00 51.43 111 LYS H O 1
ATOM 14230 N N . VAL H 2 117 ? 52.167 -30.874 79.388 1.00 48.41 112 VAL H N 1
ATOM 14231 C CA . VAL H 2 117 ? 52.792 -29.526 79.261 1.00 47.31 112 VAL H CA 1
ATOM 14232 C C . VAL H 2 117 ? 51.695 -28.500 79.548 1.00 45.44 112 VAL H C 1
ATOM 14233 O O . VAL H 2 117 ? 50.528 -28.780 79.286 1.00 44.17 112 VAL H O 1
ATOM 14237 N N . PRO H 2 118 ? 51.997 -27.313 80.130 1.00 44.53 113 PRO H N 1
ATOM 14238 C CA . PRO H 2 118 ? 50.941 -26.402 80.575 1.00 45.00 113 PRO H CA 1
ATOM 14239 C C . PRO H 2 118 ? 50.201 -25.704 79.423 1.00 45.29 113 PRO H C 1
ATOM 14240 O O . PRO H 2 118 ? 50.856 -25.198 78.523 1.00 45.35 113 PRO H O 1
ATOM 14244 N N . LEU H 2 119 ? 48.863 -25.710 79.470 1.00 44.82 114 LEU H N 1
ATOM 14245 C CA . LEU H 2 119 ? 48.003 -24.854 78.611 1.00 43.82 114 LEU H CA 1
ATOM 14246 C C . LEU H 2 119 ? 48.198 -23.408 79.073 1.00 44.51 114 LEU H C 1
ATOM 14247 O O . LEU H 2 119 ? 47.539 -22.997 80.047 1.00 45.13 114 LEU H O 1
ATOM 14252 N N . LEU H 2 120 ? 49.101 -22.685 78.409 1.00 44.40 115 LEU H N 1
ATOM 14253 C CA . LEU H 2 120 ? 49.612 -21.364 78.858 1.00 44.80 115 LEU H CA 1
ATOM 14254 C C . LEU H 2 120 ? 48.584 -20.264 78.572 1.00 44.29 115 LEU H C 1
ATOM 14255 O O . LEU H 2 120 ? 48.581 -19.266 79.321 1.00 44.29 115 LEU H O 1
ATOM 14260 N N . TYR H 2 121 ? 47.757 -20.422 77.531 1.00 43.19 116 TYR H N 1
ATOM 14261 C CA . TYR H 2 121 ? 46.809 -19.372 77.072 1.00 41.46 116 TYR H CA 1
ATOM 14262 C C . TYR H 2 121 ? 45.832 -19.922 76.025 1.00 39.81 116 TYR H C 1
ATOM 14263 O O . TYR H 2 121 ? 46.090 -20.985 75.425 1.00 39.24 116 TYR H O 1
ATOM 14272 N N . GLN H 2 122 ? 44.723 -19.197 75.843 1.00 38.61 117 GLN H N 1
ATOM 14273 C CA . GLN H 2 122 ? 43.744 -19.347 74.733 1.00 36.71 117 GLN H CA 1
ATOM 14274 C C . GLN H 2 122 ? 43.430 -17.950 74.186 1.00 34.69 117 GLN H C 1
ATOM 14275 O O . GLN H 2 122 ? 43.377 -17.000 74.997 1.00 34.56 117 GLN H O 1
ATOM 14281 N N . PHE H 2 123 ? 43.247 -17.818 72.868 1.00 31.95 118 PHE H N 1
ATOM 14282 C CA . PHE H 2 123 ? 42.890 -16.534 72.207 1.00 30.07 118 PHE H CA 1
ATOM 14283 C C . PHE H 2 123 ? 42.038 -16.803 70.962 1.00 28.64 118 PHE H C 1
ATOM 14284 O O . PHE H 2 123 ? 41.850 -17.975 70.581 1.00 27.15 118 PHE H O 1
ATOM 14292 N N . GLU H 2 124 ? 41.525 -15.727 70.362 1.00 27.52 119 GLU H N 1
ATOM 14293 C CA . GLU H 2 124 ? 40.653 -15.766 69.161 1.00 27.06 119 GLU H CA 1
ATOM 14294 C C . GLU H 2 124 ? 41.357 -15.070 67.995 1.00 26.07 119 GLU H C 1
ATOM 14295 O O . GLU H 2 124 ? 41.946 -13.994 68.224 1.00 25.53 119 GLU H O 1
ATOM 14301 N N . LEU H 2 125 ? 41.286 -15.668 66.800 1.00 25.51 120 LEU H N 1
ATOM 14302 C CA . LEU H 2 125 ? 41.584 -15.001 65.503 1.00 24.99 120 LEU H CA 1
ATOM 14303 C C . LEU H 2 125 ? 43.036 -14.492 65.504 1.00 25.21 120 LEU H C 1
ATOM 14304 O O . LEU H 2 125 ? 43.935 -15.332 65.707 1.00 24.64 120 LEU H O 1
ATOM 14309 N N . ILE H 2 126 ? 43.266 -13.191 65.280 1.00 26.32 121 ILE H N 1
ATOM 14310 C CA . ILE H 2 126 ? 44.629 -12.586 65.147 1.00 27.30 121 ILE H CA 1
ATOM 14311 C C . ILE H 2 126 ? 45.109 -12.071 66.512 1.00 28.64 121 ILE H C 1
ATOM 14312 O O . ILE H 2 126 ? 46.279 -11.652 66.591 1.00 27.85 121 ILE H O 1
ATOM 14317 N N . GLY H 2 127 ? 44.240 -12.077 67.529 1.00 30.45 122 GLY H N 1
ATOM 14318 C CA . GLY H 2 127 ? 44.574 -11.677 68.910 1.00 32.55 122 GLY H CA 1
ATOM 14319 C C . GLY H 2 127 ? 44.433 -10.180 69.128 1.00 34.56 122 GLY H C 1
ATOM 14320 O O . GLY H 2 127 ? 44.525 -9.423 68.142 1.00 34.91 122 GLY H O 1
ATOM 14321 N N . THR H 2 128 ? 44.220 -9.774 70.383 1.00 37.57 123 THR H N 1
ATOM 14322 C CA . THR H 2 128 ? 44.091 -8.360 70.829 1.00 40.14 123 THR H CA 1
ATOM 14323 C C . THR H 2 128 ? 45.428 -7.867 71.398 1.00 42.98 123 THR H C 1
ATOM 14324 O O . THR H 2 128 ? 46.349 -8.695 71.556 1.00 41.82 123 THR H O 1
ATOM 14328 N N . LYS H 2 129 ? 45.514 -6.561 71.676 1.00 47.44 124 LYS H N 1
ATOM 14329 C CA . LYS H 2 129 ? 46.620 -5.909 72.431 1.00 50.97 124 LYS H CA 1
ATOM 14330 C C . LYS H 2 129 ? 46.966 -6.760 73.659 1.00 52.71 124 LYS H C 1
ATOM 14331 O O . LYS H 2 129 ? 48.144 -7.138 73.798 1.00 53.01 124 LYS H O 1
ATOM 14337 N N . GLU H 2 130 ? 45.962 -7.055 74.493 1.00 55.05 125 GLU H N 1
ATOM 14338 C CA . GLU H 2 130 ? 46.095 -7.806 75.773 1.00 56.21 125 GLU H CA 1
ATOM 14339 C C . GLU H 2 130 ? 46.692 -9.196 75.511 1.00 54.99 125 GLU H C 1
ATOM 14340 O O . GLU H 2 130 ? 47.573 -9.601 76.289 1.00 54.23 125 GLU H O 1
ATOM 14346 N N . ASP H 2 131 ? 46.225 -9.892 74.467 1.00 54.03 126 ASP H N 1
ATOM 14347 C CA . ASP H 2 131 ? 46.679 -11.263 74.099 1.00 53.14 126 ASP H CA 1
ATOM 14348 C C . ASP H 2 131 ? 48.178 -11.237 73.774 1.00 52.62 126 ASP H C 1
ATOM 14349 O O . ASP H 2 131 ? 48.895 -12.140 74.248 1.00 51.95 126 ASP H O 1
ATOM 14354 N N . VAL H 2 132 ? 48.623 -10.248 72.991 1.00 53.19 127 VAL H N 1
ATOM 14355 C CA . VAL H 2 132 ? 50.052 -10.040 72.602 1.00 54.14 127 VAL H CA 1
ATOM 14356 C C . VAL H 2 132 ? 50.850 -9.654 73.853 1.00 55.08 127 VAL H C 1
ATOM 14357 O O . VAL H 2 132 ? 51.919 -10.254 74.076 1.00 54.32 127 VAL H O 1
ATOM 14361 N N . GLU H 2 133 ? 50.343 -8.681 74.619 1.00 56.48 128 GLU H N 1
ATOM 14362 C CA . GLU H 2 133 ? 50.961 -8.157 75.870 1.00 57.92 128 GLU H CA 1
ATOM 14363 C C . GLU H 2 133 ? 51.201 -9.318 76.843 1.00 57.61 128 GLU H C 1
ATOM 14364 O O . GLU H 2 133 ? 52.328 -9.427 77.365 1.00 57.78 128 GLU H O 1
ATOM 14370 N N . GLU H 2 134 ? 50.175 -10.148 77.066 1.00 57.09 129 GLU H N 1
ATOM 14371 C CA . GLU H 2 134 ? 50.210 -11.315 77.989 1.00 57.80 129 GLU H CA 1
ATOM 14372 C C . GLU H 2 134 ? 51.202 -12.356 77.458 1.00 57.27 129 GLU H C 1
ATOM 14373 O O . GLU H 2 134 ? 52.277 -12.491 78.065 1.00 56.98 129 GLU H O 1
ATOM 14379 N N . VAL H 2 135 ? 50.863 -13.050 76.365 1.00 56.17 130 VAL H N 1
ATOM 14380 C CA . VAL H 2 135 ? 51.667 -14.170 75.782 1.00 54.96 130 VAL H CA 1
ATOM 14381 C C . VAL H 2 135 ? 53.161 -13.803 75.808 1.00 53.99 130 VAL H C 1
ATOM 14382 O O . VAL H 2 135 ? 53.968 -14.698 76.106 1.00 53.33 130 VAL H O 1
ATOM 14386 N N . ASN H 2 136 ? 53.513 -12.543 75.523 1.00 54.41 131 ASN H N 1
ATOM 14387 C CA . ASN H 2 136 ? 54.913 -12.032 75.564 1.00 54.84 131 ASN H CA 1
ATOM 14388 C C . ASN H 2 136 ? 55.473 -12.147 76.989 1.00 56.07 131 ASN H C 1
ATOM 14389 O O . ASN H 2 136 ? 56.623 -12.608 77.127 1.00 56.36 131 ASN H O 1
ATOM 14394 N N . ARG H 2 137 ? 54.705 -11.722 77.998 1.00 56.90 132 ARG H N 1
ATOM 14395 C CA . ARG H 2 137 ? 55.040 -11.901 79.440 1.00 56.51 132 ARG H CA 1
ATOM 14396 C C . ARG H 2 137 ? 55.193 -13.400 79.726 1.00 56.13 132 ARG H C 1
ATOM 14397 O O . ARG H 2 137 ? 56.211 -13.779 80.340 1.00 55.73 132 ARG H O 1
ATOM 14405 N N . ILE H 2 138 ? 54.224 -14.211 79.286 1.00 55.79 133 ILE H N 1
ATOM 14406 C CA . ILE H 2 138 ? 54.133 -15.670 79.601 1.00 56.65 133 ILE H CA 1
ATOM 14407 C C . ILE H 2 138 ? 55.340 -16.409 79.009 1.00 57.81 133 ILE H C 1
ATOM 14408 O O . ILE H 2 138 ? 55.937 -17.195 79.755 1.00 57.98 133 ILE H O 1
ATOM 14413 N N . ILE H 2 139 ? 55.686 -16.188 77.733 1.00 58.96 134 ILE H N 1
ATOM 14414 C CA . ILE H 2 139 ? 56.778 -16.952 77.047 1.00 60.10 134 ILE H CA 1
ATOM 14415 C C . ILE H 2 139 ? 58.096 -16.720 77.800 1.00 60.18 134 ILE H C 1
ATOM 14416 O O . ILE H 2 139 ? 58.870 -17.687 77.924 1.00 60.23 134 ILE H O 1
ATOM 14421 N N . SER H 2 140 ? 58.331 -15.498 78.296 1.00 61.15 135 SER H N 1
ATOM 14422 C CA . SER H 2 140 ? 59.492 -15.127 79.150 1.00 60.44 135 SER H CA 1
ATOM 14423 C C . SER H 2 140 ? 59.323 -15.773 80.532 1.00 60.48 135 SER H C 1
ATOM 14424 O O . SER H 2 140 ? 59.234 -15.039 81.535 1.00 61.54 135 SER H O 1
ATOM 14427 N N . GLU H 2 141 ? 59.299 -17.109 80.556 1.00 60.99 136 GLU H N 1
ATOM 14428 C CA . GLU H 2 141 ? 58.920 -17.980 81.703 1.00 61.42 136 GLU H CA 1
ATOM 14429 C C . GLU H 2 141 ? 59.042 -19.427 81.201 1.00 61.77 136 GLU H C 1
ATOM 14430 O O . GLU H 2 141 ? 60.125 -19.763 80.677 1.00 61.68 136 GLU H O 1
ATOM 14436 N N . THR H 2 142 ? 57.986 -20.240 81.334 1.00 61.29 137 THR H N 1
ATOM 14437 C CA . THR H 2 142 ? 57.777 -21.513 80.588 1.00 61.04 137 THR H CA 1
ATOM 14438 C C . THR H 2 142 ? 59.124 -22.194 80.311 1.00 59.65 137 THR H C 1
ATOM 14439 O O . THR H 2 142 ? 59.569 -23.072 81.045 1.00 58.76 137 THR H O 1
#

Foldseek 3Di:
DLPVQEDDVLCCVPPNVPGHHDDADPPDFPDVVLVVLVCQLVVLDDALVVFDLLVLQVLLVVDDPLLVLLLLLLLVLLLVLLCLCLVFQLQLLLSVDPGPSSNVSSPSLSVVSVRLSVNSVVNCVNHNDPCSNVVSNVCCVPPVLSVVQSVLLRCQRVDDDSLSSLLSQLCSLQFQSQLSLLSVLVQVLVVHSVSSLVSSLSVNSSSVSSNLVSLVRSQVVLVPDDPVVVVVSLVVSVVSLVVNLVSSLVVSCVSCPPVPCSQLSSLCSLLSSQVSCVSNVHHRPADCVSNDHDPSSVCSNPVPVVDDPPPPD/DVPVQADDVLCCVPPNVPTHHDDADPPDFPDVVLVVLVCQLVVLDDALVPQPLLVLQVLLVVDDPVLVLLLLLLLVLLLVLLCLCLVFQLCLLLSVDPGPSSNVSSPSLSVVSVRLSVNSVVNCVNHHDPVSNVVSVVCCVPPVLSVVQSVLLRCQSVDDDNLSSLLSQLCSLQFQSQLSLLSVLVQVLVVHSVSVLVSSLSVNSSSVSSNLVSLVRSLVVLVPDDPVVVVVSLVVSVVSLVVSLVSSLVRSCVSCPPVPCSQQSSLCSLLSSQVSCVSNVHGRPDDCVSNDHDPSSVCSNPVPVVDDPPDPD/DVPVQEDDVLCCVPPNVPGHHDDADPPDFPDVVLVVLVVQLVVLDDALVVFPLLVLQVLLVVDDPVLNLLLLLLLVLLLVLLLLCLVFQLQLLLSVDPGPSSNVSSPSLSVVSVRLSVNSVVNCVNHNDPCSNVVSVVCCVPPCLSVVQSVLLRCQRVDDPNLSSLLSQLCSLQFQSQLSLLSVLVQVLVVHSVSSLVSVLSSNSSSVSSNLVSLVRSLVVLVPDDPVVVVVSLVVSVVSLVVSLVSSLSVLCVSCPPVPCSQQSSLCSLLSSQVSCVSNVHHRPDDCVSNPHDPSSVCSNPVVCVDPD/DLPVQADDVLCCVPPNVPGHHDDADPPDFPDVVLVVLVCQLVVLDDALVVFPLLVLQVLLVVDDPLLNLLLLLLLVLLLVLLLLCLVFQLQLLLSVDPGPSSNVSSPSLSVVSNSLSVNSVVNCVNHNDPCSNVVSNVCCVPPVLSVVQSVLLRVQRVDDDNLSSLLSQLCSLQFQSQLSLLSCLVQVLVVHSVSVLVSSLSSNSSSVSRNLVSLVRSQVVLVPDDPVVVVVSLVVSVVSLVVSLVSSLVVSCVSCPPVPCSQQSSLCSLLSSQVSCVSNVHHRPDDCVSNPHDVSSVVSNPVPPPDDQCVLCVVHPHGD/DQEAEEEDDPLCQQVLLVVLAPGHYDYQDPDPVDGDADQAAHEYEYEADPQLPVDRVRGGPPSNVVHCVPVSSLVRHQAYEFEADCVSPVSGRCNRVVSCVVSVHYHQYYAYGNGDPVRRVRVNVSSVVSVVD/DEAEEEDEPLCQQVLLVVLADHHYDYQDPPPPDGDADQAAYAYEYEADPQLPVPCGGPVSVVVHCVPVNRLVRHQAYEFEADCVSPVSGRCNRVVSCVVSVHYHQYYAYGNGDPVRRVSVNVSRVVSVD/DAEAEEEDEPLCQQVLLVVLADHHYDYQDPPLVDGDADQAAYEYEYEADCQLPPVPSVRRGPPSVVVHCVPVNSLVRHQAYEFEADCVSPVSGRCNRVVSCVVNVHYHQYYAYGNGDPVRNVSVNVSSVVSVD/DEAEEEDEPLCQQVLLVVLADHHYDYQDPDPVDGDADQAAHAYEYEADPPCHGPPSRVVHCVDVRNLLRHQAYEFEADCVSPVHGSVNRVVSCPVSVHDHQYYAYGNGDPVRNVRVNVSVVDD

Organism: Aerococcus urinae (strain CCUG 59500 / ACS-120-V-Col10a) (NCBI:txid2976812)

Sequence (1773 aa):
NYYDRSVSPVEYAYFDQSQNMRAINWNKIVDEKDLEVWNRVTQNFWLPENIPVSNDLPSWNELDDDWQQLITRTFTGLTLLDTVQSSIGDVAQIKNSLTEQEQVIYANFAFMVGVHARSSYGTIFSTLCTSEQIEEAHEWVVDNEALQARPKALIPFYTADDDPLKSKIAAALMPGFLLYGGFYLPFYLSARGKLPNTSDIIRLILRDKVIHNFYSGYKYQLKVAKLSPEKQAEMKQFVFDDLLDKMIGLEKTYLHQLYDGFGLADEAIRFSLYNAGKFLQNLGYESPFTKEETRIAPEVFAQLSARADLDEDWDFNYYDRSVSPVEYAYFDQSQNMRAINWNKIVDEKDLEVWNRVTQNFWLPENIPVSNDLPSWNELDDDWQQLITRTFTGLTLLDTVQSSIGDVAQIKNSLTEQEQVIYANFAFMVGVHARSYGTIFSTLCTSEQIEEAHEWVVDNEALQARPKALIPFYTADDPLKSKIAAALMPGFLLYGGFYLPFYLSARGKLPNTSDIIRLILRDKVIHNFYSGYKYQLKVAKLSPEKQAEMKQFVFDLLDDKMIGLEKTYLHQLYDGFGLADEAIRFSLYNAGKFLQNLGYESPFTKEETRIAPEVFAQLSARADLDEDWDFNYYDRSVSPVEYAYFDQSQNMRAINWNKIVDEKDLEVWNRVTQNFWLPENIPVSNDLPSWNELDDDWQQLITRTFTGLTLLDTVQSSIGDVAQIKNSLTEQEQVIYANFAFMVGVHARSSYGTIFSTLCTSEQIEEAHEWVVDNEALQARPKALIPFYTADDDPLKSKIAAALMPGFLLYGGFYLPFYLSARGKLPNTSDIIRLILRDKVIHNFYSGYKYQLKVAKLSPEKQAEEMKQFVFDLLDKMIGLEKTYLHQLYDGFGLADEAIRFSSLYNAGKFLQNLGYESPFTKEETRIAPEVFAQLSARADWDFNYYDRSVSPVEYAYFDQSQNMRAINWNKIVDEKDLEEVWNRVTQNFWLPENIPVSNDLPSWNELDDDWQQLITRTFTGLTLLDTVQSSIGDVAQIKNSLTEQEQVIYANFAFMVGVHARSSYGTIFSTLCTSEQIEEAHEWVVDNEALQARPKALIPFYTADDPLKSKIAAALMPGFLLYGGFYLPFYLSARGKLPNTSDIIRLILRDKVIHNFYSGYKYQLKVAKLSPEKQAEMKQFVFDLLDKMIGLEKTYLHQLYDGFGLADEAIRFSLYNAGKFLQNLGYESPFTKEETRIAPEVFAQLSARADENHDFFSGSGSSYIKELIVYFSTQSNNTHRFVQKLDAESIRIPIDEEERIKVDEDYVLIVPTYSGGKVDAHGAVPKQVIHFLNDPDNRKHCLGVISSGNTNFGDSFAIAGPVISYKLKVPLLYQFELIGTKEDVEEVNRIISETFNAELIVYFSTQSNNTHRFVQKLDAESIRIPIDEEERIKVDEDYVLIVPTYSGGKVHGAVPKQVIHFLNDPDNRKHCLGVISSGNTNFGDSFAIAGPVISYKLKVPLLYQFELIGTKEDVEEVNRIISETFNKELIVYFSTQSNNTHRFVQKLDAESIRIPIDEEERIKVDEDYVLIVPTYSGGKVVDAHGAVPKQVIHFLNDPDNRKHCLGVISSGNTNFGDSFAIAGPVISYKLKVPLLYQFELIGTKEDVEEVNRIISETFNELIVYFSTQSNNTHRFVQKLDAESIRIPIDEEERIKVDEDYVLIVPTYSGGAVPKQVIHFLNDPDNRKHCLGVISSGNTNFGDSFAIAGPVISYKLKVPLLYQFELIGTKEDVEEVNRIISET

Nearest PDB structures (foldseek):
  7mmq-assembly4_D  TM=1.000E+00  e=2.470E-41  Aerococcus sp. Group 1
  7mmr-assembly2_B  TM=1.002E+00  e=2.470E-41  Aerococcus sp. Group 1
  7mmu-assembly1_B  TM=9.977E-01  e=9.958E-40  Aerococcus sp. Group 1
  6ebz-assembly2_D-2  TM=9.744E-01  e=1.757E-38  Aerococcus sp. Group 1
  6gp3-assembly1_A  TM=9.729E-01  e=4.055E-34  Mesoplasma florum L1

B-factor: mean 24.96, std 11.22, range [5.92, 68.38]

Solvent-accessible surface area: 65076 Å² total; per-residue (Å²): 116,10,60,118,113,5,9,8,0,2,62,22,6,84,90,20,40,28,47,26,0,26,0,6,7,13,44,147,36,103,19,96,1,0,39,64,10,4,49,37,3,5,105,3,45,6,20,0,104,104,17,77,5,62,96,0,65,87,14,5,104,134,17,84,115,90,52,20,62,4,2,1,56,2,0,1,3,6,4,0,0,0,8,0,4,5,5,0,0,4,17,6,0,2,63,26,26,59,10,10,3,1,10,6,0,0,0,2,0,0,0,2,1,0,0,0,2,25,0,0,5,22,1,6,86,46,14,18,73,67,129,34,17,72,54,0,4,66,42,0,2,82,14,113,15,0,0,30,4,0,52,12,0,4,67,42,10,44,58,140,52,50,18,65,2,4,0,0,1,0,0,1,7,4,0,1,1,3,0,5,0,4,0,0,2,33,2,12,29,109,54,55,1,59,20,0,0,62,0,0,74,37,0,0,25,3,2,8,15,4,7,37,0,1,0,13,2,0,34,65,42,16,71,158,59,50,116,113,72,65,63,66,19,100,114,36,0,66,86,10,4,103,114,0,21,35,43,2,80,71,8,0,100,94,10,2,109,82,50,73,10,12,86,35,0,18,60,2,3,15,28,1,0,4,8,0,0,7,7,3,26,27,93,19,85,35,70,130,119,80,16,156,14,25,108,89,3,42,48,49,3,2,65,79,40,165,109,20,158,55,27,109,78,103,10,58,122,108,5,10,7,0,3,70,20,10,83,108,35,105,61,69,25,0,20,0,5,7,14,43,144,33,103,20,94,1,0,45,60,5,4,50,44,3,4,92,3,47,16,17,0,97,116,24,77,5,60,98,0,62,92,16,5,104,144,18,84,116,88,55,21,67,4,2,1,59,1,1,1,2,5,4,0,0,0,8,0,3,4,5,0,0,3,17,8,0,2,67,27,26,59,10,10,3,1,10,9,0,0,0,2,1,0,0,2,1,0,0,0,2,23,0,0,5,22,1,6,85,46,14,19,73,72,130,39,16,73,54,0,4,65,42,0,3,81,16,115,15,0,0,32,4,0,57,13,0,4,16,14,11,36,15,126,56,50,19,40,2,6,0,0,1,0,0,1,6,3,1,0,1,2,0,5,0,3,0,0,2,37,3,12,30,127,55,58,1,60,21,0,0,65,0,0,71,38,0,1,27,3,2,9,15,4,7,35,0,2,0,15,2,0,36,71,45,16,70,148,60,52,117,141,117,65,63,114,16,104,104,41,0,47,74,10,3,93,116,0,14,34,44,2,81,72,8,0,92,103,10,1,111,81,46,72,6,12,90,36,0,16,73,2,2,14,34,1,0,3,7,0,0,8,9,3,26,28,84,30,85,38,76,120,137,76,20,149,10,23,86,92,4,44,44,45,4,2,61,81,34,177,101,21,171,52,26,115,78,120,12,66,125,89,6,8,7,0,4,68,19,8,84,112,27,109,52,72,25,0,22,0,6,6,14,45,147,30,101,20,96,2,0,47,68,8,3,48,41,3,4,105,3,46,6,23,0,102,100,31,70,5,61,98,0,63,88,12,5,106,126,18,81,115,92,58,19,65,4,2,1,55,2,0,1,3,6,4,0,0,0,8,0,4,4,5,0,0,4,19,8,0,2,66,26,25,60,10,10,3,1,11,9,0,0,0,2,1,0,0,2,2,0,0,0,2,25,0,0,4,22,1,6,83,47,14,19,79,91,140,36,14,54,48,0,4,63,39,0,3,83,7,111,16,0,0,31,4,0,55,14,0,2,12,9,10,46,20,143,52,54,18,43,3,6,0,0,1,0,0,1,6,3,0,0,2,3,0,4,0,4,0,1,1,37,5,14,32,129,57,53,2,63,20,0,0,57,0,0,70,32,0,0,28,2,2,9,14,5,9,37,0,2,0,13,2,0,36,72,38,15,72,145,61,55,117,144,125,66,62,120,18,102,102,40,0,45,76,9,3,94,114,0,18,36,46,3,94,81,8,0,120,84,10,2,106,80,53,56,8,16,76,51,0,31,41,1,3,15,32,1,0,3,8,0,0,7,7,3,24,29,94,28,84,37,70,137,113,70,24,121,27,42,106,98,3,39,46,47,2,2,71,110,71,112,66,111,79,96,10,59,120,111,5,6,7,0,3,66,20,8,84,85,22,42,32,43,26,0,21,0,4,6,12,45,132,36,101,19,100,1,0,39,64,5,3,50,58,4,5,113,7,43,6,17,0,101,105,19,74,5,59,96,0,61,89,15,6,104,144,14,85,118,92,56,22,64,5,3,2,58,1,1,1,3,6,4,0,0,0,8,0,3,5,4,0,0,2,17,6,0,1,67,24,25,58,10,10,4,1,10,8,0,0,0,2,0,0,0,3,1,0,0,0,2,25,0,0,5,21,3,6,84,47,15,19,74,73,130,42,16,82,53,0,4,65,45,0,2,77,15,112,16,0,0,32,4,0,55,14,0,4,67,43,10,56,62,135,49,52,20,63,2,5,0,0,1,0,0,1,4,3,1,1,1,8,0,5,0,2,0,0,0,42,2,12,33,110,52,66,0,57,21,0,0,62,0,0,69,37,0,1,40,3,2,10,18,4,8,35,0,1,0,15,1,0,35,68,44,15,70,156,58,58,115,132,73,64,61,88,14,100,103,40,0,46,76,10,4,94,117,0,16,34,47,2,80,70,8,1,88,102,9,2,112,84,50,74,6,12,93,33,0,16,50,2,2,15,29,1,0,4,12,0,0,7,10,3,26,27,84,16,86,38,72,119,120,84,23,118,22,26,110,79,3,23,47,44,4,1,56,31,13,128,54,96,44,95,152,72,10,61,105,47,84,6,16,148,201,67,13,0,0,7,2,1,12,62,11,47,24,3,53,68,0,1,98,66,12,126,13,122,34,59,72,4,22,56,68,76,159,95,130,46,143,7,110,68,62,0,0,0,0,0,11,22,82,1,8,9,45,168,90,34,75,31,0,6,11,79,32,0,5,35,4,0,18,38,81,63,2,62,142,30,9,47,0,0,0,0,3,18,9,5,10,46,6,116,12,10,0,20,0,0,37,17,0,24,152,40,24,153,22,73,60,40,51,35,6,24,15,2,0,26,180,65,20,25,135,64,0,29,113,22,1,40,87,28,48,124,127,96,5,0,0,7,1,2,12,68,12,47,25,3,52,67,0,2,98,66,14,121,12,127,33,66,73,4,24,58,70,78,165,99,130,45,136,5,127,90,63,0,0,0,0,0,12,22,73,6,6,14,72,202,173,18,2,2,11,65,33,0,1,48,5,0,23,34,86,68,2,61,145,31,8,44,0,0,0,0,3,16,9,4,10,45,8,103,16,10,1,34,0,0,44,56,0,22,167,72,24,150,25,77,65,36,46,43,5,25,15,2,1,45,175,49,17,23,123,57,0,31,116,24,1,41,101,36,51,164,198,57,9,0,0,7,2,1,13,66,12,50,24,3,53,68,0,1,99,71,13,122,13,117,33,64,70,4,26,61,71,72,158,98,132,42,135,6,118,93,60,0,0,0,0,0,13,21,76,2,8,6,66,149,92,58,24,110,22,0,5,11,85,31,0,1,32,5,0,20,34,83,65,2,57,138,32,8,49,0,0,0,0,3,18,9,5,10,47,8,85,4,9,1,10,0,0,39,15,0,23,134,38,25,154,26,76,60,39,45,39,5,25,16,4,1,41,172,57,14,25,132,65,0,30,109,18,2,42,103,40,49,158,133,15,0,0,7,1,1,14,68,12,47,26,3,53,66,0,2,102,68,12,121,16,127,34,61,72,4,26,58,69,81,161,95,135,44,130,6,111,98,64,0,5,0,0,0,12,22,85,52,9,50,50,25,12,130,38,0,74,48,5,17,89,38,68,78,1,94,134,49,14,64,0,0,0,0,3,19,9,3,8,46,9,111,25,9,1,52,0,0,18,62,6,0,117,156,39,133,10,36,6,32,38,20,6,24,15,3,0,35,166,45,16,25,128,68,0,26,139,11,18,88,133,57

InterPro domains:
  IPR000358 Ribonucleotide reductase small subunit family [PF00268] (26-292)
  IPR000358 Ribonucleotide reductase small subunit family [PTHR23409] (27-326)
  IPR009078 Ferritin-like superfamily [SSF47240] (18-337)
  IPR012348 Ribonucleotide reductase-like [G3DSA:1.10.620.20] (13-305)
  IPR026494 Ribonucleoside-diphosphate reductase subunit beta [TIGR04171] (24-337)
  IPR033909 Ribonucleotide reductase small subunit [cd01049] (27-294)